Protein AF-0000000073138318 (afdb_homodimer)

Organism: Sesamum indicum (NCBI:txid4182)

Foldseek 3Di:
DPPPPPLPDPPDPPDDDDDDPPQAADPDVVVVDDRLNHQPSLLVVLLVQLLVQLVVQCVVCVVLVAFSQLSLLVSLLCLACAHVVVDVCSCCRRPRPVNLVVLQVLLVLLLLVVLLLVLQLCAQVVLVVLLDPLLQQLLVLLLPQLLVLQQVVLVVPPPDPDVLLSVLSSLLSSLLLRAFALVRLLLLCVQVVNCPPPLNSSLNSSNVVRLVVSLVSLLQSQLSNPDVDNDPLSVQLVVQVVVLLVCLQPPVLVVLVVQVVVDDAPDDRDPVVLVVLSVQSVVQLVSNVVSRSHSSVSSNSNSNSHHRDLVSLVSQVVCVCCSVSRNNSSNSSSLSNLAHQVVQDDPVSVVSLVVSLVSSLCSSLVSQQVSCVVVPNDNLSSSLSSLSRLQAGDSSSVSLVVCVVSVSDDNNRSNSSSVSNSVSNSCRSVVNVVRPPVPCCLVDDDQQALVRDDLQEEAEEEEEDAFLPCLVVVLVLVLLLQADPRYAYEYEYEYEAEQPSRPSLSSLQVPLPDDPGAQSDPVSNRLCVSQVSVVVSPVPSPRYHYHYHYQYYHLQCSLVVRQVVCSVVVHAEYEYEDQWAQDPVLATHGPDPSSLNSLVSNLVDHSHKYKYKYDLDLPQPPPVDDDQARFEEEEEAAFDDQSLSLVSSVLSSLVRRNYAYEYEYEDEDPVQPPPDPPPPDPPPPPPPCPPVNVRVVVVVVSVVVSCVVCVPPPRYHYHYDYDHAQVVLVVVVLVVQPPGAEYEYEQDDPDCDRNQNPQVVPAPRSSQHSVRSVCSHSPGDSHHMYMYMYGDDPPPPPPPPPDPPPPDPPPPDDDDDDDDDDDDDDDDPPD/DPPPPPQPDPPDPPDDDDDDPVQAADPDVVVVDDRLNHQPSLLVVLLVQLLVQLVVQCVVCVVLVAFSQLSLLVSLQCLACAHVVVDVVSCCRRPNPVNLVVLQVLLVLLLLVVLLLVLQLCAQVVLVVLLDPLLQQLLVLLLVQLLVLQQVLLVVPPPDPDVLLSVLSSLLSSLLLRAAALVRLLLLCVQVVNCPPPLNSSLNSSNVVRLVVSLVSLLQSQLSSPDVDNDPLSVQLVVQVVVLLVCLQPPVLVVLVVQVVVDDAPDDRDPVVLVVLSVQSVVQLVSNVVSRSHSSVSSNSNSNSHHRDLVSLVSQVVCVCCSVSRNNSSNSSSLSNLAHQVVQDDPVSVVSLVVSLVSSLCSSLVSQQVSCVVVPNDNLSSSLSSLSRLQAGDSSSVSLVVCVVSVSDDNNRSNSSSVSNSVSNSCRSVVNVVRPPPPCCLVDDDQQALVRDDLQEEAEEEEEDAFLPCLVVVLLLVLLLQADPRYAYEYEYEYEAEQPSRPSLSSLQVPLPDDPGAQSDPVSNRLCVSQVSVVVSPVPSPRYHYHYHYQYYHLQCSLVVRQVVCSVVVHAEYEYEDQWAQDPVLATHGPDPSSLNSLVSNLVDHSHKYKYKYDLDLPQDDPPPDDQASFEEEEEAAFDDQSLSLVSSVLSSLPRPNYAYEYEYEDEDPVQPPPDPPPPDPDPPPPPCPPVNVRVVVVVVSVVVSCVVCVPPPRYHYHYDYDHAQVRLVVVVLVVQPPGAEYEYEQDDPDCDRNQNPQQVVAPRSSQHSVRSVCSHSPGDSHHMYMYMDGRDPPPPPPPPPDPPDPDPPPPPDDDDDDDDDDDDDDDPPD

Sequence (1662 aa):
MSERATISTNKSRDAIVCYSPTMITTNGIWQGEDPLDFALPLFVLQVTLIICTTRILVFILKPFRQPRVIAEILGGVILGPSVLGRSTEFSITLFPLRSVMVLETMANVGLLYFLFLVGVEMDIVQVIKSSGRKAVIIAVTGMILPFLIGVSFSFILHQSAQYVKLGIFIIFLGVALSVTAFPVLARILAELKLVNTEIGKIAMASALLNDMCAWVLLAVALAVAENEYWSLNSLMVIAGTAAFVVFCIYVVRPLILWIIQKTPEGESVSEFYICLILSGVMISGFITDAIGTHSVFGAFVYGLVIPNGPIGVTLIERLEDFVLGLLLPLFFAISGLKTDVTSIKGAGTWATLALVIVLASAGKITGTLLVSLYYDIPFYEGLTLGLLMNTKGLVEIIVLNVGKDQNVLDDKTFAIMVIVAVVMTSIVQPGVTTLYRPARKRVAYKRRTIQRTKPDGEFRVVVCVHTPRNVPTIIQLLEASHPTKKSPISTYVLHLVELSGRASAVHIVQYTRKSGRPAINRMQAQSDHIFNAFQNFEQHGGFVSVTPFTAISQYSTIHEDICNLAEDKRAALIIIPFHKHQTVDGRMEDTNSSFRMLNQNVLAHAPCSVGILVDRGLNGQKRLSQNQILHHIAVLFFGGPDDREALAYAWRLSQHPGNNITVMRFVLGDNGLETTTESNSGQETLTVETDDDREKKLDEKCIHEFREITMHSSAVMYMEKVVNHGEETVAAIRTIDGNHDLFIVGKGRAVISPFTAGLSDWSECPELGAIGDLLASSDFLATYSVLVLQQYVGMETIGDTTICMPDSPTQQQGRPDSGQRRSPPQDTAIFMSERATISTNKSRDAIVCYSPTMITTNGIWQGEDPLDFALPLFVLQVTLIICTTRILVFILKPFRQPRVIAEILGGVILGPSVLGRSTEFSITLFPLRSVMVLETMANVGLLYFLFLVGVEMDIVQVIKSSGRKAVIIAVTGMILPFLIGVSFSFILHQSAQYVKLGIFIIFLGVALSVTAFPVLARILAELKLVNTEIGKIAMASALLNDMCAWVLLAVALAVAENEYWSLNSLMVIAGTAAFVVFCIYVVRPLILWIIQKTPEGESVSEFYICLILSGVMISGFITDAIGTHSVFGAFVYGLVIPNGPIGVTLIERLEDFVLGLLLPLFFAISGLKTDVTSIKGAGTWATLALVIVLASAGKITGTLLVSLYYDIPFYEGLTLGLLMNTKGLVEIIVLNVGKDQNVLDDKTFAIMVIVAVVMTSIVQPGVTTLYRPARKRVAYKRRTIQRTKPDGEFRVVVCVHTPRNVPTIIQLLEASHPTKKSPISTYVLHLVELSGRASAVHIVQYTRKSGRPAINRMQAQSDHIFNAFQNFEQHGGFVSVTPFTAISQYSTIHEDICNLAEDKRAALIIIPFHKHQTVDGRMEDTNSSFRMLNQNVLAHAPCSVGILVDRGLNGQKRLSQNQILHHIAVLFFGGPDDREALAYAWRLSQHPGNNITVMRFVLGDNGLETTTESNSGQETLTVETDDDREKKLDEKCIHEFREITMHSSAVMYMEKVVNHGEETVAAIRTIDGNHDLFIVGKGRAVISPFTAGLSDWSECPELGAIGDLLASSDFLATYSVLVLQQYVGMETIGDTTICMPDSPTQQQGRPDSGQRRSPPQDTAIF

Nearest PDB structures (foldseek):
  5bz2-assembly1_A-2  TM=8.314E-01  e=6.566E-14  Thermus thermophilus
  8bxg-assembly1_A  TM=6.387E-01  e=3.749E-11  Escherichia coli
  8xqa-assembly1_B  TM=7.731E-01  e=2.580E-07  Strongylocentrotus purpuratus
  8xq4-assembly1_A  TM=7.745E-01  e=3.988E-06  Strongylocentrotus purpuratus
  7b4m-assembly1_A  TM=6.576E-01  e=1.102E-06  Homo sapiens

Radius of gyration: 39.29 Å; Cα contacts (8 Å, |Δi|>4): 2797; chains: 2; bounding box: 132×113×105 Å

InterPro domains:
  IPR006153 Cation/H+ exchanger, transmembrane domain [PF00999] (54-434)
  IPR038770 Sodium/solute symporter superfamily [G3DSA:1.20.1530.20] (42-445)
  IPR050794 Monovalent cation:proton antiporter 2 [PTHR32468] (18-793)
  IPR057290 Cation/H(+) antiporter, C-terminal domain [PF23259] (631-790)
  IPR057291 Cation/H(+) antiporter, central domain [PF23256] (492-617)

Solvent-accessible surface area (backbone atoms only — not comparable to full-atom values): 86905 Å² total; per-residue (Å²): 141,71,80,74,67,82,72,66,60,91,78,54,81,83,46,66,44,68,43,53,59,72,44,38,75,52,72,7,45,71,74,72,42,63,43,62,76,14,52,40,44,30,48,36,48,43,51,44,50,51,52,50,46,18,50,52,38,36,60,67,35,43,87,65,52,45,61,62,66,54,22,24,33,49,32,10,26,43,61,6,49,49,51,51,24,59,38,63,67,50,27,56,61,64,58,30,66,75,51,47,43,48,50,50,44,49,12,48,51,18,43,29,54,44,36,18,47,53,18,26,70,54,16,53,64,51,51,62,70,56,49,39,73,67,22,50,51,34,28,51,42,22,26,48,45,6,22,53,47,21,42,58,47,38,64,70,67,56,76,72,82,59,62,76,56,42,61,37,38,26,48,54,41,11,43,47,53,25,40,19,18,41,73,54,39,53,50,51,27,51,74,65,64,29,52,86,36,72,65,31,44,38,50,50,40,14,19,46,52,27,43,52,49,44,52,54,50,49,41,50,36,53,35,48,59,74,38,96,48,96,35,76,46,29,55,46,33,53,51,45,50,50,48,49,52,50,43,37,55,68,48,50,26,55,51,52,51,51,50,53,68,68,43,37,83,88,54,77,75,46,53,63,59,52,39,50,52,58,46,46,40,39,51,31,15,37,53,26,22,39,44,29,55,37,33,49,52,25,8,22,55,57,15,24,41,38,61,74,45,59,66,38,54,50,49,42,53,30,40,42,60,55,30,62,55,55,24,36,46,44,38,34,23,50,56,11,41,66,23,29,56,75,59,62,61,62,70,66,54,53,50,50,49,52,46,49,48,52,50,31,48,49,27,23,26,49,33,23,26,54,50,25,50,70,72,70,37,55,69,71,58,15,48,42,48,9,41,54,54,44,23,35,42,66,59,39,50,48,53,51,49,52,33,38,75,69,65,61,37,49,57,44,58,47,23,50,51,52,49,42,39,47,54,48,30,55,47,28,51,52,48,37,62,69,66,58,55,75,74,72,67,72,68,86,68,83,43,24,30,62,67,64,42,56,84,67,30,75,44,32,33,32,39,47,39,77,55,69,79,57,48,65,42,51,50,46,52,54,58,46,47,39,45,34,90,60,25,26,32,39,36,35,37,33,39,53,38,70,53,52,84,47,72,59,54,58,48,46,66,65,50,73,72,69,65,94,58,77,56,71,43,63,68,41,37,51,49,47,50,46,47,49,56,46,47,51,42,30,74,68,63,46,52,39,44,66,47,81,45,74,47,67,31,45,58,88,53,38,36,56,54,53,33,47,48,34,54,73,64,56,20,18,35,35,37,36,66,48,38,48,40,63,45,96,85,54,46,72,40,75,54,38,75,54,44,48,56,28,52,50,46,33,70,72,62,40,75,22,15,37,30,40,35,39,69,42,60,55,64,62,68,75,72,66,65,91,77,66,71,58,46,35,35,36,36,50,36,76,56,53,66,18,18,49,36,34,49,40,49,47,55,46,26,51,70,22,79,26,28,35,34,36,40,40,37,52,43,77,45,82,82,64,62,62,71,77,64,70,78,73,80,78,68,86,65,74,80,66,76,44,77,64,54,52,45,50,51,52,44,52,49,51,52,50,51,50,47,65,72,41,67,82,40,89,45,50,46,82,44,79,44,76,32,69,38,22,68,50,42,56,54,56,52,59,74,56,54,88,72,35,40,34,39,36,31,24,26,58,74,92,65,86,41,59,62,45,42,81,48,56,85,70,50,85,43,68,87,30,16,52,64,38,30,52,63,69,34,70,84,40,81,77,55,42,18,39,37,27,24,40,52,52,76,72,82,76,73,83,68,86,74,72,77,77,68,71,82,66,80,74,75,86,65,90,85,80,82,85,78,90,82,82,85,80,83,84,78,84,74,84,124,142,69,82,75,67,82,74,65,60,92,80,51,82,82,44,65,44,67,45,54,60,72,44,37,73,51,73,6,44,70,73,72,42,63,43,61,77,15,51,40,44,30,49,35,47,44,53,44,50,51,51,51,45,19,50,51,38,36,61,67,34,45,86,65,52,46,62,61,68,55,22,23,33,49,34,9,26,43,61,8,49,48,51,50,26,60,38,63,66,50,28,55,61,63,58,30,65,75,52,46,41,46,51,49,44,49,10,49,51,18,45,28,54,44,35,19,48,52,17,26,70,53,16,53,65,53,51,61,69,57,50,41,73,68,20,51,50,33,27,52,41,20,27,48,45,6,23,53,48,19,41,56,47,37,64,69,69,54,75,72,83,60,62,77,55,41,59,37,38,26,48,53,42,10,44,47,54,25,40,20,19,40,74,55,40,52,50,52,27,52,75,68,64,29,54,86,37,70,66,32,43,39,50,51,39,14,18,45,51,28,43,52,49,44,52,52,51,48,42,50,36,52,36,47,59,74,38,95,48,97,36,76,47,30,54,47,35,52,50,45,50,50,49,50,53,50,44,38,55,69,48,50,26,56,51,50,52,51,50,54,69,69,44,37,84,88,55,76,76,45,53,64,60,52,39,51,53,58,46,46,39,39,51,32,15,38,52,26,21,40,44,29,56,36,32,49,52,24,8,24,54,56,15,24,41,37,61,74,45,57,64,38,54,50,51,42,53,30,41,41,60,56,30,62,55,55,24,35,46,42,37,33,22,50,56,13,42,66,24,32,56,75,59,62,62,61,70,65,54,52,50,51,50,52,47,49,48,51,49,31,48,48,27,24,25,50,32,23,28,53,48,24,51,72,72,70,38,55,69,69,58,15,48,43,49,9,42,55,55,42,22,36,41,67,60,37,49,48,53,50,50,52,32,38,76,68,65,63,38,51,58,42,59,47,23,51,50,51,49,43,38,47,54,48,31,56,46,27,50,52,49,37,61,70,66,59,56,75,75,72,68,72,68,86,68,84,44,24,29,64,68,64,42,57,84,66,32,77,45,33,34,31,38,46,39,77,55,69,79,57,47,62,43,51,49,47,51,54,55,46,47,39,45,33,89,59,26,26,32,40,37,36,37,33,37,53,39,70,53,49,88,46,71,60,55,57,49,47,67,64,50,73,72,70,66,93,58,78,56,70,44,65,67,41,38,49,50,47,51,46,47,48,56,46,48,51,42,28,74,68,62,46,52,38,45,68,46,80,44,75,46,68,32,45,57,88,54,38,36,56,56,53,33,49,49,33,56,73,65,56,21,18,34,35,39,36,66,47,38,51,39,64,46,96,85,54,46,71,39,76,53,36,74,55,43,47,55,27,53,49,47,34,70,72,61,40,76,21,15,39,30,41,35,41,69,40,58,56,64,65,74,74,68,63,72,84,76,68,66,63,45,34,34,36,36,50,35,75,57,51,66,17,18,50,37,34,48,40,49,48,55,45,26,51,70,22,82,27,27,35,36,37,40,38,36,52,43,77,44,81,84,62,62,63,73,78,63,67,78,72,80,80,68,84,64,75,79,67,77,44,76,64,54,53,46,51,50,52,45,50,48,51,52,50,51,50,48,66,71,40,68,82,40,88,44,52,46,83,43,81,45,76,33,70,37,23,69,50,42,56,55,57,52,59,74,56,53,87,74,37,41,34,37,36,32,23,25,56,74,90,65,86,40,58,62,45,43,80,47,54,84,69,50,87,44,68,88,31,16,50,66,37,30,52,64,70,33,72,84,39,79,76,56,42,18,40,36,27,23,40,53,52,74,72,80,75,73,84,68,85,74,73,77,79,71,74,82,68,82,78,74,80,70,78,83,80,80,82,81,83,86,79,80,82,79,80,82,76,76,86,119

Secondary structure (DSSP, 8-state):
---------TT-TT--EEE-TTTTS---GGGT--GGGSHHHHHHHHHHHHHHHHHHHHHHHGGGT--HHHHHHHHHHHHTTTTGGGSHHHHHHHS-HHHHHHHHHHHHHHHHHHHHHHHHHH-HHHHHHH--HHHHHHHHHHHHHHHHHHHHHHHHH--S--THHHHHHHHHHHHHHH---HHHHHHHHHHHT-TTSHHHHHHHHHHHHHHHHHHHHHHHHHHHHH-SS--HHHHHHHHHHHHHHHHIIIIIHHHHHHHHHHS-TTSPPPHHHHHHHHHHHHHHHHHHHHHTS-HHHHHHHHHHHS-SSHHHHHHHHHHHHHIIIIIHHHHHHHHHHT--GGG--SHHHHHHHHHHHHHHHHHHHHHHHHHHHHTT--HHHHHHHHHHHT---HHHHHHHHHHHHTT-S-HHHHHHHHHHHHHHHHHHHHHHHHH----------S--STTTS-TTS-EEEEEEESSGGGHHHHHHHHHHT---SSS-EEEEEEEEEE--S-HHHHHHHHHTTT--PPPSSHHHHHHHHHHHHHHHHHHHHSSEEEEEEEEEE-TTTHHHHHHHHHHHTT-SEEEEE-SEEE-TTS-EEES-HHHHHHHHHHHHH-SSEEEEEE-S--------SSS---EEEEEEE-SSHHHHHHHHHHHHHHTSTTEEEEEEEEEE-GGGSTTGGG----S-------HHHHHHHHHHHHHHHHHHHHTT-TTEEEEEEEESSHHHHHHHHHTTGGG-SEEEEE---SS--TTSTTTGGG-S-GGGHHHHHHHHSTTS-TT-EEEEEE-------S---------------------------------/---------TT-TT--EEE-TTTTS---GGGT--GGGSHHHHHHHHHHHHHHHHHHHHHHHGGGT--HHHHHHHHHHHHTTTTGGGSHHHHHHHS-HHHHHHHHHHHHHHHHHHHHHHHHHH-HHHHHHH--HHHHHHHHHHHHHHHHHHHHHHHHH--S--THHHHHHHHHHHHHHH---HHHHHHHHHHHT-TTSHHHHHHHHHHHHHHHHHHHHHHHHHHHHH-SS--HHHHHHHHHHHHHHHHIIIIIHHHHHHHHHHS-TTSPPPHHHHHHHHHHHHHHHHHHHHHTS-HHHHHHHHHHHS-SSHHHHHHHHHHHHHIIIIIHHHHHHHHHHT--GGG--SHHHHHHHHHHHHHHHHHHHHHHHHHHHHTT--HHHHHHHHHHHT---HHHHHHHHHHHHTT-S-HHHHHHHHHHHHHHHHHHHHHHHHH----------S--SSTTS-TTS-EEEEEEESSGGGHHHHHHHHHHT---SSS-EEEEEEEEEE--S-HHHHHHHHHTTT--PPP-SHHHHHHHHHHHHHHHHHHHHSSEEEEEEEEEE-TTTHHHHHHHHHHHTT-SEEEEE-SEEE-TTS-EEES-HHHHHHHHHHHHH-SSEEEEEE-S-----STTSSS---EEEEEEE-SSHHHHHHHHHHHHHHTSTTEEEEEEEEEE-GGGSTTGGG----S-------HHHHHHHHHHHHHHHHHHHHTT-TTEEEEEEEESSHHHHHHHHHTTGGG-SEEEEE---SS--TTSTTTGGG-S-GGGHHHHHHHHSTTS-TT-EEEEEE-------S---------------------------------

Structure (mmCIF, N/CA/C/O backbone):
data_AF-0000000073138318-model_v1
#
loop_
_entity.id
_entity.type
_entity.pdbx_description
1 polymer 'Cation/H(+) antiporter 15'
#
loop_
_atom_site.group_PDB
_atom_site.id
_atom_site.type_symbol
_atom_site.label_atom_id
_atom_site.label_alt_id
_atom_site.label_comp_id
_atom_site.label_asym_id
_atom_site.label_entity_id
_atom_site.label_seq_id
_atom_site.pdbx_PDB_ins_code
_atom_site.Cartn_x
_atom_site.Cartn_y
_atom_site.Cartn_z
_atom_site.occupancy
_atom_site.B_iso_or_equiv
_atom_site.auth_seq_id
_atom_site.auth_comp_id
_atom_site.auth_asym_id
_atom_site.auth_atom_id
_atom_site.pdbx_PDB_model_num
ATOM 1 N N . MET A 1 1 ? 3.754 -48.406 -6.344 1 19.11 1 MET A N 1
ATOM 2 C CA . MET A 1 1 ? 3.416 -47.375 -7.305 1 19.11 1 MET A CA 1
ATOM 3 C C . MET A 1 1 ? 4.348 -46.156 -7.16 1 19.11 1 MET A C 1
ATOM 5 O O . MET A 1 1 ? 3.934 -45.094 -6.703 1 19.11 1 MET A O 1
ATOM 9 N N . SER A 1 2 ? 5.543 -46.5 -6.785 1 23.91 2 SER A N 1
ATOM 10 C CA . SER A 1 2 ? 7.004 -46.469 -6.746 1 23.91 2 SER A CA 1
ATOM 11 C C . SER A 1 2 ? 7.586 -46.219 -8.133 1 23.91 2 SER A C 1
ATOM 13 O O . SER A 1 2 ? 8.789 -46.375 -8.352 1 23.91 2 SER A O 1
ATOM 15 N N . GLU A 1 3 ? 6.773 -46.375 -9.195 1 25.56 3 GLU A N 1
ATOM 16 C CA . GLU A 1 3 ? 7.633 -46.438 -10.367 1 25.56 3 GLU A CA 1
ATOM 17 C C . GLU A 1 3 ? 8.539 -45.219 -10.484 1 25.56 3 GLU A C 1
ATOM 19 O O . GLU A 1 3 ? 8.094 -44.094 -10.234 1 25.56 3 GLU A O 1
ATOM 24 N N . ARG A 1 4 ? 9.828 -45.5 -10.375 1 29.94 4 ARG A N 1
ATOM 25 C CA . ARG A 1 4 ? 11.133 -44.875 -10.633 1 29.94 4 ARG A CA 1
ATOM 26 C C . ARG A 1 4 ? 11.133 -44.156 -11.969 1 29.94 4 ARG A C 1
ATOM 28 O O . ARG A 1 4 ? 11.383 -44.75 -13.016 1 29.94 4 ARG A O 1
ATOM 35 N N . ALA A 1 5 ? 10.078 -43.5 -12.359 1 34.09 5 ALA A N 1
ATOM 36 C CA . ALA A 1 5 ? 10.156 -42.75 -13.625 1 34.09 5 ALA A CA 1
ATOM 37 C C . ALA A 1 5 ? 11.531 -42.125 -13.812 1 34.09 5 ALA A C 1
ATOM 39 O O . ALA A 1 5 ? 12.164 -41.688 -12.852 1 34.09 5 ALA A O 1
ATOM 40 N N . THR A 1 6 ? 12.273 -42.656 -14.781 1 28.91 6 THR A N 1
ATOM 41 C CA . THR A 1 6 ? 13.562 -42.219 -15.312 1 28.91 6 THR A CA 1
ATOM 42 C C . THR A 1 6 ? 13.719 -40.719 -15.164 1 28.91 6 THR A C 1
ATOM 44 O O . THR A 1 6 ? 12.891 -39.969 -15.68 1 28.91 6 THR A O 1
ATOM 47 N N . ILE A 1 7 ? 14.281 -40.312 -14.133 1 32.69 7 ILE A N 1
ATOM 48 C CA . ILE A 1 7 ? 14.875 -39.062 -13.609 1 32.69 7 ILE A CA 1
ATOM 49 C C . ILE A 1 7 ? 15.625 -38.344 -14.719 1 32.69 7 ILE A C 1
ATOM 51 O O . ILE A 1 7 ? 16.75 -38.719 -15.055 1 32.69 7 ILE A O 1
ATOM 55 N N . SER A 1 8 ? 15.078 -38.344 -15.891 1 31.95 8 SER A N 1
ATOM 56 C CA . SER A 1 8 ? 15.922 -37.656 -16.859 1 31.95 8 SER A CA 1
ATOM 57 C C . SER A 1 8 ? 16.547 -36.406 -16.25 1 31.95 8 SER A C 1
ATOM 59 O O . SER A 1 8 ? 15.953 -35.781 -15.383 1 31.95 8 SER A O 1
ATOM 61 N N . THR A 1 9 ? 17.766 -36.344 -16.188 1 32.91 9 THR A N 1
ATOM 62 C CA . THR A 1 9 ? 18.719 -35.281 -15.797 1 32.91 9 THR A CA 1
ATOM 63 C C . THR A 1 9 ? 18.141 -33.906 -16.094 1 32.91 9 THR A C 1
ATOM 65 O O . THR A 1 9 ? 17.438 -33.719 -17.078 1 32.91 9 THR A O 1
ATOM 68 N N . ASN A 1 10 ? 17.922 -33.125 -15.055 1 40.16 10 ASN A N 1
ATOM 69 C CA . ASN A 1 10 ? 17.5 -31.719 -14.992 1 40.16 10 ASN A CA 1
ATOM 70 C C . ASN A 1 10 ? 17.922 -30.953 -16.234 1 40.16 10 ASN A C 1
ATOM 72 O O . ASN A 1 10 ? 17.797 -29.719 -16.297 1 40.16 10 ASN A O 1
ATOM 76 N N . LYS A 1 11 ? 18.922 -31.594 -17.031 1 41.66 11 LYS A N 1
ATOM 77 C CA . LYS A 1 11 ? 19.562 -30.859 -18.141 1 41.66 11 LYS A CA 1
ATOM 78 C C . LYS A 1 11 ? 18.719 -30.953 -19.406 1 41.66 11 LYS A C 1
ATOM 80 O O . LYS A 1 11 ? 19.016 -30.281 -20.391 1 41.66 11 LYS A O 1
ATOM 85 N N . SER A 1 12 ? 17.891 -32.125 -19.609 1 39.72 12 SER A N 1
ATOM 86 C CA . SER A 1 12 ? 17.469 -32.281 -21 1 39.72 12 SER A CA 1
ATOM 87 C C . SER A 1 12 ? 16.156 -31.562 -21.266 1 39.72 12 SER A C 1
ATOM 89 O O . SER A 1 12 ? 15.211 -31.672 -20.484 1 39.72 12 SER A O 1
ATOM 91 N N . ARG A 1 13 ? 16.156 -30.578 -22.125 1 47.25 13 ARG A N 1
ATOM 92 C CA . ARG A 1 13 ? 15.086 -29.781 -22.703 1 47.25 13 ARG A CA 1
ATOM 93 C C . ARG A 1 13 ? 13.875 -30.641 -23.047 1 47.25 13 ARG A C 1
ATOM 95 O O . ARG A 1 13 ? 12.742 -30.156 -23.078 1 47.25 13 ARG A O 1
ATOM 102 N N . ASP A 1 14 ? 14.078 -31.938 -23.344 1 46.09 14 ASP A N 1
ATOM 103 C CA . ASP A 1 14 ? 13.039 -32.812 -23.891 1 46.09 14 ASP A CA 1
ATOM 104 C C . ASP A 1 14 ? 12.398 -33.656 -22.812 1 46.09 14 ASP A C 1
ATOM 106 O O . ASP A 1 14 ? 11.773 -34.688 -23.109 1 46.09 14 ASP A O 1
ATOM 110 N N . ALA A 1 15 ? 12.602 -33.219 -21.516 1 54.59 15 ALA A N 1
ATOM 111 C CA . ALA A 1 15 ? 12.125 -34.156 -20.469 1 54.59 15 ALA A CA 1
ATOM 112 C C . ALA A 1 15 ? 10.641 -33.938 -20.203 1 54.59 15 ALA A C 1
ATOM 114 O O . ALA A 1 15 ? 10.156 -32.812 -20.188 1 54.59 15 ALA A O 1
ATOM 115 N N . ILE A 1 16 ? 9.836 -34.969 -20.422 1 57.72 16 ILE A N 1
ATOM 116 C CA . ILE A 1 16 ? 8.422 -35.031 -20.078 1 57.72 16 ILE A CA 1
ATOM 117 C C . ILE A 1 16 ? 8.266 -35.406 -18.609 1 57.72 16 ILE A C 1
ATOM 119 O O . ILE A 1 16 ? 8.875 -36.375 -18.141 1 57.72 16 ILE A O 1
ATOM 123 N N . VAL A 1 17 ? 7.797 -34.562 -17.797 1 63.38 17 VAL A N 1
ATOM 124 C CA . VAL A 1 17 ? 7.578 -34.812 -16.375 1 63.38 17 VAL A CA 1
ATOM 125 C C . VAL A 1 17 ? 6.129 -35.219 -16.141 1 63.38 17 VAL A C 1
ATOM 127 O O . VAL A 1 17 ? 5.203 -34.625 -16.688 1 63.38 17 VAL A O 1
ATOM 130 N N . CYS A 1 18 ? 5.953 -36.406 -15.547 1 62.38 18 CYS A N 1
ATOM 131 C CA . CYS A 1 18 ? 4.621 -36.906 -15.219 1 62.38 18 CYS A CA 1
ATOM 132 C C . CYS A 1 18 ? 4.34 -36.75 -13.727 1 62.38 18 CYS A C 1
ATOM 134 O O . CYS A 1 18 ? 5.188 -37.094 -12.891 1 62.38 18 CYS A O 1
ATOM 136 N N . TYR A 1 19 ? 3.338 -36.031 -13.352 1 62.34 19 TYR A N 1
ATOM 137 C CA . TYR A 1 19 ? 3.002 -35.844 -11.945 1 62.34 19 TYR A CA 1
ATOM 138 C C . TYR A 1 19 ? 1.495 -35.906 -11.727 1 62.34 19 TYR A C 1
ATOM 140 O O . TYR A 1 19 ? 0.72 -35.75 -12.68 1 62.34 19 TYR A O 1
ATOM 148 N N . SER A 1 20 ? 1.146 -36.312 -10.438 1 63.22 20 SER A N 1
ATOM 149 C CA . SER A 1 20 ? -0.268 -36.281 -10.07 1 63.22 20 SER A CA 1
ATOM 150 C C . SER A 1 20 ? -0.708 -34.906 -9.648 1 63.22 20 SER A C 1
ATOM 152 O O . SER A 1 20 ? -0.121 -34.312 -8.742 1 63.22 20 SER A O 1
ATOM 154 N N . PRO A 1 21 ? -1.576 -34.312 -10.352 1 58.78 21 PRO A N 1
ATOM 155 C CA . PRO A 1 21 ? -1.994 -32.938 -10.094 1 58.78 21 PRO A CA 1
ATOM 156 C C . PRO A 1 21 ? -2.639 -32.781 -8.719 1 58.78 21 PRO A C 1
ATOM 158 O O . PRO A 1 21 ? -2.768 -31.641 -8.234 1 58.78 21 PRO A O 1
ATOM 161 N N . THR A 1 22 ? -2.895 -33.812 -8.016 1 60.47 22 THR A N 1
ATOM 162 C CA . THR A 1 22 ? -3.635 -33.688 -6.766 1 60.47 22 THR A CA 1
ATOM 163 C C . THR A 1 22 ? -2.68 -33.625 -5.578 1 60.47 22 THR A C 1
ATOM 165 O O . THR A 1 22 ? -3.111 -33.438 -4.438 1 60.47 22 THR A O 1
ATOM 168 N N . MET A 1 23 ? -1.432 -33.719 -5.855 1 64.81 23 MET A N 1
ATOM 169 C CA . MET A 1 23 ? -0.488 -33.688 -4.742 1 64.81 23 MET A CA 1
ATOM 170 C C . MET A 1 23 ? -0.073 -32.25 -4.43 1 64.81 23 MET A C 1
ATOM 172 O O . MET A 1 23 ? 1.063 -31.859 -4.691 1 64.81 23 MET A O 1
ATOM 176 N N . ILE A 1 24 ? -0.959 -31.578 -3.859 1 69.88 24 ILE A N 1
ATOM 177 C CA . ILE A 1 24 ? -0.724 -30.156 -3.615 1 69.88 24 ILE A CA 1
ATOM 178 C C . ILE A 1 24 ? -0.409 -29.922 -2.139 1 69.88 24 ILE A C 1
ATOM 180 O O . ILE A 1 24 ? 0.565 -29.25 -1.802 1 69.88 24 ILE A O 1
ATOM 184 N N . THR A 1 25 ? -1.15 -30.578 -1.244 1 69.56 25 THR A N 1
ATOM 185 C CA . THR A 1 25 ? -0.949 -30.391 0.188 1 69.56 25 THR A CA 1
ATOM 186 C C . THR A 1 25 ? -0.606 -31.719 0.864 1 69.56 25 THR A C 1
ATOM 188 O O . THR A 1 25 ? -0.979 -32.781 0.373 1 69.56 25 THR A O 1
ATOM 191 N N . THR A 1 26 ? 0.299 -31.656 1.903 1 68.19 26 THR A N 1
ATOM 192 C CA . THR A 1 26 ? 0.763 -32.844 2.592 1 68.19 26 THR A CA 1
ATOM 193 C C . THR A 1 26 ? 0.002 -33.062 3.898 1 68.19 26 THR A C 1
ATOM 195 O O . THR A 1 26 ? -0.612 -32.125 4.418 1 68.19 26 THR A O 1
ATOM 198 N N . ASN A 1 27 ? -0.044 -34.25 4.273 1 66.06 27 ASN A N 1
ATOM 199 C CA . ASN A 1 27 ? -0.633 -34.594 5.566 1 66.06 27 ASN A CA 1
ATOM 200 C C . ASN A 1 27 ? 0.404 -34.531 6.688 1 66.06 27 ASN A C 1
ATOM 202 O O . ASN A 1 27 ? 0.11 -34.875 7.828 1 66.06 27 ASN A O 1
ATOM 206 N N . GLY A 1 28 ? 1.613 -34.094 6.414 1 71.31 28 GLY A N 1
ATOM 207 C CA . GLY A 1 28 ? 2.605 -33.875 7.461 1 71.31 28 GLY A CA 1
ATOM 208 C C . GLY A 1 28 ? 3.688 -34.938 7.469 1 71.31 28 GLY A C 1
ATOM 209 O O . GLY A 1 28 ? 3.504 -36.031 6.918 1 71.31 28 GLY A O 1
ATOM 210 N N . ILE A 1 29 ? 4.828 -34.75 8.109 1 71.5 29 ILE A N 1
ATOM 211 C CA . ILE A 1 29 ? 6.004 -35.594 8.164 1 71.5 29 ILE A CA 1
ATOM 212 C C . ILE A 1 29 ? 5.73 -36.781 9.086 1 71.5 29 ILE A C 1
ATOM 214 O O . ILE A 1 29 ? 6.199 -37.906 8.828 1 71.5 29 ILE A O 1
ATOM 218 N N . TRP A 1 30 ? 4.945 -36.562 10.047 1 72.31 30 TRP A N 1
ATOM 219 C CA . TRP A 1 30 ? 4.715 -37.594 11.039 1 72.31 30 TRP A CA 1
ATOM 220 C C . TRP A 1 30 ? 3.836 -38.719 10.469 1 72.31 30 TRP A C 1
ATOM 222 O O . TRP A 1 30 ? 3.805 -39.812 10.992 1 72.31 30 TRP A O 1
ATOM 232 N N . GLN A 1 31 ? 3.248 -38.406 9.312 1 70.56 31 GLN A N 1
ATOM 233 C CA . GLN A 1 31 ? 2.422 -39.406 8.664 1 70.56 31 GLN A CA 1
ATOM 234 C C . GLN A 1 31 ? 3.199 -40.156 7.566 1 70.56 31 GLN A C 1
ATOM 236 O O . GLN A 1 31 ? 2.637 -40.969 6.832 1 70.56 31 GLN A O 1
ATOM 241 N N . GLY A 1 32 ? 4.531 -39.812 7.531 1 68.75 32 GLY A N 1
ATOM 242 C CA . GLY A 1 32 ? 5.402 -40.531 6.613 1 68.75 32 GLY A CA 1
ATOM 243 C C . GLY A 1 32 ? 5.492 -39.875 5.246 1 68.75 32 GLY A C 1
ATOM 244 O O . GLY A 1 32 ? 6.09 -40.406 4.324 1 68.75 32 GLY A O 1
ATOM 245 N N . GLU A 1 33 ? 4.812 -38.844 5.094 1 75.88 33 GLU A N 1
ATOM 246 C CA . GLU A 1 33 ? 4.875 -38.188 3.803 1 75.88 33 GLU A CA 1
ATOM 247 C C . GLU A 1 33 ? 5.969 -37.125 3.791 1 75.88 33 GLU A C 1
ATOM 249 O O . GLU A 1 33 ? 6.203 -36.438 4.801 1 75.88 33 GLU A O 1
ATOM 254 N N . ASP A 1 34 ? 6.746 -37.156 2.746 1 78.31 34 ASP A N 1
ATOM 255 C CA . ASP A 1 34 ? 7.746 -36.125 2.57 1 78.31 34 ASP A CA 1
ATOM 256 C C . ASP A 1 34 ? 7.113 -34.844 1.993 1 78.31 34 ASP A C 1
ATOM 258 O O . ASP A 1 34 ? 6.641 -34.844 0.854 1 78.31 34 ASP A O 1
ATOM 262 N N . PRO A 1 35 ? 7.031 -33.875 2.744 1 79.56 35 PRO A N 1
ATOM 263 C CA . PRO A 1 35 ? 6.395 -32.625 2.293 1 79.56 35 PRO A CA 1
ATOM 264 C C . PRO A 1 35 ? 6.965 -32.125 0.97 1 79.56 35 PRO A C 1
ATOM 266 O O . PRO A 1 35 ? 6.27 -31.438 0.222 1 79.56 35 PRO A O 1
ATOM 269 N N . LEU A 1 36 ? 8.125 -32.562 0.6 1 81.31 36 LEU A N 1
ATOM 270 C CA . LEU A 1 36 ? 8.797 -32.031 -0.583 1 81.31 36 LEU A CA 1
ATOM 271 C C . LEU A 1 36 ? 8.273 -32.688 -1.85 1 81.31 36 LEU A C 1
ATOM 273 O O . LEU A 1 36 ? 8.57 -32.25 -2.961 1 81.31 36 LEU A O 1
ATOM 277 N N . ASP A 1 37 ? 7.414 -33.656 -1.667 1 78.31 37 ASP A N 1
ATOM 278 C CA . ASP A 1 37 ? 6.812 -34.312 -2.82 1 78.31 37 ASP A CA 1
ATOM 279 C C . ASP A 1 37 ? 5.539 -33.594 -3.264 1 78.31 37 ASP A C 1
ATOM 281 O O . ASP A 1 37 ? 5.008 -33.875 -4.344 1 78.31 37 ASP A O 1
ATOM 285 N N . PHE A 1 38 ? 5.172 -32.688 -2.42 1 80.06 38 PHE A N 1
ATOM 286 C CA . PHE A 1 38 ? 3.939 -31.953 -2.719 1 80.06 38 PHE A CA 1
ATOM 287 C C . PHE A 1 38 ? 4.242 -30.547 -3.232 1 80.06 38 PHE A C 1
ATOM 289 O O . PHE A 1 38 ? 5.238 -29.938 -2.84 1 80.06 38 PHE A O 1
ATOM 296 N N . ALA A 1 39 ? 3.463 -30.078 -4.07 1 80 39 ALA A N 1
ATOM 297 C CA . ALA A 1 39 ? 3.721 -28.859 -4.832 1 80 39 ALA A CA 1
ATOM 298 C C . ALA A 1 39 ? 3.779 -27.641 -3.916 1 80 39 ALA A C 1
ATOM 300 O O . ALA A 1 39 ? 4.688 -26.812 -4.027 1 80 39 ALA A O 1
ATOM 301 N N . LEU A 1 40 ? 2.893 -27.547 -3.004 1 83.12 40 LEU A N 1
ATOM 302 C CA . LEU A 1 40 ? 2.807 -26.312 -2.209 1 83.12 40 LEU A CA 1
ATOM 303 C C . LEU A 1 40 ? 3.967 -26.234 -1.224 1 83.12 40 LEU A C 1
ATOM 305 O O . LEU A 1 40 ? 4.68 -25.219 -1.189 1 83.12 40 LEU A O 1
ATOM 309 N N . PRO A 1 41 ? 4.211 -27.266 -0.424 1 84.88 41 PRO A N 1
ATOM 310 C CA . PRO A 1 41 ? 5.34 -27.156 0.502 1 84.88 41 PRO A CA 1
ATOM 311 C C . PRO A 1 41 ? 6.676 -27 -0.214 1 84.88 41 PRO A C 1
ATOM 313 O O . PRO A 1 41 ? 7.551 -26.266 0.267 1 84.88 41 PRO A O 1
ATOM 316 N N . LEU A 1 42 ? 6.797 -27.688 -1.285 1 86.62 42 LEU A N 1
ATOM 317 C CA . LEU A 1 42 ? 8.023 -27.531 -2.061 1 86.62 42 LEU A CA 1
ATOM 318 C C . LEU A 1 42 ? 8.172 -26.109 -2.578 1 86.62 42 LEU A C 1
ATOM 320 O O . LEU A 1 42 ? 9.266 -25.531 -2.521 1 86.62 42 LEU A O 1
ATOM 324 N N . PHE A 1 43 ? 7.125 -25.562 -3.104 1 88.44 43 PHE A N 1
ATOM 325 C CA . PHE A 1 43 ? 7.148 -24.203 -3.623 1 88.44 43 PHE A CA 1
ATOM 326 C C . PHE A 1 43 ? 7.496 -23.203 -2.521 1 88.44 43 PHE A C 1
ATOM 328 O O . PHE A 1 43 ? 8.312 -22.312 -2.729 1 88.44 43 PHE A O 1
ATOM 335 N N . VAL A 1 44 ? 6.855 -23.422 -1.429 1 87.75 44 VAL A N 1
ATOM 336 C CA . VAL A 1 44 ? 7.07 -22.516 -0.302 1 87.75 44 VAL A CA 1
ATOM 337 C C . VAL A 1 44 ? 8.531 -22.594 0.146 1 87.75 44 VAL A C 1
ATOM 339 O O . VAL A 1 44 ? 9.148 -21.562 0.433 1 87.75 44 VAL A O 1
ATOM 342 N N . LEU A 1 45 ? 9.047 -23.734 0.181 1 88.56 45 LEU A N 1
ATOM 343 C CA . LEU A 1 45 ? 10.438 -23.906 0.584 1 88.56 45 LEU A CA 1
ATOM 344 C C . LEU A 1 45 ? 11.383 -23.297 -0.442 1 88.56 45 LEU A C 1
ATOM 346 O O . LEU A 1 45 ? 12.383 -22.672 -0.077 1 88.56 45 LEU A O 1
ATOM 350 N N . GLN A 1 46 ? 11.109 -23.516 -1.663 1 91.38 46 GLN A N 1
ATOM 351 C CA . GLN A 1 46 ? 11.938 -22.953 -2.729 1 91.38 46 GLN A CA 1
ATOM 352 C C . GLN A 1 46 ? 11.953 -21.438 -2.672 1 91.38 46 GLN A C 1
ATOM 354 O O . GLN A 1 46 ? 13.016 -20.812 -2.781 1 91.38 46 GLN A O 1
ATOM 359 N N . VAL A 1 47 ? 10.82 -20.875 -2.535 1 90.06 47 VAL A N 1
ATOM 360 C CA . VAL A 1 47 ? 10.711 -19.422 -2.492 1 90.06 47 VAL A CA 1
ATOM 361 C C . VAL A 1 47 ? 11.461 -18.875 -1.275 1 90.06 47 VAL A C 1
ATOM 363 O O . VAL A 1 47 ? 12.164 -17.875 -1.368 1 90.06 47 VAL A O 1
ATOM 366 N N . THR A 1 48 ? 11.336 -19.594 -0.198 1 88.06 48 THR A N 1
ATOM 367 C CA . THR A 1 48 ? 12.016 -19.188 1.025 1 88.06 48 THR A CA 1
ATOM 368 C C . THR A 1 48 ? 13.523 -19.266 0.854 1 88.06 48 THR A C 1
ATOM 370 O O . THR A 1 48 ? 14.25 -18.359 1.275 1 88.06 48 THR A O 1
ATOM 373 N N . LEU A 1 49 ? 13.922 -20.266 0.255 1 90.19 49 LEU A N 1
ATOM 374 C CA . LEU A 1 49 ? 15.359 -20.438 0.035 1 90.19 49 LEU A CA 1
ATOM 375 C C . LEU A 1 49 ? 15.898 -19.359 -0.892 1 90.19 49 LEU A C 1
ATOM 377 O O . LEU A 1 49 ? 16.984 -18.828 -0.663 1 90.19 49 LEU A O 1
ATOM 381 N N . ILE A 1 50 ? 15.203 -19.062 -1.896 1 92.19 50 ILE A N 1
ATOM 382 C CA . ILE A 1 50 ? 15.617 -18.047 -2.861 1 92.19 50 ILE A CA 1
ATOM 383 C C . ILE A 1 50 ? 15.688 -16.688 -2.178 1 92.19 50 ILE A C 1
ATOM 385 O O . ILE A 1 50 ? 16.688 -15.977 -2.295 1 92.19 50 ILE A O 1
ATOM 389 N N . ILE A 1 51 ? 14.695 -16.375 -1.473 1 89 51 ILE A N 1
ATOM 390 C CA . ILE A 1 51 ? 14.633 -15.062 -0.832 1 89 51 ILE A CA 1
ATOM 391 C C . ILE A 1 51 ? 15.719 -14.953 0.238 1 89 51 ILE A C 1
ATOM 393 O O . ILE A 1 51 ? 16.406 -13.938 0.329 1 89 51 ILE A O 1
ATOM 397 N N . CYS A 1 52 ? 15.867 -15.984 1.014 1 87.31 52 CYS A N 1
ATOM 398 C CA . CYS A 1 52 ? 16.875 -15.969 2.07 1 87.31 52 CYS A CA 1
ATOM 399 C C . CYS A 1 52 ? 18.281 -15.859 1.486 1 87.31 52 CYS A C 1
ATOM 401 O O . CYS A 1 52 ? 19.094 -15.086 1.978 1 87.31 52 CYS A O 1
ATOM 403 N N . THR A 1 53 ? 18.531 -16.609 0.494 1 91.25 53 THR A N 1
ATOM 404 C CA . THR A 1 53 ? 19.844 -16.578 -0.133 1 91.25 53 THR A CA 1
ATOM 405 C C . THR A 1 53 ? 20.125 -15.203 -0.735 1 91.25 53 THR A C 1
ATOM 407 O O . THR A 1 53 ? 21.219 -14.656 -0.585 1 91.25 53 THR A O 1
ATOM 410 N N . THR A 1 54 ? 19.172 -14.664 -1.412 1 89.94 54 THR A N 1
ATOM 411 C CA . THR A 1 54 ? 19.328 -13.359 -2.045 1 89.94 54 THR A CA 1
ATOM 412 C C . THR A 1 54 ? 19.531 -12.273 -0.994 1 89.94 54 THR A C 1
ATOM 414 O O . THR A 1 54 ? 20.375 -11.391 -1.156 1 89.94 54 THR A O 1
ATOM 417 N N . ARG A 1 55 ? 18.859 -12.352 0.064 1 85.44 55 ARG A N 1
ATOM 418 C CA . ARG A 1 55 ? 18.969 -11.32 1.098 1 85.44 55 ARG A CA 1
ATOM 419 C C . ARG A 1 55 ? 20.297 -11.422 1.834 1 85.44 55 ARG A C 1
ATOM 421 O O . ARG A 1 55 ? 20.875 -10.406 2.221 1 85.44 55 ARG A O 1
ATOM 428 N N . ILE A 1 56 ? 20.703 -12.602 2.059 1 88.75 56 ILE A N 1
ATOM 429 C CA . ILE A 1 56 ? 22 -12.797 2.68 1 88.75 56 ILE A CA 1
ATOM 430 C C . ILE A 1 56 ? 23.094 -12.219 1.782 1 88.75 56 ILE A C 1
ATOM 432 O O . ILE A 1 56 ? 24.016 -11.555 2.266 1 88.75 56 ILE A O 1
ATOM 436 N N . LEU A 1 57 ? 22.938 -12.406 0.566 1 92.19 57 LEU A N 1
ATOM 437 C CA . LEU A 1 57 ? 23.938 -11.898 -0.378 1 92.19 57 LEU A CA 1
ATOM 438 C C . LEU A 1 57 ? 23.875 -10.375 -0.46 1 92.19 57 LEU A C 1
ATOM 440 O O . LEU A 1 57 ? 24.891 -9.719 -0.667 1 92.19 57 LEU A O 1
ATOM 444 N N . VAL A 1 58 ? 22.688 -9.805 -0.399 1 86.88 58 VAL A N 1
ATOM 445 C CA . VAL A 1 58 ? 22.562 -8.352 -0.377 1 86.88 58 VAL A CA 1
ATOM 446 C C . VAL A 1 58 ? 23.328 -7.785 0.816 1 86.88 58 VAL A C 1
ATOM 448 O O . VAL A 1 58 ? 24.016 -6.773 0.691 1 86.88 58 VAL A O 1
ATOM 451 N N . PHE A 1 59 ? 23.25 -8.492 1.899 1 84.69 59 PHE A N 1
ATOM 452 C CA . PHE A 1 59 ? 23.938 -8.055 3.117 1 84.69 59 PHE A CA 1
ATOM 453 C C . PHE A 1 59 ? 25.438 -8.172 2.967 1 84.69 59 PHE A C 1
ATOM 455 O O . PHE A 1 59 ? 26.188 -7.293 3.416 1 84.69 59 PHE A O 1
ATOM 462 N N . ILE A 1 60 ? 25.844 -9.18 2.344 1 90.94 60 ILE A N 1
ATOM 463 C CA . ILE A 1 60 ? 27.266 -9.438 2.184 1 90.94 60 ILE A CA 1
ATOM 464 C C . ILE A 1 60 ? 27.859 -8.453 1.176 1 90.94 60 ILE A C 1
ATOM 466 O O . ILE A 1 60 ? 29 -8.008 1.331 1 90.94 60 ILE A O 1
ATOM 470 N N . LEU A 1 61 ? 27.094 -8.062 0.204 1 91.31 61 LEU A N 1
ATOM 471 C CA . LEU A 1 61 ? 27.609 -7.246 -0.887 1 91.31 61 LEU A CA 1
ATOM 472 C C . LEU A 1 61 ? 27.375 -5.766 -0.613 1 91.31 61 LEU A C 1
ATOM 474 O O . LEU A 1 61 ? 27.875 -4.91 -1.35 1 91.31 61 LEU A O 1
ATOM 478 N N . LYS A 1 62 ? 26.672 -5.484 0.402 1 82.25 62 LYS A N 1
ATOM 479 C CA . LYS A 1 62 ? 26.328 -4.105 0.737 1 82.25 62 LYS A CA 1
ATOM 480 C C . LYS A 1 62 ? 27.594 -3.268 0.944 1 82.25 62 LYS A C 1
ATOM 482 O O . LYS A 1 62 ? 27.688 -2.145 0.445 1 82.25 62 LYS A O 1
ATOM 487 N N . PRO A 1 63 ? 28.625 -3.83 1.651 1 82.75 63 PRO A N 1
ATOM 488 C CA . PRO A 1 63 ? 29.828 -3.035 1.848 1 82.75 63 PRO A CA 1
ATOM 489 C C . PRO A 1 63 ? 30.562 -2.742 0.539 1 82.75 63 PRO A C 1
ATOM 491 O O . PRO A 1 63 ? 31.344 -1.791 0.463 1 82.75 63 PRO A O 1
ATOM 494 N N . PHE A 1 64 ? 30.281 -3.506 -0.434 1 87 64 PHE A N 1
ATOM 495 C CA . PHE A 1 64 ? 30.922 -3.301 -1.731 1 87 64 PHE A CA 1
ATOM 496 C C . PHE A 1 64 ? 30.062 -2.398 -2.613 1 87 64 PHE A C 1
ATOM 498 O O . PHE A 1 64 ? 30.344 -2.24 -3.805 1 87 64 PHE A O 1
ATOM 505 N N . ARG A 1 65 ? 28.938 -1.917 -2.096 1 83.31 65 ARG A N 1
ATOM 506 C CA . ARG A 1 65 ? 28.047 -0.971 -2.764 1 83.31 65 ARG A CA 1
ATOM 507 C C . ARG A 1 65 ? 27.453 -1.577 -4.031 1 83.31 65 ARG A C 1
ATOM 509 O O . ARG A 1 65 ? 27.469 -0.946 -5.09 1 83.31 65 ARG A O 1
ATOM 516 N N . GLN A 1 66 ? 27.125 -2.811 -3.953 1 88.81 66 GLN A N 1
ATOM 517 C CA . GLN A 1 66 ? 26.516 -3.486 -5.094 1 88.81 66 GLN A CA 1
ATOM 518 C C . GLN A 1 66 ? 25 -3.35 -5.066 1 88.81 66 GLN A C 1
ATOM 520 O O . GLN A 1 66 ? 24.391 -3.393 -3.998 1 88.81 66 GLN A O 1
ATOM 525 N N . PRO A 1 67 ? 24.5 -3.123 -6.207 1 84.56 67 PRO A N 1
ATOM 526 C CA . PRO A 1 67 ? 23.031 -3.049 -6.258 1 84.56 67 PRO A CA 1
ATOM 527 C C . PRO A 1 67 ? 22.359 -4.383 -5.945 1 84.56 67 PRO A C 1
ATOM 529 O O . PRO A 1 67 ? 22.984 -5.438 -6.074 1 84.56 67 PRO A O 1
ATOM 532 N N . ARG A 1 68 ? 21.156 -4.387 -5.57 1 83.56 68 ARG A N 1
ATOM 533 C CA . ARG A 1 68 ? 20.375 -5.539 -5.137 1 83.56 68 ARG A CA 1
ATOM 534 C C . ARG A 1 68 ? 20.219 -6.551 -6.27 1 83.56 68 ARG A C 1
ATOM 536 O O . ARG A 1 68 ? 20.203 -7.762 -6.027 1 83.56 68 ARG A O 1
ATOM 543 N N . VAL A 1 69 ? 20.125 -6.102 -7.438 1 85.19 69 VAL A N 1
ATOM 544 C CA . VAL A 1 69 ? 19.875 -6.965 -8.586 1 85.19 69 VAL A CA 1
ATOM 545 C C . VAL A 1 69 ? 21.016 -7.961 -8.75 1 85.19 69 VAL A C 1
ATOM 547 O O . VAL A 1 69 ? 20.797 -9.117 -9.109 1 85.19 69 VAL A O 1
ATOM 550 N N . ILE A 1 70 ? 22.219 -7.551 -8.453 1 91 70 ILE A N 1
ATOM 551 C CA . ILE A 1 70 ? 23.375 -8.422 -8.57 1 91 70 ILE A CA 1
ATOM 552 C C . ILE A 1 70 ? 23.281 -9.555 -7.559 1 91 70 ILE A C 1
ATOM 554 O O . ILE A 1 70 ? 23.562 -10.711 -7.879 1 91 70 ILE A O 1
ATOM 558 N N . ALA A 1 71 ? 22.844 -9.227 -6.375 1 90.75 71 ALA A N 1
ATOM 559 C CA . ALA A 1 71 ? 22.656 -10.242 -5.34 1 90.75 71 ALA A CA 1
ATOM 560 C C . ALA A 1 71 ? 21.594 -11.25 -5.734 1 90.75 71 ALA A C 1
ATOM 562 O O . ALA A 1 71 ? 21.703 -12.438 -5.453 1 90.75 71 ALA A O 1
ATOM 563 N N . GLU A 1 72 ? 20.594 -10.82 -6.371 1 89.69 72 GLU A N 1
ATOM 564 C CA . GLU A 1 72 ? 19.5 -11.688 -6.773 1 89.69 72 GLU A CA 1
ATOM 565 C C . GLU A 1 72 ? 19.922 -12.648 -7.883 1 89.69 72 GLU A C 1
ATOM 567 O O . GLU A 1 72 ? 19.609 -13.836 -7.836 1 89.69 72 GLU A O 1
ATOM 572 N N . ILE A 1 73 ? 20.672 -12.141 -8.867 1 91.69 73 ILE A N 1
ATOM 573 C CA . ILE A 1 73 ? 21.156 -12.992 -9.953 1 91.69 73 ILE A CA 1
ATOM 574 C C . ILE A 1 73 ? 22.172 -13.992 -9.406 1 91.69 73 ILE A C 1
ATOM 576 O O . ILE A 1 73 ? 22.094 -15.18 -9.711 1 91.69 73 ILE A O 1
ATOM 580 N N . LEU A 1 74 ? 23.031 -13.516 -8.555 1 93.56 74 LEU A N 1
ATOM 581 C CA . LEU A 1 74 ? 24.062 -14.375 -7.973 1 93.56 74 LEU A CA 1
ATOM 582 C C . LEU A 1 74 ? 23.438 -15.438 -7.078 1 93.56 74 LEU A C 1
ATOM 584 O O . LEU A 1 74 ? 23.938 -16.562 -6.988 1 93.56 74 LEU A O 1
ATOM 588 N N . GLY A 1 75 ? 22.406 -15.008 -6.371 1 92.69 75 GLY A N 1
ATOM 589 C CA . GLY A 1 75 ? 21.688 -15.992 -5.578 1 92.69 75 GLY A CA 1
ATOM 590 C C . GLY A 1 75 ? 21.156 -17.156 -6.398 1 92.69 75 GLY A C 1
ATOM 591 O O . GLY A 1 75 ? 21.266 -18.312 -5.988 1 92.69 75 GLY A O 1
ATOM 592 N N . GLY A 1 76 ? 20.609 -16.875 -7.559 1 91.62 76 GLY A N 1
ATOM 593 C CA . GLY A 1 76 ? 20.156 -17.922 -8.469 1 91.62 76 GLY A CA 1
ATOM 594 C C . GLY A 1 76 ? 21.297 -18.781 -8.992 1 91.62 76 GLY A C 1
ATOM 595 O O . GLY A 1 76 ? 21.156 -20 -9.094 1 91.62 76 GLY A O 1
ATOM 596 N N . VAL A 1 77 ? 22.422 -18.156 -9.281 1 92.69 77 VAL A N 1
ATOM 597 C CA . VAL A 1 77 ? 23.578 -18.859 -9.805 1 92.69 77 VAL A CA 1
ATOM 598 C C . VAL A 1 77 ? 24.125 -19.812 -8.75 1 92.69 77 VAL A C 1
ATOM 600 O O . VAL A 1 77 ? 24.531 -20.938 -9.055 1 92.69 77 VAL A O 1
ATOM 603 N N . ILE A 1 78 ? 24.062 -19.375 -7.527 1 93.81 78 ILE A N 1
ATOM 604 C CA . ILE A 1 78 ? 24.578 -20.188 -6.426 1 93.81 78 ILE A CA 1
ATOM 605 C C . ILE A 1 78 ? 23.672 -21.375 -6.188 1 93.81 78 ILE A C 1
ATOM 607 O O . ILE A 1 78 ? 24.156 -22.5 -5.977 1 93.81 78 ILE A O 1
ATOM 611 N N . LEU A 1 79 ? 22.406 -21.234 -6.309 1 92.5 79 LEU A N 1
ATOM 612 C CA . LEU A 1 79 ? 21.422 -22.312 -6.078 1 92.5 79 LEU A CA 1
ATOM 613 C C . LEU A 1 79 ? 21.328 -23.219 -7.289 1 92.5 79 LEU A C 1
ATOM 615 O O . LEU A 1 79 ? 20.812 -24.344 -7.191 1 92.5 79 LEU A O 1
ATOM 619 N N . GLY A 1 80 ? 21.875 -22.734 -8.422 1 89.31 80 GLY A N 1
ATOM 620 C CA . GLY A 1 80 ? 21.75 -23.453 -9.68 1 89.31 80 GLY A CA 1
ATOM 621 C C . GLY A 1 80 ? 22.875 -24.453 -9.906 1 89.31 80 GLY A C 1
ATOM 622 O O . GLY A 1 80 ? 23.594 -24.797 -8.977 1 89.31 80 GLY A O 1
ATOM 623 N N . PRO A 1 81 ? 22.922 -24.938 -11.07 1 89.25 81 PRO A N 1
ATOM 624 C CA . PRO A 1 81 ? 23.906 -25.984 -11.406 1 89.25 81 PRO A CA 1
ATOM 625 C C . PRO A 1 81 ? 25.344 -25.469 -11.352 1 89.25 81 PRO A C 1
ATOM 627 O O . PRO A 1 81 ? 26.281 -26.281 -11.359 1 89.25 81 PRO A O 1
ATOM 630 N N . SER A 1 82 ? 25.516 -24.219 -11.125 1 90.5 82 SER A N 1
ATOM 631 C CA . SER A 1 82 ? 26.859 -23.641 -11.094 1 90.5 82 SER A CA 1
ATOM 632 C C . SER A 1 82 ? 27.562 -23.922 -9.766 1 90.5 82 SER A C 1
ATOM 634 O O . SER A 1 82 ? 28.781 -24.031 -9.711 1 90.5 82 SER A O 1
ATOM 636 N N . VAL A 1 83 ? 26.812 -24 -8.656 1 93.12 83 VAL A N 1
ATOM 637 C CA . VAL A 1 83 ? 27.453 -24.188 -7.359 1 93.12 83 VAL A CA 1
ATOM 638 C C . VAL A 1 83 ? 26.75 -25.312 -6.594 1 93.12 83 VAL A C 1
ATOM 640 O O . VAL A 1 83 ? 27.062 -26.484 -6.781 1 93.12 83 VAL A O 1
ATOM 643 N N . LEU A 1 84 ? 25.516 -25.062 -6.004 1 89.81 84 LEU A N 1
ATOM 644 C CA . LEU A 1 84 ? 24.828 -26.047 -5.16 1 89.81 84 LEU A CA 1
ATOM 645 C C . LEU A 1 84 ? 24.094 -27.062 -6.012 1 89.81 84 LEU A C 1
ATOM 647 O O . LEU A 1 84 ? 23.906 -28.203 -5.594 1 89.81 84 LEU A O 1
ATOM 651 N N . GLY A 1 85 ? 23.656 -26.672 -7.098 1 86.19 85 GLY A N 1
ATOM 652 C CA . GLY A 1 85 ? 22.906 -27.547 -7.984 1 86.19 85 GLY A CA 1
ATOM 653 C C . GLY A 1 85 ? 23.766 -28.578 -8.672 1 86.19 85 GLY A C 1
ATOM 654 O O . GLY A 1 85 ? 23.266 -29.453 -9.383 1 86.19 85 GLY A O 1
ATOM 655 N N . ARG A 1 86 ? 25.062 -28.484 -8.352 1 86.12 86 ARG A N 1
ATOM 656 C CA . ARG A 1 86 ? 25.953 -29.5 -8.898 1 86.12 86 ARG A CA 1
ATOM 657 C C . ARG A 1 86 ? 25.734 -30.844 -8.211 1 86.12 86 ARG A C 1
ATOM 659 O O . ARG A 1 86 ? 25.938 -31.906 -8.812 1 86.12 86 ARG A O 1
ATOM 666 N N . SER A 1 87 ? 25.219 -30.656 -7.02 1 87.38 87 SER A N 1
ATOM 667 C CA . SER A 1 87 ? 24.844 -31.875 -6.301 1 87.38 87 SER A CA 1
ATOM 668 C C . SER A 1 87 ? 23.5 -32.406 -6.781 1 87.38 87 SER A C 1
ATOM 670 O O . SER A 1 87 ? 22.469 -31.719 -6.703 1 87.38 87 SER A O 1
ATOM 672 N N . THR A 1 88 ? 23.5 -33.562 -7.262 1 84.19 88 THR A N 1
ATOM 673 C CA . THR A 1 88 ? 22.297 -34.188 -7.812 1 84.19 88 THR A CA 1
ATOM 674 C C . THR A 1 88 ? 21.219 -34.312 -6.742 1 84.19 88 THR A C 1
ATOM 676 O O . THR A 1 88 ? 20.031 -34.156 -7.027 1 84.19 88 THR A O 1
ATOM 679 N N . GLU A 1 89 ? 21.688 -34.531 -5.559 1 86.44 89 GLU A N 1
ATOM 680 C CA . GLU A 1 89 ? 20.734 -34.688 -4.469 1 86.44 89 GLU A CA 1
ATOM 681 C C . GLU A 1 89 ? 20.031 -33.344 -4.188 1 86.44 89 GLU A C 1
ATOM 683 O O . GLU A 1 89 ? 18.812 -33.312 -3.969 1 86.44 89 GLU A O 1
ATOM 688 N N . PHE A 1 90 ? 20.781 -32.344 -4.266 1 88.06 90 PHE A N 1
ATOM 689 C CA . PHE A 1 90 ? 20.234 -31.016 -4.012 1 88.06 90 PHE A CA 1
ATOM 690 C C . PHE A 1 90 ? 19.266 -30.609 -5.125 1 88.06 90 PHE A C 1
ATOM 692 O O . PHE A 1 90 ? 18.172 -30.109 -4.852 1 88.06 90 PHE A O 1
ATOM 699 N N . SER A 1 91 ? 19.625 -30.906 -6.27 1 83.88 91 SER A N 1
ATOM 700 C CA . SER A 1 91 ? 18.844 -30.469 -7.422 1 83.88 91 SER A CA 1
ATOM 701 C C . SER A 1 91 ? 17.547 -31.266 -7.527 1 83.88 91 SER A C 1
ATOM 703 O O . SER A 1 91 ? 16.5 -30.703 -7.871 1 83.88 91 SER A O 1
ATOM 705 N N . ILE A 1 92 ? 17.547 -32.469 -7.121 1 81.62 92 ILE A N 1
ATOM 706 C CA . ILE A 1 92 ? 16.375 -33.312 -7.266 1 81.62 92 ILE A CA 1
ATOM 707 C C . ILE A 1 92 ? 15.43 -33.094 -6.086 1 81.62 92 ILE A C 1
ATOM 709 O O . ILE A 1 92 ? 14.211 -33.156 -6.242 1 81.62 92 ILE A O 1
ATOM 713 N N . THR A 1 93 ? 16.078 -32.781 -5.027 1 83.88 93 THR A N 1
ATOM 714 C CA . THR A 1 93 ? 15.258 -32.656 -3.826 1 83.88 93 THR A CA 1
ATOM 715 C C . THR A 1 93 ? 14.617 -31.281 -3.754 1 83.88 93 THR A C 1
ATOM 717 O O . THR A 1 93 ? 13.438 -31.156 -3.426 1 83.88 93 THR A O 1
ATOM 720 N N . LEU A 1 94 ? 15.305 -30.297 -4.117 1 86.69 94 LEU A N 1
ATOM 721 C CA . LEU A 1 94 ? 14.82 -28.938 -3.863 1 86.69 94 LEU A CA 1
ATOM 722 C C . LEU A 1 94 ? 14.312 -28.297 -5.148 1 86.69 94 LEU A C 1
ATOM 724 O O . LEU A 1 94 ? 13.461 -27.406 -5.105 1 86.69 94 LEU A O 1
ATOM 728 N N . PHE A 1 95 ? 14.875 -28.656 -6.27 1 86.25 95 PHE A N 1
ATOM 729 C CA . PHE A 1 95 ? 14.461 -28.047 -7.527 1 86.25 95 PHE A CA 1
ATOM 730 C C . PHE A 1 95 ? 14.219 -29.109 -8.594 1 86.25 95 PHE A C 1
ATOM 732 O O . PHE A 1 95 ? 14.789 -29.047 -9.68 1 86.25 95 PHE A O 1
ATOM 739 N N . PRO A 1 96 ? 13.273 -29.984 -8.266 1 81.75 96 PRO A N 1
ATOM 740 C CA . PRO A 1 96 ? 12.953 -30.984 -9.289 1 81.75 96 PRO A CA 1
ATOM 741 C C . PRO A 1 96 ? 12.312 -30.375 -10.531 1 81.75 96 PRO A C 1
ATOM 743 O O . PRO A 1 96 ? 11.773 -29.266 -10.477 1 81.75 96 PRO A O 1
ATOM 746 N N . LEU A 1 97 ? 12.32 -31 -11.602 1 74.94 97 LEU A N 1
ATOM 747 C CA . LEU A 1 97 ? 11.836 -30.5 -12.891 1 74.94 97 LEU A CA 1
ATOM 748 C C . LEU A 1 97 ? 10.344 -30.188 -12.82 1 74.94 97 LEU A C 1
ATOM 750 O O . LEU A 1 97 ? 9.867 -29.266 -13.477 1 74.94 97 LEU A O 1
ATOM 754 N N . ARG A 1 98 ? 9.586 -30.891 -11.977 1 75.06 98 ARG A N 1
ATOM 755 C CA . ARG A 1 98 ? 8.141 -30.703 -11.867 1 75.06 98 ARG A CA 1
ATOM 756 C C . ARG A 1 98 ? 7.805 -29.359 -11.234 1 75.06 98 ARG A C 1
ATOM 758 O O . ARG A 1 98 ? 6.758 -28.781 -11.523 1 75.06 98 ARG A O 1
ATOM 765 N N . SER A 1 99 ? 8.719 -28.922 -10.414 1 81.19 99 SER A N 1
ATOM 766 C CA . SER A 1 99 ? 8.445 -27.688 -9.68 1 81.19 99 SER A CA 1
ATOM 767 C C . SER A 1 99 ? 8.852 -26.453 -10.477 1 81.19 99 SER A C 1
ATOM 769 O O . SER A 1 99 ? 8.438 -25.344 -10.172 1 81.19 99 SER A O 1
ATOM 771 N N . VAL A 1 100 ? 9.633 -26.703 -11.516 1 77.44 100 VAL A N 1
ATOM 772 C CA . VAL A 1 100 ? 10.172 -25.578 -12.273 1 77.44 100 VAL A CA 1
ATOM 773 C C . VAL A 1 100 ? 9.047 -24.859 -13.016 1 77.44 100 VAL A C 1
ATOM 775 O O . VAL A 1 100 ? 9.078 -23.625 -13.164 1 77.44 100 VAL A O 1
ATOM 778 N N . MET A 1 101 ? 8.008 -25.609 -13.383 1 80.12 101 MET A N 1
ATOM 779 C CA . MET A 1 101 ? 6.883 -25.016 -14.086 1 80.12 101 MET A CA 1
ATOM 780 C C . MET A 1 101 ? 6.148 -24.016 -13.195 1 80.12 101 MET A C 1
ATOM 782 O O . MET A 1 101 ? 5.816 -22.906 -13.633 1 80.12 101 MET A O 1
ATOM 786 N N . VAL A 1 102 ? 5.93 -24.438 -11.953 1 84.25 102 VAL A N 1
ATOM 787 C CA . VAL A 1 102 ? 5.215 -23.578 -11.008 1 84.25 102 VAL A CA 1
ATOM 788 C C . VAL A 1 102 ? 6.074 -22.359 -10.664 1 84.25 102 VAL A C 1
ATOM 790 O O . VAL A 1 102 ? 5.586 -21.234 -10.688 1 84.25 102 VAL A O 1
ATOM 793 N N . LEU A 1 103 ? 7.332 -22.625 -10.477 1 87.19 103 LEU A N 1
ATOM 794 C CA . LEU A 1 103 ? 8.258 -21.562 -10.086 1 87.19 103 LEU A CA 1
ATOM 795 C C . LEU A 1 103 ? 8.43 -20.547 -11.219 1 87.19 103 LEU A C 1
ATOM 797 O O . LEU A 1 103 ? 8.398 -19.344 -10.977 1 87.19 103 LEU A O 1
ATOM 801 N N . GLU A 1 104 ? 8.586 -20.969 -12.414 1 87.19 104 GLU A N 1
ATOM 802 C CA . GLU A 1 104 ? 8.812 -20.094 -13.555 1 87.19 104 GLU A CA 1
ATOM 803 C C . GLU A 1 104 ? 7.555 -19.297 -13.898 1 87.19 104 GLU A C 1
ATOM 805 O O . GLU A 1 104 ? 7.645 -18.141 -14.32 1 87.19 104 GLU A O 1
ATOM 810 N N . THR A 1 105 ? 6.434 -20 -13.805 1 86.81 105 THR A N 1
ATOM 811 C CA . THR A 1 105 ? 5.191 -19.281 -14.07 1 86.81 105 THR A CA 1
ATOM 812 C C . THR A 1 105 ? 4.988 -18.156 -13.07 1 86.81 105 THR A C 1
ATOM 814 O O . THR A 1 105 ? 4.629 -17.031 -13.445 1 86.81 105 THR A O 1
ATOM 817 N N . MET A 1 106 ? 5.223 -18.438 -11.82 1 88.75 106 MET A N 1
ATOM 818 C CA . MET A 1 106 ? 5.074 -17.422 -10.789 1 88.75 106 MET A CA 1
ATOM 819 C C . MET A 1 106 ? 6.09 -16.297 -10.984 1 88.75 106 MET A C 1
ATOM 821 O O . MET A 1 106 ? 5.781 -15.133 -10.75 1 88.75 106 MET A O 1
ATOM 825 N N . ALA A 1 107 ? 7.285 -16.656 -11.336 1 89.88 107 ALA A N 1
ATOM 826 C CA . ALA A 1 107 ? 8.336 -15.68 -11.602 1 89.88 107 ALA A CA 1
ATOM 827 C C . ALA A 1 107 ? 7.941 -14.742 -12.742 1 89.88 107 ALA A C 1
ATOM 829 O O . ALA A 1 107 ? 8.164 -13.531 -12.672 1 89.88 107 ALA A O 1
ATOM 830 N N . ASN A 1 108 ? 7.348 -15.289 -13.75 1 88.5 108 ASN A N 1
ATOM 831 C CA . ASN A 1 108 ? 6.941 -14.492 -14.898 1 88.5 108 ASN A CA 1
ATOM 832 C C . ASN A 1 108 ? 5.766 -13.578 -14.57 1 88.5 108 ASN A C 1
ATOM 834 O O . ASN A 1 108 ? 5.656 -12.477 -15.102 1 88.5 108 ASN A O 1
ATOM 838 N N . VAL A 1 109 ? 4.93 -14.07 -13.695 1 89.5 109 VAL A N 1
ATOM 839 C CA . VAL A 1 109 ? 3.844 -13.211 -13.234 1 89.5 109 VAL A CA 1
ATOM 840 C C . VAL A 1 109 ? 4.418 -12.023 -12.477 1 89.5 109 VAL A C 1
ATOM 842 O O . VAL A 1 109 ? 3.965 -10.891 -12.656 1 89.5 109 VAL A O 1
ATOM 845 N N . GLY A 1 110 ? 5.359 -12.312 -11.625 1 89.75 110 GLY A N 1
ATOM 846 C CA . GLY A 1 110 ? 6.043 -11.234 -10.93 1 89.75 110 GLY A CA 1
ATOM 847 C C . GLY A 1 110 ? 6.703 -10.25 -11.875 1 89.75 110 GLY A C 1
ATOM 848 O O . GLY A 1 110 ? 6.637 -9.039 -11.664 1 89.75 110 GLY A O 1
ATOM 849 N N . LEU A 1 111 ? 7.27 -10.758 -12.891 1 89.44 111 LEU A N 1
ATOM 850 C CA . LEU A 1 111 ? 7.934 -9.93 -13.891 1 89.44 111 LEU A CA 1
ATOM 851 C C . LEU A 1 111 ? 6.93 -9.062 -14.641 1 89.44 111 LEU A C 1
ATOM 853 O O . LEU A 1 111 ? 7.211 -7.902 -14.953 1 89.44 111 LEU A O 1
ATOM 857 N N . LEU A 1 112 ? 5.789 -9.648 -14.922 1 91.38 112 LEU A N 1
ATOM 858 C CA . LEU A 1 112 ? 4.727 -8.922 -15.602 1 91.38 112 LEU A CA 1
ATOM 859 C C . LEU A 1 112 ? 4.316 -7.691 -14.797 1 91.38 112 LEU A C 1
ATOM 861 O O . LEU A 1 112 ? 4.246 -6.582 -15.344 1 91.38 112 LEU A O 1
ATOM 865 N N . TYR A 1 113 ? 4.117 -7.867 -13.578 1 92.31 113 TYR A N 1
ATOM 866 C CA . TYR A 1 113 ? 3.668 -6.762 -12.734 1 92.31 113 TYR A CA 1
ATOM 867 C C . TYR A 1 113 ? 4.805 -5.781 -12.469 1 92.31 113 TYR A C 1
ATOM 869 O O . TYR A 1 113 ? 4.574 -4.578 -12.336 1 92.31 113 TYR A O 1
ATOM 877 N N . PHE A 1 114 ? 5.965 -6.285 -12.391 1 88.62 114 PHE A N 1
ATOM 878 C CA . PHE A 1 114 ? 7.102 -5.395 -12.188 1 88.62 114 PHE A CA 1
ATOM 879 C C . PHE A 1 114 ? 7.277 -4.457 -13.375 1 88.62 114 PHE A C 1
ATOM 881 O O . PHE A 1 114 ? 7.48 -3.254 -13.195 1 88.62 114 PHE A O 1
ATOM 888 N N . LEU A 1 115 ? 7.23 -5.016 -14.594 1 87.94 115 LEU A N 1
ATOM 889 C CA . LEU A 1 115 ? 7.395 -4.184 -15.773 1 87.94 115 LEU A CA 1
ATOM 890 C C . LEU A 1 115 ? 6.23 -3.211 -15.922 1 87.94 115 LEU A C 1
ATOM 892 O O . LEU A 1 115 ? 6.402 -2.098 -16.422 1 87.94 115 LEU A O 1
ATOM 896 N N . PHE A 1 116 ? 5.055 -3.643 -15.5 1 91.19 116 PHE A N 1
ATOM 897 C CA . PHE A 1 116 ? 3.916 -2.734 -15.43 1 91.19 116 PHE A CA 1
ATOM 898 C C . PHE A 1 116 ? 4.23 -1.54 -14.539 1 91.19 116 PHE A C 1
ATOM 900 O O . PHE A 1 116 ? 3.988 -0.393 -14.914 1 91.19 116 PHE A O 1
ATOM 907 N N . LEU A 1 117 ? 4.805 -1.787 -13.391 1 87.5 117 LEU A N 1
ATOM 908 C CA . LEU A 1 117 ? 5.133 -0.73 -12.445 1 87.5 117 LEU A CA 1
ATOM 909 C C . LEU A 1 117 ? 6.223 0.182 -13 1 87.5 117 LEU A C 1
ATOM 911 O O . LEU A 1 117 ? 6.188 1.396 -12.789 1 87.5 117 LEU A O 1
ATOM 915 N N . VAL A 1 118 ? 7.18 -0.405 -13.664 1 81.56 118 VAL A N 1
ATOM 916 C CA . VAL A 1 118 ? 8.234 0.381 -14.297 1 81.56 118 VAL A CA 1
ATOM 917 C C . VAL A 1 118 ? 7.625 1.328 -15.328 1 81.56 118 VAL A C 1
ATOM 919 O O . VAL A 1 118 ? 8.039 2.486 -15.438 1 81.56 118 VAL A O 1
ATOM 922 N N . GLY A 1 119 ? 6.68 0.823 -16.109 1 84.06 119 GLY A N 1
ATOM 923 C CA . GLY A 1 119 ? 5.98 1.661 -17.078 1 84.06 119 GLY A CA 1
ATOM 924 C C . GLY A 1 119 ? 5.23 2.812 -16.438 1 84.06 119 GLY A C 1
ATOM 925 O O . GLY A 1 119 ? 5.289 3.945 -16.906 1 84.06 119 GLY A O 1
ATOM 926 N N . VAL A 1 120 ? 4.598 2.508 -15.32 1 85.12 120 VAL A N 1
ATOM 927 C CA . VAL A 1 120 ? 3.828 3.523 -14.609 1 85.12 120 VAL A CA 1
ATOM 928 C C . VAL A 1 120 ? 4.762 4.605 -14.078 1 85.12 120 VAL A C 1
ATOM 930 O O . VAL A 1 120 ? 4.422 5.793 -14.094 1 85.12 120 VAL A O 1
ATOM 933 N N . GLU A 1 121 ? 5.887 4.242 -13.656 1 75.38 121 GLU A N 1
ATOM 934 C CA . GLU A 1 121 ? 6.867 5.176 -13.125 1 75.38 121 GLU A CA 1
ATOM 935 C C . GLU A 1 121 ? 7.414 6.094 -14.219 1 75.38 121 GLU A C 1
ATOM 937 O O . GLU A 1 121 ? 7.668 7.273 -13.977 1 75.38 121 GLU A O 1
ATOM 942 N N . MET A 1 122 ? 7.707 5.582 -15.352 1 71.56 122 MET A N 1
ATOM 943 C CA . MET A 1 122 ? 8.305 6.316 -16.453 1 71.56 122 MET A CA 1
ATOM 944 C C . MET A 1 122 ? 7.309 7.309 -17.047 1 71.56 122 MET A C 1
ATOM 946 O O . MET A 1 122 ? 7.68 8.438 -17.391 1 71.56 122 MET A O 1
ATOM 950 N N . ASP A 1 123 ? 6.113 7.148 -16.938 1 67.25 123 ASP A N 1
ATOM 951 C CA . ASP A 1 123 ? 5.059 7.965 -17.531 1 67.25 123 ASP A CA 1
ATOM 952 C C . ASP A 1 123 ? 5.441 8.406 -18.953 1 67.25 123 ASP A C 1
ATOM 954 O O . ASP A 1 123 ? 6.531 8.938 -19.172 1 67.25 123 ASP A O 1
ATOM 958 N N . ILE A 1 124 ? 4.77 8.25 -19.891 1 62.44 124 ILE A N 1
ATOM 959 C CA . ILE A 1 124 ? 5.016 8.508 -21.297 1 62.44 124 ILE A CA 1
ATOM 960 C C . ILE A 1 124 ? 5.316 9.992 -21.516 1 62.44 124 ILE A C 1
ATOM 962 O O . ILE A 1 124 ? 6.168 10.352 -22.328 1 62.44 124 ILE A O 1
ATOM 966 N N . VAL A 1 125 ? 4.672 10.844 -20.797 1 60.34 125 VAL A N 1
ATOM 967 C CA . VAL A 1 125 ? 4.812 12.281 -20.969 1 60.34 125 VAL A CA 1
ATOM 968 C C . VAL A 1 125 ? 6.199 12.727 -20.5 1 60.34 125 VAL A C 1
ATOM 970 O O . VAL A 1 125 ? 6.836 13.562 -21.156 1 60.34 125 VAL A O 1
ATOM 973 N N . GLN A 1 126 ? 6.648 12.18 -19.484 1 59.5 126 GLN A N 1
ATOM 974 C CA . GLN A 1 126 ? 7.984 12.5 -19 1 59.5 126 GLN A CA 1
ATOM 975 C C . GLN A 1 126 ? 9.055 12.047 -19.984 1 59.5 126 GLN A C 1
ATOM 977 O O . GLN A 1 126 ? 10.055 12.742 -20.188 1 59.5 126 GLN A O 1
ATOM 982 N N . VAL A 1 127 ? 8.82 10.977 -20.547 1 59.22 127 VAL A N 1
ATOM 983 C CA . VAL A 1 127 ? 9.758 10.43 -21.531 1 59.22 127 VAL A CA 1
ATOM 984 C C . VAL A 1 127 ? 9.883 11.383 -22.719 1 59.22 127 VAL A C 1
ATOM 986 O O . VAL A 1 127 ? 10.984 11.664 -23.188 1 59.22 127 VAL A O 1
ATOM 989 N N . ILE A 1 128 ? 8.812 11.836 -23.078 1 59.28 128 ILE A N 1
ATOM 990 C CA . ILE A 1 128 ? 8.781 12.672 -24.281 1 59.28 128 ILE A CA 1
ATOM 991 C C . ILE A 1 128 ? 9.375 14.047 -23.953 1 59.28 128 ILE A C 1
ATOM 993 O O . ILE A 1 128 ? 10.141 14.594 -24.75 1 59.28 128 ILE A O 1
ATOM 997 N N . LYS A 1 129 ? 9.055 14.547 -22.719 1 58.88 129 LYS A N 1
ATOM 998 C CA . LYS A 1 129 ? 9.469 15.906 -22.359 1 58.88 129 LYS A CA 1
ATOM 999 C C . LYS A 1 129 ? 10.945 15.945 -21.984 1 58.88 129 LYS A C 1
ATOM 1001 O O . LYS A 1 129 ? 11.625 16.953 -22.234 1 58.88 129 LYS A O 1
ATOM 1006 N N . SER A 1 130 ? 11.266 14.859 -21.391 1 56.97 130 SER A N 1
ATOM 1007 C CA . SER A 1 130 ? 12.633 14.875 -20.891 1 56.97 130 SER A CA 1
ATOM 1008 C C . SER A 1 130 ? 13.625 14.5 -21.984 1 56.97 130 SER A C 1
ATOM 1010 O O . SER A 1 130 ? 14.828 14.75 -21.859 1 56.97 130 SER A O 1
ATOM 1012 N N . SER A 1 131 ? 13.109 13.93 -23.031 1 63.47 131 SER A N 1
ATOM 1013 C CA . SER A 1 131 ? 14.008 13.461 -24.078 1 63.47 131 SER A CA 1
ATOM 1014 C C . SER A 1 131 ? 14.594 14.633 -24.875 1 63.47 131 SER A C 1
ATOM 1016 O O . SER A 1 131 ? 14.102 14.969 -25.953 1 63.47 131 SER A O 1
ATOM 1018 N N . GLY A 1 132 ? 15.375 15.438 -24.156 1 71 132 GLY A N 1
ATOM 1019 C CA . GLY A 1 132 ? 16.125 16.469 -24.859 1 71 132 GLY A CA 1
ATOM 1020 C C . GLY A 1 132 ? 17.047 15.922 -25.922 1 71 132 GLY A C 1
ATOM 1021 O O . GLY A 1 132 ? 17.266 14.711 -26 1 71 132 GLY A O 1
ATOM 1022 N N . ARG A 1 133 ? 17.547 16.641 -26.844 1 81.31 133 ARG A N 1
ATOM 1023 C CA . ARG A 1 133 ? 18.438 16.266 -27.938 1 81.31 133 ARG A CA 1
ATOM 1024 C C . ARG A 1 133 ? 19.688 15.578 -27.422 1 81.31 133 ARG A C 1
ATOM 1026 O O . ARG A 1 133 ? 20.141 14.578 -28 1 81.31 133 ARG A O 1
ATOM 1033 N N . LYS A 1 134 ? 20.172 16.047 -26.297 1 84.44 134 LYS A N 1
ATOM 1034 C CA . LYS A 1 134 ? 21.375 15.469 -25.703 1 84.44 134 LYS A CA 1
ATOM 1035 C C . LYS A 1 134 ? 21.141 14.023 -25.281 1 84.44 134 LYS A C 1
ATOM 1037 O O . LYS A 1 134 ? 21.953 13.141 -25.578 1 84.44 134 LYS A O 1
ATOM 1042 N N . ALA A 1 135 ? 20.031 13.758 -24.672 1 87.44 135 ALA A N 1
ATOM 1043 C CA . ALA A 1 135 ? 19.734 12.43 -24.156 1 87.44 135 ALA A CA 1
ATOM 1044 C C . ALA A 1 135 ? 19.516 11.43 -25.281 1 87.44 135 ALA A C 1
ATOM 1046 O O . ALA A 1 135 ? 19.922 10.273 -25.188 1 87.44 135 ALA A O 1
ATOM 1047 N N . VAL A 1 136 ? 18.938 11.859 -26.375 1 88.88 136 VAL A N 1
ATOM 1048 C CA . VAL A 1 136 ? 18.656 10.992 -27.5 1 88.88 136 VAL A CA 1
ATOM 1049 C C . VAL A 1 136 ? 19.969 10.594 -28.188 1 88.88 136 VAL A C 1
ATOM 1051 O O . VAL A 1 136 ? 20.172 9.422 -28.531 1 88.88 136 VAL A O 1
ATOM 1054 N N . ILE A 1 137 ? 20.812 11.562 -28.359 1 90.75 137 ILE A N 1
ATOM 1055 C CA . ILE A 1 137 ? 22.062 11.289 -29.062 1 90.75 137 ILE A CA 1
ATOM 1056 C C . ILE A 1 137 ? 22.969 10.406 -28.203 1 90.75 137 ILE A C 1
ATOM 1058 O O . ILE A 1 137 ? 23.641 9.516 -28.719 1 90.75 137 ILE A O 1
ATOM 1062 N N . ILE A 1 138 ? 22.969 10.648 -26.984 1 89.94 138 ILE A N 1
ATOM 1063 C CA . ILE A 1 138 ? 23.734 9.82 -26.062 1 89.94 138 ILE A CA 1
ATOM 1064 C C . ILE A 1 138 ? 23.203 8.391 -26.078 1 89.94 138 ILE A C 1
ATOM 1066 O O . ILE A 1 138 ? 23.969 7.43 -26.078 1 89.94 138 ILE A O 1
ATOM 1070 N N . ALA A 1 139 ? 21.875 8.25 -26.078 1 90.81 139 ALA A N 1
ATOM 1071 C CA . ALA A 1 139 ? 21.25 6.938 -26.094 1 90.81 139 ALA A CA 1
ATOM 1072 C C . ALA A 1 139 ? 21.609 6.172 -27.359 1 90.81 139 ALA A C 1
ATOM 1074 O O . ALA A 1 139 ? 22 5 -27.297 1 90.81 139 ALA A O 1
ATOM 1075 N N . VAL A 1 140 ? 21.562 6.836 -28.469 1 89.69 140 VAL A N 1
ATOM 1076 C CA . VAL A 1 140 ? 21.781 6.18 -29.75 1 89.69 140 VAL A CA 1
ATOM 1077 C C . VAL A 1 140 ? 23.266 5.852 -29.906 1 89.69 140 VAL A C 1
ATOM 1079 O O . VAL A 1 140 ? 23.625 4.738 -30.297 1 89.69 140 VAL A O 1
ATOM 1082 N N . THR A 1 141 ? 24.094 6.777 -29.641 1 89 141 THR A N 1
ATOM 1083 C CA . THR A 1 141 ? 25.516 6.566 -29.812 1 89 141 THR A CA 1
ATOM 1084 C C . THR A 1 141 ? 26.047 5.539 -28.812 1 89 141 THR A C 1
ATOM 1086 O O . THR A 1 141 ? 26.922 4.742 -29.125 1 89 141 THR A O 1
ATOM 1089 N N . GLY A 1 142 ? 25.5 5.586 -27.625 1 88.12 142 GLY A N 1
ATOM 1090 C CA . GLY A 1 142 ? 25.891 4.621 -26.609 1 88.12 142 GLY A CA 1
ATOM 1091 C C . GLY A 1 142 ? 25.469 3.203 -26.953 1 88.12 142 GLY A C 1
ATOM 1092 O O . GLY A 1 142 ? 26.062 2.242 -26.453 1 88.12 142 GLY A O 1
ATOM 1093 N N . MET A 1 143 ? 24.516 3.045 -27.797 1 91 143 MET A N 1
ATOM 1094 C CA . MET A 1 143 ? 24.016 1.718 -28.141 1 91 143 MET A CA 1
ATOM 1095 C C . MET A 1 143 ? 24.75 1.163 -29.359 1 91 143 MET A C 1
ATOM 1097 O O . MET A 1 143 ? 24.922 -0.051 -29.5 1 91 143 MET A O 1
ATOM 1101 N N . ILE A 1 144 ? 25.25 2.014 -30.219 1 91.12 144 ILE A N 1
ATOM 1102 C CA . ILE A 1 144 ? 25.781 1.598 -31.5 1 91.12 144 ILE A CA 1
ATOM 1103 C C . ILE A 1 144 ? 27.094 0.862 -31.312 1 91.12 144 ILE A C 1
ATOM 1105 O O . ILE A 1 144 ? 27.297 -0.234 -31.844 1 91.12 144 ILE A O 1
ATOM 1109 N N . LEU A 1 145 ? 28 1.398 -30.578 1 88.5 145 LEU A N 1
ATOM 1110 C CA . LEU A 1 145 ? 29.312 0.805 -30.453 1 88.5 145 LEU A CA 1
ATOM 1111 C C . LEU A 1 145 ? 29.25 -0.543 -29.75 1 88.5 145 LEU A C 1
ATOM 1113 O O . LEU A 1 145 ? 29.797 -1.533 -30.234 1 88.5 145 LEU A O 1
ATOM 1117 N N . PRO A 1 146 ? 28.594 -0.604 -28.609 1 90.69 146 PRO A N 1
ATOM 1118 C CA . PRO A 1 146 ? 28.469 -1.923 -28 1 90.69 146 PRO A CA 1
ATOM 1119 C C . PRO A 1 146 ? 27.719 -2.922 -28.875 1 90.69 146 PRO A C 1
ATOM 1121 O O . PRO A 1 146 ? 28.016 -4.117 -28.859 1 90.69 146 PRO A O 1
ATOM 1124 N N . PHE A 1 147 ? 26.766 -2.467 -29.641 1 92.06 147 PHE A N 1
ATOM 1125 C CA . PHE A 1 147 ? 26.047 -3.34 -30.562 1 92.06 147 PHE A CA 1
ATOM 1126 C C . PHE A 1 147 ? 27 -3.926 -31.594 1 92.06 147 PHE A C 1
ATOM 1128 O O . PHE A 1 147 ? 26.938 -5.121 -31.906 1 92.06 147 PHE A O 1
ATOM 1135 N N . LEU A 1 148 ? 27.859 -3.119 -32.094 1 91.12 148 LEU A N 1
ATOM 1136 C CA . LEU A 1 148 ? 28.828 -3.576 -33.062 1 91.12 148 LEU A CA 1
ATOM 1137 C C . LEU A 1 148 ? 29.812 -4.574 -32.469 1 91.12 148 LEU A C 1
ATOM 1139 O O . LEU A 1 148 ? 30.219 -5.527 -33.125 1 91.12 148 LEU A O 1
ATOM 1143 N N . ILE A 1 149 ? 30.125 -4.348 -31.266 1 88.19 149 ILE A N 1
ATOM 1144 C CA . ILE A 1 149 ? 30.969 -5.289 -30.562 1 88.19 149 ILE A CA 1
ATOM 1145 C C . ILE A 1 149 ? 30.234 -6.609 -30.359 1 88.19 149 ILE A C 1
ATOM 1147 O O . ILE A 1 149 ? 30.812 -7.688 -30.484 1 88.19 149 ILE A O 1
ATOM 1151 N N . GLY A 1 150 ? 29 -6.539 -30.047 1 87.44 150 GLY A N 1
ATOM 1152 C CA . GLY A 1 150 ? 28.188 -7.73 -29.938 1 87.44 150 GLY A CA 1
ATOM 1153 C C . GLY A 1 150 ? 28.094 -8.523 -31.234 1 87.44 150 GLY A C 1
ATOM 1154 O O . GLY A 1 150 ? 28.141 -9.75 -31.219 1 87.44 150 GLY A O 1
ATOM 1155 N N . VAL A 1 151 ? 28.016 -7.773 -32.312 1 87.44 151 VAL A N 1
ATOM 1156 C CA . VAL A 1 151 ? 28 -8.414 -33.625 1 87.44 151 VAL A CA 1
ATOM 1157 C C . VAL A 1 151 ? 29.312 -9.164 -33.875 1 87.44 151 VAL A C 1
ATOM 1159 O O . VAL A 1 151 ? 29.297 -10.312 -34.312 1 87.44 151 VAL A O 1
ATOM 1162 N N . SER A 1 152 ? 30.359 -8.57 -33.562 1 86.94 152 SER A N 1
ATOM 1163 C CA . SER A 1 152 ? 31.672 -9.188 -33.719 1 86.94 152 SER A CA 1
ATOM 1164 C C . SER A 1 152 ? 31.828 -10.422 -32.844 1 86.94 152 SER A C 1
ATOM 1166 O O . SER A 1 152 ? 32.375 -11.438 -33.281 1 86.94 152 SER A O 1
ATOM 1168 N N . PHE A 1 153 ? 31.344 -10.328 -31.703 1 86.62 153 PHE A N 1
ATOM 1169 C CA . PHE A 1 153 ? 31.438 -11.422 -30.75 1 86.62 153 PHE A CA 1
ATOM 1170 C C . PHE A 1 153 ? 30.562 -12.594 -31.172 1 86.62 153 PHE A C 1
ATOM 1172 O O . PHE A 1 153 ? 30.906 -13.758 -30.922 1 86.62 153 PHE A O 1
ATOM 1179 N N . SER A 1 154 ? 29.422 -12.32 -31.797 1 85.81 154 SER A N 1
ATOM 1180 C CA . SER A 1 154 ? 28.516 -13.375 -32.25 1 85.81 154 SER A CA 1
ATOM 1181 C C . SER A 1 154 ? 29.219 -14.297 -33.25 1 85.81 154 SER A C 1
ATOM 1183 O O . SER A 1 154 ? 28.969 -15.508 -33.281 1 85.81 154 SER A O 1
ATOM 1185 N N . PHE A 1 155 ? 30.156 -13.773 -34 1 82.44 155 PHE A N 1
ATOM 1186 C CA . PHE A 1 155 ? 30.859 -14.57 -35 1 82.44 155 PHE A CA 1
ATOM 1187 C C . PHE A 1 155 ? 31.906 -15.453 -34.344 1 82.44 155 PHE A C 1
ATOM 1189 O O . PHE A 1 155 ? 32.219 -16.531 -34.844 1 82.44 155 PHE A O 1
ATOM 1196 N N . ILE A 1 156 ? 32.312 -15.062 -33.188 1 78.19 156 ILE A N 1
ATOM 1197 C CA . ILE A 1 156 ? 33.312 -15.828 -32.5 1 78.19 156 ILE A CA 1
ATOM 1198 C C . ILE A 1 156 ? 32.656 -16.984 -31.734 1 78.19 156 ILE A C 1
ATOM 1200 O O . ILE A 1 156 ? 33.188 -18.094 -31.688 1 78.19 156 ILE A O 1
ATOM 1204 N N . LEU A 1 157 ? 31.562 -16.766 -31.156 1 76.56 157 LEU A N 1
ATOM 1205 C CA . LEU A 1 157 ? 30.906 -17.734 -30.297 1 76.56 157 LEU A CA 1
ATOM 1206 C C . LEU A 1 157 ? 30.094 -18.734 -31.109 1 76.56 157 LEU A C 1
ATOM 1208 O O . LEU A 1 157 ? 29.891 -19.875 -30.688 1 76.56 157 LEU A O 1
ATOM 1212 N N . HIS A 1 158 ? 29.438 -18.188 -32.219 1 66.56 158 HIS A N 1
ATOM 1213 C CA . HIS A 1 158 ? 28.516 -19.031 -32.969 1 66.56 158 HIS A CA 1
ATOM 1214 C C . HIS A 1 158 ? 29.266 -20.141 -33.688 1 66.56 158 HIS A C 1
ATOM 1216 O O . HIS A 1 158 ? 30.062 -19.859 -34.594 1 66.56 158 HIS A O 1
ATOM 1222 N N . GLN A 1 159 ? 29.531 -21.25 -33.031 1 58.5 159 GLN A N 1
ATOM 1223 C CA . GLN A 1 159 ? 30.188 -22.359 -33.75 1 58.5 159 GLN A CA 1
ATOM 1224 C C . GLN A 1 159 ? 29.25 -23.047 -34.719 1 58.5 159 GLN A C 1
ATOM 1226 O O . GLN A 1 159 ? 29.688 -23.766 -35.625 1 58.5 159 GLN A O 1
ATOM 1231 N N . SER A 1 160 ? 27.922 -23.047 -34.406 1 53.75 160 SER A N 1
ATOM 1232 C CA . SER A 1 160 ? 27.125 -23.953 -35.25 1 53.75 160 SER A CA 1
ATOM 1233 C C . SER A 1 160 ? 26.656 -23.266 -36.5 1 53.75 160 SER A C 1
ATOM 1235 O O . SER A 1 160 ? 26.5 -22.047 -36.562 1 53.75 160 SER A O 1
ATOM 1237 N N . ALA A 1 161 ? 26.812 -23.969 -37.719 1 44.16 161 ALA A N 1
ATOM 1238 C CA . ALA A 1 161 ? 26.703 -23.766 -39.188 1 44.16 161 ALA A CA 1
ATOM 1239 C C . ALA A 1 161 ? 25.359 -23.141 -39.531 1 44.16 161 ALA A C 1
ATOM 1241 O O . ALA A 1 161 ? 25.109 -22.828 -40.688 1 44.16 161 ALA A O 1
ATOM 1242 N N . GLN A 1 162 ? 24.266 -23.141 -38.781 1 52.12 162 GLN A N 1
ATOM 1243 C CA . GLN A 1 162 ? 23.062 -22.734 -39.5 1 52.12 162 GLN A CA 1
ATOM 1244 C C . GLN A 1 162 ? 22.875 -21.219 -39.469 1 52.12 162 GLN A C 1
ATOM 1246 O O . GLN A 1 162 ? 22.781 -20.625 -38.375 1 52.12 162 GLN A O 1
ATOM 1251 N N . TYR A 1 163 ? 23.094 -20.562 -40.625 1 49.44 163 TYR A N 1
ATOM 1252 C CA . TYR A 1 163 ? 23.125 -19.125 -40.938 1 49.44 163 TYR A CA 1
ATOM 1253 C C . TYR A 1 163 ? 21.891 -18.438 -40.375 1 49.44 163 TYR A C 1
ATOM 1255 O O . TYR A 1 163 ? 21.984 -17.281 -39.906 1 49.44 163 TYR A O 1
ATOM 1263 N N . VAL A 1 164 ? 20.703 -19.031 -40.594 1 49.66 164 VAL A N 1
ATOM 1264 C CA . VAL A 1 164 ? 19.438 -18.391 -40.25 1 49.66 164 VAL A CA 1
ATOM 1265 C C . VAL A 1 164 ? 19.406 -18.078 -38.75 1 49.66 164 VAL A C 1
ATOM 1267 O O . VAL A 1 164 ? 18.984 -16.984 -38.344 1 49.66 164 VAL A O 1
ATOM 1270 N N . LYS A 1 165 ? 20.141 -18.906 -38.031 1 66.19 165 LYS A N 1
ATOM 1271 C CA . LYS A 1 165 ? 20.125 -18.766 -36.594 1 66.19 165 LYS A CA 1
ATOM 1272 C C . LYS A 1 165 ? 21.203 -17.797 -36.125 1 66.19 165 LYS A C 1
ATOM 1274 O O . LYS A 1 165 ? 21.141 -17.281 -35 1 66.19 165 LYS A O 1
ATOM 1279 N N . LEU A 1 166 ? 21.859 -17.328 -37.375 1 72.56 166 LEU A N 1
ATOM 1280 C CA . LEU A 1 166 ? 22.953 -16.406 -37.031 1 72.56 166 LEU A CA 1
ATOM 1281 C C . LEU A 1 166 ? 22.422 -14.984 -36.906 1 72.56 166 LEU A C 1
ATOM 1283 O O . LEU A 1 166 ? 22.859 -14.25 -36 1 72.56 166 LEU A O 1
ATOM 1287 N N . GLY A 1 167 ? 21.516 -14.539 -37.844 1 74.25 167 GLY A N 1
ATOM 1288 C CA . GLY A 1 167 ? 20.953 -13.203 -37.75 1 74.25 167 GLY A CA 1
ATOM 1289 C C . GLY A 1 167 ? 20.266 -12.93 -36.438 1 74.25 167 GLY A C 1
ATOM 1290 O O . GLY A 1 167 ? 20.5 -11.891 -35.812 1 74.25 167 GLY A O 1
ATOM 1291 N N . ILE A 1 168 ? 19.594 -13.898 -36 1 79.5 168 ILE A N 1
ATOM 1292 C CA . ILE A 1 168 ? 18.859 -13.758 -34.75 1 79.5 168 ILE A CA 1
ATOM 1293 C C . ILE A 1 168 ? 19.844 -13.766 -33.594 1 79.5 168 ILE A C 1
ATOM 1295 O O . ILE A 1 168 ? 19.703 -13.008 -32.625 1 79.5 168 ILE A O 1
ATOM 1299 N N . PHE A 1 169 ? 20.75 -14.594 -33.781 1 84.94 169 PHE A N 1
ATOM 1300 C CA . PHE A 1 169 ? 21.797 -14.688 -32.781 1 84.94 169 PHE A CA 1
ATOM 1301 C C . PHE A 1 169 ? 22.531 -13.367 -32.625 1 84.94 169 PHE A C 1
ATOM 1303 O O . PHE A 1 169 ? 22.812 -12.93 -31.516 1 84.94 169 PHE A O 1
ATOM 1310 N N . ILE A 1 170 ? 22.734 -12.68 -33.75 1 85.81 170 ILE A N 1
ATOM 1311 C CA . ILE A 1 170 ? 23.422 -11.398 -33.781 1 85.81 170 ILE A CA 1
ATOM 1312 C C . ILE A 1 170 ? 22.578 -10.336 -33.094 1 85.81 170 ILE A C 1
ATOM 1314 O O . ILE A 1 170 ? 23.109 -9.531 -32.312 1 85.81 170 ILE A O 1
ATOM 1318 N N . ILE A 1 171 ? 21.344 -10.352 -33.312 1 85.19 171 ILE A N 1
ATOM 1319 C CA . ILE A 1 171 ? 20.469 -9.344 -32.75 1 85.19 171 ILE A CA 1
ATOM 1320 C C . ILE A 1 171 ? 20.375 -9.539 -31.219 1 85.19 171 ILE A C 1
ATOM 1322 O O . ILE A 1 171 ? 20.469 -8.57 -30.469 1 85.19 171 ILE A O 1
ATOM 1326 N N . PHE A 1 172 ? 20.266 -10.789 -30.828 1 86.69 172 PHE A N 1
ATOM 1327 C CA . PHE A 1 172 ? 20.125 -11.062 -29.406 1 86.69 172 PHE A CA 1
ATOM 1328 C C . PHE A 1 172 ? 21.391 -10.672 -28.656 1 86.69 172 PHE A C 1
ATOM 1330 O O . PHE A 1 172 ? 21.312 -10.023 -27.609 1 86.69 172 PHE A O 1
ATOM 1337 N N . LEU A 1 173 ? 22.531 -10.969 -29.188 1 88.25 173 LEU A N 1
ATOM 1338 C CA . LEU A 1 173 ? 23.781 -10.641 -28.516 1 88.25 173 LEU A CA 1
ATOM 1339 C C . LEU A 1 173 ? 24.062 -9.148 -28.594 1 88.25 173 LEU A C 1
ATOM 1341 O O . LEU A 1 173 ? 24.562 -8.555 -27.625 1 88.25 173 LEU A O 1
ATOM 1345 N N . GLY A 1 174 ? 23.781 -8.586 -29.734 1 88.94 174 GLY A N 1
ATOM 1346 C CA . GLY A 1 174 ? 23.953 -7.152 -29.891 1 88.94 174 GLY A CA 1
ATOM 1347 C C . GLY A 1 174 ? 23.094 -6.332 -28.953 1 88.94 174 GLY A C 1
ATOM 1348 O O . GLY A 1 174 ? 23.578 -5.398 -28.312 1 88.94 174 GLY A O 1
ATOM 1349 N N . VAL A 1 175 ? 21.875 -6.711 -28.859 1 88.94 175 VAL A N 1
ATOM 1350 C CA . VAL A 1 175 ? 20.938 -5.992 -27.984 1 88.94 175 VAL A CA 1
ATOM 1351 C C . VAL A 1 175 ? 21.328 -6.184 -26.531 1 88.94 175 VAL A C 1
ATOM 1353 O O . VAL A 1 175 ? 21.328 -5.23 -25.75 1 88.94 175 VAL A O 1
ATOM 1356 N N . ALA A 1 176 ? 21.703 -7.359 -26.172 1 90.25 176 ALA A N 1
ATOM 1357 C CA . ALA A 1 176 ? 22.047 -7.664 -24.797 1 90.25 176 ALA A CA 1
ATOM 1358 C C . ALA A 1 176 ? 23.25 -6.84 -24.344 1 90.25 176 ALA A C 1
ATOM 1360 O O . ALA A 1 176 ? 23.328 -6.41 -23.188 1 90.25 176 ALA A O 1
ATOM 1361 N N . LEU A 1 177 ? 24.156 -6.621 -25.266 1 90.81 177 LEU A N 1
ATOM 1362 C CA . LEU A 1 177 ? 25.375 -5.91 -24.891 1 90.81 177 LEU A CA 1
ATOM 1363 C C . LEU A 1 177 ? 25.172 -4.402 -24.938 1 90.81 177 LEU A C 1
ATOM 1365 O O . LEU A 1 177 ? 25.891 -3.646 -24.297 1 90.81 177 LEU A O 1
ATOM 1369 N N . SER A 1 178 ? 24.156 -3.943 -25.625 1 91.94 178 SER A N 1
ATOM 1370 C CA . SER A 1 178 ? 24 -2.514 -25.875 1 91.94 178 SER A CA 1
ATOM 1371 C C . SER A 1 178 ? 22.953 -1.904 -24.953 1 91.94 178 SER A C 1
ATOM 1373 O O . SER A 1 178 ? 22.953 -0.69 -24.734 1 91.94 178 SER A O 1
ATOM 1375 N N . VAL A 1 179 ? 22.188 -2.654 -24.359 1 89.81 179 VAL A N 1
ATOM 1376 C CA . VAL A 1 179 ? 21.047 -2.145 -23.625 1 89.81 179 VAL A CA 1
ATOM 1377 C C . VAL A 1 179 ? 21.5 -1.654 -22.25 1 89.81 179 VAL A C 1
ATOM 1379 O O . VAL A 1 179 ? 22.5 -2.137 -21.703 1 89.81 179 VAL A O 1
ATOM 1382 N N . THR A 1 180 ? 20.844 -0.572 -21.75 1 92.44 180 THR A N 1
ATOM 1383 C CA . THR A 1 180 ? 20.984 -0.06 -20.391 1 92.44 180 THR A CA 1
ATOM 1384 C C . THR A 1 180 ? 19.672 -0.208 -19.609 1 92.44 180 THR A C 1
ATOM 1386 O O . THR A 1 180 ? 18.609 0.223 -20.078 1 92.44 180 THR A O 1
ATOM 1389 N N . ALA A 1 181 ? 19.734 -0.829 -18.5 1 89.19 181 ALA A N 1
ATOM 1390 C CA . ALA A 1 181 ? 18.547 -1.124 -17.719 1 89.19 181 ALA A CA 1
ATOM 1391 C C . ALA A 1 181 ? 18.109 0.095 -16.906 1 89.19 181 ALA A C 1
ATOM 1393 O O . ALA A 1 181 ? 18.719 0.427 -15.883 1 89.19 181 ALA A O 1
ATOM 1394 N N . PHE A 1 182 ? 17.016 0.627 -17.266 1 83 182 PHE A N 1
ATOM 1395 C CA . PHE A 1 182 ? 16.484 1.836 -16.641 1 83 182 PHE A CA 1
ATOM 1396 C C . PHE A 1 182 ? 16.172 1.59 -15.164 1 83 182 PHE A C 1
ATOM 1398 O O . PHE A 1 182 ? 16.578 2.363 -14.297 1 83 182 PHE A O 1
ATOM 1405 N N . PRO A 1 183 ? 15.461 0.512 -14.867 1 77.38 183 PRO A N 1
ATOM 1406 C CA . PRO A 1 183 ? 15.07 0.345 -13.461 1 77.38 183 PRO A CA 1
ATOM 1407 C C . PRO A 1 183 ? 16.266 0.188 -12.531 1 77.38 183 PRO A C 1
ATOM 1409 O O . PRO A 1 183 ? 16.266 0.715 -11.414 1 77.38 183 PRO A O 1
ATOM 1412 N N . VAL A 1 184 ? 17.281 -0.521 -12.938 1 85.25 184 VAL A N 1
ATOM 1413 C CA . VAL A 1 184 ? 18.469 -0.727 -12.102 1 85.25 184 VAL A CA 1
ATOM 1414 C C . VAL A 1 184 ? 19.266 0.571 -12.008 1 85.25 184 VAL A C 1
ATOM 1416 O O . VAL A 1 184 ? 19.781 0.913 -10.945 1 85.25 184 VAL A O 1
ATOM 1419 N N . LEU A 1 185 ? 19.312 1.236 -13.102 1 88.5 185 LEU A N 1
ATOM 1420 C CA . LEU A 1 185 ? 20.016 2.514 -13.109 1 88.5 185 LEU A CA 1
ATOM 1421 C C . LEU A 1 185 ? 19.344 3.516 -12.18 1 88.5 185 LEU A C 1
ATOM 1423 O O . LEU A 1 185 ? 20.016 4.262 -11.469 1 88.5 185 LEU A O 1
ATOM 1427 N N . ALA A 1 186 ? 18.031 3.539 -12.227 1 77.75 186 ALA A N 1
ATOM 1428 C CA . ALA A 1 186 ? 17.281 4.445 -11.367 1 77.75 186 ALA A CA 1
ATOM 1429 C C . ALA A 1 186 ? 17.594 4.184 -9.891 1 77.75 186 ALA A C 1
ATOM 1431 O O . ALA A 1 186 ? 17.703 5.125 -9.102 1 77.75 186 ALA A O 1
ATOM 1432 N N . ARG A 1 187 ? 17.75 3.02 -9.617 1 75.69 187 ARG A N 1
ATOM 1433 C CA . ARG A 1 187 ? 18.062 2.664 -8.242 1 75.69 187 ARG A CA 1
ATOM 1434 C C . ARG A 1 187 ? 19.484 3.066 -7.879 1 75.69 187 ARG A C 1
ATOM 1436 O O . ARG A 1 187 ? 19.75 3.527 -6.766 1 75.69 187 ARG A O 1
ATOM 1443 N N . ILE A 1 188 ? 20.375 2.826 -8.742 1 82.62 188 ILE A N 1
ATOM 1444 C CA . ILE A 1 188 ? 21.781 3.201 -8.523 1 82.62 188 ILE A CA 1
ATOM 1445 C C . ILE A 1 188 ? 21.875 4.715 -8.352 1 82.62 188 ILE A C 1
ATOM 1447 O O . ILE A 1 188 ? 22.562 5.195 -7.445 1 82.62 188 ILE A O 1
ATOM 1451 N N . LEU A 1 189 ? 21.156 5.406 -9.164 1 81.69 189 LEU A N 1
ATOM 1452 C CA . LEU A 1 189 ? 21.172 6.863 -9.094 1 81.69 189 LEU A CA 1
ATOM 1453 C C . LEU A 1 189 ? 20.562 7.348 -7.777 1 81.69 189 LEU A C 1
ATOM 1455 O O . LEU A 1 189 ? 21.016 8.336 -7.207 1 81.69 189 LEU A O 1
ATOM 1459 N N . ALA A 1 190 ? 19.547 6.676 -7.391 1 69.31 190 ALA A N 1
ATOM 1460 C CA . ALA A 1 190 ? 18.922 7.023 -6.117 1 69.31 190 ALA A CA 1
ATOM 1461 C C . ALA A 1 190 ? 19.875 6.797 -4.953 1 69.31 190 ALA A C 1
ATOM 1463 O O . ALA A 1 190 ? 19.969 7.625 -4.043 1 69.31 190 ALA A O 1
ATOM 1464 N N . GLU A 1 191 ? 20.594 5.723 -5.051 1 69.94 191 GLU A N 1
ATOM 1465 C CA . GLU A 1 191 ? 21.562 5.398 -4.004 1 69.94 191 GLU A CA 1
ATOM 1466 C C . GLU A 1 191 ? 22.734 6.387 -4.004 1 69.94 191 GLU A C 1
ATOM 1468 O O . GLU A 1 191 ? 23.266 6.719 -2.945 1 69.94 191 GLU A O 1
ATOM 1473 N N . LEU A 1 192 ? 23.047 6.789 -5.203 1 74.06 192 LEU A N 1
ATOM 1474 C CA . LEU A 1 192 ? 24.156 7.73 -5.348 1 74.06 192 LEU A CA 1
ATOM 1475 C C . LEU A 1 192 ? 23.672 9.172 -5.199 1 74.06 192 LEU A C 1
ATOM 1477 O O . LEU A 1 192 ? 24.469 10.109 -5.254 1 74.06 192 LEU A O 1
ATOM 1481 N N . LYS A 1 193 ? 22.328 9.398 -5.023 1 66.44 193 LYS A N 1
ATOM 1482 C CA . LYS A 1 193 ? 21.703 10.703 -4.859 1 66.44 193 LYS A CA 1
ATOM 1483 C C . LYS A 1 193 ? 21.953 11.586 -6.082 1 66.44 193 LYS A C 1
ATOM 1485 O O . LYS A 1 193 ? 22.25 12.773 -5.945 1 66.44 193 LYS A O 1
ATOM 1490 N N . LEU A 1 194 ? 21.953 11.008 -7.203 1 73.38 194 LEU A N 1
ATOM 1491 C CA . LEU A 1 194 ? 22.219 11.742 -8.43 1 73.38 194 LEU A CA 1
ATOM 1492 C C . LEU A 1 194 ? 20.953 11.898 -9.258 1 73.38 194 LEU A C 1
ATOM 1494 O O . LEU A 1 194 ? 21 12.43 -10.375 1 73.38 194 LEU A O 1
ATOM 1498 N N . VAL A 1 195 ? 19.844 11.461 -8.703 1 70.75 195 VAL A N 1
ATOM 1499 C CA . VAL A 1 195 ? 18.609 11.398 -9.477 1 70.75 195 VAL A CA 1
ATOM 1500 C C . VAL A 1 195 ? 18.203 12.805 -9.914 1 70.75 195 VAL A C 1
ATOM 1502 O O . VAL A 1 195 ? 17.719 13 -11.031 1 70.75 195 VAL A O 1
ATOM 1505 N N . ASN A 1 196 ? 18.531 13.797 -9.078 1 59.09 196 ASN A N 1
ATOM 1506 C CA . ASN A 1 196 ? 18.047 15.148 -9.352 1 59.09 196 ASN A CA 1
ATOM 1507 C C . ASN A 1 196 ? 19.125 16 -10.016 1 59.09 196 ASN A C 1
ATOM 1509 O O . ASN A 1 196 ? 18.891 17.172 -10.328 1 59.09 196 ASN A O 1
ATOM 1513 N N . THR A 1 197 ? 20.203 15.461 -10.281 1 68.38 197 THR A N 1
ATOM 1514 C CA . THR A 1 197 ? 21.266 16.188 -10.969 1 68.38 197 THR A CA 1
ATOM 1515 C C . THR A 1 197 ? 21.062 16.141 -12.477 1 68.38 197 THR A C 1
ATOM 1517 O O . THR A 1 197 ? 20.266 15.352 -12.984 1 68.38 197 THR A O 1
ATOM 1520 N N . GLU A 1 198 ? 21.734 17 -13.102 1 73.31 198 GLU A N 1
ATOM 1521 C CA . GLU A 1 198 ? 21.641 17.031 -14.555 1 73.31 198 GLU A CA 1
ATOM 1522 C C . GLU A 1 198 ? 22.125 15.734 -15.18 1 73.31 198 GLU A C 1
ATOM 1524 O O . GLU A 1 198 ? 21.531 15.234 -16.141 1 73.31 198 GLU A O 1
ATOM 1529 N N . ILE A 1 199 ? 23.125 15.234 -14.609 1 82 199 ILE A N 1
ATOM 1530 C CA . ILE A 1 199 ? 23.688 13.992 -15.125 1 82 199 ILE A CA 1
ATOM 1531 C C . ILE A 1 199 ? 22.703 12.852 -14.906 1 82 199 ILE A C 1
ATOM 1533 O O . ILE A 1 199 ? 22.547 11.977 -15.766 1 82 199 ILE A O 1
ATOM 1537 N N . GLY A 1 200 ? 22.109 12.859 -13.75 1 82.88 200 GLY A N 1
ATOM 1538 C CA . GLY A 1 200 ? 21.125 11.836 -13.469 1 82.88 200 GLY A CA 1
ATOM 1539 C C . GLY A 1 200 ? 19.922 11.898 -14.398 1 82.88 200 GLY A C 1
ATOM 1540 O O . GLY A 1 200 ? 19.438 10.859 -14.852 1 82.88 200 GLY A O 1
ATOM 1541 N N . LYS A 1 201 ? 19.547 13.07 -14.75 1 76.75 201 LYS A N 1
ATOM 1542 C CA . LYS A 1 201 ? 18.406 13.25 -15.648 1 76.75 201 LYS A CA 1
ATOM 1543 C C . LYS A 1 201 ? 18.734 12.766 -17.062 1 76.75 201 LYS A C 1
ATOM 1545 O O . LYS A 1 201 ? 17.906 12.102 -17.703 1 76.75 201 LYS A O 1
ATOM 1550 N N . ILE A 1 202 ? 19.859 13.094 -17.484 1 83.88 202 ILE A N 1
ATOM 1551 C CA . ILE A 1 202 ? 20.297 12.688 -18.812 1 83.88 202 ILE A CA 1
ATOM 1552 C C . ILE A 1 202 ? 20.453 11.172 -18.875 1 83.88 202 ILE A C 1
ATOM 1554 O O . ILE A 1 202 ? 20.031 10.531 -19.844 1 83.88 202 ILE A O 1
ATOM 1558 N N . ALA A 1 203 ? 21.031 10.648 -17.828 1 89.56 203 ALA A N 1
ATOM 1559 C CA . ALA A 1 203 ? 21.234 9.203 -17.766 1 89.56 203 ALA A CA 1
ATOM 1560 C C . ALA A 1 203 ? 19.891 8.469 -17.781 1 89.56 203 ALA A C 1
ATOM 1562 O O . ALA A 1 203 ? 19.734 7.465 -18.484 1 89.56 203 ALA A O 1
ATOM 1563 N N . MET A 1 204 ? 18.969 8.945 -17.047 1 83.06 204 MET A N 1
ATOM 1564 C CA . MET A 1 204 ? 17.672 8.305 -16.953 1 83.06 204 MET A CA 1
ATOM 1565 C C . MET A 1 204 ? 16.922 8.391 -18.281 1 83.06 204 MET A C 1
ATOM 1567 O O . MET A 1 204 ? 16.328 7.406 -18.719 1 83.06 204 MET A O 1
ATOM 1571 N N . ALA A 1 205 ? 16.969 9.578 -18.844 1 82.19 205 ALA A N 1
ATOM 1572 C CA . ALA A 1 205 ? 16.312 9.766 -20.125 1 82.19 205 ALA A CA 1
ATOM 1573 C C . ALA A 1 205 ? 16.938 8.883 -21.203 1 82.19 205 ALA A C 1
ATOM 1575 O O . ALA A 1 205 ? 16.234 8.281 -22.016 1 82.19 205 ALA A O 1
ATOM 1576 N N . SER A 1 206 ? 18.203 8.797 -21.219 1 88.88 206 SER A N 1
ATOM 1577 C CA . SER A 1 206 ? 18.922 7.977 -22.203 1 88.88 206 SER A CA 1
ATOM 1578 C C . SER A 1 206 ? 18.641 6.492 -21.984 1 88.88 206 SER A C 1
ATOM 1580 O O . SER A 1 206 ? 18.484 5.742 -22.953 1 88.88 206 SER A O 1
ATOM 1582 N N . ALA A 1 207 ? 18.625 6.07 -20.75 1 88.25 207 ALA A N 1
ATOM 1583 C CA . ALA A 1 207 ? 18.359 4.668 -20.438 1 88.25 207 ALA A CA 1
ATOM 1584 C C . ALA A 1 207 ? 16.953 4.27 -20.844 1 88.25 207 ALA A C 1
ATOM 1586 O O . ALA A 1 207 ? 16.719 3.148 -21.312 1 88.25 207 ALA A O 1
ATOM 1587 N N . LEU A 1 208 ? 16.062 5.16 -20.625 1 80.94 208 LEU A N 1
ATOM 1588 C CA . LEU A 1 208 ? 14.68 4.91 -21.016 1 80.94 208 LEU A CA 1
ATOM 1589 C C . LEU A 1 208 ? 14.57 4.699 -22.531 1 80.94 208 LEU A C 1
ATOM 1591 O O . LEU A 1 208 ? 13.875 3.793 -22.984 1 80.94 208 LEU A O 1
ATOM 1595 N N . LEU A 1 209 ? 15.227 5.531 -23.25 1 82.81 209 LEU A N 1
ATOM 1596 C CA . LEU A 1 209 ? 15.219 5.418 -24.703 1 82.81 209 LEU A CA 1
ATOM 1597 C C . LEU A 1 209 ? 15.891 4.121 -25.141 1 82.81 209 LEU A C 1
ATOM 1599 O O . LEU A 1 209 ? 15.43 3.473 -26.078 1 82.81 209 LEU A O 1
ATOM 1603 N N . ASN A 1 210 ? 16.953 3.777 -24.484 1 88.44 210 ASN A N 1
ATOM 1604 C CA . ASN A 1 210 ? 17.625 2.521 -24.766 1 88.44 210 ASN A CA 1
ATOM 1605 C C . ASN A 1 210 ? 16.719 1.32 -24.531 1 88.44 210 ASN A C 1
ATOM 1607 O O . ASN A 1 210 ? 16.719 0.376 -25.328 1 88.44 210 ASN A O 1
ATOM 1611 N N . ASP A 1 211 ? 15.969 1.382 -23.438 1 82.81 211 ASP A N 1
ATOM 1612 C CA . ASP A 1 211 ? 15.055 0.294 -23.125 1 82.81 211 ASP A CA 1
ATOM 1613 C C . ASP A 1 211 ? 13.945 0.179 -24.172 1 82.81 211 ASP A C 1
ATOM 1615 O O . ASP A 1 211 ? 13.594 -0.925 -24.594 1 82.81 211 ASP A O 1
ATOM 1619 N N . MET A 1 212 ? 13.492 1.252 -24.578 1 77.88 212 MET A N 1
ATOM 1620 C CA . MET A 1 212 ? 12.461 1.252 -25.609 1 77.88 212 MET A CA 1
ATOM 1621 C C . MET A 1 212 ? 12.992 0.671 -26.906 1 77.88 212 MET A C 1
ATOM 1623 O O . MET A 1 212 ? 12.312 -0.123 -27.562 1 77.88 212 MET A O 1
ATOM 1627 N N . CYS A 1 213 ? 14.102 1.05 -27.25 1 83.56 213 CYS A N 1
ATOM 1628 C CA . CYS A 1 213 ? 14.734 0.548 -28.469 1 83.56 213 CYS A CA 1
ATOM 1629 C C . CYS A 1 213 ? 14.992 -0.951 -28.375 1 83.56 213 CYS A C 1
ATOM 1631 O O . CYS A 1 213 ? 14.828 -1.677 -29.359 1 83.56 213 CYS A O 1
ATOM 1633 N N . ALA A 1 214 ? 15.406 -1.345 -27.219 1 86 214 ALA A N 1
ATOM 1634 C CA . ALA A 1 214 ? 15.672 -2.764 -27 1 86 214 ALA A CA 1
ATOM 1635 C C . ALA A 1 214 ? 14.414 -3.598 -27.203 1 86 214 ALA A C 1
ATOM 1637 O O . ALA A 1 214 ? 14.469 -4.688 -27.781 1 86 214 ALA A O 1
ATOM 1638 N N . TRP A 1 215 ? 13.305 -3.135 -26.781 1 79.25 215 TRP A N 1
ATOM 1639 C CA . TRP A 1 215 ? 12.047 -3.852 -26.938 1 79.25 215 TRP A CA 1
ATOM 1640 C C . TRP A 1 215 ? 11.641 -3.934 -28.406 1 79.25 215 TRP A C 1
ATOM 1642 O O . TRP A 1 215 ? 11.148 -4.969 -28.875 1 79.25 215 TRP A O 1
ATOM 1652 N N . VAL A 1 216 ? 11.875 -2.861 -29.109 1 77.81 216 VAL A N 1
ATOM 1653 C CA . VAL A 1 216 ? 11.57 -2.844 -30.547 1 77.81 216 VAL A CA 1
ATOM 1654 C C . VAL A 1 216 ? 12.477 -3.83 -31.281 1 77.81 216 VAL A C 1
ATOM 1656 O O . VAL A 1 216 ? 12.016 -4.602 -32.125 1 77.81 216 VAL A O 1
ATOM 1659 N N . LEU A 1 217 ? 13.703 -3.84 -30.953 1 81.69 217 LEU A N 1
ATOM 1660 C CA . LEU A 1 217 ? 14.656 -4.742 -31.594 1 81.69 217 LEU A CA 1
ATOM 1661 C C . LEU A 1 217 ? 14.336 -6.195 -31.266 1 81.69 217 LEU A C 1
ATOM 1663 O O . LEU A 1 217 ? 14.484 -7.078 -32.094 1 81.69 217 LEU A O 1
ATOM 1667 N N . LEU A 1 218 ? 13.945 -6.426 -30.016 1 78.88 218 LEU A N 1
ATOM 1668 C CA . LEU A 1 218 ? 13.555 -7.773 -29.625 1 78.88 218 LEU A CA 1
ATOM 1669 C C . LEU A 1 218 ? 12.336 -8.242 -30.406 1 78.88 218 LEU A C 1
ATOM 1671 O O . LEU A 1 218 ? 12.266 -9.398 -30.812 1 78.88 218 LEU A O 1
ATOM 1675 N N . ALA A 1 219 ? 11.391 -7.336 -30.562 1 75.5 219 ALA A N 1
ATOM 1676 C CA . ALA A 1 219 ? 10.195 -7.672 -31.344 1 75.5 219 ALA A CA 1
ATOM 1677 C C . ALA A 1 219 ? 10.562 -8.031 -32.781 1 75.5 219 ALA A C 1
ATOM 1679 O O . ALA A 1 219 ? 10.008 -8.977 -33.344 1 75.5 219 ALA A O 1
ATOM 1680 N N . VAL A 1 220 ? 11.469 -7.32 -33.25 1 76.94 220 VAL A N 1
ATOM 1681 C CA . VAL A 1 220 ? 11.922 -7.562 -34.625 1 76.94 220 VAL A CA 1
ATOM 1682 C C . VAL A 1 220 ? 12.68 -8.891 -34.688 1 76.94 220 VAL A C 1
ATOM 1684 O O . VAL A 1 220 ? 12.5 -9.664 -35.656 1 76.94 220 VAL A O 1
ATOM 1687 N N . ALA A 1 221 ? 13.5 -9.141 -33.719 1 77.75 221 ALA A N 1
ATOM 1688 C CA . ALA A 1 221 ? 14.258 -10.391 -33.656 1 77.75 221 ALA A CA 1
ATOM 1689 C C . ALA A 1 221 ? 13.328 -11.594 -33.594 1 77.75 221 ALA A C 1
ATOM 1691 O O . ALA A 1 221 ? 13.57 -12.617 -34.25 1 77.75 221 ALA A O 1
ATOM 1692 N N . LEU A 1 222 ? 12.32 -11.531 -32.844 1 75.19 222 LEU A N 1
ATOM 1693 C CA . LEU A 1 222 ? 11.375 -12.625 -32.656 1 75.19 222 LEU A CA 1
ATOM 1694 C C . LEU A 1 222 ? 10.555 -12.836 -33.938 1 75.19 222 LEU A C 1
ATOM 1696 O O . LEU A 1 222 ? 10.203 -13.969 -34.281 1 75.19 222 LEU A O 1
ATOM 1700 N N . ALA A 1 223 ? 10.32 -11.711 -34.625 1 71.12 223 ALA A N 1
ATOM 1701 C CA . ALA A 1 223 ? 9.57 -11.789 -35.875 1 71.12 223 ALA A CA 1
ATOM 1702 C C . ALA A 1 223 ? 10.406 -12.461 -36.969 1 71.12 223 ALA A C 1
ATOM 1704 O O . ALA A 1 223 ? 9.867 -13.188 -37.812 1 71.12 223 ALA A O 1
ATOM 1705 N N . VAL A 1 224 ? 11.695 -12.289 -36.875 1 69.94 224 VAL A N 1
ATOM 1706 C CA . VAL A 1 224 ? 12.578 -12.805 -37.906 1 69.94 224 VAL A CA 1
ATOM 1707 C C . VAL A 1 224 ? 12.969 -14.242 -37.562 1 69.94 224 VAL A C 1
ATOM 1709 O O . VAL A 1 224 ? 13.25 -15.039 -38.469 1 69.94 224 VAL A O 1
ATOM 1712 N N . ALA A 1 225 ? 13.18 -14.602 -36.312 1 62.44 225 ALA A N 1
ATOM 1713 C CA . ALA A 1 225 ? 13.648 -15.914 -35.875 1 62.44 225 ALA A CA 1
ATOM 1714 C C . ALA A 1 225 ? 12.781 -17.031 -36.469 1 62.44 225 ALA A C 1
ATOM 1716 O O . ALA A 1 225 ? 13.266 -18.125 -36.75 1 62.44 225 ALA A O 1
ATOM 1717 N N . GLU A 1 226 ? 11.547 -16.922 -36.406 1 54.75 226 GLU A N 1
ATOM 1718 C CA . GLU A 1 226 ? 10.711 -18.078 -36.75 1 54.75 226 GLU A CA 1
ATOM 1719 C C . GLU A 1 226 ? 10.734 -18.359 -38.219 1 54.75 226 GLU A C 1
ATOM 1721 O O . GLU A 1 226 ? 10.641 -19.516 -38.656 1 54.75 226 GLU A O 1
ATOM 1726 N N . ASN A 1 227 ? 10.508 -17.219 -39.062 1 52.91 227 ASN A N 1
ATOM 1727 C CA . ASN A 1 227 ? 10.336 -17.594 -40.469 1 52.91 227 ASN A CA 1
ATOM 1728 C C . ASN A 1 227 ? 11.547 -17.203 -41.312 1 52.91 227 ASN A C 1
ATOM 1730 O O . ASN A 1 227 ? 12.227 -16.219 -41 1 52.91 227 ASN A O 1
ATOM 1734 N N . GLU A 1 228 ? 12.32 -18.25 -41.812 1 51.22 228 GLU A N 1
ATOM 1735 C CA . GLU A 1 228 ? 13.367 -18.062 -42.812 1 51.22 228 GLU A CA 1
ATOM 1736 C C . GLU A 1 228 ? 13.141 -16.797 -43.625 1 51.22 228 GLU A C 1
ATOM 1738 O O . GLU A 1 228 ? 14.094 -16.141 -44.031 1 51.22 228 GLU A O 1
ATOM 1743 N N . TYR A 1 229 ? 11.938 -16.469 -44.062 1 47.88 229 TYR A N 1
ATOM 1744 C CA . TYR A 1 229 ? 11.672 -15.383 -45 1 47.88 229 TYR A CA 1
ATOM 1745 C C . TYR A 1 229 ? 10.797 -14.312 -44.344 1 47.88 229 TYR A C 1
ATOM 1747 O O . TYR A 1 229 ? 10.031 -14.609 -43.406 1 47.88 229 TYR A O 1
ATOM 1755 N N . TRP A 1 230 ? 11.391 -13.102 -44.344 1 55.94 230 TRP A N 1
ATOM 1756 C CA . TRP A 1 230 ? 10.516 -11.977 -44 1 55.94 230 TRP A CA 1
ATOM 1757 C C . TRP A 1 230 ? 9.07 -12.289 -44.375 1 55.94 230 TRP A C 1
ATOM 1759 O O . TRP A 1 230 ? 8.719 -12.305 -45.562 1 55.94 230 TRP A O 1
ATOM 1769 N N . SER A 1 231 ? 8.492 -13.266 -43.688 1 64.88 231 SER A N 1
ATOM 1770 C CA . SER A 1 231 ? 7.191 -13.844 -44 1 64.88 231 SER A CA 1
ATOM 1771 C C . SER A 1 231 ? 6.059 -12.938 -43.531 1 64.88 231 SER A C 1
ATOM 1773 O O . SER A 1 231 ? 6.281 -12.008 -42.75 1 64.88 231 SER A O 1
ATOM 1775 N N . LEU A 1 232 ? 5.016 -12.891 -44.219 1 73.56 232 LEU A N 1
ATOM 1776 C CA . LEU A 1 232 ? 3.748 -12.234 -43.906 1 73.56 232 LEU A CA 1
ATOM 1777 C C . LEU A 1 232 ? 3.449 -12.328 -42.406 1 73.56 232 LEU A C 1
ATOM 1779 O O . LEU A 1 232 ? 2.879 -11.398 -41.844 1 73.56 232 LEU A O 1
ATOM 1783 N N . ASN A 1 233 ? 4.098 -13.266 -41.812 1 75.12 233 ASN A N 1
ATOM 1784 C CA . ASN A 1 233 ? 3.861 -13.461 -40.375 1 75.12 233 ASN A CA 1
ATOM 1785 C C . ASN A 1 233 ? 4.617 -12.438 -39.531 1 75.12 233 ASN A C 1
ATOM 1787 O O . ASN A 1 233 ? 4.094 -11.938 -38.531 1 75.12 233 ASN A O 1
ATOM 1791 N N . SER A 1 234 ? 5.832 -12.125 -40.031 1 76.31 234 SER A N 1
ATOM 1792 C CA . SER A 1 234 ? 6.617 -11.133 -39.312 1 76.31 234 SER A CA 1
ATOM 1793 C C . SER A 1 234 ? 5.977 -9.75 -39.406 1 76.31 234 SER A C 1
ATOM 1795 O O . SER A 1 234 ? 5.988 -8.984 -38.438 1 76.31 234 SER A O 1
ATOM 1797 N N . LEU A 1 235 ? 5.426 -9.477 -40.469 1 79.56 235 LEU A N 1
ATOM 1798 C CA . LEU A 1 235 ? 4.762 -8.188 -40.688 1 79.56 235 LEU A CA 1
ATOM 1799 C C . LEU A 1 235 ? 3.502 -8.102 -39.812 1 79.56 235 LEU A C 1
ATOM 1801 O O . LEU A 1 235 ? 3.156 -7.02 -39.344 1 79.56 235 LEU A O 1
ATOM 1805 N N . MET A 1 236 ? 2.863 -9.203 -39.625 1 82.94 236 MET A N 1
ATOM 1806 C CA . MET A 1 236 ? 1.649 -9.211 -38.844 1 82.94 236 MET A CA 1
ATOM 1807 C C . MET A 1 236 ? 1.979 -9.016 -37.344 1 82.94 236 MET A C 1
ATOM 1809 O O . MET A 1 236 ? 1.198 -8.422 -36.625 1 82.94 236 MET A O 1
ATOM 1813 N N . VAL A 1 237 ? 3.113 -9.578 -36.938 1 81.62 237 VAL A N 1
ATOM 1814 C CA . VAL A 1 237 ? 3.543 -9.391 -35.562 1 81.62 237 VAL A CA 1
ATOM 1815 C C . VAL A 1 237 ? 3.834 -7.91 -35.312 1 81.62 237 VAL A C 1
ATOM 1817 O O . VAL A 1 237 ? 3.404 -7.352 -34.312 1 81.62 237 VAL A O 1
ATOM 1820 N N . ILE A 1 238 ? 4.5 -7.258 -36.25 1 80.75 238 ILE A N 1
ATOM 1821 C CA . ILE A 1 238 ? 4.852 -5.848 -36.094 1 80.75 238 ILE A CA 1
ATOM 1822 C C . ILE A 1 238 ? 3.588 -4.992 -36.156 1 80.75 238 ILE A C 1
ATOM 1824 O O . ILE A 1 238 ? 3.42 -4.066 -35.375 1 80.75 238 ILE A O 1
ATOM 1828 N N . ALA A 1 239 ? 2.736 -5.312 -37.094 1 87.12 239 ALA A N 1
ATOM 1829 C CA . ALA A 1 239 ? 1.481 -4.582 -37.219 1 87.12 239 ALA A CA 1
ATOM 1830 C C . ALA A 1 239 ? 0.594 -4.77 -36 1 87.12 239 ALA A C 1
ATOM 1832 O O . ALA A 1 239 ? -0.057 -3.824 -35.562 1 87.12 239 ALA A O 1
ATOM 1833 N N . GLY A 1 240 ? 0.568 -6.023 -35.531 1 88.12 240 GLY A N 1
ATOM 1834 C CA . GLY A 1 240 ? -0.2 -6.297 -34.312 1 88.12 240 GLY A CA 1
ATOM 1835 C C . GLY A 1 240 ? 0.312 -5.551 -33.125 1 88.12 240 GLY A C 1
ATOM 1836 O O . GLY A 1 240 ? -0.476 -5.051 -32.312 1 88.12 240 GLY A O 1
ATOM 1837 N N . THR A 1 241 ? 1.607 -5.496 -33 1 86.94 241 THR A N 1
ATOM 1838 C CA . THR A 1 241 ? 2.215 -4.781 -31.875 1 86.94 241 THR A CA 1
ATOM 1839 C C . THR A 1 241 ? 1.934 -3.285 -31.984 1 86.94 241 THR A C 1
ATOM 1841 O O . THR A 1 241 ? 1.623 -2.639 -30.984 1 86.94 241 THR A O 1
ATOM 1844 N N . ALA A 1 242 ? 2.064 -2.756 -33.156 1 88.81 242 ALA A N 1
ATOM 1845 C CA . ALA A 1 242 ? 1.778 -1.339 -33.344 1 88.81 242 ALA A CA 1
ATOM 1846 C C . ALA A 1 242 ? 0.314 -1.025 -33.062 1 88.81 242 ALA A C 1
ATOM 1848 O O . ALA A 1 242 ? 0.001 0.005 -32.469 1 88.81 242 ALA A O 1
ATOM 1849 N N . ALA A 1 243 ? -0.516 -1.911 -33.5 1 93.88 243 ALA A N 1
ATOM 1850 C CA . ALA A 1 243 ? -1.943 -1.738 -33.25 1 93.88 243 ALA A CA 1
ATOM 1851 C C . ALA A 1 243 ? -2.236 -1.747 -31.75 1 93.88 243 ALA A C 1
ATOM 1853 O O . ALA A 1 243 ? -3.082 -0.988 -31.281 1 93.88 243 ALA A O 1
ATOM 1854 N N . PHE A 1 244 ? -1.543 -2.631 -31.062 1 93.44 244 PHE A N 1
ATOM 1855 C CA . PHE A 1 244 ? -1.728 -2.725 -29.625 1 93.44 244 PHE A CA 1
ATOM 1856 C C . PHE A 1 244 ? -1.281 -1.441 -28.938 1 93.44 244 PHE A C 1
ATOM 1858 O O . PHE A 1 244 ? -1.971 -0.935 -28.047 1 93.44 244 PHE A O 1
ATOM 1865 N N . VAL A 1 245 ? -0.155 -0.904 -29.359 1 91.06 245 VAL A N 1
ATOM 1866 C CA . VAL A 1 245 ? 0.368 0.321 -28.766 1 91.06 245 VAL A CA 1
ATOM 1867 C C . VAL A 1 245 ? -0.596 1.476 -29.031 1 91.06 245 VAL A C 1
ATOM 1869 O O . VAL A 1 245 ? -0.894 2.26 -28.125 1 91.06 245 VAL A O 1
ATOM 1872 N N . VAL A 1 246 ? -1.107 1.544 -30.219 1 94 246 VAL A N 1
ATOM 1873 C CA . VAL A 1 246 ? -2.049 2.594 -30.594 1 94 246 VAL A CA 1
ATOM 1874 C C . VAL A 1 246 ? -3.34 2.439 -29.797 1 94 246 VAL A C 1
ATOM 1876 O O . VAL A 1 246 ? -3.916 3.43 -29.344 1 94 246 VAL A O 1
ATOM 1879 N N . PHE A 1 247 ? -3.76 1.209 -29.609 1 95.12 247 PHE A N 1
ATOM 1880 C CA . PHE A 1 247 ? -4.953 0.928 -28.812 1 95.12 247 PHE A CA 1
ATOM 1881 C C . PHE A 1 247 ? -4.77 1.389 -27.375 1 95.12 247 PHE A C 1
ATOM 1883 O O . PHE A 1 247 ? -5.688 1.964 -26.781 1 95.12 247 PHE A O 1
ATOM 1890 N N . CYS A 1 248 ? -3.631 1.114 -26.797 1 93.62 248 CYS A N 1
ATOM 1891 C CA . CYS A 1 248 ? -3.369 1.503 -25.422 1 93.62 248 CYS A CA 1
ATOM 1892 C C . CYS A 1 248 ? -3.33 3.02 -25.281 1 93.62 248 CYS A C 1
ATOM 1894 O O . CYS A 1 248 ? -3.85 3.572 -24.312 1 93.62 248 CYS A O 1
ATOM 1896 N N . ILE A 1 249 ? -2.82 3.73 -26.25 1 90.31 249 ILE A N 1
ATOM 1897 C CA . ILE A 1 249 ? -2.67 5.18 -26.172 1 90.31 249 ILE A CA 1
ATOM 1898 C C . ILE A 1 249 ? -4.027 5.848 -26.375 1 90.31 249 ILE A C 1
ATOM 1900 O O . ILE A 1 249 ? -4.375 6.789 -25.656 1 90.31 249 ILE A O 1
ATOM 1904 N N . TYR A 1 250 ? -4.844 5.285 -27.266 1 92.5 250 TYR A N 1
ATOM 1905 C CA . TYR A 1 250 ? -6.047 6.02 -27.656 1 92.5 250 TYR A CA 1
ATOM 1906 C C . TYR A 1 250 ? -7.27 5.492 -26.906 1 92.5 250 TYR A C 1
ATOM 1908 O O . TYR A 1 250 ? -8.297 6.172 -26.828 1 92.5 250 TYR A O 1
ATOM 1916 N N . VAL A 1 251 ? -7.207 4.344 -26.406 1 93.81 251 VAL A N 1
ATOM 1917 C CA . VAL A 1 251 ? -8.383 3.795 -25.734 1 93.81 251 VAL A CA 1
ATOM 1918 C C . VAL A 1 251 ? -8.109 3.654 -24.234 1 93.81 251 VAL A C 1
ATOM 1920 O O . VAL A 1 251 ? -8.867 4.168 -23.406 1 93.81 251 VAL A O 1
ATOM 1923 N N . VAL A 1 252 ? -7.004 2.99 -23.859 1 93 252 VAL A N 1
ATOM 1924 C CA . VAL A 1 252 ? -6.727 2.682 -22.469 1 93 252 VAL A CA 1
ATOM 1925 C C . VAL A 1 252 ? -6.402 3.965 -21.703 1 93 252 VAL A C 1
ATOM 1927 O O . VAL A 1 252 ? -6.906 4.188 -20.594 1 93 252 VAL A O 1
ATOM 1930 N N . ARG A 1 253 ? -5.594 4.832 -22.281 1 90.75 253 ARG A N 1
ATOM 1931 C CA . ARG A 1 253 ? -5.172 6.043 -21.594 1 90.75 253 ARG A CA 1
ATOM 1932 C C . ARG A 1 253 ? -6.367 6.934 -21.281 1 90.75 253 ARG A C 1
ATOM 1934 O O . ARG A 1 253 ? -6.551 7.355 -20.125 1 90.75 253 ARG A O 1
ATOM 1941 N N . PRO A 1 254 ? -7.242 7.215 -22.219 1 90.56 254 PRO A N 1
ATOM 1942 C CA . PRO A 1 254 ? -8.398 8.047 -21.891 1 90.56 254 PRO A CA 1
ATOM 1943 C C . PRO A 1 254 ? -9.336 7.371 -20.875 1 90.56 254 PRO A C 1
ATOM 1945 O O . PRO A 1 254 ? -9.977 8.055 -20.078 1 90.56 254 PRO A O 1
ATOM 1948 N N . LEU A 1 255 ? -9.414 6.094 -20.922 1 90.56 255 LEU A N 1
ATOM 1949 C CA . LEU A 1 255 ? -10.242 5.379 -19.953 1 90.56 255 LEU A CA 1
ATOM 1950 C C . LEU A 1 255 ? -9.711 5.559 -18.547 1 90.56 255 LEU A C 1
ATOM 1952 O O . LEU A 1 255 ? -10.477 5.742 -17.594 1 90.56 255 LEU A O 1
ATOM 1956 N N . ILE A 1 256 ? -8.438 5.484 -18.391 1 88.88 256 ILE A N 1
ATOM 1957 C CA . ILE A 1 256 ? -7.824 5.645 -17.078 1 88.88 256 ILE A CA 1
ATOM 1958 C C . ILE A 1 256 ? -7.961 7.094 -16.625 1 88.88 256 ILE A C 1
ATOM 1960 O O . ILE A 1 256 ? -8.172 7.355 -15.438 1 88.88 256 ILE A O 1
ATOM 1964 N N . LEU A 1 257 ? -7.824 8.023 -17.562 1 84.5 257 LEU A N 1
ATOM 1965 C CA . LEU A 1 257 ? -8.023 9.43 -17.234 1 84.5 257 LEU A CA 1
ATOM 1966 C C . LEU A 1 257 ? -9.453 9.68 -16.75 1 84.5 257 LEU A C 1
ATOM 1968 O O . LEU A 1 257 ? -9.68 10.508 -15.867 1 84.5 257 LEU A O 1
ATOM 1972 N N . TRP A 1 258 ? -10.281 8.945 -17.406 1 84.12 258 TRP A N 1
ATOM 1973 C CA . TRP A 1 258 ? -11.68 9.023 -17 1 84.12 258 TRP A CA 1
ATOM 1974 C C . TRP A 1 258 ? -11.852 8.508 -15.57 1 84.12 258 TRP A C 1
ATOM 1976 O O . TRP A 1 258 ? -12.609 9.086 -14.781 1 84.12 258 TRP A O 1
ATOM 1986 N N . ILE A 1 259 ? -11.195 7.516 -15.211 1 81.75 259 ILE A N 1
ATOM 1987 C CA . ILE A 1 259 ? -11.25 6.949 -13.867 1 81.75 259 ILE A CA 1
ATOM 1988 C C . ILE A 1 259 ? -10.648 7.934 -12.867 1 81.75 259 ILE A C 1
ATOM 1990 O O . ILE A 1 259 ? -11.172 8.102 -11.758 1 81.75 259 ILE A O 1
ATOM 1994 N N . ILE A 1 260 ? -9.562 8.57 -13.211 1 75 260 ILE A N 1
ATOM 1995 C CA . ILE A 1 260 ? -8.891 9.531 -12.352 1 75 260 ILE A CA 1
ATOM 1996 C C . ILE A 1 260 ? -9.812 10.719 -12.078 1 75 260 ILE A C 1
ATOM 1998 O O . ILE A 1 260 ? -9.859 11.234 -10.961 1 75 260 ILE A O 1
ATOM 2002 N N . GLN A 1 261 ? -10.547 11.055 -13.047 1 68 261 GLN A N 1
ATOM 2003 C CA . GLN A 1 261 ? -11.438 12.203 -12.914 1 68 261 GLN A CA 1
ATOM 2004 C C . GLN A 1 261 ? -12.633 11.867 -12.023 1 68 261 GLN A C 1
ATOM 2006 O O . GLN A 1 261 ? -13.172 12.742 -11.344 1 68 261 GLN A O 1
ATOM 2011 N N . LYS A 1 262 ? -12.945 10.656 -12.07 1 64.88 262 LYS A N 1
ATOM 2012 C CA . LYS A 1 262 ? -14.086 10.234 -11.25 1 64.88 262 LYS A CA 1
ATOM 2013 C C . LYS A 1 262 ? -13.664 9.992 -9.805 1 64.88 262 LYS A C 1
ATOM 2015 O O . LYS A 1 262 ? -14.516 9.898 -8.914 1 64.88 262 LYS A O 1
ATOM 2020 N N . THR A 1 263 ? -12.398 9.875 -9.586 1 61.56 263 THR A N 1
ATOM 2021 C CA . THR A 1 263 ? -11.914 9.672 -8.227 1 61.56 263 THR A CA 1
ATOM 2022 C C . THR A 1 263 ? -11.609 11.008 -7.555 1 61.56 263 THR A C 1
ATOM 2024 O O . THR A 1 263 ? -10.758 11.766 -8.023 1 61.56 263 THR A O 1
ATOM 2027 N N . PRO A 1 264 ? -12.484 11.273 -6.574 1 49.66 264 PRO A N 1
ATOM 2028 C CA . PRO A 1 264 ? -12.297 12.562 -5.91 1 49.66 264 PRO A CA 1
ATOM 2029 C C . PRO A 1 264 ? -10.891 12.734 -5.348 1 49.66 264 PRO A C 1
ATOM 2031 O O . PRO A 1 264 ? -10.234 11.75 -5.008 1 49.66 264 PRO A O 1
ATOM 2034 N N . GLU A 1 265 ? -10.375 13.875 -5.43 1 47.75 265 GLU A N 1
ATOM 2035 C CA . GLU A 1 265 ? -9.039 14.203 -4.934 1 47.75 265 GLU A CA 1
ATOM 2036 C C . GLU A 1 265 ? -8.906 13.891 -3.449 1 47.75 265 GLU A C 1
ATOM 2038 O O . GLU A 1 265 ? -9.789 14.227 -2.654 1 47.75 265 GLU A O 1
ATOM 2043 N N . GLY A 1 266 ? -7.973 13.109 -2.99 1 46 266 GLY A N 1
ATOM 2044 C CA . GLY A 1 266 ? -7.711 12.797 -1.595 1 46 266 GLY A CA 1
ATOM 2045 C C . GLY A 1 266 ? -8.273 11.453 -1.17 1 46 266 GLY A C 1
ATOM 2046 O O . GLY A 1 266 ? -7.953 10.953 -0.087 1 46 266 GLY A O 1
ATOM 2047 N N . GLU A 1 267 ? -9.32 11.07 -2.004 1 52.81 267 GLU A N 1
ATOM 2048 C CA . GLU A 1 267 ? -9.898 9.789 -1.617 1 52.81 267 GLU A CA 1
ATOM 2049 C C . GLU A 1 267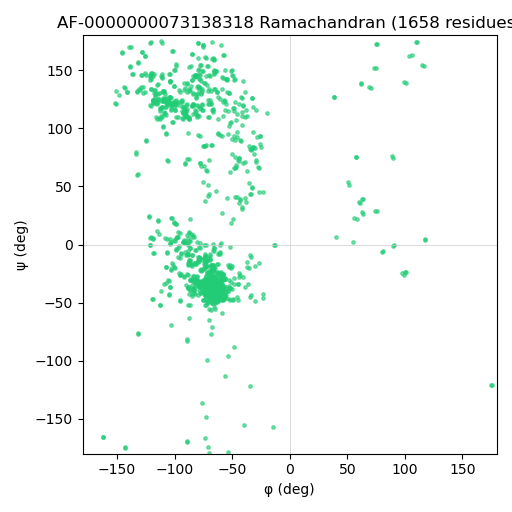 ? -9.078 8.617 -2.168 1 52.81 267 GLU A C 1
ATOM 2051 O O . GLU A 1 267 ? -8.328 8.781 -3.131 1 52.81 267 GLU A O 1
ATOM 2056 N N . SER A 1 268 ? -9.117 7.633 -1.319 1 59.53 268 SER A N 1
ATOM 2057 C CA . SER A 1 268 ? -8.453 6.414 -1.773 1 59.53 268 SER A CA 1
ATOM 2058 C C . SER A 1 268 ? -9.141 5.836 -3.006 1 59.53 268 SER A C 1
ATOM 2060 O O . SER A 1 268 ? -10.352 5.98 -3.172 1 59.53 268 SER A O 1
ATOM 2062 N N . VAL A 1 269 ? -8.375 5.516 -4 1 65.06 269 VAL A N 1
ATOM 2063 C CA . VAL A 1 269 ? -8.867 4.879 -5.219 1 65.06 269 VAL A CA 1
ATOM 2064 C C . VAL A 1 269 ? -9.68 3.637 -4.859 1 65.06 269 VAL A C 1
ATOM 2066 O O . VAL A 1 269 ? -9.305 2.873 -3.969 1 65.06 269 VAL A O 1
ATOM 2069 N N . SER A 1 270 ? -10.844 3.551 -5.43 1 69.75 270 SER A N 1
ATOM 2070 C CA . SER A 1 270 ? -11.734 2.42 -5.184 1 69.75 270 SER A CA 1
ATOM 2071 C C . SER A 1 270 ? -11.047 1.096 -5.484 1 69.75 270 SER A C 1
ATOM 2073 O O . SER A 1 270 ? -10.219 1.015 -6.395 1 69.75 270 SER A O 1
ATOM 2075 N N . GLU A 1 271 ? -11.344 0.115 -4.676 1 72.94 271 GLU A N 1
ATOM 2076 C CA . GLU A 1 271 ? -10.805 -1.231 -4.848 1 72.94 271 GLU A CA 1
ATOM 2077 C C . GLU A 1 271 ? -11.18 -1.806 -6.211 1 72.94 271 GLU A C 1
ATOM 2079 O O . GLU A 1 271 ? -10.398 -2.549 -6.812 1 72.94 271 GLU A O 1
ATOM 2084 N N . PHE A 1 272 ? -12.281 -1.365 -6.695 1 74.75 272 PHE A N 1
ATOM 2085 C CA . PHE A 1 272 ? -12.75 -1.875 -7.977 1 74.75 272 PHE A CA 1
ATOM 2086 C C . PHE A 1 272 ? -11.828 -1.435 -9.109 1 74.75 272 PHE A C 1
ATOM 2088 O O . PHE A 1 272 ? -11.461 -2.24 -9.969 1 74.75 272 PHE A O 1
ATOM 2095 N N . TYR A 1 273 ? -11.531 -0.174 -9.055 1 80 273 TYR A N 1
ATOM 2096 C CA . TYR A 1 273 ? -10.688 0.353 -10.117 1 80 273 TYR A CA 1
ATOM 2097 C C . TYR A 1 273 ? -9.289 -0.25 -10.055 1 80 273 TYR A C 1
ATOM 2099 O O . TYR A 1 273 ? -8.672 -0.522 -11.086 1 80 273 TYR A O 1
ATOM 2107 N N . ILE A 1 274 ? -8.805 -0.487 -8.875 1 82.81 274 ILE A N 1
ATOM 2108 C CA . ILE A 1 274 ? -7.488 -1.094 -8.734 1 82.81 274 ILE A CA 1
ATOM 2109 C C . ILE A 1 274 ? -7.512 -2.52 -9.273 1 82.81 274 ILE A C 1
ATOM 2111 O O . ILE A 1 274 ? -6.598 -2.936 -9.992 1 82.81 274 ILE A O 1
ATOM 2115 N N . CYS A 1 275 ? -8.57 -3.256 -8.977 1 82.62 275 CYS A N 1
ATOM 2116 C CA . CYS A 1 275 ? -8.711 -4.621 -9.469 1 82.62 275 CYS A CA 1
ATOM 2117 C C . CYS A 1 275 ? -8.812 -4.641 -10.992 1 82.62 275 CYS A C 1
ATOM 2119 O O . CYS A 1 275 ? -8.273 -5.535 -11.641 1 82.62 275 CYS A O 1
ATOM 2121 N N . LEU A 1 276 ? -9.469 -3.65 -11.523 1 84.69 276 LEU A N 1
ATOM 2122 C CA . LEU A 1 276 ? -9.609 -3.549 -12.977 1 84.69 276 LEU A CA 1
ATOM 2123 C C . LEU A 1 276 ? -8.258 -3.291 -13.633 1 84.69 276 LEU A C 1
ATOM 2125 O O . LEU A 1 276 ? -7.941 -3.885 -14.672 1 84.69 276 LEU A O 1
ATOM 2129 N N . ILE A 1 277 ? -7.523 -2.467 -13.031 1 90.56 277 ILE A N 1
ATOM 2130 C CA . ILE A 1 277 ? -6.211 -2.137 -13.578 1 90.56 277 ILE A CA 1
ATOM 2131 C C . ILE A 1 277 ? -5.289 -3.348 -13.469 1 90.56 277 ILE A C 1
ATOM 2133 O O . ILE A 1 277 ? -4.562 -3.668 -14.414 1 90.56 277 ILE A O 1
ATOM 2137 N N . LEU A 1 278 ? -5.324 -4.047 -12.344 1 89.69 278 LEU A N 1
ATOM 2138 C CA . LEU A 1 278 ? -4.48 -5.223 -12.164 1 89.69 278 LEU A CA 1
ATOM 2139 C C . LEU A 1 278 ? -4.859 -6.32 -13.148 1 89.69 278 LEU A C 1
ATOM 2141 O O . LEU A 1 278 ? -3.984 -7.012 -13.688 1 89.69 278 LEU A O 1
ATOM 2145 N N . SER A 1 279 ? -6.152 -6.457 -13.398 1 88.69 279 SER A N 1
ATOM 2146 C CA . SER A 1 279 ? -6.602 -7.418 -14.398 1 88.69 279 SER A CA 1
ATOM 2147 C C . SER A 1 279 ? -6.164 -7.004 -15.797 1 88.69 279 SER A C 1
ATOM 2149 O O . SER A 1 279 ? -5.867 -7.852 -16.641 1 88.69 279 SER A O 1
ATOM 2151 N N . GLY A 1 280 ? -6.164 -5.707 -16.047 1 91.88 280 GLY A N 1
ATOM 2152 C CA . GLY A 1 280 ? -5.715 -5.191 -17.328 1 91.88 280 GLY A CA 1
ATOM 2153 C C . GLY A 1 280 ? -4.273 -5.551 -17.641 1 91.88 280 GLY A C 1
ATOM 2154 O O . GLY A 1 280 ? -3.922 -5.758 -18.797 1 91.88 280 GLY A O 1
ATOM 2155 N N . VAL A 1 281 ? -3.428 -5.68 -16.625 1 93.38 281 VAL A N 1
ATOM 2156 C CA . VAL A 1 281 ? -2.035 -6.078 -16.797 1 93.38 281 VAL A CA 1
ATOM 2157 C C . VAL A 1 281 ? -1.971 -7.488 -17.375 1 93.38 281 VAL A C 1
ATOM 2159 O O . VAL A 1 281 ? -1.239 -7.742 -18.344 1 93.38 281 VAL A O 1
ATOM 2162 N N . MET A 1 282 ? -2.791 -8.352 -16.828 1 90.69 282 MET A N 1
ATOM 2163 C CA . MET A 1 282 ? -2.814 -9.734 -17.281 1 90.69 282 MET A CA 1
ATOM 2164 C C . MET A 1 282 ? -3.379 -9.836 -18.688 1 90.69 282 MET A C 1
ATOM 2166 O O . MET A 1 282 ? -2.846 -10.57 -19.531 1 90.69 282 MET A O 1
ATOM 2170 N N . ILE A 1 283 ? -4.328 -9.039 -18.984 1 91.06 283 ILE A N 1
ATOM 2171 C CA . ILE A 1 283 ? -4.949 -9.055 -20.297 1 91.06 283 ILE A CA 1
ATOM 2172 C C . ILE A 1 283 ? -3.967 -8.531 -21.344 1 91.06 283 ILE A C 1
ATOM 2174 O O . ILE A 1 283 ? -3.834 -9.109 -22.422 1 91.06 283 ILE A O 1
ATOM 2178 N N . SER A 1 284 ? -3.326 -7.504 -20.984 1 93.56 284 SER A N 1
ATOM 2179 C CA . SER A 1 284 ? -2.34 -6.934 -21.891 1 93.56 284 SER A CA 1
ATOM 2180 C C . SER A 1 284 ? -1.191 -7.902 -22.141 1 93.56 284 SER A C 1
ATOM 2182 O O . SER A 1 284 ? -0.69 -8 -23.266 1 93.56 284 SER A O 1
ATOM 2184 N N . GLY A 1 285 ? -0.752 -8.555 -21.109 1 89.56 285 GLY A N 1
ATOM 2185 C CA . GLY A 1 285 ? 0.276 -9.57 -21.266 1 89.56 285 GLY A CA 1
ATOM 2186 C C . GLY A 1 285 ? -0.154 -10.711 -22.172 1 89.56 285 GLY A C 1
ATOM 2187 O O . GLY A 1 285 ? 0.616 -11.164 -23.031 1 89.56 285 GLY A O 1
ATOM 2188 N N . PHE A 1 286 ? -1.383 -11.133 -22.094 1 89.44 286 PHE A N 1
ATOM 2189 C CA . PHE A 1 286 ? -1.907 -12.227 -22.906 1 89.44 286 PHE A CA 1
ATOM 2190 C C . PHE A 1 286 ? -2.014 -11.805 -24.359 1 89.44 286 PHE A C 1
ATOM 2192 O O . PHE A 1 286 ? -1.677 -12.578 -25.266 1 89.44 286 PHE A O 1
ATOM 2199 N N . ILE A 1 287 ? -2.443 -10.633 -24.609 1 90.75 287 ILE A N 1
ATOM 2200 C CA . ILE A 1 287 ? -2.635 -10.141 -25.984 1 90.75 287 ILE A CA 1
ATOM 2201 C C . ILE A 1 287 ? -1.288 -10.078 -26.688 1 90.75 287 ILE A C 1
ATOM 2203 O O . ILE A 1 287 ? -1.165 -10.523 -27.844 1 90.75 287 ILE A O 1
ATOM 2207 N N . THR A 1 288 ? -0.289 -9.57 -26.031 1 88.06 288 THR A N 1
ATOM 2208 C CA . THR A 1 288 ? 1.009 -9.43 -26.688 1 88.06 288 THR A CA 1
ATOM 2209 C C . THR A 1 288 ? 1.681 -10.789 -26.844 1 88.06 288 THR A C 1
ATOM 2211 O O . THR A 1 288 ? 2.406 -11.023 -27.812 1 88.06 288 THR A O 1
ATOM 2214 N N . ASP A 1 289 ? 1.467 -11.633 -25.875 1 84.38 289 ASP A N 1
ATOM 2215 C CA . ASP A 1 289 ? 1.957 -12.992 -26.031 1 84.38 289 ASP A CA 1
ATOM 2216 C C . ASP A 1 289 ? 1.31 -13.664 -27.234 1 84.38 289 ASP A C 1
ATOM 2218 O O . ASP A 1 289 ? 1.979 -14.375 -28 1 84.38 289 ASP A O 1
ATOM 2222 N N . ALA A 1 290 ? 0.048 -13.453 -27.422 1 84.88 290 ALA A N 1
ATOM 2223 C CA . ALA A 1 290 ? -0.688 -14.031 -28.547 1 84.88 290 ALA A CA 1
ATOM 2224 C C . ALA A 1 290 ? -0.225 -13.43 -29.875 1 84.88 290 ALA A C 1
ATOM 2226 O O . ALA A 1 290 ? -0.213 -14.109 -30.906 1 84.88 290 ALA A O 1
ATOM 2227 N N . ILE A 1 291 ? 0.13 -12.172 -29.844 1 84.94 291 ILE A N 1
ATOM 2228 C CA . ILE A 1 291 ? 0.643 -11.508 -31.047 1 84.94 291 ILE A CA 1
ATOM 2229 C C . ILE A 1 291 ? 2.039 -12.039 -31.359 1 84.94 291 ILE A C 1
ATOM 2231 O O . ILE A 1 291 ? 2.418 -12.133 -32.531 1 84.94 291 ILE A O 1
ATOM 2235 N N . GLY A 1 292 ? 2.811 -12.367 -30.312 1 78.12 292 GLY A N 1
ATOM 2236 C CA . GLY A 1 292 ? 4.137 -12.922 -30.516 1 78.12 292 GLY A CA 1
ATOM 2237 C C . GLY A 1 292 ? 5.246 -12.047 -29.969 1 78.12 292 GLY A C 1
ATOM 2238 O O . GLY A 1 292 ? 6.422 -12.258 -30.281 1 78.12 292 GLY A O 1
ATOM 2239 N N . THR A 1 293 ? 4.996 -10.945 -29.297 1 78.88 293 THR A N 1
ATOM 2240 C CA . THR A 1 293 ? 6.016 -10.031 -28.781 1 78.88 293 THR A CA 1
ATOM 2241 C C . THR A 1 293 ? 6.25 -10.273 -27.297 1 78.88 293 THR A C 1
ATOM 2243 O O . THR A 1 293 ? 6.828 -9.43 -26.609 1 78.88 293 THR A O 1
ATOM 2246 N N . HIS A 1 294 ? 5.934 -11.32 -26.672 1 77.56 294 HIS A N 1
ATOM 2247 C CA . HIS A 1 294 ? 6.145 -11.695 -25.281 1 77.56 294 HIS A CA 1
ATOM 2248 C C . HIS A 1 294 ? 5.211 -10.922 -24.359 1 77.56 294 HIS A C 1
ATOM 2250 O O . HIS A 1 294 ? 4.91 -9.758 -24.609 1 77.56 294 HIS A O 1
ATOM 2256 N N . SER A 1 295 ? 4.887 -11.438 -23.328 1 85.19 295 SER A N 1
ATOM 2257 C CA . SER A 1 295 ? 3.869 -10.922 -22.422 1 85.19 295 SER A CA 1
ATOM 2258 C C . SER A 1 295 ? 4.367 -9.688 -21.672 1 85.19 295 SER A C 1
ATOM 2260 O O . SER A 1 295 ? 3.588 -8.781 -21.375 1 85.19 295 SER A O 1
ATOM 2262 N N . VAL A 1 296 ? 5.621 -9.586 -21.422 1 83.94 296 VAL A N 1
ATOM 2263 C CA . VAL A 1 296 ? 6.184 -8.523 -20.594 1 83.94 296 VAL A CA 1
ATOM 2264 C C . VAL A 1 296 ? 6.078 -7.191 -21.328 1 83.94 296 VAL A C 1
ATOM 2266 O O . VAL A 1 296 ? 5.914 -6.141 -20.703 1 83.94 296 VAL A O 1
ATOM 2269 N N . PHE A 1 297 ? 6.133 -7.242 -22.672 1 83.56 297 PHE A N 1
ATOM 2270 C CA . PHE A 1 297 ? 6.008 -6.027 -23.469 1 83.56 297 PHE A CA 1
ATOM 2271 C C . PHE A 1 297 ? 4.637 -5.391 -23.281 1 83.56 297 PHE A C 1
ATOM 2273 O O . PHE A 1 297 ? 4.523 -4.172 -23.156 1 83.56 297 PHE A O 1
ATOM 2280 N N . GLY A 1 298 ? 3.652 -6.176 -23.312 1 88.5 298 GLY A N 1
ATOM 2281 C CA . GLY A 1 298 ? 2.303 -5.672 -23.125 1 88.5 298 GLY A CA 1
ATOM 2282 C C . GLY A 1 298 ? 2.094 -5.023 -21.766 1 88.5 298 GLY A C 1
ATOM 2283 O O . GLY A 1 298 ? 1.47 -3.965 -21.672 1 88.5 298 GLY A O 1
ATOM 2284 N N . ALA A 1 299 ? 2.592 -5.668 -20.734 1 91.06 299 ALA A N 1
ATOM 2285 C CA . ALA A 1 299 ? 2.48 -5.109 -19.391 1 91.06 299 ALA A CA 1
ATOM 2286 C C . ALA A 1 299 ? 3.197 -3.768 -19.281 1 91.06 299 ALA A C 1
ATOM 2288 O O . ALA A 1 299 ? 2.693 -2.834 -18.656 1 91.06 299 ALA A O 1
ATOM 2289 N N . PHE A 1 300 ? 4.312 -3.645 -19.938 1 86.5 300 PHE A N 1
ATOM 2290 C CA . PHE A 1 300 ? 5.105 -2.424 -19.906 1 86.5 300 PHE A CA 1
ATOM 2291 C C . PHE A 1 300 ? 4.367 -1.283 -20.594 1 86.5 300 PHE A C 1
ATOM 2293 O O . PHE A 1 300 ? 4.277 -0.178 -20.062 1 86.5 300 PHE A O 1
ATOM 2300 N N . VAL A 1 301 ? 3.861 -1.565 -21.797 1 89.56 301 VAL A N 1
ATOM 2301 C CA . VAL A 1 301 ? 3.15 -0.555 -22.578 1 89.56 301 VAL A CA 1
ATOM 2302 C C . VAL A 1 301 ? 1.898 -0.11 -21.828 1 89.56 301 VAL A C 1
ATOM 2304 O O . VAL A 1 301 ? 1.578 1.081 -21.797 1 89.56 301 VAL A O 1
ATOM 2307 N N . TYR A 1 302 ? 1.222 -1.095 -21.234 1 93.38 302 TYR A N 1
ATOM 2308 C CA . TYR A 1 302 ? 0.042 -0.796 -20.422 1 93.38 302 TYR A CA 1
ATOM 2309 C C . TYR A 1 302 ? 0.389 0.14 -19.266 1 93.38 302 TYR A C 1
ATOM 2311 O O . TYR A 1 302 ? -0.351 1.084 -18.984 1 93.38 302 TYR A O 1
ATOM 2319 N N . GLY A 1 303 ? 1.499 -0.058 -18.594 1 90.31 303 GLY A N 1
ATOM 2320 C CA . GLY A 1 303 ? 1.96 0.81 -17.531 1 90.31 303 GLY A CA 1
ATOM 2321 C C . GLY A 1 303 ? 2.369 2.189 -18 1 90.31 303 GLY A C 1
ATOM 2322 O O . GLY A 1 303 ? 2.104 3.191 -17.344 1 90.31 303 GLY A O 1
ATOM 2323 N N . LEU A 1 304 ? 2.922 2.268 -19.188 1 85.44 304 LEU A N 1
ATOM 2324 C CA . LEU A 1 304 ? 3.426 3.508 -19.766 1 85.44 304 LEU A CA 1
ATOM 2325 C C . LEU A 1 304 ? 2.285 4.477 -20.062 1 85.44 304 LEU A C 1
ATOM 2327 O O . LEU A 1 304 ? 2.471 5.695 -20.016 1 85.44 304 LEU A O 1
ATOM 2331 N N . VAL A 1 305 ? 1.144 3.949 -20.344 1 89.06 305 VAL A N 1
ATOM 2332 C CA . VAL A 1 305 ? 0.033 4.789 -20.781 1 89.06 305 VAL A CA 1
ATOM 2333 C C . VAL A 1 305 ? -0.73 5.312 -19.562 1 89.06 305 VAL A C 1
ATOM 2335 O O . VAL A 1 305 ? -1.495 6.273 -19.672 1 89.06 305 VAL A O 1
ATOM 2338 N N . ILE A 1 306 ? -0.469 4.746 -18.406 1 87.31 306 ILE A N 1
ATOM 2339 C CA . ILE A 1 306 ? -1.128 5.219 -17.188 1 87.31 306 ILE A CA 1
ATOM 2340 C C . ILE A 1 306 ? -0.485 6.527 -16.734 1 87.31 306 ILE A C 1
ATOM 2342 O O . ILE A 1 306 ? 0.726 6.586 -16.5 1 87.31 306 ILE A O 1
ATOM 2346 N N . PRO A 1 307 ? -1.26 7.566 -16.656 1 77.06 307 PRO A N 1
ATOM 2347 C CA . PRO A 1 307 ? -0.681 8.859 -16.281 1 77.06 307 PRO A CA 1
ATOM 2348 C C . PRO A 1 307 ? -0.155 8.891 -14.852 1 77.06 307 PRO A C 1
ATOM 2350 O O . PRO A 1 307 ? -0.68 8.188 -13.984 1 77.06 307 PRO A O 1
ATOM 2353 N N . ASN A 1 308 ? 0.875 9.68 -14.773 1 68.81 308 ASN A N 1
ATOM 2354 C CA . ASN A 1 308 ? 1.434 9.859 -13.445 1 68.81 308 ASN A CA 1
ATOM 2355 C C . ASN A 1 308 ? 0.512 10.695 -12.555 1 68.81 308 ASN A C 1
ATOM 2357 O O . ASN A 1 308 ? -0.007 11.727 -12.992 1 68.81 308 ASN A O 1
ATOM 2361 N N . GLY A 1 309 ? -0.142 10.18 -11.555 1 64.19 309 GLY A N 1
ATOM 2362 C CA . GLY A 1 309 ? -1.06 10.812 -10.625 1 64.19 309 GLY A CA 1
ATOM 2363 C C . GLY A 1 309 ? -1.291 10 -9.367 1 64.19 309 GLY A C 1
ATOM 2364 O O . GLY A 1 309 ? -0.473 9.148 -9.016 1 64.19 309 GLY A O 1
ATOM 2365 N N . PRO A 1 310 ? -2.211 10.398 -8.805 1 67.25 310 PRO A N 1
ATOM 2366 C CA . PRO A 1 310 ? -2.498 9.711 -7.547 1 67.25 310 PRO A CA 1
ATOM 2367 C C . PRO A 1 310 ? -2.693 8.211 -7.73 1 67.25 310 PRO A C 1
ATOM 2369 O O . PRO A 1 310 ? -2.299 7.422 -6.863 1 67.25 310 PRO A O 1
ATOM 2372 N N . ILE A 1 311 ? -3.168 7.879 -8.875 1 76.5 311 ILE A N 1
ATOM 2373 C CA . ILE A 1 311 ? -3.418 6.461 -9.109 1 76.5 311 ILE A CA 1
ATOM 2374 C C . ILE A 1 311 ? -2.094 5.73 -9.32 1 76.5 311 ILE A C 1
ATOM 2376 O O . ILE A 1 311 ? -1.902 4.625 -8.812 1 76.5 311 ILE A O 1
ATOM 2380 N N . GLY A 1 312 ? -1.183 6.391 -10.078 1 78.44 312 GLY A N 1
ATOM 2381 C CA . GLY A 1 312 ? 0.119 5.781 -10.297 1 78.44 312 GLY A CA 1
ATOM 2382 C C . GLY A 1 312 ? 0.904 5.574 -9.016 1 78.44 312 GLY A C 1
ATOM 2383 O O . GLY A 1 312 ? 1.477 4.504 -8.797 1 78.44 312 GLY A O 1
ATOM 2384 N N . VAL A 1 313 ? 0.811 6.488 -8.117 1 73.06 313 VAL A N 1
ATOM 2385 C CA . VAL A 1 313 ? 1.541 6.426 -6.859 1 73.06 313 VAL A CA 1
ATOM 2386 C C . VAL A 1 313 ? 0.929 5.352 -5.961 1 73.06 313 VAL A C 1
ATOM 2388 O O . VAL A 1 313 ? 1.651 4.605 -5.297 1 73.06 313 VAL A O 1
ATOM 2391 N N . THR A 1 314 ? -0.374 5.336 -5.98 1 75.38 314 THR A N 1
ATOM 2392 C CA . THR A 1 314 ? -1.07 4.34 -5.172 1 75.38 314 THR A CA 1
ATOM 2393 C C . THR A 1 314 ? -0.743 2.928 -5.648 1 75.38 314 THR A C 1
ATOM 2395 O O . THR A 1 314 ? -0.522 2.027 -4.836 1 75.38 314 THR A O 1
ATOM 2398 N N . LEU A 1 315 ? -0.696 2.791 -6.91 1 83.69 315 LEU A N 1
ATOM 2399 C CA . LEU A 1 315 ? -0.406 1.48 -7.48 1 83.69 315 LEU A CA 1
ATOM 2400 C C . LEU A 1 315 ? 1.008 1.033 -7.121 1 83.69 315 LEU A C 1
ATOM 2402 O O . LEU A 1 315 ? 1.223 -0.123 -6.75 1 83.69 315 LEU A O 1
ATOM 2406 N N . ILE A 1 316 ? 1.951 1.918 -7.207 1 81.06 316 ILE A N 1
ATOM 2407 C CA . ILE A 1 316 ? 3.342 1.594 -6.906 1 81.06 316 ILE A CA 1
ATOM 2408 C C . ILE A 1 316 ? 3.48 1.246 -5.426 1 81.06 316 ILE A C 1
ATOM 2410 O O . ILE A 1 316 ? 4.098 0.239 -5.07 1 81.06 316 ILE A O 1
ATOM 2414 N N . GLU A 1 317 ? 2.846 1.998 -4.609 1 74.44 317 GLU A N 1
ATOM 2415 C CA . GLU A 1 317 ? 2.934 1.781 -3.166 1 74.44 317 GLU A CA 1
ATOM 2416 C C . GLU A 1 317 ? 2.301 0.45 -2.77 1 74.44 317 GLU A C 1
ATOM 2418 O O . GLU A 1 317 ? 2.805 -0.242 -1.883 1 74.44 317 GLU A O 1
ATOM 2423 N N . ARG A 1 318 ? 1.285 0.105 -3.414 1 79.38 318 ARG A N 1
ATOM 2424 C CA . ARG A 1 318 ? 0.507 -1.065 -3.02 1 79.38 318 ARG A CA 1
ATOM 2425 C C . ARG A 1 318 ? 1.118 -2.344 -3.584 1 79.38 318 ARG A C 1
ATOM 2427 O O . ARG A 1 318 ? 0.979 -3.418 -2.994 1 79.38 318 ARG A O 1
ATOM 2434 N N . LEU A 1 319 ? 1.807 -2.238 -4.668 1 86.5 319 LEU A N 1
ATOM 2435 C CA . LEU A 1 319 ? 2.256 -3.455 -5.332 1 86.5 319 LEU A CA 1
ATOM 2436 C C . LEU A 1 319 ? 3.756 -3.652 -5.148 1 86.5 319 LEU A C 1
ATOM 2438 O O . LEU A 1 319 ? 4.27 -4.762 -5.328 1 86.5 319 LEU A O 1
ATOM 2442 N N . GLU A 1 320 ? 4.422 -2.639 -4.824 1 82.25 320 GLU A N 1
ATOM 2443 C CA . GLU A 1 320 ? 5.879 -2.654 -4.887 1 82.25 320 GLU A CA 1
ATOM 2444 C C . GLU A 1 320 ? 6.461 -3.686 -3.92 1 82.25 320 GLU A C 1
ATOM 2446 O O . GLU A 1 320 ? 7.34 -4.465 -4.293 1 82.25 320 GLU A O 1
ATOM 2451 N N . ASP A 1 321 ? 5.934 -3.754 -2.713 1 79.31 321 ASP A N 1
ATOM 2452 C CA . ASP A 1 321 ? 6.543 -4.617 -1.705 1 79.31 321 ASP A CA 1
ATOM 2453 C C . ASP A 1 321 ? 6.359 -6.09 -2.057 1 79.31 321 ASP A C 1
ATOM 2455 O O . ASP A 1 321 ? 7.293 -6.887 -1.931 1 79.31 321 ASP A O 1
ATOM 2459 N N . PHE A 1 322 ? 5.223 -6.402 -2.512 1 85.88 322 PHE A N 1
ATOM 2460 C CA . PHE A 1 322 ? 4.945 -7.797 -2.836 1 85.88 322 PHE A CA 1
ATOM 2461 C C . PHE A 1 322 ? 5.664 -8.211 -4.113 1 85.88 322 PHE A C 1
ATOM 2463 O O . PHE A 1 322 ? 6.254 -9.289 -4.18 1 85.88 322 PHE A O 1
ATOM 2470 N N . VAL A 1 323 ? 5.656 -7.387 -5.113 1 88 323 VAL A N 1
ATOM 2471 C CA . VAL A 1 323 ? 6.227 -7.711 -6.418 1 88 323 VAL A CA 1
ATOM 2472 C C . VAL A 1 323 ? 7.75 -7.645 -6.344 1 88 323 VAL A C 1
ATOM 2474 O O . VAL A 1 323 ? 8.438 -8.586 -6.738 1 88 323 VAL A O 1
ATOM 2477 N N . LEU A 1 324 ? 8.312 -6.602 -5.777 1 82.56 324 LEU A N 1
ATOM 2478 C CA . LEU A 1 324 ? 9.758 -6.41 -5.742 1 82.56 324 LEU A CA 1
ATOM 2479 C C . LEU A 1 324 ? 10.391 -7.246 -4.633 1 82.56 324 LEU A C 1
ATOM 2481 O O . LEU A 1 324 ? 11.539 -7.68 -4.754 1 82.56 324 LEU A O 1
ATOM 2485 N N . GLY A 1 325 ? 9.656 -7.426 -3.635 1 80.62 325 GLY A N 1
ATOM 2486 C CA . GLY A 1 325 ? 10.234 -8.117 -2.492 1 80.62 325 GLY A CA 1
ATOM 2487 C C . GLY A 1 325 ? 10.125 -9.625 -2.592 1 80.62 325 GLY A C 1
ATOM 2488 O O . GLY A 1 325 ? 11 -10.352 -2.115 1 80.62 325 GLY A O 1
ATOM 2489 N N . LEU A 1 326 ? 9.062 -10.086 -3.258 1 86.31 326 LEU A N 1
ATOM 2490 C CA . LEU A 1 326 ? 8.828 -11.523 -3.217 1 86.31 326 LEU A CA 1
ATOM 2491 C C . LEU A 1 326 ? 8.883 -12.125 -4.617 1 86.31 326 LEU A C 1
ATOM 2493 O O . LEU A 1 326 ? 9.602 -13.102 -4.848 1 86.31 326 LEU A O 1
ATOM 2497 N N . LEU A 1 327 ? 8.258 -11.57 -5.574 1 88.81 327 LEU A N 1
ATOM 2498 C CA . LEU A 1 327 ? 8.07 -12.219 -6.867 1 88.81 327 LEU A CA 1
ATOM 2499 C C . LEU A 1 327 ? 9.258 -11.961 -7.789 1 88.81 327 LEU A C 1
ATOM 2501 O O . LEU A 1 327 ? 9.719 -12.875 -8.477 1 88.81 327 LEU A O 1
ATOM 2505 N N . LEU A 1 328 ? 9.805 -10.758 -7.773 1 87.88 328 LEU A N 1
ATOM 2506 C CA . LEU A 1 328 ? 10.875 -10.406 -8.703 1 87.88 328 LEU A CA 1
ATOM 2507 C C . LEU A 1 328 ? 12.133 -11.227 -8.414 1 87.88 328 LEU A C 1
ATOM 2509 O O . LEU A 1 328 ? 12.805 -11.672 -9.344 1 87.88 328 LEU A O 1
ATOM 2513 N N . PRO A 1 329 ? 12.477 -11.477 -7.195 1 89.12 329 PRO A N 1
ATOM 2514 C CA . PRO A 1 329 ? 13.648 -12.312 -6.918 1 89.12 329 PRO A CA 1
ATOM 2515 C C . PRO A 1 329 ? 13.516 -13.719 -7.504 1 89.12 329 PRO A C 1
ATOM 2517 O O . PRO A 1 329 ? 14.523 -14.344 -7.84 1 89.12 329 PRO A O 1
ATOM 2520 N N . LEU A 1 330 ? 12.273 -14.164 -7.641 1 90.81 330 LEU A N 1
ATOM 2521 C CA . LEU A 1 330 ? 12.055 -15.477 -8.234 1 90.81 330 LEU A CA 1
ATOM 2522 C C . LEU A 1 330 ? 12.508 -15.5 -9.695 1 90.81 330 LEU A C 1
ATOM 2524 O O . LEU A 1 330 ? 13.094 -16.484 -10.148 1 90.81 330 LEU A O 1
ATOM 2528 N N . PHE A 1 331 ? 12.328 -14.445 -10.352 1 89.56 331 PHE A N 1
ATOM 2529 C CA . PHE A 1 331 ? 12.703 -14.375 -11.766 1 89.56 331 PHE A CA 1
ATOM 2530 C C . PHE A 1 331 ? 14.219 -14.383 -11.922 1 89.56 331 PHE A C 1
ATOM 2532 O O . PHE A 1 331 ? 14.758 -15.102 -12.766 1 89.56 331 PHE A O 1
ATOM 2539 N N . PHE A 1 332 ? 14.867 -13.609 -11.133 1 89.12 332 PHE A N 1
ATOM 2540 C CA . PHE A 1 332 ? 16.312 -13.555 -11.203 1 89.12 332 PHE A CA 1
ATOM 2541 C C . PHE A 1 332 ? 16.922 -14.883 -10.758 1 89.12 332 PHE A C 1
ATOM 2543 O O . PHE A 1 332 ? 17.938 -15.32 -11.305 1 89.12 332 PHE A O 1
ATOM 2550 N N . ALA A 1 333 ? 16.25 -15.43 -9.797 1 87.81 333 ALA A N 1
ATOM 2551 C CA . ALA A 1 333 ? 16.734 -16.719 -9.32 1 87.81 333 ALA A CA 1
ATOM 2552 C C . ALA A 1 333 ? 16.609 -17.797 -10.391 1 87.81 333 ALA A C 1
ATOM 2554 O O . ALA A 1 333 ? 17.484 -18.625 -10.555 1 87.81 333 ALA A O 1
ATOM 2555 N N . ILE A 1 334 ? 15.523 -17.766 -11.117 1 87.5 334 ILE A N 1
ATOM 2556 C CA . ILE A 1 334 ? 15.312 -18.75 -12.172 1 87.5 334 ILE A CA 1
ATOM 2557 C C . ILE A 1 334 ? 16.344 -18.547 -13.281 1 87.5 334 ILE A C 1
ATOM 2559 O O . ILE A 1 334 ? 16.844 -19.516 -13.867 1 87.5 334 ILE A O 1
ATOM 2563 N N . SER A 1 335 ? 16.594 -17.297 -13.594 1 88.5 335 SER A N 1
ATOM 2564 C CA . SER A 1 335 ? 17.625 -17 -14.586 1 88.5 335 SER A CA 1
ATOM 2565 C C . SER A 1 335 ? 18.984 -17.516 -14.133 1 88.5 335 SER A C 1
ATOM 2567 O O . SER A 1 335 ? 19.781 -18 -14.938 1 88.5 335 SER A O 1
ATOM 2569 N N . GLY A 1 336 ? 19.234 -17.375 -12.844 1 87.81 336 GLY A N 1
ATOM 2570 C CA . GLY A 1 336 ? 20.469 -17.922 -12.289 1 87.81 336 GLY A CA 1
ATOM 2571 C C . GLY A 1 336 ? 20.5 -19.438 -12.281 1 87.81 336 GLY A C 1
ATOM 2572 O O . GLY A 1 336 ? 21.547 -20.047 -12.531 1 87.81 336 GLY A O 1
ATOM 2573 N N . LEU A 1 337 ? 19.328 -20.078 -12.07 1 86.06 337 LEU A N 1
ATOM 2574 C CA . LEU A 1 337 ? 19.219 -21.531 -12.062 1 86.06 337 LEU A CA 1
ATOM 2575 C C . LEU A 1 337 ? 19.453 -22.094 -13.453 1 86.06 337 LEU A C 1
ATOM 2577 O O . LEU A 1 337 ? 19.922 -23.234 -13.586 1 86.06 337 LEU A O 1
ATOM 2581 N N . LYS A 1 338 ? 19.172 -21.266 -14.477 1 88.38 338 LYS A N 1
ATOM 2582 C CA . LYS A 1 338 ? 19.375 -21.703 -15.852 1 88.38 338 LYS A CA 1
ATOM 2583 C C . LYS A 1 338 ? 20.828 -21.484 -16.297 1 88.38 338 LYS A C 1
ATOM 2585 O O . LYS A 1 338 ? 21.219 -21.938 -17.359 1 88.38 338 LYS A O 1
ATOM 2590 N N . THR A 1 339 ? 21.531 -20.812 -15.461 1 91 339 THR A N 1
ATOM 2591 C CA . THR A 1 339 ? 22.906 -20.469 -15.797 1 91 339 THR A CA 1
ATOM 2592 C C . THR A 1 339 ? 23.875 -21.547 -15.328 1 91 339 THR A C 1
ATOM 2594 O O . THR A 1 339 ? 23.984 -21.812 -14.133 1 91 339 THR A O 1
ATOM 2597 N N . ASP A 1 340 ? 24.5 -22.172 -16.234 1 91.94 340 ASP A N 1
ATOM 2598 C CA . ASP A 1 340 ? 25.5 -23.188 -15.93 1 91.94 340 ASP A CA 1
ATOM 2599 C C . ASP A 1 340 ? 26.906 -22.703 -16.297 1 91.94 340 ASP A C 1
ATOM 2601 O O . ASP A 1 340 ? 27.359 -22.906 -17.422 1 91.94 340 ASP A O 1
ATOM 2605 N N . VAL A 1 341 ? 27.609 -22.312 -15.336 1 90.75 341 VAL A N 1
ATOM 2606 C CA . VAL A 1 341 ? 28.938 -21.75 -15.555 1 90.75 341 VAL A CA 1
ATOM 2607 C C . VAL A 1 341 ? 29.922 -22.859 -15.914 1 90.75 341 VAL A C 1
ATOM 2609 O O . VAL A 1 341 ? 30.938 -22.609 -16.547 1 90.75 341 VAL A O 1
ATOM 2612 N N . THR A 1 342 ? 29.516 -24.094 -15.578 1 87.75 342 THR A N 1
ATOM 2613 C CA . THR A 1 342 ? 30.391 -25.234 -15.852 1 87.75 342 THR A CA 1
ATOM 2614 C C . THR A 1 342 ? 30.422 -25.547 -17.344 1 87.75 342 THR A C 1
ATOM 2616 O O . THR A 1 342 ? 31.312 -26.25 -17.828 1 87.75 342 THR A O 1
ATOM 2619 N N . SER A 1 343 ? 29.5 -24.984 -18.047 1 86.38 343 SER A N 1
ATOM 2620 C CA . SER A 1 343 ? 29.453 -25.188 -19.5 1 86.38 343 SER A CA 1
ATOM 2621 C C . SER A 1 343 ? 30.547 -24.391 -20.188 1 86.38 343 SER A C 1
ATOM 2623 O O . SER A 1 343 ? 30.906 -24.672 -21.344 1 86.38 343 SER A O 1
ATOM 2625 N N . ILE A 1 344 ? 31.047 -23.375 -19.5 1 87.69 344 ILE A N 1
ATOM 2626 C CA . ILE A 1 344 ? 32.125 -22.578 -20.047 1 87.69 344 ILE A CA 1
ATOM 2627 C C . ILE A 1 344 ? 33.469 -23.312 -19.859 1 87.69 344 ILE A C 1
ATOM 2629 O O . ILE A 1 344 ? 34 -23.328 -18.75 1 87.69 344 ILE A O 1
ATOM 2633 N N . LYS A 1 345 ? 33.844 -24 -20.812 1 85.62 345 LYS A N 1
ATOM 2634 C CA . LYS A 1 345 ? 35.062 -24.797 -20.703 1 85.62 345 LYS A CA 1
ATOM 2635 C C . LYS A 1 345 ? 36.219 -24.156 -21.469 1 85.62 345 LYS A C 1
ATOM 2637 O O . LYS A 1 345 ? 36 -23.531 -22.516 1 85.62 345 LYS A O 1
ATOM 2642 N N . GLY A 1 346 ? 37.406 -24.203 -20.938 1 84.38 346 GLY A N 1
ATOM 2643 C CA . GLY A 1 346 ? 38.594 -23.781 -21.656 1 84.38 346 GLY A CA 1
ATOM 2644 C C . GLY A 1 346 ? 39.062 -22.391 -21.266 1 84.38 346 GLY A C 1
ATOM 2645 O O . GLY A 1 346 ? 38.219 -21.5 -21.016 1 84.38 346 GLY A O 1
ATOM 2646 N N . ALA A 1 347 ? 40.188 -22.125 -21.125 1 87.62 347 ALA A N 1
ATOM 2647 C CA . ALA A 1 347 ? 40.812 -20.844 -20.797 1 87.62 347 ALA A CA 1
ATOM 2648 C C . ALA A 1 347 ? 40.594 -19.828 -21.922 1 87.62 347 ALA A C 1
ATOM 2650 O O . ALA A 1 347 ? 40.5 -18.625 -21.672 1 87.62 347 ALA A O 1
ATOM 2651 N N . GLY A 1 348 ? 40.469 -20.375 -23.125 1 84.44 348 GLY A N 1
ATOM 2652 C CA . GLY A 1 348 ? 40.219 -19.5 -24.25 1 84.44 348 GLY A CA 1
ATOM 2653 C C . GLY A 1 348 ? 38.875 -18.812 -24.203 1 84.44 348 GLY A C 1
ATOM 2654 O O . GLY A 1 348 ? 38.75 -17.641 -24.516 1 84.44 348 GLY A O 1
ATOM 2655 N N . THR A 1 349 ? 37.875 -19.531 -23.797 1 86 349 THR A N 1
ATOM 2656 C CA . THR A 1 349 ? 36.531 -18.953 -23.703 1 86 349 THR A CA 1
ATOM 2657 C C . THR A 1 349 ? 36.469 -17.906 -22.594 1 86 349 THR A C 1
ATOM 2659 O O . THR A 1 349 ? 35.812 -16.891 -22.734 1 86 349 THR A O 1
ATOM 2662 N N . TRP A 1 350 ? 37.188 -18.125 -21.516 1 90.75 350 TRP A N 1
ATOM 2663 C CA . TRP A 1 350 ? 37.25 -17.172 -20.422 1 90.75 350 TRP A CA 1
ATOM 2664 C C . TRP A 1 350 ? 37.969 -15.891 -20.859 1 90.75 350 TRP A C 1
ATOM 2666 O O . TRP A 1 350 ? 37.562 -14.789 -20.469 1 90.75 350 TRP A O 1
ATOM 2676 N N . ALA A 1 351 ? 38.969 -16.047 -21.578 1 89.5 351 ALA A N 1
ATOM 2677 C CA . ALA A 1 351 ? 39.688 -14.891 -22.109 1 89.5 351 ALA A CA 1
ATOM 2678 C C . ALA A 1 351 ? 38.812 -14.086 -23.062 1 89.5 351 ALA A C 1
ATOM 2680 O O . ALA A 1 351 ? 38.844 -12.852 -23.047 1 89.5 351 ALA A O 1
ATOM 2681 N N . THR A 1 352 ? 38.156 -14.797 -23.859 1 85 352 THR A N 1
ATOM 2682 C CA . THR A 1 352 ? 37.25 -14.133 -24.781 1 85 352 THR A CA 1
ATOM 2683 C C . THR A 1 352 ? 36.156 -13.391 -24.016 1 85 352 THR A C 1
ATOM 2685 O O . THR A 1 352 ? 35.75 -12.297 -24.422 1 85 352 THR A O 1
ATOM 2688 N N . LEU A 1 353 ? 35.688 -14.047 -22.969 1 89.19 353 LEU A N 1
ATOM 2689 C CA . LEU A 1 353 ? 34.688 -13.422 -22.109 1 89.19 353 LEU A CA 1
ATOM 2690 C C . LEU A 1 353 ? 35.219 -12.125 -21.5 1 89.19 353 LEU A C 1
ATOM 2692 O O . LEU A 1 353 ? 34.531 -11.102 -21.516 1 89.19 353 LEU A O 1
ATOM 2696 N N . ALA A 1 354 ? 36.375 -12.141 -21 1 92.25 354 ALA A N 1
ATOM 2697 C CA . ALA A 1 354 ? 36.969 -10.945 -20.422 1 92.25 354 ALA A CA 1
ATOM 2698 C C . ALA A 1 354 ? 37.156 -9.859 -21.469 1 92.25 354 ALA A C 1
ATOM 2700 O O . ALA A 1 354 ? 36.969 -8.672 -21.188 1 92.25 354 ALA A O 1
ATOM 2701 N N . LEU A 1 355 ? 37.5 -10.281 -22.625 1 89.38 355 LEU A N 1
ATOM 2702 C CA . LEU A 1 355 ? 37.688 -9.344 -23.719 1 89.38 355 LEU A CA 1
ATOM 2703 C C . LEU A 1 355 ? 36.406 -8.656 -24.094 1 89.38 355 LEU A C 1
ATOM 2705 O O . LEU A 1 355 ? 36.344 -7.445 -24.312 1 89.38 355 LEU A O 1
ATOM 2709 N N . VAL A 1 356 ? 35.375 -9.414 -24.156 1 87.94 356 VAL A N 1
ATOM 2710 C CA . VAL A 1 356 ? 34.062 -8.859 -24.531 1 87.94 356 VAL A CA 1
ATOM 2711 C C . VAL A 1 356 ? 33.594 -7.875 -23.453 1 87.94 356 VAL A C 1
ATOM 2713 O O . VAL A 1 356 ? 33.031 -6.836 -23.766 1 87.94 356 VAL A O 1
ATOM 2716 N N . ILE A 1 357 ? 33.781 -8.219 -22.219 1 92.44 357 ILE A N 1
ATOM 2717 C CA . ILE A 1 357 ? 33.406 -7.348 -21.109 1 92.44 357 ILE A CA 1
ATOM 2718 C C . ILE A 1 357 ? 34.125 -6.012 -21.219 1 92.44 357 ILE A C 1
ATOM 2720 O O . ILE A 1 357 ? 33.531 -4.949 -21.141 1 92.44 357 ILE A O 1
ATOM 2724 N N . VAL A 1 358 ? 35.375 -6.051 -21.469 1 93.06 358 VAL A N 1
ATOM 2725 C CA . VAL A 1 358 ? 36.219 -4.848 -21.531 1 93.06 358 VAL A CA 1
ATOM 2726 C C . VAL A 1 358 ? 35.844 -4.027 -22.766 1 93.06 358 VAL A C 1
ATOM 2728 O O . VAL A 1 358 ? 35.656 -2.809 -22.688 1 93.06 358 VAL A O 1
ATOM 2731 N N . LEU A 1 359 ? 35.688 -4.695 -23.891 1 90.12 359 LEU A N 1
ATOM 2732 C CA . LEU A 1 359 ? 35.406 -3.992 -25.141 1 90.12 359 LEU A CA 1
ATOM 2733 C C . LEU A 1 359 ? 34 -3.393 -25.109 1 90.12 359 LEU A C 1
ATOM 2735 O O . LEU A 1 359 ? 33.781 -2.275 -25.594 1 90.12 359 LEU A O 1
ATOM 2739 N N . ALA A 1 360 ? 33.062 -4.184 -24.672 1 90.94 360 ALA A N 1
ATOM 2740 C CA . ALA A 1 360 ? 31.688 -3.678 -24.594 1 90.94 360 ALA A CA 1
ATOM 2741 C C . ALA A 1 360 ? 31.578 -2.5 -23.625 1 90.94 360 ALA A C 1
ATOM 2743 O O . ALA A 1 360 ? 30.875 -1.521 -23.906 1 90.94 360 ALA A O 1
ATOM 2744 N N . SER A 1 361 ? 32.219 -2.568 -22.5 1 93.44 361 SER A N 1
ATOM 2745 C CA . SER A 1 361 ? 32.219 -1.475 -21.531 1 93.44 361 SER A CA 1
ATOM 2746 C C . SER A 1 361 ? 32.906 -0.242 -22.094 1 93.44 361 SER A C 1
ATOM 2748 O O . SER A 1 361 ? 32.438 0.879 -21.938 1 93.44 361 SER A O 1
ATOM 2750 N N . ALA A 1 362 ? 34 -0.495 -22.688 1 92.56 362 ALA A N 1
ATOM 2751 C CA . ALA A 1 362 ? 34.75 0.605 -23.312 1 92.56 362 ALA A CA 1
ATOM 2752 C C . ALA A 1 362 ? 33.938 1.256 -24.422 1 92.56 362 ALA A C 1
ATOM 2754 O O . ALA A 1 362 ? 34 2.477 -24.594 1 92.56 362 ALA A O 1
ATOM 2755 N N . GLY A 1 363 ? 33.344 0.377 -25.219 1 91.19 363 GLY A N 1
ATOM 2756 C CA . GLY A 1 363 ? 32.5 0.905 -26.281 1 91.19 363 GLY A CA 1
ATOM 2757 C C . GLY A 1 363 ? 31.391 1.814 -25.781 1 91.19 363 GLY A C 1
ATOM 2758 O O . GLY A 1 363 ? 31.156 2.877 -26.359 1 91.19 363 GLY A O 1
ATOM 2759 N N . LYS A 1 364 ? 30.734 1.419 -24.734 1 92.44 364 LYS A N 1
ATOM 2760 C CA . LYS A 1 364 ? 29.641 2.215 -24.156 1 92.44 364 LYS A CA 1
ATOM 2761 C C . LYS A 1 364 ? 30.172 3.508 -23.547 1 92.44 364 LYS A C 1
ATOM 2763 O O . LYS A 1 364 ? 29.594 4.574 -23.719 1 92.44 364 LYS A O 1
ATOM 2768 N N . ILE A 1 365 ? 31.234 3.424 -22.828 1 93.94 365 ILE A N 1
ATOM 2769 C CA . ILE A 1 365 ? 31.812 4.578 -22.141 1 93.94 365 ILE A CA 1
ATOM 2770 C C . ILE A 1 365 ? 32.344 5.578 -23.172 1 93.94 365 ILE A C 1
ATOM 2772 O O . ILE A 1 365 ? 32.094 6.777 -23.062 1 93.94 365 ILE A O 1
ATOM 2776 N N . THR A 1 366 ? 33.031 5.074 -24.141 1 92.88 366 THR A N 1
ATOM 2777 C CA . THR A 1 366 ? 33.594 5.945 -25.156 1 92.88 366 THR A CA 1
ATOM 2778 C C . THR A 1 366 ? 32.5 6.602 -25.984 1 92.88 366 THR A C 1
ATOM 2780 O O . THR A 1 366 ? 32.594 7.785 -26.328 1 92.88 366 THR A O 1
ATOM 2783 N N . GLY A 1 367 ? 31.547 5.77 -26.375 1 91.56 367 GLY A N 1
ATOM 2784 C CA . GLY A 1 367 ? 30.438 6.336 -27.125 1 91.56 367 GLY A CA 1
ATOM 2785 C C . GLY A 1 367 ? 29.734 7.469 -26.406 1 91.56 367 GLY A C 1
ATOM 2786 O O . GLY A 1 367 ? 29.406 8.492 -27 1 91.56 367 GLY A O 1
ATOM 2787 N N . THR A 1 368 ? 29.484 7.332 -25.141 1 93.75 368 THR A N 1
ATOM 2788 C CA . THR A 1 368 ? 28.812 8.344 -24.328 1 93.75 368 THR A CA 1
ATOM 2789 C C . THR A 1 368 ? 29.75 9.531 -24.078 1 93.75 368 THR A C 1
ATOM 2791 O O . THR A 1 368 ? 29.312 10.688 -24.109 1 93.75 368 THR A O 1
ATOM 2794 N N . LEU A 1 369 ? 31.047 9.289 -23.844 1 93.06 369 LEU A N 1
ATOM 2795 C CA . LEU A 1 369 ? 32.031 10.344 -23.578 1 93.06 369 LEU A CA 1
ATOM 2796 C C . LEU A 1 369 ? 32.188 11.266 -24.766 1 93.06 369 LEU A C 1
ATOM 2798 O O . LEU A 1 369 ? 32.281 12.484 -24.609 1 93.06 369 LEU A O 1
ATOM 2802 N N . LEU A 1 370 ? 32.188 10.703 -25.922 1 93.12 370 LEU A N 1
ATOM 2803 C CA . LEU A 1 370 ? 32.375 11.492 -27.125 1 93.12 370 LEU A CA 1
ATOM 2804 C C . LEU A 1 370 ? 31.203 12.469 -27.312 1 93.12 370 LEU A C 1
ATOM 2806 O O . LEU A 1 370 ? 31.422 13.633 -27.672 1 93.12 370 LEU A O 1
ATOM 2810 N N . VAL A 1 371 ? 30.062 11.992 -27.094 1 92.94 371 VAL A N 1
ATOM 2811 C CA . VAL A 1 371 ? 28.891 12.836 -27.234 1 92.94 371 VAL A CA 1
ATOM 2812 C C . VAL A 1 371 ? 28.859 13.883 -26.125 1 92.94 371 VAL A C 1
ATOM 2814 O O . VAL A 1 371 ? 28.484 15.031 -26.359 1 92.94 371 VAL A O 1
ATOM 2817 N N . SER A 1 372 ? 29.25 13.492 -24.922 1 91.62 372 SER A N 1
ATOM 2818 C CA . SER A 1 372 ? 29.297 14.422 -23.797 1 91.62 372 SER A CA 1
ATOM 2819 C C . SER A 1 372 ? 30.266 15.57 -24.062 1 91.62 372 SER A C 1
ATOM 2821 O O . SER A 1 372 ? 29.953 16.719 -23.781 1 91.62 372 SER A O 1
ATOM 2823 N N . LEU A 1 373 ? 31.406 15.242 -24.609 1 91.19 373 LEU A N 1
ATOM 2824 C CA . LEU A 1 373 ? 32.375 16.281 -24.922 1 91.19 373 LEU A CA 1
ATOM 2825 C C . LEU A 1 373 ? 31.875 17.188 -26.031 1 91.19 373 LEU A C 1
ATOM 2827 O O . LEU A 1 373 ? 32.156 18.391 -26.031 1 91.19 373 LEU A O 1
ATOM 2831 N N . TYR A 1 374 ? 31.188 16.609 -26.906 1 91.75 374 TYR A N 1
ATOM 2832 C CA . TYR A 1 374 ? 30.609 17.375 -28 1 91.75 374 TYR A CA 1
ATOM 2833 C C . TYR A 1 374 ? 29.609 18.391 -27.484 1 91.75 374 TYR A C 1
ATOM 2835 O O . TYR A 1 374 ? 29.5 19.5 -28.031 1 91.75 374 TYR A O 1
ATOM 2843 N N . TYR A 1 375 ? 28.859 18.125 -26.453 1 88.25 375 TYR A N 1
ATOM 2844 C CA . TYR A 1 375 ? 27.859 19.031 -25.875 1 88.25 375 TYR A CA 1
ATOM 2845 C C . TYR A 1 375 ? 28.453 19.812 -24.703 1 88.25 375 TYR A C 1
ATOM 2847 O O . TYR A 1 375 ? 27.703 20.297 -23.844 1 88.25 375 TYR A O 1
ATOM 2855 N N . ASP A 1 376 ? 29.734 19.812 -24.406 1 84.81 376 ASP A N 1
ATOM 2856 C CA . ASP A 1 376 ? 30.484 20.625 -23.469 1 84.81 376 ASP A CA 1
ATOM 2857 C C . ASP A 1 376 ? 30.234 20.172 -22.031 1 84.81 376 ASP A C 1
ATOM 2859 O O . ASP A 1 376 ? 30.156 21 -21.125 1 84.81 376 ASP A O 1
ATOM 2863 N N . ILE A 1 377 ? 29.953 18.953 -21.906 1 85.69 377 ILE A N 1
ATOM 2864 C CA . ILE A 1 377 ? 29.922 18.391 -20.562 1 85.69 377 ILE A CA 1
ATOM 2865 C C . ILE A 1 377 ? 31.344 18.062 -20.094 1 85.69 377 ILE A C 1
ATOM 2867 O O . ILE A 1 377 ? 32.125 17.516 -20.844 1 85.69 377 ILE A O 1
ATOM 2871 N N . PRO A 1 378 ? 31.625 18.547 -18.922 1 85.12 378 PRO A N 1
ATOM 2872 C CA . PRO A 1 378 ? 33 18.312 -18.422 1 85.12 378 PRO A CA 1
ATOM 2873 C C . PRO A 1 378 ? 33.406 16.844 -18.516 1 85.12 378 PRO A C 1
ATOM 2875 O O . PRO A 1 378 ? 32.531 15.945 -18.422 1 85.12 378 PRO A O 1
ATOM 2878 N N . PHE A 1 379 ? 34.688 16.562 -18.688 1 87.69 379 PHE A N 1
ATOM 2879 C CA . PHE A 1 379 ? 35.25 15.258 -18.969 1 87.69 379 PHE A CA 1
ATOM 2880 C C . PHE A 1 379 ? 34.844 14.258 -17.875 1 87.69 379 PHE A C 1
ATOM 2882 O O . PHE A 1 379 ? 34.406 13.156 -18.172 1 87.69 379 PHE A O 1
ATOM 2889 N N . TYR A 1 380 ? 34.969 14.617 -16.594 1 86.69 380 TYR A N 1
ATOM 2890 C CA . TYR A 1 380 ? 34.688 13.688 -15.508 1 86.69 380 TYR A CA 1
ATOM 2891 C C . TYR A 1 380 ? 33.188 13.398 -15.383 1 86.69 380 TYR A C 1
ATOM 2893 O O . TYR A 1 380 ? 32.812 12.297 -15.016 1 86.69 380 TYR A O 1
ATOM 2901 N N . GLU A 1 381 ? 32.406 14.375 -15.75 1 86.69 381 GLU A N 1
ATOM 2902 C CA . GLU A 1 381 ? 30.969 14.148 -15.773 1 86.69 381 GLU A CA 1
ATOM 2903 C C . GLU A 1 381 ? 30.562 13.25 -16.938 1 86.69 381 GLU A C 1
ATOM 2905 O O . GLU A 1 381 ? 29.656 12.43 -16.812 1 86.69 381 GLU A O 1
ATOM 2910 N N . GLY A 1 382 ? 31.281 13.5 -18.016 1 90.56 382 GLY A N 1
ATOM 2911 C CA . GLY A 1 382 ? 31.031 12.633 -19.156 1 90.56 382 GLY A CA 1
ATOM 2912 C C . GLY A 1 382 ? 31.453 11.195 -18.906 1 90.56 382 GLY A C 1
ATOM 2913 O O . GLY A 1 382 ? 30.75 10.266 -19.328 1 90.56 382 GLY A O 1
ATOM 2914 N N . LEU A 1 383 ? 32.531 11 -18.234 1 92.31 383 LEU A N 1
ATOM 2915 C CA . LEU A 1 383 ? 33 9.656 -17.875 1 92.31 383 LEU A CA 1
ATOM 2916 C C . LEU A 1 383 ? 32.031 9 -16.906 1 92.31 383 LEU A C 1
ATOM 2918 O O . LEU A 1 383 ? 31.75 7.793 -17 1 92.31 383 LEU A O 1
ATOM 2922 N N . THR A 1 384 ? 31.516 9.797 -15.977 1 92.25 384 THR A N 1
ATOM 2923 C CA . THR A 1 384 ? 30.531 9.297 -15.031 1 92.25 384 THR A CA 1
ATOM 2924 C C . THR A 1 384 ? 29.25 8.875 -15.75 1 92.25 384 THR A C 1
ATOM 2926 O O . THR A 1 384 ? 28.672 7.824 -15.445 1 92.25 384 THR A O 1
ATOM 2929 N N . LEU A 1 385 ? 28.922 9.641 -16.703 1 92.69 385 LEU A N 1
ATOM 2930 C CA . LEU A 1 385 ? 27.75 9.32 -17.5 1 92.69 385 LEU A CA 1
ATOM 2931 C C . LEU A 1 385 ? 27.953 8.031 -18.297 1 92.69 385 LEU A C 1
ATOM 2933 O O . LEU A 1 385 ? 27.047 7.207 -18.391 1 92.69 385 LEU A O 1
ATOM 2937 N N . GLY A 1 386 ? 29.094 7.875 -18.812 1 93.88 386 GLY A N 1
ATOM 2938 C CA . GLY A 1 386 ? 29.422 6.652 -19.531 1 93.88 386 GLY A CA 1
ATOM 2939 C C . GLY A 1 386 ? 29.406 5.418 -18.656 1 93.88 386 GLY A C 1
ATOM 2940 O O . GLY A 1 386 ? 28.938 4.359 -19.062 1 93.88 386 GLY A O 1
ATOM 2941 N N . LEU A 1 387 ? 29.906 5.543 -17.484 1 93.94 387 LEU A N 1
ATOM 2942 C CA . LEU A 1 387 ? 29.891 4.438 -16.531 1 93.94 387 LEU A CA 1
ATOM 2943 C C . LEU A 1 387 ? 28.469 4.09 -16.109 1 93.94 387 LEU A C 1
ATOM 2945 O O . LEU A 1 387 ? 28.125 2.916 -15.969 1 93.94 387 LEU A O 1
ATOM 2949 N N . LEU A 1 388 ? 27.688 5.098 -15.945 1 93.88 388 LEU A N 1
ATOM 2950 C CA . LEU A 1 388 ? 26.297 4.891 -15.57 1 93.88 388 LEU A CA 1
ATOM 2951 C C . LEU A 1 388 ? 25.531 4.164 -16.672 1 93.88 388 LEU A C 1
ATOM 2953 O O . LEU A 1 388 ? 24.719 3.277 -16.406 1 93.88 388 LEU A O 1
ATOM 2957 N N . MET A 1 389 ? 25.875 4.469 -17.906 1 93.69 389 MET A N 1
ATOM 2958 C CA . MET A 1 389 ? 25.172 3.879 -19.031 1 93.69 389 MET A CA 1
ATOM 2959 C C . MET A 1 389 ? 25.562 2.414 -19.219 1 93.69 389 MET A C 1
ATOM 2961 O O . MET A 1 389 ? 24.891 1.673 -19.938 1 93.69 389 MET A O 1
ATOM 2965 N N . ASN A 1 390 ? 26.547 1.955 -18.484 1 93.12 390 ASN A N 1
ATOM 2966 C CA . ASN A 1 390 ? 27.016 0.57 -18.547 1 93.12 390 ASN A CA 1
ATOM 2967 C C . ASN A 1 390 ? 26.172 -0.333 -17.641 1 93.12 390 ASN A C 1
ATOM 2969 O O . ASN A 1 390 ? 26.406 -1.542 -17.578 1 93.12 390 ASN A O 1
ATOM 2973 N N . THR A 1 391 ? 25.125 0.151 -17.062 1 92.62 391 THR A N 1
ATOM 2974 C CA . THR A 1 391 ? 24.297 -0.597 -16.141 1 92.62 391 THR A CA 1
ATOM 2975 C C . THR A 1 391 ? 23.406 -1.586 -16.891 1 92.62 391 THR A C 1
ATOM 2977 O O . THR A 1 391 ? 22.625 -1.192 -17.766 1 92.62 391 THR A O 1
ATOM 2980 N N . LYS A 1 392 ? 23.672 -2.861 -16.609 1 91.44 392 LYS A N 1
ATOM 2981 C CA . LYS A 1 392 ? 22.828 -3.939 -17.141 1 91.44 392 LYS A CA 1
ATOM 2982 C C . LYS A 1 392 ? 21.875 -4.465 -16.078 1 91.44 392 LYS A C 1
ATOM 2984 O O . LYS A 1 392 ? 21.984 -4.102 -14.898 1 91.44 392 LYS A O 1
ATOM 2989 N N . GLY A 1 393 ? 20.938 -5.203 -16.5 1 82.56 393 GLY A N 1
ATOM 2990 C CA . GLY A 1 393 ? 20.031 -5.699 -15.477 1 82.56 393 GLY A CA 1
ATOM 2991 C C . GLY A 1 393 ? 18.875 -6.484 -16.047 1 82.56 393 GLY A C 1
ATOM 2992 O O . GLY A 1 393 ? 19.062 -7.438 -16.797 1 82.56 393 GLY A O 1
ATOM 2993 N N . LEU A 1 394 ? 17.672 -5.949 -15.727 1 81.94 394 LEU A N 1
ATOM 2994 C CA . LEU A 1 394 ? 16.422 -6.676 -15.914 1 81.94 394 LEU A CA 1
ATOM 2995 C C . LEU A 1 394 ? 16.141 -6.891 -17.391 1 81.94 394 LEU A C 1
ATOM 2997 O O . LEU A 1 394 ? 15.852 -8.016 -17.828 1 81.94 394 LEU A O 1
ATOM 3001 N N . VAL A 1 395 ? 16.297 -5.898 -18.156 1 83.38 395 VAL A N 1
ATOM 3002 C CA . VAL A 1 395 ? 15.93 -5.988 -19.562 1 83.38 395 VAL A CA 1
ATOM 3003 C C . VAL A 1 395 ? 16.891 -6.922 -20.297 1 83.38 395 VAL A C 1
ATOM 3005 O O . VAL A 1 395 ? 16.484 -7.699 -21.156 1 83.38 395 VAL A O 1
ATOM 3008 N N . GLU A 1 396 ? 18.125 -6.805 -19.984 1 89.62 396 GLU A N 1
ATOM 3009 C CA . GLU A 1 396 ? 19.109 -7.691 -20.578 1 89.62 396 GLU A CA 1
ATOM 3010 C C . GLU A 1 396 ? 18.828 -9.148 -20.234 1 89.62 396 GLU A C 1
ATOM 3012 O O . GLU A 1 396 ? 18.875 -10.016 -21.109 1 89.62 396 GLU A O 1
ATOM 3017 N N . ILE A 1 397 ? 18.438 -9.398 -19.047 1 89.56 397 ILE A N 1
ATOM 3018 C CA . ILE A 1 397 ? 18.188 -10.758 -18.594 1 89.56 397 ILE A CA 1
ATOM 3019 C C . ILE A 1 397 ? 16.906 -11.289 -19.25 1 89.56 397 ILE A C 1
ATOM 3021 O O . ILE A 1 397 ? 16.812 -12.477 -19.578 1 89.56 397 ILE A O 1
ATOM 3025 N N . ILE A 1 398 ? 15.984 -10.453 -19.469 1 87.38 398 ILE A N 1
ATOM 3026 C CA . ILE A 1 398 ? 14.758 -10.836 -20.172 1 87.38 398 ILE A CA 1
ATOM 3027 C C . ILE A 1 398 ? 15.086 -11.25 -21.594 1 87.38 398 ILE A C 1
ATOM 3029 O O . ILE A 1 398 ? 14.648 -12.305 -22.062 1 87.38 398 ILE A O 1
ATOM 3033 N N . VAL A 1 399 ? 15.898 -10.406 -22.25 1 87.25 399 VAL A N 1
ATOM 3034 C CA . VAL A 1 399 ? 16.281 -10.68 -23.625 1 87.25 399 VAL A CA 1
ATOM 3035 C C . VAL A 1 399 ? 17.031 -12.008 -23.703 1 87.25 399 VAL A C 1
ATOM 3037 O O . VAL A 1 399 ? 16.797 -12.805 -24.625 1 87.25 399 VAL A O 1
ATOM 3040 N N . LEU A 1 400 ? 17.844 -12.242 -22.734 1 89.69 400 LEU A N 1
ATOM 3041 C CA . LEU A 1 400 ? 18.609 -13.484 -22.703 1 89.69 400 LEU A CA 1
ATOM 3042 C C . LEU A 1 400 ? 17.703 -14.688 -22.469 1 89.69 400 LEU A C 1
ATOM 3044 O O . LEU A 1 400 ? 17.859 -15.719 -23.125 1 89.69 400 LEU A O 1
ATOM 3048 N N . ASN A 1 401 ? 16.734 -14.555 -21.609 1 87 401 ASN A N 1
ATOM 3049 C CA . ASN A 1 401 ? 15.812 -15.648 -21.328 1 87 401 ASN A CA 1
ATOM 3050 C C . ASN A 1 401 ? 14.914 -15.945 -22.531 1 87 401 ASN A C 1
ATOM 3052 O O . ASN A 1 401 ? 14.625 -17.109 -22.828 1 87 401 ASN A O 1
ATOM 3056 N N . VAL A 1 402 ? 14.539 -14.875 -23.156 1 81.38 402 VAL A N 1
ATOM 3057 C CA . VAL A 1 402 ? 13.734 -15.055 -24.359 1 81.38 402 VAL A CA 1
ATOM 3058 C C . VAL A 1 402 ? 14.555 -15.781 -25.422 1 81.38 402 VAL A C 1
ATOM 3060 O O . VAL A 1 402 ? 14.047 -16.672 -26.109 1 81.38 402 VAL A O 1
ATOM 3063 N N . GLY A 1 403 ? 15.781 -15.391 -25.594 1 82.88 403 GLY A N 1
ATOM 3064 C CA . GLY A 1 403 ? 16.656 -16.047 -26.547 1 82.88 403 GLY A CA 1
ATOM 3065 C C . GLY A 1 403 ? 16.906 -17.516 -26.203 1 82.88 403 GLY A C 1
ATOM 3066 O O . GLY A 1 403 ? 17.016 -18.359 -27.109 1 82.88 403 GLY A O 1
ATOM 3067 N N . LYS A 1 404 ? 16.953 -17.812 -24.953 1 85.19 404 LYS A N 1
ATOM 3068 C CA . LYS A 1 404 ? 17.172 -19.203 -24.531 1 85.19 404 LYS A CA 1
ATOM 3069 C C . LYS A 1 404 ? 15.914 -20.031 -24.734 1 85.19 404 LYS A C 1
ATOM 3071 O O . LYS A 1 404 ? 15.992 -21.172 -25.188 1 85.19 404 LYS A O 1
ATOM 3076 N N . ASP A 1 405 ? 14.82 -19.469 -24.406 1 76.94 405 ASP A N 1
ATOM 3077 C CA . ASP A 1 405 ? 13.547 -20.172 -24.531 1 76.94 405 ASP A CA 1
ATOM 3078 C C . ASP A 1 405 ? 13.242 -20.484 -26 1 76.94 405 ASP A C 1
ATOM 3080 O O . ASP A 1 405 ? 12.617 -21.5 -26.312 1 76.94 405 ASP A O 1
ATOM 3084 N N . GLN A 1 406 ? 13.758 -19.547 -26.859 1 74.44 406 GLN A N 1
ATOM 3085 C CA . GLN A 1 406 ? 13.547 -19.75 -28.297 1 74.44 406 GLN A CA 1
ATOM 3086 C C . GLN A 1 406 ? 14.641 -20.625 -28.891 1 74.44 406 GLN A C 1
ATOM 3088 O O . GLN A 1 406 ? 14.688 -20.828 -30.109 1 74.44 406 GLN A O 1
ATOM 3093 N N . ASN A 1 407 ? 15.555 -21.125 -28.078 1 78.56 407 ASN A N 1
ATOM 3094 C CA . ASN A 1 407 ? 16.641 -22.016 -28.453 1 78.56 407 ASN A CA 1
ATOM 3095 C C . ASN A 1 407 ? 17.625 -21.344 -29.422 1 78.56 407 ASN A C 1
ATOM 3097 O O . ASN A 1 407 ? 18.156 -21.984 -30.328 1 78.56 407 ASN A O 1
ATOM 3101 N N . VAL A 1 408 ? 17.641 -20.094 -29.297 1 78.75 408 VAL A N 1
ATOM 3102 C CA . VAL A 1 408 ? 18.609 -19.344 -30.094 1 78.75 408 VAL A CA 1
ATOM 3103 C C . VAL A 1 408 ? 19.953 -19.312 -29.359 1 78.75 408 VAL A C 1
ATOM 3105 O O . VAL A 1 408 ? 21.016 -19.391 -29.984 1 78.75 408 VAL A O 1
ATOM 3108 N N . LEU A 1 409 ? 19.812 -19.25 -28.031 1 84.19 409 LEU A N 1
ATOM 3109 C CA . LEU A 1 409 ? 21.016 -19.203 -27.203 1 84.19 409 LEU A CA 1
ATOM 3110 C C . LEU A 1 409 ? 21.25 -20.547 -26.531 1 84.19 409 LEU A C 1
ATOM 3112 O O . LEU A 1 409 ? 20.344 -21.125 -25.938 1 84.19 409 LEU A O 1
ATOM 3116 N N . ASP A 1 410 ? 22.375 -21.047 -26.703 1 86.06 410 ASP A N 1
ATOM 3117 C CA . ASP A 1 410 ? 22.75 -22.281 -26.016 1 86.06 410 ASP A CA 1
ATOM 3118 C C . ASP A 1 410 ? 23.156 -22.016 -24.562 1 86.06 410 ASP A C 1
ATOM 3120 O O . ASP A 1 410 ? 23.25 -20.859 -24.156 1 86.06 410 ASP A O 1
ATOM 3124 N N . ASP A 1 411 ? 23.391 -23.047 -23.797 1 87.44 411 ASP A N 1
ATOM 3125 C CA . ASP A 1 411 ? 23.688 -22.938 -22.375 1 87.44 411 ASP A CA 1
ATOM 3126 C C . ASP A 1 411 ? 24.984 -22.172 -22.141 1 87.44 411 ASP A C 1
ATOM 3128 O O . ASP A 1 411 ? 25.094 -21.391 -21.203 1 87.44 411 ASP A O 1
ATOM 3132 N N . LYS A 1 412 ? 25.891 -22.438 -23.016 1 87.94 412 LYS A N 1
ATOM 3133 C CA . LYS A 1 412 ? 27.203 -21.797 -22.875 1 87.94 412 LYS A CA 1
ATOM 3134 C C . LYS A 1 412 ? 27.109 -20.297 -23.109 1 87.94 412 LYS A C 1
ATOM 3136 O O . LYS A 1 412 ? 27.578 -19.5 -22.297 1 87.94 412 LYS A O 1
ATOM 3141 N N . THR A 1 413 ? 26.484 -19.938 -24.203 1 87.25 413 THR A N 1
ATOM 3142 C CA . THR A 1 413 ? 26.344 -18.531 -24.531 1 87.25 413 THR A CA 1
ATOM 3143 C C . THR A 1 413 ? 25.5 -17.812 -23.484 1 87.25 413 THR A C 1
ATOM 3145 O O . THR A 1 413 ? 25.781 -16.672 -23.125 1 87.25 413 THR A O 1
ATOM 3148 N N . PHE A 1 414 ? 24.453 -18.5 -23.016 1 90.38 414 PHE A N 1
ATOM 3149 C CA . PHE A 1 414 ? 23.594 -17.922 -21.984 1 90.38 414 PHE A CA 1
ATOM 3150 C C . PHE A 1 414 ? 24.406 -17.625 -20.719 1 90.38 414 PHE A C 1
ATOM 3152 O O . PHE A 1 414 ? 24.312 -16.531 -20.172 1 90.38 414 PHE A O 1
ATOM 3159 N N . ALA A 1 415 ? 25.188 -18.562 -20.297 1 91.69 415 ALA A N 1
ATOM 3160 C CA . ALA A 1 415 ? 26 -18.406 -19.094 1 91.69 415 ALA A CA 1
ATOM 3161 C C . ALA A 1 415 ? 27 -17.266 -19.25 1 91.69 415 ALA A C 1
ATOM 3163 O O . ALA A 1 415 ? 27.203 -16.469 -18.328 1 91.69 415 ALA A O 1
ATOM 3164 N N . ILE A 1 416 ? 27.578 -17.188 -20.391 1 90.38 416 ILE A N 1
ATOM 3165 C CA . ILE A 1 416 ? 28.578 -16.156 -20.672 1 90.38 416 ILE A CA 1
ATOM 3166 C C . ILE A 1 416 ? 27.922 -14.781 -20.578 1 90.38 416 ILE A C 1
ATOM 3168 O O . ILE A 1 416 ? 28.469 -13.875 -19.938 1 90.38 416 ILE A O 1
ATOM 3172 N N . MET A 1 417 ? 26.812 -14.68 -21.172 1 91.56 417 MET A N 1
ATOM 3173 C CA . MET A 1 417 ? 26.156 -13.375 -21.234 1 91.56 417 MET A CA 1
ATOM 3174 C C . MET A 1 417 ? 25.625 -12.953 -19.875 1 91.56 417 MET A C 1
ATOM 3176 O O . MET A 1 417 ? 25.609 -11.766 -19.547 1 91.56 417 MET A O 1
ATOM 3180 N N . VAL A 1 418 ? 25.172 -13.898 -19.047 1 92.44 418 VAL A N 1
ATOM 3181 C CA . VAL A 1 418 ? 24.734 -13.578 -17.688 1 92.44 418 VAL A CA 1
ATOM 3182 C C . VAL A 1 418 ? 25.906 -13.055 -16.875 1 92.44 418 VAL A C 1
ATOM 3184 O O . VAL A 1 418 ? 25.781 -12.078 -16.141 1 92.44 418 VAL A O 1
ATOM 3187 N N . ILE A 1 419 ? 27.062 -13.664 -17.062 1 92.44 419 ILE A N 1
ATOM 3188 C CA . ILE A 1 419 ? 28.25 -13.234 -16.344 1 92.44 419 ILE A CA 1
ATOM 3189 C C . ILE A 1 419 ? 28.656 -11.828 -16.797 1 92.44 419 ILE A C 1
ATOM 3191 O O . ILE A 1 419 ? 29.031 -10.992 -15.984 1 92.44 419 ILE A O 1
ATOM 3195 N N . VAL A 1 420 ? 28.562 -11.609 -18.078 1 92.31 420 VAL A N 1
ATOM 3196 C CA . VAL A 1 420 ? 28.875 -10.289 -18.609 1 92.31 420 VAL A CA 1
ATOM 3197 C C . VAL A 1 420 ? 27.953 -9.25 -17.984 1 92.31 420 VAL A C 1
ATOM 3199 O O . VAL A 1 420 ? 28.406 -8.18 -17.578 1 92.31 420 VAL A O 1
ATOM 3202 N N . ALA A 1 421 ? 26.641 -9.562 -17.922 1 92.31 421 ALA A N 1
ATOM 3203 C CA . ALA A 1 421 ? 25.672 -8.641 -17.359 1 92.31 421 ALA A CA 1
ATOM 3204 C C . ALA A 1 421 ? 25.984 -8.336 -15.891 1 92.31 421 ALA A C 1
ATOM 3206 O O . ALA A 1 421 ? 25.906 -7.188 -15.461 1 92.31 421 ALA A O 1
ATOM 3207 N N . VAL A 1 422 ? 26.375 -9.336 -15.148 1 92.81 422 VAL A N 1
ATOM 3208 C CA . VAL A 1 422 ? 26.641 -9.195 -13.719 1 92.81 422 VAL A CA 1
ATOM 3209 C C . VAL A 1 422 ? 27.922 -8.391 -13.5 1 92.81 422 VAL A C 1
ATOM 3211 O O . VAL A 1 422 ? 27.938 -7.469 -12.68 1 92.81 422 VAL A O 1
ATOM 3214 N N . VAL A 1 423 ? 28.953 -8.664 -14.227 1 93.38 423 VAL A N 1
ATOM 3215 C CA . VAL A 1 423 ? 30.25 -8.016 -14.031 1 93.38 423 VAL A CA 1
ATOM 3216 C C . VAL A 1 423 ? 30.172 -6.555 -14.469 1 93.38 423 VAL A C 1
ATOM 3218 O O . VAL A 1 423 ? 30.672 -5.664 -13.773 1 93.38 423 VAL A O 1
ATOM 3221 N N . MET A 1 424 ? 29.562 -6.324 -15.562 1 93.62 424 MET A N 1
ATOM 3222 C CA . MET A 1 424 ? 29.453 -4.961 -16.078 1 93.62 424 MET A CA 1
ATOM 3223 C C . MET A 1 424 ? 28.656 -4.082 -15.117 1 93.62 424 MET A C 1
ATOM 3225 O O . MET A 1 424 ? 29.016 -2.928 -14.875 1 93.62 424 MET A O 1
ATOM 3229 N N . THR A 1 425 ? 27.594 -4.605 -14.578 1 93.56 425 THR A N 1
ATOM 3230 C CA . THR A 1 425 ? 26.781 -3.836 -13.648 1 93.56 425 THR A CA 1
ATOM 3231 C C . THR A 1 425 ? 27.5 -3.654 -12.312 1 93.56 425 THR A C 1
ATOM 3233 O O . THR A 1 425 ? 27.391 -2.605 -11.68 1 93.56 425 THR A O 1
ATOM 3236 N N . SER A 1 426 ? 28.266 -4.609 -11.883 1 93.06 426 SER A N 1
ATOM 3237 C CA . SER A 1 426 ? 28.953 -4.566 -10.594 1 93.06 426 SER A CA 1
ATOM 3238 C C . SER A 1 426 ? 30.016 -3.467 -10.562 1 93.06 426 SER A C 1
ATOM 3240 O O . SER A 1 426 ? 30.312 -2.926 -9.5 1 93.06 426 SER A O 1
ATOM 3242 N N . ILE A 1 427 ? 30.484 -3.031 -11.633 1 92.31 427 ILE A N 1
ATOM 3243 C CA . ILE A 1 427 ? 31.578 -2.068 -11.695 1 92.31 427 ILE A CA 1
ATOM 3244 C C . ILE A 1 427 ? 31.016 -0.648 -11.656 1 92.31 427 ILE A C 1
ATOM 3246 O O . ILE A 1 427 ? 31.734 0.296 -11.297 1 92.31 427 ILE A O 1
ATOM 3250 N N . VAL A 1 428 ? 29.797 -0.47 -11.891 1 93 428 VAL A N 1
ATOM 3251 C CA . VAL A 1 428 ? 29.203 0.847 -12.102 1 93 428 VAL A CA 1
ATOM 3252 C C . VAL A 1 428 ? 29.219 1.64 -10.797 1 93 428 VAL A C 1
ATOM 3254 O O . VAL A 1 428 ? 29.812 2.717 -10.727 1 93 428 VAL A O 1
ATOM 3257 N N . GLN A 1 429 ? 28.625 1.104 -9.742 1 89.25 429 GLN A N 1
ATOM 3258 C CA . GLN A 1 429 ? 28.469 1.876 -8.508 1 89.25 429 GLN A CA 1
ATOM 3259 C C . GLN A 1 429 ? 29.812 2.189 -7.879 1 89.25 429 GLN A C 1
ATOM 3261 O O . GLN A 1 429 ? 30.094 3.336 -7.523 1 89.25 429 GLN A O 1
ATOM 3266 N N . PRO A 1 430 ? 30.703 1.238 -7.746 1 88.25 430 PRO A N 1
ATOM 3267 C CA . PRO A 1 430 ? 32.031 1.573 -7.211 1 88.25 430 PRO A CA 1
ATOM 3268 C C . PRO A 1 430 ? 32.812 2.508 -8.133 1 88.25 430 PRO A C 1
ATOM 3270 O O . PRO A 1 430 ? 33.562 3.361 -7.648 1 88.25 430 PRO A O 1
ATOM 3273 N N . GLY A 1 431 ? 32.656 2.416 -9.359 1 90.5 431 GLY A N 1
ATOM 3274 C CA . GLY A 1 431 ? 33.344 3.289 -10.312 1 90.5 431 GLY A CA 1
ATOM 3275 C C . GLY A 1 431 ? 32.875 4.734 -10.219 1 90.5 431 GLY A C 1
ATOM 3276 O O . GLY A 1 431 ? 33.688 5.648 -10.188 1 90.5 431 GLY A O 1
ATOM 3277 N N . VAL A 1 432 ? 31.609 4.887 -10.117 1 89.69 432 VAL A N 1
ATOM 3278 C CA . VAL A 1 432 ? 31.047 6.23 -10.07 1 89.69 432 VAL A CA 1
ATOM 3279 C C . VAL A 1 432 ? 31.391 6.895 -8.742 1 89.69 432 VAL A C 1
ATOM 3281 O O . VAL A 1 432 ? 31.656 8.094 -8.695 1 89.69 432 VAL A O 1
ATOM 3284 N N . THR A 1 433 ? 31.344 6.109 -7.703 1 83.25 433 THR A N 1
ATOM 3285 C CA . THR A 1 433 ? 31.656 6.66 -6.387 1 83.25 433 THR A CA 1
ATOM 3286 C C . THR A 1 433 ? 33.094 7.129 -6.324 1 83.25 433 THR A C 1
ATOM 3288 O O . THR A 1 433 ? 33.406 8.086 -5.617 1 83.25 433 THR A O 1
ATOM 3291 N N . THR A 1 434 ? 33.938 6.488 -7.012 1 81.38 434 THR A N 1
ATOM 3292 C CA . THR A 1 434 ? 35.344 6.859 -7.008 1 81.38 434 THR A CA 1
ATOM 3293 C C . THR A 1 434 ? 35.594 8.07 -7.898 1 81.38 434 THR A C 1
ATOM 3295 O O . THR A 1 434 ? 36.438 8.898 -7.605 1 81.38 434 THR A O 1
ATOM 3298 N N . LEU A 1 435 ? 34.875 8.156 -8.906 1 79.5 435 LEU A N 1
ATOM 3299 C CA . LEU A 1 435 ? 35.094 9.211 -9.891 1 79.5 435 LEU A CA 1
ATOM 3300 C C . LEU A 1 435 ? 34.344 10.484 -9.508 1 79.5 435 LEU A C 1
ATOM 3302 O O . LEU A 1 435 ? 34.875 11.586 -9.68 1 79.5 435 LEU A O 1
ATOM 3306 N N . TYR A 1 436 ? 32.969 10.273 -9.242 1 63.19 436 TYR A N 1
ATOM 3307 C CA . TYR A 1 436 ? 32.125 11.438 -9.023 1 63.19 436 TYR A CA 1
ATOM 3308 C C . TYR A 1 436 ? 32.312 12 -7.621 1 63.19 436 TYR A C 1
ATOM 3310 O O . TYR A 1 436 ? 31.859 11.406 -6.645 1 63.19 436 TYR A O 1
ATOM 3318 N N . ARG A 1 437 ? 33.375 12.555 -7.359 1 53.59 437 ARG A N 1
ATOM 3319 C CA . ARG A 1 437 ? 33.531 13.344 -6.145 1 53.59 437 ARG A CA 1
ATOM 3320 C C . ARG A 1 437 ? 32.781 14.68 -6.266 1 53.59 437 ARG A C 1
ATOM 3322 O O . ARG A 1 437 ? 33.094 15.469 -7.164 1 53.59 437 ARG A O 1
ATOM 3329 N N . PRO A 1 438 ? 31.438 14.695 -5.961 1 47.59 438 PRO A N 1
ATOM 3330 C CA . PRO A 1 438 ? 30.812 16.016 -6.07 1 47.59 438 PRO A CA 1
ATOM 3331 C C . PRO A 1 438 ? 31.812 17.156 -5.871 1 47.59 438 PRO A C 1
ATOM 3333 O O . PRO A 1 438 ? 32.625 17.109 -4.945 1 47.59 438 PRO A O 1
ATOM 3336 N N . ALA A 1 439 ? 32.312 17.594 -6.918 1 40.75 439 ALA A N 1
ATOM 3337 C CA . ALA A 1 439 ? 33.156 18.766 -6.797 1 40.75 439 ALA A CA 1
ATOM 3338 C C . ALA A 1 439 ? 32.719 19.641 -5.625 1 40.75 439 ALA A C 1
ATOM 3340 O O . ALA A 1 439 ? 31.594 20.141 -5.594 1 40.75 439 ALA A O 1
ATOM 3341 N N . ARG A 1 440 ? 32.969 19.219 -4.469 1 43.75 440 ARG A N 1
ATOM 3342 C CA . ARG A 1 440 ? 33 20.062 -3.289 1 43.75 440 ARG A CA 1
ATOM 3343 C C . ARG A 1 440 ? 33.344 21.5 -3.666 1 43.75 440 ARG A C 1
ATOM 3345 O O . ARG A 1 440 ? 34.531 21.844 -3.832 1 43.75 440 ARG A O 1
ATOM 3352 N N . LYS A 1 441 ? 32.656 21.906 -4.734 1 43.88 441 LYS A N 1
ATOM 3353 C CA . LYS A 1 441 ? 33 23.328 -4.875 1 43.88 441 LYS A CA 1
ATOM 3354 C C . LYS A 1 441 ? 32.875 24.062 -3.543 1 43.88 441 LYS A C 1
ATOM 3356 O O . LYS A 1 441 ? 31.75 24.297 -3.076 1 43.88 441 LYS A O 1
ATOM 3361 N N . ARG A 1 442 ? 33.719 23.672 -2.68 1 45.97 442 ARG A N 1
ATOM 3362 C CA . ARG A 1 442 ? 33.812 24.531 -1.507 1 45.97 442 ARG A CA 1
ATOM 3363 C C . ARG A 1 442 ? 33.844 26 -1.909 1 45.97 442 ARG A C 1
ATOM 3365 O O . ARG A 1 442 ? 34.812 26.484 -2.498 1 45.97 442 ARG A O 1
ATOM 3372 N N . VAL A 1 443 ? 32.625 26.484 -2.377 1 52.12 443 VAL A N 1
ATOM 3373 C CA . VAL A 1 443 ? 32.531 27.922 -2.637 1 52.12 443 VAL A CA 1
ATOM 3374 C C . VAL A 1 443 ? 33.031 28.703 -1.416 1 52.12 443 VAL A C 1
ATOM 3376 O O . VAL A 1 443 ? 32.594 28.453 -0.293 1 52.12 443 VAL A O 1
ATOM 3379 N N . ALA A 1 444 ? 34.094 29.234 -1.445 1 58.38 444 ALA A N 1
ATOM 3380 C CA . ALA A 1 444 ? 34.625 30.094 -0.386 1 58.38 444 ALA A CA 1
ATOM 3381 C C . ALA A 1 444 ? 33.719 31.297 -0.169 1 58.38 444 ALA A C 1
ATOM 3383 O O . ALA A 1 444 ? 33.375 32 -1.12 1 58.38 444 ALA A O 1
ATOM 3384 N N . TYR A 1 445 ? 32.719 31.25 0.831 1 69.31 445 TYR A N 1
ATOM 3385 C CA . TYR A 1 445 ? 31.984 32.469 1.167 1 69.31 445 TYR A CA 1
ATOM 3386 C C . TYR A 1 445 ? 32.344 32.969 2.566 1 69.31 445 TYR A C 1
ATOM 3388 O O . TYR A 1 445 ? 32.812 32.188 3.4 1 69.31 445 TYR A O 1
ATOM 3396 N N . LYS A 1 446 ? 32.406 34.219 2.754 1 66.75 446 LYS A N 1
ATOM 3397 C CA . LYS A 1 446 ? 32.938 34.844 3.959 1 66.75 446 LYS A CA 1
ATOM 3398 C C . LYS A 1 446 ? 31.906 34.844 5.082 1 66.75 446 LYS A C 1
ATOM 3400 O O . LYS A 1 446 ? 32.25 34.781 6.262 1 66.75 446 LYS A O 1
ATOM 3405 N N . ARG A 1 447 ? 30.641 34.906 4.832 1 76 447 ARG A N 1
ATOM 3406 C CA . ARG A 1 447 ? 29.641 35.062 5.883 1 76 447 ARG A CA 1
ATOM 3407 C C . ARG A 1 447 ? 29.141 33.719 6.383 1 76 447 ARG A C 1
ATOM 3409 O O . ARG A 1 447 ? 27.953 33.406 6.281 1 76 447 ARG A O 1
ATOM 3416 N N . ARG A 1 448 ? 30.094 33.031 7.078 1 84.62 448 ARG A N 1
ATOM 3417 C CA . ARG A 1 448 ? 29.797 31.672 7.508 1 84.62 448 ARG A CA 1
ATOM 3418 C C . ARG A 1 448 ? 29.281 31.656 8.945 1 84.62 448 ARG A C 1
ATOM 3420 O O . ARG A 1 448 ? 28.844 30.609 9.438 1 84.62 448 ARG A O 1
ATOM 3427 N N . THR A 1 449 ? 29.422 32.844 9.625 1 89.06 449 THR A N 1
ATOM 3428 C CA . THR A 1 449 ? 28.953 32.906 11.008 1 89.06 449 THR A CA 1
ATOM 3429 C C . THR A 1 449 ? 27.969 34.062 11.18 1 89.06 449 THR A C 1
ATOM 3431 O O . THR A 1 449 ? 27.906 34.969 10.336 1 89.06 449 THR A O 1
ATOM 3434 N N . ILE A 1 450 ? 27.219 34 12.242 1 90.94 450 ILE A N 1
ATOM 3435 C CA . ILE A 1 450 ? 26.266 35.062 12.547 1 90.94 450 ILE A CA 1
ATOM 3436 C C . ILE A 1 450 ? 27 36.344 12.898 1 90.94 450 ILE A C 1
ATOM 3438 O O . ILE A 1 450 ? 26.578 37.438 12.531 1 90.94 450 ILE A O 1
ATOM 3442 N N . GLN A 1 451 ? 28.125 36.188 13.539 1 86.44 451 GLN A N 1
ATOM 3443 C CA . GLN A 1 451 ? 28.953 37.312 13.953 1 86.44 451 GLN A CA 1
ATOM 3444 C C . GLN A 1 451 ? 29.469 38.094 12.75 1 86.44 451 GLN A C 1
ATOM 3446 O O . GLN A 1 451 ? 29.578 39.344 12.797 1 86.44 451 GLN A O 1
ATOM 3451 N N . ARG A 1 452 ? 29.672 37.344 11.719 1 83.94 452 ARG A N 1
ATOM 3452 C CA . ARG A 1 452 ? 30.281 37.969 10.547 1 83.94 452 ARG A CA 1
ATOM 3453 C C . ARG A 1 452 ? 29.219 38.531 9.602 1 83.94 452 ARG A C 1
ATOM 3455 O O . ARG A 1 452 ? 29.531 39.219 8.625 1 83.94 452 ARG A O 1
ATOM 3462 N N . THR A 1 453 ? 28.016 38.219 9.891 1 84.94 453 THR A N 1
ATOM 3463 C CA . THR A 1 453 ? 26.922 38.719 9.047 1 84.94 453 THR A CA 1
ATOM 3464 C C . THR A 1 453 ? 26.656 40.188 9.344 1 84.94 453 THR A C 1
ATOM 3466 O O . THR A 1 453 ? 26.672 40.594 10.5 1 84.94 453 THR A O 1
ATOM 3469 N N . LYS A 1 454 ? 26.516 40.969 8.367 1 77.44 454 LYS A N 1
ATOM 3470 C CA . LYS A 1 454 ? 26.203 42.375 8.539 1 77.44 454 LYS A CA 1
ATOM 3471 C C . LYS A 1 454 ? 24.828 42.562 9.172 1 77.44 454 LYS A C 1
ATOM 3473 O O . LYS A 1 454 ? 23.875 41.875 8.805 1 77.44 454 LYS A O 1
ATOM 3478 N N . PRO A 1 455 ? 24.75 43.406 10.133 1 77.12 455 PRO A N 1
ATOM 3479 C CA . PRO A 1 455 ? 23.453 43.625 10.781 1 77.12 455 PRO A CA 1
ATOM 3480 C C . PRO A 1 455 ? 22.375 44.062 9.797 1 77.12 455 PRO A C 1
ATOM 3482 O O . PRO A 1 455 ? 21.203 43.75 9.977 1 77.12 455 PRO A O 1
ATOM 3485 N N . ASP A 1 456 ? 22.844 44.781 8.695 1 81.31 456 ASP A N 1
ATOM 3486 C CA . ASP A 1 456 ? 21.875 45.281 7.727 1 81.31 456 ASP A CA 1
ATOM 3487 C C . ASP A 1 456 ? 21.844 44.406 6.477 1 81.31 456 ASP A C 1
ATOM 3489 O O . ASP A 1 456 ? 21.375 44.812 5.422 1 81.31 456 ASP A O 1
ATOM 3493 N N . GLY A 1 457 ? 22.266 43.219 6.648 1 85.75 457 GLY A N 1
ATOM 3494 C CA . GLY A 1 457 ? 22.281 42.312 5.496 1 85.75 457 GLY A CA 1
ATOM 3495 C C . GLY A 1 457 ? 21.266 41.188 5.605 1 85.75 457 GLY A C 1
ATOM 3496 O O . GLY A 1 457 ? 20.547 41.094 6.602 1 85.75 457 GLY A O 1
ATOM 3497 N N . GLU A 1 458 ? 21.219 40.5 4.508 1 90.44 458 GLU A N 1
ATOM 3498 C CA . GLU A 1 458 ? 20.312 39.344 4.445 1 90.44 458 GLU A CA 1
ATOM 3499 C C . GLU A 1 458 ? 20.797 38.219 5.332 1 90.44 458 GLU A C 1
ATOM 3501 O O . GLU A 1 458 ? 21.984 37.875 5.316 1 90.44 458 GLU A O 1
ATOM 3506 N N . PHE A 1 459 ? 19.984 37.781 6.219 1 92.62 459 PHE A N 1
ATOM 3507 C CA . PHE A 1 459 ? 20.266 36.656 7.094 1 92.62 459 PHE A CA 1
ATOM 3508 C C . PHE A 1 459 ? 19.734 35.375 6.492 1 92.62 459 PHE A C 1
ATOM 3510 O O . PHE A 1 459 ? 18.531 35.156 6.383 1 92.62 459 PHE A O 1
ATOM 3517 N N . ARG A 1 460 ? 20.625 34.531 6.047 1 93.94 460 ARG A N 1
ATOM 3518 C CA . ARG A 1 460 ? 20.266 33.281 5.402 1 93.94 460 ARG A CA 1
ATOM 3519 C C . ARG A 1 460 ? 20.375 32.125 6.383 1 93.94 460 ARG A C 1
ATOM 3521 O O . ARG A 1 460 ? 21.438 31.859 6.941 1 93.94 460 ARG A O 1
ATOM 3528 N N . VAL A 1 461 ? 19.297 31.391 6.559 1 95.19 461 VAL A N 1
ATOM 3529 C CA . VAL A 1 461 ? 19.234 30.312 7.535 1 95.19 461 VAL A CA 1
ATOM 3530 C C . VAL A 1 461 ? 18.688 29.047 6.871 1 95.19 461 VAL A C 1
ATOM 3532 O O . VAL A 1 461 ? 17.719 29.109 6.105 1 95.19 461 VAL A O 1
ATOM 3535 N N . VAL A 1 462 ? 19.375 27.922 7.129 1 95.69 462 VAL A N 1
ATOM 3536 C CA . VAL A 1 462 ? 18.859 26.625 6.711 1 95.69 462 VAL A CA 1
ATOM 3537 C C . VAL A 1 462 ? 18.203 25.922 7.898 1 95.69 462 VAL A C 1
ATOM 3539 O O . VAL A 1 462 ? 18.828 25.75 8.953 1 95.69 462 VAL A O 1
ATOM 3542 N N . VAL A 1 463 ? 16.984 25.609 7.727 1 95.31 463 VAL A N 1
ATOM 3543 C CA . VAL A 1 463 ? 16.234 24.922 8.773 1 95.31 463 VAL A CA 1
ATOM 3544 C C . VAL A 1 463 ? 15.93 23.484 8.344 1 95.31 463 VAL A C 1
ATOM 3546 O O . VAL A 1 463 ? 15.336 23.266 7.289 1 95.31 463 VAL A O 1
ATOM 3549 N N . CYS A 1 464 ? 16.344 22.609 9.148 1 93.88 464 CYS A N 1
ATOM 3550 C CA . CYS A 1 464 ? 16.094 21.188 8.875 1 93.88 464 CYS A CA 1
ATOM 3551 C C . CYS A 1 464 ? 14.922 20.672 9.688 1 93.88 464 CYS A C 1
ATOM 3553 O O . CYS A 1 464 ? 14.805 20.969 10.875 1 93.88 464 CYS A O 1
ATOM 3555 N N . VAL A 1 465 ? 14.031 19.891 9.047 1 89.69 465 VAL A N 1
ATOM 3556 C CA . VAL A 1 465 ? 12.852 19.359 9.719 1 89.69 465 VAL A CA 1
ATOM 3557 C C . VAL A 1 465 ? 12.711 17.875 9.406 1 89.69 465 VAL A C 1
ATOM 3559 O O . VAL A 1 465 ? 12.812 17.453 8.25 1 89.69 465 VAL A O 1
ATOM 3562 N N . HIS A 1 466 ? 12.508 17.125 10.484 1 79.06 466 HIS A N 1
ATOM 3563 C CA . HIS A 1 466 ? 12.25 15.695 10.305 1 79.06 466 HIS A CA 1
ATOM 3564 C C . HIS A 1 466 ? 10.758 15.406 10.281 1 79.06 466 HIS A C 1
ATOM 3566 O O . HIS A 1 466 ? 10.289 14.625 9.445 1 79.06 466 HIS A O 1
ATOM 3572 N N . THR A 1 467 ? 10.023 15.953 11.25 1 73.44 467 THR A N 1
ATOM 3573 C CA . THR A 1 467 ? 8.586 15.766 11.43 1 73.44 467 THR A CA 1
ATOM 3574 C C . THR A 1 467 ? 7.895 17.109 11.633 1 73.44 467 THR A C 1
ATOM 3576 O O . THR A 1 467 ? 8.531 18.094 12 1 73.44 467 THR A O 1
ATOM 3579 N N . PRO A 1 468 ? 6.621 17.125 11.328 1 69.31 468 PRO A N 1
ATOM 3580 C CA . PRO A 1 468 ? 5.906 18.391 11.484 1 69.31 468 PRO A CA 1
ATOM 3581 C C . PRO A 1 468 ? 5.805 18.828 12.945 1 69.31 468 PRO A C 1
ATOM 3583 O O . PRO A 1 468 ? 5.461 19.984 13.219 1 69.31 468 PRO A O 1
ATOM 3586 N N . ARG A 1 469 ? 6.23 18.125 13.797 1 70.12 469 ARG A N 1
ATOM 3587 C CA . ARG A 1 469 ? 6.082 18.422 15.211 1 70.12 469 ARG A CA 1
ATOM 3588 C C . ARG A 1 469 ? 6.918 19.641 15.602 1 70.12 469 ARG A C 1
ATOM 3590 O O . ARG A 1 469 ? 6.488 20.469 16.422 1 70.12 469 ARG A O 1
ATOM 3597 N N . ASN A 1 470 ? 8.086 19.797 15.023 1 79.94 470 ASN A N 1
ATOM 3598 C CA . ASN A 1 470 ? 9 20.875 15.422 1 79.94 470 ASN A CA 1
ATOM 3599 C C . ASN A 1 470 ? 8.773 22.141 14.594 1 79.94 470 ASN A C 1
ATOM 3601 O O . ASN A 1 470 ? 9.43 23.156 14.82 1 79.94 470 ASN A O 1
ATOM 3605 N N . VAL A 1 471 ? 7.801 22.094 13.727 1 84.62 471 VAL A N 1
ATOM 3606 C CA . VAL A 1 471 ? 7.637 23.172 12.758 1 84.62 471 VAL A CA 1
ATOM 3607 C C . VAL A 1 471 ? 7.156 24.438 13.469 1 84.62 471 VAL A C 1
ATOM 3609 O O . VAL A 1 471 ? 7.715 25.531 13.273 1 84.62 471 VAL A O 1
ATOM 3612 N N . PRO A 1 472 ? 6.207 24.375 14.43 1 78.56 472 PRO A N 1
ATOM 3613 C CA . PRO A 1 472 ? 5.75 25.609 15.094 1 78.56 472 PRO A CA 1
ATOM 3614 C C . PRO A 1 472 ? 6.848 26.281 15.906 1 78.56 472 PRO A C 1
ATOM 3616 O O . PRO A 1 472 ? 6.965 27.516 15.898 1 78.56 472 PRO A O 1
ATOM 3619 N N . THR A 1 473 ? 7.664 25.516 16.578 1 83.94 473 THR A N 1
ATOM 3620 C CA . THR A 1 473 ? 8.734 26.062 17.391 1 83.94 473 THR A CA 1
ATOM 3621 C C . THR A 1 473 ? 9.789 26.75 16.531 1 83.94 473 THR A C 1
ATOM 3623 O O . THR A 1 473 ? 10.312 27.797 16.891 1 83.94 473 THR A O 1
ATOM 3626 N N . ILE A 1 474 ? 10.062 26.172 15.406 1 90.81 474 ILE A N 1
ATOM 3627 C CA . ILE A 1 474 ? 11.055 26.75 14.492 1 90.81 474 ILE A CA 1
ATOM 3628 C C . ILE A 1 474 ? 10.523 28.047 13.914 1 90.81 474 ILE A C 1
ATOM 3630 O O . ILE A 1 474 ? 11.266 29.031 13.789 1 90.81 474 ILE A O 1
ATOM 3634 N N . ILE A 1 475 ? 9.281 28.062 13.625 1 85.94 475 ILE A N 1
ATOM 3635 C CA . ILE A 1 475 ? 8.672 29.266 13.078 1 85.94 475 ILE A CA 1
ATOM 3636 C C . ILE A 1 475 ? 8.688 30.375 14.133 1 85.94 475 ILE A C 1
ATOM 3638 O O . ILE A 1 475 ? 9.008 31.531 13.82 1 85.94 475 ILE A O 1
ATOM 3642 N N . GLN A 1 476 ? 8.422 30.047 15.336 1 83.81 476 GLN A N 1
ATOM 3643 C CA . GLN A 1 476 ? 8.461 31.016 16.422 1 83.81 476 GLN A CA 1
ATOM 3644 C C . GLN A 1 476 ? 9.867 31.562 16.625 1 83.81 476 GLN A C 1
ATOM 3646 O O . GLN A 1 476 ? 10.047 32.75 16.922 1 83.81 476 GLN A O 1
ATOM 3651 N N . LEU A 1 477 ? 10.805 30.719 16.469 1 90.69 477 LEU A N 1
ATOM 3652 C CA . LEU A 1 477 ? 12.195 31.141 16.578 1 90.69 477 LEU A CA 1
ATOM 3653 C C . LEU A 1 477 ? 12.57 32.094 15.453 1 90.69 477 LEU A C 1
ATOM 3655 O O . LEU A 1 477 ? 13.258 33.094 15.688 1 90.69 477 LEU A O 1
ATOM 3659 N N . LEU A 1 478 ? 12.109 31.812 14.32 1 90.88 478 LEU A N 1
ATOM 3660 C CA . LEU A 1 478 ? 12.383 32.688 13.172 1 90.88 478 LEU A CA 1
ATOM 3661 C C . LEU A 1 478 ? 11.648 34 13.297 1 90.88 478 LEU A C 1
ATOM 3663 O O . LEU A 1 478 ? 12.164 35.062 12.898 1 90.88 478 LEU A O 1
ATOM 3667 N N . GLU A 1 479 ? 10.477 33.906 13.867 1 85.44 479 GLU A N 1
ATOM 3668 C CA . GLU A 1 479 ? 9.742 35.125 14.125 1 85.44 479 GLU A CA 1
ATOM 3669 C C . GLU A 1 479 ? 10.438 36 15.172 1 85.44 479 GLU A C 1
ATOM 3671 O O . GLU A 1 479 ? 10.484 37.219 15.047 1 85.44 479 GLU A O 1
ATOM 3676 N N . ALA A 1 480 ? 10.961 35.344 16.109 1 88.25 480 ALA A N 1
ATOM 3677 C CA . ALA A 1 480 ? 11.68 36.031 17.172 1 88.25 480 ALA A CA 1
ATOM 3678 C C . ALA A 1 480 ? 12.969 36.656 16.656 1 88.25 480 ALA A C 1
ATOM 3680 O O . ALA A 1 48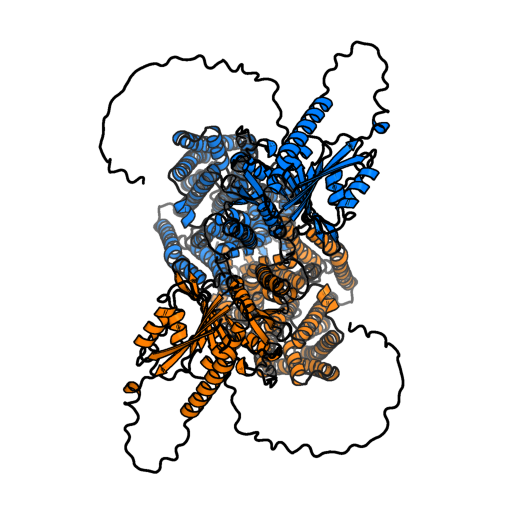0 ? 13.508 37.594 17.266 1 88.25 480 ALA A O 1
ATOM 3681 N N . SER A 1 481 ? 13.484 36.219 15.508 1 90.12 481 SER A N 1
ATOM 3682 C CA . SER A 1 481 ? 14.711 36.719 14.914 1 90.12 481 SER A CA 1
ATOM 3683 C C . SER A 1 481 ? 14.461 38.031 14.18 1 90.12 481 SER A C 1
ATOM 3685 O O . SER A 1 481 ? 15.383 38.625 13.609 1 90.12 481 SER A O 1
ATOM 3687 N N . HIS A 1 482 ? 13.273 38.594 14.164 1 83.31 482 HIS A N 1
ATOM 3688 C CA . HIS A 1 482 ? 12.867 39.938 13.75 1 83.31 482 HIS A CA 1
ATOM 3689 C C . HIS A 1 482 ? 13.266 40.188 12.305 1 83.31 482 HIS A C 1
ATOM 3691 O O . HIS A 1 482 ? 14.188 40.969 12.047 1 83.31 482 HIS A O 1
ATOM 3697 N N . PRO A 1 483 ? 12.594 39.656 11.406 1 88.19 483 PRO A N 1
ATOM 3698 C CA . PRO A 1 483 ? 12.82 40.062 10.016 1 88.19 483 PRO A CA 1
ATOM 3699 C C . PRO A 1 483 ? 12.383 41.469 9.727 1 88.19 483 PRO A C 1
ATOM 3701 O O . PRO A 1 483 ? 11.266 41.875 10.07 1 88.19 483 PRO A O 1
ATOM 3704 N N . THR A 1 484 ? 13.297 42.344 9.258 1 86.62 484 THR A N 1
ATOM 3705 C CA . THR A 1 484 ? 13.008 43.719 8.914 1 86.62 484 THR A CA 1
ATOM 3706 C C . THR A 1 484 ? 13.352 44 7.453 1 86.62 484 THR A C 1
ATOM 3708 O O . THR A 1 484 ? 13.922 43.156 6.773 1 86.62 484 THR A O 1
ATOM 3711 N N . LYS A 1 485 ? 13.023 45.156 6.992 1 86.62 485 LYS A N 1
ATOM 3712 C CA . LYS A 1 485 ? 13.328 45.562 5.621 1 86.62 485 LYS A CA 1
ATOM 3713 C C . LYS A 1 485 ? 14.828 45.688 5.398 1 86.62 485 LYS A C 1
ATOM 3715 O O . LYS A 1 485 ? 15.336 45.312 4.336 1 86.62 485 LYS A O 1
ATOM 3720 N N . LYS A 1 486 ? 15.492 46.062 6.473 1 85.81 486 LYS A N 1
ATOM 3721 C CA . LYS A 1 486 ? 16.938 46.25 6.383 1 85.81 486 LYS A CA 1
ATOM 3722 C C . LYS A 1 486 ? 17.656 44.906 6.469 1 85.81 486 LYS A C 1
ATOM 3724 O O . LYS A 1 486 ? 18.719 44.719 5.852 1 85.81 486 LYS A O 1
ATOM 3729 N N . SER A 1 487 ? 17.062 44 7.215 1 90.12 487 SER A N 1
ATOM 3730 C CA . SER A 1 487 ? 17.656 42.688 7.395 1 90.12 487 SER A CA 1
ATOM 3731 C C . SER A 1 487 ? 16.625 41.594 7.207 1 90.12 487 SER A C 1
ATOM 3733 O O . SER A 1 487 ? 16.156 41 8.18 1 90.12 487 SER A O 1
ATOM 3735 N N . PRO A 1 488 ? 16.359 41.312 5.902 1 92.56 488 PRO A N 1
ATOM 3736 C CA . PRO A 1 488 ? 15.391 40.25 5.652 1 92.56 488 PRO A CA 1
ATOM 3737 C C . PRO A 1 488 ? 15.953 38.875 5.969 1 92.56 488 PRO A C 1
ATOM 3739 O O . PRO A 1 488 ? 17.172 38.688 5.992 1 92.56 488 PRO A O 1
ATOM 3742 N N . ILE A 1 489 ? 15.133 37.969 6.285 1 92.88 489 ILE A N 1
ATOM 3743 C CA . ILE A 1 489 ? 15.531 36.625 6.602 1 92.88 489 ILE A CA 1
ATOM 3744 C C . ILE A 1 489 ? 15.125 35.688 5.465 1 92.88 489 ILE A C 1
ATOM 3746 O O . ILE A 1 489 ? 13.961 35.625 5.07 1 92.88 489 ILE A O 1
ATOM 3750 N N . SER A 1 490 ? 16.109 35.062 4.863 1 93.56 490 SER A N 1
ATOM 3751 C CA . SER A 1 490 ? 15.883 34 3.885 1 93.56 490 SER A CA 1
ATOM 3752 C C . SER A 1 490 ? 16 32.625 4.523 1 93.56 490 SER A C 1
ATOM 3754 O O . SER A 1 490 ? 17.078 32.188 4.938 1 93.56 490 SER A O 1
ATOM 3756 N N . THR A 1 491 ? 14.891 31.969 4.633 1 93.75 491 THR A N 1
ATOM 3757 C CA . THR A 1 491 ? 14.852 30.672 5.289 1 93.75 491 THR A CA 1
ATOM 3758 C C . THR A 1 491 ? 14.766 29.547 4.258 1 93.75 491 THR A C 1
ATOM 3760 O O . THR A 1 491 ? 13.867 29.531 3.422 1 93.75 491 THR A O 1
ATOM 3763 N N . TYR A 1 492 ? 15.711 28.688 4.297 1 94.12 492 TYR A N 1
ATOM 3764 C CA . TYR A 1 492 ? 15.719 27.484 3.475 1 94.12 492 TYR A CA 1
ATOM 3765 C C . TYR A 1 492 ? 15.297 26.266 4.289 1 94.12 492 TYR A C 1
ATOM 3767 O O . TYR A 1 492 ? 16.062 25.766 5.117 1 94.12 492 TYR A O 1
ATOM 3775 N N . VAL A 1 493 ? 14.078 25.844 4.016 1 93.06 493 VAL A N 1
ATOM 3776 C CA . VAL A 1 493 ? 13.508 24.734 4.777 1 93.06 493 VAL A CA 1
ATOM 3777 C C . VAL A 1 493 ? 13.828 23.422 4.09 1 93.06 493 VAL A C 1
ATOM 3779 O O . VAL A 1 493 ? 13.477 23.203 2.928 1 93.06 493 VAL A O 1
ATOM 3782 N N . LEU A 1 494 ? 14.523 22.547 4.797 1 91.94 494 LEU A N 1
ATOM 3783 C CA . LEU A 1 494 ? 14.93 21.25 4.27 1 91.94 494 LEU A CA 1
ATOM 3784 C C . LEU A 1 494 ? 14.203 20.125 4.992 1 91.94 494 LEU A C 1
ATOM 3786 O O . LEU A 1 494 ? 14.453 19.875 6.172 1 91.94 494 LEU A O 1
ATOM 3790 N N . HIS A 1 495 ? 13.281 19.5 4.305 1 87.94 495 HIS A N 1
ATOM 3791 C CA . HIS A 1 495 ? 12.625 18.312 4.844 1 87.94 495 HIS A CA 1
ATOM 3792 C C . HIS A 1 495 ? 13.461 17.062 4.602 1 87.94 495 HIS A C 1
ATOM 3794 O O . HIS A 1 495 ? 13.773 16.719 3.455 1 87.94 495 HIS A O 1
ATOM 3800 N N . LEU A 1 496 ? 13.82 16.438 5.691 1 83.62 496 LEU A N 1
ATOM 3801 C CA . LEU A 1 496 ? 14.68 15.258 5.617 1 83.62 496 LEU A CA 1
ATOM 3802 C C . LEU A 1 496 ? 13.852 13.984 5.555 1 83.62 496 LEU A C 1
ATOM 3804 O O . LEU A 1 496 ? 13.109 13.672 6.488 1 83.62 496 LEU A O 1
ATOM 3808 N N . VAL A 1 497 ? 13.906 13.297 4.453 1 73.56 497 VAL A N 1
ATOM 3809 C CA . VAL A 1 497 ? 13.18 12.047 4.262 1 73.56 497 VAL A CA 1
ATOM 3810 C C . VAL A 1 497 ? 14.164 10.898 4.039 1 73.56 497 VAL A C 1
ATOM 3812 O O . VAL A 1 497 ? 15.125 11.039 3.283 1 73.56 497 VAL A O 1
ATOM 3815 N N . GLU A 1 498 ? 13.953 9.797 4.738 1 68.88 498 GLU A N 1
ATOM 3816 C CA . GLU A 1 498 ? 14.852 8.648 4.578 1 68.88 498 GLU A CA 1
ATOM 3817 C C . GLU A 1 498 ? 14.547 7.895 3.289 1 68.88 498 GLU A C 1
ATOM 3819 O O . GLU A 1 498 ? 13.383 7.695 2.934 1 68.88 498 GLU A O 1
ATOM 3824 N N . LEU A 1 499 ? 15.578 7.656 2.555 1 59.81 499 LEU A N 1
ATOM 3825 C CA . LEU A 1 499 ? 15.445 6.82 1.364 1 59.81 499 LEU A CA 1
ATOM 3826 C C . LEU A 1 499 ? 15.305 5.352 1.745 1 59.81 499 LEU A C 1
ATOM 3828 O O . LEU A 1 499 ? 16.25 4.738 2.236 1 59.81 499 LEU A O 1
ATOM 3832 N N . SER A 1 500 ? 14.062 4.852 2.059 1 52.94 500 SER A N 1
ATOM 3833 C CA . SER A 1 500 ? 13.82 3.473 2.465 1 52.94 500 SER A CA 1
ATOM 3834 C C . SER A 1 500 ? 13.93 2.52 1.279 1 52.94 500 SER A C 1
ATOM 3836 O O . SER A 1 500 ? 13.547 1.352 1.378 1 52.94 500 SER A O 1
ATOM 3838 N N . GLY A 1 501 ? 14.953 2.762 0.263 1 47.88 501 GLY A N 1
ATOM 3839 C CA . GLY A 1 501 ? 15.117 1.854 -0.862 1 47.88 501 GLY A CA 1
ATOM 3840 C C . GLY A 1 501 ? 13.836 1.65 -1.651 1 47.88 501 GLY A C 1
ATOM 3841 O O . GLY A 1 501 ? 13.773 0.792 -2.533 1 47.88 501 GLY A O 1
ATOM 3842 N N . ARG A 1 502 ? 12.734 2.312 -1.309 1 47.47 502 ARG A N 1
ATOM 3843 C CA . ARG A 1 502 ? 11.445 2.061 -1.946 1 47.47 502 ARG A CA 1
ATOM 3844 C C . ARG A 1 502 ? 11.289 2.898 -3.211 1 47.47 502 ARG A C 1
ATOM 3846 O O . ARG A 1 502 ? 11.797 4.02 -3.285 1 47.47 502 ARG A O 1
ATOM 3853 N N . ALA A 1 503 ? 10.852 2.287 -4.316 1 50.03 503 ALA A N 1
ATOM 3854 C CA . ALA A 1 503 ? 10.555 2.943 -5.59 1 50.03 503 ALA A CA 1
ATOM 3855 C C . ALA A 1 503 ? 9.641 4.148 -5.383 1 50.03 503 ALA A C 1
ATOM 3857 O O . ALA A 1 503 ? 9.797 5.176 -6.051 1 50.03 503 ALA A O 1
ATOM 3858 N N . SER A 1 504 ? 8.688 4.012 -4.457 1 52.72 504 SER A N 1
ATOM 3859 C CA . SER A 1 504 ? 7.742 5.09 -4.207 1 52.72 504 SER A CA 1
ATOM 3860 C C . SER A 1 504 ? 8.453 6.344 -3.709 1 52.72 504 SER A C 1
ATOM 3862 O O . SER A 1 504 ? 7.977 7.461 -3.93 1 52.72 504 SER A O 1
ATOM 3864 N N . ALA A 1 505 ? 9.578 6.07 -3.152 1 50.12 505 ALA A N 1
ATOM 3865 C CA . ALA A 1 505 ? 10.336 7.199 -2.621 1 50.12 505 ALA A CA 1
ATOM 3866 C C . ALA A 1 505 ? 10.961 8.016 -3.748 1 50.12 505 ALA A C 1
ATOM 3868 O O . ALA A 1 505 ? 11.078 9.242 -3.643 1 50.12 505 ALA A O 1
ATOM 3869 N N . VAL A 1 506 ? 11.305 7.281 -4.777 1 51.75 506 VAL A N 1
ATOM 3870 C CA . VAL A 1 506 ? 11.93 7.961 -5.91 1 51.75 506 VAL A CA 1
ATOM 3871 C C . VAL A 1 506 ? 10.906 8.867 -6.594 1 51.75 506 VAL A C 1
ATOM 3873 O O . VAL A 1 506 ? 11.25 9.953 -7.059 1 51.75 506 VAL A O 1
ATOM 3876 N N . HIS A 1 507 ? 9.703 8.438 -6.461 1 52.72 507 HIS A N 1
ATOM 3877 C CA . HIS A 1 507 ? 8.656 9.227 -7.102 1 52.72 507 HIS A CA 1
ATOM 3878 C C . HIS A 1 507 ? 8.359 10.492 -6.309 1 52.72 507 HIS A C 1
ATOM 3880 O O . HIS A 1 507 ? 8 11.523 -6.891 1 52.72 507 HIS A O 1
ATOM 3886 N N . ILE A 1 508 ? 8.461 10.414 -5.066 1 46.34 508 ILE A N 1
ATOM 3887 C CA . ILE A 1 508 ? 8.219 11.586 -4.227 1 46.34 508 ILE A CA 1
ATOM 3888 C C . ILE A 1 508 ? 9.203 12.688 -4.586 1 46.34 508 ILE A C 1
ATOM 3890 O O . ILE A 1 508 ? 8.836 13.867 -4.633 1 46.34 508 ILE A O 1
ATOM 3894 N N . VAL A 1 509 ? 10.438 12.234 -4.844 1 45.38 509 VAL A N 1
ATOM 3895 C CA . VAL A 1 509 ? 11.477 13.211 -5.148 1 45.38 509 VAL A CA 1
ATOM 3896 C C . VAL A 1 509 ? 11.109 13.969 -6.422 1 45.38 509 VAL A C 1
ATOM 3898 O O . VAL A 1 509 ? 11.297 15.188 -6.5 1 45.38 509 VAL A O 1
ATOM 3901 N N . GLN A 1 510 ? 10.5 13.195 -7.246 1 46.38 510 GLN A N 1
ATOM 3902 C CA . GLN A 1 510 ? 10.242 13.805 -8.547 1 46.38 510 GLN A CA 1
ATOM 3903 C C . GLN A 1 510 ? 9.031 14.719 -8.5 1 46.38 510 GLN A C 1
ATOM 3905 O O . GLN A 1 510 ? 9 15.758 -9.164 1 46.38 510 GLN A O 1
ATOM 3910 N N . TYR A 1 511 ? 7.953 14.352 -7.648 1 43.03 511 TYR A N 1
ATOM 3911 C CA . TYR A 1 511 ? 6.699 15.094 -7.684 1 43.03 511 TYR A CA 1
ATOM 3912 C C . TYR A 1 511 ? 6.746 16.281 -6.727 1 43.03 511 TYR A C 1
ATOM 3914 O O . TYR A 1 511 ? 5.984 17.234 -6.879 1 43.03 511 TYR A O 1
ATOM 3922 N N . THR A 1 512 ? 7.371 16.219 -5.535 1 41.41 512 THR A N 1
ATOM 3923 C CA . THR A 1 512 ? 7.402 17.359 -4.621 1 41.41 512 THR A CA 1
ATOM 3924 C C . THR A 1 512 ? 7.73 18.641 -5.367 1 41.41 512 THR A C 1
ATOM 3926 O O . THR A 1 512 ? 7.324 19.734 -4.949 1 41.41 512 THR A O 1
ATOM 3929 N N . ARG A 1 513 ? 8.5 18.641 -6.352 1 40.16 513 ARG A N 1
ATOM 3930 C CA . ARG A 1 513 ? 8.883 19.938 -6.883 1 40.16 513 ARG A CA 1
ATOM 3931 C C . ARG A 1 513 ? 7.715 20.609 -7.605 1 40.16 513 ARG A C 1
ATOM 3933 O O . ARG A 1 513 ? 7.695 21.828 -7.773 1 40.16 513 ARG A O 1
ATOM 3940 N N . LYS A 1 514 ? 6.965 19.938 -8.383 1 39.22 514 LYS A N 1
ATOM 3941 C CA . LYS A 1 514 ? 6.211 20.719 -9.359 1 39.22 514 LYS A CA 1
ATOM 3942 C C . LYS A 1 514 ? 4.863 21.156 -8.789 1 39.22 514 LYS A C 1
ATOM 3944 O O . LYS A 1 514 ? 4.441 22.297 -8.992 1 39.22 514 LYS A O 1
ATOM 3949 N N . SER A 1 515 ? 3.721 20.219 -8.781 1 36.62 515 SER A N 1
ATOM 3950 C CA . SER A 1 515 ? 2.332 20.594 -9.031 1 36.62 515 SER A CA 1
ATOM 3951 C C . SER A 1 515 ? 1.605 20.906 -7.723 1 36.62 515 SER A C 1
ATOM 3953 O O . SER A 1 515 ? 1.973 20.391 -6.664 1 36.62 515 SER A O 1
ATOM 3955 N N . GLY A 1 516 ? 1.184 22.094 -7.41 1 39.31 516 GLY A N 1
ATOM 3956 C CA . GLY A 1 516 ? 0.122 22.594 -6.555 1 39.31 516 GLY A CA 1
ATOM 3957 C C . GLY A 1 516 ? -0.866 21.531 -6.133 1 39.31 516 GLY A C 1
ATOM 3958 O O . GLY A 1 516 ? -1.927 21.844 -5.586 1 39.31 516 GLY A O 1
ATOM 3959 N N . ARG A 1 517 ? -0.563 20.438 -6.621 1 42.12 517 ARG A N 1
ATOM 3960 C CA . ARG A 1 517 ? -1.621 19.453 -6.402 1 42.12 517 ARG A CA 1
ATOM 3961 C C . ARG A 1 517 ? -1.481 18.797 -5.031 1 42.12 517 ARG A C 1
ATOM 3963 O O . ARG A 1 517 ? -0.386 18.75 -4.469 1 42.12 517 ARG A O 1
ATOM 3970 N N . PRO A 1 518 ? -2.594 18.547 -4.379 1 43.25 518 PRO A N 1
ATOM 3971 C CA . PRO A 1 518 ? -2.672 17.938 -3.055 1 43.25 518 PRO A CA 1
ATOM 3972 C C . PRO A 1 518 ? -1.814 16.672 -2.939 1 43.25 518 PRO A C 1
ATOM 3974 O O . PRO A 1 518 ? -1.541 16.016 -3.945 1 43.25 518 PRO A O 1
ATOM 3977 N N . ALA A 1 519 ? -1.163 16.438 -1.804 1 47.97 519 ALA A N 1
ATOM 3978 C CA . ALA A 1 519 ? -0.216 15.398 -1.415 1 47.97 519 ALA A CA 1
ATOM 3979 C C . ALA A 1 519 ? -0.735 14.016 -1.795 1 47.97 519 ALA A C 1
ATOM 3981 O O . ALA A 1 519 ? -1.871 13.656 -1.47 1 47.97 519 ALA A O 1
ATOM 3982 N N . ILE A 1 520 ? -0.097 13.297 -2.621 1 47.09 520 ILE A N 1
ATOM 3983 C CA . ILE A 1 520 ? -0.457 12.016 -3.209 1 47.09 520 ILE A CA 1
ATOM 3984 C C . ILE A 1 520 ? -0.109 10.891 -2.238 1 47.09 520 ILE A C 1
ATOM 3986 O O . ILE A 1 520 ? -0.787 9.859 -2.203 1 47.09 520 ILE A O 1
ATOM 3990 N N . ASN A 1 521 ? 1.025 11.023 -1.394 1 52.47 521 ASN A N 1
ATOM 3991 C CA . ASN A 1 521 ? 1.462 10.023 -0.424 1 52.47 521 ASN A CA 1
ATOM 3992 C C . ASN A 1 521 ? 1.667 10.633 0.958 1 52.47 521 ASN A C 1
ATOM 3994 O O . ASN A 1 521 ? 1.649 11.859 1.109 1 52.47 521 ASN A O 1
ATOM 3998 N N . ARG A 1 522 ? 1.753 9.703 1.874 1 52.97 522 ARG A N 1
ATOM 3999 C CA . ARG A 1 522 ? 1.935 10.141 3.256 1 52.97 522 ARG A CA 1
ATOM 4000 C C . ARG A 1 522 ? 3.131 11.078 3.381 1 52.97 522 ARG A C 1
ATOM 4002 O O . ARG A 1 522 ? 3.059 12.102 4.066 1 52.97 522 ARG A O 1
ATOM 4009 N N . MET A 1 523 ? 4.109 10.688 2.652 1 58.59 523 MET A N 1
ATOM 4010 C CA . MET A 1 523 ? 5.34 11.461 2.762 1 58.59 523 MET A CA 1
ATOM 4011 C C . MET A 1 523 ? 5.172 12.836 2.125 1 58.59 523 MET A C 1
ATOM 4013 O O . MET A 1 523 ? 5.641 13.844 2.67 1 58.59 523 MET A O 1
ATOM 4017 N N . GLN A 1 524 ? 4.395 12.797 1.09 1 61.31 524 GLN A N 1
ATOM 4018 C CA . GLN A 1 524 ? 4.156 14.07 0.425 1 61.31 524 GLN A CA 1
ATOM 4019 C C . GLN A 1 524 ? 3.201 14.945 1.234 1 61.31 524 GLN A C 1
ATOM 4021 O O . GLN A 1 524 ? 3.357 16.172 1.283 1 61.31 524 GLN A O 1
ATOM 4026 N N . ALA A 1 525 ? 2.33 14.188 1.847 1 58.22 525 ALA A N 1
ATOM 4027 C CA . ALA A 1 525 ? 1.394 14.938 2.678 1 58.22 525 ALA A CA 1
ATOM 4028 C C . ALA A 1 525 ? 2.115 15.625 3.834 1 58.22 525 ALA A C 1
ATOM 4030 O O . ALA A 1 525 ? 1.802 16.766 4.18 1 58.22 525 ALA A O 1
ATOM 4031 N N . GLN A 1 526 ? 3.082 14.914 4.309 1 64.25 526 GLN A N 1
ATOM 4032 C CA . GLN A 1 526 ? 3.855 15.492 5.402 1 64.25 526 GLN A CA 1
ATOM 4033 C C . GLN A 1 526 ? 4.711 16.656 4.918 1 64.25 526 GLN A C 1
ATOM 4035 O O . GLN A 1 526 ? 4.805 17.688 5.59 1 64.25 526 GLN A O 1
ATOM 4040 N N . SER A 1 527 ? 5.27 16.484 3.775 1 70.56 527 SER A N 1
ATOM 4041 C CA . SER A 1 527 ? 6.09 17.562 3.225 1 70.56 527 SER A CA 1
ATOM 4042 C C . SER A 1 527 ? 5.25 18.781 2.902 1 70.56 527 SER A C 1
ATOM 4044 O O . SER A 1 527 ? 5.652 19.922 3.195 1 70.56 527 SER A O 1
ATOM 4046 N N . ASP A 1 528 ? 4.094 18.469 2.422 1 67.62 528 ASP A N 1
ATOM 4047 C CA . ASP A 1 528 ? 3.211 19.578 2.088 1 67.62 528 ASP A CA 1
ATOM 4048 C C . ASP A 1 528 ? 2.756 20.312 3.344 1 67.62 528 ASP A C 1
ATOM 4050 O O . ASP A 1 528 ? 2.668 21.547 3.354 1 67.62 528 ASP A O 1
ATOM 4054 N N . HIS A 1 529 ? 2.578 19.578 4.305 1 64.75 529 HIS A N 1
ATOM 4055 C CA . HIS A 1 529 ? 2.178 20.188 5.57 1 64.75 529 HIS A CA 1
ATOM 4056 C C . HIS A 1 529 ? 3.283 21.078 6.129 1 64.75 529 HIS A C 1
ATOM 4058 O O . HIS A 1 529 ? 3.014 22.172 6.613 1 64.75 529 HIS A O 1
ATOM 4064 N N . ILE A 1 530 ? 4.438 20.594 6.051 1 78.44 530 ILE A N 1
ATOM 4065 C CA . ILE A 1 530 ? 5.582 21.344 6.566 1 78.44 530 ILE A CA 1
ATOM 4066 C C . ILE A 1 530 ? 5.789 22.609 5.738 1 78.44 530 ILE A C 1
ATOM 4068 O O . ILE A 1 530 ? 5.922 23.703 6.289 1 78.44 530 ILE A O 1
ATOM 4072 N N . PHE A 1 531 ? 5.691 22.516 4.473 1 80.75 531 PHE A N 1
ATOM 4073 C CA . PHE A 1 531 ? 5.965 23.656 3.607 1 80.75 531 PHE A CA 1
ATOM 4074 C C . PHE A 1 531 ? 4.836 24.672 3.68 1 80.75 531 PHE A C 1
ATOM 4076 O O . PHE A 1 531 ? 5.082 25.875 3.666 1 80.75 531 PHE A O 1
ATOM 4083 N N . ASN A 1 532 ? 3.635 24.078 3.82 1 72.69 532 ASN A N 1
ATOM 4084 C CA . ASN A 1 532 ? 2.502 24.984 3.949 1 72.69 532 ASN A CA 1
ATOM 4085 C C . ASN A 1 532 ? 2.588 25.812 5.23 1 72.69 532 ASN A C 1
ATOM 4087 O O . ASN A 1 532 ? 2.229 26.984 5.238 1 72.69 532 ASN A O 1
ATOM 4091 N N . ALA A 1 533 ? 3.002 25.219 6.234 1 75 533 ALA A N 1
ATOM 4092 C CA . ALA A 1 533 ? 3.158 25.938 7.496 1 75 533 ALA A CA 1
ATOM 4093 C C . ALA A 1 533 ? 4.18 27.062 7.363 1 75 533 ALA A C 1
ATOM 4095 O O . ALA A 1 533 ? 3.949 28.172 7.84 1 75 533 ALA A O 1
ATOM 4096 N N . PHE A 1 534 ? 5.254 26.844 6.641 1 85.12 534 PHE A N 1
ATOM 4097 C CA . PHE A 1 534 ? 6.293 27.859 6.484 1 85.12 534 PHE A CA 1
ATOM 4098 C C . PHE A 1 534 ? 5.867 28.922 5.473 1 85.12 534 PHE A C 1
ATOM 4100 O O . PHE A 1 534 ? 6.238 30.094 5.594 1 85.12 534 PHE A O 1
ATOM 4107 N N . GLN A 1 535 ? 5.129 28.406 4.578 1 79.69 535 GLN A N 1
ATOM 4108 C CA . GLN A 1 535 ? 4.621 29.375 3.605 1 79.69 535 GLN A CA 1
ATOM 4109 C C . GLN A 1 535 ? 3.633 30.344 4.254 1 79.69 535 GLN A C 1
ATOM 4111 O O . GLN A 1 535 ? 3.6 31.531 3.912 1 79.69 535 GLN A O 1
ATOM 4116 N N . ASN A 1 536 ? 2.875 29.844 5.113 1 71.5 536 ASN A N 1
ATOM 4117 C CA . ASN A 1 536 ? 1.996 30.703 5.898 1 71.5 536 ASN A CA 1
ATOM 4118 C C . ASN A 1 536 ? 2.789 31.703 6.719 1 71.5 536 ASN A C 1
ATOM 4120 O O . ASN A 1 536 ? 2.371 32.844 6.867 1 71.5 536 ASN A O 1
ATOM 4124 N N . PHE A 1 537 ? 3.852 31.391 7.184 1 80.75 537 PHE A N 1
ATOM 4125 C CA . PHE A 1 537 ? 4.754 32.25 7.914 1 80.75 537 PHE A CA 1
ATOM 4126 C C . PHE A 1 537 ? 5.305 33.344 7.004 1 80.75 537 PHE A C 1
ATOM 4128 O O . PHE A 1 537 ? 5.406 34.5 7.41 1 80.75 537 PHE A O 1
ATOM 4135 N N . GLU A 1 538 ? 5.645 32.875 5.82 1 85.62 538 GLU A N 1
ATOM 4136 C CA . GLU A 1 538 ? 6.152 33.844 4.867 1 85.62 538 GLU A CA 1
ATOM 4137 C C . GLU A 1 538 ? 5.102 34.906 4.547 1 85.62 538 GLU A C 1
ATOM 4139 O O . GLU A 1 538 ? 5.422 36.094 4.441 1 85.62 538 GLU A O 1
ATOM 4144 N N . GLN A 1 539 ? 3.939 34.469 4.445 1 72.69 539 GLN A N 1
ATOM 4145 C CA . GLN A 1 539 ? 2.855 35.375 4.07 1 72.69 539 GLN A CA 1
ATOM 4146 C C . GLN A 1 539 ? 2.504 36.312 5.215 1 72.69 539 GLN A C 1
ATOM 4148 O O . GLN A 1 539 ? 2.191 37.5 4.988 1 72.69 539 GLN A O 1
ATOM 4153 N N . HIS A 1 540 ? 2.732 35.906 6.5 1 64.56 540 HIS A N 1
ATOM 4154 C CA . HIS A 1 540 ? 2.301 36.688 7.645 1 64.56 540 HIS A CA 1
ATOM 4155 C C . HIS A 1 540 ? 3.477 37.406 8.281 1 64.56 540 HIS A C 1
ATOM 4157 O O . HIS A 1 540 ? 3.289 38.438 8.969 1 64.56 540 HIS A O 1
ATOM 4163 N N . GLY A 1 541 ? 4.629 36.906 8.367 1 67.38 541 GLY A N 1
ATOM 4164 C CA . GLY A 1 541 ? 5.762 37.438 9.109 1 67.38 541 GLY A CA 1
ATOM 4165 C C . GLY A 1 541 ? 6.395 38.656 8.445 1 67.38 541 GLY A C 1
ATOM 4166 O O . GLY A 1 541 ? 7.078 39.438 9.109 1 67.38 541 GLY A O 1
ATOM 4167 N N . GLY A 1 542 ? 6.066 39.031 7.227 1 76.31 542 GLY A N 1
ATOM 4168 C CA . GLY A 1 542 ? 6.672 40.156 6.52 1 76.31 542 GLY A CA 1
ATOM 4169 C C . GLY A 1 542 ? 8.156 39.969 6.289 1 76.31 542 GLY A C 1
ATOM 4170 O O . GLY A 1 542 ? 8.883 39.5 7.172 1 76.31 542 GLY A O 1
ATOM 4171 N N . PHE A 1 543 ? 8.883 40.219 5.305 1 87.31 543 PHE A N 1
ATOM 4172 C CA . PHE A 1 543 ? 10.273 40.25 4.875 1 87.31 543 PHE A CA 1
ATOM 4173 C C . PHE A 1 543 ? 10.953 38.906 5.094 1 87.31 543 PHE A C 1
ATOM 4175 O O . PHE A 1 543 ? 12.109 38.875 5.531 1 87.31 543 PHE A O 1
ATOM 4182 N N . VAL A 1 544 ? 10.219 37.844 5.176 1 91.31 544 VAL A N 1
ATOM 4183 C CA . VAL A 1 544 ? 10.758 36.469 5.262 1 91.31 544 VAL A CA 1
ATOM 4184 C C . VAL A 1 544 ? 10.516 35.75 3.945 1 91.31 544 VAL A C 1
ATOM 4186 O O . VAL A 1 544 ? 9.43 35.844 3.365 1 91.31 544 VAL A O 1
ATOM 4189 N N . SER A 1 545 ? 11.547 35.25 3.41 1 92.06 545 SER A N 1
ATOM 4190 C CA . SER A 1 545 ? 11.43 34.406 2.229 1 92.06 545 SER A CA 1
ATOM 4191 C C . SER A 1 545 ? 11.68 32.938 2.572 1 92.06 545 SER A C 1
ATOM 4193 O O . SER A 1 545 ? 12.641 32.625 3.271 1 92.06 545 SER A O 1
ATOM 4195 N N . VAL A 1 546 ? 10.727 32.156 2.232 1 91.44 546 VAL A N 1
ATOM 4196 C CA . VAL A 1 546 ? 10.828 30.734 2.529 1 91.44 546 VAL A CA 1
ATOM 4197 C C . VAL A 1 546 ? 10.992 29.938 1.231 1 91.44 546 VAL A C 1
ATOM 4199 O O . VAL A 1 546 ? 10.203 30.094 0.299 1 91.44 546 VAL A O 1
ATOM 4202 N N . THR A 1 547 ? 12.125 29.219 1.054 1 90.19 547 THR A N 1
ATOM 4203 C CA . THR A 1 547 ? 12.359 28.312 -0.067 1 90.19 547 THR A CA 1
ATOM 4204 C C . THR A 1 547 ? 12.375 26.859 0.403 1 90.19 547 THR A C 1
ATOM 4206 O O . THR A 1 547 ? 13.258 26.453 1.167 1 90.19 547 THR A O 1
ATOM 4209 N N . PRO A 1 548 ? 11.391 26.109 0.057 1 87.75 548 PRO A N 1
ATOM 4210 C CA . PRO A 1 548 ? 11.312 24.719 0.509 1 87.75 548 PRO A CA 1
ATOM 4211 C C . PRO A 1 548 ? 12.219 23.781 -0.29 1 87.75 548 PRO A C 1
ATOM 4213 O O . PRO A 1 548 ? 12.375 23.953 -1.501 1 87.75 548 PRO A O 1
ATOM 4216 N N . PHE A 1 549 ? 12.977 22.859 0.399 1 84.56 549 PHE A N 1
ATOM 4217 C CA . PHE A 1 549 ? 13.789 21.797 -0.178 1 84.56 549 PHE A CA 1
ATOM 4218 C C . PHE A 1 549 ? 13.461 20.453 0.463 1 84.56 549 PHE A C 1
ATOM 4220 O O . PHE A 1 549 ? 12.953 20.391 1.589 1 84.56 549 PHE A O 1
ATOM 4227 N N . THR A 1 550 ? 13.5 19.359 -0.225 1 79.44 550 THR A N 1
ATOM 4228 C CA . THR A 1 550 ? 13.367 18 0.32 1 79.44 550 THR A CA 1
ATOM 4229 C C . THR A 1 550 ? 14.609 17.172 0.014 1 79.44 550 THR A C 1
ATOM 4231 O O . THR A 1 550 ? 15.07 17.125 -1.131 1 79.44 550 THR A O 1
ATOM 4234 N N . ALA A 1 551 ? 15.281 16.719 1.073 1 76.5 551 ALA A N 1
ATOM 4235 C CA . ALA A 1 551 ? 16.422 15.828 0.917 1 76.5 551 ALA A CA 1
ATOM 4236 C C . ALA A 1 551 ? 16.031 14.375 1.162 1 76.5 551 ALA A C 1
ATOM 4238 O O . ALA A 1 551 ? 15.539 14.031 2.238 1 76.5 551 ALA A O 1
ATOM 4239 N N . ILE A 1 552 ? 16.125 13.602 0.227 1 69.5 552 ILE A N 1
ATOM 4240 C CA . ILE A 1 552 ? 15.828 12.18 0.351 1 69.5 552 ILE A CA 1
ATOM 4241 C C . ILE A 1 552 ? 17.125 11.375 0.31 1 69.5 552 ILE A C 1
ATOM 4243 O O . ILE A 1 552 ? 17.719 11.195 -0.758 1 69.5 552 ILE A O 1
ATOM 4247 N N . SER A 1 553 ? 17.703 11.023 1.393 1 71.44 553 SER A N 1
ATOM 4248 C CA . SER A 1 553 ? 18.953 10.273 1.529 1 71.44 553 SER A CA 1
ATOM 4249 C C . SER A 1 553 ? 18.906 9.352 2.744 1 71.44 553 SER A C 1
ATOM 4251 O O . SER A 1 553 ? 17.969 9.406 3.543 1 71.44 553 SER A O 1
ATOM 4253 N N . GLN A 1 554 ? 19.859 8.422 2.775 1 67.19 554 GLN A N 1
ATOM 4254 C CA . GLN A 1 554 ? 20.016 7.625 3.988 1 67.19 554 GLN A CA 1
ATOM 4255 C C . GLN A 1 554 ? 20.438 8.492 5.164 1 67.19 554 GLN A C 1
ATOM 4257 O O . GLN A 1 554 ? 21.094 9.523 4.977 1 67.19 554 GLN A O 1
ATOM 4262 N N . TYR A 1 555 ? 20.047 8.117 6.32 1 69.56 555 TYR A N 1
ATOM 4263 C CA . TYR A 1 555 ? 20.375 8.914 7.496 1 69.56 555 TYR A CA 1
ATOM 4264 C C . TYR A 1 555 ? 21.875 9.047 7.664 1 69.56 555 TYR A C 1
ATOM 4266 O O . TYR A 1 555 ? 22.375 10.055 8.18 1 69.56 555 TYR A O 1
ATOM 4274 N N . SER A 1 556 ? 22.594 8.078 7.105 1 72 556 SER A N 1
ATOM 4275 C CA . SER A 1 556 ? 24.047 8.125 7.273 1 72 556 SER A CA 1
ATOM 4276 C C . SER A 1 556 ? 24.672 9.172 6.363 1 72 556 SER A C 1
ATOM 4278 O O . SER A 1 556 ? 25.734 9.711 6.672 1 72 556 SER A O 1
ATOM 4280 N N . THR A 1 557 ? 24 9.547 5.312 1 75 557 THR A N 1
ATOM 4281 C CA . THR A 1 557 ? 24.625 10.453 4.355 1 75 557 THR A CA 1
ATOM 4282 C C . THR A 1 557 ? 23.812 11.727 4.203 1 75 557 THR A C 1
ATOM 4284 O O . THR A 1 557 ? 24.188 12.625 3.443 1 75 557 THR A O 1
ATOM 4287 N N . ILE A 1 558 ? 22.75 11.812 4.898 1 82.69 558 ILE A N 1
ATOM 4288 C CA . ILE A 1 558 ? 21.844 12.945 4.703 1 82.69 558 ILE A CA 1
ATOM 4289 C C . ILE A 1 558 ? 22.516 14.227 5.199 1 82.69 558 ILE A C 1
ATOM 4291 O O . ILE A 1 558 ? 22.141 15.328 4.793 1 82.69 558 ILE A O 1
ATOM 4295 N N . HIS A 1 559 ? 23.625 14.133 6.059 1 87.69 559 HIS A N 1
ATOM 4296 C CA . HIS A 1 559 ? 24.344 15.312 6.535 1 87.69 559 HIS A CA 1
ATOM 4297 C C . HIS A 1 559 ? 25.047 16.031 5.391 1 87.69 559 HIS A C 1
ATOM 4299 O O . HIS A 1 559 ? 25.219 17.25 5.422 1 87.69 559 HIS A O 1
ATOM 4305 N N . GLU A 1 560 ? 25.359 15.25 4.441 1 82.25 560 GLU A N 1
ATOM 4306 C CA . GLU A 1 560 ? 26.031 15.852 3.289 1 82.25 560 GLU A CA 1
ATOM 4307 C C . GLU A 1 560 ? 25.078 16.75 2.506 1 82.25 560 GLU A C 1
ATOM 4309 O O . GLU A 1 560 ? 25.484 17.797 2 1 82.25 560 GLU A O 1
ATOM 4314 N N . ASP A 1 561 ? 23.844 16.328 2.498 1 83.44 561 ASP A N 1
ATOM 4315 C CA . ASP A 1 561 ? 22.844 17.141 1.811 1 83.44 561 ASP A CA 1
ATOM 4316 C C . ASP A 1 561 ? 22.609 18.453 2.535 1 83.44 561 ASP A C 1
ATOM 4318 O O . ASP A 1 561 ? 22.438 19.5 1.897 1 83.44 561 ASP A O 1
ATOM 4322 N N . ILE A 1 562 ? 22.625 18.391 3.789 1 90.88 562 ILE A N 1
ATOM 4323 C CA . ILE A 1 562 ? 22.422 19.578 4.605 1 90.88 562 ILE A CA 1
ATOM 4324 C C . ILE A 1 562 ? 23.594 20.547 4.402 1 90.88 562 ILE A C 1
ATOM 4326 O O . ILE A 1 562 ? 23.375 21.734 4.133 1 90.88 562 ILE A O 1
ATOM 4330 N N . CYS A 1 563 ? 24.781 20.047 4.484 1 87.12 563 CYS A N 1
ATOM 4331 C CA . CYS A 1 563 ? 25.969 20.875 4.379 1 87.12 563 CYS A CA 1
ATOM 4332 C C . CYS A 1 563 ? 26.109 21.453 2.975 1 87.12 563 CYS A C 1
ATOM 4334 O O . CYS A 1 563 ? 26.484 22.625 2.811 1 87.12 563 CYS A O 1
ATOM 4336 N N . ASN A 1 564 ? 25.734 20.656 2.027 1 83.5 564 ASN A N 1
ATOM 4337 C CA . ASN A 1 564 ? 25.812 21.141 0.65 1 83.5 564 ASN A CA 1
ATOM 4338 C C . ASN A 1 564 ? 24.797 22.25 0.385 1 83.5 564 ASN A C 1
ATOM 4340 O O . ASN A 1 564 ? 25.109 23.219 -0.307 1 83.5 564 ASN A O 1
ATOM 4344 N N . LEU A 1 565 ? 23.672 22.047 0.937 1 87.12 565 LEU A N 1
ATOM 4345 C CA . LEU A 1 565 ? 22.656 23.094 0.771 1 87.12 565 LEU A CA 1
ATOM 4346 C C . LEU A 1 565 ? 23.078 24.375 1.455 1 87.12 565 LEU A C 1
ATOM 4348 O O . LEU A 1 565 ? 22.891 25.469 0.912 1 87.12 565 LEU A O 1
ATOM 4352 N N . ALA A 1 566 ? 23.641 24.281 2.594 1 90.31 566 ALA A N 1
ATOM 4353 C CA . ALA A 1 566 ? 24.094 25.453 3.342 1 90.31 566 ALA A CA 1
ATOM 4354 C C . ALA A 1 566 ? 25.203 26.188 2.588 1 90.31 566 ALA A C 1
ATOM 4356 O O . ALA A 1 566 ? 25.234 27.406 2.559 1 90.31 566 ALA A O 1
ATOM 4357 N N . GLU A 1 567 ? 26.016 25.422 1.987 1 86.12 567 GLU A N 1
ATOM 4358 C CA . GLU A 1 567 ? 27.109 26.016 1.238 1 86.12 567 GLU A CA 1
ATOM 4359 C C . GLU A 1 567 ? 26.609 26.656 -0.055 1 86.12 567 GLU A C 1
ATOM 4361 O O . GLU A 1 567 ? 27.047 27.75 -0.421 1 86.12 567 GLU A O 1
ATOM 4366 N N . ASP A 1 568 ? 25.734 25.953 -0.677 1 82.94 568 ASP A N 1
ATOM 4367 C CA . ASP A 1 568 ? 25.188 26.422 -1.942 1 82.94 568 ASP A CA 1
ATOM 4368 C C . ASP A 1 568 ? 24.422 27.734 -1.75 1 82.94 568 ASP A C 1
ATOM 4370 O O . ASP A 1 568 ? 24.516 28.641 -2.576 1 82.94 568 ASP A O 1
ATOM 4374 N N . LYS A 1 569 ? 23.75 27.844 -0.663 1 89.25 569 LYS A N 1
ATOM 4375 C CA . LYS A 1 569 ? 22.922 29.031 -0.418 1 89.25 569 LYS A CA 1
ATOM 4376 C C . LYS A 1 569 ? 23.656 30.031 0.47 1 89.25 569 LYS A C 1
ATOM 4378 O O . LYS A 1 569 ? 23.094 31.062 0.862 1 89.25 569 LYS A O 1
ATOM 4383 N N . ARG A 1 570 ? 24.875 29.75 0.738 1 88.25 570 ARG A N 1
ATOM 4384 C CA . ARG A 1 570 ? 25.703 30.625 1.55 1 88.25 570 ARG A CA 1
ATOM 4385 C C . ARG A 1 570 ? 25 31 2.85 1 88.25 570 ARG A C 1
ATOM 4387 O O . ARG A 1 570 ? 24.922 32.188 3.195 1 88.25 570 ARG A O 1
ATOM 4394 N N . ALA A 1 571 ? 24.594 29.922 3.512 1 92.25 571 ALA A N 1
ATOM 4395 C CA . ALA A 1 571 ? 23.875 30.141 4.766 1 92.25 571 ALA A CA 1
ATOM 4396 C C . ALA A 1 571 ? 24.828 30.438 5.906 1 92.25 571 ALA A C 1
ATOM 4398 O O . ALA A 1 571 ? 25.984 30 5.883 1 92.25 571 ALA A O 1
ATOM 4399 N N . ALA A 1 572 ? 24.328 31.219 6.863 1 92.75 572 ALA A N 1
ATOM 4400 C CA . ALA A 1 572 ? 25.125 31.547 8.031 1 92.75 572 ALA A CA 1
ATOM 4401 C C . ALA A 1 572 ? 24.844 30.594 9.195 1 92.75 572 ALA A C 1
ATOM 4403 O O . ALA A 1 572 ? 25.672 30.438 10.086 1 92.75 572 ALA A O 1
ATOM 4404 N N . LEU A 1 573 ? 23.672 30.062 9.141 1 95.06 573 LEU A N 1
ATOM 4405 C CA . LEU A 1 573 ? 23.234 29.25 10.273 1 95.06 573 LEU A CA 1
ATOM 4406 C C . LEU A 1 573 ? 22.406 28.062 9.805 1 95.06 573 LEU A C 1
ATOM 4408 O O . LEU A 1 573 ? 21.562 28.203 8.914 1 95.06 573 LEU A O 1
ATOM 4412 N N . ILE A 1 574 ? 22.719 26.891 10.375 1 96 574 ILE A N 1
ATOM 4413 C CA . ILE A 1 574 ? 21.906 25.703 10.195 1 96 574 ILE A CA 1
ATOM 4414 C C . ILE A 1 574 ? 21.203 25.344 11.5 1 96 574 ILE A C 1
ATOM 4416 O O . ILE A 1 574 ? 21.828 25.266 12.555 1 96 574 ILE A O 1
ATOM 4420 N N . ILE A 1 575 ? 19.953 25.219 11.438 1 95.81 575 ILE A N 1
ATOM 4421 C CA . ILE A 1 575 ? 19.188 24.812 12.625 1 95.81 575 ILE A CA 1
ATOM 4422 C C . ILE A 1 575 ? 18.719 23.375 12.461 1 95.81 575 ILE A C 1
ATOM 4424 O O . ILE A 1 575 ? 18.016 23.047 11.492 1 95.81 575 ILE A O 1
ATOM 4428 N N . ILE A 1 576 ? 19.078 22.531 13.336 1 94.19 576 ILE A N 1
ATOM 4429 C CA . ILE A 1 576 ? 18.672 21.141 13.32 1 94.19 576 ILE A CA 1
ATOM 4430 C C . ILE A 1 576 ? 17.938 20.797 14.609 1 94.19 576 ILE A C 1
ATOM 4432 O O . ILE A 1 576 ? 18.281 21.297 15.68 1 94.19 576 ILE A O 1
ATOM 4436 N N . PRO A 1 577 ? 16.906 19.984 14.523 1 90.56 577 PRO A N 1
ATOM 4437 C CA . PRO A 1 577 ? 16.203 19.594 15.742 1 90.56 577 PRO A CA 1
ATOM 4438 C C . PRO A 1 577 ? 16.969 18.562 16.562 1 90.56 577 PRO A C 1
ATOM 4440 O O . PRO A 1 577 ? 17.703 17.75 16.016 1 90.56 577 PRO A O 1
ATOM 4443 N N . PHE A 1 578 ? 16.766 18.641 17.828 1 89.19 578 PHE A N 1
ATOM 4444 C CA . PHE A 1 578 ? 17.344 17.672 18.75 1 89.19 578 PHE A CA 1
ATOM 4445 C C . PHE A 1 578 ? 16.75 16.297 18.531 1 89.19 578 PHE A C 1
ATOM 4447 O O . PHE A 1 578 ? 15.586 16.156 18.141 1 89.19 578 PHE A O 1
ATOM 4454 N N . HIS A 1 579 ? 17.5 15.227 18.797 1 84.31 579 HIS A N 1
ATOM 4455 C CA . HIS A 1 579 ? 17.094 13.859 18.484 1 84.31 579 HIS A CA 1
ATOM 4456 C C . HIS A 1 579 ? 16.125 13.312 19.531 1 84.31 579 HIS A C 1
ATOM 4458 O O . HIS A 1 579 ? 15.523 12.258 19.328 1 84.31 579 HIS A O 1
ATOM 4464 N N . LYS A 1 580 ? 15.953 14.023 20.656 1 80.12 580 LYS A N 1
ATOM 4465 C CA . LYS A 1 580 ? 15.023 13.57 21.688 1 80.12 580 LYS A CA 1
ATOM 4466 C C . LYS A 1 580 ? 13.812 14.492 21.781 1 80.12 580 LYS A C 1
ATOM 4468 O O . LYS A 1 580 ? 13.898 15.672 21.453 1 80.12 580 LYS A O 1
ATOM 4473 N N . HIS A 1 581 ? 12.617 13.867 22.062 1 72.12 581 HIS A N 1
ATOM 4474 C CA . HIS A 1 581 ? 11.422 14.672 22.281 1 72.12 581 HIS A CA 1
ATOM 4475 C C . HIS A 1 581 ? 10.836 14.422 23.656 1 72.12 581 HIS A C 1
ATOM 4477 O O . HIS A 1 581 ? 11.039 13.352 24.25 1 72.12 581 HIS A O 1
ATOM 4483 N N . GLN A 1 582 ? 10.289 15.555 24.125 1 64.62 582 GLN A N 1
ATOM 4484 C CA . GLN A 1 582 ? 9.68 15.445 25.453 1 64.62 582 GLN A CA 1
ATOM 4485 C C . GLN A 1 582 ? 8.312 14.773 25.375 1 64.62 582 GLN A C 1
ATOM 4487 O O . GLN A 1 582 ? 7.469 15.164 24.562 1 64.62 582 GLN A O 1
ATOM 4492 N N . THR A 1 583 ? 8.195 13.648 26.016 1 57.56 583 THR A N 1
ATOM 4493 C CA . THR A 1 583 ? 6.906 12.984 26.109 1 57.56 583 THR A CA 1
ATOM 4494 C C . THR A 1 583 ? 6 13.695 27.109 1 57.56 583 THR A C 1
ATOM 4496 O O . THR A 1 583 ? 6.438 14.602 27.812 1 57.56 583 THR A O 1
ATOM 4499 N N . VAL A 1 584 ? 4.766 13.305 27.172 1 49.62 584 VAL A N 1
ATOM 4500 C CA . VAL A 1 584 ? 3.768 13.906 28.047 1 49.62 584 VAL A CA 1
ATOM 4501 C C . VAL A 1 584 ? 4.191 13.742 29.5 1 49.62 584 VAL A C 1
ATOM 4503 O O . VAL A 1 584 ? 3.953 14.625 30.328 1 49.62 584 VAL A O 1
ATOM 4506 N N . ASP A 1 585 ? 4.988 12.734 29.75 1 51.41 585 ASP A N 1
ATOM 4507 C CA . ASP A 1 585 ? 5.426 12.461 31.109 1 51.41 585 ASP A CA 1
ATOM 4508 C C . ASP A 1 585 ? 6.691 13.25 31.453 1 51.41 585 ASP A C 1
ATOM 4510 O O . ASP A 1 585 ? 7.227 13.125 32.562 1 51.41 585 ASP A O 1
ATOM 4514 N N . GLY A 1 586 ? 7.102 14.18 30.641 1 55.81 586 GLY A N 1
ATOM 4515 C CA . GLY A 1 586 ? 8.258 15.023 30.906 1 55.81 586 GLY A CA 1
ATOM 4516 C C . GLY A 1 586 ? 9.578 14.352 30.578 1 55.81 586 GLY A C 1
ATOM 4517 O O . GLY A 1 586 ? 10.641 14.953 30.734 1 55.81 586 GLY A O 1
ATOM 4518 N N . ARG A 1 587 ? 9.523 13.047 30.203 1 59.16 587 ARG A N 1
ATOM 4519 C CA . ARG A 1 587 ? 10.766 12.352 29.891 1 59.16 587 ARG A CA 1
ATOM 4520 C C . ARG A 1 587 ? 11.188 12.617 28.453 1 59.16 587 ARG A C 1
ATOM 4522 O O . ARG A 1 587 ? 10.359 12.961 27.594 1 59.16 587 ARG A O 1
ATOM 4529 N N . MET A 1 588 ? 12.531 12.703 28.25 1 69.12 588 MET A N 1
ATOM 4530 C CA . MET A 1 588 ? 13.078 12.867 26.906 1 69.12 588 MET A CA 1
ATOM 4531 C C . MET A 1 588 ? 13.305 11.516 26.234 1 69.12 588 MET A C 1
ATOM 4533 O O . MET A 1 588 ? 14.031 10.672 26.766 1 69.12 588 MET A O 1
ATOM 4537 N N . GLU A 1 589 ? 12.484 11.242 25.25 1 69.12 589 GLU A N 1
ATOM 4538 C CA . GLU A 1 589 ? 12.609 9.977 24.531 1 69.12 589 GLU A CA 1
ATOM 4539 C C . GLU A 1 589 ? 13.25 10.172 23.172 1 69.12 589 GLU A C 1
ATOM 4541 O O . GLU A 1 589 ? 13.039 11.203 22.516 1 69.12 589 GLU A O 1
ATOM 4546 N N . ASP A 1 590 ? 14.102 9.172 22.875 1 67.25 590 ASP A N 1
ATOM 4547 C CA . ASP A 1 590 ? 14.75 9.219 21.562 1 67.25 590 ASP A CA 1
ATOM 4548 C C . ASP A 1 590 ? 13.734 9.016 20.438 1 67.25 590 ASP A C 1
ATOM 4550 O O . ASP A 1 590 ? 12.906 8.102 20.5 1 67.25 590 ASP A O 1
ATOM 4554 N N . THR A 1 591 ? 13.578 10.039 19.609 1 61.06 591 THR A N 1
ATOM 4555 C CA . THR A 1 591 ? 12.711 9.891 18.453 1 61.06 591 THR A CA 1
ATOM 4556 C C . THR A 1 591 ? 13.273 8.867 17.469 1 61.06 591 THR A C 1
ATOM 4558 O O . THR A 1 591 ? 12.555 7.973 17.016 1 61.06 591 THR A O 1
ATOM 4561 N N . ASN A 1 592 ? 14.555 9.031 17.016 1 62.81 592 ASN A N 1
ATOM 4562 C CA . ASN A 1 592 ? 15.297 8.172 16.094 1 62.81 592 ASN A CA 1
ATOM 4563 C C . ASN A 1 592 ? 16.797 8.242 16.344 1 62.81 592 ASN A C 1
ATOM 4565 O O . ASN A 1 592 ? 17.375 9.328 16.422 1 62.81 592 ASN A O 1
ATOM 4569 N N . SER A 1 593 ? 17.344 7.094 16.625 1 68.88 593 SER A N 1
ATOM 4570 C CA . SER A 1 593 ? 18.781 7.051 16.891 1 68.88 593 SER A CA 1
ATOM 4571 C C . SER A 1 593 ? 19.578 7.586 15.711 1 68.88 593 SER A C 1
ATOM 4573 O O . SER A 1 593 ? 20.688 8.094 15.891 1 68.88 593 SER A O 1
ATOM 4575 N N . SER A 1 594 ? 19.016 7.496 14.617 1 76.38 594 SER A N 1
ATOM 4576 C CA . SER A 1 594 ? 19.734 7.969 13.438 1 76.38 594 SER A CA 1
ATOM 4577 C C . SER A 1 594 ? 19.812 9.492 13.414 1 76.38 594 SER A C 1
ATOM 4579 O O . SER A 1 594 ? 20.719 10.055 12.797 1 76.38 594 SER A O 1
ATOM 4581 N N . PHE A 1 595 ? 18.938 10.125 14.195 1 81.12 595 PHE A N 1
ATOM 4582 C CA . PHE A 1 595 ? 18.969 11.578 14.25 1 81.12 595 PHE A CA 1
ATOM 4583 C C . PHE A 1 595 ? 20.188 12.062 15.039 1 81.12 595 PHE A C 1
ATOM 4585 O O . PHE A 1 595 ? 20.766 13.109 14.711 1 81.12 595 PHE A O 1
ATOM 4592 N N . ARG A 1 596 ? 20.547 11.266 16 1 83.75 596 ARG A N 1
ATOM 4593 C CA . ARG A 1 596 ? 21.719 11.633 16.797 1 83.75 596 ARG A CA 1
ATOM 4594 C C . ARG A 1 596 ? 22.984 11.602 15.945 1 83.75 596 ARG A C 1
ATOM 4596 O O . ARG A 1 596 ? 23.797 12.539 16 1 83.75 596 ARG A O 1
ATOM 4603 N N . MET A 1 597 ? 23.047 10.562 15.172 1 83.19 597 MET A N 1
ATOM 4604 C CA . MET A 1 597 ? 24.203 10.453 14.289 1 83.19 597 MET A CA 1
ATOM 4605 C C . MET A 1 597 ? 24.203 11.57 13.25 1 83.19 597 MET A C 1
ATOM 4607 O O . MET A 1 597 ? 25.266 12.109 12.922 1 83.19 597 MET A O 1
ATOM 4611 N N . LEU A 1 598 ? 23.109 11.875 12.812 1 87.5 598 LEU A N 1
ATOM 4612 C CA . LEU A 1 598 ? 22.969 12.961 11.852 1 87.5 598 LEU A CA 1
ATOM 4613 C C . LEU A 1 598 ? 23.422 14.281 12.461 1 87.5 598 LEU A C 1
ATOM 4615 O O . LEU A 1 598 ? 24.172 15.031 11.828 1 87.5 598 LEU A O 1
ATOM 4619 N N . ASN A 1 599 ? 22.969 14.57 13.648 1 90.88 599 ASN A N 1
ATOM 4620 C CA . ASN A 1 599 ? 23.344 15.812 14.312 1 90.88 599 ASN A CA 1
ATOM 4621 C C . ASN A 1 599 ? 24.844 15.883 14.562 1 90.88 599 ASN A C 1
ATOM 4623 O O . ASN A 1 599 ? 25.469 16.922 14.352 1 90.88 599 ASN A O 1
ATOM 4627 N N . GLN A 1 600 ? 25.422 14.766 14.898 1 89.19 600 GLN A N 1
ATOM 4628 C CA . GLN A 1 600 ? 26.859 14.727 15.141 1 89.19 600 GLN A CA 1
ATOM 4629 C C . GLN A 1 600 ? 27.641 14.961 13.844 1 89.19 600 GLN A C 1
ATOM 4631 O O . GLN A 1 600 ? 28.641 15.68 13.844 1 89.19 600 GLN A O 1
ATOM 4636 N N . ASN A 1 601 ? 27.125 14.391 12.812 1 89.12 601 ASN A N 1
ATOM 4637 C CA . ASN A 1 601 ? 27.797 14.555 11.523 1 89.12 601 ASN A CA 1
ATOM 4638 C C . ASN A 1 601 ? 27.672 15.984 11 1 89.12 601 ASN A C 1
ATOM 4640 O O . ASN A 1 601 ? 28.594 16.516 10.398 1 89.12 601 ASN A O 1
ATOM 4644 N N . VAL A 1 602 ? 26.562 16.562 11.234 1 91.81 602 VAL A N 1
ATOM 4645 C CA . VAL A 1 602 ? 26.375 17.938 10.797 1 91.81 602 VAL A CA 1
ATOM 4646 C C . VAL A 1 602 ? 27.281 18.875 11.594 1 91.81 602 VAL A C 1
ATOM 4648 O O . VAL A 1 602 ? 27.891 19.781 11.039 1 91.81 602 VAL A O 1
ATOM 4651 N N . LEU A 1 603 ? 27.391 18.609 12.875 1 91.12 603 LEU A N 1
ATOM 4652 C CA . LEU A 1 603 ? 28.25 19.422 13.727 1 91.12 603 LEU A CA 1
ATOM 4653 C C . LEU A 1 603 ? 29.719 19.297 13.312 1 91.12 603 LEU A C 1
ATOM 4655 O O . LEU A 1 603 ? 30.469 20.266 13.359 1 91.12 603 LEU A O 1
ATOM 4659 N N . ALA A 1 604 ? 30.031 18.156 12.82 1 87.31 604 ALA A N 1
ATOM 4660 C CA . ALA A 1 604 ? 31.422 17.875 12.477 1 87.31 604 ALA A CA 1
ATOM 4661 C C . ALA A 1 604 ? 31.781 18.438 11.109 1 87.31 604 ALA A C 1
ATOM 4663 O O . ALA A 1 604 ? 32.906 18.859 10.875 1 87.31 604 ALA A O 1
ATOM 4664 N N . HIS A 1 605 ? 30.797 18.531 10.203 1 85.88 605 HIS A N 1
ATOM 4665 C CA . HIS A 1 605 ? 31.156 18.812 8.82 1 85.88 605 HIS A CA 1
ATOM 4666 C C . HIS A 1 605 ? 30.484 20.094 8.328 1 85.88 605 HIS A C 1
ATOM 4668 O O . HIS A 1 605 ? 30.656 20.484 7.176 1 85.88 605 HIS A O 1
ATOM 4674 N N . ALA A 1 606 ? 29.812 20.812 9.156 1 88.94 606 ALA A N 1
ATOM 4675 C CA . ALA A 1 606 ? 29.016 21.969 8.711 1 88.94 606 ALA A CA 1
ATOM 4676 C C . ALA A 1 606 ? 29.922 23.094 8.227 1 88.94 606 ALA A C 1
ATOM 4678 O O . ALA A 1 606 ? 30.953 23.375 8.836 1 88.94 606 ALA A O 1
ATOM 4679 N N . PRO A 1 607 ? 29.625 23.672 7.055 1 87.88 607 PRO A N 1
ATOM 4680 C CA . PRO A 1 607 ? 30.391 24.797 6.527 1 87.88 607 PRO A CA 1
ATOM 4681 C C . PRO A 1 607 ? 30.031 26.125 7.199 1 87.88 607 PRO A C 1
ATOM 4683 O O . PRO A 1 607 ? 30.578 27.172 6.848 1 87.88 607 PRO A O 1
ATOM 4686 N N . CYS A 1 608 ? 29.109 26.141 8.055 1 92 608 CYS A N 1
ATOM 4687 C CA . CYS A 1 608 ? 28.672 27.312 8.797 1 92 608 CYS A CA 1
ATOM 4688 C C . CYS A 1 608 ? 28.297 26.953 10.227 1 92 608 CYS A C 1
ATOM 4690 O O . CYS A 1 608 ? 28.578 25.844 10.688 1 92 608 CYS A O 1
ATOM 4692 N N . SER A 1 609 ? 27.766 28 10.977 1 94.12 609 SER A N 1
ATOM 4693 C CA . SER A 1 609 ? 27.391 27.75 12.359 1 94.12 609 SER A CA 1
ATOM 4694 C C . SER A 1 609 ? 26.156 26.828 12.43 1 94.12 609 SER A C 1
ATOM 4696 O O . SER A 1 609 ? 25.328 26.828 11.516 1 94.12 609 SER A O 1
ATOM 4698 N N . VAL A 1 610 ? 26.156 26.047 13.383 1 95.62 610 VAL A N 1
ATOM 4699 C CA . VAL A 1 610 ? 25.078 25.078 13.547 1 95.62 610 VAL A CA 1
ATOM 4700 C C . VAL A 1 610 ? 24.375 25.297 14.883 1 95.62 610 VAL A C 1
ATOM 4702 O O . VAL A 1 610 ? 25.016 25.578 15.898 1 95.62 610 VAL A O 1
ATOM 4705 N N . GLY A 1 611 ? 23.047 25.312 14.891 1 95.69 611 GLY A N 1
ATOM 4706 C CA . GLY A 1 611 ? 22.25 25.391 16.094 1 95.69 611 GLY A CA 1
ATOM 4707 C C . GLY A 1 611 ? 21.344 24.188 16.281 1 95.69 611 GLY A C 1
ATOM 4708 O O . GLY A 1 611 ? 20.562 23.844 15.391 1 95.69 611 GLY A O 1
ATOM 4709 N N . ILE A 1 612 ? 21.484 23.531 17.406 1 94.62 612 ILE A N 1
ATOM 4710 C CA . ILE A 1 612 ? 20.594 22.422 17.766 1 94.62 612 ILE A CA 1
ATOM 4711 C C . ILE A 1 612 ? 19.453 22.953 18.625 1 94.62 612 ILE A C 1
ATOM 4713 O O . ILE A 1 612 ? 19.688 23.547 19.688 1 94.62 612 ILE A O 1
ATOM 4717 N N . LEU A 1 613 ? 18.281 22.734 18.188 1 93.81 613 LEU A N 1
ATOM 4718 C CA . LEU A 1 613 ? 17.109 23.234 18.906 1 93.81 613 LEU A CA 1
ATOM 4719 C C . LEU A 1 613 ? 16.422 22.125 19.688 1 93.81 613 LEU A C 1
ATOM 4721 O O . LEU A 1 613 ? 15.953 21.141 19.094 1 93.81 613 LEU A O 1
ATOM 4725 N N . VAL A 1 614 ? 16.422 22.281 20.938 1 89.5 614 VAL A N 1
ATOM 4726 C CA . VAL A 1 614 ? 15.648 21.391 21.812 1 89.5 614 VAL A CA 1
ATOM 4727 C C . VAL A 1 614 ? 14.25 21.953 22.016 1 89.5 614 VAL A C 1
ATOM 4729 O O . VAL A 1 614 ? 14.07 22.969 22.703 1 89.5 614 VAL A O 1
ATOM 4732 N N . ASP A 1 615 ? 13.266 21.281 21.469 1 83.88 615 ASP A N 1
ATOM 4733 C CA . ASP A 1 615 ? 11.891 21.781 21.438 1 83.88 615 ASP A CA 1
ATOM 4734 C C . ASP A 1 615 ? 11.102 21.312 22.656 1 83.88 615 ASP A C 1
ATOM 4736 O O . ASP A 1 615 ? 10.891 20.109 22.828 1 83.88 615 ASP A O 1
ATOM 4740 N N . ARG A 1 616 ? 10.719 22.188 23.516 1 76.25 616 ARG A N 1
ATOM 4741 C CA . ARG A 1 616 ? 9.812 21.891 24.609 1 76.25 616 ARG A CA 1
ATOM 4742 C C . ARG A 1 616 ? 8.57 22.766 24.562 1 76.25 616 ARG A C 1
ATOM 4744 O O . ARG A 1 616 ? 7.949 23.047 25.594 1 76.25 616 ARG A O 1
ATOM 4751 N N . GLY A 1 617 ? 8.242 23.281 23.328 1 67.88 617 GLY A N 1
ATOM 4752 C CA . GLY A 1 617 ? 7.055 24.094 23.141 1 67.88 617 GLY A CA 1
ATOM 4753 C C . GLY A 1 617 ? 7.305 25.578 23.359 1 67.88 617 GLY A C 1
ATOM 4754 O O . GLY A 1 617 ? 7.055 26.094 24.453 1 67.88 617 GLY A O 1
ATOM 4755 N N . LEU A 1 618 ? 7.949 26.328 22.469 1 62.84 618 LEU A N 1
ATOM 4756 C CA . LEU A 1 618 ? 8.156 27.766 22.531 1 62.84 618 LEU A CA 1
ATOM 4757 C C . LEU A 1 618 ? 6.844 28.516 22.312 1 62.84 618 LEU A C 1
ATOM 4759 O O . LEU A 1 618 ? 6.422 28.703 21.156 1 62.84 618 LEU A O 1
ATOM 4763 N N . ASN A 1 619 ? 5.672 28.016 22.984 1 51.5 619 ASN A N 1
ATOM 4764 C CA . ASN A 1 619 ? 4.363 28.625 22.797 1 51.5 619 ASN A CA 1
ATOM 4765 C C . ASN A 1 619 ? 4.355 30.078 23.281 1 51.5 619 ASN A C 1
ATOM 4767 O O . ASN A 1 619 ? 4.855 30.375 24.359 1 51.5 619 ASN A O 1
ATOM 4771 N N . GLY A 1 620 ? 4.539 31.031 22.516 1 44.62 620 GLY A N 1
ATOM 4772 C CA . GLY A 1 620 ? 4.297 32.406 22.953 1 44.62 620 GLY A CA 1
ATOM 4773 C C . GLY A 1 620 ? 3.121 32.531 23.906 1 44.62 620 GLY A C 1
ATOM 4774 O O . GLY A 1 620 ? 1.977 32.281 23.516 1 44.62 620 GLY A O 1
ATOM 4775 N N . GLN A 1 621 ? 2.926 31.922 24.938 1 40.69 621 GLN A N 1
ATOM 4776 C CA . GLN A 1 621 ? 1.853 32.344 25.828 1 40.69 621 GLN A CA 1
ATOM 4777 C C . GLN A 1 621 ? 1.425 33.781 25.562 1 40.69 621 GLN A C 1
ATOM 4779 O O . GLN A 1 621 ? 2.258 34.688 25.547 1 40.69 621 GLN A O 1
ATOM 4784 N N . LYS A 1 622 ? 0.142 33.906 25.062 1 42.53 622 LYS A N 1
ATOM 4785 C CA . LYS A 1 622 ? -0.644 35.125 25.031 1 42.53 622 LYS A CA 1
ATOM 4786 C C . LYS A 1 622 ? -0.573 35.875 26.375 1 42.53 622 LYS A C 1
ATOM 4788 O O . LYS A 1 622 ? -1.341 35.562 27.297 1 42.53 622 LYS A O 1
ATOM 4793 N N . ARG A 1 623 ? 0.335 36.094 27.141 1 40.72 623 ARG A N 1
ATOM 4794 C CA . ARG A 1 623 ? 0.047 37.312 27.906 1 40.72 623 ARG A CA 1
ATOM 4795 C C . ARG A 1 623 ? -0.647 38.375 27.062 1 40.72 623 ARG A C 1
ATOM 4797 O O . ARG A 1 623 ? -0.009 39.031 26.234 1 40.72 623 ARG A O 1
ATOM 4804 N N . LEU A 1 624 ? -1.761 38.125 26.609 1 34.69 624 LEU A N 1
ATOM 4805 C CA . LEU A 1 624 ? -2.775 39.062 26.125 1 34.69 624 LEU A CA 1
ATOM 4806 C C . LEU A 1 624 ? -2.678 40.406 26.859 1 34.69 624 LEU A C 1
ATOM 4808 O O . LEU A 1 624 ? -3.527 41.281 26.672 1 34.69 624 LEU A O 1
ATOM 4812 N N . SER A 1 625 ? -2.598 40.406 28.266 1 33.34 625 SER A N 1
ATOM 4813 C CA . SER A 1 625 ? -2.955 41.75 28.672 1 33.34 625 SER A CA 1
ATOM 4814 C C . SER A 1 625 ? -2.361 42.781 27.719 1 33.34 625 SER A C 1
ATOM 4816 O O . SER A 1 625 ? -1.481 42.469 26.906 1 33.34 625 SER A O 1
ATOM 4818 N N . GLN A 1 626 ? -2.191 44.031 28.312 1 33.28 626 GLN A N 1
ATOM 4819 C CA . GLN A 1 626 ? -1.828 45.312 27.688 1 33.28 626 GLN A CA 1
ATOM 4820 C C . GLN A 1 626 ? -0.625 45.156 26.766 1 33.28 626 GLN A C 1
ATOM 4822 O O . GLN A 1 626 ? -0.644 45.625 25.625 1 33.28 626 GLN A O 1
ATOM 4827 N N . ASN A 1 627 ? 0.714 45.312 27.375 1 37.03 627 ASN A N 1
ATOM 4828 C CA . ASN A 1 627 ? 1.943 45.719 26.703 1 37.03 627 ASN A CA 1
ATOM 4829 C C . ASN A 1 627 ? 2.51 44.594 25.859 1 37.03 627 ASN A C 1
ATOM 4831 O O . ASN A 1 627 ? 2.193 43.406 26.078 1 37.03 627 ASN A O 1
ATOM 4835 N N . GLN A 1 628 ? 3.707 44.75 24.828 1 45.09 628 GLN A N 1
ATOM 4836 C CA . GLN A 1 628 ? 4.562 44.438 23.688 1 45.09 628 GLN A CA 1
ATOM 4837 C C . GLN A 1 628 ? 5.379 43.156 23.938 1 45.09 628 GLN A C 1
ATOM 4839 O O . GLN A 1 628 ? 6.227 42.812 23.109 1 45.09 628 GLN A O 1
ATOM 4844 N N . ILE A 1 629 ? 5.547 42.5 25.094 1 51.44 629 ILE A N 1
ATOM 4845 C CA . ILE A 1 629 ? 6.703 41.594 25.156 1 51.44 629 ILE A CA 1
ATOM 4846 C C . ILE A 1 629 ? 6.301 40.219 24.703 1 51.44 629 ILE A C 1
ATOM 4848 O O . ILE A 1 629 ? 5.441 39.562 25.312 1 51.44 629 ILE A O 1
ATOM 4852 N N . LEU A 1 630 ? 6.68 39.531 23.547 1 63.5 630 LEU A N 1
ATOM 4853 C CA . LEU A 1 630 ? 6.391 38.281 22.875 1 63.5 630 LEU A CA 1
ATOM 4854 C C . LEU A 1 630 ? 7.203 37.125 23.484 1 63.5 630 LEU A C 1
ATOM 4856 O O . LEU A 1 630 ? 6.66 36.062 23.797 1 63.5 630 LEU A O 1
ATOM 4860 N N . HIS A 1 631 ? 8.562 37.188 23.859 1 80.25 631 HIS A N 1
ATOM 4861 C CA . HIS A 1 631 ? 9.414 36.094 24.297 1 80.25 631 HIS A CA 1
ATOM 4862 C C . HIS A 1 631 ? 10.461 36.594 25.297 1 80.25 631 HIS A C 1
ATOM 4864 O O . HIS A 1 631 ? 11 37.688 25.156 1 80.25 631 HIS A O 1
ATOM 4870 N N . HIS A 1 632 ? 10.555 35.875 26.5 1 86.81 632 HIS A N 1
ATOM 4871 C CA . HIS A 1 632 ? 11.68 36.094 27.406 1 86.81 632 HIS A CA 1
ATOM 4872 C C . HIS A 1 632 ? 12.828 35.125 27.078 1 86.81 632 HIS A C 1
ATOM 4874 O O . HIS A 1 632 ? 12.68 33.906 27.219 1 86.81 632 HIS A O 1
ATOM 4880 N N . ILE A 1 633 ? 13.938 35.688 26.672 1 90.94 633 ILE A N 1
ATOM 4881 C CA . ILE A 1 633 ? 15.055 34.875 26.203 1 90.94 633 ILE A CA 1
ATOM 4882 C C . ILE A 1 633 ? 16.266 35.094 27.109 1 90.94 633 ILE A C 1
ATOM 4884 O O . ILE A 1 633 ? 16.609 36.219 27.453 1 90.94 633 ILE A O 1
ATOM 4888 N N . ALA A 1 634 ? 16.875 34.031 27.562 1 92.5 634 ALA A N 1
ATOM 4889 C CA . ALA A 1 634 ? 18.062 34.062 28.406 1 92.5 634 ALA A CA 1
ATOM 4890 C C . ALA A 1 634 ? 19.297 33.562 27.625 1 92.5 634 ALA A C 1
ATOM 4892 O O . ALA A 1 634 ? 19.219 32.531 26.938 1 92.5 634 ALA A O 1
ATOM 4893 N N . VAL A 1 635 ? 20.359 34.25 27.672 1 94.19 635 VAL A N 1
ATOM 4894 C CA . VAL A 1 635 ? 21.609 33.875 27.031 1 94.19 635 VAL A CA 1
ATOM 4895 C C . VAL A 1 635 ? 22.688 33.656 28.094 1 94.19 635 VAL A C 1
ATOM 4897 O O . VAL A 1 635 ? 22.938 34.531 28.938 1 94.19 635 VAL A O 1
ATOM 4900 N N . LEU A 1 636 ? 23.281 32.531 28.094 1 92.5 636 LEU A N 1
ATOM 4901 C CA . LEU A 1 636 ? 24.359 32.219 29.016 1 92.5 636 LEU A CA 1
ATOM 4902 C C . LEU A 1 636 ? 25.719 32.344 28.344 1 92.5 636 LEU A C 1
ATOM 4904 O O . LEU A 1 636 ? 25.984 31.688 27.328 1 92.5 636 LEU A O 1
ATOM 4908 N N . PHE A 1 637 ? 26.547 33.219 28.922 1 92.81 637 PHE A N 1
ATOM 4909 C CA . PHE A 1 637 ? 27.844 33.469 28.312 1 92.81 637 PHE A CA 1
ATOM 4910 C C . PHE A 1 637 ? 28.984 33.031 29.219 1 92.81 637 PHE A C 1
ATOM 4912 O O . PHE A 1 637 ? 29.219 33.594 30.281 1 92.81 637 PHE A O 1
ATOM 4919 N N . PHE A 1 638 ? 29.688 31.984 28.875 1 88.81 638 PHE A N 1
ATOM 4920 C CA . PHE A 1 638 ? 30.812 31.438 29.625 1 88.81 638 PHE A CA 1
ATOM 4921 C C . PHE A 1 638 ? 32.125 31.812 28.969 1 88.81 638 PHE A C 1
ATOM 4923 O O . PHE A 1 638 ? 33.188 31.703 29.594 1 88.81 638 PHE A O 1
ATOM 4930 N N . GLY A 1 639 ? 32 32.125 27.719 1 85.94 639 GLY A N 1
ATOM 4931 C CA . GLY A 1 639 ? 33.219 32.469 26.984 1 85.94 639 GLY A CA 1
ATOM 4932 C C . GLY A 1 639 ? 33.531 31.516 25.859 1 85.94 639 GLY A C 1
ATOM 4933 O O . GLY A 1 639 ? 33.031 30.375 25.859 1 85.94 639 GLY A O 1
ATOM 4934 N N . GLY A 1 640 ? 34.25 32.031 24.859 1 87.44 640 GLY A N 1
ATOM 4935 C CA . GLY A 1 640 ? 34.625 31.219 23.719 1 87.44 640 GLY A CA 1
ATOM 4936 C C . GLY A 1 640 ? 33.875 31.609 22.438 1 87.44 640 GLY A C 1
ATOM 4937 O O . GLY A 1 640 ? 32.969 32.438 22.469 1 87.44 640 GLY A O 1
ATOM 4938 N N . PRO A 1 641 ? 34.281 30.969 21.375 1 89 641 PRO A N 1
ATOM 4939 C CA . PRO A 1 641 ? 33.688 31.312 20.078 1 89 641 PRO A CA 1
ATOM 4940 C C . PRO A 1 641 ? 32.219 30.938 20 1 89 641 PRO A C 1
ATOM 4942 O O . PRO A 1 641 ? 31.422 31.688 19.422 1 89 641 PRO A O 1
ATOM 4945 N N . ASP A 1 642 ? 31.859 29.844 20.547 1 93.06 642 ASP A N 1
ATOM 4946 C CA . ASP A 1 642 ? 30.469 29.406 20.484 1 93.06 642 ASP A CA 1
ATOM 4947 C C . ASP A 1 642 ? 29.562 30.359 21.266 1 93.06 642 ASP A C 1
ATOM 4949 O O . ASP A 1 642 ? 28.453 30.672 20.812 1 93.06 642 ASP A O 1
ATOM 4953 N N . ASP A 1 643 ? 30.016 30.766 22.406 1 91.94 643 ASP A N 1
ATOM 4954 C CA . ASP A 1 643 ? 29.219 31.703 23.203 1 91.94 643 ASP A CA 1
ATOM 4955 C C . ASP A 1 643 ? 29.125 33.062 22.516 1 91.94 643 ASP A C 1
ATOM 4957 O O . ASP A 1 643 ? 28.109 33.75 22.641 1 91.94 643 ASP A O 1
ATOM 4961 N N . ARG A 1 644 ? 30.219 33.438 21.875 1 92.19 644 ARG A N 1
ATOM 4962 C CA . ARG A 1 644 ? 30.156 34.688 21.125 1 92.19 644 ARG A CA 1
ATOM 4963 C C . ARG A 1 644 ? 29.125 34.625 20.016 1 92.19 644 ARG A C 1
ATOM 4965 O O . ARG A 1 644 ? 28.438 35.594 19.719 1 92.19 644 ARG A O 1
ATOM 4972 N N . GLU A 1 645 ? 29.016 33.469 19.406 1 93.38 645 GLU A N 1
ATOM 4973 C CA . GLU A 1 645 ? 28 33.25 18.375 1 93.38 645 GLU A CA 1
ATOM 4974 C C . GLU A 1 645 ? 26.594 33.344 18.984 1 93.38 645 GLU A C 1
ATOM 4976 O O . GLU A 1 645 ? 25.688 33.875 18.359 1 93.38 645 GLU A O 1
ATOM 4981 N N . ALA A 1 646 ? 26.469 32.812 20.094 1 94.31 646 ALA A N 1
ATOM 4982 C CA . ALA A 1 646 ? 25.188 32.906 20.797 1 94.31 646 ALA A CA 1
ATOM 4983 C C . ALA A 1 646 ? 24.812 34.344 21.125 1 94.31 646 ALA A C 1
ATOM 4985 O O . ALA A 1 646 ? 23.656 34.719 20.984 1 94.31 646 ALA A O 1
ATOM 4986 N N . LEU A 1 647 ? 25.797 35.062 21.547 1 92.5 647 LEU A N 1
ATOM 4987 C CA . LEU A 1 647 ? 25.562 36.469 21.859 1 92.5 647 LEU A CA 1
ATOM 4988 C C . LEU A 1 647 ? 25.203 37.25 20.609 1 92.5 647 LEU A C 1
ATOM 4990 O O . LEU A 1 647 ? 24.359 38.156 20.641 1 92.5 647 LEU A O 1
ATOM 4994 N N . ALA A 1 648 ? 25.859 36.906 19.562 1 92.12 648 ALA A N 1
ATOM 4995 C CA . ALA A 1 648 ? 25.562 37.562 18.297 1 92.12 648 ALA A CA 1
ATOM 4996 C C . ALA A 1 648 ? 24.109 37.281 17.875 1 92.12 648 ALA A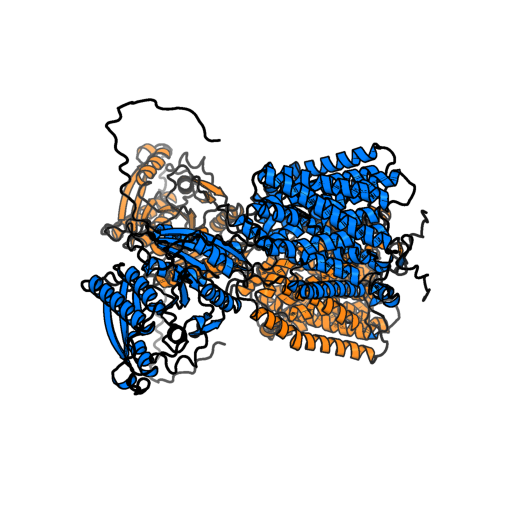 C 1
ATOM 4998 O O . ALA A 1 648 ? 23.438 38.188 17.375 1 92.12 648 ALA A O 1
ATOM 4999 N N . TYR A 1 649 ? 23.719 36.094 18.062 1 93.88 649 TYR A N 1
ATOM 5000 C CA . TYR A 1 649 ? 22.344 35.75 17.734 1 93.88 649 TYR A CA 1
ATOM 5001 C C . TYR A 1 649 ? 21.359 36.469 18.656 1 93.88 649 TYR A C 1
ATOM 5003 O O . TYR A 1 649 ? 20.297 36.938 18.234 1 93.88 649 TYR A O 1
ATOM 5011 N N . ALA A 1 650 ? 21.703 36.531 19.891 1 90.75 650 ALA A N 1
ATOM 5012 C CA . ALA A 1 650 ? 20.875 37.25 20.859 1 90.75 650 ALA A CA 1
ATOM 5013 C C . ALA A 1 650 ? 20.734 38.719 20.5 1 90.75 650 ALA A C 1
ATOM 5015 O O . ALA A 1 650 ? 19.688 39.344 20.734 1 90.75 650 ALA A O 1
ATOM 5016 N N . TRP A 1 651 ? 21.844 39.219 20.016 1 88.81 651 TRP A N 1
ATOM 5017 C CA . TRP A 1 651 ? 21.812 40.625 19.578 1 88.81 651 TRP A CA 1
ATOM 5018 C C . TRP A 1 651 ? 20.75 40.812 18.484 1 88.81 651 TRP A C 1
ATOM 5020 O O . TRP A 1 651 ? 20 41.781 18.516 1 88.81 651 TRP A O 1
ATOM 5030 N N . ARG A 1 652 ? 20.656 39.938 17.672 1 89.44 652 ARG A N 1
ATOM 5031 C CA . ARG A 1 652 ? 19.656 40 16.609 1 89.44 652 ARG A CA 1
ATOM 5032 C C . ARG A 1 652 ? 18.25 39.875 17.188 1 89.44 652 ARG A C 1
ATOM 5034 O O . ARG A 1 652 ? 17.328 40.562 16.75 1 89.44 652 ARG A O 1
ATOM 5041 N N . LEU A 1 653 ? 18.094 39.031 18.125 1 90.38 653 LEU A N 1
ATOM 5042 C CA . LEU A 1 653 ? 16.797 38.812 18.75 1 90.38 653 LEU A CA 1
ATOM 5043 C C . LEU A 1 653 ? 16.359 40.031 19.547 1 90.38 653 LEU A C 1
ATOM 5045 O O . LEU A 1 653 ? 15.156 40.281 19.719 1 90.38 653 LEU A O 1
ATOM 5049 N N . SER A 1 654 ? 17.219 40.781 20.016 1 87.5 654 SER A N 1
ATOM 5050 C CA . SER A 1 654 ? 16.938 41.938 20.891 1 87.5 654 SER A CA 1
ATOM 5051 C C . SER A 1 654 ? 16.344 43.094 20.094 1 87.5 654 SER A C 1
ATOM 5053 O O . SER A 1 654 ? 15.719 43.969 20.656 1 87.5 654 SER A O 1
ATOM 5055 N N . GLN A 1 655 ? 16.5 43 18.844 1 84.31 655 GLN A N 1
ATOM 5056 C CA . GLN A 1 655 ? 15.992 44.094 18 1 84.31 655 GLN A CA 1
ATOM 5057 C C . GLN A 1 655 ? 14.469 44 17.859 1 84.31 655 GLN A C 1
ATOM 5059 O O . GLN A 1 655 ? 13.828 44.969 17.469 1 84.31 655 GLN A O 1
ATOM 5064 N N . HIS A 1 656 ? 14.008 42.938 18.234 1 85.62 656 HIS A N 1
ATOM 5065 C CA . HIS A 1 656 ? 12.555 42.781 18.219 1 85.62 656 HIS A CA 1
ATOM 5066 C C . HIS A 1 656 ? 11.906 43.406 19.453 1 85.62 656 HIS A C 1
ATOM 5068 O O . HIS A 1 656 ? 12.305 43.094 20.578 1 85.62 656 HIS A O 1
ATOM 5074 N N . PRO A 1 657 ? 10.977 44.219 19.25 1 81.38 657 PRO A N 1
ATOM 5075 C CA . PRO A 1 657 ? 10.383 44.938 20.391 1 81.38 657 PRO A CA 1
ATOM 5076 C C . PRO A 1 657 ? 9.609 44 21.328 1 81.38 657 PRO A C 1
ATOM 5078 O O . PRO A 1 657 ? 9.438 44.312 22.5 1 81.38 657 PRO A O 1
ATOM 5081 N N . GLY A 1 658 ? 9.273 42.938 20.906 1 81.56 658 GLY A N 1
ATOM 5082 C CA . GLY A 1 658 ? 8.516 42 21.734 1 81.56 658 GLY A CA 1
ATOM 5083 C C . GLY A 1 658 ? 9.391 41.031 22.5 1 81.56 658 GLY A C 1
ATOM 5084 O O . GLY A 1 658 ? 8.883 40.219 23.281 1 81.56 658 GLY A O 1
ATOM 5085 N N . ASN A 1 659 ? 10.703 41.188 22.391 1 88.56 659 ASN A N 1
ATOM 5086 C CA . ASN A 1 659 ? 11.602 40.25 23.047 1 88.56 659 ASN A CA 1
ATOM 5087 C C . ASN A 1 659 ? 12.352 40.906 24.203 1 88.56 659 ASN A C 1
ATOM 5089 O O . ASN A 1 659 ? 12.773 42.031 24.109 1 88.56 659 ASN A O 1
ATOM 5093 N N . ASN A 1 660 ? 12.328 40.219 25.297 1 88.94 660 ASN A N 1
ATOM 5094 C CA . ASN A 1 660 ? 13.188 40.594 26.422 1 88.94 660 ASN A CA 1
ATOM 5095 C C . ASN A 1 660 ? 14.367 39.625 26.562 1 88.94 660 ASN A C 1
ATOM 5097 O O . ASN A 1 660 ? 14.172 38.406 26.672 1 88.94 660 ASN A O 1
ATOM 5101 N N . ILE A 1 661 ? 15.523 40.188 26.547 1 91.31 661 ILE A N 1
ATOM 5102 C CA . ILE A 1 661 ? 16.719 39.344 26.562 1 91.31 661 ILE A CA 1
ATOM 5103 C C . ILE A 1 661 ? 17.484 39.562 27.875 1 91.31 661 ILE A C 1
ATOM 5105 O O . ILE A 1 661 ? 17.688 40.688 28.312 1 91.31 661 ILE A O 1
ATOM 5109 N N . THR A 1 662 ? 17.812 38.5 28.531 1 91.31 662 THR A N 1
ATOM 5110 C CA . THR A 1 662 ? 18.672 38.531 29.719 1 91.31 662 THR A CA 1
ATOM 5111 C C . THR A 1 662 ? 20.016 37.844 29.422 1 91.31 662 THR A C 1
ATOM 5113 O O . THR A 1 662 ? 20.062 36.656 29.078 1 91.31 662 THR A O 1
ATOM 5116 N N . VAL A 1 663 ? 21.078 38.625 29.5 1 92.94 663 VAL A N 1
ATOM 5117 C CA . VAL A 1 663 ? 22.406 38.062 29.266 1 92.94 663 VAL A CA 1
ATOM 5118 C C . VAL A 1 663 ? 23.109 37.844 30.609 1 92.94 663 VAL A C 1
ATOM 5120 O O . VAL A 1 663 ? 23.297 38.812 31.375 1 92.94 663 VAL A O 1
ATOM 5123 N N . MET A 1 664 ? 23.438 36.656 30.891 1 92.25 664 MET A N 1
ATOM 5124 C CA . MET A 1 664 ? 24.156 36.312 32.125 1 92.25 664 MET A CA 1
ATOM 5125 C C . MET A 1 664 ? 25.594 35.906 31.812 1 92.25 664 MET A C 1
ATOM 5127 O O . MET A 1 664 ? 25.828 34.875 31.172 1 92.25 664 MET A O 1
ATOM 5131 N N . ARG A 1 665 ? 26.516 36.688 32.25 1 92.88 665 ARG A N 1
ATOM 5132 C CA . ARG A 1 665 ? 27.938 36.406 32.062 1 92.88 665 ARG A CA 1
ATOM 5133 C C . ARG A 1 665 ? 28.5 35.719 33.312 1 92.88 665 ARG A C 1
ATOM 5135 O O . ARG A 1 665 ? 28.281 36.188 34.438 1 92.88 665 ARG A O 1
ATOM 5142 N N . PHE A 1 666 ? 29.219 34.688 33.125 1 90.19 666 PHE A N 1
ATOM 5143 C CA . PHE A 1 666 ? 29.844 33.969 34.219 1 90.19 666 PHE A CA 1
ATOM 5144 C C . PHE A 1 666 ? 31.328 34.25 34.281 1 90.19 666 PHE A C 1
ATOM 5146 O O . PHE A 1 666 ? 32.031 34.094 33.281 1 90.19 666 PHE A O 1
ATOM 5153 N N . VAL A 1 667 ? 31.828 34.75 35.344 1 85.44 667 VAL A N 1
ATOM 5154 C CA . VAL A 1 667 ? 33.25 35.062 35.531 1 85.44 667 VAL A CA 1
ATOM 5155 C C . VAL A 1 667 ? 33.812 34.25 36.688 1 85.44 667 VAL A C 1
ATOM 5157 O O . VAL A 1 667 ? 33.125 33.969 37.656 1 85.44 667 VAL A O 1
ATOM 5160 N N . LEU A 1 668 ? 35.062 33.875 36.531 1 80.62 668 LEU A N 1
ATOM 5161 C CA . LEU A 1 668 ? 35.75 33.094 37.562 1 80.62 668 LEU A CA 1
ATOM 5162 C C . LEU A 1 668 ? 36.156 33.969 38.719 1 80.62 668 LEU A C 1
ATOM 5164 O O . LEU A 1 668 ? 36.719 35.062 38.5 1 80.62 668 LEU A O 1
ATOM 5168 N N . GLY A 1 669 ? 35.938 33.656 39.906 1 72.62 669 GLY A N 1
ATOM 5169 C CA . GLY A 1 669 ? 36.375 34.375 41.094 1 72.62 669 GLY A CA 1
ATOM 5170 C C . GLY A 1 669 ? 37.844 34.156 41.438 1 72.62 669 GLY A C 1
ATOM 5171 O O . GLY A 1 669 ? 38.469 33.25 40.875 1 72.62 669 GLY A O 1
ATOM 5172 N N . ASP A 1 670 ? 38.625 35.062 42.156 1 60.09 670 ASP A N 1
ATOM 5173 C CA . ASP A 1 670 ? 40.031 35.125 42.594 1 60.09 670 ASP A CA 1
ATOM 5174 C C . ASP A 1 670 ? 40.438 33.781 43.188 1 60.09 670 ASP A C 1
ATOM 5176 O O . ASP A 1 670 ? 41.625 33.375 43.062 1 60.09 670 ASP A O 1
ATOM 5180 N N . ASN A 1 671 ? 39.844 33.062 43.969 1 52.28 671 ASN A N 1
ATOM 5181 C CA . ASN A 1 671 ? 40.312 31.875 44.656 1 52.28 671 ASN A CA 1
ATOM 5182 C C . ASN A 1 671 ? 40.469 30.703 43.719 1 52.28 671 ASN A C 1
ATOM 5184 O O . ASN A 1 671 ? 41 29.641 44.094 1 52.28 671 ASN A O 1
ATOM 5188 N N . GLY A 1 672 ? 40 30.688 42.625 1 45.66 672 GLY A N 1
ATOM 5189 C CA . GLY A 1 672 ? 40 29.531 41.719 1 45.66 672 GLY A CA 1
ATOM 5190 C C . GLY A 1 672 ? 41.25 29.484 40.844 1 45.66 672 GLY A C 1
ATOM 5191 O O . GLY A 1 672 ? 41.406 28.547 40.062 1 45.66 672 GLY A O 1
ATOM 5192 N N . LEU A 1 673 ? 41.938 30.641 40.562 1 42.41 673 LEU A N 1
ATOM 5193 C CA . LEU A 1 673 ? 43.125 30.641 39.719 1 42.41 673 LEU A CA 1
ATOM 5194 C C . LEU A 1 673 ? 44.312 30.016 40.469 1 42.41 673 LEU A C 1
ATOM 5196 O O . LEU A 1 673 ? 45.406 29.953 39.938 1 42.41 673 LEU A O 1
ATOM 5200 N N . GLU A 1 674 ? 44.312 29.906 41.781 1 38.09 674 GLU A N 1
ATOM 5201 C CA . GLU A 1 674 ? 45.562 29.547 42.438 1 38.09 674 GLU A CA 1
ATOM 5202 C C . GLU A 1 674 ? 46.188 28.281 41.844 1 38.09 674 GLU A C 1
ATOM 5204 O O . GLU A 1 674 ? 47.375 28.016 42 1 38.09 674 GLU A O 1
ATOM 5209 N N . THR A 1 675 ? 45.406 27.312 41.438 1 35.59 675 THR A N 1
ATOM 5210 C CA . THR A 1 675 ? 46.188 26.078 41.375 1 35.59 675 THR A CA 1
ATOM 5211 C C . THR A 1 675 ? 47.25 26.156 40.312 1 35.59 675 THR A C 1
ATOM 5213 O O . THR A 1 675 ? 48.312 25.578 40.438 1 35.59 675 THR A O 1
ATOM 5216 N N . THR A 1 676 ? 47 26.562 39.062 1 35.47 676 THR A N 1
ATOM 5217 C CA . THR A 1 676 ? 47.969 25.953 38.156 1 35.47 676 THR A CA 1
ATOM 5218 C C . THR A 1 676 ? 49.219 26.828 38.062 1 35.47 676 THR A C 1
ATOM 5220 O O . THR A 1 676 ? 50.156 26.5 37.312 1 35.47 676 THR A O 1
ATOM 5223 N N . THR A 1 677 ? 49.188 28.094 38.469 1 34.91 677 THR A N 1
ATOM 5224 C CA . THR A 1 677 ? 50.344 28.828 37.969 1 34.91 677 THR A CA 1
ATOM 5225 C C . THR A 1 677 ? 51.562 28.625 38.875 1 34.91 677 THR A C 1
ATOM 5227 O O . THR A 1 677 ? 52.531 29.359 38.812 1 34.91 677 THR A O 1
ATOM 5230 N N . GLU A 1 678 ? 51.656 27.781 39.875 1 32.56 678 GLU A N 1
ATOM 5231 C CA . GLU A 1 678 ? 52.844 27.953 40.688 1 32.56 678 GLU A CA 1
ATOM 5232 C C . GLU A 1 678 ? 54.094 27.75 39.875 1 32.56 678 GLU A C 1
ATOM 5234 O O . GLU A 1 678 ? 55.188 27.641 40.438 1 32.56 678 GLU A O 1
ATOM 5239 N N . SER A 1 679 ? 54.156 27.312 38.562 1 31.27 679 SER A N 1
ATOM 5240 C CA . SER A 1 679 ? 55.562 27 38.281 1 31.27 679 SER A CA 1
ATOM 5241 C C . SER A 1 679 ? 56.406 28.266 38.281 1 31.27 679 SER A C 1
ATOM 5243 O O . SER A 1 679 ? 56.031 29.281 37.719 1 31.27 679 SER A O 1
ATOM 5245 N N . ASN A 1 680 ? 57.406 28.5 39.188 1 30.5 680 ASN A N 1
ATOM 5246 C CA . ASN A 1 680 ? 58.438 29.422 39.656 1 30.5 680 ASN A CA 1
ATOM 5247 C C . ASN A 1 680 ? 59.344 29.875 38.5 1 30.5 680 ASN A C 1
ATOM 5249 O O . ASN A 1 680 ? 60.406 30.453 38.719 1 30.5 680 ASN A O 1
ATOM 5253 N N . SER A 1 681 ? 59.656 29.047 37.406 1 30.88 681 SER A N 1
ATOM 5254 C CA . SER A 1 681 ? 60.969 29.328 36.844 1 30.88 681 SER A CA 1
ATOM 5255 C C . SER A 1 681 ? 61.031 30.75 36.312 1 30.88 681 SER A C 1
ATOM 5257 O O . SER A 1 681 ? 60.031 31.312 35.875 1 30.88 681 SER A O 1
ATOM 5259 N N . GLY A 1 682 ? 61.969 31.641 36.656 1 31.84 682 GLY A N 1
ATOM 5260 C CA . GLY A 1 682 ? 62.531 32.969 36.438 1 31.84 682 GLY A CA 1
ATOM 5261 C C . GLY A 1 682 ? 62.531 33.375 34.969 1 31.84 682 GLY A C 1
ATOM 5262 O O . GLY A 1 682 ? 63.125 34.406 34.625 1 31.84 682 GLY A O 1
ATOM 5263 N N . GLN A 1 683 ? 62.781 32.375 34.031 1 32.59 683 GLN A N 1
ATOM 5264 C CA . GLN A 1 683 ? 63.188 32.875 32.719 1 32.59 683 GLN A CA 1
ATOM 5265 C C . GLN A 1 683 ? 62.188 33.875 32.156 1 32.59 683 GLN A C 1
ATOM 5267 O O . GLN A 1 683 ? 60.969 33.75 32.406 1 32.59 683 GLN A O 1
ATOM 5272 N N . GLU A 1 684 ? 62.625 35.062 31.656 1 33.84 684 GLU A N 1
ATOM 5273 C CA . GLU A 1 684 ? 61.969 36.156 30.906 1 33.84 684 GLU A CA 1
ATOM 5274 C C . GLU A 1 684 ? 60.875 35.594 30 1 33.84 684 GLU A C 1
ATOM 5276 O O . GLU A 1 684 ? 61.156 35 28.953 1 33.84 684 GLU A O 1
ATOM 5281 N N . THR A 1 685 ? 60.031 34.781 30.516 1 31.23 685 THR A N 1
ATOM 5282 C CA . THR A 1 685 ? 59.031 34.125 29.672 1 31.23 685 THR A CA 1
ATOM 5283 C C . THR A 1 685 ? 58.344 35.156 28.781 1 31.23 685 THR A C 1
ATOM 5285 O O . THR A 1 685 ? 57.781 36.156 29.281 1 31.23 685 THR A O 1
ATOM 5288 N N . LEU A 1 686 ? 58.844 35.375 27.516 1 36.34 686 LEU A N 1
ATOM 5289 C CA . LEU A 1 686 ? 58.125 36 26.422 1 36.34 686 LEU A CA 1
ATOM 5290 C C . LEU A 1 686 ? 56.594 35.844 26.594 1 36.34 686 LEU A C 1
ATOM 5292 O O . LEU A 1 686 ? 56.125 34.719 26.766 1 36.34 686 LEU A O 1
ATOM 5296 N N . THR A 1 687 ? 55.938 36.656 27.312 1 38.56 687 THR A N 1
ATOM 5297 C CA . THR A 1 687 ? 54.469 36.75 27.484 1 38.56 687 THR A CA 1
ATOM 5298 C C . THR A 1 687 ? 53.75 36.375 26.203 1 38.56 687 THR A C 1
ATOM 5300 O O . THR A 1 687 ? 53.594 37.219 25.297 1 38.56 687 THR A O 1
ATOM 5303 N N . VAL A 1 688 ? 54.188 35.312 25.547 1 40.5 688 VAL A N 1
ATOM 5304 C CA . VAL A 1 688 ? 53.375 34.781 24.438 1 40.5 688 VAL A CA 1
ATOM 5305 C C . VAL A 1 688 ? 51.906 34.781 24.812 1 40.5 688 VAL A C 1
ATOM 5307 O O . VAL A 1 688 ? 51.5 34.219 25.828 1 40.5 688 VAL A O 1
ATOM 5310 N N . GLU A 1 689 ? 51.188 35.844 24.562 1 51 689 GLU A N 1
ATOM 5311 C CA . GLU A 1 689 ? 49.719 35.875 24.578 1 51 689 GLU A CA 1
ATOM 5312 C C . GLU A 1 689 ? 49.125 34.531 24.188 1 51 689 GLU A C 1
ATOM 5314 O O . GLU A 1 689 ? 49.344 34.062 23.078 1 51 689 GLU A O 1
ATOM 5319 N N . THR A 1 690 ? 49 33.594 25.062 1 58.78 690 THR A N 1
ATOM 5320 C CA . THR A 1 690 ? 48.438 32.281 24.828 1 58.78 690 THR A CA 1
ATOM 5321 C C . THR A 1 690 ? 47.094 32.375 24.125 1 58.78 690 THR A C 1
ATOM 5323 O O . THR A 1 690 ? 46.438 33.438 24.141 1 58.78 690 THR A O 1
ATOM 5326 N N . ASP A 1 691 ? 46.781 31.453 23.281 1 64.62 691 ASP A N 1
ATOM 5327 C CA . ASP A 1 691 ? 45.5 31.359 22.562 1 64.62 691 ASP A CA 1
ATOM 5328 C C . ASP A 1 691 ? 44.312 31.625 23.484 1 64.62 691 ASP A C 1
ATOM 5330 O O . ASP A 1 691 ? 43.344 32.25 23.062 1 64.62 691 ASP A O 1
ATOM 5334 N N . ASP A 1 692 ? 44.5 31.406 24.766 1 68.06 692 ASP A N 1
ATOM 5335 C CA . ASP A 1 692 ? 43.438 31.641 25.734 1 68.06 692 ASP A CA 1
ATOM 5336 C C . ASP A 1 692 ? 43.312 33.125 26.062 1 68.06 692 ASP A C 1
ATOM 5338 O O . ASP A 1 692 ? 42.188 33.625 26.266 1 68.06 692 ASP A O 1
ATOM 5342 N N . ASP A 1 693 ? 44.438 33.719 26.156 1 73.88 693 ASP A N 1
ATOM 5343 C CA . ASP A 1 693 ? 44.406 35.156 26.438 1 73.88 693 ASP A CA 1
ATOM 5344 C C . ASP A 1 693 ? 43.781 35.938 25.266 1 73.88 693 ASP A C 1
ATOM 5346 O O . ASP A 1 693 ? 43.062 36.906 25.469 1 73.88 693 ASP A O 1
ATOM 5350 N N . ARG A 1 694 ? 44.062 35.438 24.109 1 78 694 ARG A N 1
ATOM 5351 C CA . ARG A 1 694 ? 43.469 36.062 22.922 1 78 694 ARG A CA 1
ATOM 5352 C C . ARG A 1 694 ? 41.969 35.906 22.906 1 78 694 ARG A C 1
ATOM 5354 O O . ARG A 1 694 ? 41.219 36.844 22.562 1 78 694 ARG A O 1
ATOM 5361 N N . GLU A 1 695 ? 41.562 34.781 23.297 1 82.12 695 GLU A N 1
ATOM 5362 C CA . GLU A 1 695 ? 40.125 34.531 23.312 1 82.12 695 GLU A CA 1
ATOM 5363 C C . GLU A 1 695 ? 39.406 35.375 24.391 1 82.12 695 GLU A C 1
ATOM 5365 O O . GLU A 1 695 ? 38.312 35.844 24.172 1 82.12 695 GLU A O 1
ATOM 5370 N N . LYS A 1 696 ? 40.062 35.531 25.469 1 84.19 696 LYS A N 1
ATOM 5371 C CA . LYS A 1 696 ? 39.5 36.344 26.531 1 84.19 696 LYS A CA 1
ATOM 5372 C C . LYS A 1 696 ? 39.375 37.812 26.109 1 84.19 696 LYS A C 1
ATOM 5374 O O . LYS A 1 696 ? 38.406 38.5 26.453 1 84.19 696 LYS A O 1
ATOM 5379 N N . LYS A 1 697 ? 40.375 38.219 25.406 1 85.69 697 LYS A N 1
ATOM 5380 C CA . LYS A 1 697 ? 40.312 39.594 24.922 1 85.69 697 LYS A CA 1
ATOM 5381 C C . LYS A 1 697 ? 39.188 39.75 23.906 1 85.69 697 LYS A C 1
ATOM 5383 O O . LYS A 1 697 ? 38.5 40.781 23.922 1 85.69 697 LYS A O 1
ATOM 5388 N N . LEU A 1 698 ? 39 38.781 23.062 1 88.25 698 LEU A N 1
ATOM 5389 C CA . LEU A 1 698 ? 37.906 38.844 22.094 1 88.25 698 LEU A CA 1
ATOM 5390 C C . LEU A 1 698 ? 36.562 38.812 22.797 1 88.25 698 LEU A C 1
ATOM 5392 O O . LEU A 1 698 ? 35.625 39.469 22.375 1 88.25 698 LEU A O 1
ATOM 5396 N N . ASP A 1 699 ? 36.5 38.062 23.812 1 90.06 699 ASP A N 1
ATOM 5397 C CA . ASP A 1 699 ? 35.25 38 24.609 1 90.06 699 ASP A CA 1
ATOM 5398 C C . ASP A 1 699 ? 34.906 39.344 25.219 1 90.06 699 ASP A C 1
ATOM 5400 O O . ASP A 1 699 ? 33.781 39.781 25.156 1 90.06 699 ASP A O 1
ATOM 5404 N N . GLU A 1 700 ? 35.969 39.969 25.781 1 90.19 700 GLU A N 1
ATOM 5405 C CA . GLU A 1 700 ? 35.75 41.25 26.422 1 90.19 700 GLU A CA 1
ATOM 5406 C C . GLU A 1 700 ? 35.344 42.312 25.391 1 90.19 700 GLU A C 1
ATOM 5408 O O . GLU A 1 700 ? 34.5 43.156 25.672 1 90.19 700 GLU A O 1
ATOM 5413 N N . LYS A 1 701 ? 35.875 42.156 24.312 1 89.56 701 LYS A N 1
ATOM 5414 C CA . LYS A 1 701 ? 35.531 43.094 23.25 1 89.56 701 LYS A CA 1
ATOM 5415 C C . LYS A 1 701 ? 34.094 42.906 22.828 1 89.56 701 LYS A C 1
ATOM 5417 O O . LYS A 1 701 ? 33.344 43.875 22.656 1 89.56 701 LYS A O 1
ATOM 5422 N N . CYS A 1 702 ? 33.719 41.719 22.656 1 90.25 702 CYS A N 1
ATOM 5423 C CA . CYS A 1 702 ? 32.344 41.438 22.219 1 90.25 702 CYS A CA 1
ATOM 5424 C C . CYS A 1 702 ? 31.328 41.875 23.25 1 90.25 702 CYS A C 1
ATOM 5426 O O . CYS A 1 702 ? 30.297 42.438 22.906 1 90.25 702 CYS A O 1
ATOM 5428 N N . ILE A 1 703 ? 31.625 41.625 24.484 1 90.88 703 ILE A N 1
ATOM 5429 C CA . ILE A 1 703 ? 30.703 42 25.562 1 90.88 703 ILE A CA 1
ATOM 5430 C C . ILE A 1 703 ? 30.609 43.5 25.672 1 90.88 703 ILE A C 1
ATOM 5432 O O . ILE A 1 703 ? 29.531 44.062 25.891 1 90.88 703 ILE A O 1
ATOM 5436 N N . HIS A 1 704 ? 31.766 44.156 25.484 1 89.62 704 HIS A N 1
ATOM 5437 C CA . HIS A 1 704 ? 31.781 45.594 25.562 1 89.62 704 HIS A CA 1
ATOM 5438 C C . HIS A 1 704 ? 30.969 46.219 24.422 1 89.62 704 HIS A C 1
ATOM 5440 O O . HIS A 1 704 ? 30.219 47.156 24.641 1 89.62 704 HIS A O 1
ATOM 5446 N N . GLU A 1 705 ? 31.125 45.656 23.312 1 87.88 705 GLU A N 1
ATOM 5447 C CA . GLU A 1 705 ? 30.375 46.125 22.172 1 87.88 705 GLU A CA 1
ATOM 5448 C C . GLU A 1 705 ? 28.875 45.906 22.359 1 87.88 705 GLU A C 1
ATOM 5450 O O . GLU A 1 705 ? 28.062 46.781 22.047 1 87.88 705 GLU A O 1
ATOM 5455 N N . PHE A 1 706 ? 28.609 44.812 22.875 1 89.06 706 PHE A N 1
ATOM 5456 C CA . PHE A 1 706 ? 27.203 44.5 23.109 1 89.06 706 PHE A CA 1
ATOM 5457 C C . PHE A 1 706 ? 26.594 45.438 24.156 1 89.06 706 PHE A C 1
ATOM 5459 O O . PHE A 1 706 ? 25.484 45.938 23.969 1 89.06 706 PHE A O 1
ATOM 5466 N N . ARG A 1 707 ? 27.328 45.719 25.141 1 87.12 707 ARG A N 1
ATOM 5467 C CA . ARG A 1 707 ? 26.844 46.594 26.203 1 87.12 707 ARG A CA 1
ATOM 5468 C C . ARG A 1 707 ? 26.703 48.031 25.734 1 87.12 707 ARG A C 1
ATOM 5470 O O . ARG A 1 707 ? 25.781 48.75 26.141 1 87.12 707 ARG A O 1
ATOM 5477 N N . GLU A 1 708 ? 27.578 48.375 24.891 1 85.19 708 GLU A N 1
ATOM 5478 C CA . GLU A 1 708 ? 27.547 49.719 24.375 1 85.19 708 GLU A CA 1
ATOM 5479 C C . GLU A 1 708 ? 26.312 49.969 23.516 1 85.19 708 GLU A C 1
ATOM 5481 O O . GLU A 1 708 ? 25.688 51 23.594 1 85.19 708 GLU A O 1
ATOM 5486 N N . ILE A 1 709 ? 26 49 22.781 1 82 709 ILE A N 1
ATOM 5487 C CA . ILE A 1 709 ? 24.891 49.156 21.828 1 82 709 ILE A CA 1
ATOM 5488 C C . ILE A 1 709 ? 23.562 48.969 22.562 1 82 709 ILE A C 1
ATOM 5490 O O . ILE A 1 709 ? 22.578 49.656 22.234 1 82 709 ILE A O 1
ATOM 5494 N N . THR A 1 710 ? 23.562 48.219 23.609 1 81.19 710 THR A N 1
ATOM 5495 C CA . THR A 1 710 ? 22.297 47.875 24.25 1 81.19 710 THR A CA 1
ATOM 5496 C C . THR A 1 710 ? 22.109 48.688 25.531 1 81.19 710 THR A C 1
ATOM 5498 O O . THR A 1 710 ? 21.125 48.5 26.25 1 81.19 710 THR A O 1
ATOM 5501 N N . MET A 1 711 ? 22.984 49.531 25.891 1 77.5 711 MET A N 1
ATOM 5502 C CA . MET A 1 711 ? 22.938 50.281 27.141 1 77.5 711 MET A CA 1
ATOM 5503 C C . MET A 1 711 ? 21.656 51.094 27.234 1 77.5 711 MET A C 1
ATOM 5505 O O . MET A 1 711 ? 21.094 51.281 28.328 1 77.5 711 MET A O 1
ATOM 5509 N N . HIS A 1 712 ? 21.094 51.438 26.109 1 77.19 712 HIS A N 1
ATOM 5510 C CA . HIS A 1 712 ? 19.922 52.312 26.141 1 77.19 712 HIS A CA 1
ATOM 5511 C C . HIS A 1 712 ? 18.641 51.531 25.906 1 77.19 712 HIS A C 1
ATOM 5513 O O . HIS A 1 712 ? 17.547 52.125 25.906 1 77.19 712 HIS A O 1
ATOM 5519 N N . SER A 1 713 ? 18.797 50.219 25.766 1 79.62 713 SER A N 1
ATOM 5520 C CA . SER A 1 713 ? 17.578 49.469 25.5 1 79.62 713 SER A CA 1
ATOM 5521 C C . SER A 1 713 ? 17.016 48.844 26.781 1 79.62 713 SER A C 1
ATOM 5523 O O . SER A 1 713 ? 17.75 48.25 27.578 1 79.62 713 SER A O 1
ATOM 5525 N N . SER A 1 714 ? 15.852 49.094 27.188 1 78.62 714 SER A N 1
ATOM 5526 C CA . SER A 1 714 ? 15.188 48.562 28.359 1 78.62 714 SER A CA 1
ATOM 5527 C C . SER A 1 714 ? 14.867 47.094 28.188 1 78.62 714 SER A C 1
ATOM 5529 O O . SER A 1 714 ? 14.586 46.375 29.156 1 78.62 714 SER A O 1
ATOM 5531 N N . ALA A 1 715 ? 15.031 46.625 27.016 1 83.12 715 ALA A N 1
ATOM 5532 C CA . ALA A 1 715 ? 14.641 45.219 26.734 1 83.12 715 ALA A CA 1
ATOM 5533 C C . ALA A 1 715 ? 15.789 44.281 27.031 1 83.12 715 ALA A C 1
ATOM 5535 O O . ALA A 1 715 ? 15.594 43.062 27.031 1 83.12 715 ALA A O 1
ATOM 5536 N N . VAL A 1 716 ? 16.953 44.812 27.359 1 89.94 716 VAL A N 1
ATOM 5537 C CA . VAL A 1 716 ? 18.109 43.938 27.578 1 89.94 716 VAL A CA 1
ATOM 5538 C C . VAL A 1 716 ? 18.609 44.094 29.016 1 89.94 716 VAL A C 1
ATOM 5540 O O . VAL A 1 716 ? 18.828 45.219 29.469 1 89.94 716 VAL A O 1
ATOM 5543 N N . MET A 1 717 ? 18.656 43.031 29.734 1 88.62 717 MET A N 1
ATOM 5544 C CA . MET A 1 717 ? 19.219 43.031 31.078 1 88.62 717 MET A CA 1
ATOM 5545 C C . MET A 1 717 ? 20.547 42.281 31.109 1 88.62 717 MET A C 1
ATOM 5547 O O . MET A 1 717 ? 20.656 41.156 30.594 1 88.62 717 MET A O 1
ATOM 5551 N N . TYR A 1 718 ? 21.594 42.938 31.547 1 90.62 718 TYR A N 1
ATOM 5552 C CA . TYR A 1 718 ? 22.922 42.344 31.656 1 90.62 718 TYR A CA 1
ATOM 5553 C C . TYR A 1 718 ? 23.281 42.094 33.125 1 90.62 718 TYR A C 1
ATOM 5555 O O . TYR A 1 718 ? 23.188 42.969 33.969 1 90.62 718 TYR A O 1
ATOM 5563 N N . MET A 1 719 ? 23.609 40.781 33.406 1 88.69 719 MET A N 1
ATOM 5564 C CA . MET A 1 719 ? 23.984 40.375 34.781 1 88.69 719 MET A CA 1
ATOM 5565 C C . MET A 1 719 ? 25.297 39.594 34.781 1 88.69 719 MET A C 1
ATOM 5567 O O . MET A 1 719 ? 25.547 38.812 33.875 1 88.69 719 MET A O 1
ATOM 5571 N N . GLU A 1 720 ? 26.141 39.938 35.719 1 89.81 720 GLU A N 1
ATOM 5572 C CA . GLU A 1 720 ? 27.391 39.188 35.906 1 89.81 720 GLU A CA 1
ATOM 5573 C C . GLU A 1 720 ? 27.359 38.375 37.188 1 89.81 720 GLU A C 1
ATOM 5575 O O . GLU A 1 720 ? 26.984 38.875 38.25 1 89.81 720 GLU A O 1
ATOM 5580 N N . LYS A 1 721 ? 27.594 37.125 37 1 90 721 LYS A N 1
ATOM 5581 C CA . LYS A 1 721 ? 27.609 36.219 38.156 1 90 721 LYS A CA 1
ATOM 5582 C C . LYS A 1 721 ? 29 35.594 38.344 1 90 721 LYS A C 1
ATOM 5584 O O . LYS A 1 721 ? 29.562 35.062 37.375 1 90 721 LYS A O 1
ATOM 5589 N N . VAL A 1 722 ? 29.562 35.719 39.562 1 86.06 722 VAL A N 1
ATOM 5590 C CA . VAL A 1 722 ? 30.859 35.125 39.844 1 86.06 722 VAL A CA 1
ATOM 5591 C C . VAL A 1 722 ? 30.688 33.719 40.406 1 86.06 722 VAL A C 1
ATOM 5593 O O . VAL A 1 722 ? 29.922 33.5 41.344 1 86.06 722 VAL A O 1
ATOM 5596 N N . VAL A 1 723 ? 31.219 32.781 39.688 1 85.44 723 VAL A N 1
ATOM 5597 C CA . VAL A 1 723 ? 31.094 31.391 40.094 1 85.44 723 VAL A CA 1
ATOM 5598 C C . VAL A 1 723 ? 32.469 30.766 40.188 1 85.44 723 VAL A C 1
ATOM 5600 O O . VAL A 1 723 ? 33.406 31.125 39.469 1 85.44 723 VAL A O 1
ATOM 5603 N N . ASN A 1 724 ? 32.688 29.812 41.156 1 78.25 724 ASN A N 1
ATOM 5604 C CA . ASN A 1 724 ? 33.969 29.172 41.375 1 78.25 724 ASN A CA 1
ATOM 5605 C C . ASN A 1 724 ? 33.969 27.719 40.906 1 78.25 724 ASN A C 1
ATOM 5607 O O . ASN A 1 724 ? 35.031 27.172 40.594 1 78.25 724 ASN A O 1
ATOM 5611 N N . HIS A 1 725 ? 32.844 27 41 1 79.06 725 HIS A N 1
ATOM 5612 C CA . HIS A 1 725 ? 32.75 25.609 40.594 1 79.06 725 HIS A CA 1
ATOM 5613 C C . HIS A 1 725 ? 31.453 25.312 39.875 1 79.06 725 HIS A C 1
ATOM 5615 O O . HIS A 1 725 ? 30.594 26.203 39.719 1 79.06 725 HIS A O 1
ATOM 5621 N N . GLY A 1 726 ? 31.375 24.156 39.312 1 81.44 726 GLY A N 1
ATOM 5622 C CA . GLY A 1 726 ? 30.266 23.734 38.469 1 81.44 726 GLY A CA 1
ATOM 5623 C C . GLY A 1 726 ? 28.938 23.75 39.188 1 81.44 726 GLY A C 1
ATOM 5624 O O . GLY A 1 726 ? 27.906 24.125 38.594 1 81.44 726 GLY A O 1
ATOM 5625 N N . GLU A 1 727 ? 28.938 23.453 40.438 1 82.25 727 GLU A N 1
ATOM 5626 C CA . GLU A 1 727 ? 27.703 23.422 41.188 1 82.25 727 GLU A CA 1
ATOM 5627 C C . GLU A 1 727 ? 27.125 24.828 41.375 1 82.25 727 GLU A C 1
ATOM 5629 O O . GLU A 1 727 ? 25.906 25.016 41.344 1 82.25 727 GLU A O 1
ATOM 5634 N N . GLU A 1 728 ? 28.047 25.797 41.531 1 84.12 728 GLU A N 1
ATOM 5635 C CA . GLU A 1 728 ? 27.578 27.172 41.656 1 84.12 728 GLU A CA 1
ATOM 5636 C C . GLU A 1 728 ? 27.016 27.688 40.344 1 84.12 728 GLU A C 1
ATOM 5638 O O . GLU A 1 728 ? 26.094 28.516 40.344 1 84.12 728 GLU A O 1
ATOM 5643 N N . THR A 1 729 ? 27.562 27.188 39.312 1 86.12 729 THR A N 1
ATOM 5644 C CA . THR A 1 729 ? 27.047 27.562 38 1 86.12 729 THR A CA 1
ATOM 5645 C C . THR A 1 729 ? 25.625 27.078 37.812 1 86.12 729 THR A C 1
ATOM 5647 O O . THR A 1 729 ? 24.766 27.828 37.344 1 86.12 729 THR A O 1
ATOM 5650 N N . VAL A 1 730 ? 25.375 25.844 38.188 1 86.31 730 VAL A N 1
ATOM 5651 C CA . VAL A 1 730 ? 24.047 25.25 38.062 1 86.31 730 VAL A CA 1
ATOM 5652 C C . VAL A 1 730 ? 23.047 26 38.938 1 86.31 730 VAL A C 1
ATOM 5654 O O . VAL A 1 730 ? 21.906 26.25 38.531 1 86.31 730 VAL A O 1
ATOM 5657 N N . ALA A 1 731 ? 23.484 26.406 40.125 1 83.5 731 ALA A N 1
ATOM 5658 C CA . ALA A 1 731 ? 22.625 27.141 41.062 1 83.5 731 ALA A CA 1
ATOM 5659 C C . ALA A 1 731 ? 22.266 28.516 40.469 1 83.5 731 ALA A C 1
ATOM 5661 O O . ALA A 1 731 ? 21.141 28.984 40.625 1 83.5 731 ALA A O 1
ATOM 5662 N N . ALA A 1 732 ? 23.219 29.109 39.844 1 86.38 732 ALA A N 1
ATOM 5663 C CA . ALA A 1 732 ? 22.984 30.422 39.25 1 86.38 732 ALA A CA 1
ATOM 5664 C C . ALA A 1 732 ? 21.984 30.344 38.094 1 86.38 732 ALA A C 1
ATOM 5666 O O . ALA A 1 732 ? 21.125 31.219 37.938 1 86.38 732 ALA A O 1
ATOM 5667 N N . ILE A 1 733 ? 22.062 29.328 37.344 1 86.69 733 ILE A N 1
ATOM 5668 C CA . ILE A 1 733 ? 21.172 29.156 36.219 1 86.69 733 ILE A CA 1
ATOM 5669 C C . ILE A 1 733 ? 19.75 28.875 36.719 1 86.69 733 ILE A C 1
ATOM 5671 O O . ILE A 1 733 ? 18.781 29.359 36.125 1 86.69 733 ILE A O 1
ATOM 5675 N N . ARG A 1 734 ? 19.594 28.156 37.75 1 82.5 734 ARG A N 1
ATOM 5676 C CA . ARG A 1 734 ? 18.297 27.797 38.312 1 82.5 734 ARG A CA 1
ATOM 5677 C C . ARG A 1 734 ? 17.562 29.031 38.812 1 82.5 734 ARG A C 1
ATOM 5679 O O . ARG A 1 734 ? 16.328 29.047 38.875 1 82.5 734 ARG A O 1
ATOM 5686 N N . THR A 1 735 ? 18.281 30.062 39.125 1 79 735 THR A N 1
ATOM 5687 C CA . THR A 1 735 ? 17.656 31.281 39.625 1 79 735 THR A CA 1
ATOM 5688 C C . THR A 1 735 ? 16.875 31.984 38.531 1 79 735 THR A C 1
ATOM 5690 O O . THR A 1 735 ? 15.945 32.75 38.812 1 79 735 THR A O 1
ATOM 5693 N N . ILE A 1 736 ? 17.203 31.734 37.25 1 77.12 736 ILE A N 1
ATOM 5694 C CA . ILE A 1 736 ? 16.594 32.469 36.125 1 77.12 736 ILE A CA 1
ATOM 5695 C C . ILE A 1 736 ? 15.609 31.547 35.406 1 77.12 736 ILE A C 1
ATOM 5697 O O . ILE A 1 736 ? 14.82 32.031 34.594 1 77.12 736 ILE A O 1
ATOM 5701 N N . ASP A 1 737 ? 15.531 30.297 35.719 1 64.44 737 ASP A N 1
ATOM 5702 C CA . ASP A 1 737 ? 14.852 29.25 34.969 1 64.44 737 ASP A CA 1
ATOM 5703 C C . ASP A 1 737 ? 13.352 29.516 34.875 1 64.44 737 ASP A C 1
ATOM 5705 O O . ASP A 1 737 ? 12.711 29.25 33.875 1 64.44 737 ASP A O 1
ATOM 5709 N N . GLY A 1 738 ? 12.672 30.062 35.812 1 63.81 738 GLY A N 1
ATOM 5710 C CA . GLY A 1 738 ? 11.219 30.094 35.844 1 63.81 738 GLY A CA 1
ATOM 5711 C C . GLY A 1 738 ? 10.609 31.141 34.938 1 63.81 738 GLY A C 1
ATOM 5712 O O . GLY A 1 738 ? 9.43 31.062 34.594 1 63.81 738 GLY A O 1
ATOM 5713 N N . ASN A 1 739 ? 11.367 32.094 34.375 1 70.5 739 ASN A N 1
ATOM 5714 C CA . ASN A 1 739 ? 10.727 33.25 33.719 1 70.5 739 ASN A CA 1
ATOM 5715 C C . ASN A 1 739 ? 11.086 33.312 32.25 1 70.5 739 ASN A C 1
ATOM 5717 O O . ASN A 1 739 ? 10.68 34.25 31.547 1 70.5 739 ASN A O 1
ATOM 5721 N N . HIS A 1 740 ? 11.797 32.281 31.75 1 83.5 740 HIS A N 1
ATOM 5722 C CA . HIS A 1 740 ? 12.25 32.438 30.375 1 83.5 740 HIS A CA 1
ATOM 5723 C C . HIS A 1 740 ? 11.703 31.328 29.484 1 83.5 740 HIS A C 1
ATOM 5725 O O . HIS A 1 740 ? 11.492 30.203 29.953 1 83.5 740 HIS A O 1
ATOM 5731 N N . ASP A 1 741 ? 11.469 31.641 28.266 1 85.19 741 ASP A N 1
ATOM 5732 C CA . ASP A 1 741 ? 10.891 30.719 27.297 1 85.19 741 ASP A CA 1
ATOM 5733 C C . ASP A 1 741 ? 11.977 30.031 26.469 1 85.19 741 ASP A C 1
ATOM 5735 O O . ASP A 1 741 ? 11.758 28.938 25.938 1 85.19 741 ASP A O 1
ATOM 5739 N N . LEU A 1 742 ? 13.078 30.688 26.344 1 90.62 742 LEU A N 1
ATOM 5740 C CA . LEU A 1 742 ? 14.141 30.172 25.484 1 90.62 742 LEU A CA 1
ATOM 5741 C C . LEU A 1 742 ? 15.508 30.422 26.094 1 90.62 742 LEU A C 1
ATOM 5743 O O . LEU A 1 742 ? 15.773 31.516 26.609 1 90.62 742 LEU A O 1
ATOM 5747 N N . PHE A 1 743 ? 16.328 29.453 26.156 1 91.94 743 PHE A N 1
ATOM 5748 C CA . PHE A 1 743 ? 17.719 29.562 26.562 1 91.94 743 PHE A CA 1
ATOM 5749 C C . PHE A 1 743 ? 18.656 29.391 25.375 1 91.94 743 PHE A C 1
ATOM 5751 O O . PHE A 1 743 ? 18.469 28.484 24.562 1 91.94 743 PHE A O 1
ATOM 5758 N N . ILE A 1 744 ? 19.547 30.234 25.188 1 94.25 744 ILE A N 1
ATOM 5759 C CA . ILE A 1 744 ? 20.547 30.141 24.125 1 94.25 744 ILE A CA 1
ATOM 5760 C C . ILE A 1 744 ? 21.938 29.969 24.75 1 94.25 744 ILE A C 1
ATOM 5762 O O . ILE A 1 744 ? 22.344 30.781 25.578 1 94.25 744 ILE A O 1
ATOM 5766 N N . VAL A 1 745 ? 22.609 28.891 24.391 1 92.88 745 VAL A N 1
ATOM 5767 C CA . VAL A 1 745 ? 23.906 28.609 24.969 1 92.88 745 VAL A CA 1
ATOM 5768 C C . VAL A 1 745 ? 24.875 28.141 23.875 1 92.88 745 VAL A C 1
ATOM 5770 O O . VAL A 1 745 ? 24.438 27.594 22.859 1 92.88 745 VAL A O 1
ATOM 5773 N N . GLY A 1 746 ? 26.109 28.469 24.016 1 93 746 GLY A N 1
ATOM 5774 C CA . GLY A 1 746 ? 27.141 27.906 23.156 1 93 746 GLY A CA 1
ATOM 5775 C C . GLY A 1 746 ? 27.547 26.516 23.547 1 93 746 GLY A C 1
ATOM 5776 O O . GLY A 1 746 ? 27.578 26.188 24.734 1 93 746 GLY A O 1
ATOM 5777 N N . LYS A 1 747 ? 27.812 25.656 22.641 1 89.94 747 LYS A N 1
ATOM 5778 C CA . LYS A 1 747 ? 28.203 24.281 22.891 1 89.94 747 LYS A CA 1
ATOM 5779 C C . LYS A 1 747 ? 29.469 24.219 23.75 1 89.94 747 LYS A C 1
ATOM 5781 O O . LYS A 1 747 ? 29.578 23.375 24.641 1 89.94 747 LYS A O 1
ATOM 5786 N N . GLY A 1 748 ? 30.344 25.078 23.734 1 77.25 748 GLY A N 1
ATOM 5787 C CA . GLY A 1 748 ? 31.562 25.141 24.516 1 77.25 748 GLY A CA 1
ATOM 5788 C C . GLY A 1 748 ? 32.594 24.094 24.109 1 77.25 748 GLY A C 1
ATOM 5789 O O . GLY A 1 748 ? 32.219 23.047 23.562 1 77.25 748 GLY A O 1
ATOM 5790 N N . ARG A 1 749 ? 33.844 24.344 23.938 1 60.53 749 ARG A N 1
ATOM 5791 C CA . ARG A 1 749 ? 34.938 23.438 23.578 1 60.53 749 ARG A CA 1
ATOM 5792 C C . ARG A 1 749 ? 35.25 22.484 24.734 1 60.53 749 ARG A C 1
ATOM 5794 O O . ARG A 1 749 ? 34.969 22.797 25.891 1 60.53 749 ARG A O 1
ATOM 5801 N N . ALA A 1 750 ? 35.406 21.219 24.469 1 53.38 750 ALA A N 1
ATOM 5802 C CA . ALA A 1 750 ? 35.688 20.031 25.266 1 53.38 750 ALA A CA 1
ATOM 5803 C C . ALA A 1 750 ? 36.625 20.359 26.438 1 53.38 750 ALA A C 1
ATOM 5805 O O . ALA A 1 750 ? 37 19.469 27.188 1 53.38 750 ALA A O 1
ATOM 5806 N N . VAL A 1 751 ? 37.281 21.547 26.625 1 51.91 751 VAL A N 1
ATOM 5807 C CA . VAL A 1 751 ? 38.312 21.609 27.641 1 51.91 751 VAL A CA 1
ATOM 5808 C C . VAL A 1 751 ? 37.656 21.875 29 1 51.91 751 VAL A C 1
ATOM 5810 O O . VAL A 1 751 ? 36.656 22.609 29.094 1 51.91 751 VAL A O 1
ATOM 5813 N N . ILE A 1 752 ? 37.969 21.141 29.969 1 55.53 752 ILE A N 1
ATOM 5814 C CA . ILE A 1 752 ? 37.594 21.172 31.375 1 55.53 752 ILE A CA 1
ATOM 5815 C C . ILE A 1 752 ? 37.656 22.594 31.906 1 55.53 752 ILE A C 1
ATOM 5817 O O . ILE A 1 752 ? 38.75 23.141 32.062 1 55.53 752 ILE A O 1
ATOM 5821 N N . SER A 1 753 ? 36.719 23.453 31.578 1 67.62 753 SER A N 1
ATOM 5822 C CA . SER A 1 753 ? 36.688 24.781 32.188 1 67.62 753 SER A CA 1
ATOM 5823 C C . SER A 1 753 ? 36.188 24.719 33.625 1 67.62 753 SER A C 1
ATOM 5825 O O . SER A 1 753 ? 35.469 23.797 34 1 67.62 753 SER A O 1
ATOM 5827 N N . PRO A 1 754 ? 36.781 25.438 34.469 1 70.56 754 PRO A N 1
ATOM 5828 C CA . PRO A 1 754 ? 36.375 25.438 35.875 1 70.56 754 PRO A CA 1
ATOM 5829 C C . PRO A 1 754 ? 34.875 25.688 36.062 1 70.56 754 PRO A C 1
ATOM 5831 O O . PRO A 1 754 ? 34.312 25.281 37.062 1 70.56 754 PRO A O 1
ATOM 5834 N N . PHE A 1 755 ? 34.219 26.234 35 1 76.06 755 PHE A N 1
ATOM 5835 C CA . PHE A 1 755 ? 32.812 26.531 35.094 1 76.06 755 PHE A CA 1
ATOM 5836 C C . PHE A 1 755 ? 32 25.234 35.062 1 76.06 755 PHE A C 1
ATOM 5838 O O . PHE A 1 755 ? 30.891 25.172 35.594 1 76.06 755 PHE A O 1
ATOM 5845 N N . THR A 1 756 ? 32.562 24.234 34.312 1 74.88 756 THR A N 1
ATOM 5846 C CA . THR A 1 756 ? 31.812 23.016 34.031 1 74.88 756 THR A CA 1
ATOM 5847 C C . THR A 1 756 ? 32.469 21.812 34.719 1 74.88 756 THR A C 1
ATOM 5849 O O . THR A 1 756 ? 32.125 20.656 34.406 1 74.88 756 THR A O 1
ATOM 5852 N N . ALA A 1 757 ? 33.438 22.156 35.562 1 66.69 757 ALA A N 1
ATOM 5853 C CA . ALA A 1 757 ? 34.125 21.094 36.281 1 66.69 757 ALA A CA 1
ATOM 5854 C C . ALA A 1 757 ? 33.156 20.219 37.062 1 66.69 757 ALA A C 1
ATOM 5856 O O . ALA A 1 757 ? 32.312 20.734 37.812 1 66.69 757 ALA A O 1
ATOM 5857 N N . GLY A 1 758 ? 33.094 18.922 36.812 1 65.94 758 GLY A N 1
ATOM 5858 C CA . GLY A 1 758 ? 32.219 17.969 37.5 1 65.94 758 GLY A CA 1
ATOM 5859 C C . GLY A 1 758 ? 30.969 17.656 36.688 1 65.94 758 GLY A C 1
ATOM 5860 O O . GLY A 1 758 ? 30.312 16.641 36.938 1 65.94 758 GLY A O 1
ATOM 5861 N N . LEU A 1 759 ? 30.5 18.609 35.781 1 69.25 759 LEU A N 1
ATOM 5862 C CA . LEU A 1 759 ? 29.281 18.391 35 1 69.25 759 LEU A CA 1
ATOM 5863 C C . LEU A 1 759 ? 29.578 17.578 33.75 1 69.25 759 LEU A C 1
ATOM 5865 O O . LEU A 1 759 ? 28.703 16.844 33.281 1 69.25 759 LEU A O 1
ATOM 5869 N N . SER A 1 760 ? 30.734 17.703 33.219 1 66.19 760 SER A N 1
ATOM 5870 C CA . SER A 1 760 ? 31.094 17.047 31.953 1 66.19 760 SER A CA 1
ATOM 5871 C C . SER A 1 760 ? 31.078 15.531 32.094 1 66.19 760 SER A C 1
ATOM 5873 O O . SER A 1 760 ? 30.797 14.82 31.125 1 66.19 760 SER A O 1
ATOM 5875 N N . ASP A 1 761 ? 31.312 15.008 33.281 1 62.38 761 ASP A N 1
ATOM 5876 C CA . ASP A 1 761 ? 31.391 13.562 33.469 1 62.38 761 ASP A CA 1
ATOM 5877 C C . ASP A 1 761 ? 30 12.93 33.406 1 62.38 761 ASP A C 1
ATOM 5879 O O . ASP A 1 761 ? 29.875 11.734 33.125 1 62.38 761 ASP A O 1
ATOM 5883 N N . TRP A 1 762 ? 28.953 13.758 33.438 1 62.25 762 TRP A N 1
ATOM 5884 C CA . TRP A 1 762 ? 27.594 13.203 33.469 1 62.25 762 TRP A CA 1
ATOM 5885 C C . TRP A 1 762 ? 26.844 13.57 32.188 1 62.25 762 TRP A C 1
ATOM 5887 O O . TRP A 1 762 ? 25.609 13.469 32.156 1 62.25 762 TRP A O 1
ATOM 5897 N N . SER A 1 763 ? 27.578 13.891 31.172 1 72.56 763 SER A N 1
ATOM 5898 C CA . SER A 1 763 ? 26.875 14.344 29.969 1 72.56 763 SER A CA 1
ATOM 5899 C C . SER A 1 763 ? 26.422 13.172 29.109 1 72.56 763 SER A C 1
ATOM 5901 O O . SER A 1 763 ? 27.203 12.273 28.797 1 72.56 763 SER A O 1
ATOM 5903 N N . GLU A 1 764 ? 25.141 13.055 28.859 1 77.38 764 GLU A N 1
ATOM 5904 C CA . GLU A 1 764 ? 24.547 11.992 28.047 1 77.38 764 GLU A CA 1
ATOM 5905 C C . GLU A 1 764 ? 24.688 12.297 26.562 1 77.38 764 GLU A C 1
ATOM 5907 O O . GLU A 1 764 ? 24.906 11.383 25.75 1 77.38 764 GLU A O 1
ATOM 5912 N N . CYS A 1 765 ? 24.594 13.57 26.281 1 84.81 765 CYS A N 1
ATOM 5913 C CA . CYS A 1 765 ? 24.672 13.992 24.891 1 84.81 765 CYS A CA 1
ATOM 5914 C C . CYS A 1 765 ? 25.766 15.031 24.688 1 84.81 765 CYS A C 1
ATOM 5916 O O . CYS A 1 765 ? 25.516 16.234 24.766 1 84.81 765 CYS A O 1
ATOM 5918 N N . PRO A 1 766 ? 26.922 14.641 24.406 1 82.62 766 PRO A N 1
ATOM 5919 C CA . PRO A 1 766 ? 28.031 15.57 24.234 1 82.62 766 PRO A CA 1
ATOM 5920 C C . PRO A 1 766 ? 27.828 16.531 23.062 1 82.62 766 PRO A C 1
ATOM 5922 O O . PRO A 1 766 ? 28.484 17.562 22.969 1 82.62 766 PRO A O 1
ATOM 5925 N N . GLU A 1 767 ? 26.906 16.188 22.188 1 86.94 767 GLU A N 1
ATOM 5926 C CA . GLU A 1 767 ? 26.641 17.047 21.047 1 86.94 767 GLU A CA 1
ATOM 5927 C C . GLU A 1 767 ? 26.047 18.375 21.484 1 86.94 767 GLU A C 1
ATOM 5929 O O . GLU A 1 767 ? 26.094 19.359 20.734 1 86.94 767 GLU A O 1
ATOM 5934 N N . LEU A 1 768 ? 25.516 18.469 22.672 1 89.88 768 LEU A N 1
ATOM 5935 C CA . LEU A 1 768 ? 24.922 19.703 23.188 1 89.88 768 LEU A CA 1
ATOM 5936 C C . LEU A 1 768 ? 25.891 20.438 24.078 1 89.88 768 LEU A C 1
ATOM 5938 O O . LEU A 1 768 ? 25.625 21.578 24.5 1 89.88 768 LEU A O 1
ATOM 5942 N N . GLY A 1 769 ? 27.078 19.906 24.359 1 87.19 769 GLY A N 1
ATOM 5943 C CA . GLY A 1 769 ? 27.953 20.5 25.344 1 87.19 769 GLY A CA 1
ATOM 5944 C C . GLY A 1 769 ? 27.516 20.25 26.781 1 87.19 769 GLY A C 1
ATOM 5945 O O . GLY A 1 769 ? 26.406 19.781 27.016 1 87.19 769 GLY A O 1
ATOM 5946 N N . ALA A 1 770 ? 28.281 20.594 27.703 1 83.69 770 ALA A N 1
ATOM 5947 C CA . ALA A 1 770 ? 28 20.312 29.094 1 83.69 770 ALA A CA 1
ATOM 5948 C C . ALA A 1 770 ? 26.781 21.094 29.594 1 83.69 770 ALA A C 1
ATOM 5950 O O . ALA A 1 770 ? 25.891 20.531 30.219 1 83.69 770 ALA A O 1
ATOM 5951 N N . ILE A 1 771 ? 26.719 22.359 29.25 1 86.94 771 ILE A N 1
ATOM 5952 C CA . ILE A 1 771 ? 25.625 23.203 29.734 1 86.94 771 ILE A CA 1
ATOM 5953 C C . ILE A 1 771 ? 24.359 22.922 28.938 1 86.94 771 ILE A C 1
ATOM 5955 O O . ILE A 1 771 ? 23.266 22.875 29.484 1 86.94 771 ILE A O 1
ATOM 5959 N N . GLY A 1 772 ? 24.547 22.781 27.641 1 88.25 772 GLY A N 1
ATOM 5960 C CA . GLY A 1 772 ? 23.391 22.438 26.812 1 88.25 772 GLY A CA 1
ATOM 5961 C C . GLY A 1 772 ? 22.734 21.125 27.234 1 88.25 772 GLY A C 1
ATOM 5962 O O . GLY A 1 772 ? 21.516 21.016 27.219 1 88.25 772 GLY A O 1
ATOM 5963 N N . ASP A 1 773 ? 23.531 20.188 27.531 1 87.75 773 ASP A N 1
ATOM 5964 C CA . ASP A 1 773 ? 23.031 18.891 27.969 1 87.75 773 ASP A CA 1
ATOM 5965 C C . ASP A 1 773 ? 22.281 19 29.281 1 87.75 773 ASP A C 1
ATOM 5967 O O . ASP A 1 773 ? 21.266 18.328 29.484 1 87.75 773 ASP A O 1
ATOM 5971 N N . LEU A 1 774 ? 22.828 19.812 30.188 1 83.88 774 LEU A N 1
ATOM 5972 C CA . LEU A 1 774 ? 22.188 20.031 31.469 1 83.88 774 LEU A CA 1
ATOM 5973 C C . LEU A 1 774 ? 20.812 20.672 31.297 1 83.88 774 LEU A C 1
ATOM 5975 O O . LEU A 1 774 ? 19.844 20.25 31.938 1 83.88 774 LEU A O 1
ATOM 5979 N N . LEU A 1 775 ? 20.734 21.609 30.406 1 86.25 775 LEU A N 1
ATOM 5980 C CA . LEU A 1 775 ? 19.469 22.312 30.172 1 86.25 775 LEU A CA 1
ATOM 5981 C C . LEU A 1 775 ? 18.469 21.406 29.469 1 86.25 775 LEU A C 1
ATOM 5983 O O . LEU A 1 775 ? 17.25 21.594 29.625 1 86.25 775 LEU A O 1
ATOM 5987 N N . ALA A 1 776 ? 18.953 20.578 28.641 1 84.69 776 ALA A N 1
ATOM 5988 C CA . ALA A 1 776 ? 18.094 19.672 27.891 1 84.69 776 ALA A CA 1
ATOM 5989 C C . ALA A 1 776 ? 17.656 18.484 28.734 1 84.69 776 ALA A C 1
ATOM 5991 O O . ALA A 1 776 ? 16.734 17.75 28.375 1 84.69 776 ALA A O 1
ATOM 5992 N N . SER A 1 777 ? 18.281 18.266 29.844 1 78.31 777 SER A N 1
ATOM 5993 C CA . SER A 1 777 ? 17.984 17.125 30.703 1 78.31 777 SER A CA 1
ATOM 5994 C C . SER A 1 777 ? 16.641 17.312 31.422 1 78.31 777 SER A C 1
ATOM 5996 O O . SER A 1 777 ? 16.094 18.422 31.453 1 78.31 777 SER A O 1
ATOM 5998 N N . SER A 1 778 ? 16.078 16.281 31.891 1 70.25 778 SER A N 1
ATOM 5999 C CA . SER A 1 778 ? 14.773 16.266 32.531 1 70.25 778 SER A CA 1
ATOM 6000 C C . SER A 1 778 ? 14.805 16.969 33.875 1 70.25 778 SER A C 1
ATOM 6002 O O . SER A 1 778 ? 13.758 17.297 34.438 1 70.25 778 SER A O 1
ATOM 6004 N N . ASP A 1 779 ? 16.016 17.281 34.469 1 62.97 779 ASP A N 1
ATOM 6005 C CA . ASP A 1 779 ? 16.141 17.875 35.781 1 62.97 779 ASP A CA 1
ATOM 6006 C C . ASP A 1 779 ? 15.688 19.344 35.781 1 62.97 779 ASP A C 1
ATOM 6008 O O . ASP A 1 779 ? 15.305 19.891 36.812 1 62.97 779 ASP A O 1
ATOM 6012 N N . PHE A 1 780 ? 16.031 20.109 34.844 1 58.72 780 PHE A N 1
ATOM 6013 C CA . PHE A 1 780 ? 15.617 21.5 34.75 1 58.72 780 PHE A CA 1
ATOM 6014 C C . PHE A 1 780 ? 14.203 21.625 34.188 1 58.72 780 PHE A C 1
ATOM 6016 O O . PHE A 1 780 ? 13.773 20.781 33.406 1 58.72 780 PHE A O 1
ATOM 6023 N N . LEU A 1 781 ? 13.469 22.469 34.844 1 56.03 781 LEU A N 1
ATOM 6024 C CA . LEU A 1 781 ? 12.039 22.672 34.656 1 56.03 781 LEU A CA 1
ATOM 6025 C C . LEU A 1 781 ? 11.672 22.656 33.188 1 56.03 781 LEU A C 1
ATOM 6027 O O . LEU A 1 781 ? 12.461 23.094 32.344 1 56.03 781 LEU A O 1
ATOM 6031 N N . ALA A 1 782 ? 10.695 21.812 32.75 1 56.88 782 ALA A N 1
ATOM 6032 C CA . ALA A 1 782 ? 10.078 21.125 31.625 1 56.88 782 ALA A CA 1
ATOM 6033 C C . ALA A 1 782 ? 9.555 22.109 30.594 1 56.88 782 ALA A C 1
ATOM 6035 O O . ALA A 1 782 ? 9.031 21.719 29.562 1 56.88 782 ALA A O 1
ATOM 6036 N N . THR A 1 783 ? 9.688 23.578 30.781 1 64 783 THR A N 1
ATOM 6037 C CA . THR A 1 783 ? 8.781 24.234 29.859 1 64 783 THR A CA 1
ATOM 6038 C C . THR A 1 783 ? 9.547 25.109 28.859 1 64 783 THR A C 1
ATOM 6040 O O . THR A 1 783 ? 8.953 25.734 27.984 1 64 783 THR A O 1
ATOM 6043 N N . TYR A 1 784 ? 10.961 25.266 29.078 1 78.81 784 TYR A N 1
ATOM 6044 C CA . TYR A 1 784 ? 11.617 26.172 28.141 1 78.81 784 TYR A CA 1
ATOM 6045 C C . TYR A 1 784 ? 12.344 25.391 27.047 1 78.81 784 TYR A C 1
ATOM 6047 O O . TYR A 1 784 ? 12.781 24.266 27.266 1 78.81 784 TYR A O 1
ATOM 6055 N N . SER A 1 785 ? 12.445 25.969 25.906 1 88.44 785 SER A N 1
ATOM 6056 C CA . SER A 1 785 ? 13.227 25.438 24.781 1 88.44 785 SER A CA 1
ATOM 6057 C C . SER A 1 785 ? 14.688 25.875 24.875 1 88.44 785 SER A C 1
ATOM 6059 O O . SER A 1 785 ? 15.008 26.844 25.562 1 88.44 785 SER A O 1
ATOM 6061 N N . VAL A 1 786 ? 15.578 25.125 24.328 1 90.62 786 VAL A N 1
ATOM 6062 C CA . VAL A 1 786 ? 17 25.422 24.422 1 90.62 786 VAL A CA 1
ATOM 6063 C C . VAL A 1 786 ? 17.609 25.422 23.016 1 90.62 786 VAL A C 1
ATOM 6065 O O . VAL A 1 786 ? 17.312 24.547 22.203 1 90.62 786 VAL A O 1
ATOM 6068 N N . LEU A 1 787 ? 18.328 26.406 22.672 1 93.94 787 LEU A N 1
ATOM 6069 C CA . LEU A 1 787 ? 19.078 26.469 21.438 1 93.94 787 LEU A CA 1
ATOM 6070 C C . LEU A 1 787 ? 20.578 26.422 21.719 1 93.94 787 LEU A C 1
ATOM 6072 O O . LEU A 1 787 ? 21.125 27.297 22.391 1 93.94 787 LEU A O 1
ATOM 6076 N N . VAL A 1 788 ? 21.25 25.453 21.266 1 94.31 788 VAL A N 1
ATOM 6077 C CA . VAL A 1 788 ? 22.688 25.297 21.438 1 94.31 788 VAL A CA 1
ATOM 6078 C C . VAL A 1 788 ? 23.391 25.641 20.125 1 94.31 788 VAL A C 1
ATOM 6080 O O . VAL A 1 788 ? 23.125 25.047 19.078 1 94.31 788 VAL A O 1
ATOM 6083 N N . LEU A 1 789 ? 24.359 26.531 20.172 1 95.31 789 LEU A N 1
ATOM 6084 C CA . LEU A 1 789 ? 25 27.016 18.953 1 95.31 789 LEU A CA 1
ATOM 6085 C C . LEU A 1 789 ? 26.469 26.609 18.922 1 95.31 789 LEU A C 1
ATOM 6087 O O . LEU A 1 789 ? 27.156 26.641 19.953 1 95.31 789 LEU A O 1
ATOM 6091 N N . GLN A 1 790 ? 26.906 26.188 17.797 1 93.31 790 GLN A N 1
ATOM 6092 C CA . GLN A 1 790 ? 28.312 25.922 17.5 1 93.31 790 GLN A CA 1
ATOM 6093 C C . GLN A 1 790 ? 28.812 26.812 16.359 1 93.31 790 GLN A C 1
ATOM 6095 O O . GLN A 1 790 ? 28.234 26.812 15.273 1 93.31 790 GLN A O 1
ATOM 6100 N N . GLN A 1 791 ? 29.875 27.547 16.641 1 92.19 791 GLN A N 1
ATOM 6101 C CA . GLN A 1 791 ? 30.406 28.453 15.625 1 92.19 791 GLN A CA 1
ATOM 6102 C C . GLN A 1 791 ? 31.312 27.719 14.641 1 92.19 791 GLN A C 1
ATOM 6104 O O . GLN A 1 791 ? 32 26.766 15.023 1 92.19 791 GLN A O 1
ATOM 6109 N N . TYR A 1 792 ? 31.266 28.125 13.422 1 88.56 792 TYR A N 1
ATOM 6110 C CA . TYR A 1 792 ? 32.156 27.578 12.406 1 88.56 792 TYR A CA 1
ATOM 6111 C C . TYR A 1 792 ? 33.594 28.031 12.656 1 88.56 792 TYR A C 1
ATOM 6113 O O . TYR A 1 792 ? 33.844 29.219 12.828 1 88.56 792 TYR A O 1
ATOM 6121 N N . VAL A 1 793 ? 34.594 27.047 12.859 1 72.62 793 VAL A N 1
ATOM 6122 C CA . VAL A 1 793 ? 36 27.406 13.07 1 72.62 793 VAL A CA 1
ATOM 6123 C C . VAL A 1 793 ? 36.812 27.094 11.82 1 72.62 793 VAL A C 1
ATOM 6125 O O . VAL A 1 793 ? 36.781 25.953 11.32 1 72.62 793 VAL A O 1
ATOM 6128 N N . GLY A 1 794 ? 36.719 27.766 10.75 1 56.91 794 GLY A N 1
ATOM 6129 C CA . GLY A 1 794 ? 37.438 27.578 9.5 1 56.91 794 GLY A CA 1
ATOM 6130 C C . GLY A 1 794 ? 38.844 27.047 9.711 1 56.91 794 GLY A C 1
ATOM 6131 O O . GLY A 1 794 ? 39.438 27.234 10.773 1 56.91 794 GLY A O 1
ATOM 6132 N N . MET A 1 795 ? 39.312 25.984 9.133 1 43.94 795 MET A N 1
ATOM 6133 C CA . MET A 1 795 ? 40.719 25.688 9.008 1 43.94 795 MET A CA 1
ATOM 6134 C C . MET A 1 795 ? 41.5 26.922 8.523 1 43.94 795 MET A C 1
ATOM 6136 O O . MET A 1 795 ? 41.344 27.344 7.375 1 43.94 795 MET A O 1
ATOM 6140 N N . GLU A 1 796 ? 41.688 27.969 9.18 1 37.56 796 GLU A N 1
ATOM 6141 C CA . GLU A 1 796 ? 42.688 28.953 8.742 1 37.56 796 GLU A CA 1
ATOM 6142 C C . GLU A 1 796 ? 43.875 28.281 8.086 1 37.56 796 GLU A C 1
ATOM 6144 O O . GLU A 1 796 ? 44.562 27.484 8.711 1 37.56 796 GLU A O 1
ATOM 6149 N N . THR A 1 797 ? 43.875 27.891 6.844 1 33.09 797 THR A N 1
ATOM 6150 C CA . THR A 1 797 ? 45.156 27.703 6.184 1 33.09 797 THR A CA 1
ATOM 6151 C C . THR A 1 797 ? 46.156 28.781 6.598 1 33.09 797 THR A C 1
ATOM 6153 O O . THR A 1 797 ? 45.844 29.969 6.516 1 33.09 797 THR A O 1
ATOM 6156 N N . ILE A 1 798 ? 47.25 28.656 7.363 1 31.16 798 ILE A N 1
ATOM 6157 C CA . ILE A 1 798 ? 48.5 29.359 7.555 1 31.16 798 ILE A CA 1
ATOM 6158 C C . ILE A 1 798 ? 48.969 29.938 6.227 1 31.16 798 ILE A C 1
ATOM 6160 O O . ILE A 1 798 ? 49.844 30.812 6.199 1 31.16 798 ILE A O 1
ATOM 6164 N N . GLY A 1 799 ? 49 29.328 5.02 1 28.44 799 GLY A N 1
ATOM 6165 C CA . GLY A 1 799 ? 49.844 29.828 3.947 1 28.44 799 GLY A CA 1
ATOM 6166 C C . GLY A 1 799 ? 49.406 31.188 3.414 1 28.44 799 GLY A C 1
ATOM 6167 O O . GLY A 1 799 ? 50.219 32.062 3.176 1 28.44 799 GLY A O 1
ATOM 6168 N N . ASP A 1 800 ? 48.344 31.391 2.711 1 26.72 800 ASP A N 1
ATOM 6169 C CA . ASP A 1 800 ? 48.344 32.5 1.739 1 26.72 800 ASP A CA 1
ATOM 6170 C C . ASP A 1 800 ? 48.219 33.844 2.432 1 26.72 800 ASP A C 1
ATOM 6172 O O . ASP A 1 800 ? 47.125 34.25 2.83 1 26.72 800 ASP A O 1
ATOM 6176 N N . THR A 1 801 ? 49.219 34.344 3.23 1 26.62 801 THR A N 1
ATOM 6177 C CA . THR A 1 801 ? 49.688 35.719 3.268 1 26.62 801 THR A CA 1
ATOM 6178 C C . THR A 1 801 ? 49.781 36.312 1.86 1 26.62 801 THR A C 1
ATOM 6180 O O . THR A 1 801 ? 50.812 36.188 1.188 1 26.62 801 THR A O 1
ATOM 6183 N N . THR A 1 802 ? 49.031 36.031 0.848 1 25.27 802 THR A N 1
ATOM 6184 C CA . THR A 1 802 ? 49.188 37 -0.234 1 25.27 802 THR A CA 1
ATOM 6185 C C . THR A 1 802 ? 49.094 38.438 0.304 1 25.27 802 THR A C 1
ATOM 6187 O O . THR A 1 802 ? 48.25 38.75 1.123 1 25.27 802 THR A O 1
ATOM 6190 N N . ILE A 1 803 ? 50.281 39.219 0.194 1 25.58 803 ILE A N 1
ATOM 6191 C CA . ILE A 1 803 ? 50.688 40.625 0.043 1 25.58 803 ILE A CA 1
ATOM 6192 C C . ILE A 1 803 ? 49.656 41.375 -0.766 1 25.58 803 ILE A C 1
ATOM 6194 O O . ILE A 1 803 ? 49.406 41.062 -1.93 1 25.58 803 ILE A O 1
ATOM 6198 N N . CYS A 1 804 ? 48.656 41.812 -0.139 1 23.75 804 CYS A N 1
ATOM 6199 C CA . CYS A 1 804 ? 47.844 42.875 -0.721 1 23.75 804 CYS A CA 1
ATOM 6200 C C . CYS A 1 804 ? 48.719 43.906 -1.425 1 23.75 804 CYS A C 1
ATOM 6202 O O . CYS A 1 804 ? 49.5 44.594 -0.785 1 23.75 804 CYS A O 1
ATOM 6204 N N . MET A 1 805 ? 49.344 43.531 -2.635 1 22.34 805 MET A N 1
ATOM 6205 C CA . MET A 1 805 ? 49.938 44.594 -3.406 1 22.34 805 MET A CA 1
ATOM 6206 C C . MET A 1 805 ? 49.031 45.844 -3.42 1 22.34 805 MET A C 1
ATOM 6208 O O . MET A 1 805 ? 47.812 45.688 -3.531 1 22.34 805 MET A O 1
ATOM 6212 N N . PRO A 1 806 ? 49.5 46.906 -2.812 1 23 806 PRO A N 1
ATOM 6213 C CA . PRO A 1 806 ? 48.844 48.219 -2.891 1 23 806 PRO A CA 1
ATOM 6214 C C . PRO A 1 806 ? 48.344 48.531 -4.293 1 23 806 PRO A C 1
ATOM 6216 O O . PRO A 1 806 ? 48.938 48.094 -5.285 1 23 806 PRO A O 1
ATOM 6219 N N . ASP A 1 807 ? 47.031 48.406 -4.531 1 21.69 807 ASP A N 1
ATOM 6220 C CA . ASP A 1 807 ? 46.5 49 -5.766 1 21.69 807 ASP A CA 1
ATOM 6221 C C . ASP A 1 807 ? 47.312 50.25 -6.152 1 21.69 807 ASP A C 1
ATOM 6223 O O . ASP A 1 807 ? 47.406 51.188 -5.363 1 21.69 807 ASP A O 1
ATOM 6227 N N . SER A 1 808 ? 48.469 50.094 -6.723 1 20.19 808 SER A N 1
ATOM 6228 C CA . SER A 1 808 ? 49.062 51.219 -7.434 1 20.19 808 SER A CA 1
ATOM 6229 C C . SER A 1 808 ? 48 52 -8.203 1 20.19 808 SER A C 1
ATOM 6231 O O . SER A 1 808 ? 47.031 51.438 -8.695 1 20.19 808 SER A O 1
ATOM 6233 N N . PRO A 1 809 ? 48.031 53.375 -8.008 1 23.59 809 PRO A N 1
ATOM 6234 C CA . PRO A 1 809 ? 47.188 54.406 -8.625 1 23.59 809 PRO A CA 1
ATOM 6235 C C . PRO A 1 809 ? 47.062 54.25 -10.141 1 23.59 809 PRO A C 1
ATOM 6237 O O . PRO A 1 809 ? 48.062 54.438 -10.867 1 23.59 809 PRO A O 1
ATOM 6240 N N . THR A 1 810 ? 46.906 52.969 -10.688 1 19.81 810 THR A N 1
ATOM 6241 C CA . THR A 1 810 ? 46.938 53.219 -12.133 1 19.81 810 THR A CA 1
ATOM 6242 C C . THR A 1 810 ? 46.062 54.406 -12.508 1 19.81 810 THR A C 1
ATOM 6244 O O . THR A 1 810 ? 44.906 54.469 -12.148 1 19.81 810 THR A O 1
ATOM 6247 N N . GLN A 1 811 ? 46.656 55.5 -12.953 1 18.89 811 GLN A N 1
ATOM 6248 C CA . GLN A 1 811 ? 46.344 56.812 -13.516 1 18.89 811 GLN A CA 1
ATOM 6249 C C . GLN A 1 811 ? 45.375 56.688 -14.695 1 18.89 811 GLN A C 1
ATOM 6251 O O . GLN A 1 811 ? 45.75 56.906 -15.844 1 18.89 811 GLN A O 1
ATOM 6256 N N . GLN A 1 812 ? 44.594 55.562 -14.93 1 18.5 812 GLN A N 1
ATOM 6257 C CA . GLN A 1 812 ? 44.031 55.812 -16.234 1 18.5 812 GLN A CA 1
ATOM 6258 C C . GLN A 1 812 ? 43.219 57.125 -16.25 1 18.5 812 GLN A C 1
ATOM 6260 O O . GLN A 1 812 ? 42.312 57.281 -15.445 1 18.5 812 GLN A O 1
ATOM 6265 N N . GLN A 1 813 ? 43.625 58.188 -16.906 1 17.62 813 GLN A N 1
ATOM 6266 C CA . GLN A 1 813 ? 43.25 59.562 -17.297 1 17.62 813 GLN A CA 1
ATOM 6267 C C . GLN A 1 813 ? 41.875 59.562 -17.984 1 17.62 813 GLN A C 1
ATOM 6269 O O . GLN A 1 813 ? 41 60.344 -17.609 1 17.62 813 GLN A O 1
ATOM 6274 N N . GLY A 1 814 ? 41.656 59.531 -19.391 1 19.38 814 GLY A N 1
ATOM 6275 C CA . GLY A 1 814 ? 41.438 60.844 -19.906 1 19.38 814 GLY A CA 1
ATOM 6276 C C . GLY A 1 814 ? 40.062 61.406 -19.516 1 19.38 814 GLY A C 1
ATOM 6277 O O . GLY A 1 814 ? 39.312 60.781 -18.781 1 19.38 814 GLY A O 1
ATOM 6278 N N . ARG A 1 815 ? 39.469 62.312 -20.516 1 19.55 815 ARG A N 1
ATOM 6279 C CA . ARG A 1 815 ? 38.594 63.375 -20.984 1 19.55 815 ARG A CA 1
ATOM 6280 C C . ARG A 1 815 ? 37.125 62.938 -21.047 1 19.55 815 ARG A C 1
ATOM 6282 O O . ARG A 1 815 ? 36.844 61.719 -21.062 1 19.55 815 ARG A O 1
ATOM 6289 N N . PRO A 1 816 ? 36.281 63.781 -21.75 1 20.39 816 PRO A N 1
ATOM 6290 C CA . PRO A 1 816 ? 34.938 64.312 -21.859 1 20.39 816 PRO A CA 1
ATOM 6291 C C . PRO A 1 816 ? 34 63.438 -22.688 1 20.39 816 PRO A C 1
ATOM 6293 O O . PRO A 1 816 ? 32.906 63.875 -23.031 1 20.39 816 PRO A O 1
ATOM 6296 N N . ASP A 1 817 ? 34.281 62.094 -22.875 1 17.58 817 ASP A N 1
ATOM 6297 C CA . ASP A 1 817 ? 33.594 61.688 -24.109 1 17.58 817 ASP A CA 1
ATOM 6298 C C . ASP A 1 817 ? 32.094 61.969 -24.047 1 17.58 817 ASP A C 1
ATOM 6300 O O . ASP A 1 817 ? 31.5 61.844 -22.984 1 17.58 817 ASP A O 1
ATOM 6304 N N . SER A 1 818 ? 31.484 62.25 -25.281 1 19.41 818 SER A N 1
ATOM 6305 C CA . SER A 1 818 ? 30.359 62.844 -25.984 1 19.41 818 SER A CA 1
ATOM 6306 C C . SER A 1 818 ? 29.094 62.031 -25.781 1 19.41 818 SER A C 1
ATOM 6308 O O . SER A 1 818 ? 29.156 60.844 -25.406 1 19.41 818 SER A O 1
ATOM 6310 N N . GLY A 1 819 ? 27.875 62.406 -26.375 1 18.86 819 GLY A N 1
ATOM 6311 C CA . GLY A 1 819 ? 26.438 62.625 -26.328 1 18.86 819 GLY A CA 1
ATOM 6312 C C . GLY A 1 819 ? 25.641 61.406 -26.703 1 18.86 819 GLY A C 1
ATOM 6313 O O . GLY A 1 819 ? 24.438 61.312 -26.453 1 18.86 819 GLY A O 1
ATOM 6314 N N . GLN A 1 820 ? 26.094 60.5 -27.672 1 19.09 820 GLN A N 1
ATOM 6315 C CA . GLN A 1 820 ? 25.031 60.25 -28.641 1 19.09 820 GLN A CA 1
ATOM 6316 C C . GLN A 1 820 ? 23.922 59.375 -28.031 1 19.09 820 GLN A C 1
ATOM 6318 O O . GLN A 1 820 ? 24.188 58.5 -27.234 1 19.09 820 GLN A O 1
ATOM 6323 N N . ARG A 1 821 ? 22.578 59.625 -28.438 1 19.5 821 ARG A N 1
ATOM 6324 C CA . ARG A 1 821 ? 21.156 59.562 -28.156 1 19.5 821 ARG A CA 1
ATOM 6325 C C . ARG A 1 821 ? 20.672 58.094 -28.219 1 19.5 821 ARG A C 1
ATOM 6327 O O . ARG A 1 821 ? 20.047 57.625 -27.266 1 19.5 821 ARG A O 1
ATOM 6334 N N . ARG A 1 822 ? 20.016 57.562 -29.359 1 19.89 822 ARG A N 1
ATOM 6335 C CA . ARG A 1 822 ? 18.578 57.438 -29.516 1 19.89 822 ARG A CA 1
ATOM 6336 C C . ARG A 1 822 ? 18.141 55.969 -29.297 1 19.89 822 ARG A C 1
ATOM 6338 O O . ARG A 1 822 ? 17.203 55.719 -28.531 1 19.89 822 ARG A O 1
ATOM 6345 N N . SER A 1 823 ? 18.453 54.938 -30.203 1 21.19 823 SER A N 1
ATOM 6346 C CA . SER A 1 823 ? 17.359 54.312 -30.906 1 21.19 823 SER A CA 1
ATOM 6347 C C . SER A 1 823 ? 16.844 53.094 -30.141 1 21.19 823 SER A C 1
ATOM 6349 O O . SER A 1 823 ? 17.609 52.406 -29.453 1 21.19 823 SER A O 1
ATOM 6351 N N . PRO A 1 824 ? 15.469 52.812 -30.016 1 23.38 824 PRO A N 1
ATOM 6352 C CA . PRO A 1 824 ? 14.539 51.969 -29.25 1 23.38 824 PRO A CA 1
ATOM 6353 C C . PRO A 1 824 ? 14.633 50.5 -29.641 1 23.38 824 PRO A C 1
ATOM 6355 O O . PRO A 1 824 ? 13.883 49.656 -29.125 1 23.38 824 PRO A O 1
ATOM 6358 N N . PRO A 1 825 ? 15.805 49.844 -29.688 1 19.19 825 PRO A N 1
ATOM 6359 C CA . PRO A 1 825 ? 15.734 48.656 -30.531 1 19.19 825 PRO A CA 1
ATOM 6360 C C . PRO A 1 825 ? 14.664 47.656 -30.078 1 19.19 825 PRO A C 1
ATOM 6362 O O . PRO A 1 825 ? 14.32 47.625 -28.891 1 19.19 825 PRO A O 1
ATOM 6365 N N . GLN A 1 826 ? 13.922 46.938 -31.062 1 21.55 826 GLN A N 1
ATOM 6366 C CA . GLN A 1 826 ? 12.758 46.125 -31.422 1 21.55 826 GLN A CA 1
ATOM 6367 C C . GLN A 1 826 ? 12.812 44.75 -30.781 1 21.55 826 GLN A C 1
ATOM 6369 O O . GLN A 1 826 ? 11.82 44.281 -30.219 1 21.55 826 GLN A O 1
ATOM 6374 N N . ASP A 1 827 ? 13.648 43.812 -31.328 1 19.22 827 ASP A N 1
ATOM 6375 C CA . ASP A 1 827 ? 13.086 42.594 -31.906 1 19.22 827 ASP A CA 1
ATOM 6376 C C . ASP A 1 827 ? 12.914 41.5 -30.859 1 19.22 827 ASP A C 1
ATOM 6378 O O . ASP A 1 827 ? 11.883 40.812 -30.828 1 19.22 827 ASP A O 1
ATOM 6382 N N . THR A 1 828 ? 14.023 40.969 -30.203 1 19.66 828 THR A N 1
ATOM 6383 C CA . THR A 1 828 ? 14.344 39.562 -30.266 1 19.66 828 THR A CA 1
ATOM 6384 C C . THR A 1 828 ? 13.633 38.812 -29.156 1 19.66 828 THR A C 1
ATOM 6386 O O . THR A 1 828 ? 13.812 39.094 -27.969 1 19.66 828 THR A O 1
ATOM 6389 N N . ALA A 1 829 ? 12.469 38.219 -29.438 1 21.12 829 ALA A N 1
ATOM 6390 C CA . ALA A 1 829 ? 11.594 37.344 -28.656 1 21.12 829 ALA A CA 1
ATOM 6391 C C . ALA A 1 829 ? 12.383 36.188 -28.047 1 21.12 829 ALA A C 1
ATOM 6393 O O . ALA A 1 829 ? 13.062 35.469 -28.75 1 21.12 829 ALA A O 1
ATOM 6394 N N . ILE A 1 830 ? 13.07 36.406 -27.031 1 19.28 830 ILE A N 1
ATOM 6395 C CA . ILE A 1 830 ? 13.898 35.375 -26.438 1 19.28 830 ILE A CA 1
ATOM 6396 C C . ILE A 1 830 ? 13.07 34.094 -26.234 1 19.28 830 ILE A C 1
ATOM 6398 O O . ILE A 1 830 ? 12.102 34.125 -25.469 1 19.28 830 ILE A O 1
ATOM 6402 N N . PHE A 1 831 ? 13.07 33.156 -27.297 1 20.59 831 PHE A N 1
ATOM 6403 C CA . PHE A 1 831 ? 12.617 31.766 -27.422 1 20.59 831 PHE A CA 1
ATOM 6404 C C . PHE A 1 831 ? 13.133 30.922 -26.266 1 20.59 831 PHE A C 1
ATOM 6406 O O . PHE A 1 831 ? 14.266 31.094 -25.828 1 20.59 831 PHE A O 1
ATOM 6413 N N . MET B 1 1 ? 4.93 -35.344 -32.969 1 19.72 1 MET B N 1
ATOM 6414 C CA . MET B 1 1 ? 5.238 -35.719 -31.594 1 19.72 1 MET B CA 1
ATOM 6415 C C . MET B 1 1 ? 4.172 -35.188 -30.641 1 19.72 1 MET B C 1
ATOM 6417 O O . MET B 1 1 ? 4.41 -34.219 -29.906 1 19.72 1 MET B O 1
ATOM 6421 N N . SER B 1 2 ? 2.984 -35.25 -31.156 1 23.86 2 SER B N 1
ATOM 6422 C CA 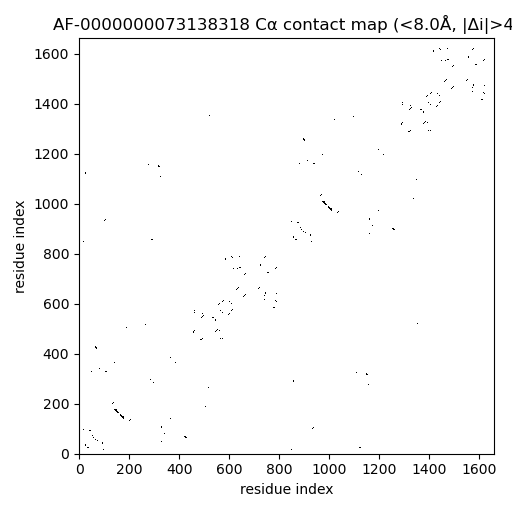. SER B 1 2 ? 1.53 -35.281 -31.016 1 23.86 2 SER B CA 1
ATOM 6423 C C . SER B 1 2 ? 1.083 -36.344 -30.031 1 23.86 2 SER B C 1
ATOM 6425 O O . SER B 1 2 ? -0.085 -36.75 -30.031 1 23.86 2 SER B O 1
ATOM 6427 N N . GLU B 1 3 ? 2.023 -37.125 -29.469 1 26.05 3 GLU B N 1
ATOM 6428 C CA . GLU B 1 3 ? 1.303 -38.25 -28.891 1 26.05 3 GLU B CA 1
ATOM 6429 C C . GLU B 1 3 ? 0.186 -37.781 -27.969 1 26.05 3 GLU B C 1
ATOM 6431 O O . GLU B 1 3 ? 0.37 -36.812 -27.203 1 26.05 3 GLU B O 1
ATOM 6436 N N . ARG B 1 4 ? -1.005 -38.094 -28.406 1 30.78 4 ARG B N 1
ATOM 6437 C CA . ARG B 1 4 ? -2.375 -38.125 -27.906 1 30.78 4 ARG B CA 1
ATOM 6438 C C . ARG B 1 4 ? -2.422 -38.719 -26.5 1 30.78 4 ARG B C 1
ATOM 6440 O O . ARG B 1 4 ? -2.52 -39.938 -26.328 1 30.78 4 ARG B O 1
ATOM 6447 N N . ALA B 1 5 ? -1.479 -38.5 -25.656 1 34.44 5 ALA B N 1
ATOM 6448 C CA . ALA B 1 5 ? -1.614 -39.062 -24.328 1 34.44 5 ALA B CA 1
ATOM 6449 C C . ALA B 1 5 ? -3.061 -39 -23.844 1 34.44 5 ALA B C 1
ATOM 6451 O O . ALA B 1 5 ? -3.793 -38.062 -24.188 1 34.44 5 ALA B O 1
ATOM 6452 N N . THR B 1 6 ? -3.654 -40.188 -23.641 1 29.67 6 THR B N 1
ATOM 6453 C CA . THR B 1 6 ? -4.969 -40.5 -23.094 1 29.67 6 THR B CA 1
ATOM 6454 C C . THR B 1 6 ? -5.395 -39.469 -22.062 1 29.67 6 THR B C 1
ATOM 6456 O O . THR B 1 6 ? -4.688 -39.219 -21.078 1 29.67 6 THR B O 1
ATOM 6459 N N . ILE B 1 7 ? -6.137 -38.562 -22.484 1 33.06 7 ILE B N 1
ATOM 6460 C CA . ILE B 1 7 ? -6.953 -37.469 -21.953 1 33.06 7 ILE B CA 1
ATOM 6461 C C . ILE B 1 7 ? -7.734 -37.969 -20.734 1 33.06 7 ILE B C 1
ATOM 6463 O O . ILE B 1 7 ? -8.758 -38.656 -20.875 1 33.06 7 ILE B O 1
ATOM 6467 N N . SER B 1 8 ? -7.148 -38.75 -19.938 1 32.41 8 SER B N 1
ATOM 6468 C CA . SER B 1 8 ? -8.031 -39.125 -18.844 1 32.41 8 SER B CA 1
ATOM 6469 C C . SER B 1 8 ? -8.852 -37.969 -18.344 1 32.41 8 SER B C 1
ATOM 6471 O O . SER B 1 8 ? -8.391 -36.812 -18.375 1 32.41 8 SER B O 1
ATOM 6473 N N . THR B 1 9 ? -10.102 -38.062 -18.406 1 33.72 9 THR B N 1
ATOM 6474 C CA . THR B 1 9 ? -11.188 -37.219 -17.938 1 33.72 9 THR B CA 1
ATOM 6475 C C . THR B 1 9 ? -10.789 -36.5 -16.656 1 33.72 9 THR B C 1
ATOM 6477 O O . THR B 1 9 ? -10.07 -37.031 -15.812 1 33.72 9 THR B O 1
ATOM 6480 N N . ASN B 1 10 ? -10.781 -35.188 -16.766 1 39.47 10 ASN B N 1
ATOM 6481 C CA . ASN B 1 10 ? -10.555 -34.219 -15.719 1 39.47 10 ASN B CA 1
ATOM 6482 C C . ASN B 1 10 ? -11.016 -34.719 -14.352 1 39.47 10 ASN B C 1
ATOM 6484 O O . ASN B 1 10 ? -11 -33.969 -13.367 1 39.47 10 ASN B O 1
ATOM 6488 N N . LYS B 1 11 ? -11.945 -35.844 -14.352 1 42.66 11 LYS B N 1
ATOM 6489 C CA . LYS B 1 11 ? -12.578 -36.25 -13.109 1 42.66 11 LYS B CA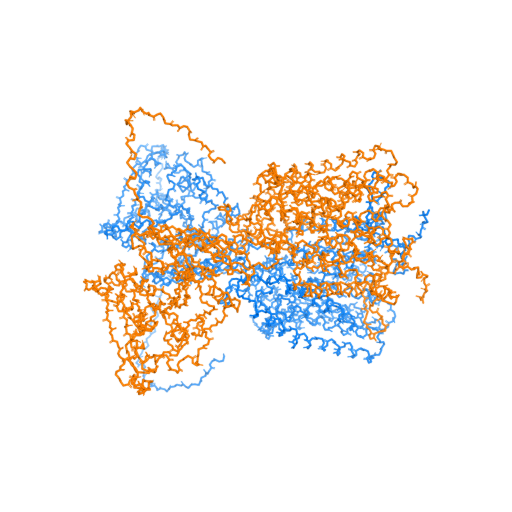 1
ATOM 6490 C C . LYS B 1 11 ? -11.672 -37.219 -12.336 1 42.66 11 LYS B C 1
ATOM 6492 O O . LYS B 1 11 ? -12.023 -37.656 -11.242 1 42.66 11 LYS B O 1
ATOM 6497 N N . SER B 1 12 ? -10.633 -37.844 -13.016 1 39.12 12 SER B N 1
ATOM 6498 C CA . SER B 1 12 ? -10.102 -38.938 -12.234 1 39.12 12 SER B CA 1
ATOM 6499 C C . SER B 1 12 ? -8.891 -38.5 -11.414 1 39.12 12 SER B C 1
ATOM 6501 O O . SER B 1 12 ? -7.992 -37.844 -11.93 1 39.12 12 SER B O 1
ATOM 6503 N N . ARG B 1 13 ? -8.875 -38.562 -10.141 1 48.31 13 ARG B N 1
ATOM 6504 C CA . ARG B 1 13 ? -7.898 -38.344 -9.078 1 48.31 13 ARG B CA 1
ATOM 6505 C C . ARG B 1 13 ? -6.555 -38.969 -9.422 1 48.31 13 ARG B C 1
ATOM 6507 O O . ARG B 1 13 ? -5.508 -38.5 -8.977 1 48.31 13 ARG B O 1
ATOM 6514 N N . ASP B 1 14 ? -6.539 -40.031 -10.219 1 46.41 14 ASP B N 1
ATOM 6515 C CA . ASP B 1 14 ? -5.34 -40.844 -10.445 1 46.41 14 ASP B CA 1
ATOM 6516 C C . ASP B 1 14 ? -4.664 -40.438 -11.766 1 46.41 14 ASP B C 1
ATOM 6518 O O . ASP B 1 14 ? -3.861 -41.219 -12.305 1 46.41 14 ASP B O 1
ATOM 6522 N N . ALA B 1 15 ? -5.012 -39.25 -12.258 1 55.38 15 ALA B N 1
ATOM 6523 C CA . ALA B 1 15 ? -4.492 -38.938 -13.594 1 55.38 15 ALA B CA 1
ATOM 6524 C C . ALA B 1 15 ? -3.08 -38.344 -13.508 1 55.38 15 ALA B C 1
ATOM 6526 O O . ALA B 1 15 ? -2.771 -37.594 -12.594 1 55.38 15 ALA B O 1
ATOM 6527 N N . ILE B 1 16 ? -2.113 -39.031 -14.117 1 56.94 16 ILE B N 1
ATOM 6528 C CA . ILE B 1 16 ? -0.737 -38.562 -14.281 1 56.94 16 ILE B CA 1
ATOM 6529 C C . ILE B 1 16 ? -0.632 -37.656 -15.508 1 56.94 16 ILE B C 1
ATOM 6531 O O . ILE B 1 16 ? -1.118 -38.031 -16.594 1 56.94 16 ILE B O 1
ATOM 6535 N N . VAL B 1 17 ? -0.392 -36.438 -15.367 1 63.28 17 VAL B N 1
ATOM 6536 C CA . VAL B 1 17 ? -0.237 -35.5 -16.469 1 63.28 17 VAL B CA 1
ATOM 6537 C C . VAL B 1 17 ? 1.24 -35.375 -16.828 1 63.28 17 VAL B C 1
ATOM 6539 O O . VAL B 1 17 ? 2.094 -35.25 -15.953 1 63.28 17 VAL B O 1
ATOM 6542 N N . CYS B 1 18 ? 1.556 -35.625 -18.094 1 62.28 18 CYS B N 1
ATOM 6543 C CA . CYS B 1 18 ? 2.922 -35.5 -18.578 1 62.28 18 CYS B CA 1
ATOM 6544 C C . CYS B 1 18 ? 3.068 -34.219 -19.422 1 62.28 18 CYS B C 1
ATOM 6546 O O . CYS B 1 18 ? 2.225 -33.938 -20.281 1 62.28 18 CYS B O 1
ATOM 6548 N N . TYR B 1 19 ? 3.893 -33.344 -19.047 1 62.28 19 TYR B N 1
ATOM 6549 C CA . TYR B 1 19 ? 4.082 -32.094 -19.797 1 62.28 19 TYR B CA 1
ATOM 6550 C C . TYR B 1 19 ? 5.562 -31.719 -19.875 1 62.28 19 TYR B C 1
ATOM 6552 O O . TYR B 1 19 ? 6.371 -32.219 -19.078 1 62.28 19 TYR B O 1
ATOM 6560 N N . SER B 1 20 ? 5.887 -30.969 -21 1 63 20 SER B N 1
ATOM 6561 C CA . SER B 1 20 ? 7.246 -30.453 -21.125 1 63 20 SER B CA 1
ATOM 6562 C C . SER B 1 20 ? 7.426 -29.172 -20.312 1 63 20 SER B C 1
ATOM 6564 O O . SER B 1 20 ? 6.695 -28.203 -20.5 1 63 20 SER B O 1
ATOM 6566 N N . PRO B 1 21 ? 8.234 -29.219 -19.344 1 58.56 21 PRO B N 1
ATOM 6567 C CA . PRO B 1 21 ? 8.406 -28.078 -18.438 1 58.56 21 PRO B CA 1
ATOM 6568 C C . PRO B 1 21 ? 8.914 -26.828 -19.156 1 58.56 21 PRO B C 1
ATOM 6570 O O . PRO B 1 21 ? 8.82 -25.719 -18.609 1 58.56 21 PRO B O 1
ATOM 6573 N N . THR B 1 22 ? 9.266 -26.906 -20.391 1 60.22 22 THR B N 1
ATOM 6574 C CA . THR B 1 22 ? 9.883 -25.766 -21.047 1 60.22 22 THR B CA 1
ATOM 6575 C C . THR B 1 22 ? 8.844 -24.969 -21.844 1 60.22 22 THR B C 1
ATOM 6577 O O . THR B 1 22 ? 9.156 -23.922 -22.406 1 60.22 22 THR B O 1
ATOM 6580 N N . MET B 1 23 ? 7.66 -25.453 -21.844 1 64.94 23 MET B N 1
ATOM 6581 C CA . MET B 1 23 ? 6.641 -24.734 -22.594 1 64.94 23 MET B CA 1
ATOM 6582 C C . MET B 1 23 ? 5.98 -23.656 -21.75 1 64.94 23 MET B C 1
ATOM 6584 O O . MET B 1 23 ? 4.82 -23.781 -21.359 1 64.94 23 MET B O 1
ATOM 6588 N N . ILE B 1 24 ? 6.703 -22.641 -21.547 1 69.81 24 ILE B N 1
ATOM 6589 C CA . ILE B 1 24 ? 6.23 -21.594 -20.641 1 69.81 24 ILE B CA 1
ATOM 6590 C C . ILE B 1 24 ? 5.77 -20.391 -21.453 1 69.81 24 ILE B C 1
ATOM 6592 O O . ILE B 1 24 ? 4.68 -19.859 -21.234 1 69.81 24 ILE B O 1
ATOM 6596 N N . THR B 1 25 ? 6.535 -20 -22.469 1 69.44 25 THR B N 1
ATOM 6597 C CA . THR B 1 25 ? 6.199 -18.828 -23.266 1 69.44 25 THR B CA 1
ATOM 6598 C C . THR B 1 25 ? 6.023 -19.219 -24.734 1 69.44 25 THR B C 1
ATOM 6600 O O . THR B 1 25 ? 6.594 -20.203 -25.188 1 69.44 25 THR B O 1
ATOM 6603 N N . THR B 1 26 ? 5.055 -18.547 -25.422 1 68.12 26 THR B N 1
ATOM 6604 C CA . THR B 1 26 ? 4.742 -18.859 -26.812 1 68.12 26 THR B CA 1
ATOM 6605 C C . THR B 1 26 ? 5.43 -17.891 -27.766 1 68.12 26 THR B C 1
ATOM 6607 O O . THR B 1 26 ? 5.855 -16.812 -27.344 1 68.12 26 THR B O 1
ATOM 6610 N N . ASN B 1 27 ? 5.617 -18.359 -28.906 1 65.69 27 ASN B N 1
ATOM 6611 C CA . ASN B 1 27 ? 6.156 -17.5 -29.953 1 65.69 27 ASN B CA 1
ATOM 6612 C C . ASN B 1 27 ? 5.043 -16.781 -30.719 1 65.69 27 ASN B C 1
ATOM 6614 O O . ASN B 1 27 ? 5.305 -16.125 -31.734 1 65.69 27 ASN B O 1
ATOM 6618 N N . GLY B 1 28 ? 3.809 -16.875 -30.281 1 71.5 28 GLY B N 1
ATOM 6619 C CA . GLY B 1 28 ? 2.723 -16.125 -30.891 1 71.5 28 GLY B CA 1
ATOM 6620 C C . GLY B 1 28 ? 1.828 -16.953 -31.781 1 71.5 28 GLY B C 1
ATOM 6621 O O . GLY B 1 28 ? 2.225 -18.031 -32.219 1 71.5 28 GLY B O 1
ATOM 6622 N N . ILE B 1 29 ? 0.625 -16.516 -32.125 1 71.44 29 ILE B N 1
ATOM 6623 C CA . ILE B 1 29 ? -0.399 -17.219 -32.906 1 71.44 29 ILE B CA 1
ATOM 6624 C C . ILE B 1 29 ? -0.008 -17.219 -34.375 1 71.44 29 ILE B C 1
ATOM 6626 O O . ILE B 1 29 ? -0.277 -18.203 -35.094 1 71.44 29 ILE B O 1
ATOM 6630 N N . TRP B 1 30 ? 0.664 -16.234 -34.781 1 72.38 30 TRP B N 1
ATOM 6631 C CA . TRP B 1 30 ? 0.988 -16.094 -36.188 1 72.38 30 TRP B CA 1
ATOM 6632 C C . TRP B 1 30 ? 2.068 -17.094 -36.594 1 72.38 30 TRP B C 1
ATOM 6634 O O . TRP B 1 30 ? 2.234 -17.391 -37.781 1 72.38 30 TRP B O 1
ATOM 6644 N N . GLN B 1 31 ? 2.676 -17.688 -35.562 1 70.75 31 GLN B N 1
ATOM 6645 C CA . GLN B 1 31 ? 3.691 -18.703 -35.844 1 70.75 31 GLN B CA 1
ATOM 6646 C C . GLN B 1 31 ? 3.113 -20.109 -35.75 1 70.75 31 GLN B C 1
ATOM 6648 O O . GLN B 1 31 ? 3.848 -21.094 -35.844 1 70.75 31 GLN B O 1
ATOM 6653 N N . GLY B 1 32 ? 1.757 -20.125 -35.562 1 68.38 32 GLY B N 1
ATOM 6654 C CA . GLY B 1 32 ? 1.071 -21.406 -35.562 1 68.38 32 GLY B CA 1
ATOM 6655 C C . GLY B 1 32 ? 0.985 -22.047 -34.188 1 68.38 32 GLY B C 1
ATOM 6656 O O . GLY B 1 32 ? 0.569 -23.203 -34.062 1 68.38 32 GLY B O 1
ATOM 6657 N N . GLU B 1 33 ? 1.511 -21.422 -33.281 1 76.06 33 GLU B N 1
ATOM 6658 C CA . GLU B 1 33 ? 1.437 -21.969 -31.938 1 76.06 33 GLU B CA 1
ATOM 6659 C C . GLU B 1 33 ? 0.192 -21.484 -31.203 1 76.06 33 GLU B C 1
ATOM 6661 O O . GLU B 1 33 ? -0.219 -20.328 -31.359 1 76.06 33 GLU B O 1
ATOM 6666 N N . ASP B 1 34 ? -0.49 -22.438 -30.625 1 78.38 34 ASP B N 1
ATOM 6667 C CA . ASP B 1 34 ? -1.625 -22.062 -29.781 1 78.38 34 ASP B CA 1
ATOM 6668 C C . ASP B 1 34 ? -1.159 -21.594 -28.406 1 78.38 34 ASP B C 1
ATOM 6670 O O . ASP B 1 34 ? -0.612 -22.391 -27.625 1 78.38 34 ASP B O 1
ATOM 6674 N N . PRO B 1 35 ? -1.288 -20.391 -28.141 1 79.88 35 PRO B N 1
ATOM 6675 C CA . PRO B 1 35 ? -0.825 -19.844 -26.859 1 79.88 35 PRO B CA 1
ATOM 6676 C C . PRO B 1 35 ? -1.371 -20.609 -25.656 1 79.88 35 PRO B C 1
ATOM 6678 O O . PRO B 1 35 ? -0.747 -20.625 -24.594 1 79.88 35 PRO B O 1
ATOM 6681 N N . LEU B 1 36 ? -2.424 -21.344 -25.828 1 81.75 36 LEU B N 1
ATOM 6682 C CA . LEU B 1 36 ? -3.084 -22 -24.719 1 81.75 36 LEU B CA 1
ATOM 6683 C C . LEU B 1 36 ? -2.373 -23.297 -24.359 1 81.75 36 LEU B C 1
ATOM 6685 O O . LEU B 1 36 ? -2.662 -23.906 -23.328 1 81.75 36 LEU B O 1
ATOM 6689 N N . ASP B 1 37 ? -1.386 -23.641 -25.141 1 78.44 37 ASP B N 1
ATOM 6690 C CA . ASP B 1 37 ? -0.609 -24.844 -24.844 1 78.44 37 ASP B CA 1
ATOM 6691 C C . ASP B 1 37 ? 0.57 -24.531 -23.922 1 78.44 37 ASP B C 1
ATOM 6693 O O . ASP B 1 37 ? 1.212 -25.438 -23.391 1 78.44 37 ASP B O 1
ATOM 6697 N N . PHE B 1 38 ? 0.725 -23.234 -23.75 1 80.12 38 PHE B N 1
ATOM 6698 C CA . PHE B 1 38 ? 1.847 -22.812 -22.922 1 80.12 38 PHE B CA 1
ATOM 6699 C C . PHE B 1 38 ? 1.364 -22.359 -21.547 1 80.12 38 PHE B C 1
ATOM 6701 O O . PHE B 1 38 ? 0.255 -21.844 -21.422 1 80.12 38 PHE B O 1
ATOM 6708 N N . ALA B 1 39 ? 2.127 -22.578 -20.594 1 80.31 39 ALA B N 1
ATOM 6709 C CA . ALA B 1 39 ? 1.735 -22.422 -19.188 1 80.31 39 ALA B CA 1
ATOM 6710 C C . ALA B 1 39 ? 1.418 -20.953 -18.859 1 80.31 39 ALA B C 1
ATOM 6712 O O . ALA B 1 39 ? 0.402 -20.672 -18.234 1 80.31 39 ALA B O 1
ATOM 6713 N N . LEU B 1 40 ? 2.205 -20.062 -19.312 1 83.06 40 LEU B N 1
ATOM 6714 C CA . LEU B 1 40 ? 2.041 -18.672 -18.906 1 83.06 40 LEU B CA 1
ATOM 6715 C C . LEU B 1 40 ? 0.812 -18.047 -19.547 1 83.06 40 LEU B C 1
ATOM 6717 O O . LEU B 1 40 ? -0.05 -17.5 -18.859 1 83.06 40 LEU B O 1
ATOM 6721 N N . PRO B 1 41 ? 0.678 -18.141 -20.875 1 85 41 PRO B N 1
ATOM 6722 C CA . PRO B 1 41 ? -0.519 -17.562 -21.484 1 85 41 PRO B CA 1
ATOM 6723 C C . PRO B 1 41 ? -1.81 -18.203 -20.984 1 85 41 PRO B C 1
ATOM 6725 O O . PRO B 1 41 ? -2.82 -17.516 -20.812 1 85 41 PRO B O 1
ATOM 6728 N N . LEU B 1 42 ? -1.739 -19.469 -20.812 1 86.75 42 LEU B N 1
ATOM 6729 C CA . LEU B 1 42 ? -2.914 -20.156 -20.297 1 86.75 42 LEU B CA 1
ATOM 6730 C C . LEU B 1 42 ? -3.25 -19.672 -18.891 1 86.75 42 LEU B C 1
ATOM 6732 O O . LEU B 1 42 ? -4.418 -19.438 -18.562 1 86.75 42 LEU B O 1
ATOM 6736 N N . PHE B 1 43 ? -2.271 -19.547 -18.062 1 88.56 43 PHE B N 1
ATOM 6737 C CA . PHE B 1 43 ? -2.471 -19.078 -16.688 1 88.56 43 PHE B CA 1
ATOM 6738 C C . PHE B 1 43 ? -3.053 -17.672 -16.688 1 88.56 43 PHE B C 1
ATOM 6740 O O . PHE B 1 43 ? -3.984 -17.391 -15.922 1 88.56 43 PHE B O 1
ATOM 6747 N N . VAL B 1 44 ? -2.465 -16.891 -17.516 1 87.81 44 VAL B N 1
ATOM 6748 C CA . VAL B 1 44 ? -2.906 -15.5 -17.578 1 87.81 44 VAL B CA 1
ATOM 6749 C C . VAL B 1 44 ? -4.363 -15.438 -18.031 1 87.81 44 VAL B C 1
ATOM 6751 O O . VAL B 1 44 ? -5.156 -14.672 -17.484 1 87.81 44 VAL B O 1
ATOM 6754 N N . LEU B 1 45 ? -4.699 -16.219 -18.953 1 88.62 45 LEU B N 1
ATOM 6755 C CA . LEU B 1 45 ? -6.07 -16.25 -19.438 1 88.62 45 LEU B CA 1
ATOM 6756 C C . LEU B 1 45 ? -7.023 -16.781 -18.375 1 88.62 45 LEU B C 1
ATOM 6758 O O . LEU B 1 45 ? -8.133 -16.266 -18.219 1 88.62 45 LEU B O 1
ATOM 6762 N N . GLN B 1 46 ? -6.621 -17.797 -17.734 1 91.62 46 GLN B N 1
ATOM 6763 C CA . GLN B 1 46 ? -7.445 -18.375 -16.688 1 91.62 46 GLN B CA 1
ATOM 6764 C C . GLN B 1 46 ? -7.711 -17.375 -15.57 1 91.62 46 GLN B C 1
ATOM 6766 O O . GLN B 1 46 ? -8.844 -17.234 -15.109 1 91.62 46 GLN B O 1
ATOM 6771 N N . VAL B 1 47 ? -6.691 -16.734 -15.148 1 90.19 47 VAL B N 1
ATOM 6772 C CA . VAL B 1 47 ? -6.82 -15.75 -14.062 1 90.19 47 VAL B CA 1
ATOM 6773 C C . VAL B 1 47 ? -7.734 -14.609 -14.508 1 90.19 47 VAL B C 1
ATOM 6775 O O . VAL B 1 47 ? -8.578 -14.156 -13.734 1 90.19 47 VAL B O 1
ATOM 6778 N N . THR B 1 48 ? -7.562 -14.227 -15.742 1 88.12 48 THR B N 1
ATOM 6779 C CA . THR B 1 48 ? -8.391 -13.148 -16.266 1 88.12 48 THR B CA 1
ATOM 6780 C C . THR B 1 48 ? -9.852 -13.57 -16.328 1 88.12 48 THR B C 1
ATOM 6782 O O . THR B 1 48 ? -10.742 -12.789 -15.977 1 88.12 48 THR B O 1
ATOM 6785 N N . LEU B 1 49 ? -10.047 -14.727 -16.734 1 90.38 49 LEU B N 1
ATOM 6786 C CA . LEU B 1 49 ? -11.414 -15.227 -16.828 1 90.38 49 LEU B CA 1
ATOM 6787 C C . LEU B 1 49 ? -12.047 -15.328 -15.438 1 90.38 49 LEU B C 1
ATOM 6789 O O . LEU B 1 49 ? -13.227 -14.992 -15.266 1 90.38 49 LEU B O 1
ATOM 6793 N N . ILE B 1 50 ? -11.344 -15.789 -14.516 1 92.44 50 ILE B N 1
ATOM 6794 C CA . ILE B 1 50 ? -11.836 -15.938 -13.148 1 92.44 50 ILE B CA 1
ATOM 6795 C C . ILE B 1 50 ? -12.172 -14.57 -12.562 1 92.44 50 ILE B C 1
ATOM 6797 O O . ILE B 1 50 ? -13.266 -14.367 -12.031 1 92.44 50 ILE B O 1
ATOM 6801 N N . ILE B 1 51 ? -11.297 -13.68 -12.719 1 89.25 51 ILE B N 1
ATOM 6802 C CA . ILE B 1 51 ? -11.484 -12.352 -12.141 1 89.25 51 ILE B CA 1
ATOM 6803 C C . ILE B 1 51 ? -12.648 -11.648 -12.836 1 89.25 51 ILE B C 1
ATOM 6805 O O . ILE B 1 51 ? -13.5 -11.047 -12.18 1 89.25 51 ILE B O 1
ATOM 6809 N N . CYS B 1 52 ? -12.688 -11.734 -14.133 1 87.5 52 CYS B N 1
ATOM 6810 C CA . CYS B 1 52 ? -13.758 -11.078 -14.883 1 87.5 52 CYS B CA 1
ATOM 6811 C C . CYS B 1 52 ? -15.117 -11.672 -14.523 1 87.5 52 CYS B C 1
ATOM 6813 O O . CYS B 1 52 ? -16.078 -10.938 -14.32 1 87.5 52 CYS B O 1
ATOM 6815 N N . THR B 1 53 ? -15.172 -12.953 -14.461 1 91.31 53 THR B N 1
ATOM 6816 C CA . THR B 1 53 ? -16.438 -13.609 -14.117 1 91.31 53 THR B CA 1
ATOM 6817 C C . THR B 1 53 ? -16.875 -13.234 -12.711 1 91.31 53 THR B C 1
ATOM 6819 O O . THR B 1 53 ? -18.047 -12.945 -12.477 1 91.31 53 THR B O 1
ATOM 6822 N N . THR B 1 54 ? -15.977 -13.25 -11.789 1 90.12 54 THR B N 1
ATOM 6823 C CA . THR B 1 54 ? -16.297 -12.922 -10.406 1 90.12 54 THR B CA 1
ATOM 6824 C C . THR B 1 54 ? -16.734 -11.469 -10.281 1 90.12 54 THR B C 1
ATOM 6826 O O . THR B 1 54 ? -17.703 -11.164 -9.57 1 90.12 54 THR B O 1
ATOM 6829 N N . ARG B 1 55 ? -16.125 -10.617 -10.977 1 85.62 55 ARG B N 1
ATOM 6830 C CA . ARG B 1 55 ? -16.469 -9.203 -10.883 1 85.62 55 ARG B CA 1
ATOM 6831 C C . ARG B 1 55 ? -17.812 -8.922 -11.539 1 85.62 55 ARG B C 1
ATOM 6833 O O . ARG B 1 55 ? -18.578 -8.07 -11.062 1 85.62 55 ARG B O 1
ATOM 6840 N N . ILE B 1 56 ? -18.047 -9.555 -12.609 1 88.88 56 ILE B N 1
ATOM 6841 C CA . ILE B 1 56 ? -19.344 -9.414 -13.258 1 88.88 56 ILE B CA 1
ATOM 6842 C C . ILE B 1 56 ? -20.453 -9.891 -12.312 1 88.88 56 ILE B C 1
ATOM 6844 O O . ILE B 1 56 ? -21.5 -9.242 -12.195 1 88.88 56 ILE B O 1
ATOM 6848 N N . LEU B 1 57 ? -20.188 -10.914 -11.664 1 92.31 57 LEU B N 1
ATOM 6849 C CA . LEU B 1 57 ? -21.172 -11.453 -10.734 1 92.31 57 LEU B CA 1
ATOM 6850 C C . LEU B 1 57 ? -21.344 -10.539 -9.523 1 92.31 57 LEU B C 1
ATOM 6852 O O . LEU B 1 57 ? -22.438 -10.438 -8.969 1 92.31 57 LEU B O 1
ATOM 6856 N N . VAL B 1 58 ? -20.281 -9.945 -9.047 1 87 58 VAL B N 1
ATOM 6857 C CA . VAL B 1 58 ? -20.391 -8.984 -7.957 1 87 58 VAL B CA 1
ATOM 6858 C C . VAL B 1 58 ? -21.312 -7.844 -8.359 1 87 58 VAL B C 1
ATOM 6860 O O . VAL B 1 58 ? -22.156 -7.402 -7.566 1 87 58 VAL B O 1
ATOM 6863 N N . PHE B 1 59 ? -21.219 -7.453 -9.594 1 84.88 59 PHE B N 1
ATOM 6864 C CA . PHE B 1 59 ? -22.031 -6.367 -10.109 1 84.88 59 PHE B CA 1
ATOM 6865 C C . PHE B 1 59 ? -23.5 -6.789 -10.203 1 84.88 59 PHE B C 1
ATOM 6867 O O . PHE B 1 59 ? -24.391 -6.008 -9.891 1 84.88 59 PHE B O 1
ATOM 6874 N N . ILE B 1 60 ? -23.688 -7.969 -10.586 1 90.94 60 ILE B N 1
ATOM 6875 C CA . ILE B 1 60 ? -25.031 -8.477 -10.773 1 90.94 60 ILE B CA 1
ATOM 6876 C C . ILE B 1 60 ? -25.703 -8.703 -9.422 1 90.94 60 ILE B C 1
ATOM 6878 O O . ILE B 1 60 ? -26.906 -8.477 -9.266 1 90.94 60 ILE B O 1
ATOM 6882 N N . LEU B 1 61 ? -24.938 -9.07 -8.438 1 91.31 61 LEU B N 1
ATOM 6883 C CA . LEU B 1 61 ? -25.5 -9.453 -7.152 1 91.31 61 LEU B CA 1
ATOM 6884 C C . LEU B 1 61 ? -25.531 -8.273 -6.191 1 91.31 61 LEU B C 1
ATOM 6886 O O . LEU B 1 61 ? -26.109 -8.359 -5.105 1 91.31 61 LEU B O 1
ATOM 6890 N N . LYS B 1 62 ? -24.938 -7.219 -6.594 1 82.31 62 LYS B N 1
ATOM 6891 C CA . LYS B 1 62 ? -24.844 -6.035 -5.746 1 82.31 62 LYS B CA 1
ATOM 6892 C C . LYS B 1 62 ? -26.234 -5.543 -5.34 1 82.31 62 LYS B C 1
ATOM 6894 O O . LYS B 1 62 ? -26.469 -5.227 -4.172 1 82.31 62 LYS B O 1
ATOM 6899 N N . PRO B 1 63 ? -27.203 -5.531 -6.305 1 82.75 63 PRO B N 1
ATOM 6900 C CA . PRO B 1 63 ? -28.547 -5.07 -5.922 1 82.75 63 PRO B CA 1
ATOM 6901 C C . PRO B 1 63 ? -29.219 -5.988 -4.898 1 82.75 63 PRO B C 1
ATOM 6903 O O . PRO B 1 63 ? -30.125 -5.562 -4.184 1 82.75 63 PRO B O 1
ATOM 6906 N N . PHE B 1 64 ? -28.75 -7.164 -4.824 1 87 64 PHE B N 1
ATOM 6907 C CA . PHE B 1 64 ? -29.312 -8.109 -3.871 1 87 64 PHE B CA 1
ATOM 6908 C C . PHE B 1 64 ? -28.547 -8.07 -2.551 1 87 64 PHE B C 1
ATOM 6910 O O . PHE B 1 64 ? -28.766 -8.906 -1.674 1 87 64 PHE B O 1
ATOM 6917 N N . ARG B 1 65 ? -27.547 -7.195 -2.439 1 83.31 65 ARG B N 1
ATOM 6918 C CA . ARG B 1 65 ? -26.766 -6.961 -1.225 1 83.31 65 ARG B CA 1
ATOM 6919 C C . ARG B 1 65 ? -26 -8.211 -0.811 1 83.31 65 ARG B C 1
ATOM 6921 O O . ARG B 1 65 ? -26.047 -8.609 0.355 1 83.31 65 ARG B O 1
ATOM 6928 N N . GLN B 1 66 ? -25.484 -8.891 -1.777 1 88.81 66 GLN B N 1
ATOM 6929 C CA . GLN B 1 66 ? -24.703 -10.086 -1.503 1 88.81 66 GLN B CA 1
ATOM 6930 C C . GLN B 1 66 ? -23.219 -9.742 -1.302 1 88.81 66 GLN B C 1
ATOM 6932 O O . GLN B 1 66 ? -22.688 -8.867 -1.983 1 88.81 66 GLN B O 1
ATOM 6937 N N . PRO B 1 67 ? -22.688 -10.391 -0.337 1 84.75 67 PRO B N 1
ATOM 6938 C CA . PRO B 1 67 ? -21.25 -10.148 -0.138 1 84.75 67 PRO B CA 1
ATOM 6939 C C . PRO B 1 67 ? -20.406 -10.656 -1.302 1 84.75 67 PRO B C 1
ATOM 6941 O O . PRO B 1 67 ? -20.844 -11.523 -2.061 1 84.75 67 PRO B O 1
ATOM 6944 N N . ARG B 1 68 ? -19.25 -10.18 -1.472 1 83.62 68 ARG B N 1
ATOM 6945 C CA . ARG B 1 68 ? -18.328 -10.461 -2.566 1 83.62 68 ARG B CA 1
ATOM 6946 C C . ARG B 1 68 ? -17.938 -11.938 -2.584 1 83.62 68 ARG B C 1
ATOM 6948 O O . ARG B 1 68 ? -17.734 -12.523 -3.652 1 83.62 68 ARG B O 1
ATOM 6955 N N . VAL B 1 69 ? -17.828 -12.523 -1.465 1 85.38 69 VAL B N 1
ATOM 6956 C CA . VAL B 1 69 ? -17.359 -13.906 -1.351 1 85.38 69 VAL B CA 1
ATOM 6957 C C . VAL B 1 69 ? -18.328 -14.836 -2.084 1 85.38 69 VAL B C 1
ATOM 6959 O O . VAL B 1 69 ? -17.891 -15.812 -2.709 1 85.38 69 VAL B O 1
ATOM 6962 N N . ILE B 1 70 ? -19.578 -14.539 -2.061 1 91.12 70 ILE B N 1
ATOM 6963 C CA . ILE B 1 70 ? -20.578 -15.359 -2.729 1 91.12 70 ILE B CA 1
ATOM 6964 C C . ILE B 1 70 ? -20.375 -15.297 -4.242 1 91.12 70 ILE B C 1
ATOM 6966 O O . ILE B 1 70 ? -20.453 -16.312 -4.926 1 91.12 70 ILE B O 1
ATOM 6970 N N . ALA B 1 71 ? -20.078 -14.125 -4.73 1 90.88 71 ALA B N 1
ATOM 6971 C CA . ALA B 1 71 ? -19.828 -13.961 -6.16 1 90.88 71 ALA B CA 1
ATOM 6972 C C . ALA B 1 71 ? -18.578 -14.727 -6.582 1 90.88 71 ALA B C 1
ATOM 6974 O O . ALA B 1 71 ? -18.531 -15.297 -7.676 1 90.88 71 ALA B O 1
ATOM 6975 N N . GLU B 1 72 ? -17.625 -14.789 -5.762 1 89.81 72 GLU B N 1
ATOM 6976 C CA . GLU B 1 72 ? -16.375 -15.477 -6.074 1 89.81 72 GLU B CA 1
ATOM 6977 C C . GLU B 1 72 ? -16.562 -16.984 -6.105 1 89.81 72 GLU B C 1
ATOM 6979 O O . GLU B 1 72 ? -16.078 -17.656 -7.016 1 89.81 72 GLU B O 1
ATOM 6984 N N . ILE B 1 73 ? -17.312 -17.516 -5.141 1 91.62 73 ILE B N 1
ATOM 6985 C CA . ILE B 1 73 ? -17.578 -18.953 -5.113 1 91.62 73 ILE B CA 1
ATOM 6986 C C . ILE B 1 73 ? -18.453 -19.344 -6.297 1 91.62 73 ILE B C 1
ATOM 6988 O O . ILE B 1 73 ? -18.172 -20.312 -6.996 1 91.62 73 ILE B O 1
ATOM 6992 N N . LEU B 1 74 ? -19.453 -18.531 -6.562 1 93.62 74 LEU B N 1
ATOM 6993 C CA . LEU B 1 74 ? -20.375 -18.812 -7.668 1 93.62 74 LEU B CA 1
ATOM 6994 C C . LEU B 1 74 ? -19.641 -18.703 -9.008 1 93.62 74 LEU B C 1
ATOM 6996 O O . LEU B 1 74 ? -19.969 -19.438 -9.953 1 93.62 74 LEU B O 1
ATOM 7000 N N . GLY B 1 75 ? -18.75 -17.734 -9.07 1 92.88 75 GLY B N 1
ATOM 7001 C CA . GLY B 1 75 ? -17.953 -17.641 -10.273 1 92.88 75 GLY B CA 1
ATOM 7002 C C . GLY B 1 75 ? -17.188 -18.922 -10.578 1 92.88 75 GLY B C 1
ATOM 7003 O O . GLY B 1 75 ? -17.141 -19.375 -11.727 1 92.88 75 GLY B O 1
ATOM 7004 N N . GLY B 1 76 ? -16.609 -19.531 -9.57 1 91.62 76 GLY B N 1
ATOM 7005 C CA . GLY B 1 76 ? -15.93 -20.812 -9.727 1 91.62 76 GLY B CA 1
ATOM 7006 C C . GLY B 1 76 ? -16.875 -21.938 -10.117 1 91.62 76 GLY B C 1
ATOM 7007 O O . GLY B 1 76 ? -16.547 -22.766 -10.969 1 91.62 76 GLY B O 1
ATOM 7008 N N . VAL B 1 77 ? -18.062 -21.922 -9.547 1 92.75 77 VAL B N 1
ATOM 7009 C CA . VAL B 1 77 ? -19.047 -22.953 -9.82 1 92.75 77 VAL B CA 1
ATOM 7010 C C . VAL B 1 77 ? -19.516 -22.844 -11.273 1 92.75 77 VAL B C 1
ATOM 7012 O O . VAL B 1 77 ? -19.719 -23.859 -11.945 1 92.75 77 VAL B O 1
ATOM 7015 N N . ILE B 1 78 ? -19.609 -21.656 -11.734 1 93.81 78 ILE B N 1
ATOM 7016 C CA . ILE B 1 78 ? -20.078 -21.406 -13.094 1 93.81 78 ILE B CA 1
ATOM 7017 C C . ILE B 1 78 ? -19 -21.844 -14.094 1 93.81 78 ILE B C 1
ATOM 7019 O O . ILE B 1 78 ? -19.312 -22.469 -15.109 1 93.81 78 ILE B O 1
ATOM 7023 N N . LEU B 1 79 ? -17.766 -21.641 -13.812 1 92.62 79 LEU B N 1
ATOM 7024 C CA . LEU B 1 79 ? -16.656 -22 -14.695 1 92.62 79 LEU B CA 1
ATOM 7025 C C . LEU B 1 79 ? -16.328 -23.484 -14.594 1 92.62 79 LEU B C 1
ATOM 7027 O O . LEU B 1 79 ? -15.648 -24.031 -15.461 1 92.62 79 LEU B O 1
ATOM 7031 N N . GLY B 1 80 ? -16.859 -24.109 -13.539 1 89.38 80 GLY B N 1
ATOM 7032 C CA . GLY B 1 80 ? -16.531 -25.5 -13.25 1 89.38 80 GLY B CA 1
ATOM 7033 C C . GLY B 1 80 ? -17.469 -26.484 -13.938 1 89.38 80 GLY B C 1
ATOM 7034 O O . GLY B 1 80 ? -18.203 -26.109 -14.859 1 89.38 80 GLY B O 1
ATOM 7035 N N . PRO B 1 81 ? -17.359 -27.688 -13.57 1 89.19 81 PRO B N 1
ATOM 7036 C CA . PRO B 1 81 ? -18.125 -28.75 -14.211 1 89.19 81 PRO B CA 1
ATOM 7037 C C . PRO B 1 81 ? -19.641 -28.609 -13.969 1 89.19 81 PRO B C 1
ATOM 7039 O O . PRO B 1 81 ? -20.438 -29.266 -14.641 1 89.19 81 PRO B O 1
ATOM 7042 N N . SER B 1 82 ? -20.031 -27.672 -13.172 1 90.44 82 SER B N 1
ATOM 7043 C CA . SER B 1 82 ? -21.438 -27.484 -12.852 1 90.44 82 SER B CA 1
ATOM 7044 C C . SER B 1 82 ? -22.172 -26.766 -13.977 1 90.44 82 SER B C 1
ATOM 7046 O O . SER B 1 82 ? -23.359 -27 -14.195 1 90.44 82 SER B O 1
ATOM 7048 N N . VAL B 1 83 ? -21.516 -25.859 -14.711 1 93.19 83 VAL B N 1
ATOM 7049 C CA . VAL B 1 83 ? -22.203 -25.094 -15.742 1 93.19 83 VAL B CA 1
ATOM 7050 C C . VAL B 1 83 ? -21.391 -25.125 -17.031 1 93.19 83 VAL B C 1
ATOM 7052 O O . VAL B 1 83 ? -21.5 -26.062 -17.828 1 93.19 83 VAL B O 1
ATOM 7055 N N . LEU B 1 84 ? -20.266 -24.328 -17.141 1 89.75 84 LEU B N 1
ATOM 7056 C CA . LEU B 1 84 ? -19.484 -24.203 -18.375 1 89.75 84 LEU B CA 1
ATOM 7057 C C . LEU B 1 84 ? -18.531 -25.375 -18.531 1 89.75 84 LEU B C 1
ATOM 7059 O O . LEU B 1 84 ? -18.203 -25.75 -19.656 1 89.75 84 LEU B O 1
ATOM 7063 N N . GLY B 1 85 ? -18.094 -25.891 -17.5 1 86.31 85 GLY B N 1
ATOM 7064 C CA . GLY B 1 85 ? -17.141 -26.984 -17.531 1 86.31 85 GLY B CA 1
ATOM 7065 C C . GLY B 1 85 ? -17.781 -28.312 -17.938 1 86.31 85 GLY B C 1
ATOM 7066 O O . GLY B 1 85 ? -17.094 -29.312 -18.094 1 86.31 85 GLY B O 1
ATOM 7067 N N . ARG B 1 86 ? -19.094 -28.219 -18.172 1 86.19 86 ARG B N 1
ATOM 7068 C CA . ARG B 1 86 ? -19.766 -29.422 -18.656 1 86.19 86 ARG B CA 1
ATOM 7069 C C . ARG B 1 86 ? -19.391 -29.719 -20.094 1 86.19 86 ARG B C 1
ATOM 7071 O O . ARG B 1 86 ? -19.375 -30.875 -20.516 1 86.19 86 ARG B O 1
ATOM 7078 N N . SER B 1 87 ? -18.984 -28.609 -20.688 1 87.31 87 SER B N 1
ATOM 7079 C CA . SER B 1 87 ? -18.469 -28.766 -22.047 1 87.31 87 SER B CA 1
ATOM 7080 C C . SER B 1 87 ? -17.031 -29.266 -22.047 1 87.31 87 SER B C 1
ATOM 7082 O O . SER B 1 87 ? -16.141 -28.609 -21.5 1 87.31 87 SER B O 1
ATOM 7084 N N . THR B 1 88 ? -16.828 -30.375 -22.609 1 84.19 88 THR B N 1
ATOM 7085 C CA . THR B 1 88 ? -15.508 -30.984 -22.641 1 84.19 88 THR B CA 1
ATOM 7086 C C . THR B 1 88 ? -14.508 -30.094 -23.344 1 84.19 88 THR B C 1
ATOM 7088 O O . THR B 1 88 ? -13.336 -30.016 -22.953 1 84.19 88 THR B O 1
ATOM 7091 N N . GLU B 1 89 ? -15.023 -29.406 -24.312 1 86.44 89 GLU B N 1
ATOM 7092 C CA . GLU B 1 89 ? -14.133 -28.516 -25.062 1 86.44 89 GLU B CA 1
ATOM 7093 C C . GLU B 1 89 ? -13.672 -27.344 -24.188 1 86.44 89 GLU B C 1
ATOM 7095 O O . GLU B 1 89 ? -12.5 -26.969 -24.219 1 86.44 89 GLU B O 1
ATOM 7100 N N . PHE B 1 90 ? -14.57 -26.875 -23.422 1 88.19 90 PHE B N 1
ATOM 7101 C CA . PHE B 1 90 ? -14.242 -25.766 -22.547 1 88.19 90 PHE B CA 1
ATOM 7102 C C . PHE B 1 90 ? -13.273 -26.203 -21.438 1 88.19 90 PHE B C 1
ATOM 7104 O O . PHE B 1 90 ? -12.297 -25.5 -21.172 1 88.19 90 PHE B O 1
ATOM 7111 N N . SER B 1 91 ? -13.508 -27.312 -20.953 1 83.94 91 SER B N 1
ATOM 7112 C CA . SER B 1 91 ? -12.711 -27.781 -19.828 1 83.94 91 SER B CA 1
ATOM 7113 C C . SER B 1 91 ? -11.297 -28.156 -20.25 1 83.94 91 SER B C 1
ATOM 7115 O O . SER B 1 91 ? -10.336 -27.891 -19.531 1 83.94 91 SER B O 1
ATOM 7117 N N . ILE B 1 92 ? -11.148 -28.625 -21.438 1 81.5 92 ILE B N 1
ATOM 7118 C CA . ILE B 1 92 ? -9.844 -29.094 -21.906 1 81.5 92 ILE B CA 1
ATOM 7119 C C . ILE B 1 92 ? -9.031 -27.922 -22.422 1 81.5 92 ILE B C 1
ATOM 7121 O O . ILE B 1 92 ? -7.809 -27.891 -22.281 1 81.5 92 ILE B O 1
ATOM 7125 N N . THR B 1 93 ? -9.797 -27.016 -22.922 1 83.88 93 THR B N 1
ATOM 7126 C CA . THR B 1 93 ? -9.094 -25.891 -23.547 1 83.88 93 THR B CA 1
ATOM 7127 C C . THR B 1 93 ? -8.688 -24.859 -22.5 1 83.88 93 THR B C 1
ATOM 7129 O O . THR B 1 93 ? -7.566 -24.344 -22.531 1 83.88 93 THR B O 1
ATOM 7132 N N . LEU B 1 94 ? -9.492 -24.625 -21.578 1 86.81 94 LEU B N 1
ATOM 7133 C CA . LEU B 1 94 ? -9.25 -23.5 -20.672 1 86.81 94 LEU B CA 1
ATOM 7134 C C . LEU B 1 94 ? -8.758 -23.984 -19.312 1 86.81 94 LEU B C 1
ATOM 7136 O O . LEU B 1 94 ? -8.062 -23.25 -18.609 1 86.81 94 LEU B O 1
ATOM 7140 N N . PHE B 1 95 ? -9.18 -25.141 -18.906 1 86.38 95 PHE B N 1
ATOM 7141 C CA . PHE B 1 95 ? -8.781 -25.641 -17.609 1 86.38 95 PHE B CA 1
ATOM 7142 C C . PHE B 1 95 ? -8.289 -27.094 -17.703 1 86.38 95 PHE B C 1
ATOM 7144 O O . PHE B 1 95 ? -8.781 -27.969 -16.984 1 86.38 95 PHE B O 1
ATOM 7151 N N . PRO B 1 96 ? -7.234 -27.234 -18.484 1 81.75 96 PRO B N 1
ATOM 7152 C CA . PRO B 1 96 ? -6.684 -28.594 -18.562 1 81.75 96 PRO B CA 1
ATOM 7153 C C . PRO B 1 96 ? -6.059 -29.047 -17.25 1 81.75 96 PRO B C 1
ATOM 7155 O O . PRO B 1 96 ? -5.715 -28.203 -16.406 1 81.75 96 PRO B O 1
ATOM 7158 N N . LEU B 1 97 ? -5.895 -30.25 -17.016 1 75.06 97 LEU B N 1
ATOM 7159 C CA . LEU B 1 97 ? -5.402 -30.828 -15.773 1 75.06 97 LEU B CA 1
ATOM 7160 C C . LEU B 1 97 ? -3.992 -30.344 -15.469 1 75.06 97 LEU B C 1
ATOM 7162 O O . LEU B 1 97 ? -3.627 -30.172 -14.305 1 75.06 97 LEU B O 1
ATOM 7166 N N . ARG B 1 98 ? -3.186 -30.031 -16.5 1 75.12 98 ARG B N 1
ATOM 7167 C CA . ARG B 1 98 ? -1.804 -29.609 -16.312 1 75.12 98 ARG B CA 1
ATOM 7168 C C . ARG B 1 98 ? -1.74 -28.219 -15.688 1 75.12 98 ARG B C 1
ATOM 7170 O O . ARG B 1 98 ? -0.782 -27.891 -14.984 1 75.12 98 ARG B O 1
ATOM 7177 N N . SER B 1 99 ? -2.773 -27.469 -15.961 1 81.19 99 SER B N 1
ATOM 7178 C CA . SER B 1 99 ? -2.748 -26.078 -15.492 1 81.19 99 SER B CA 1
ATOM 7179 C C . SER B 1 99 ? -3.293 -25.969 -14.07 1 81.19 99 SER B C 1
ATOM 7181 O O . SER B 1 99 ? -3.084 -24.953 -13.398 1 81.19 99 SER B O 1
ATOM 7183 N N . VAL B 1 100 ? -3.949 -27.031 -13.633 1 77.5 100 VAL B N 1
ATOM 7184 C CA . VAL B 1 100 ? -4.609 -26.969 -12.336 1 77.5 100 VAL B CA 1
ATOM 7185 C C . VAL B 1 100 ? -3.561 -26.906 -11.227 1 77.5 100 VAL B C 1
ATOM 7187 O O . VAL B 1 100 ? -3.768 -26.234 -10.203 1 77.5 100 VAL B O 1
ATOM 7190 N N . MET B 1 101 ? -2.393 -27.5 -11.484 1 80.12 101 MET B N 1
ATOM 7191 C CA . MET B 1 101 ? -1.328 -27.484 -10.484 1 80.12 101 MET B CA 1
ATOM 7192 C C . MET B 1 101 ? -0.828 -26.062 -10.258 1 80.12 101 MET B C 1
ATOM 7194 O O . MET B 1 101 ? -0.644 -25.641 -9.109 1 80.12 101 MET B O 1
ATOM 7198 N N . VAL B 1 102 ? -0.635 -25.344 -11.375 1 84.25 102 VAL B N 1
ATOM 7199 C CA . VAL B 1 102 ? -0.136 -23.969 -11.289 1 84.25 102 VAL B CA 1
ATOM 7200 C C . VAL B 1 102 ? -1.195 -23.078 -10.648 1 84.25 102 VAL B C 1
ATOM 7202 O O . VAL B 1 102 ? -0.893 -22.297 -9.742 1 84.25 102 VAL B O 1
ATOM 7205 N N . LEU B 1 103 ? -2.408 -23.297 -11.047 1 87.19 103 LEU B N 1
ATOM 7206 C CA . LEU B 1 103 ? -3.518 -22.469 -10.57 1 87.19 103 LEU B CA 1
ATOM 7207 C C . LEU B 1 103 ? -3.766 -22.719 -9.086 1 87.19 103 LEU B C 1
ATOM 7209 O O . LEU B 1 103 ? -3.941 -21.766 -8.32 1 87.19 103 LEU B O 1
ATOM 7213 N N . GLU B 1 104 ? -3.764 -23.906 -8.648 1 87.19 104 GLU B N 1
ATOM 7214 C CA . GLU B 1 104 ? -4.043 -24.266 -7.258 1 87.19 104 GLU B CA 1
ATOM 7215 C C . GLU B 1 104 ? -2.908 -23.812 -6.34 1 87.19 104 GLU B C 1
ATOM 7217 O O . GLU B 1 104 ? -3.146 -23.406 -5.199 1 87.19 104 GLU B O 1
ATOM 7222 N N . THR B 1 105 ? -1.696 -24 -6.848 1 86.94 105 THR B N 1
ATOM 7223 C CA . THR B 1 105 ? -0.565 -23.562 -6.043 1 86.94 105 THR B CA 1
ATOM 7224 C C . THR B 1 105 ? -0.62 -22.047 -5.824 1 86.94 105 THR B C 1
ATOM 7226 O O . THR B 1 105 ? -0.415 -21.562 -4.707 1 86.94 105 THR B O 1
ATOM 7229 N N . MET B 1 106 ? -0.902 -21.328 -6.867 1 88.69 106 MET B N 1
ATOM 7230 C CA . MET B 1 106 ? -0.992 -19.875 -6.754 1 88.69 106 MET B CA 1
ATOM 7231 C C . MET B 1 106 ? -2.152 -19.469 -5.852 1 88.69 106 MET B C 1
ATOM 7233 O O . MET B 1 106 ? -2.049 -18.5 -5.102 1 88.69 106 MET B O 1
ATOM 7237 N N . ALA B 1 107 ? -3.244 -20.141 -5.98 1 89.94 107 ALA B N 1
ATOM 7238 C CA . ALA B 1 107 ? -4.414 -19.891 -5.141 1 89.94 107 ALA B CA 1
ATOM 7239 C C . ALA B 1 107 ? -4.086 -20.109 -3.666 1 89.94 107 ALA B C 1
ATOM 7241 O O . ALA B 1 107 ? -4.5 -19.312 -2.812 1 89.94 107 ALA B O 1
ATOM 7242 N N . ASN B 1 108 ? -3.34 -21.109 -3.387 1 88.56 108 ASN B N 1
ATOM 7243 C CA . ASN B 1 108 ? -2.982 -21.422 -2.006 1 88.56 108 ASN B CA 1
ATOM 7244 C C . ASN B 1 108 ? -1.991 -20.406 -1.447 1 88.56 108 ASN B C 1
ATOM 7246 O O . ASN B 1 108 ? -2.021 -20.094 -0.256 1 88.56 108 ASN B O 1
ATOM 7250 N N . VAL B 1 109 ? -1.154 -19.922 -2.326 1 89.5 109 VAL B N 1
ATOM 7251 C CA . VAL B 1 109 ? -0.255 -18.859 -1.896 1 89.5 109 VAL B CA 1
ATOM 7252 C C . VAL B 1 109 ? -1.063 -17.609 -1.525 1 89.5 109 VAL B C 1
ATOM 7254 O O . VAL B 1 109 ? -0.786 -16.969 -0.515 1 89.5 109 VAL B O 1
ATOM 7257 N N . GLY B 1 110 ? -2.014 -17.312 -2.367 1 89.81 110 GLY B N 1
ATOM 7258 C CA . GLY B 1 110 ? -2.908 -16.203 -2.047 1 89.81 110 GLY B CA 1
ATOM 7259 C C . GLY B 1 110 ? -3.645 -16.406 -0.736 1 89.81 110 GLY B C 1
ATOM 7260 O O . GLY B 1 110 ? -3.783 -15.461 0.049 1 89.81 110 GLY B O 1
ATOM 7261 N N . LEU B 1 111 ? -4.039 -17.578 -0.503 1 89.44 111 LEU B N 1
ATOM 7262 C CA . LEU B 1 111 ? -4.754 -17.922 0.724 1 89.44 111 LEU B CA 1
ATOM 7263 C C . LEU B 1 111 ? -3.846 -17.766 1.939 1 89.44 111 LEU B C 1
ATOM 7265 O O . LEU B 1 111 ? -4.285 -17.312 2.998 1 89.44 111 LEU B O 1
ATOM 7269 N N . LEU B 1 112 ? -2.609 -18.188 1.763 1 91.44 112 LEU B N 1
ATOM 7270 C CA . LEU B 1 112 ? -1.63 -18.062 2.836 1 91.44 112 LEU B CA 1
ATOM 7271 C C . LEU B 1 112 ? -1.478 -16.609 3.273 1 91.44 112 LEU B C 1
ATOM 7273 O O . LEU B 1 112 ? -1.546 -16.297 4.465 1 91.44 112 LEU B O 1
ATOM 7277 N N . TYR B 1 113 ? -1.341 -15.766 2.357 1 92.31 113 TYR B N 1
ATOM 7278 C CA . TYR B 1 113 ? -1.134 -14.352 2.678 1 92.31 113 TYR B CA 1
ATOM 7279 C C . TYR B 1 113 ? -2.428 -13.711 3.16 1 92.31 113 TYR B C 1
ATOM 7281 O O . TYR B 1 113 ? -2.4 -12.805 3.998 1 92.31 113 TYR B O 1
ATOM 7289 N N . PHE B 1 114 ? -3.494 -14.156 2.633 1 88.5 114 PHE B N 1
ATOM 7290 C CA . PHE B 1 114 ? -4.77 -13.609 3.086 1 88.5 114 PHE B CA 1
ATOM 7291 C C . PHE B 1 114 ? -5.008 -13.938 4.555 1 88.5 114 PHE B C 1
ATOM 7293 O O . PHE B 1 114 ? -5.402 -13.07 5.336 1 88.5 114 PHE B O 1
ATOM 7300 N N . LEU B 1 115 ? -4.793 -15.203 4.934 1 87.81 115 LEU B N 1
ATOM 7301 C CA . LEU B 1 115 ? -5 -15.594 6.324 1 87.81 115 LEU B CA 1
ATOM 7302 C C . LEU B 1 115 ? -3.994 -14.898 7.238 1 87.81 115 LEU B C 1
ATOM 7304 O O . LEU B 1 115 ? -4.305 -14.602 8.391 1 87.81 115 LEU B O 1
ATOM 7308 N N . PHE B 1 116 ? -2.791 -14.672 6.73 1 91.12 116 PHE B N 1
ATOM 7309 C CA . PHE B 1 116 ? -1.819 -13.859 7.453 1 91.12 116 PHE B CA 1
ATOM 7310 C C . PHE B 1 116 ? -2.385 -12.477 7.75 1 91.12 116 PHE B C 1
ATOM 7312 O O . PHE B 1 116 ? -2.297 -12 8.883 1 91.12 116 PHE B O 1
ATOM 7319 N N . LEU B 1 117 ? -2.996 -11.859 6.781 1 87.38 117 LEU B N 1
ATOM 7320 C CA . LEU B 1 117 ? -3.557 -10.523 6.938 1 87.38 117 LEU B CA 1
ATOM 7321 C C . LEU B 1 117 ? -4.73 -10.539 7.91 1 87.38 117 LEU B C 1
ATOM 7323 O O . LEU B 1 117 ? -4.902 -9.602 8.695 1 87.38 117 LEU B O 1
ATOM 7327 N N . VAL B 1 118 ? -5.543 -11.562 7.832 1 81.38 118 VAL B N 1
ATOM 7328 C CA . VAL B 1 118 ? -6.656 -11.711 8.758 1 81.38 118 VAL B CA 1
ATOM 7329 C C . VAL B 1 118 ? -6.129 -11.789 10.188 1 81.38 118 VAL B C 1
ATOM 7331 O O . VAL B 1 118 ? -6.707 -11.195 11.109 1 81.38 118 VAL B O 1
ATOM 7334 N N . GLY B 1 119 ? -5.055 -12.555 10.391 1 83.81 119 GLY B N 1
ATOM 7335 C CA . GLY B 1 119 ? -4.43 -12.641 11.695 1 83.81 119 GLY B CA 1
ATOM 7336 C C . GLY B 1 119 ? -3.92 -11.305 12.203 1 83.81 119 GLY B C 1
ATOM 7337 O O . GLY B 1 119 ? -4.121 -10.961 13.367 1 83.81 119 GLY B O 1
ATOM 7338 N N . VAL B 1 120 ? -3.322 -10.562 11.297 1 85 120 VAL B N 1
ATOM 7339 C CA . VAL B 1 120 ? -2.775 -9.258 11.664 1 85 120 VAL B CA 1
ATOM 7340 C C . VAL B 1 120 ? -3.906 -8.32 12.07 1 85 120 VAL B C 1
ATOM 7342 O O . VAL B 1 120 ? -3.756 -7.527 13.008 1 85 120 VAL B O 1
ATOM 7345 N N . GLU B 1 121 ? -4.984 -8.406 11.438 1 75.19 121 GLU B N 1
ATOM 7346 C CA . GLU B 1 121 ? -6.137 -7.555 11.727 1 75.19 121 GLU B CA 1
ATOM 7347 C C . GLU B 1 121 ? -6.738 -7.887 13.086 1 75.19 121 GLU B C 1
ATOM 7349 O O . GLU B 1 121 ? -7.195 -6.996 13.805 1 75.19 121 GLU B O 1
ATOM 7354 N N . MET B 1 122 ? -6.863 -9.117 13.422 1 71.38 122 MET B N 1
ATOM 7355 C CA . MET B 1 122 ? -7.484 -9.586 14.656 1 71.38 122 MET B CA 1
ATOM 7356 C C . MET B 1 122 ? -6.617 -9.242 15.867 1 71.38 122 MET B C 1
ATOM 7358 O O . MET B 1 122 ? -7.133 -8.836 16.906 1 71.38 122 MET B O 1
ATOM 7362 N N . ASP B 1 123 ? -5.422 -9.07 15.75 1 66.81 123 ASP B N 1
ATOM 7363 C CA . ASP B 1 123 ? -4.473 -8.836 16.828 1 66.81 123 ASP B CA 1
ATOM 7364 C C . ASP B 1 123 ? -4.816 -9.68 18.062 1 66.81 123 ASP B C 1
ATOM 7366 O O . ASP B 1 123 ? -5.961 -9.68 18.516 1 66.81 123 ASP B O 1
ATOM 7370 N N . ILE B 1 124 ? -4.055 -10.391 18.594 1 62.38 124 ILE B N 1
ATOM 7371 C CA . ILE B 1 124 ? -4.234 -11.328 19.688 1 62.38 124 ILE B CA 1
ATOM 7372 C C . ILE B 1 124 ? -4.762 -10.602 20.922 1 62.38 124 ILE B C 1
ATOM 7374 O O . ILE B 1 124 ? -5.598 -11.125 21.656 1 62.38 124 ILE B O 1
ATOM 7378 N N . VAL B 1 125 ? -4.32 -9.398 21.125 1 60.06 125 VAL B N 1
ATOM 7379 C CA . VAL B 1 125 ? -4.684 -8.641 22.328 1 60.06 125 VAL B CA 1
ATOM 7380 C C . VAL B 1 125 ? -6.16 -8.242 22.25 1 60.06 125 VAL B C 1
ATOM 7382 O O . VAL B 1 125 ? -6.871 -8.305 23.266 1 60.06 125 VAL B O 1
ATOM 7385 N N . GLN B 1 126 ? -6.586 -7.898 21.141 1 59.5 126 GLN B N 1
ATOM 7386 C CA . GLN B 1 126 ? -7.992 -7.551 20.969 1 59.5 126 GLN B CA 1
ATOM 7387 C C . GLN B 1 126 ? -8.891 -8.766 21.203 1 59.5 126 GLN B C 1
ATOM 7389 O O . GLN B 1 126 ? -9.977 -8.641 21.781 1 59.5 126 GLN B O 1
ATOM 7394 N N . VAL B 1 127 ? -8.445 -9.844 20.781 1 59.22 127 VAL B N 1
ATOM 7395 C CA . VAL B 1 127 ? -9.195 -11.086 20.938 1 59.22 127 VAL B CA 1
ATOM 7396 C C . VAL B 1 127 ? -9.375 -11.391 22.422 1 59.22 127 VAL B C 1
ATOM 7398 O O . VAL B 1 127 ? -10.477 -11.742 22.859 1 59.22 127 VAL B O 1
ATOM 7401 N N . ILE B 1 128 ? -8.359 -11.195 23.094 1 59.31 128 ILE B N 1
ATOM 7402 C CA . ILE B 1 128 ? -8.375 -11.547 24.5 1 59.31 128 ILE B CA 1
ATOM 7403 C C . ILE B 1 128 ? -9.203 -10.531 25.281 1 59.31 128 ILE B C 1
ATOM 7405 O O . ILE B 1 128 ? -9.984 -10.906 26.156 1 59.31 128 ILE B O 1
ATOM 7409 N N . LYS B 1 129 ? -9.062 -9.211 24.875 1 59.06 129 LYS B N 1
ATOM 7410 C CA . LYS B 1 129 ? -9.711 -8.141 25.641 1 59.06 129 LYS B CA 1
ATOM 7411 C C . LYS B 1 129 ? -11.203 -8.078 25.312 1 59.06 129 LYS B C 1
ATOM 7413 O O . LYS B 1 129 ? -12.016 -7.734 26.188 1 59.06 129 LYS B O 1
ATOM 7418 N N . SER B 1 130 ? -11.406 -8.344 24.078 1 57.09 130 SER B N 1
ATOM 7419 C CA . SER B 1 130 ? -12.797 -8.18 23.656 1 57.09 130 SER B CA 1
ATOM 7420 C C . SER B 1 130 ? -13.625 -9.414 24.016 1 57.09 130 SER B C 1
ATOM 7422 O O . SER B 1 130 ? -14.859 -9.352 24.031 1 57.09 130 SER B O 1
ATOM 7424 N N . SER B 1 131 ? -12.945 -10.492 24.297 1 63.12 131 SER B N 1
ATOM 7425 C CA . SER B 1 131 ? -13.672 -11.727 24.578 1 63.12 131 SER B CA 1
ATOM 7426 C C . SER B 1 131 ? -14.375 -11.672 25.938 1 63.12 131 SER B C 1
ATOM 7428 O O . SER B 1 131 ? -13.852 -12.172 26.922 1 63.12 131 SER B O 1
ATOM 7430 N N . GLY B 1 132 ? -15.32 -10.719 26.031 1 70.75 132 GLY B N 1
ATOM 7431 C CA . GLY B 1 132 ? -16.172 -10.711 27.203 1 70.75 132 GLY B CA 1
ATOM 7432 C C . GLY B 1 132 ? -16.922 -12.016 27.422 1 70.75 132 GLY B C 1
ATOM 7433 O O . GLY B 1 132 ? -16.922 -12.875 26.547 1 70.75 132 GLY B O 1
ATOM 7434 N N . ARG B 1 133 ? -17.469 -12.336 28.531 1 81.12 133 ARG B N 1
ATOM 7435 C CA . ARG B 1 133 ? -18.203 -13.539 28.891 1 81.12 133 ARG B CA 1
ATOM 7436 C C . ARG B 1 133 ? -19.359 -13.789 27.938 1 81.12 133 ARG B C 1
ATOM 7438 O O . ARG B 1 133 ? -19.609 -14.922 27.531 1 81.12 133 ARG B O 1
ATOM 7445 N N . LYS B 1 134 ? -19.984 -12.703 27.516 1 84.31 134 LYS B N 1
ATOM 7446 C CA . LYS B 1 134 ? -21.125 -12.82 26.609 1 84.31 134 LYS B CA 1
ATOM 7447 C C . LYS B 1 134 ? -20.703 -13.383 25.25 1 84.31 134 LYS B C 1
ATOM 7449 O O . LYS B 1 134 ? -21.344 -14.289 24.734 1 84.31 134 LYS B O 1
ATOM 7454 N N . ALA B 1 135 ? -19.609 -12.906 24.75 1 87.31 135 ALA B N 1
ATOM 7455 C CA . ALA B 1 135 ? -19.141 -13.312 23.422 1 87.31 135 ALA B CA 1
ATOM 7456 C C . ALA B 1 135 ? -18.703 -14.773 23.422 1 87.31 135 ALA B C 1
ATOM 7458 O O . ALA B 1 135 ? -18.938 -15.5 22.453 1 87.31 135 ALA B O 1
ATOM 7459 N N . VAL B 1 136 ? -18.125 -15.234 24.484 1 88.81 136 VAL B N 1
ATOM 7460 C CA . VAL B 1 136 ? -17.625 -16.594 24.594 1 88.81 136 VAL B CA 1
ATOM 7461 C C . VAL B 1 136 ? -18.797 -17.578 24.641 1 88.81 136 VAL B C 1
ATOM 7463 O O . VAL B 1 136 ? -18.797 -18.609 23.969 1 88.81 136 VAL B O 1
ATOM 7466 N N . ILE B 1 137 ? -19.781 -17.234 25.422 1 90.56 137 ILE B N 1
ATOM 7467 C CA . ILE B 1 137 ? -20.922 -18.125 25.578 1 90.56 137 ILE B CA 1
ATOM 7468 C C . ILE B 1 137 ? -21.719 -18.172 24.281 1 90.56 137 ILE B C 1
ATOM 7470 O O . ILE B 1 137 ? -22.219 -19.234 23.891 1 90.56 137 ILE B O 1
ATOM 7474 N N . ILE B 1 138 ? -21.844 -17.094 23.672 1 89.81 138 ILE B N 1
ATOM 7475 C CA . ILE B 1 138 ? -22.547 -17.047 22.391 1 89.81 138 ILE B CA 1
ATOM 7476 C C . ILE B 1 138 ? -21.797 -17.875 21.375 1 89.81 138 ILE B C 1
ATOM 7478 O O . ILE B 1 138 ? -22.406 -18.625 20.594 1 89.81 138 ILE B O 1
ATOM 7482 N N . ALA B 1 139 ? -20.469 -17.75 21.359 1 90.75 139 ALA B N 1
ATOM 7483 C CA . ALA B 1 139 ? -19.641 -18.5 20.422 1 90.75 139 ALA B CA 1
ATOM 7484 C C . ALA B 1 139 ? -19.797 -20 20.641 1 90.75 139 ALA B C 1
ATOM 7486 O O . ALA B 1 139 ? -20 -20.766 19.688 1 90.75 139 ALA B O 1
ATOM 7487 N N . VAL B 1 140 ? -19.766 -20.406 21.859 1 89.56 140 VAL B N 1
ATOM 7488 C CA . VAL B 1 140 ? -19.781 -21.844 22.188 1 89.56 140 VAL B CA 1
ATOM 7489 C C . VAL B 1 140 ? -21.188 -22.406 21.938 1 89.56 140 VAL B C 1
ATOM 7491 O O . VAL B 1 140 ? -21.328 -23.453 21.312 1 89.56 140 VAL B O 1
ATOM 7494 N N . THR B 1 141 ? -22.156 -21.734 22.391 1 88.94 141 THR B N 1
ATOM 7495 C CA . THR B 1 141 ? -23.531 -22.219 22.25 1 88.94 141 THR B CA 1
ATOM 7496 C C . THR B 1 141 ? -23.953 -22.188 20.781 1 88.94 141 THR B C 1
ATOM 7498 O O . THR B 1 141 ? -24.672 -23.078 20.328 1 88.94 141 THR B O 1
ATOM 7501 N N . GLY B 1 142 ? -23.5 -21.188 20.094 1 87.94 142 GLY B N 1
ATOM 7502 C CA . GLY B 1 142 ? -23.812 -21.094 18.672 1 87.94 142 GLY B CA 1
ATOM 7503 C C . GLY B 1 142 ? -23.156 -22.188 17.844 1 87.94 142 GLY B C 1
ATOM 7504 O O . GLY B 1 142 ? -23.625 -22.5 16.75 1 87.94 142 GLY B O 1
ATOM 7505 N N . MET B 1 143 ? -22.125 -22.781 18.344 1 90.88 143 MET B N 1
ATOM 7506 C CA . MET B 1 143 ? -21.406 -23.812 17.609 1 90.88 143 MET B CA 1
ATOM 7507 C C . MET B 1 143 ? -21.953 -25.203 17.922 1 90.88 143 MET B C 1
ATOM 7509 O O . MET B 1 143 ? -21.906 -26.094 17.078 1 90.88 143 MET B O 1
ATOM 7513 N N . ILE B 1 144 ? -22.5 -25.391 19.094 1 90.88 144 ILE B N 1
ATOM 7514 C CA . ILE B 1 144 ? -22.859 -26.703 19.578 1 90.88 144 ILE B CA 1
ATOM 7515 C C . ILE B 1 144 ? -24.062 -27.234 18.797 1 90.88 144 ILE B C 1
ATOM 7517 O O . ILE B 1 144 ? -24.047 -28.359 18.297 1 90.88 144 ILE B O 1
ATOM 7521 N N . LEU B 1 145 ? -25.078 -26.484 18.672 1 88.19 145 LEU B N 1
ATOM 7522 C CA . LEU B 1 145 ? -26.297 -26.969 18.031 1 88.19 145 LEU B CA 1
ATOM 7523 C C . LEU B 1 145 ? -26.078 -27.281 16.562 1 88.19 145 LEU B C 1
ATOM 7525 O O . LEU B 1 145 ? -26.422 -28.359 16.094 1 88.19 145 LEU B O 1
ATOM 7529 N N . PRO B 1 146 ? -25.5 -26.375 15.828 1 90.44 146 PRO B N 1
ATOM 7530 C CA . PRO B 1 146 ? -25.203 -26.719 14.43 1 90.44 146 PRO B CA 1
ATOM 7531 C C . PRO B 1 146 ? -24.25 -27.906 14.305 1 90.44 146 PRO B C 1
ATOM 7533 O O . PRO B 1 146 ? -24.375 -28.688 13.367 1 90.44 146 PRO B O 1
ATOM 7536 N N . PHE B 1 147 ? -23.344 -28.031 15.219 1 91.88 147 PHE B N 1
ATOM 7537 C CA . PHE B 1 147 ? -22.438 -29.172 15.211 1 91.88 147 PHE B CA 1
ATOM 7538 C C . PHE B 1 147 ? -23.203 -30.484 15.375 1 91.88 147 PHE B C 1
ATOM 7540 O O . PHE B 1 147 ? -22.922 -31.453 14.672 1 91.88 147 PHE B O 1
ATOM 7547 N N . LEU B 1 148 ? -24.141 -30.469 16.234 1 90.88 148 LEU B N 1
ATOM 7548 C CA . LEU B 1 148 ? -24.953 -31.672 16.469 1 90.88 148 LEU B CA 1
ATOM 7549 C C . LEU B 1 148 ? -25.797 -31.984 15.242 1 90.88 148 LEU B C 1
ATOM 7551 O O . LEU B 1 148 ? -26 -33.156 14.914 1 90.88 148 LEU B O 1
ATOM 7555 N N . ILE B 1 149 ? -26.234 -30.984 14.617 1 88 149 ILE B N 1
ATOM 7556 C CA . ILE B 1 149 ? -26.969 -31.188 13.375 1 88 149 ILE B CA 1
ATOM 7557 C C . ILE B 1 149 ? -26.047 -31.75 12.305 1 88 149 ILE B C 1
ATOM 7559 O O . ILE B 1 149 ? -26.453 -32.625 11.531 1 88 149 ILE B O 1
ATOM 7563 N N . GLY B 1 150 ? -24.875 -31.281 12.242 1 87.19 150 GLY B N 1
ATOM 7564 C CA . GLY B 1 150 ? -23.875 -31.828 11.328 1 87.19 150 GLY B CA 1
ATOM 7565 C C . GLY B 1 150 ? -23.562 -33.281 11.578 1 87.19 150 GLY B C 1
ATOM 7566 O O . GLY B 1 150 ? -23.438 -34.062 10.641 1 87.19 150 GLY B O 1
ATOM 7567 N N . VAL B 1 151 ? -23.531 -33.625 12.844 1 87.25 151 VAL B N 1
ATOM 7568 C CA . VAL B 1 151 ? -23.312 -35.031 13.219 1 87.25 151 VAL B CA 1
ATOM 7569 C C . VAL B 1 151 ? -24.469 -35.875 12.719 1 87.25 151 VAL B C 1
ATOM 7571 O O . VAL B 1 151 ? -24.25 -36.938 12.133 1 87.25 151 VAL B O 1
ATOM 7574 N N . SER B 1 152 ? -25.625 -35.438 12.883 1 86.69 152 SER B N 1
ATOM 7575 C CA . SER B 1 152 ? -26.812 -36.156 12.438 1 86.69 152 SER B CA 1
ATOM 7576 C C . SER B 1 152 ? -26.828 -36.312 10.922 1 86.69 152 SER B C 1
ATOM 7578 O O . SER B 1 152 ? -27.172 -37.375 10.398 1 86.69 152 SER B O 1
ATOM 7580 N N . PHE B 1 153 ? -26.469 -35.312 10.289 1 86.31 153 PHE B N 1
ATOM 7581 C CA . PHE B 1 153 ? -26.453 -35.281 8.828 1 86.31 153 PHE B CA 1
ATOM 7582 C C . PHE B 1 153 ? -25.391 -36.219 8.281 1 86.31 153 PHE B C 1
ATOM 7584 O O . PHE B 1 153 ? -25.562 -36.812 7.215 1 86.31 153 PHE B O 1
ATOM 7591 N N . SER B 1 154 ? -24.266 -36.344 8.977 1 85.56 154 SER B N 1
ATOM 7592 C CA . SER B 1 154 ? -23.172 -37.219 8.547 1 85.56 154 SER B CA 1
ATOM 7593 C C . SER B 1 154 ? -23.641 -38.656 8.445 1 85.56 154 SER B C 1
ATOM 7595 O O . SER B 1 154 ? -23.203 -39.406 7.559 1 85.56 154 SER B O 1
ATOM 7597 N N . PHE B 1 155 ? -24.594 -39.062 9.258 1 82.12 155 PHE B N 1
ATOM 7598 C CA . PHE B 1 155 ? -25.094 -40.406 9.25 1 82.12 155 PHE B CA 1
ATOM 7599 C C . PHE B 1 155 ? -26.031 -40.625 8.07 1 82.12 155 PHE B C 1
ATOM 7601 O O . PHE B 1 155 ? -26.156 -41.75 7.562 1 82.12 155 PHE B O 1
ATOM 7608 N N . ILE B 1 156 ? -26.562 -39.594 7.605 1 78 156 ILE B N 1
ATOM 7609 C CA . ILE B 1 156 ? -27.5 -39.688 6.488 1 78 156 ILE B CA 1
ATOM 7610 C C . ILE B 1 156 ? -26.719 -39.75 5.176 1 78 156 ILE B C 1
ATOM 7612 O O . ILE B 1 156 ? -27.062 -40.5 4.273 1 78 156 ILE B O 1
ATOM 7616 N N . LEU B 1 157 ? -25.719 -39 5.043 1 76.25 157 LEU B N 1
ATOM 7617 C CA . LEU B 1 157 ? -24.984 -38.875 3.791 1 76.25 157 LEU B CA 1
ATOM 7618 C C . LEU B 1 157 ? -23.969 -40 3.627 1 76.25 157 LEU B C 1
ATOM 7620 O O . LEU B 1 157 ? -23.625 -40.375 2.502 1 76.25 157 LEU B O 1
ATOM 7624 N N . HIS B 1 158 ? -23.328 -40.375 4.82 1 66.31 158 HIS B N 1
ATOM 7625 C CA . HIS B 1 158 ? -22.234 -41.344 4.734 1 66.31 158 HIS B CA 1
ATOM 7626 C C . HIS B 1 158 ? -22.75 -42.719 4.328 1 66.31 158 HIS B C 1
ATOM 7628 O O . HIS B 1 158 ? -23.5 -43.344 5.066 1 66.31 158 HIS B O 1
ATOM 7634 N N . GLN B 1 159 ? -22.891 -43 3.031 1 58.34 159 GLN B N 1
ATOM 7635 C CA . GLN B 1 159 ? -23.328 -44.312 2.605 1 58.34 159 GLN B CA 1
ATOM 7636 C C . GLN B 1 159 ? -22.203 -45.344 2.779 1 58.34 159 GLN B C 1
ATOM 7638 O O . GLN B 1 159 ? -22.469 -46.531 2.797 1 58.34 159 GLN B O 1
ATOM 7643 N N . SER B 1 160 ? -20.906 -44.906 2.67 1 54 160 SER B N 1
ATOM 7644 C CA . SER B 1 160 ? -19.922 -45.969 2.578 1 54 160 SER B CA 1
ATOM 7645 C C . SER B 1 160 ? -19.453 -46.438 3.961 1 54 160 SER B C 1
ATOM 7647 O O . SER B 1 160 ? -19.484 -45.656 4.914 1 54 160 SER B O 1
ATOM 7649 N N . ALA B 1 161 ? -19.422 -47.812 4.23 1 43.97 161 ALA B N 1
ATOM 7650 C CA . ALA B 1 161 ? -19.234 -48.75 5.336 1 43.97 161 ALA B CA 1
ATOM 7651 C C . ALA B 1 161 ? -17.984 -48.438 6.137 1 43.97 161 ALA B C 1
ATOM 7653 O O . ALA B 1 161 ? -17.688 -49.062 7.152 1 43.97 161 ALA B O 1
ATOM 7654 N N . GLN B 1 162 ? -16.953 -47.688 5.734 1 51.94 162 GLN B N 1
ATOM 7655 C CA . GLN B 1 162 ? -15.773 -47.781 6.59 1 51.94 162 GLN B CA 1
ATOM 7656 C C . GLN B 1 162 ? -15.828 -46.781 7.719 1 51.94 162 GLN B C 1
ATOM 7658 O O . GLN B 1 162 ? -15.906 -45.562 7.469 1 51.94 162 GLN B O 1
ATOM 7663 N N . TYR B 1 163 ? -16.062 -47.281 8.977 1 49.22 163 TYR B N 1
ATOM 7664 C CA . TYR B 1 163 ? -16.281 -46.594 10.25 1 49.22 163 TYR B CA 1
ATOM 7665 C C . TYR B 1 163 ? -15.219 -45.531 10.5 1 49.22 163 TYR B C 1
ATOM 7667 O O . TYR B 1 163 ? -15.516 -44.469 11.062 1 49.22 163 TYR B O 1
ATOM 7675 N N . VAL B 1 164 ? -13.945 -45.906 10.297 1 49.44 164 VAL B N 1
ATOM 7676 C CA . VAL B 1 164 ? -12.82 -45.031 10.633 1 49.44 164 VAL B CA 1
ATOM 7677 C C . VAL B 1 164 ? -12.953 -43.688 9.906 1 49.44 164 VAL B C 1
ATOM 7679 O O . VAL B 1 164 ? -12.727 -42.625 10.484 1 49.44 164 VAL B O 1
ATOM 7682 N N . LYS B 1 165 ? -13.594 -43.812 8.766 1 66 165 LYS B N 1
ATOM 7683 C CA . LYS B 1 165 ? -13.719 -42.625 7.918 1 66 165 LYS B CA 1
ATOM 7684 C C . LYS B 1 165 ? -14.961 -41.812 8.273 1 66 165 LYS B C 1
ATOM 7686 O O . LYS B 1 165 ? -15.07 -40.625 7.93 1 66 165 LYS B O 1
ATOM 7691 N N . LEU B 1 166 ? -15.586 -42.562 9.375 1 72.31 166 LEU B N 1
ATOM 7692 C CA . LEU B 1 166 ? -16.828 -41.906 9.773 1 72.31 166 LEU B CA 1
ATOM 7693 C C . LEU B 1 166 ? -16.562 -40.781 10.789 1 72.31 166 LEU B C 1
ATOM 7695 O O . LEU B 1 166 ? -17.172 -39.719 10.719 1 72.31 166 LEU B O 1
ATOM 7699 N N . GLY B 1 167 ? -15.664 -41.094 11.812 1 74.19 167 GLY B N 1
ATOM 7700 C CA . GLY B 1 167 ? -15.344 -40.062 12.805 1 74.19 167 GLY B CA 1
ATOM 7701 C C . GLY B 1 167 ? -14.805 -38.781 12.195 1 74.19 167 GLY B C 1
ATOM 7702 O O . GLY B 1 167 ? -15.234 -37.688 12.555 1 74.19 167 GLY B O 1
ATOM 7703 N N . ILE B 1 168 ? -13.992 -39 11.25 1 79.31 168 ILE B N 1
ATOM 7704 C CA . ILE B 1 168 ? -13.391 -37.844 10.594 1 79.31 168 ILE B CA 1
ATOM 7705 C C . ILE B 1 168 ? -14.445 -37.125 9.75 1 79.31 168 ILE B C 1
ATOM 7707 O O . ILE B 1 168 ? -14.492 -35.875 9.719 1 79.31 168 ILE B O 1
ATOM 7711 N N . PHE B 1 169 ? -15.195 -37.938 9.195 1 84.75 169 PHE B N 1
ATOM 7712 C CA . PHE B 1 169 ? -16.281 -37.406 8.383 1 84.75 169 PHE B CA 1
ATOM 7713 C C . PHE B 1 169 ? -17.234 -36.562 9.234 1 84.75 169 PHE B C 1
ATOM 7715 O O . PHE B 1 169 ? -17.656 -35.5 8.812 1 84.75 169 PHE B O 1
ATOM 7722 N N . ILE B 1 170 ? -17.453 -37 10.453 1 85.69 170 ILE B N 1
ATOM 7723 C CA . ILE B 1 170 ? -18.344 -36.344 11.391 1 85.69 170 ILE B CA 1
ATOM 7724 C C . ILE B 1 170 ? -17.734 -35 11.812 1 85.69 170 ILE B C 1
ATOM 7726 O O . ILE B 1 170 ? -18.422 -33.969 11.867 1 85.69 170 ILE B O 1
ATOM 7730 N N . ILE B 1 171 ? -16.484 -34.969 12.047 1 85 171 ILE B N 1
ATOM 7731 C CA . ILE B 1 171 ? -15.82 -33.75 12.492 1 85 171 ILE B CA 1
ATOM 7732 C C . ILE B 1 171 ? -15.812 -32.719 11.367 1 85 171 ILE B C 1
ATOM 7734 O O . ILE B 1 171 ? -16.109 -31.547 11.594 1 85 171 ILE B O 1
ATOM 7738 N N . PHE B 1 172 ? -15.523 -33.219 10.172 1 86.38 172 PHE B N 1
ATOM 7739 C CA . PHE B 1 172 ? -15.445 -32.281 9.047 1 86.38 172 PHE B CA 1
ATOM 7740 C C . PHE B 1 172 ? -16.812 -31.656 8.766 1 86.38 172 PHE B C 1
ATOM 7742 O O . PHE B 1 172 ? -16.922 -30.453 8.578 1 86.38 172 PHE B O 1
ATOM 7749 N N . LEU B 1 173 ? -17.859 -32.438 8.812 1 88.06 173 LEU B N 1
ATOM 7750 C CA . LEU B 1 173 ? -19.188 -31.922 8.523 1 88.06 173 LEU B CA 1
ATOM 7751 C C . LEU B 1 173 ? -19.703 -31.062 9.68 1 88.06 173 LEU B C 1
ATOM 7753 O O . LEU B 1 173 ? -20.344 -30.031 9.461 1 88.06 173 LEU B O 1
ATOM 7757 N N . GLY B 1 174 ? -19.422 -31.531 10.867 1 88.69 174 GLY B N 1
ATOM 7758 C CA . GLY B 1 174 ? -19.812 -30.766 12.047 1 88.69 174 GLY B CA 1
ATOM 7759 C C . GLY B 1 174 ? -19.156 -29.406 12.117 1 88.69 174 GLY B C 1
ATOM 7760 O O . GLY B 1 174 ? -19.828 -28.406 12.359 1 88.69 174 GLY B O 1
ATOM 7761 N N . VAL B 1 175 ? -17.906 -29.375 11.852 1 88.81 175 VAL B N 1
ATOM 7762 C CA . VAL B 1 175 ? -17.156 -28.125 11.898 1 88.81 175 VAL B CA 1
ATOM 7763 C C . VAL B 1 175 ? -17.625 -27.203 10.773 1 88.81 175 VAL B C 1
ATOM 7765 O O . VAL B 1 175 ? -17.812 -26 10.984 1 88.81 175 VAL B O 1
ATOM 7768 N N . ALA B 1 176 ? -17.812 -27.734 9.633 1 89.94 176 ALA B N 1
ATOM 7769 C CA . ALA B 1 176 ? -18.219 -26.938 8.469 1 89.94 176 ALA B CA 1
ATOM 7770 C C . ALA B 1 176 ? -19.562 -26.266 8.711 1 89.94 176 ALA B C 1
ATOM 7772 O O . ALA B 1 176 ? -19.781 -25.125 8.281 1 89.94 176 ALA B O 1
ATOM 7773 N N . LEU B 1 177 ? -20.422 -26.953 9.414 1 90.44 177 LEU B N 1
ATOM 7774 C CA . LEU B 1 177 ? -21.766 -26.406 9.609 1 90.44 177 LEU B CA 1
ATOM 7775 C C . LEU B 1 177 ? -21.797 -25.469 10.805 1 90.44 177 LEU B C 1
ATOM 7777 O O . LEU B 1 177 ? -22.672 -24.594 10.898 1 90.44 177 LEU B O 1
ATOM 7781 N N . SER B 1 178 ? -20.828 -25.531 11.672 1 91.81 178 SER B N 1
ATOM 7782 C CA . SER B 1 178 ? -20.875 -24.797 12.922 1 91.81 178 SER B CA 1
ATOM 7783 C C . SER B 1 178 ? -20.016 -23.531 12.859 1 91.81 178 SER B C 1
ATOM 7785 O O . SER B 1 178 ? -20.203 -22.609 13.633 1 91.81 178 SER B O 1
ATOM 7787 N N . VAL B 1 179 ? -19.188 -23.469 11.969 1 89.62 179 VAL B N 1
ATOM 7788 C CA . VAL B 1 179 ? -18.188 -22.391 11.953 1 89.62 179 VAL B CA 1
ATOM 7789 C C . VAL B 1 179 ? -18.797 -21.125 11.398 1 89.62 179 VAL B C 1
ATOM 7791 O O . VAL B 1 179 ? -19.75 -21.172 10.609 1 89.62 179 VAL B O 1
ATOM 7794 N N . THR B 1 180 ? -18.375 -19.938 11.945 1 92.5 180 THR B N 1
ATOM 7795 C CA . THR B 1 180 ? -18.688 -18.609 11.445 1 92.5 180 THR B CA 1
ATOM 7796 C C . THR B 1 180 ? -17.438 -17.906 10.922 1 92.5 180 THR B C 1
ATOM 7798 O O . THR B 1 180 ? -16.422 -17.828 11.625 1 92.5 180 THR B O 1
ATOM 7801 N N . ALA B 1 181 ? -17.484 -17.469 9.727 1 89.31 181 ALA B N 1
ATOM 7802 C CA . ALA B 1 181 ? -16.312 -16.875 9.078 1 89.31 181 ALA B CA 1
ATOM 7803 C C . ALA B 1 181 ? -16.125 -15.422 9.5 1 89.31 181 ALA B C 1
ATOM 7805 O O . ALA B 1 181 ? -16.859 -14.539 9.055 1 89.31 181 ALA B O 1
ATOM 7806 N N . PHE B 1 182 ? -15.117 -15.18 10.219 1 82.94 182 PHE B N 1
ATOM 7807 C CA . PHE B 1 182 ? -14.836 -13.859 10.766 1 82.94 182 PHE B CA 1
ATOM 7808 C C . PHE B 1 182 ? -14.586 -12.859 9.648 1 82.94 182 PHE B C 1
ATOM 7810 O O . PHE B 1 182 ? -15.172 -11.773 9.633 1 82.94 182 PHE B O 1
ATOM 7817 N N . PRO B 1 183 ? -13.734 -13.203 8.695 1 77.38 183 PRO B N 1
ATOM 7818 C CA . PRO B 1 183 ? -13.422 -12.188 7.684 1 77.38 183 PRO B CA 1
ATOM 7819 C C . PRO B 1 183 ? -14.641 -11.773 6.871 1 77.38 183 PRO B C 1
ATOM 7821 O O . PRO B 1 183 ? -14.797 -10.594 6.543 1 77.38 183 PRO B O 1
ATOM 7824 N N . VAL B 1 184 ? -15.508 -12.688 6.516 1 85.44 184 VAL B N 1
ATOM 7825 C CA . VAL B 1 184 ? -16.703 -12.375 5.734 1 85.44 184 VAL B CA 1
ATOM 7826 C C . VAL B 1 184 ? -17.688 -11.602 6.598 1 85.44 184 VAL B C 1
ATOM 7828 O O . VAL B 1 184 ? -18.328 -10.656 6.125 1 85.44 184 VAL B O 1
ATOM 7831 N N . LEU B 1 185 ? -17.781 -12.008 7.809 1 88.44 185 LEU B N 1
ATOM 7832 C CA . LEU B 1 185 ? -18.672 -11.312 8.727 1 88.44 185 LEU B CA 1
ATOM 7833 C C . LEU B 1 185 ? -18.219 -9.867 8.93 1 88.44 185 LEU B C 1
ATOM 7835 O O . LEU B 1 185 ? -19.062 -8.961 8.984 1 88.44 185 LEU B O 1
ATOM 7839 N N . ALA B 1 186 ? -16.922 -9.688 9.086 1 77.81 186 ALA B N 1
ATOM 7840 C CA . ALA B 1 186 ? -16.391 -8.344 9.266 1 77.81 186 ALA B CA 1
ATOM 7841 C C . ALA B 1 186 ? -16.75 -7.445 8.086 1 77.81 186 ALA B C 1
ATOM 7843 O O . ALA B 1 186 ? -17.094 -6.27 8.273 1 77.81 186 ALA B O 1
ATOM 7844 N N . ARG B 1 187 ? -16.766 -8 7.012 1 75.88 187 ARG B N 1
ATOM 7845 C CA . ARG B 1 187 ? -17.109 -7.23 5.824 1 75.88 187 ARG B CA 1
ATOM 7846 C C . ARG B 1 187 ? -18.609 -6.926 5.789 1 75.88 187 ARG B C 1
ATOM 7848 O O . ARG B 1 187 ? -19.016 -5.828 5.398 1 75.88 187 ARG B O 1
ATOM 7855 N N . ILE B 1 188 ? -19.375 -7.867 6.098 1 82.69 188 ILE B N 1
ATOM 7856 C CA . ILE B 1 188 ? -20.828 -7.68 6.137 1 82.69 188 ILE B CA 1
ATOM 7857 C C . ILE B 1 188 ? -21.188 -6.605 7.16 1 82.69 188 ILE B C 1
ATOM 7859 O O . ILE B 1 188 ? -22 -5.719 6.883 1 82.69 188 ILE B O 1
ATOM 7863 N N . LEU B 1 189 ? -20.531 -6.668 8.266 1 81.75 189 LEU B N 1
ATOM 7864 C CA . LEU B 1 189 ? -20.766 -5.688 9.32 1 81.75 189 LEU B CA 1
ATOM 7865 C C . LEU B 1 189 ? -20.344 -4.293 8.875 1 81.75 189 LEU B C 1
ATOM 7867 O O . LEU B 1 189 ? -20.984 -3.303 9.219 1 81.75 189 LEU B O 1
ATOM 7871 N N . ALA B 1 190 ? -19.266 -4.266 8.188 1 69.38 190 ALA B N 1
ATOM 7872 C CA . ALA B 1 190 ? -18.797 -2.986 7.672 1 69.38 190 ALA B CA 1
ATOM 7873 C C . ALA B 1 190 ? -19.781 -2.402 6.672 1 69.38 190 ALA B C 1
ATOM 7875 O O . ALA B 1 190 ? -20.078 -1.203 6.703 1 69.38 190 ALA B O 1
ATOM 7876 N N . GLU B 1 191 ? -20.328 -3.273 5.875 1 70.19 191 GLU B N 1
ATOM 7877 C CA . GLU B 1 191 ? -21.297 -2.84 4.879 1 70.19 191 GLU B CA 1
ATOM 7878 C C . GLU B 1 191 ? -22.594 -2.393 5.543 1 70.19 191 GLU B C 1
ATOM 7880 O O . GLU B 1 191 ? -23.266 -1.468 5.062 1 70.19 191 GLU B O 1
ATOM 7885 N N . LEU B 1 192 ? -22.891 -3.096 6.602 1 74 192 LEU B N 1
ATOM 7886 C CA . LEU B 1 192 ? -24.109 -2.779 7.328 1 74 192 LEU B CA 1
ATOM 7887 C C . LEU B 1 192 ? -23.859 -1.676 8.352 1 74 192 LEU B C 1
ATOM 7889 O O . LEU B 1 192 ? -24.797 -1.247 9.039 1 74 192 LEU B O 1
ATOM 7893 N N . LYS B 1 193 ? -22.609 -1.193 8.508 1 66.56 193 LYS B N 1
ATOM 7894 C CA . LYS B 1 193 ? -22.203 -0.138 9.438 1 66.56 193 LYS B CA 1
ATOM 7895 C C . LYS B 1 193 ? -22.484 -0.534 10.883 1 66.56 193 LYS B C 1
ATOM 7897 O O . LYS B 1 193 ? -23 0.275 11.664 1 66.56 193 LYS B O 1
ATOM 7902 N N . LEU B 1 194 ? -22.328 -1.753 11.164 1 73.06 194 LEU B N 1
ATOM 7903 C CA . LEU B 1 194 ? -22.609 -2.256 12.5 1 73.06 194 LEU B CA 1
ATOM 7904 C C . LEU B 1 194 ? -21.328 -2.582 13.258 1 73.06 194 LEU B C 1
ATOM 7906 O O . LEU B 1 194 ? -21.375 -3.086 14.375 1 73.06 194 LEU B O 1
ATOM 7910 N N . VAL B 1 195 ? -20.219 -2.266 12.641 1 70.81 195 VAL B N 1
ATOM 7911 C CA . VAL B 1 195 ? -18.922 -2.691 13.188 1 70.81 195 VAL B CA 1
ATOM 7912 C C . VAL B 1 195 ? -18.719 -2.064 14.562 1 70.81 195 VAL B C 1
ATOM 7914 O O . VAL B 1 195 ? -18.188 -2.711 15.477 1 70.81 195 VAL B O 1
ATOM 7917 N N . ASN B 1 196 ? -19.266 -0.856 14.742 1 59.06 196 ASN B N 1
ATOM 7918 C CA . ASN B 1 196 ? -18.969 -0.127 15.969 1 59.06 196 ASN B CA 1
ATOM 7919 C C . ASN B 1 196 ? -20.125 -0.255 16.969 1 59.06 196 ASN B C 1
ATOM 7921 O O . ASN B 1 196 ? -20.047 0.297 18.078 1 59.06 196 ASN B O 1
ATOM 7925 N N . THR B 1 197 ? -21.078 -0.978 16.656 1 68.31 197 THR B N 1
ATOM 7926 C CA . THR B 1 197 ? -22.188 -1.197 17.578 1 68.31 197 THR B CA 1
ATOM 7927 C C . THR B 1 197 ? -21.875 -2.334 18.547 1 68.31 197 THR B C 1
ATOM 7929 O O . THR B 1 197 ? -20.922 -3.082 18.344 1 68.31 197 THR B O 1
ATOM 7932 N N . GLU B 1 198 ? -22.625 -2.359 19.547 1 73.19 198 GLU B N 1
ATOM 7933 C CA . GLU B 1 198 ? -22.438 -3.416 20.531 1 73.19 198 GLU B CA 1
ATOM 7934 C C . GLU B 1 198 ? -22.672 -4.793 19.922 1 73.19 198 GLU B C 1
ATOM 7936 O O . GLU B 1 198 ? -21.938 -5.742 20.203 1 73.19 198 GLU B O 1
ATOM 7941 N N . ILE B 1 199 ? -23.625 -4.844 19.094 1 81.69 199 ILE B N 1
ATOM 7942 C CA . ILE B 1 199 ? -23.938 -6.109 18.453 1 81.69 199 ILE B CA 1
ATOM 7943 C C . ILE B 1 199 ? -22.797 -6.516 17.516 1 81.69 199 ILE B C 1
ATOM 7945 O O . ILE B 1 199 ? -22.453 -7.695 17.438 1 81.69 199 ILE B O 1
ATOM 7949 N N . GLY B 1 200 ? -22.312 -5.543 16.812 1 82.69 200 GLY B N 1
ATOM 7950 C CA . GLY B 1 200 ? -21.188 -5.82 15.938 1 82.69 200 GLY B CA 1
ATOM 7951 C C . GLY B 1 200 ? -19.953 -6.305 16.672 1 82.69 200 GLY B C 1
ATOM 7952 O O . GLY B 1 200 ? -19.266 -7.223 16.219 1 82.69 200 GLY B O 1
ATOM 7953 N N . LYS B 1 201 ? -19.75 -5.77 17.812 1 76.69 201 LYS B N 1
ATOM 7954 C CA . LYS B 1 201 ? -18.578 -6.156 18.609 1 76.69 201 LYS B CA 1
ATOM 7955 C C . LYS B 1 201 ? -18.734 -7.582 19.141 1 76.69 201 LYS B C 1
ATOM 7957 O O . LYS B 1 201 ? -17.781 -8.359 19.109 1 76.69 201 LYS B O 1
ATOM 7962 N N . ILE B 1 202 ? -19.859 -7.867 19.578 1 83.75 202 ILE B N 1
ATOM 7963 C CA . ILE B 1 202 ? -20.125 -9.203 20.109 1 83.75 202 ILE B CA 1
ATOM 7964 C C . ILE B 1 202 ? -20.031 -10.227 18.984 1 83.75 202 ILE B C 1
ATOM 7966 O O . ILE B 1 202 ? -19.453 -11.305 19.156 1 83.75 202 ILE B O 1
ATOM 7970 N N . ALA B 1 203 ? -20.609 -9.867 17.859 1 89.44 203 ALA B N 1
ATOM 7971 C CA . ALA B 1 203 ? -20.578 -10.766 16.719 1 89.44 203 ALA B CA 1
ATOM 7972 C C . ALA B 1 203 ? -19.141 -11.039 16.266 1 89.44 203 ALA B C 1
ATOM 7974 O O . ALA B 1 203 ? -18.781 -12.18 15.984 1 89.44 203 ALA B O 1
ATOM 7975 N N . MET B 1 204 ? -18.359 -10.023 16.203 1 83 204 MET B N 1
ATOM 7976 C CA . MET B 1 204 ? -16.984 -10.156 15.766 1 83 204 MET B CA 1
ATOM 7977 C C . MET B 1 204 ? -16.172 -10.992 16.75 1 83 204 MET B C 1
ATOM 7979 O O . MET B 1 204 ? -15.406 -11.867 16.344 1 83 204 MET B O 1
ATOM 7983 N N . ALA B 1 205 ? -16.359 -10.68 18.016 1 82.12 205 ALA B N 1
ATOM 7984 C CA . ALA B 1 205 ? -15.641 -11.43 19.047 1 82.12 205 ALA B CA 1
ATOM 7985 C C . ALA B 1 205 ? -16.047 -12.906 19.031 1 82.12 205 ALA B C 1
ATOM 7987 O O . ALA B 1 205 ? -15.203 -13.789 19.156 1 82.12 205 ALA B O 1
ATOM 7988 N N . SER B 1 206 ? -17.297 -13.18 18.891 1 88.88 206 SER B N 1
ATOM 7989 C CA . SER B 1 206 ? -17.797 -14.547 18.844 1 88.88 206 SER B CA 1
ATOM 7990 C C . SER B 1 206 ? -17.312 -15.281 17.609 1 88.88 206 SER B C 1
ATOM 7992 O O . SER B 1 206 ? -16.969 -16.469 17.688 1 88.88 206 SER B O 1
ATOM 7994 N N . ALA B 1 207 ? -17.312 -14.617 16.484 1 88.19 207 ALA B N 1
ATOM 7995 C CA . ALA B 1 207 ? -16.859 -15.227 15.242 1 88.19 207 ALA B CA 1
ATOM 7996 C C . ALA B 1 207 ? -15.367 -15.562 15.312 1 88.19 207 ALA B C 1
ATOM 7998 O O . ALA B 1 207 ? -14.938 -16.594 14.781 1 88.19 207 ALA B O 1
ATOM 7999 N N . LEU B 1 208 ? -14.656 -14.688 15.906 1 80.94 208 LEU B N 1
ATOM 8000 C CA . LEU B 1 208 ? -13.227 -14.93 16.078 1 80.94 208 LEU B CA 1
ATOM 8001 C C . LEU B 1 208 ? -12.977 -16.188 16.906 1 80.94 208 LEU B C 1
ATOM 8003 O O . LEU B 1 208 ? -12.117 -17 16.562 1 80.94 208 LEU B O 1
ATOM 8007 N N . LEU B 1 209 ? -13.688 -16.297 17.953 1 82.88 209 LEU B N 1
ATOM 8008 C CA . LEU B 1 209 ? -13.562 -17.469 18.812 1 82.88 209 LEU B CA 1
ATOM 8009 C C . LEU B 1 209 ? -13.992 -18.734 18.078 1 82.88 209 LEU B C 1
ATOM 8011 O O . LEU B 1 209 ? -13.367 -19.781 18.234 1 82.88 209 LEU B O 1
ATOM 8015 N N . ASN B 1 210 ? -15.031 -18.625 17.312 1 88.38 210 ASN B N 1
ATOM 8016 C CA . ASN B 1 210 ? -15.484 -19.75 16.5 1 88.38 210 ASN B CA 1
ATOM 8017 C C . ASN B 1 210 ? -14.414 -20.188 15.5 1 88.38 210 ASN B C 1
ATOM 8019 O O . ASN B 1 210 ? -14.195 -21.391 15.305 1 88.38 210 ASN B O 1
ATOM 8023 N N . ASP B 1 211 ? -13.75 -19.203 14.891 1 82.81 211 ASP B N 1
ATOM 8024 C CA . ASP B 1 211 ? -12.695 -19.516 13.93 1 82.81 211 ASP B CA 1
ATOM 8025 C C . ASP B 1 211 ? -11.516 -20.203 14.609 1 82.81 211 ASP B C 1
ATOM 8027 O O . ASP B 1 211 ? -10.969 -21.172 14.07 1 82.81 211 ASP B O 1
ATOM 8031 N N . MET B 1 212 ? -11.211 -19.766 15.719 1 77.81 212 MET B N 1
ATOM 8032 C CA . MET B 1 212 ? -10.125 -20.375 16.469 1 77.81 212 MET B CA 1
ATOM 8033 C C . MET B 1 212 ? -10.461 -21.812 16.844 1 77.81 212 MET B C 1
ATOM 8035 O O . MET B 1 212 ? -9.625 -22.719 16.703 1 77.81 212 MET B O 1
ATOM 8039 N N . CYS B 1 213 ? -11.586 -22.016 17.266 1 83.44 213 CYS B N 1
ATOM 8040 C CA . CYS B 1 213 ? -12.047 -23.344 17.625 1 83.44 213 CYS B CA 1
ATOM 8041 C C . CYS B 1 213 ? -12.07 -24.266 16.406 1 83.44 213 CYS B C 1
ATOM 8043 O O . CYS B 1 213 ? -11.727 -25.453 16.516 1 83.44 213 CYS B O 1
ATOM 8045 N N . ALA B 1 214 ? -12.492 -23.703 15.32 1 85.94 214 ALA B N 1
ATOM 8046 C CA . ALA B 1 214 ? -12.555 -24.484 14.094 1 85.94 214 ALA B CA 1
ATOM 8047 C C . ALA B 1 214 ? -11.164 -24.984 13.688 1 85.94 214 ALA B C 1
ATOM 8049 O O . ALA B 1 214 ? -11.016 -26.125 13.234 1 85.94 214 ALA B O 1
ATOM 8050 N N . TRP B 1 215 ? -10.18 -24.188 13.844 1 79.06 215 TRP B N 1
ATOM 8051 C CA . TRP B 1 215 ? -8.812 -24.578 13.5 1 79.06 215 TRP B CA 1
ATOM 8052 C C . TRP B 1 215 ? -8.297 -25.672 14.422 1 79.06 215 TRP B C 1
ATOM 8054 O O . TRP B 1 215 ? -7.621 -26.594 13.977 1 79.06 215 TRP B O 1
ATOM 8064 N N . VAL B 1 216 ? -8.648 -25.547 15.672 1 77.75 216 VAL B N 1
ATOM 8065 C CA . VAL B 1 216 ? -8.25 -26.578 16.641 1 77.75 216 VAL B CA 1
ATOM 8066 C C . VAL B 1 216 ? -8.938 -27.891 16.312 1 77.75 216 VAL B C 1
ATOM 8068 O O . VAL B 1 216 ? -8.297 -28.953 16.297 1 77.75 216 VAL B O 1
ATOM 8071 N N . LEU B 1 217 ? -10.164 -27.859 16 1 81.44 217 LEU B N 1
ATOM 8072 C CA . LEU B 1 217 ? -10.914 -29.062 15.664 1 81.44 217 LEU B CA 1
ATOM 8073 C C . LEU B 1 217 ? -10.391 -29.688 14.375 1 81.44 217 LEU B C 1
ATOM 8075 O O . LEU B 1 217 ? -10.336 -30.906 14.242 1 81.44 217 LEU B O 1
ATOM 8079 N N . LEU B 1 218 ? -10.055 -28.844 13.414 1 78.69 218 LEU B N 1
ATOM 8080 C CA . LEU B 1 218 ? -9.492 -29.328 12.164 1 78.69 218 LEU B CA 1
ATOM 8081 C C . LEU B 1 218 ? -8.156 -30.031 12.406 1 78.69 218 LEU B C 1
ATOM 8083 O O . LEU B 1 218 ? -7.879 -31.062 11.805 1 78.69 218 LEU B O 1
ATOM 8087 N N . ALA B 1 219 ? -7.355 -29.422 13.266 1 75.25 219 ALA B N 1
ATOM 8088 C CA . ALA B 1 219 ? -6.07 -30.031 13.602 1 75.25 219 ALA B CA 1
ATOM 8089 C C . ALA B 1 219 ? -6.27 -31.406 14.242 1 75.25 219 ALA B C 1
ATOM 8091 O O . ALA B 1 219 ? -5.543 -32.344 13.938 1 75.25 219 ALA B O 1
ATOM 8092 N N . VAL B 1 220 ? -7.246 -31.469 15.031 1 76.75 220 VAL B N 1
ATOM 8093 C CA . VAL B 1 220 ? -7.547 -32.719 15.703 1 76.75 220 VAL B CA 1
ATOM 8094 C C . VAL B 1 220 ? -8.078 -33.719 14.695 1 76.75 220 VAL B C 1
ATOM 8096 O O . VAL B 1 220 ? -7.715 -34.906 14.734 1 76.75 220 VAL B O 1
ATOM 8099 N N . ALA B 1 221 ? -8.922 -33.281 13.805 1 77.75 221 ALA B N 1
ATOM 8100 C CA . ALA B 1 221 ? -9.477 -34.156 12.773 1 77.75 221 ALA B CA 1
ATOM 8101 C C . ALA B 1 221 ? -8.367 -34.719 11.891 1 77.75 221 ALA B C 1
ATOM 8103 O O . ALA B 1 221 ? -8.398 -35.906 11.523 1 77.75 221 ALA B O 1
ATOM 8104 N N . LEU B 1 222 ? -7.449 -33.938 11.516 1 75.12 222 LEU B N 1
ATOM 8105 C CA . LEU B 1 222 ? -6.355 -34.375 10.648 1 75.12 222 LEU B CA 1
ATOM 8106 C C . LEU B 1 222 ? -5.43 -35.344 11.375 1 75.12 222 LEU B C 1
ATOM 8108 O O . LEU B 1 222 ? -4.887 -36.25 10.766 1 75.12 222 LEU B O 1
ATOM 8112 N N . ALA B 1 223 ? -5.312 -35.094 12.68 1 70.94 223 ALA B N 1
ATOM 8113 C CA . ALA B 1 223 ? -4.477 -35.969 13.492 1 70.94 223 ALA B CA 1
ATOM 8114 C C . ALA B 1 223 ? -5.109 -37.375 13.633 1 70.94 223 ALA B C 1
ATOM 8116 O O . ALA B 1 223 ? -4.402 -38.375 13.664 1 70.94 223 ALA B O 1
ATOM 8117 N N . VAL B 1 224 ? -6.414 -37.375 13.602 1 69.88 224 VAL B N 1
ATOM 8118 C CA . VAL B 1 224 ? -7.121 -38.625 13.82 1 69.88 224 VAL B CA 1
ATOM 8119 C C . VAL B 1 224 ? -7.305 -39.344 12.492 1 69.88 224 VAL B C 1
ATOM 8121 O O . VAL B 1 224 ? -7.383 -40.594 12.461 1 69.88 224 VAL B O 1
ATOM 8124 N N . ALA B 1 225 ? -7.555 -38.656 11.398 1 62.47 225 ALA B N 1
ATOM 8125 C CA . ALA B 1 225 ? -7.832 -39.25 10.086 1 62.47 225 ALA B CA 1
ATOM 8126 C C . ALA B 1 225 ? -6.746 -40.25 9.688 1 62.47 225 ALA B C 1
ATOM 8128 O O . ALA B 1 225 ? -7.02 -41.219 8.992 1 62.47 225 ALA B O 1
ATOM 8129 N N . GLU B 1 226 ? -5.562 -39.906 9.82 1 54.72 226 GLU B N 1
ATOM 8130 C CA . GLU B 1 226 ? -4.52 -40.75 9.227 1 54.72 226 GLU B CA 1
ATOM 8131 C C . GLU B 1 226 ? -4.383 -42.094 9.969 1 54.72 226 GLU B C 1
ATOM 8133 O O . GLU B 1 226 ? -4.07 -43.094 9.367 1 54.72 226 GLU B O 1
ATOM 8138 N N . ASN B 1 227 ? -4.289 -41.969 11.375 1 52.94 227 ASN B N 1
ATOM 8139 C CA . ASN B 1 227 ? -3.953 -43.25 12.016 1 52.94 227 ASN B CA 1
ATOM 8140 C C . ASN B 1 227 ? -5.148 -43.812 12.766 1 52.94 227 ASN B C 1
ATOM 8142 O O . ASN B 1 227 ? -5.984 -43.062 13.281 1 52.94 227 ASN B O 1
ATOM 8146 N N . GLU B 1 228 ? -5.707 -45 12.25 1 51.19 228 GLU B N 1
ATOM 8147 C CA . GLU B 1 228 ? -6.695 -45.812 12.961 1 51.19 228 GLU B CA 1
ATOM 8148 C C . GLU B 1 228 ? -6.609 -45.562 14.469 1 51.19 228 GLU B C 1
ATOM 8150 O O . GLU B 1 228 ? -7.621 -45.625 15.172 1 51.19 228 GLU B O 1
ATOM 8155 N N . TYR B 1 229 ? -5.445 -45.531 15.086 1 47.84 229 TYR B N 1
ATOM 8156 C CA . TYR B 1 229 ? -5.289 -45.5 16.531 1 47.84 229 TYR B CA 1
ATOM 8157 C C . TYR B 1 229 ? -4.648 -44.188 17 1 47.84 229 TYR B C 1
ATOM 8159 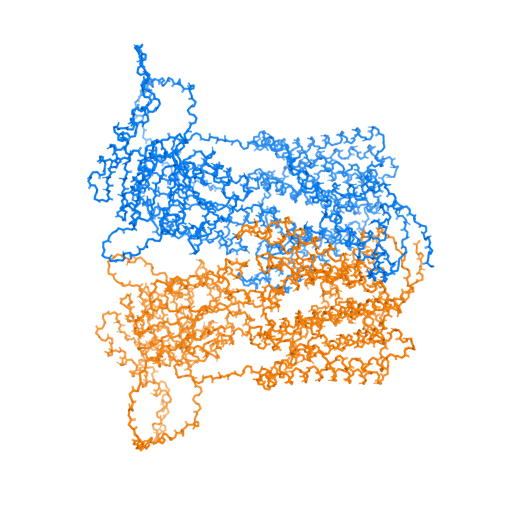O O . TYR B 1 229 ? -3.914 -43.562 16.234 1 47.84 229 TYR B O 1
ATOM 8167 N N . TRP B 1 230 ? -5.422 -43.5 17.859 1 55.88 230 TRP B N 1
ATOM 8168 C CA . TRP B 1 230 ? -4.762 -42.406 18.562 1 55.88 230 TRP B CA 1
ATOM 8169 C C . TRP B 1 230 ? -3.262 -42.656 18.688 1 55.88 230 TRP B C 1
ATOM 8171 O O . TRP B 1 230 ? -2.826 -43.531 19.453 1 55.88 230 TRP B O 1
ATOM 8181 N N . SER B 1 231 ? -2.578 -42.656 17.531 1 64.81 231 SER B N 1
ATOM 8182 C CA . SER B 1 231 ? -1.18 -43.062 17.391 1 64.81 231 SER B CA 1
ATOM 8183 C C . SER B 1 231 ? -0.245 -41.938 17.859 1 64.81 231 SER B C 1
ATOM 8185 O O . SER B 1 231 ? -0.674 -40.812 18.047 1 64.81 231 SER B O 1
ATOM 8187 N N . LEU B 1 232 ? 0.838 -42.281 18.406 1 73.56 232 LEU B N 1
ATOM 8188 C CA . LEU B 1 232 ? 1.956 -41.406 18.797 1 73.56 232 LEU B CA 1
ATOM 8189 C C . LEU B 1 232 ? 2.152 -40.281 17.781 1 73.56 232 LEU B C 1
ATOM 8191 O O . LEU B 1 232 ? 2.521 -39.188 18.156 1 73.56 232 LEU B O 1
ATOM 8195 N N . ASN B 1 233 ? 1.609 -40.531 16.625 1 74.94 233 ASN B N 1
ATOM 8196 C CA . ASN B 1 233 ? 1.768 -39.531 15.562 1 74.94 233 ASN B CA 1
ATOM 8197 C C . ASN B 1 233 ? 0.798 -38.375 15.742 1 74.94 233 ASN B C 1
ATOM 8199 O O . ASN B 1 233 ? 1.159 -37.219 15.508 1 74.94 233 ASN B O 1
ATOM 8203 N N . SER B 1 234 ? -0.407 -38.719 16.203 1 76.12 234 SER B N 1
ATOM 8204 C CA . SER B 1 234 ? -1.392 -37.688 16.438 1 76.12 234 SER B CA 1
ATOM 8205 C C . SER B 1 234 ? -0.97 -36.781 17.594 1 76.12 234 SER B C 1
ATOM 8207 O O . SER B 1 234 ? -1.172 -35.562 17.531 1 76.12 234 SER B O 1
ATOM 8209 N N . LEU B 1 235 ? -0.397 -37.344 18.547 1 79.38 235 LEU B N 1
ATOM 8210 C CA . LEU B 1 235 ? 0.073 -36.562 19.688 1 79.38 235 LEU B CA 1
ATOM 8211 C C . LEU B 1 235 ? 1.234 -35.656 19.297 1 79.38 235 LEU B C 1
ATOM 8213 O O . LEU B 1 235 ? 1.364 -34.531 19.812 1 79.38 235 LEU B O 1
ATOM 8217 N N . MET B 1 236 ? 2.023 -36.125 18.391 1 82.75 236 MET B N 1
ATOM 8218 C CA . MET B 1 236 ? 3.16 -35.312 17.938 1 82.75 236 MET B CA 1
ATOM 8219 C C . MET B 1 236 ? 2.695 -34.125 17.109 1 82.75 236 MET B C 1
ATOM 8221 O O . MET B 1 236 ? 3.312 -33.062 17.141 1 82.75 236 MET B O 1
ATOM 8225 N N . VAL B 1 237 ? 1.636 -34.344 16.328 1 81.5 237 VAL B N 1
ATOM 8226 C CA . VAL B 1 237 ? 1.08 -33.25 15.547 1 81.5 237 VAL B CA 1
ATOM 8227 C C . VAL B 1 237 ? 0.541 -32.188 16.484 1 81.5 237 VAL B C 1
ATOM 8229 O O . VAL B 1 237 ? 0.8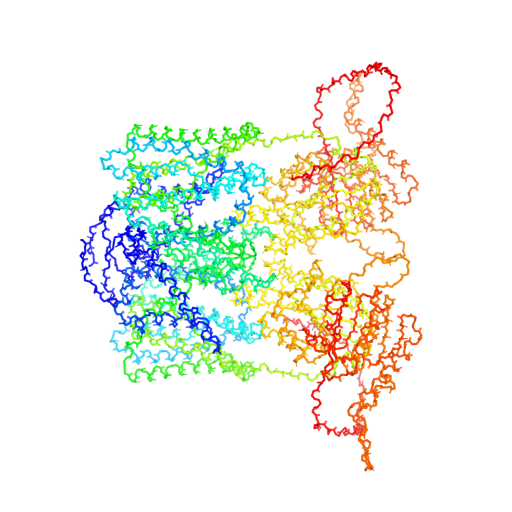07 -30.984 16.281 1 81.5 237 VAL B O 1
ATOM 8232 N N . ILE B 1 238 ? -0.147 -32.594 17.531 1 80.62 238 ILE B N 1
ATOM 8233 C CA . ILE B 1 238 ? -0.729 -31.625 18.484 1 80.62 238 ILE B CA 1
ATOM 8234 C C . ILE B 1 238 ? 0.381 -30.938 19.25 1 80.62 238 ILE B C 1
ATOM 8236 O O . ILE B 1 238 ? 0.342 -29.719 19.453 1 80.62 238 ILE B O 1
ATOM 8240 N N . ALA B 1 239 ? 1.338 -31.688 19.672 1 86.94 239 ALA B N 1
ATOM 8241 C CA . ALA B 1 239 ? 2.467 -31.141 20.406 1 86.94 239 ALA B CA 1
ATOM 8242 C C . ALA B 1 239 ? 3.279 -30.188 19.531 1 86.94 239 ALA B C 1
ATOM 8244 O O . ALA B 1 239 ? 3.734 -29.141 20 1 86.94 239 ALA B O 1
ATOM 8245 N N . GLY B 1 240 ? 3.475 -30.625 18.281 1 88.06 240 GLY B N 1
ATOM 8246 C CA . GLY B 1 240 ? 4.188 -29.766 17.344 1 88.06 240 GLY B CA 1
ATOM 8247 C C . GLY B 1 240 ? 3.473 -28.453 17.078 1 88.06 240 GLY B C 1
ATOM 8248 O O . GLY B 1 240 ? 4.109 -27.406 17 1 88.06 240 GLY B O 1
ATOM 8249 N N . THR B 1 241 ? 2.184 -28.547 16.953 1 86.81 241 THR B N 1
ATOM 8250 C CA . THR B 1 241 ? 1.389 -27.344 16.719 1 86.81 241 THR B CA 1
ATOM 8251 C C . THR B 1 241 ? 1.433 -26.422 17.938 1 86.81 241 THR B C 1
ATOM 8253 O O . THR B 1 241 ? 1.565 -25.203 17.797 1 86.81 241 THR B O 1
ATOM 8256 N N . ALA B 1 242 ? 1.305 -26.984 19.078 1 88.62 242 ALA B N 1
ATOM 8257 C CA . ALA B 1 242 ? 1.377 -26.203 20.312 1 88.62 242 ALA B CA 1
ATOM 8258 C C . ALA B 1 242 ? 2.748 -25.547 20.469 1 88.62 242 ALA B C 1
ATOM 8260 O O . ALA B 1 242 ? 2.848 -24.391 20.875 1 88.62 242 ALA B O 1
ATOM 8261 N N . ALA B 1 243 ? 3.736 -26.312 20.156 1 93.81 243 ALA B N 1
ATOM 8262 C CA . ALA B 1 243 ? 5.094 -25.781 20.219 1 93.81 243 ALA B CA 1
ATOM 8263 C C . ALA B 1 243 ? 5.277 -24.609 19.25 1 93.81 243 ALA B C 1
ATOM 8265 O O . ALA B 1 243 ? 5.953 -23.641 19.578 1 93.81 243 ALA B O 1
ATOM 8266 N N . PHE B 1 244 ? 4.68 -24.766 18.094 1 93.38 244 PHE B N 1
ATOM 8267 C CA . PHE B 1 244 ? 4.773 -23.703 17.094 1 93.38 244 PHE B CA 1
ATOM 8268 C C . PHE B 1 244 ? 4.078 -22.438 17.578 1 93.38 244 PHE B C 1
ATOM 8270 O O . PHE B 1 244 ? 4.609 -21.328 17.438 1 93.38 244 PHE B O 1
ATOM 8277 N N . VAL B 1 245 ? 2.922 -22.609 18.188 1 90.88 245 VAL B N 1
ATOM 8278 C CA . VAL B 1 245 ? 2.168 -21.453 18.688 1 90.88 245 VAL B CA 1
ATOM 8279 C C . VAL B 1 245 ? 2.955 -20.766 19.797 1 90.88 245 VAL B C 1
ATOM 8281 O O . VAL B 1 245 ? 3.061 -19.531 19.828 1 90.88 245 VAL B O 1
ATOM 8284 N N . VAL B 1 246 ? 3.533 -21.547 20.656 1 93.94 246 VAL B N 1
ATOM 8285 C CA . VAL B 1 246 ? 4.324 -21.016 21.766 1 93.94 246 VAL B CA 1
ATOM 8286 C C . VAL B 1 246 ? 5.562 -20.297 21.219 1 93.94 246 VAL B C 1
ATOM 8288 O O . VAL B 1 246 ? 5.938 -19.234 21.719 1 93.94 246 VAL B O 1
ATOM 8291 N N . PHE B 1 247 ? 6.16 -20.859 20.203 1 95.06 247 PHE B N 1
ATOM 8292 C CA . PHE B 1 247 ? 7.324 -20.266 19.562 1 95.06 247 PHE B CA 1
ATOM 8293 C C . PHE B 1 247 ? 6.965 -18.906 18.953 1 95.06 247 PHE B C 1
ATOM 8295 O O . PHE B 1 247 ? 7.73 -17.953 19.062 1 95.06 247 PHE B O 1
ATOM 8302 N N . CYS B 1 248 ? 5.836 -18.828 18.297 1 93.56 248 CYS B N 1
ATOM 8303 C CA . CYS B 1 248 ? 5.414 -17.578 17.672 1 93.56 248 CYS B CA 1
ATOM 8304 C C . CYS B 1 248 ? 5.125 -16.516 18.719 1 93.56 248 CYS B C 1
ATOM 8306 O O . CYS B 1 248 ? 5.484 -15.352 18.547 1 93.56 248 CYS B O 1
ATOM 8308 N N . ILE B 1 249 ? 4.59 -16.891 19.859 1 90.25 249 ILE B N 1
ATOM 8309 C CA . ILE B 1 249 ? 4.207 -15.938 20.891 1 90.25 249 ILE B CA 1
ATOM 8310 C C . ILE B 1 249 ? 5.453 -15.445 21.625 1 90.25 249 ILE B C 1
ATOM 8312 O O . ILE B 1 249 ? 5.594 -14.25 21.891 1 90.25 249 ILE B O 1
ATOM 8316 N N . TYR B 1 250 ? 6.406 -16.344 21.828 1 92.44 250 TYR B N 1
ATOM 8317 C CA . TYR B 1 250 ? 7.5 -15.984 22.734 1 92.44 250 TYR B CA 1
ATOM 8318 C C . TYR B 1 250 ? 8.734 -15.57 21.938 1 92.44 250 TYR B C 1
ATOM 8320 O O . TYR B 1 250 ? 9.633 -14.914 22.469 1 92.44 250 TYR B O 1
ATOM 8328 N N . VAL B 1 251 ? 8.82 -15.922 20.734 1 93.75 251 VAL B N 1
ATOM 8329 C CA . VAL B 1 251 ? 10.016 -15.586 19.969 1 93.75 251 VAL B CA 1
ATOM 8330 C C . VAL B 1 251 ? 9.664 -14.586 18.875 1 93.75 251 VAL B C 1
ATOM 8332 O O . VAL B 1 251 ? 10.273 -13.516 18.781 1 93.75 251 VAL B O 1
ATOM 8335 N N . VAL B 1 252 ? 8.648 -14.898 18.062 1 92.94 252 VAL B N 1
ATOM 8336 C CA . VAL B 1 252 ? 8.328 -14.078 16.891 1 92.94 252 VAL B CA 1
ATOM 8337 C C . VAL B 1 252 ? 7.75 -12.734 17.344 1 92.94 252 VAL B C 1
ATOM 8339 O O . VAL B 1 252 ? 8.133 -11.68 16.844 1 92.94 252 VAL B O 1
ATOM 8342 N N . ARG B 1 253 ? 6.855 -12.758 18.328 1 90.62 253 ARG B N 1
ATOM 8343 C CA . ARG B 1 253 ? 6.199 -11.531 18.75 1 90.62 253 ARG B CA 1
ATOM 8344 C C . ARG B 1 253 ? 7.215 -10.539 19.312 1 90.62 253 ARG B C 1
ATOM 8346 O O . ARG B 1 253 ? 7.246 -9.375 18.891 1 90.62 253 ARG B O 1
ATOM 8353 N N . PRO B 1 254 ? 8.094 -10.93 20.203 1 90.5 254 PRO B N 1
ATOM 8354 C CA . PRO B 1 254 ? 9.078 -9.969 20.703 1 90.5 254 PRO B CA 1
ATOM 8355 C C . PRO B 1 254 ? 10.031 -9.484 19.609 1 90.5 254 PRO B C 1
ATOM 8357 O O . PRO B 1 254 ? 10.5 -8.344 19.641 1 90.5 254 PRO B O 1
ATOM 8360 N N . LEU B 1 255 ? 10.328 -10.32 18.672 1 90.5 255 LEU B N 1
ATOM 8361 C CA . LEU B 1 255 ? 11.188 -9.914 17.578 1 90.5 255 LEU B CA 1
ATOM 8362 C C . LEU B 1 255 ? 10.523 -8.812 16.75 1 90.5 255 LEU B C 1
ATOM 8364 O O . LEU B 1 255 ? 11.188 -7.859 16.328 1 90.5 255 LEU B O 1
ATOM 8368 N N . ILE B 1 256 ? 9.273 -8.953 16.5 1 88.75 256 ILE B N 1
ATOM 8369 C CA . ILE B 1 256 ? 8.547 -7.953 15.727 1 88.75 256 ILE B CA 1
ATOM 8370 C C . ILE B 1 256 ? 8.422 -6.664 16.531 1 88.75 256 ILE B C 1
ATOM 8372 O O . ILE B 1 256 ? 8.508 -5.566 15.977 1 88.75 256 ILE B O 1
ATOM 8376 N N . LEU B 1 257 ? 8.211 -6.789 17.828 1 84.12 257 LEU B N 1
ATOM 8377 C CA . LEU B 1 257 ? 8.164 -5.617 18.688 1 84.12 257 LEU B CA 1
ATOM 8378 C C . LEU B 1 257 ? 9.5 -4.875 18.688 1 84.12 257 LEU B C 1
ATOM 8380 O O . LEU B 1 257 ? 9.531 -3.645 18.734 1 84.12 257 LEU B O 1
ATOM 8384 N N . TRP B 1 258 ? 10.484 -5.711 18.609 1 84 258 TRP B N 1
ATOM 8385 C CA . TRP B 1 258 ? 11.82 -5.125 18.5 1 84 258 TRP B CA 1
ATOM 8386 C C . TRP B 1 258 ? 11.969 -4.344 17.203 1 84 258 TRP B C 1
ATOM 8388 O O . TRP B 1 258 ? 12.562 -3.264 17.188 1 84 258 TRP B O 1
ATOM 8398 N N . ILE B 1 259 ? 11.438 -4.816 16.172 1 81.56 259 ILE B N 1
ATOM 8399 C CA . ILE B 1 259 ? 11.484 -4.152 14.875 1 81.56 259 ILE B CA 1
ATOM 8400 C C . ILE B 1 259 ? 10.672 -2.863 14.93 1 81.56 259 ILE B C 1
ATOM 8402 O O . ILE B 1 259 ? 11.078 -1.839 14.375 1 81.56 259 ILE B O 1
ATOM 8406 N N . ILE B 1 260 ? 9.523 -2.891 15.555 1 74.94 260 ILE B N 1
ATOM 8407 C CA . ILE B 1 260 ? 8.641 -1.732 15.672 1 74.94 260 ILE B CA 1
ATOM 8408 C C . ILE B 1 260 ? 9.352 -0.631 16.469 1 74.94 260 ILE B C 1
ATOM 8410 O O . ILE B 1 260 ? 9.234 0.551 16.125 1 74.94 260 ILE B O 1
ATOM 8414 N N . GLN B 1 261 ? 10.086 -1.035 17.406 1 68.06 261 GLN B N 1
ATOM 8415 C CA . GLN B 1 261 ? 10.773 -0.069 18.25 1 68.06 261 GLN B CA 1
ATOM 8416 C C . GLN B 1 261 ? 11.938 0.58 17.5 1 68.06 261 GLN B C 1
ATOM 8418 O O . GLN B 1 261 ? 12.289 1.732 17.766 1 68.06 261 GLN B O 1
ATOM 8423 N N . LYS B 1 262 ? 12.445 -0.173 16.641 1 64.62 262 LYS B N 1
ATOM 8424 C CA . LYS B 1 262 ? 13.57 0.351 15.867 1 64.62 262 LYS B CA 1
ATOM 8425 C C . LYS B 1 262 ? 13.094 1.233 14.719 1 64.62 262 LYS B C 1
ATOM 8427 O O . LYS B 1 262 ? 13.883 1.975 14.133 1 64.62 262 LYS B O 1
ATOM 8432 N N . THR B 1 263 ? 11.852 1.112 14.398 1 61.62 263 THR B N 1
ATOM 8433 C CA . THR B 1 263 ? 11.305 1.937 13.328 1 61.62 263 THR B CA 1
ATOM 8434 C C . THR B 1 263 ? 10.758 3.248 13.875 1 61.62 263 THR B C 1
ATOM 8436 O O . THR B 1 263 ? 9.836 3.246 14.695 1 61.62 263 THR B O 1
ATOM 8439 N N . PRO B 1 264 ? 11.523 4.297 13.508 1 49.47 264 PRO B N 1
ATOM 8440 C CA . PRO B 1 264 ? 11.086 5.59 14.031 1 49.47 264 PRO B CA 1
ATOM 8441 C C . PRO B 1 264 ? 9.633 5.91 13.703 1 49.47 264 PRO B C 1
ATOM 8443 O O . PRO B 1 264 ? 9.109 5.438 12.688 1 49.47 264 PRO B O 1
ATOM 8446 N N . GLU B 1 265 ? 8.945 6.48 14.578 1 47.47 265 GLU B N 1
ATOM 8447 C CA . GLU B 1 265 ? 7.543 6.855 14.414 1 47.47 265 GLU B CA 1
ATOM 8448 C C . GLU B 1 265 ? 7.348 7.758 13.203 1 47.47 265 GLU B C 1
ATOM 8450 O O . GLU B 1 265 ? 8.109 8.711 13 1 47.47 265 GLU B O 1
ATOM 8455 N N . GLY B 1 266 ? 6.523 7.461 12.242 1 45.84 266 GLY B N 1
ATOM 8456 C CA . GLY B 1 266 ? 6.207 8.281 11.078 1 45.84 266 GLY B CA 1
ATOM 8457 C C . GLY B 1 266 ? 6.938 7.84 9.828 1 45.84 266 GLY B C 1
ATOM 8458 O O . GLY B 1 266 ? 6.617 8.289 8.727 1 45.84 266 GLY B O 1
ATOM 8459 N N . GLU B 1 267 ? 8.086 7.141 10.164 1 52.56 267 GLU B N 1
ATOM 8460 C CA . GLU B 1 267 ? 8.828 6.715 8.977 1 52.56 267 GLU B CA 1
ATOM 8461 C C . GLU B 1 267 ? 8.242 5.434 8.391 1 52.56 267 GLU B C 1
ATOM 8463 O O . GLU B 1 267 ? 7.547 4.691 9.086 1 52.56 267 GLU B O 1
ATOM 8468 N N . SER B 1 268 ? 8.359 5.453 7.086 1 59.22 268 SER B N 1
ATOM 8469 C CA . SER B 1 268 ? 7.926 4.234 6.41 1 59.22 268 SER B CA 1
ATOM 8470 C C . SER B 1 268 ? 8.781 3.039 6.82 1 59.22 268 SER B C 1
ATOM 8472 O O . SER B 1 268 ? 9.961 3.193 7.137 1 59.22 268 SER B O 1
ATOM 8474 N N . VAL B 1 269 ? 8.148 1.962 7.172 1 64.94 269 VAL B N 1
ATOM 8475 C CA . VAL B 1 269 ? 8.82 0.712 7.52 1 64.94 269 VAL B CA 1
ATOM 8476 C C . VAL B 1 269 ? 9.789 0.32 6.406 1 64.94 269 VAL B C 1
ATOM 8478 O O . VAL B 1 269 ? 9.469 0.457 5.219 1 64.94 269 VAL B O 1
ATOM 8481 N N . SER B 1 270 ? 10.992 0.022 6.797 1 69.62 270 SER B N 1
ATOM 8482 C CA . SER B 1 270 ? 12.031 -0.371 5.848 1 69.62 270 SER B CA 1
ATOM 8483 C C . SER B 1 270 ? 11.57 -1.548 4.992 1 69.62 270 SER B C 1
ATOM 8485 O O . SER B 1 270 ? 10.836 -2.418 5.461 1 69.62 270 SER B O 1
ATOM 8487 N N . GLU B 1 271 ? 11.961 -1.509 3.746 1 72.56 271 GLU B N 1
ATOM 8488 C CA . GLU B 1 271 ? 11.656 -2.578 2.801 1 72.56 271 GLU B CA 1
ATOM 8489 C C . GLU B 1 271 ? 12.219 -3.914 3.277 1 72.56 271 GLU B C 1
ATOM 8491 O O . GLU B 1 271 ? 11.609 -4.965 3.049 1 72.56 271 GLU B O 1
ATOM 8496 N N . PHE B 1 272 ? 13.266 -3.826 4.004 1 74.56 272 PHE B N 1
ATOM 8497 C CA . PHE B 1 272 ? 13.906 -5.043 4.484 1 74.56 272 PHE B CA 1
ATOM 8498 C C . PHE B 1 272 ? 13.016 -5.766 5.488 1 74.56 272 PHE B C 1
ATOM 8500 O O . PHE B 1 272 ? 12.844 -6.984 5.406 1 74.56 272 PHE B O 1
ATOM 8507 N N . TYR B 1 273 ? 12.516 -4.969 6.375 1 79.88 273 TYR B N 1
ATOM 8508 C CA . TYR B 1 273 ? 11.68 -5.574 7.402 1 79.88 273 TYR B CA 1
ATOM 8509 C C . TYR B 1 273 ? 10.391 -6.129 6.805 1 79.88 273 TYR B C 1
ATOM 8511 O O . TYR B 1 273 ? 9.906 -7.18 7.23 1 79.88 273 TYR B O 1
ATOM 8519 N N . ILE B 1 274 ? 9.867 -5.469 5.828 1 82.69 274 ILE B N 1
ATOM 8520 C CA . ILE B 1 274 ? 8.648 -5.953 5.18 1 82.69 274 ILE B CA 1
ATOM 8521 C C . ILE B 1 274 ? 8.945 -7.266 4.457 1 82.69 274 ILE B C 1
ATOM 8523 O O . ILE B 1 274 ? 8.164 -8.219 4.547 1 82.69 274 ILE B O 1
ATOM 8527 N N . CYS B 1 275 ? 10.086 -7.332 3.775 1 82.5 275 CYS B N 1
ATOM 8528 C CA . CYS B 1 275 ? 10.469 -8.555 3.072 1 82.5 275 CYS B CA 1
ATOM 8529 C C . CYS B 1 275 ? 10.688 -9.703 4.051 1 82.5 275 CYS B C 1
ATOM 8531 O O . CYS B 1 275 ? 10.344 -10.844 3.76 1 82.5 275 CYS B O 1
ATOM 8533 N N . LEU B 1 276 ? 11.219 -9.375 5.195 1 84.62 276 LEU B N 1
ATOM 8534 C CA . LEU B 1 276 ? 11.445 -10.383 6.223 1 84.62 276 LEU B CA 1
ATOM 8535 C C . LEU B 1 276 ? 10.117 -10.93 6.746 1 84.62 276 LEU B C 1
ATOM 8537 O O . LEU B 1 276 ? 9.977 -12.141 6.945 1 84.62 276 LEU B O 1
ATOM 8541 N N . ILE B 1 277 ? 9.219 -10.07 6.934 1 90.44 277 ILE B N 1
ATOM 8542 C CA . ILE B 1 277 ? 7.918 -10.484 7.441 1 90.44 277 ILE B CA 1
ATOM 8543 C C . ILE B 1 277 ? 7.191 -11.312 6.387 1 90.44 277 ILE B C 1
ATOM 8545 O O . ILE B 1 277 ? 6.598 -12.344 6.703 1 90.44 277 ILE B O 1
ATOM 8549 N N . LEU B 1 278 ? 7.262 -10.906 5.133 1 89.56 278 LEU B N 1
ATOM 8550 C CA . LEU B 1 278 ? 6.602 -11.648 4.062 1 89.56 278 LEU B CA 1
ATOM 8551 C C . LEU B 1 278 ? 7.219 -13.039 3.904 1 89.56 278 LEU B C 1
ATOM 8553 O O . LEU B 1 278 ? 6.508 -14.016 3.664 1 89.56 278 LEU B O 1
ATOM 8557 N N . SER B 1 279 ? 8.539 -13.102 4.055 1 88.62 279 SER B N 1
ATOM 8558 C CA . SER B 1 279 ? 9.203 -14.398 4.012 1 88.62 279 SER B CA 1
ATOM 8559 C C . SER B 1 279 ? 8.812 -15.266 5.203 1 88.62 279 SER B C 1
ATOM 8561 O O . SER B 1 279 ? 8.719 -16.484 5.09 1 88.62 279 SER B O 1
ATOM 8563 N N . GLY B 1 280 ? 8.617 -14.625 6.336 1 91.88 280 GLY B N 1
ATOM 8564 C CA . GLY B 1 280 ? 8.18 -15.344 7.527 1 91.88 280 GLY B CA 1
ATOM 8565 C C . GLY B 1 280 ? 6.844 -16.031 7.355 1 91.88 280 GLY B C 1
ATOM 8566 O O . GLY B 1 280 ? 6.617 -17.109 7.926 1 91.88 280 GLY B O 1
ATOM 8567 N N . VAL B 1 281 ? 5.957 -15.477 6.531 1 93.31 281 VAL B N 1
ATOM 8568 C CA . VAL B 1 281 ? 4.66 -16.094 6.25 1 93.31 281 VAL B CA 1
ATOM 8569 C C . VAL B 1 281 ? 4.863 -17.422 5.555 1 93.31 281 VAL B C 1
ATOM 8571 O O . VAL B 1 281 ? 4.254 -18.438 5.934 1 93.31 281 VAL B O 1
ATOM 8574 N N . MET B 1 282 ? 5.766 -17.438 4.602 1 90.56 282 MET B N 1
ATOM 8575 C CA . MET B 1 282 ? 6.039 -18.656 3.852 1 90.56 282 MET B CA 1
ATOM 8576 C C . MET B 1 282 ? 6.715 -19.688 4.738 1 90.56 282 MET B C 1
ATOM 8578 O O . MET B 1 282 ? 6.367 -20.875 4.688 1 90.56 282 MET B O 1
ATOM 8582 N N . ILE B 1 283 ? 7.555 -19.25 5.594 1 90.94 283 ILE B N 1
ATOM 8583 C CA . ILE B 1 283 ? 8.266 -20.172 6.488 1 90.94 283 ILE B CA 1
ATOM 8584 C C . ILE B 1 283 ? 7.289 -20.781 7.488 1 90.94 283 ILE B C 1
ATOM 8586 O O . ILE B 1 283 ? 7.328 -21.984 7.746 1 90.94 283 ILE B O 1
ATOM 8590 N N . SER B 1 284 ? 6.469 -19.953 7.988 1 93.44 284 SER B N 1
ATOM 8591 C CA . SER B 1 284 ? 5.477 -20.438 8.945 1 93.44 284 SER B CA 1
ATOM 8592 C C . SER B 1 284 ? 4.516 -21.422 8.289 1 93.44 284 SER B C 1
ATOM 8594 O O . SER B 1 284 ? 4.121 -22.422 8.906 1 93.44 284 SER B O 1
ATOM 8596 N N . GLY B 1 285 ? 4.102 -21.125 7.082 1 89.62 285 GLY B N 1
ATOM 8597 C CA . GLY B 1 285 ? 3.262 -22.062 6.352 1 89.62 285 GLY B CA 1
ATOM 8598 C C . GLY B 1 285 ? 3.932 -23.391 6.105 1 89.62 285 GLY B C 1
ATOM 8599 O O . GLY B 1 285 ? 3.309 -24.438 6.266 1 89.62 285 GLY B O 1
ATOM 8600 N N . PHE B 1 286 ? 5.207 -23.406 5.82 1 89.38 286 PHE B N 1
ATOM 8601 C CA . PHE B 1 286 ? 5.957 -24.625 5.562 1 89.38 286 PHE B CA 1
ATOM 8602 C C . PHE B 1 286 ? 6.102 -25.453 6.836 1 89.38 286 PHE B C 1
ATOM 8604 O O . PHE B 1 286 ? 5.961 -26.672 6.809 1 89.38 286 PHE B O 1
ATOM 8611 N N . ILE B 1 287 ? 6.359 -24.828 7.914 1 90.62 287 ILE B N 1
ATOM 8612 C CA . ILE B 1 287 ? 6.566 -25.516 9.18 1 90.62 287 ILE B CA 1
ATOM 8613 C C . ILE B 1 287 ? 5.281 -26.234 9.602 1 90.62 287 ILE B C 1
ATOM 8615 O O . ILE B 1 287 ? 5.316 -27.391 10 1 90.62 287 ILE B O 1
ATOM 8619 N N . THR B 1 288 ? 4.164 -25.562 9.484 1 87.88 288 THR B N 1
ATOM 8620 C CA . THR B 1 288 ? 2.912 -26.172 9.914 1 87.88 288 THR B CA 1
ATOM 8621 C C . THR B 1 288 ? 2.482 -27.266 8.938 1 87.88 288 THR B C 1
ATOM 8623 O O . THR B 1 288 ? 1.877 -28.266 9.344 1 87.88 288 THR B O 1
ATOM 8626 N N . ASP B 1 289 ? 2.748 -27.031 7.684 1 84.31 289 ASP B N 1
ATOM 8627 C CA . ASP B 1 289 ? 2.496 -28.094 6.723 1 84.31 289 ASP B CA 1
ATOM 8628 C C . ASP B 1 289 ? 3.328 -29.328 7.051 1 84.31 289 ASP B C 1
ATOM 8630 O O . ASP B 1 289 ? 2.836 -30.469 6.961 1 84.31 289 ASP B O 1
ATOM 8634 N N . ALA B 1 290 ? 4.562 -29.141 7.43 1 84.69 290 ALA B N 1
ATOM 8635 C CA . ALA B 1 290 ? 5.461 -30.234 7.777 1 84.69 290 ALA B CA 1
ATOM 8636 C C . ALA B 1 290 ? 5.008 -30.922 9.055 1 84.69 290 ALA B C 1
ATOM 8638 O O . ALA B 1 290 ? 5.18 -32.125 9.211 1 84.69 290 ALA B O 1
ATOM 8639 N N . ILE B 1 291 ? 4.453 -30.172 9.961 1 84.88 291 ILE B N 1
ATOM 8640 C CA . ILE B 1 291 ? 3.932 -30.734 11.203 1 84.88 291 ILE B CA 1
ATOM 8641 C C . ILE B 1 291 ? 2.664 -31.531 10.906 1 84.88 291 ILE B C 1
ATOM 8643 O O . ILE B 1 291 ? 2.391 -32.531 11.57 1 84.88 291 ILE B O 1
ATOM 8647 N N . GLY B 1 292 ? 1.894 -31.078 9.93 1 77.94 292 GLY B N 1
ATOM 8648 C CA . GLY B 1 292 ? 0.689 -31.797 9.555 1 77.94 292 GLY B CA 1
ATOM 8649 C C . GLY B 1 292 ? -0.581 -31 9.773 1 77.94 292 GLY B C 1
ATOM 8650 O O . GLY B 1 292 ? -1.683 -31.562 9.742 1 77.94 292 GLY B O 1
ATOM 8651 N N . THR B 1 293 ? -0.567 -29.75 10.188 1 78.62 293 THR B N 1
ATOM 8652 C CA . THR B 1 293 ? -1.75 -28.953 10.469 1 78.62 293 THR B CA 1
ATOM 8653 C C . THR B 1 293 ? -2.055 -28.016 9.305 1 78.62 293 THR B C 1
ATOM 8655 O O . THR B 1 293 ? -2.816 -27.062 9.453 1 78.62 293 THR B O 1
ATOM 8658 N N . HIS B 1 294 ? -1.628 -28.141 8.141 1 77.56 294 HIS B N 1
ATOM 8659 C CA . HIS B 1 294 ? -1.885 -27.375 6.938 1 77.56 294 HIS B CA 1
ATOM 8660 C C . HIS B 1 294 ? -1.152 -26.031 6.98 1 77.56 294 HIS B C 1
ATOM 8662 O O . HIS B 1 294 ? -1.02 -25.422 8.047 1 77.56 294 HIS B O 1
ATOM 8668 N N . SER B 1 295 ? -0.829 -25.531 5.945 1 85.25 295 SER B N 1
ATOM 8669 C CA . SER B 1 295 ? 0.028 -24.359 5.812 1 85.25 295 SER B CA 1
ATOM 8670 C C . SER B 1 295 ? -0.708 -23.094 6.223 1 85.25 295 SER B C 1
ATOM 8672 O O . SER B 1 295 ? -0.105 -22.172 6.777 1 85.25 295 SER B O 1
ATOM 8674 N N . VAL B 1 296 ? -1.984 -23.031 6.047 1 84.06 296 VAL B N 1
ATOM 8675 C CA . VAL B 1 296 ? -2.764 -21.812 6.27 1 84.06 296 VAL B CA 1
ATOM 8676 C C . VAL B 1 296 ? -2.816 -21.5 7.762 1 84.06 296 VAL B C 1
ATOM 8678 O O . VAL B 1 296 ? -2.859 -20.344 8.156 1 84.06 296 VAL B O 1
ATOM 8681 N N . PHE B 1 297 ? -2.758 -22.562 8.586 1 83.5 297 PHE B N 1
ATOM 8682 C CA . PHE B 1 297 ? -2.77 -22.359 10.031 1 83.5 297 PHE B CA 1
ATOM 8683 C C . PHE B 1 297 ? -1.531 -21.609 10.484 1 83.5 297 PHE B C 1
ATOM 8685 O O . PHE B 1 297 ? -1.619 -20.719 11.328 1 83.5 297 PHE B O 1
ATOM 8692 N N . GLY B 1 298 ? -0.44 -21.984 9.992 1 88.44 298 GLY B N 1
ATOM 8693 C CA . GLY B 1 298 ? 0.797 -21.297 10.352 1 88.44 298 GLY B CA 1
ATOM 8694 C C . GLY B 1 298 ? 0.803 -19.828 9.977 1 88.44 298 GLY B C 1
ATOM 8695 O O . GLY B 1 298 ? 1.243 -18.984 10.758 1 88.44 298 GLY B O 1
ATOM 8696 N N . ALA B 1 299 ? 0.332 -19.531 8.781 1 91.06 299 ALA B N 1
ATOM 8697 C CA . ALA B 1 299 ? 0.256 -18.141 8.336 1 91.06 299 ALA B CA 1
ATOM 8698 C C . ALA B 1 299 ? -0.669 -17.328 9.234 1 91.06 299 ALA B C 1
ATOM 8700 O O . ALA B 1 299 ? -0.368 -16.188 9.562 1 91.06 299 ALA B O 1
ATOM 8701 N N . PHE B 1 300 ? -1.728 -17.922 9.672 1 86.62 300 PHE B N 1
ATOM 8702 C CA . PHE B 1 300 ? -2.707 -17.25 10.523 1 86.62 300 PHE B CA 1
ATOM 8703 C C . PHE B 1 300 ? -2.109 -16.922 11.891 1 86.62 300 PHE B C 1
ATOM 8705 O O . PHE B 1 300 ? -2.234 -15.805 12.383 1 86.62 300 PHE B O 1
ATOM 8712 N N . VAL B 1 301 ? -1.48 -17.938 12.484 1 89.5 301 VAL B N 1
ATOM 8713 C CA . VAL B 1 301 ? -0.884 -17.766 13.812 1 89.5 301 VAL B CA 1
ATOM 8714 C C . VAL B 1 301 ? 0.224 -16.719 13.75 1 89.5 301 VAL B C 1
ATOM 8716 O O . VAL B 1 301 ? 0.348 -15.891 14.648 1 89.5 301 VAL B O 1
ATOM 8719 N N . TYR B 1 302 ? 0.997 -16.797 12.656 1 93.25 302 TYR B N 1
ATOM 8720 C CA . TYR B 1 302 ? 2.053 -15.805 12.445 1 93.25 302 TYR B CA 1
ATOM 8721 C C . TYR B 1 302 ? 1.481 -14.398 12.383 1 93.25 302 TYR B C 1
ATOM 8723 O O . TYR B 1 302 ? 2.041 -13.469 12.969 1 93.25 302 TYR B O 1
ATOM 8731 N N . GLY B 1 303 ? 0.368 -14.188 11.719 1 90.19 303 GLY B N 1
ATOM 8732 C CA . GLY B 1 303 ? -0.3 -12.898 11.641 1 90.19 303 GLY B CA 1
ATOM 8733 C C . GLY B 1 303 ? -0.885 -12.453 12.969 1 90.19 303 GLY B C 1
ATOM 8734 O O . GLY B 1 303 ? -0.83 -11.266 13.312 1 90.19 303 GLY B O 1
ATOM 8735 N N . LEU B 1 304 ? -1.354 -13.375 13.758 1 85.38 304 LEU B N 1
ATOM 8736 C CA . LEU B 1 304 ? -2.004 -13.102 15.039 1 85.38 304 LEU B CA 1
ATOM 8737 C C . LEU B 1 304 ? -1.01 -12.539 16.047 1 85.38 304 LEU B C 1
ATOM 8739 O O . LEU B 1 304 ? -1.387 -11.758 16.922 1 85.38 304 LEU B O 1
ATOM 8743 N N . VAL B 1 305 ? 0.218 -12.898 15.906 1 89.06 305 VAL B N 1
ATOM 8744 C CA . VAL B 1 305 ? 1.213 -12.523 16.906 1 89.06 305 VAL B CA 1
ATOM 8745 C C . VAL B 1 305 ? 1.793 -11.156 16.562 1 89.06 305 VAL B C 1
ATOM 8747 O O . VAL B 1 305 ? 2.408 -10.508 17.422 1 89.06 305 VAL B O 1
ATOM 8750 N N . ILE B 1 306 ? 1.537 -10.68 15.359 1 87.25 306 ILE B N 1
ATOM 8751 C CA . ILE B 1 306 ? 2.021 -9.359 14.984 1 87.25 306 ILE B CA 1
ATOM 8752 C C . ILE B 1 306 ? 1.151 -8.281 15.625 1 87.25 306 ILE B C 1
ATOM 8754 O O . ILE B 1 306 ? -0.068 -8.266 15.438 1 87.25 306 ILE B O 1
ATOM 8758 N N . PRO B 1 307 ? 1.744 -7.438 16.422 1 76.94 307 PRO B N 1
ATOM 8759 C CA . PRO B 1 307 ? 0.946 -6.43 17.109 1 76.94 307 PRO B CA 1
ATOM 8760 C C . PRO B 1 307 ? 0.318 -5.41 16.172 1 76.94 307 PRO B C 1
ATOM 8762 O O . PRO B 1 307 ? 0.881 -5.117 15.109 1 76.94 307 PRO B O 1
ATOM 8765 N N . ASN B 1 308 ? -0.829 -5.023 16.641 1 68.69 308 ASN B N 1
ATOM 8766 C CA . ASN B 1 308 ? -1.505 -3.982 15.875 1 68.69 308 ASN B CA 1
ATOM 8767 C C . ASN B 1 308 ? -0.793 -2.639 16 1 68.69 308 ASN B C 1
ATOM 8769 O O . ASN B 1 308 ? -0.417 -2.232 17.094 1 68.69 308 ASN B O 1
ATOM 8773 N N . GLY B 1 309 ? -0.136 -2.105 15.008 1 64.25 309 GLY B N 1
ATOM 8774 C CA . GLY B 1 309 ? 0.597 -0.851 14.953 1 64.25 309 GLY B CA 1
ATOM 8775 C C . GLY B 1 309 ? 0.86 -0.378 13.531 1 64.25 309 GLY B C 1
ATOM 8776 O O . GLY B 1 309 ? 0.168 -0.787 12.602 1 64.25 309 GLY B O 1
ATOM 8777 N N . PRO B 1 310 ? 1.656 0.45 13.539 1 67.31 310 PRO B N 1
ATOM 8778 C CA . PRO B 1 310 ? 1.957 1.01 12.219 1 67.31 310 PRO B CA 1
ATOM 8779 C C . PRO B 1 310 ? 2.4 -0.053 11.211 1 67.31 310 PRO B C 1
ATOM 8781 O O . PRO B 1 310 ? 2.068 0.037 10.023 1 67.31 310 PRO B O 1
ATOM 8784 N N . ILE B 1 311 ? 3.004 -1.053 11.742 1 76.5 311 ILE B N 1
ATOM 8785 C CA . ILE B 1 311 ? 3.492 -2.096 10.844 1 76.5 311 ILE B CA 1
ATOM 8786 C C . ILE B 1 311 ? 2.316 -2.926 10.328 1 76.5 311 ILE B C 1
ATOM 8788 O O . ILE B 1 311 ? 2.268 -3.275 9.148 1 76.5 311 ILE B O 1
ATOM 8792 N N . GLY B 1 312 ? 1.365 -3.215 11.258 1 78.44 312 GLY B N 1
ATOM 8793 C CA . GLY B 1 312 ? 0.196 -3.973 10.844 1 78.44 312 GLY B CA 1
ATOM 8794 C C . GLY B 1 312 ? -0.639 -3.262 9.797 1 78.44 312 GLY B C 1
ATOM 8795 O O . GLY B 1 312 ? -1.049 -3.867 8.805 1 78.44 312 GLY B O 1
ATOM 8796 N N . VAL B 1 313 ? -0.758 -1.994 9.914 1 73.06 313 VAL B N 1
ATOM 8797 C CA . VAL B 1 313 ? -1.561 -1.197 8.992 1 73.06 313 VAL B CA 1
ATOM 8798 C C . VAL B 1 313 ? -0.854 -1.101 7.637 1 73.06 313 VAL B C 1
ATOM 8800 O O . VAL B 1 313 ? -1.493 -1.191 6.586 1 73.06 313 VAL B O 1
ATOM 8803 N N . THR B 1 314 ? 0.436 -0.922 7.734 1 75.38 314 THR B N 1
ATOM 8804 C CA . THR B 1 314 ? 1.22 -0.83 6.508 1 75.38 314 THR B CA 1
ATOM 8805 C C . THR B 1 314 ? 1.157 -2.139 5.727 1 75.38 314 THR B C 1
ATOM 8807 O O . THR B 1 314 ? 1.024 -2.133 4.5 1 75.38 314 THR B O 1
ATOM 8810 N N . LEU B 1 315 ? 1.222 -3.191 6.441 1 83.69 315 LEU B N 1
ATOM 8811 C CA . LEU B 1 315 ? 1.188 -4.5 5.801 1 83.69 315 LEU B CA 1
ATOM 8812 C C . LEU B 1 315 ? -0.158 -4.738 5.121 1 83.69 315 LEU B C 1
ATOM 8814 O O . LEU B 1 315 ? -0.212 -5.227 3.992 1 83.69 315 LEU B O 1
ATOM 8818 N N . ILE B 1 316 ? -1.219 -4.387 5.77 1 81 316 ILE B N 1
ATOM 8819 C CA . ILE B 1 316 ? -2.559 -4.586 5.227 1 81 316 ILE B CA 1
ATOM 8820 C C . ILE B 1 316 ? -2.75 -3.707 3.99 1 81 316 ILE B C 1
ATOM 8822 O O . ILE B 1 316 ? -3.221 -4.18 2.953 1 81 316 ILE B O 1
ATOM 8826 N N . GLU B 1 317 ? -2.307 -2.512 4.082 1 74.44 317 GLU B N 1
ATOM 8827 C CA . GLU B 1 317 ? -2.465 -1.572 2.975 1 74.44 317 GLU B CA 1
ATOM 8828 C C . GLU B 1 317 ? -1.66 -2.016 1.756 1 74.44 317 GLU B C 1
ATOM 8830 O O . GLU B 1 317 ? -2.111 -1.865 0.619 1 74.44 317 GLU B O 1
ATOM 8835 N N . ARG B 1 318 ? -0.548 -2.566 1.988 1 79.31 318 ARG B N 1
ATOM 8836 C CA . ARG B 1 318 ? 0.372 -2.891 0.904 1 79.31 318 ARG B CA 1
ATOM 8837 C C . ARG B 1 318 ? 0.009 -4.227 0.259 1 79.31 318 ARG B C 1
ATOM 8839 O O . ARG B 1 318 ? 0.262 -4.434 -0.929 1 79.31 318 ARG B O 1
ATOM 8846 N N . LEU B 1 319 ? -0.603 -5.086 0.997 1 86.5 319 LEU B N 1
ATOM 8847 C CA . LEU B 1 319 ? -0.805 -6.434 0.477 1 86.5 319 LEU B CA 1
ATOM 8848 C C . LEU B 1 319 ? -2.266 -6.656 0.1 1 86.5 319 LEU B C 1
ATOM 8850 O O . LEU B 1 319 ? -2.582 -7.578 -0.654 1 86.5 319 LEU B O 1
ATOM 8854 N N . GLU B 1 320 ? -3.1 -5.871 0.601 1 82.19 320 GLU B N 1
ATOM 8855 C CA . GLU B 1 320 ? -4.527 -6.156 0.518 1 82.19 320 GLU B CA 1
ATOM 8856 C C . GLU B 1 320 ? -5.004 -6.172 -0.932 1 82.19 320 GLU B C 1
ATOM 8858 O O . GLU B 1 320 ? -5.719 -7.086 -1.346 1 82.19 320 GLU B O 1
ATOM 8863 N N . ASP B 1 321 ? -4.562 -5.219 -1.729 1 79.56 321 ASP B N 1
ATOM 8864 C CA . ASP B 1 321 ? -5.098 -5.102 -3.082 1 79.56 321 ASP B CA 1
ATOM 8865 C C . ASP B 1 321 ? -4.656 -6.273 -3.953 1 79.56 321 ASP B C 1
ATOM 8867 O O . ASP B 1 321 ? -5.457 -6.832 -4.703 1 79.56 321 ASP B O 1
ATOM 8871 N N . PHE B 1 322 ? -3.451 -6.645 -3.809 1 85.94 322 PHE B N 1
ATOM 8872 C CA . PHE B 1 322 ? -2.934 -7.73 -4.629 1 85.94 322 PHE B CA 1
ATOM 8873 C C . PHE B 1 322 ? -3.484 -9.07 -4.164 1 85.94 322 PHE B C 1
ATOM 8875 O O . PHE B 1 322 ? -3.891 -9.898 -4.98 1 85.94 322 PHE B O 1
ATOM 8882 N N . VAL B 1 323 ? -3.533 -9.305 -2.889 1 88.06 323 VAL B N 1
ATOM 8883 C CA . VAL B 1 323 ? -3.951 -10.578 -2.326 1 88.06 323 VAL B CA 1
ATOM 8884 C C . VAL B 1 323 ? -5.469 -10.727 -2.434 1 88.06 323 VAL B C 1
ATOM 8886 O O . VAL B 1 323 ? -5.969 -11.727 -2.941 1 88.06 323 VAL B O 1
ATOM 8889 N N . LEU B 1 324 ? -6.23 -9.719 -2.059 1 82.75 324 LEU B N 1
ATOM 8890 C CA . LEU B 1 324 ? -7.688 -9.797 -2.041 1 82.75 324 LEU B CA 1
ATOM 8891 C C . LEU B 1 324 ? -8.258 -9.586 -3.439 1 82.75 324 LEU B C 1
ATOM 8893 O O . LEU B 1 324 ? -9.312 -10.141 -3.775 1 82.75 324 LEU B O 1
ATOM 8897 N N . GLY B 1 325 ? -7.582 -8.828 -4.168 1 80.88 325 GLY B N 1
ATOM 8898 C CA . GLY B 1 325 ? -8.117 -8.484 -5.477 1 80.88 325 GLY B CA 1
ATOM 8899 C C . GLY B 1 325 ? -7.766 -9.5 -6.547 1 80.88 325 GLY B C 1
ATOM 8900 O O . GLY B 1 325 ? -8.547 -9.734 -7.473 1 80.88 325 GLY B O 1
ATOM 8901 N N . LEU B 1 326 ? -6.605 -10.148 -6.387 1 86.38 326 LEU B N 1
ATOM 8902 C CA . LEU B 1 326 ? -6.145 -10.992 -7.484 1 86.38 326 LEU B CA 1
ATOM 8903 C C . LEU B 1 326 ? -6.012 -12.438 -7.035 1 86.38 326 LEU B C 1
ATOM 8905 O O . LEU B 1 326 ? -6.547 -13.344 -7.676 1 86.38 326 LEU B O 1
ATOM 8909 N N . LEU B 1 327 ? -5.422 -12.711 -5.941 1 88.88 327 LEU B N 1
ATOM 8910 C CA . LEU B 1 327 ? -5.035 -14.07 -5.578 1 88.88 327 LEU B CA 1
ATOM 8911 C C . LEU B 1 327 ? -6.18 -14.789 -4.875 1 88.88 327 LEU B C 1
ATOM 8913 O O . LEU B 1 327 ? -6.445 -15.961 -5.148 1 88.88 327 LEU B O 1
ATOM 8917 N N . LEU B 1 328 ? -6.906 -14.094 -4.016 1 87.94 328 LEU B N 1
ATOM 8918 C CA . LEU B 1 328 ? -7.945 -14.742 -3.225 1 87.94 328 LEU B CA 1
ATOM 8919 C C . LEU B 1 328 ? -9.078 -15.25 -4.117 1 87.94 328 LEU B C 1
ATOM 8921 O O . LEU B 1 328 ? -9.602 -16.344 -3.906 1 87.94 328 LEU B O 1
ATOM 8925 N N . PRO B 1 329 ? -9.469 -14.539 -5.129 1 89.19 329 PRO B N 1
ATOM 8926 C CA . PRO B 1 329 ? -10.508 -15.047 -6.031 1 89.19 329 PRO B CA 1
ATOM 8927 C C . PRO B 1 329 ? -10.117 -16.359 -6.699 1 89.19 329 PRO B C 1
ATOM 8929 O O . PRO B 1 329 ? -10.984 -17.172 -7.027 1 89.19 329 PRO B O 1
ATOM 8932 N N . LEU B 1 330 ? -8.805 -16.547 -6.852 1 90.88 330 LEU B N 1
ATOM 8933 C CA . LEU B 1 330 ? -8.336 -17.797 -7.441 1 90.88 330 LEU B CA 1
ATOM 8934 C C . LEU B 1 330 ? -8.68 -18.984 -6.543 1 90.88 330 LEU B C 1
ATOM 8936 O O . LEU B 1 330 ? -9.07 -20.047 -7.027 1 90.88 330 LEU B O 1
ATOM 8940 N N . PHE B 1 331 ? -8.617 -18.797 -5.297 1 89.75 331 PHE B N 1
ATOM 8941 C CA . PHE B 1 331 ? -8.891 -19.875 -4.355 1 89.75 331 PHE B CA 1
ATOM 8942 C C . PHE B 1 331 ? -10.375 -20.234 -4.367 1 89.75 331 PHE B C 1
ATOM 8944 O O . PHE B 1 331 ? -10.727 -21.422 -4.41 1 89.75 331 PHE B O 1
ATOM 8951 N N . PHE B 1 332 ? -11.195 -19.25 -4.348 1 89 332 PHE B N 1
ATOM 8952 C CA . PHE B 1 332 ? -12.633 -19.5 -4.371 1 89 332 PHE B CA 1
ATOM 8953 C C . PHE B 1 332 ? -13.055 -20.109 -5.707 1 89 332 PHE B C 1
ATOM 8955 O O . PHE B 1 332 ? -13.938 -20.953 -5.758 1 89 332 PHE B O 1
ATOM 8962 N N . ALA B 1 333 ? -12.367 -19.625 -6.703 1 87.81 333 ALA B N 1
ATOM 8963 C CA . ALA B 1 333 ? -12.688 -20.156 -8.023 1 87.81 333 ALA B CA 1
ATOM 8964 C C . ALA B 1 333 ? -12.305 -21.625 -8.133 1 87.81 333 ALA B C 1
ATOM 8966 O O . ALA B 1 333 ? -13.031 -22.422 -8.727 1 87.81 333 ALA B O 1
ATOM 8967 N N . ILE B 1 334 ? -11.188 -21.984 -7.555 1 87.5 334 ILE B N 1
ATOM 8968 C CA . ILE B 1 334 ? -10.75 -23.375 -7.602 1 87.5 334 ILE B CA 1
ATOM 8969 C C . ILE B 1 334 ? -11.711 -24.25 -6.801 1 87.5 334 ILE B C 1
ATOM 8971 O O . ILE B 1 334 ? -12.008 -25.391 -7.195 1 87.5 334 ILE B O 1
ATOM 8975 N N . SER B 1 335 ? -12.141 -23.734 -5.676 1 88.5 335 SER B N 1
ATOM 8976 C CA . SER B 1 335 ? -13.133 -24.469 -4.887 1 88.5 335 SER B CA 1
ATOM 8977 C C . SER B 1 335 ? -14.422 -24.656 -5.668 1 88.5 335 SER B C 1
ATOM 8979 O O . SER B 1 335 ? -15.062 -25.703 -5.57 1 88.5 335 SER B O 1
ATOM 8981 N N . GLY B 1 336 ? -14.773 -23.641 -6.418 1 87.69 336 GLY B N 1
ATOM 8982 C CA . GLY B 1 336 ? -15.938 -23.75 -7.285 1 87.69 336 GLY B CA 1
ATOM 8983 C C . GLY B 1 336 ? -15.727 -24.719 -8.438 1 87.69 336 GLY B C 1
ATOM 8984 O O . GLY B 1 336 ? -16.641 -25.453 -8.812 1 87.69 336 GLY B O 1
ATOM 8985 N N . LEU B 1 337 ? -14.5 -24.766 -8.969 1 86.06 337 LEU B N 1
ATOM 8986 C CA . LEU B 1 337 ? -14.164 -25.672 -10.07 1 86.06 337 LEU B CA 1
ATOM 8987 C C . LEU B 1 337 ? -14.203 -27.125 -9.617 1 86.06 337 LEU B C 1
ATOM 8989 O O . LEU B 1 337 ? -14.469 -28.016 -10.422 1 86.06 337 LEU B O 1
ATOM 8993 N N . LYS B 1 338 ? -13.992 -27.328 -8.305 1 88.44 338 LYS B N 1
ATOM 8994 C CA . LYS B 1 338 ? -14.023 -28.672 -7.742 1 88.44 338 LYS B CA 1
ATOM 8995 C C . LYS B 1 338 ? -15.445 -29.094 -7.398 1 88.44 338 LYS B C 1
ATOM 8997 O O . LYS B 1 338 ? -15.695 -30.25 -7.066 1 88.44 338 LYS B O 1
ATOM 9002 N N . THR B 1 339 ? -16.312 -28.141 -7.492 1 90.88 339 THR B N 1
ATOM 9003 C CA . THR B 1 339 ? -17.703 -28.391 -7.113 1 90.88 339 THR B CA 1
ATOM 9004 C C . THR B 1 339 ? -18.516 -28.891 -8.312 1 90.88 339 THR B C 1
ATOM 9006 O O . THR B 1 339 ? -18.672 -28.156 -9.297 1 90.88 339 THR B O 1
ATOM 9009 N N . ASP B 1 340 ? -18.969 -30.078 -8.242 1 91.81 340 ASP B N 1
ATOM 9010 C CA . ASP B 1 340 ? -19.812 -30.641 -9.281 1 91.81 340 ASP B CA 1
ATOM 9011 C C . ASP B 1 340 ? -21.25 -30.828 -8.781 1 91.81 340 ASP B C 1
ATOM 9013 O O . ASP B 1 340 ? -21.578 -31.875 -8.219 1 91.81 340 ASP B O 1
ATOM 9017 N N . VAL B 1 341 ? -22.078 -29.969 -9.133 1 90.69 341 VAL B N 1
ATOM 9018 C CA . VAL B 1 341 ? -23.453 -29.984 -8.664 1 90.69 341 VAL B CA 1
ATOM 9019 C C . VAL B 1 341 ? -24.219 -31.109 -9.344 1 90.69 341 VAL B C 1
ATOM 9021 O O . VAL B 1 341 ? -25.219 -31.594 -8.82 1 90.69 341 VAL B O 1
ATOM 9024 N N . THR B 1 342 ? -23.656 -31.578 -10.477 1 87.75 342 THR B N 1
ATOM 9025 C CA . THR B 1 342 ? -24.312 -32.625 -11.219 1 87.75 342 THR B CA 1
ATOM 9026 C C . THR B 1 342 ? -24.188 -33.969 -10.492 1 87.75 342 THR B C 1
ATOM 9028 O O . THR B 1 342 ? -24.922 -34.906 -10.781 1 87.75 342 THR B O 1
ATOM 9031 N N . SER B 1 343 ? -23.312 -34 -9.539 1 86.31 343 SER B N 1
ATOM 9032 C CA . SER B 1 343 ? -23.141 -35.219 -8.75 1 86.31 343 SER B CA 1
ATOM 9033 C C . SER B 1 343 ? -24.297 -35.406 -7.777 1 86.31 343 SER B C 1
ATOM 9035 O O . SER B 1 343 ? -24.516 -36.531 -7.27 1 86.31 343 SER B O 1
ATOM 9037 N N . ILE B 1 344 ? -24.984 -34.344 -7.48 1 87.5 344 ILE B N 1
ATOM 9038 C CA . ILE B 1 344 ? -26.156 -34.406 -6.602 1 87.5 344 ILE B CA 1
ATOM 9039 C C . ILE B 1 344 ? -27.359 -34.938 -7.387 1 87.5 344 ILE B C 1
ATOM 9041 O O . ILE B 1 344 ? -27.969 -34.188 -8.156 1 87.5 344 ILE B O 1
ATOM 9045 N N . LYS B 1 345 ? -27.547 -36.156 -7.32 1 85.5 345 LYS B N 1
ATOM 9046 C CA . LYS B 1 345 ? -28.641 -36.781 -8.078 1 85.5 345 LYS B CA 1
ATOM 9047 C C . LYS B 1 345 ? -29.812 -37.125 -7.18 1 85.5 345 LYS B C 1
ATOM 9049 O O . LYS B 1 345 ? -29.625 -37.5 -6.016 1 85.5 345 LYS B O 1
ATOM 9054 N N . GLY B 1 346 ? -31.016 -36.938 -7.645 1 84.31 346 GLY B N 1
ATOM 9055 C CA . GLY B 1 346 ? -32.219 -37.375 -6.949 1 84.31 346 GLY B CA 1
ATOM 9056 C C . GLY B 1 346 ? -32.906 -36.281 -6.176 1 84.31 346 GLY B C 1
ATOM 9057 O O . GLY B 1 346 ? -32.25 -35.406 -5.617 1 84.31 346 GLY B O 1
ATOM 9058 N N . ALA B 1 347 ? -34.094 -36.188 -6.16 1 87.62 347 ALA B N 1
ATOM 9059 C CA . ALA B 1 347 ? -34.906 -35.219 -5.453 1 87.62 347 ALA B CA 1
ATOM 9060 C C . ALA B 1 347 ? -34.781 -35.406 -3.941 1 87.62 347 ALA B C 1
ATOM 9062 O O . ALA B 1 347 ? -34.875 -34.406 -3.189 1 87.62 347 ALA B O 1
ATOM 9063 N N . GLY B 1 348 ? -34.5 -36.656 -3.566 1 84.19 348 GLY B N 1
ATOM 9064 C CA . GLY B 1 348 ? -34.312 -36.906 -2.148 1 84.19 348 GLY B CA 1
ATOM 9065 C C . GLY B 1 348 ? -33.094 -36.219 -1.565 1 84.19 348 GLY B C 1
ATOM 9066 O O . GLY B 1 348 ? -33.125 -35.688 -0.454 1 84.19 348 GLY B O 1
ATOM 9067 N N . THR B 1 349 ? -32.031 -36.219 -2.303 1 85.75 349 THR B N 1
ATOM 9068 C CA . THR B 1 349 ? -30.797 -35.562 -1.833 1 85.75 349 THR B CA 1
ATOM 9069 C C . THR B 1 349 ? -30.984 -34.062 -1.757 1 85.75 349 THR B C 1
ATOM 9071 O O . THR B 1 349 ? -30.484 -33.406 -0.834 1 85.75 349 THR B O 1
ATOM 9074 N N . TRP B 1 350 ? -31.734 -33.469 -2.666 1 90.62 350 TRP B N 1
ATOM 9075 C CA . TRP B 1 350 ? -32 -32.062 -2.65 1 90.62 350 TRP B CA 1
ATOM 9076 C C . TRP B 1 350 ? -32.875 -31.672 -1.456 1 90.62 350 TRP B C 1
ATOM 9078 O O . TRP B 1 350 ? -32.688 -30.625 -0.847 1 90.62 350 TRP B O 1
ATOM 9088 N N . ALA B 1 351 ? -33.812 -32.469 -1.168 1 89.25 351 ALA B N 1
ATOM 9089 C CA . ALA B 1 351 ? -34.656 -32.25 -0.006 1 89.25 351 ALA B CA 1
ATOM 9090 C C . ALA B 1 351 ? -33.875 -32.344 1.289 1 89.25 351 ALA B C 1
ATOM 9092 O O . ALA B 1 351 ? -34.094 -31.547 2.211 1 89.25 351 ALA B O 1
ATOM 9093 N N . THR B 1 352 ? -33.031 -33.281 1.314 1 84.81 352 THR B N 1
ATOM 9094 C CA . THR B 1 352 ? -32.188 -33.438 2.484 1 84.81 352 THR B CA 1
ATOM 9095 C C . THR B 1 352 ? -31.266 -32.219 2.629 1 84.81 352 THR B C 1
ATOM 9097 O O . THR B 1 352 ? -31 -31.75 3.742 1 84.81 352 THR B O 1
ATOM 9100 N N . LEU B 1 353 ? -30.781 -31.75 1.473 1 88.94 353 LEU B N 1
ATOM 9101 C CA . LEU B 1 353 ? -29.953 -30.547 1.465 1 88.94 353 LEU B CA 1
ATOM 9102 C C . LEU B 1 353 ? -30.719 -29.344 2.01 1 88.94 353 LEU B C 1
ATOM 9104 O O . LEU B 1 353 ? -30.203 -28.594 2.844 1 88.94 353 LEU B O 1
ATOM 9108 N N . ALA B 1 354 ? -31.891 -29.156 1.593 1 92 354 ALA B N 1
ATOM 9109 C CA . ALA B 1 354 ? -32.75 -28.062 2.07 1 92 354 ALA B CA 1
ATOM 9110 C C . ALA B 1 354 ? -33 -28.188 3.566 1 92 354 ALA B C 1
ATOM 9112 O O . ALA B 1 354 ? -33 -27.188 4.293 1 92 354 ALA B O 1
ATOM 9113 N N . LEU B 1 355 ? -33.188 -29.375 3.963 1 89.12 355 LEU B N 1
ATOM 9114 C CA . LEU B 1 355 ? -33.469 -29.641 5.371 1 89.12 355 LEU B CA 1
ATOM 9115 C C . LEU B 1 355 ? -32.25 -29.297 6.23 1 89.12 355 LEU B C 1
ATOM 9117 O O . LEU B 1 355 ? -32.375 -28.672 7.293 1 89.12 355 LEU B O 1
ATOM 9121 N N . VAL B 1 356 ? -31.109 -29.656 5.781 1 87.75 356 VAL B N 1
ATOM 9122 C CA . VAL B 1 356 ? -29.891 -29.391 6.535 1 87.75 356 VAL B CA 1
ATOM 9123 C C . VAL B 1 356 ? -29.656 -27.875 6.617 1 87.75 356 VAL B C 1
ATOM 9125 O O . VAL B 1 356 ? -29.234 -27.359 7.652 1 87.75 356 VAL B O 1
ATOM 9128 N N . ILE B 1 357 ? -29.891 -27.188 5.531 1 92.25 357 ILE B N 1
ATOM 9129 C CA . ILE B 1 357 ? -29.719 -25.734 5.5 1 92.25 357 ILE B CA 1
ATOM 9130 C C . ILE B 1 357 ? -30.641 -25.078 6.523 1 92.25 357 ILE B C 1
ATOM 9132 O O . ILE B 1 357 ? -30.203 -24.25 7.324 1 92.25 357 ILE B O 1
ATOM 9136 N N . VAL B 1 358 ? -31.844 -25.5 6.578 1 92.81 358 VAL B N 1
ATOM 9137 C CA . VAL B 1 358 ? -32.844 -24.906 7.465 1 92.81 358 VAL B CA 1
ATOM 9138 C C . VAL B 1 358 ? -32.5 -25.25 8.914 1 92.81 358 VAL B C 1
ATOM 9140 O O . VAL B 1 358 ? -32.531 -24.391 9.797 1 92.81 358 VAL B O 1
ATOM 9143 N N . LEU B 1 359 ? -32.188 -26.5 9.148 1 89.94 359 LEU B N 1
ATOM 9144 C CA . LEU B 1 359 ? -31.922 -26.953 10.516 1 89.94 359 LEU B CA 1
ATOM 9145 C C . LEU B 1 359 ? -30.641 -26.344 11.055 1 89.94 359 LEU B C 1
ATOM 9147 O O . LEU B 1 359 ? -30.562 -25.953 12.219 1 89.94 359 LEU B O 1
ATOM 9151 N N . ALA B 1 360 ? -29.609 -26.344 10.234 1 90.69 360 ALA B N 1
ATOM 9152 C CA . ALA B 1 360 ? -28.344 -25.766 10.672 1 90.69 360 ALA B CA 1
ATOM 9153 C C . ALA B 1 360 ? -28.5 -24.266 10.938 1 90.69 360 ALA B C 1
ATOM 9155 O O . ALA B 1 360 ? -27.953 -23.75 11.914 1 90.69 360 ALA B O 1
ATOM 9156 N N . SER B 1 361 ? -29.203 -23.547 10.102 1 93.31 361 SER B N 1
ATOM 9157 C CA . SER B 1 361 ? -29.453 -22.125 10.297 1 93.31 361 SER B CA 1
ATOM 9158 C C . SER B 1 361 ? -30.297 -21.875 11.547 1 93.31 361 SER B C 1
ATOM 9160 O O . SER B 1 361 ? -30 -20.969 12.328 1 93.31 361 SER B O 1
ATOM 9162 N N . ALA B 1 362 ? -31.281 -22.672 11.672 1 92.38 362 ALA B N 1
ATOM 9163 C CA . ALA B 1 362 ? -32.156 -22.547 12.844 1 92.38 362 ALA B CA 1
ATOM 9164 C C . ALA B 1 362 ? -31.359 -22.859 14.125 1 92.38 362 ALA B C 1
ATOM 9166 O O . ALA B 1 362 ? -31.578 -22.219 15.156 1 92.38 362 ALA B O 1
ATOM 9167 N N . GLY B 1 363 ? -30.562 -23.906 14.016 1 91.12 363 GLY B N 1
ATOM 9168 C CA . GLY B 1 363 ? -29.75 -24.25 15.172 1 91.12 363 GLY B CA 1
ATOM 9169 C C . GLY B 1 363 ? -28.844 -23.125 15.609 1 91.12 363 GLY B C 1
ATOM 9170 O O . GLY B 1 363 ? -28.719 -22.844 16.812 1 91.12 363 GLY B O 1
ATOM 9171 N N . LYS B 1 364 ? -28.203 -22.469 14.672 1 92.31 364 LYS B N 1
ATOM 9172 C CA . LYS B 1 364 ? -27.312 -21.359 14.977 1 92.31 364 LYS B CA 1
ATOM 9173 C C . LYS B 1 364 ? -28.078 -20.156 15.516 1 92.31 364 LYS B C 1
ATOM 9175 O O . LYS B 1 364 ? -27.656 -19.531 16.5 1 92.31 364 LYS B O 1
ATOM 9180 N N . ILE B 1 365 ? -29.156 -19.844 14.914 1 93.88 365 ILE B N 1
ATOM 9181 C CA . ILE B 1 365 ? -29.953 -18.672 15.305 1 93.88 365 ILE B CA 1
ATOM 9182 C C . ILE B 1 365 ? -30.562 -18.906 16.688 1 93.88 365 ILE B C 1
ATOM 9184 O O . ILE B 1 365 ? -30.5 -18.016 17.547 1 93.88 365 ILE B O 1
ATOM 9188 N N . THR B 1 366 ? -31.094 -20.062 16.891 1 92.81 366 THR B N 1
ATOM 9189 C CA . THR B 1 366 ? -31.719 -20.375 18.156 1 92.81 366 THR B CA 1
ATOM 9190 C C . THR B 1 366 ? -30.688 -20.406 19.281 1 92.81 366 THR B C 1
ATOM 9192 O O . THR B 1 366 ? -30.938 -19.922 20.391 1 92.81 366 THR B O 1
ATOM 9195 N N . GLY B 1 367 ? -29.562 -21.078 18.969 1 91.31 367 GLY B N 1
ATOM 9196 C CA . GLY B 1 367 ? -28.5 -21.109 19.969 1 91.31 367 GLY B CA 1
ATOM 9197 C C . GLY B 1 367 ? -28.047 -19.734 20.406 1 91.31 367 GLY B C 1
ATOM 9198 O O . GLY B 1 367 ? -27.844 -19.484 21.594 1 91.31 367 GLY B O 1
ATOM 9199 N N . THR B 1 368 ? -27.875 -18.828 19.516 1 93.62 368 THR B N 1
ATOM 9200 C CA . THR B 1 368 ? -27.438 -17.469 19.797 1 93.62 368 THR B CA 1
ATOM 9201 C C . THR B 1 368 ? -28.562 -16.672 20.469 1 93.62 368 THR B C 1
ATOM 9203 O O . THR B 1 368 ? -28.312 -15.891 21.391 1 93.62 368 THR B O 1
ATOM 9206 N N . LEU B 1 369 ? -29.812 -16.844 20.031 1 93 369 LEU B N 1
ATOM 9207 C CA . LEU B 1 369 ? -30.969 -16.125 20.578 1 93 369 LEU B CA 1
ATOM 9208 C C . LEU B 1 369 ? -31.188 -16.469 22.047 1 93 369 LEU B C 1
ATOM 9210 O O . LEU B 1 369 ? -31.484 -15.602 22.859 1 93 369 LEU B O 1
ATOM 9214 N N . LEU B 1 370 ? -31.016 -17.688 22.359 1 93.06 370 LEU B N 1
ATOM 9215 C CA . LEU B 1 370 ? -31.219 -18.141 23.734 1 93.06 370 LEU B CA 1
ATOM 9216 C C . LEU B 1 370 ? -30.234 -17.469 24.672 1 93.06 370 LEU B C 1
ATOM 9218 O O . LEU B 1 370 ? -30.594 -17.031 25.766 1 93.06 370 LEU B O 1
ATOM 9222 N N . VAL B 1 371 ? -29.047 -17.438 24.266 1 92.94 371 VAL B N 1
ATOM 9223 C CA . VAL B 1 371 ? -28 -16.812 25.078 1 92.94 371 VAL B CA 1
ATOM 9224 C C . VAL B 1 371 ? -28.219 -15.305 25.156 1 92.94 371 VAL B C 1
ATOM 9226 O O . VAL B 1 371 ? -28.016 -14.688 26.188 1 92.94 371 VAL B O 1
ATOM 9229 N N . SER B 1 372 ? -28.641 -14.711 24.031 1 91.56 372 SER B N 1
ATOM 9230 C CA . SER B 1 372 ? -28.922 -13.281 24 1 91.56 372 SER B CA 1
ATOM 9231 C C . SER B 1 372 ? -30.031 -12.906 24.969 1 91.56 372 SER B C 1
ATOM 9233 O O . SER B 1 372 ? -29.922 -11.906 25.688 1 91.56 372 SER B O 1
ATOM 9235 N N . LEU B 1 373 ? -31.062 -13.695 25 1 91.19 373 LEU B N 1
ATOM 9236 C CA . LEU B 1 373 ? -32.156 -13.438 25.906 1 91.19 373 LEU B CA 1
ATOM 9237 C C . LEU B 1 373 ? -31.734 -13.625 27.359 1 91.19 373 LEU B C 1
ATOM 9239 O O . LEU B 1 373 ? -32.188 -12.898 28.25 1 91.19 373 LEU B O 1
ATOM 9243 N N . TYR B 1 374 ? -30.891 -14.539 27.531 1 91.69 374 TYR B N 1
ATOM 9244 C CA . TYR B 1 374 ? -30.344 -14.789 28.875 1 91.69 374 TYR B CA 1
ATOM 9245 C C . TYR B 1 374 ? -29.562 -13.594 29.375 1 91.69 374 TYR B C 1
ATOM 9247 O O . TYR B 1 374 ? -29.594 -13.281 30.578 1 91.69 374 TYR B O 1
ATOM 9255 N N . TYR B 1 375 ? -28.875 -12.852 28.562 1 88.12 375 TYR B N 1
ATOM 9256 C CA . TYR B 1 375 ? -28.078 -11.695 28.938 1 88.12 375 TYR B CA 1
ATOM 9257 C C . TYR B 1 375 ? -28.844 -10.398 28.719 1 88.12 375 TYR B C 1
ATOM 9259 O O . TYR B 1 375 ? -28.25 -9.328 28.578 1 88.12 375 TYR B O 1
ATOM 9267 N N . ASP B 1 376 ? -30.141 -10.391 28.438 1 84.75 376 ASP B N 1
ATOM 9268 C CA . ASP B 1 376 ? -31.078 -9.273 28.375 1 84.75 376 ASP B CA 1
ATOM 9269 C C . ASP B 1 376 ? -30.859 -8.438 27.109 1 84.75 376 ASP B C 1
ATOM 9271 O O . ASP B 1 376 ? -30.969 -7.207 27.156 1 84.75 376 ASP B O 1
ATOM 9275 N N . ILE B 1 377 ? -30.406 -9.07 26.141 1 85.56 377 ILE B N 1
ATOM 9276 C CA . ILE B 1 377 ? -30.375 -8.414 24.844 1 85.56 377 ILE B CA 1
ATOM 9277 C C . ILE B 1 377 ? -31.75 -8.484 24.203 1 85.56 377 ILE B C 1
ATOM 9279 O O . ILE B 1 377 ? -32.406 -9.539 24.203 1 85.56 377 ILE B O 1
ATOM 9283 N N . PRO B 1 378 ? -32.219 -7.344 23.766 1 85 378 PRO B N 1
ATOM 9284 C CA . PRO B 1 378 ? -33.531 -7.332 23.172 1 85 378 PRO B CA 1
ATOM 9285 C C . PRO B 1 378 ? -33.719 -8.391 22.078 1 85 378 PRO B C 1
ATOM 9287 O O . PRO B 1 378 ? -32.719 -8.75 21.422 1 85 378 PRO B O 1
ATOM 9290 N N . PHE B 1 379 ? -34.906 -8.898 21.906 1 87.5 379 PHE B N 1
ATOM 9291 C CA . PHE B 1 379 ? -35.25 -10.031 21.062 1 87.5 379 PHE B CA 1
ATOM 9292 C C . PHE B 1 379 ? -34.781 -9.781 19.625 1 87.5 379 PHE B C 1
ATOM 9294 O O . PHE B 1 379 ? -34.125 -10.633 19.016 1 87.5 379 PHE B O 1
ATOM 9301 N N . TYR B 1 380 ? -35.031 -8.594 19.047 1 86.44 380 TYR B N 1
ATOM 9302 C CA . TYR B 1 380 ? -34.688 -8.32 17.656 1 86.44 380 TYR B CA 1
ATOM 9303 C C . TYR B 1 380 ? -33.188 -8.172 17.469 1 86.44 380 TYR B C 1
ATOM 9305 O O . TYR B 1 380 ? -32.656 -8.531 16.422 1 86.44 380 TYR B O 1
ATOM 9313 N N . GLU B 1 381 ? -32.531 -7.707 18.516 1 86.44 381 GLU B N 1
ATOM 9314 C CA . GLU B 1 381 ? -31.094 -7.633 18.453 1 86.44 381 GLU B CA 1
ATOM 9315 C C . GLU B 1 381 ? -30.469 -9.023 18.562 1 86.44 381 GLU B C 1
ATOM 9317 O O . GLU B 1 381 ? -29.453 -9.305 17.922 1 86.44 381 GLU B O 1
ATOM 9322 N N . GLY B 1 382 ? -31.141 -9.797 19.406 1 90.38 382 GLY B N 1
ATOM 9323 C CA . GLY B 1 382 ? -30.672 -11.172 19.5 1 90.38 382 GLY B CA 1
ATOM 9324 C C . GLY B 1 382 ? -30.875 -11.969 18.219 1 90.38 382 GLY B C 1
ATOM 9325 O O . GLY B 1 382 ? -30.016 -12.758 17.844 1 90.38 382 GLY B O 1
ATOM 9326 N N . LEU B 1 383 ? -31.953 -11.742 17.562 1 92.12 383 LEU B N 1
ATOM 9327 C CA . LEU B 1 383 ? -32.219 -12.391 16.281 1 92.12 383 LEU B CA 1
ATOM 9328 C C . LEU B 1 383 ? -31.234 -11.93 15.211 1 92.12 383 LEU B C 1
ATOM 9330 O O . LEU B 1 383 ? -30.781 -12.727 14.383 1 92.12 383 LEU B O 1
ATOM 9334 N N . THR B 1 384 ? -30.938 -10.641 15.258 1 92.06 384 THR B N 1
ATOM 9335 C CA . THR B 1 384 ? -29.938 -10.086 14.336 1 92.06 384 THR B CA 1
ATOM 9336 C C . THR B 1 384 ? -28.578 -10.703 14.578 1 92.06 384 THR B C 1
ATOM 9338 O O . THR B 1 384 ? -27.859 -11.047 13.625 1 92.06 384 THR B O 1
ATOM 9341 N N . LEU B 1 385 ? -28.312 -10.891 15.812 1 92.56 385 LEU B N 1
ATOM 9342 C CA . LEU B 1 385 ? -27.047 -11.516 16.172 1 92.56 385 LEU B CA 1
ATOM 9343 C C . LEU B 1 385 ? -26.984 -12.961 15.688 1 92.56 385 LEU B C 1
ATOM 9345 O O . LEU B 1 385 ? -25.953 -13.414 15.195 1 92.56 385 LEU B O 1
ATOM 9349 N N . GLY B 1 386 ? -28.031 -13.633 15.828 1 93.81 386 GLY B N 1
ATOM 9350 C CA . GLY B 1 386 ? -28.109 -15.008 15.344 1 93.81 386 GLY B CA 1
ATOM 9351 C C . GLY B 1 386 ? -27.969 -15.117 13.844 1 93.81 386 GLY B C 1
ATOM 9352 O O . GLY B 1 386 ? -27.312 -16.031 13.344 1 93.81 386 GLY B O 1
ATOM 9353 N N . LEU B 1 387 ? -28.562 -14.234 13.133 1 93.88 387 LEU B N 1
ATOM 9354 C CA . LEU B 1 387 ? -28.453 -14.211 11.68 1 93.88 387 LEU B CA 1
ATOM 9355 C C . LEU B 1 387 ? -27.016 -13.891 11.25 1 93.88 387 LEU B C 1
ATOM 9357 O O . LEU B 1 387 ? -26.516 -14.477 10.297 1 93.88 387 LEU B O 1
ATOM 9361 N N . LEU B 1 388 ? -26.422 -13.008 11.961 1 93.75 388 LEU B N 1
ATOM 9362 C CA . LEU B 1 388 ? -25.047 -12.633 11.664 1 93.75 388 LEU B CA 1
ATOM 9363 C C . LEU B 1 388 ? -24.109 -13.812 11.883 1 93.75 388 LEU B C 1
ATOM 9365 O O . LEU B 1 388 ? -23.188 -14.039 11.094 1 93.75 388 LEU B O 1
ATOM 9369 N N . MET B 1 389 ? -24.391 -14.602 12.891 1 93.56 389 MET B N 1
ATOM 9370 C CA . MET B 1 389 ? -23.531 -15.727 13.242 1 93.56 389 MET B CA 1
ATOM 9371 C C . MET B 1 389 ? -23.672 -16.844 12.219 1 93.56 389 MET B C 1
ATOM 9373 O O . MET B 1 389 ? -22.828 -17.75 12.172 1 93.56 389 MET B O 1
ATOM 9377 N N . ASN B 1 390 ? -24.625 -16.75 11.336 1 93.12 390 ASN B N 1
ATOM 9378 C CA . ASN B 1 390 ? -24.859 -17.75 10.289 1 93.12 390 ASN B CA 1
ATOM 9379 C C . ASN B 1 390 ? -23.953 -17.516 9.078 1 93.12 390 ASN B C 1
ATOM 9381 O O . ASN B 1 390 ? -24 -18.266 8.109 1 93.12 390 ASN B O 1
ATOM 9385 N N . THR B 1 391 ? -23.047 -16.609 9.148 1 92.69 391 THR B N 1
ATOM 9386 C CA . THR B 1 391 ? -22.172 -16.25 8.039 1 92.69 391 THR B CA 1
ATOM 9387 C C . THR B 1 391 ? -21.094 -17.312 7.84 1 92.69 391 THR B C 1
ATOM 9389 O O . THR B 1 391 ? -20.328 -17.594 8.766 1 92.69 391 THR B O 1
ATOM 9392 N N . LYS B 1 392 ? -21.172 -17.953 6.68 1 91.5 392 LYS B N 1
ATOM 9393 C CA . LYS B 1 392 ? -20.141 -18.906 6.266 1 91.5 392 LYS B CA 1
ATOM 9394 C C . LYS B 1 392 ? -19.188 -18.281 5.242 1 91.5 392 LYS B C 1
ATOM 9396 O O . LYS B 1 392 ? -19.438 -17.188 4.742 1 91.5 392 LYS B O 1
ATOM 9401 N N . GLY B 1 393 ? -18.109 -18.938 5.031 1 82.88 393 GLY B N 1
ATOM 9402 C CA . GLY B 1 393 ? -17.219 -18.344 4.051 1 82.88 393 GLY B CA 1
ATOM 9403 C C . GLY B 1 393 ? -15.906 -19.078 3.92 1 82.88 393 GLY B C 1
ATOM 9404 O O . GLY B 1 393 ? -15.883 -20.297 3.691 1 82.88 393 GLY B O 1
ATOM 9405 N N . LEU B 1 394 ? -14.836 -18.312 4.191 1 82.06 394 LEU B N 1
ATOM 9406 C CA . LEU B 1 394 ? -13.477 -18.719 3.859 1 82.06 394 LEU B CA 1
ATOM 9407 C C . LEU B 1 394 ? -13.055 -19.922 4.684 1 82.06 394 LEU B C 1
ATOM 9409 O O . LEU B 1 394 ? -12.562 -20.922 4.133 1 82.06 394 LEU B O 1
ATOM 9413 N N . VAL B 1 395 ? -13.32 -19.891 5.918 1 83.5 395 VAL B N 1
ATOM 9414 C CA . VAL B 1 395 ? -12.844 -20.953 6.793 1 83.5 395 VAL B CA 1
ATOM 9415 C C . VAL B 1 395 ? -13.586 -22.25 6.492 1 83.5 395 VAL B C 1
ATOM 9417 O O . VAL B 1 395 ? -13 -23.328 6.496 1 83.5 395 VAL B O 1
ATOM 9420 N N . GLU B 1 396 ? -14.836 -22.141 6.285 1 89.56 396 GLU B N 1
ATOM 9421 C CA . GLU B 1 396 ? -15.625 -23.312 5.934 1 89.56 396 GLU B CA 1
ATOM 9422 C C . GLU B 1 396 ? -15.133 -23.938 4.633 1 89.56 396 GLU B C 1
ATOM 9424 O O . GLU B 1 396 ? -14.992 -25.156 4.539 1 89.56 396 GLU B O 1
ATOM 9429 N N . ILE B 1 397 ? -14.805 -23.125 3.697 1 89.62 397 ILE B N 1
ATOM 9430 C CA . ILE B 1 397 ? -14.375 -23.609 2.393 1 89.62 397 ILE B CA 1
ATOM 9431 C C . ILE B 1 397 ? -12.984 -24.234 2.508 1 89.62 397 ILE B C 1
ATOM 9433 O O . ILE B 1 397 ? -12.68 -25.219 1.831 1 89.62 397 ILE B O 1
ATOM 9437 N N . ILE B 1 398 ? -12.195 -23.719 3.359 1 87.5 398 ILE B N 1
ATOM 9438 C CA . ILE B 1 398 ? -10.883 -24.312 3.609 1 87.5 398 ILE B CA 1
ATOM 9439 C C . ILE B 1 398 ? -11.039 -25.703 4.203 1 87.5 398 ILE B C 1
ATOM 9441 O O . ILE B 1 398 ? -10.406 -26.656 3.74 1 87.5 398 ILE B O 1
ATOM 9445 N N . VAL B 1 399 ? -11.906 -25.781 5.199 1 87.25 399 VAL B N 1
ATOM 9446 C CA . VAL B 1 399 ? -12.141 -27.062 5.867 1 87.25 399 VAL B CA 1
ATOM 9447 C C . VAL B 1 399 ? -12.664 -28.078 4.859 1 87.25 399 VAL B C 1
ATOM 9449 O O . VAL B 1 399 ? -12.242 -29.234 4.871 1 87.25 399 VAL B O 1
ATOM 9452 N N . LEU B 1 400 ? -13.5 -27.625 3.984 1 89.69 400 LEU B N 1
ATOM 9453 C CA . LEU B 1 400 ? -14.062 -28.516 2.973 1 89.69 400 LEU B CA 1
ATOM 9454 C C . LEU B 1 400 ? -12.992 -28.969 1.984 1 89.69 400 LEU B C 1
ATOM 9456 O O . LEU B 1 400 ? -12.938 -30.141 1.621 1 89.69 400 LEU B O 1
ATOM 9460 N N . ASN B 1 401 ? -12.117 -28.062 1.587 1 87.12 401 ASN B N 1
ATOM 9461 C CA . ASN B 1 401 ? -11.062 -28.406 0.646 1 87.12 401 ASN B CA 1
ATOM 9462 C C . ASN B 1 401 ? -10.047 -29.359 1.27 1 87.12 401 ASN B C 1
ATOM 9464 O O . ASN B 1 401 ? -9.562 -30.281 0.608 1 87.12 401 ASN B O 1
ATOM 9468 N N . VAL B 1 402 ? -9.805 -29.109 2.516 1 81.62 402 VAL B N 1
ATOM 9469 C CA . VAL B 1 402 ? -8.891 -30 3.223 1 81.62 402 VAL B CA 1
ATOM 9470 C C . VAL B 1 402 ? -9.508 -31.391 3.309 1 81.62 402 VAL B C 1
ATOM 9472 O O . VAL B 1 402 ? -8.812 -32.406 3.109 1 81.62 402 VAL B O 1
ATOM 9475 N N . GLY B 1 403 ? -10.766 -31.469 3.617 1 83.06 403 GLY B N 1
ATOM 9476 C CA . GLY B 1 403 ? -11.453 -32.75 3.668 1 83.06 403 GLY B CA 1
ATOM 9477 C C . GLY B 1 403 ? -11.492 -33.469 2.332 1 83.06 403 GLY B C 1
ATOM 9478 O O . GLY B 1 403 ? -11.391 -34.688 2.275 1 83.06 403 GLY B O 1
ATOM 9479 N N . LYS B 1 404 ? -11.586 -32.719 1.285 1 85.25 404 LYS B N 1
ATOM 9480 C CA . LYS B 1 404 ? -11.609 -33.281 -0.054 1 85.25 404 LYS B CA 1
ATOM 9481 C C . LYS B 1 404 ? -10.219 -33.781 -0.464 1 85.25 404 LYS B C 1
ATOM 9483 O O . LYS B 1 404 ? -10.086 -34.875 -1.034 1 85.25 404 LYS B O 1
ATOM 9488 N N . ASP B 1 405 ? -9.266 -33 -0.162 1 77.06 405 ASP B N 1
ATOM 9489 C CA . ASP B 1 405 ? -7.891 -33.344 -0.511 1 77.06 405 ASP B CA 1
ATOM 9490 C C . ASP B 1 405 ? -7.434 -34.594 0.235 1 77.06 405 ASP B C 1
ATOM 9492 O O . ASP B 1 405 ? -6.637 -35.406 -0.286 1 77.06 405 ASP B O 1
ATOM 9496 N N . GLN B 1 406 ? -8.031 -34.75 1.458 1 74.62 406 GLN B N 1
ATOM 9497 C CA . GLN B 1 406 ? -7.688 -35.938 2.256 1 74.62 406 GLN B CA 1
ATOM 9498 C C . GLN B 1 406 ? -8.586 -37.125 1.9 1 74.62 406 GLN B C 1
ATOM 9500 O O . GLN B 1 406 ? -8.516 -38.156 2.537 1 74.62 406 GLN B O 1
ATOM 9505 N N . ASN B 1 407 ? -9.461 -36.969 0.932 1 78.56 407 ASN B N 1
ATOM 9506 C CA . ASN B 1 407 ? -10.367 -37.969 0.419 1 78.56 407 ASN B CA 1
ATOM 9507 C C . ASN B 1 407 ? -11.359 -38.438 1.483 1 78.56 407 ASN B C 1
ATOM 9509 O O . ASN B 1 407 ? -11.719 -39.594 1.55 1 78.56 407 ASN B O 1
ATOM 9513 N N . VAL B 1 408 ? -11.602 -37.562 2.354 1 78.75 408 VAL B N 1
ATOM 9514 C CA . VAL B 1 408 ? -12.617 -37.812 3.361 1 78.75 408 VAL B CA 1
ATOM 9515 C C . VAL B 1 408 ? -14 -37.469 2.812 1 78.75 408 VAL B C 1
ATOM 9517 O O . VAL B 1 408 ? -14.984 -38.156 3.084 1 78.75 408 VAL B O 1
ATOM 9520 N N . LEU B 1 409 ? -13.961 -36.375 2.006 1 84.19 409 LEU B N 1
ATOM 9521 C CA . LEU B 1 409 ? -15.203 -35.906 1.408 1 84.19 409 LEU B CA 1
ATOM 9522 C C . LEU B 1 409 ? -15.281 -36.312 -0.065 1 84.19 409 LEU B C 1
ATOM 9524 O O . LEU B 1 409 ? -14.328 -36.094 -0.819 1 84.19 409 LEU B O 1
ATOM 9528 N N . ASP B 1 410 ? -16.297 -36.938 -0.422 1 85.94 410 ASP B N 1
ATOM 9529 C CA . ASP B 1 410 ? -16.516 -37.25 -1.829 1 85.94 410 ASP B CA 1
ATOM 9530 C C . ASP B 1 410 ? -17.062 -36.062 -2.592 1 85.94 410 ASP B C 1
ATOM 9532 O O . ASP B 1 410 ? -17.359 -35.031 -1.995 1 85.94 410 ASP B O 1
ATOM 9536 N N . ASP B 1 411 ? -17.188 -36.156 -3.887 1 87.31 411 ASP B N 1
ATOM 9537 C CA . ASP B 1 411 ? -17.594 -35.062 -4.75 1 87.31 411 ASP B CA 1
ATOM 9538 C C . ASP B 1 411 ? -19.031 -34.625 -4.426 1 87.31 411 ASP B C 1
ATOM 9540 O O . ASP B 1 411 ? -19.328 -33.438 -4.453 1 87.31 411 ASP B O 1
ATOM 9544 N N . LYS B 1 412 ? -19.812 -35.594 -4.125 1 87.69 412 LYS B N 1
ATOM 9545 C CA . LYS B 1 412 ? -21.203 -35.281 -3.82 1 87.69 412 LYS B CA 1
ATOM 9546 C C . LYS B 1 412 ? -21.328 -34.5 -2.527 1 87.69 412 LYS B C 1
ATOM 9548 O O . LYS B 1 412 ? -21.984 -33.438 -2.494 1 87.69 412 LYS B O 1
ATOM 9553 N N . THR B 1 413 ? -20.703 -35 -1.496 1 87.06 413 THR B N 1
ATOM 9554 C CA . THR B 1 413 ? -20.75 -34.312 -0.203 1 87.06 413 THR B CA 1
ATOM 9555 C C . THR B 1 413 ? -20.109 -32.938 -0.29 1 87.06 413 THR B C 1
ATOM 9557 O O . THR B 1 413 ? -20.594 -31.984 0.327 1 87.06 413 THR B O 1
ATOM 9560 N N . PHE B 1 414 ? -19 -32.844 -1.038 1 90.25 414 PHE B N 1
ATOM 9561 C CA . PHE B 1 414 ? -18.328 -31.578 -1.215 1 90.25 414 PHE B CA 1
ATOM 9562 C C . PHE B 1 414 ? -19.25 -30.562 -1.87 1 90.25 414 PHE B C 1
ATOM 9564 O O . PHE B 1 414 ? -19.375 -29.422 -1.396 1 90.25 414 PHE B O 1
ATOM 9571 N N . ALA B 1 415 ? -19.922 -30.953 -2.902 1 91.56 415 ALA B N 1
ATOM 9572 C CA . ALA B 1 415 ? -20.828 -30.062 -3.625 1 91.56 415 ALA B CA 1
ATOM 9573 C C . ALA B 1 415 ? -21.984 -29.625 -2.734 1 91.56 415 ALA B C 1
ATOM 9575 O O . ALA B 1 415 ? -22.375 -28.453 -2.746 1 91.56 415 ALA B O 1
ATOM 9576 N N . ILE B 1 416 ? -22.484 -30.531 -1.978 1 90.12 416 ILE B N 1
ATOM 9577 C CA . ILE B 1 416 ? -23.594 -30.234 -1.085 1 90.12 416 ILE B CA 1
ATOM 9578 C C . ILE B 1 416 ? -23.188 -29.188 -0.059 1 90.12 416 ILE B C 1
ATOM 9580 O O . ILE B 1 416 ? -23.906 -28.219 0.164 1 90.12 416 ILE B O 1
ATOM 9584 N N . MET B 1 417 ? -22.062 -29.406 0.482 1 91.44 417 MET B N 1
ATOM 9585 C CA . MET B 1 417 ? -21.609 -28.516 1.559 1 91.44 417 MET B CA 1
ATOM 9586 C C . MET B 1 417 ? -21.266 -27.141 1.021 1 91.44 417 MET B C 1
ATOM 9588 O O . MET B 1 417 ? -21.453 -26.125 1.706 1 91.44 417 MET B O 1
ATOM 9592 N N . VAL B 1 418 ? -20.719 -27.031 -0.193 1 92.31 418 VAL B N 1
ATOM 9593 C CA . VAL B 1 418 ? -20.438 -25.75 -0.805 1 92.31 418 VAL B CA 1
ATOM 9594 C C . VAL B 1 418 ? -21.75 -24.984 -1.027 1 92.31 418 VAL B C 1
ATOM 9596 O O . VAL B 1 418 ? -21.828 -23.781 -0.756 1 92.31 418 VAL B O 1
ATOM 9599 N N . ILE B 1 419 ? -22.766 -25.688 -1.438 1 92.31 419 ILE B N 1
ATOM 9600 C CA . ILE B 1 419 ? -24.062 -25.062 -1.663 1 92.31 419 ILE B CA 1
ATOM 9601 C C . ILE B 1 419 ? -24.641 -24.578 -0.334 1 92.31 419 ILE B C 1
ATOM 9603 O O . ILE B 1 419 ? -25.219 -23.484 -0.259 1 92.31 419 ILE B O 1
ATOM 9607 N N . VAL B 1 420 ? -24.5 -25.375 0.656 1 92.19 420 VAL B N 1
ATOM 9608 C CA . VAL B 1 420 ? -24.969 -25 1.983 1 92.19 420 VAL B CA 1
ATOM 9609 C C . VAL B 1 420 ? -24.281 -23.719 2.43 1 92.19 420 VAL B C 1
ATOM 9611 O O . VAL B 1 420 ? -24.922 -22.797 2.938 1 92.19 420 VAL B O 1
ATOM 9614 N N . ALA B 1 421 ? -22.938 -23.672 2.252 1 92.19 421 ALA B N 1
ATOM 9615 C CA . ALA B 1 421 ? -22.172 -22.5 2.652 1 92.19 421 ALA B CA 1
ATOM 9616 C C . ALA B 1 421 ? -22.625 -21.25 1.903 1 92.19 421 ALA B C 1
ATOM 9618 O O . ALA B 1 421 ? -22.781 -20.172 2.498 1 92.19 421 ALA B O 1
ATOM 9619 N N . VAL B 1 422 ? -22.922 -21.375 0.635 1 92.81 422 VAL B N 1
ATOM 9620 C CA . VAL B 1 422 ? -23.297 -20.25 -0.211 1 92.81 422 VAL B CA 1
ATOM 9621 C C . VAL B 1 422 ? -24.703 -19.781 0.158 1 92.81 422 VAL B C 1
ATOM 9623 O O . VAL B 1 422 ? -24.938 -18.578 0.324 1 92.81 422 VAL B O 1
ATOM 9626 N N . VAL B 1 423 ? -25.641 -20.672 0.359 1 93.31 423 VAL B N 1
ATOM 9627 C CA . VAL B 1 423 ? -27.031 -20.312 0.627 1 93.31 423 VAL B CA 1
ATOM 9628 C C . VAL B 1 423 ? -27.141 -19.703 2.02 1 93.31 423 VAL B C 1
ATOM 9630 O O . VAL B 1 423 ? -27.828 -18.688 2.201 1 93.31 423 VAL B O 1
ATOM 9633 N N . MET B 1 424 ? -26.5 -20.281 2.949 1 93.56 424 MET B N 1
ATOM 9634 C CA . MET B 1 424 ? -26.578 -19.781 4.316 1 93.56 424 MET B CA 1
ATOM 9635 C C . MET B 1 424 ? -26 -18.375 4.418 1 93.56 424 MET B C 1
ATOM 9637 O O . MET B 1 424 ? -26.547 -17.516 5.105 1 93.56 424 MET B O 1
ATOM 9641 N N . THR B 1 425 ? -24.906 -18.141 3.748 1 93.62 425 THR B N 1
ATOM 9642 C CA . THR B 1 425 ? -24.297 -16.812 3.781 1 93.62 425 THR B CA 1
ATOM 9643 C C . THR B 1 425 ? -25.125 -15.805 2.998 1 93.62 425 THR B C 1
ATOM 9645 O O . THR B 1 425 ? -25.219 -14.641 3.387 1 93.62 425 THR B O 1
ATOM 9648 N N . SER B 1 426 ? -25.766 -16.203 1.939 1 93.12 426 SER B N 1
ATOM 9649 C CA . SER B 1 426 ? -26.531 -15.312 1.083 1 93.12 426 SER B CA 1
ATOM 9650 C C . SER B 1 426 ? -27.75 -14.758 1.819 1 93.12 426 SER B C 1
ATOM 9652 O O . SER B 1 426 ? -28.219 -13.656 1.516 1 93.12 426 SER B O 1
ATOM 9654 N N . ILE B 1 427 ? -28.219 -15.359 2.809 1 92.31 427 ILE B N 1
ATOM 9655 C CA . ILE B 1 427 ? -29.438 -14.969 3.502 1 92.31 427 ILE B CA 1
ATOM 9656 C C . ILE B 1 427 ? -29.109 -13.945 4.586 1 92.31 427 ILE B C 1
ATOM 9658 O O . ILE B 1 427 ? -29.984 -13.18 5.008 1 92.31 427 ILE B O 1
ATOM 9662 N N . VAL B 1 428 ? -27.922 -13.812 4.961 1 93 428 VAL B N 1
ATOM 9663 C CA . VAL B 1 428 ? -27.531 -13.039 6.141 1 93 428 VAL B CA 1
ATOM 9664 C C . VAL B 1 428 ? -27.75 -11.555 5.887 1 93 428 VAL B C 1
ATOM 9666 O O . VAL B 1 428 ? -28.516 -10.906 6.609 1 93 428 VAL B O 1
ATOM 9669 N N . GLN B 1 429 ? -27.172 -11 4.836 1 89.25 429 GLN B N 1
ATOM 9670 C CA . GLN B 1 429 ? -27.219 -9.562 4.629 1 89.25 429 GLN B CA 1
ATOM 9671 C C . GLN B 1 429 ? -28.641 -9.094 4.355 1 89.25 429 GLN B C 1
ATOM 9673 O O . GLN B 1 429 ? -29.125 -8.141 4.973 1 89.25 429 GLN B O 1
ATOM 9678 N N . PRO B 1 430 ? -29.391 -9.742 3.486 1 88.06 430 PRO B N 1
ATOM 9679 C CA . PRO B 1 430 ? -30.781 -9.336 3.297 1 88.06 430 PRO B CA 1
ATOM 9680 C C . PRO B 1 430 ? -31.641 -9.555 4.543 1 88.06 430 PRO B C 1
ATOM 9682 O O . PRO B 1 430 ? -32.531 -8.766 4.824 1 88.06 430 PRO B O 1
ATOM 9685 N N . GLY B 1 431 ? -31.375 -10.508 5.285 1 90.31 431 GLY B N 1
ATOM 9686 C CA . GLY B 1 431 ? -32.094 -10.773 6.516 1 90.31 431 GLY B CA 1
ATOM 9687 C C . GLY B 1 431 ? -31.891 -9.719 7.582 1 90.31 431 GLY B C 1
ATOM 9688 O O . GLY B 1 431 ? -32.844 -9.234 8.188 1 90.31 431 GLY B O 1
ATOM 9689 N N . VAL B 1 432 ? -30.672 -9.344 7.727 1 89.5 432 VAL B N 1
ATOM 9690 C CA . VAL B 1 432 ? -30.328 -8.367 8.75 1 89.5 432 VAL B CA 1
ATOM 9691 C C . VAL B 1 432 ? -30.875 -6.992 8.359 1 89.5 432 VAL B C 1
ATOM 9693 O O . VAL B 1 432 ? -31.344 -6.234 9.219 1 89.5 432 VAL B O 1
ATOM 9696 N N . THR B 1 433 ? -30.781 -6.699 7.098 1 83.12 433 THR B N 1
ATOM 9697 C CA . THR B 1 433 ? -31.266 -5.402 6.633 1 83.12 433 THR B CA 1
ATOM 9698 C C . THR B 1 433 ? -32.781 -5.281 6.836 1 83.12 433 THR B C 1
ATOM 9700 O O . THR B 1 433 ? -33.281 -4.191 7.078 1 83.12 433 THR B O 1
ATOM 9703 N N . THR B 1 434 ? -33.469 -6.34 6.746 1 80.81 434 THR B N 1
ATOM 9704 C CA . THR B 1 434 ? -34.906 -6.32 6.918 1 80.81 434 THR B CA 1
ATOM 9705 C C . THR B 1 434 ? -35.281 -6.262 8.398 1 80.81 434 THR B C 1
ATOM 9707 O O . THR B 1 434 ? -36.25 -5.641 8.773 1 80.81 434 THR B O 1
ATOM 9710 N N . LEU B 1 435 ? -34.5 -6.855 9.172 1 79.12 435 LEU B N 1
ATOM 9711 C CA . LEU B 1 435 ? -34.812 -6.965 10.594 1 79.12 435 LEU B CA 1
ATOM 9712 C C . LEU B 1 435 ? -34.281 -5.75 11.359 1 79.12 435 LEU B C 1
ATOM 9714 O O . LEU B 1 435 ? -34.969 -5.254 12.266 1 79.12 435 LEU B O 1
ATOM 9718 N N . TYR B 1 436 ? -32.938 -5.469 11.141 1 62.84 436 TYR B N 1
ATOM 9719 C CA . TYR B 1 436 ? -32.281 -4.43 11.938 1 62.84 436 TYR B CA 1
ATOM 9720 C C . TYR B 1 436 ? -32.656 -3.041 11.43 1 62.84 436 TYR B C 1
ATOM 9722 O O . TYR B 1 436 ? -32.188 -2.607 10.383 1 62.84 436 TYR B O 1
ATOM 9730 N N . ARG B 1 437 ? -33.812 -2.637 11.609 1 53.44 437 ARG B N 1
ATOM 9731 C CA . ARG B 1 437 ? -34.156 -1.235 11.414 1 53.44 437 ARG B CA 1
ATOM 9732 C C . ARG B 1 437 ? -33.656 -0.373 12.562 1 53.44 437 ARG B C 1
ATOM 9734 O O . ARG B 1 437 ? -34 -0.604 13.727 1 53.44 437 ARG B O 1
ATOM 9741 N N . PRO B 1 438 ? -32.344 0.078 12.492 1 47.31 438 PRO B N 1
ATOM 9742 C CA . PRO B 1 438 ? -31.938 0.917 13.617 1 47.31 438 PRO B CA 1
ATOM 9743 C C . PRO B 1 438 ? -33.094 1.632 14.281 1 47.31 438 PRO B C 1
ATOM 9745 O O . PRO B 1 438 ? -33.969 2.182 13.594 1 47.31 438 PRO B O 1
ATOM 9748 N N . ALA B 1 439 ? -33.594 1.054 15.25 1 40.56 439 ALA B N 1
ATOM 9749 C CA . ALA B 1 439 ? -34.625 1.76 16 1 40.56 439 ALA B CA 1
ATOM 9750 C C . ALA B 1 439 ? -34.406 3.27 15.938 1 40.56 439 ALA B C 1
ATOM 9752 O O . ALA B 1 439 ? -33.375 3.781 16.375 1 40.56 439 ALA B O 1
ATOM 9753 N N . ARG B 1 440 ? -34.625 3.854 14.836 1 43.94 440 ARG B N 1
ATOM 9754 C CA . ARG B 1 440 ? -34.875 5.289 14.711 1 43.94 440 ARG B CA 1
ATOM 9755 C C . ARG B 1 440 ? -35.406 5.875 16.016 1 43.94 440 ARG B C 1
ATOM 9757 O O . ARG B 1 440 ? -36.594 5.793 16.297 1 43.94 440 ARG B O 1
ATOM 9764 N N . LYS B 1 441 ? -34.719 5.441 17.078 1 44.12 441 LYS B N 1
ATOM 9765 C CA . LYS B 1 441 ? -35.25 6.188 18.203 1 44.12 441 LYS B CA 1
ATOM 9766 C C . LYS B 1 441 ? -35.344 7.68 17.891 1 44.12 441 LYS B C 1
ATOM 9768 O O . LYS B 1 441 ? -34.312 8.359 17.844 1 44.12 441 LYS B O 1
ATOM 9773 N N . ARG B 1 442 ? -36.188 7.961 16.984 1 46.44 442 ARG B N 1
ATOM 9774 C CA . ARG B 1 442 ? -36.5 9.383 16.859 1 46.44 442 ARG B CA 1
ATOM 9775 C C . ARG B 1 442 ? -36.719 10.023 18.219 1 46.44 442 ARG B C 1
ATOM 9777 O O . ARG B 1 442 ? -37.688 9.719 18.906 1 46.44 442 ARG B O 1
ATOM 9784 N N . VAL B 1 443 ? -35.594 10.203 18.969 1 52.28 443 VAL B N 1
ATOM 9785 C CA . VAL B 1 443 ? -35.688 10.945 20.219 1 52.28 443 VAL B CA 1
ATOM 9786 C C . VAL B 1 443 ? -36.375 12.289 19.969 1 52.28 443 VAL B C 1
ATOM 9788 O O . VAL B 1 443 ? -36 13.031 19.062 1 52.28 443 VAL B O 1
ATOM 9791 N N . ALA B 1 444 ? -37.5 12.453 20.297 1 58.94 444 ALA B N 1
ATOM 9792 C CA . ALA B 1 444 ? -38.25 13.719 20.219 1 58.94 444 ALA B CA 1
ATOM 9793 C C . ALA B 1 444 ? -37.562 14.805 21.047 1 58.94 444 ALA B C 1
ATOM 9795 O O . ALA B 1 444 ? -37.281 14.602 22.219 1 58.94 444 ALA B O 1
ATOM 9796 N N . TYR B 1 445 ? -36.625 15.695 20.406 1 70.06 445 TYR B N 1
ATOM 9797 C CA . TYR B 1 445 ? -36.156 16.844 21.156 1 70.06 445 TYR B CA 1
ATOM 9798 C C . TYR B 1 445 ? -36.688 18.156 20.578 1 70.06 445 TYR B C 1
ATOM 9800 O O . TYR B 1 445 ? -37.062 18.203 19.406 1 70.06 445 TYR B O 1
ATOM 9808 N N . LYS B 1 446 ? -36.938 19.109 21.391 1 67.06 446 LYS B N 1
ATOM 9809 C CA . LYS B 1 446 ? -37.625 20.344 21.047 1 67.06 446 LYS B CA 1
ATOM 9810 C C . LYS B 1 446 ? -36.688 21.328 20.375 1 67.06 446 LYS B C 1
ATOM 9812 O O . LYS B 1 446 ? -37.125 22.109 19.516 1 67.06 446 LYS B O 1
ATOM 9817 N N . ARG B 1 447 ? -35.438 21.375 20.672 1 76.56 447 ARG B N 1
ATOM 9818 C CA . ARG B 1 447 ? -34.562 22.422 20.172 1 76.56 447 ARG B CA 1
ATOM 9819 C C . ARG B 1 447 ? -33.906 22.016 18.859 1 76.56 447 ARG B C 1
ATOM 9821 O O . ARG B 1 447 ? -32.656 21.906 18.781 1 76.56 447 ARG B O 1
ATOM 9828 N N . ARG B 1 448 ? -34.781 21.969 17.828 1 84.75 448 ARG B N 1
ATOM 9829 C CA . ARG B 1 448 ? -34.312 21.453 16.547 1 84.75 448 ARG B CA 1
ATOM 9830 C C . ARG B 1 448 ? -33.906 22.609 15.625 1 84.75 448 ARG B C 1
ATOM 9832 O O . ARG B 1 448 ? -33.344 22.375 14.547 1 84.75 448 ARG B O 1
ATOM 9839 N N . THR B 1 449 ? -34.25 23.859 16.047 1 89.25 449 THR B N 1
ATOM 9840 C CA . THR B 1 449 ? -33.906 25.016 15.234 1 89.25 449 THR B CA 1
ATOM 9841 C C . THR B 1 449 ? -33.125 26.031 16.062 1 89.25 449 THR B C 1
ATOM 9843 O O . THR B 1 449 ? -33.125 25.984 17.281 1 89.25 449 THR B O 1
ATOM 9846 N N . ILE B 1 450 ? -32.469 26.922 15.359 1 91 450 ILE B N 1
ATOM 9847 C CA . ILE B 1 450 ? -31.688 27.969 16.016 1 91 450 ILE B CA 1
ATOM 9848 C C . ILE B 1 450 ? -32.656 28.953 16.703 1 91 450 ILE B C 1
ATOM 9850 O O . ILE B 1 450 ? -32.375 29.438 17.797 1 91 450 ILE B O 1
ATOM 9854 N N . GLN B 1 451 ? -33.781 29.156 16.078 1 86.56 451 GLN B N 1
ATOM 9855 C CA . GLN B 1 451 ? -34.781 30.078 16.609 1 86.56 451 GLN B CA 1
ATOM 9856 C C . GLN B 1 451 ? -35.312 29.594 17.953 1 86.56 451 GLN B C 1
ATOM 9858 O O . GLN B 1 451 ? -35.625 30.406 18.828 1 86.56 451 GLN B O 1
ATOM 9863 N N . ARG B 1 452 ? -35.344 28.297 18.062 1 84 452 ARG B N 1
ATOM 9864 C CA . ARG B 1 452 ? -35.969 27.734 19.25 1 84 452 ARG B CA 1
ATOM 9865 C C . ARG B 1 452 ? -34.906 27.531 20.344 1 84 452 ARG B C 1
ATOM 9867 O O . ARG B 1 452 ? -35.25 27.188 21.484 1 84 452 ARG B O 1
ATOM 9874 N N . THR B 1 453 ? -33.688 27.75 20.016 1 84.94 453 THR B N 1
ATOM 9875 C CA . THR B 1 453 ? -32.656 27.609 21.016 1 84.94 453 THR B CA 1
ATOM 9876 C C . THR B 1 453 ? -32.625 28.812 21.938 1 84.94 453 THR B C 1
ATOM 9878 O O . THR B 1 453 ? -32.781 29.953 21.5 1 84.94 453 THR B O 1
ATOM 9881 N N . LYS B 1 454 ? -32.531 28.609 23.188 1 77.56 454 LYS B N 1
ATOM 9882 C CA . LYS B 1 454 ? -32.469 29.703 24.156 1 77.56 454 LYS B CA 1
ATOM 9883 C C . LYS B 1 454 ? -31.172 30.5 23.984 1 77.56 454 LYS B C 1
ATOM 9885 O O . LYS B 1 454 ? -30.109 29.922 23.766 1 77.56 454 LYS B O 1
ATOM 9890 N N . PRO B 1 455 ? -31.297 31.766 23.969 1 77.25 455 PRO B N 1
ATOM 9891 C CA . PRO B 1 455 ? -30.094 32.594 23.812 1 77.25 455 PRO B CA 1
ATOM 9892 C C . PRO B 1 455 ? -29.031 32.312 24.875 1 77.25 455 PRO B C 1
ATOM 9894 O O . PRO B 1 455 ? -27.828 32.438 24.609 1 77.25 455 PRO B O 1
ATOM 9897 N N . ASP B 1 456 ? -29.531 31.859 26.094 1 81.25 456 ASP B N 1
ATOM 9898 C CA . ASP B 1 456 ? -28.594 31.594 27.172 1 81.25 456 ASP B CA 1
ATOM 9899 C C . ASP B 1 456 ? -28.344 30.094 27.344 1 81.25 456 ASP B C 1
ATOM 9901 O O . ASP B 1 456 ? -27.875 29.656 28.391 1 81.25 456 ASP B O 1
ATOM 9905 N N . GLY B 1 457 ? -28.594 29.406 26.297 1 85.75 457 GLY B N 1
ATOM 9906 C CA . GLY B 1 457 ? -28.375 27.969 26.391 1 85.75 457 GLY B CA 1
ATOM 9907 C C . GLY B 1 457 ? -27.219 27.484 25.547 1 85.75 457 GLY B C 1
ATOM 9908 O O . GLY B 1 457 ? -26.562 28.281 24.859 1 85.75 457 GLY B O 1
ATOM 9909 N N . GLU B 1 458 ? -26.984 26.203 25.734 1 90.5 458 GLU B N 1
ATOM 9910 C CA . GLU B 1 458 ? -25.906 25.562 24.984 1 90.5 458 GLU B CA 1
ATOM 9911 C C . GLU B 1 458 ? -26.281 25.438 23.516 1 90.5 458 GLU B C 1
ATOM 9913 O O . GLU B 1 458 ? -27.391 25.016 23.172 1 90.5 458 GLU B O 1
ATOM 9918 N N . PHE B 1 459 ? -25.469 25.953 22.672 1 92.62 459 PHE B N 1
ATOM 9919 C CA . PHE B 1 459 ? -25.641 25.844 21.234 1 92.62 459 PHE B CA 1
ATOM 9920 C C . PHE B 1 459 ? -24.891 24.641 20.688 1 92.62 459 PHE B C 1
ATOM 9922 O O . PHE B 1 459 ? -23.656 24.625 20.688 1 92.62 459 PHE B O 1
ATOM 9929 N N . ARG B 1 460 ? -25.609 23.625 20.297 1 94 460 ARG B N 1
ATOM 9930 C CA . ARG B 1 460 ? -25.016 22.391 19.797 1 94 460 ARG B CA 1
ATOM 9931 C C . ARG B 1 460 ? -25.016 22.375 18.266 1 94 460 ARG B C 1
ATOM 9933 O O . ARG B 1 460 ? -26.078 22.453 17.641 1 94 460 ARG B O 1
ATOM 9940 N N . VAL B 1 461 ? -23.844 22.188 17.688 1 95.12 461 VAL B N 1
ATOM 9941 C CA . VAL B 1 461 ? -23.688 22.234 16.25 1 95.12 461 VAL B CA 1
ATOM 9942 C C . VAL B 1 461 ? -22.922 21.016 15.766 1 95.12 461 VAL B C 1
ATOM 9944 O O . VAL B 1 461 ? -21.922 20.625 16.375 1 95.12 461 VAL B O 1
ATOM 9947 N N . VAL B 1 462 ? -23.422 20.375 14.711 1 95.69 462 VAL B N 1
ATOM 9948 C CA . VAL B 1 462 ? -22.703 19.297 14.039 1 95.69 462 VAL B CA 1
ATOM 9949 C C . VAL B 1 462 ? -22.031 19.844 12.781 1 95.69 462 VAL B C 1
ATOM 9951 O O . VAL B 1 462 ? -22.688 20.438 11.922 1 95.69 462 VAL B O 1
ATOM 9954 N N . VAL B 1 463 ? -20.766 19.719 12.742 1 95.25 463 VAL B N 1
ATOM 9955 C CA . VAL B 1 463 ? -20 20.172 11.594 1 95.25 463 VAL B CA 1
ATOM 9956 C C . VAL B 1 463 ? -19.438 18.984 10.82 1 95.25 463 VAL B C 1
ATOM 9958 O O . VAL B 1 463 ? -18.75 18.141 11.391 1 95.25 463 VAL B O 1
ATOM 9961 N N . CYS B 1 464 ? -19.766 18.953 9.602 1 93.88 464 CYS B N 1
ATOM 9962 C CA . CYS B 1 464 ? -19.281 17.875 8.742 1 93.88 464 CYS B CA 1
ATOM 9963 C C . CYS B 1 464 ? -18.094 18.328 7.898 1 93.88 464 CYS B C 1
ATOM 9965 O O . CYS B 1 464 ? -18.109 19.438 7.355 1 93.88 464 CYS B O 1
ATOM 9967 N N . VAL B 1 465 ? -17.062 17.484 7.797 1 89.75 465 VAL B N 1
ATOM 9968 C CA . VAL B 1 465 ? -15.859 17.828 7.039 1 89.75 465 VAL B CA 1
ATOM 9969 C C . VAL B 1 465 ? -15.469 16.672 6.137 1 89.75 465 VAL B C 1
ATOM 9971 O O . VAL B 1 465 ? -15.43 15.516 6.578 1 89.75 465 VAL B O 1
ATOM 9974 N N . HIS B 1 466 ? -15.211 17.016 4.883 1 79.06 466 HIS B N 1
ATOM 9975 C CA . HIS B 1 466 ? -14.727 16.016 3.949 1 79.06 466 HIS B CA 1
ATOM 9976 C C . HIS B 1 466 ? -13.203 16.031 3.855 1 79.06 466 HIS B C 1
ATOM 9978 O O . HIS B 1 466 ? -12.562 14.984 3.836 1 79.06 466 HIS B O 1
ATOM 9984 N N . THR B 1 467 ? -12.641 17.234 3.688 1 73.44 467 THR B N 1
ATOM 9985 C CA . THR B 1 467 ? -11.211 17.469 3.535 1 73.44 467 THR B CA 1
ATOM 9986 C C . THR B 1 467 ? -10.742 18.609 4.457 1 73.44 467 THR B C 1
ATOM 9988 O O . THR B 1 467 ? -11.555 19.406 4.918 1 73.44 467 THR B O 1
ATOM 9991 N N . PRO B 1 468 ? -9.477 18.578 4.75 1 69.5 468 PRO B N 1
ATOM 9992 C CA . PRO B 1 468 ? -8.977 19.625 5.648 1 69.5 468 PRO B CA 1
ATOM 9993 C C . PRO B 1 468 ? -9.047 21.016 5.031 1 69.5 468 PRO B C 1
ATOM 9995 O O . PRO B 1 468 ? -8.914 22.016 5.738 1 69.5 468 PRO B O 1
ATOM 9998 N N . ARG B 1 469 ? -9.422 21.141 3.91 1 70 469 ARG B N 1
ATOM 9999 C CA . ARG B 1 469 ? -9.43 22.422 3.213 1 70 469 ARG B CA 1
ATOM 10000 C C . ARG B 1 469 ? -10.469 23.359 3.811 1 70 469 ARG B C 1
ATOM 10002 O O . ARG B 1 469 ? -10.234 24.578 3.918 1 70 469 ARG B O 1
ATOM 10009 N N . ASN B 1 470 ? -11.602 22.844 4.227 1 79.94 470 ASN B N 1
ATOM 10010 C CA . ASN B 1 470 ? -12.695 23.672 4.703 1 79.94 470 ASN B CA 1
ATOM 10011 C C . ASN B 1 470 ? -12.609 23.906 6.211 1 79.94 470 ASN B C 1
ATOM 10013 O O . ASN B 1 470 ? -13.43 24.625 6.781 1 79.94 470 ASN B O 1
ATOM 10017 N N . VAL B 1 471 ? -11.594 23.375 6.824 1 84.5 471 VAL B N 1
ATOM 10018 C CA . VAL B 1 471 ? -11.531 23.375 8.281 1 84.5 471 VAL B CA 1
ATOM 10019 C C . VAL B 1 471 ? -11.305 24.781 8.789 1 84.5 471 VAL B C 1
ATOM 10021 O O . VAL B 1 471 ? -12 25.25 9.695 1 84.5 471 VAL B O 1
ATOM 10024 N N . PRO B 1 472 ? -10.422 25.625 8.18 1 78.44 472 PRO B N 1
ATOM 10025 C CA . PRO B 1 472 ? -10.203 26.969 8.695 1 78.44 472 PRO B CA 1
ATOM 10026 C C . PRO B 1 472 ? -11.453 27.844 8.594 1 78.44 472 PRO B C 1
ATOM 10028 O O . PRO B 1 472 ? -11.75 28.609 9.516 1 78.44 472 PRO B O 1
ATOM 10031 N N . THR B 1 473 ? -12.18 27.734 7.535 1 83.69 473 THR B N 1
ATOM 10032 C CA . THR B 1 473 ? -13.383 28.547 7.332 1 83.69 473 THR B CA 1
ATOM 10033 C C . THR B 1 473 ? -14.461 28.156 8.336 1 83.69 473 THR B C 1
ATOM 10035 O O . THR B 1 473 ? -15.172 29.031 8.859 1 83.69 473 THR B O 1
ATOM 10038 N N . ILE B 1 474 ? -14.57 26.922 8.625 1 90.69 474 ILE B N 1
ATOM 10039 C CA . ILE B 1 474 ? -15.57 26.438 9.578 1 90.69 474 ILE B CA 1
ATOM 10040 C C . ILE B 1 474 ? -15.211 26.922 10.984 1 90.69 474 ILE B C 1
ATOM 10042 O O . ILE B 1 474 ? -16.078 27.344 11.75 1 90.69 474 ILE B O 1
ATOM 10046 N N . ILE B 1 475 ? -13.961 26.906 11.266 1 85.88 475 ILE B N 1
ATOM 10047 C CA . ILE B 1 475 ? -13.508 27.375 12.57 1 85.88 475 ILE B CA 1
ATOM 10048 C C . ILE B 1 475 ? -13.773 28.859 12.711 1 85.88 475 ILE B C 1
ATOM 10050 O O . ILE B 1 475 ? -14.242 29.328 13.758 1 85.88 475 ILE B O 1
ATOM 10054 N N . GLN B 1 476 ? -13.547 29.594 11.688 1 83.75 476 GLN B N 1
ATOM 10055 C CA . GLN B 1 476 ? -13.805 31.031 11.711 1 83.75 476 GLN B CA 1
ATOM 10056 C C . GLN B 1 476 ? -15.297 31.312 11.883 1 83.75 476 GLN B C 1
ATOM 10058 O O . GLN B 1 476 ? -15.672 32.281 12.555 1 83.75 476 GLN B O 1
ATOM 10063 N N . LEU B 1 477 ? -16.078 30.516 11.281 1 90.69 477 LEU B N 1
ATOM 10064 C CA . LEU B 1 477 ? -17.516 30.656 11.43 1 90.69 477 LEU B CA 1
ATOM 10065 C C . LEU B 1 477 ? -17.953 30.375 12.859 1 90.69 477 LEU B C 1
ATOM 10067 O O . LEU B 1 477 ? -18.812 31.078 13.406 1 90.69 477 LEU B O 1
ATOM 10071 N N . LEU B 1 478 ? -17.375 29.406 13.43 1 90.75 478 LEU B N 1
ATOM 10072 C CA . LEU B 1 478 ? -17.703 29.047 14.805 1 90.75 478 LEU B CA 1
ATOM 10073 C C . LEU B 1 478 ? -17.188 30.109 15.773 1 90.75 478 LEU B C 1
ATOM 10075 O O . LEU B 1 478 ? -17.828 30.406 16.781 1 90.75 478 LEU B O 1
ATOM 10079 N N . GLU B 1 479 ? -16.062 30.656 15.398 1 85.56 479 GLU B N 1
ATOM 10080 C CA . GLU B 1 479 ? -15.539 31.75 16.219 1 85.56 479 GLU B CA 1
ATOM 10081 C C . GLU B 1 479 ? -16.438 32.969 16.125 1 85.56 479 GLU B C 1
ATOM 10083 O O . GLU B 1 479 ? -16.656 33.656 17.109 1 85.56 479 GLU B O 1
ATOM 10088 N N . ALA B 1 480 ? -16.906 33.188 14.977 1 88.31 480 ALA B N 1
ATOM 10089 C CA . ALA B 1 480 ? -17.797 34.344 14.75 1 88.31 480 ALA B CA 1
ATOM 10090 C C . ALA B 1 480 ? -19.125 34.156 15.477 1 88.31 480 ALA B C 1
ATOM 10092 O O . ALA B 1 480 ? -19.844 35.125 15.734 1 88.31 480 ALA B O 1
ATOM 10093 N N . SER B 1 481 ? -19.5 32.906 15.844 1 90.06 481 SER B N 1
ATOM 10094 C CA . SER B 1 481 ? -20.75 32.594 16.531 1 90.06 481 SER B CA 1
ATOM 10095 C C . SER B 1 481 ? -20.641 32.938 18.016 1 90.06 481 SER B C 1
ATOM 10097 O O . SER B 1 481 ? -21.609 32.75 18.781 1 90.06 481 SER B O 1
ATOM 10099 N N . HIS B 1 482 ? -19.562 33.469 18.531 1 83.19 482 HIS B N 1
ATOM 10100 C CA . HIS B 1 482 ? -19.344 34.062 19.828 1 83.19 482 HIS B CA 1
ATOM 10101 C C . HIS B 1 482 ? -19.672 33.094 20.953 1 83.19 482 HIS B C 1
ATOM 10103 O O . HIS B 1 482 ? -20.656 33.281 21.672 1 83.19 482 HIS B O 1
ATOM 10109 N N . PRO B 1 483 ? -18.859 32.188 21.188 1 88 483 PRO B N 1
ATOM 10110 C CA . PRO B 1 483 ? -19.031 31.344 22.375 1 88 483 PRO B CA 1
ATOM 10111 C C . PRO B 1 483 ? -18.797 32.125 23.672 1 88 483 PRO B C 1
ATOM 10113 O O . PRO B 1 483 ? -17.781 32.812 23.812 1 88 483 PRO B O 1
ATOM 10116 N N . THR B 1 484 ? -19.797 32.188 24.562 1 86.69 484 THR B N 1
ATOM 10117 C CA . THR B 1 484 ? -19.703 32.844 25.859 1 86.69 484 THR B CA 1
ATOM 10118 C C . THR B 1 484 ? -19.969 31.875 27 1 86.69 484 THR B C 1
ATOM 10120 O O . THR B 1 484 ? -20.359 30.734 26.766 1 86.69 484 THR B O 1
ATOM 10123 N N . LYS B 1 485 ? -19.797 32.312 28.188 1 86.5 485 LYS B N 1
ATOM 10124 C CA . LYS B 1 485 ? -20.062 31.5 29.375 1 86.5 485 LYS B CA 1
ATOM 10125 C C . LYS B 1 485 ? -21.547 31.188 29.5 1 86.5 485 LYS B C 1
ATOM 10127 O O . LYS B 1 485 ? -21.906 30.078 29.891 1 86.5 485 LYS B O 1
ATOM 10132 N N . LYS B 1 486 ? -22.328 32.125 29.047 1 85.88 486 LYS B N 1
ATOM 10133 C CA . LYS B 1 486 ? -23.781 31.953 29.141 1 85.88 486 LYS B CA 1
ATOM 10134 C C . LYS B 1 486 ? -24.297 31.047 28.016 1 85.88 486 LYS B C 1
ATOM 10136 O O . LYS B 1 486 ? -25.25 30.297 28.219 1 85.88 486 LYS B O 1
ATOM 10141 N N . SER B 1 487 ? -23.609 31.141 26.906 1 90.06 487 SER B N 1
ATOM 10142 C CA . SER B 1 487 ? -24.016 30.344 25.75 1 90.06 487 SER B CA 1
ATOM 10143 C C . SER B 1 487 ? -22.812 29.641 25.109 1 90.06 487 SER B C 1
ATOM 10145 O O . SER B 1 487 ? -22.328 30.062 24.062 1 90.06 487 SER B O 1
ATOM 10147 N N . PRO B 1 488 ? -22.422 28.547 25.797 1 92.56 488 PRO B N 1
ATOM 10148 C CA . PRO B 1 488 ? -21.281 27.812 25.219 1 92.56 488 PRO B CA 1
ATOM 10149 C C . PRO B 1 488 ? -21.656 27.078 23.938 1 92.56 488 PRO B C 1
ATOM 10151 O O . PRO B 1 488 ? -22.828 26.781 23.703 1 92.56 488 PRO B O 1
ATOM 10154 N N . ILE B 1 489 ? -20.734 26.859 23.109 1 92.94 489 ILE B N 1
ATOM 10155 C CA . ILE B 1 489 ? -20.938 26.172 21.844 1 92.94 489 ILE B CA 1
ATOM 10156 C C . ILE B 1 489 ? -20.312 24.766 21.922 1 92.94 489 ILE B C 1
ATOM 10158 O O . ILE B 1 489 ? -19.125 24.625 22.234 1 92.94 489 ILE B O 1
ATOM 10162 N N . SER B 1 490 ? -21.156 23.766 21.766 1 93.62 490 SER B N 1
ATOM 10163 C CA . SER B 1 490 ? -20.688 22.375 21.641 1 93.62 490 SER B CA 1
ATOM 10164 C C . SER B 1 490 ? -20.641 21.953 20.172 1 93.62 490 SER B C 1
ATOM 10166 O O . SER B 1 490 ? -21.672 21.828 19.516 1 93.62 490 SER B O 1
ATOM 10168 N N . THR B 1 491 ? -19.453 21.797 19.703 1 93.69 491 THR B N 1
ATOM 10169 C CA . THR B 1 491 ? -19.266 21.469 18.297 1 93.69 491 THR B CA 1
ATOM 10170 C C . THR B 1 491 ? -18.938 19.984 18.141 1 93.69 491 THR B C 1
ATOM 10172 O O . THR B 1 491 ? -17.984 19.484 18.734 1 93.69 491 THR B O 1
ATOM 10175 N N . TYR B 1 492 ? -19.734 19.312 17.406 1 94.06 492 TYR B N 1
ATOM 10176 C CA . TYR B 1 492 ? -19.5 17.922 17.047 1 94.06 492 TYR B CA 1
ATOM 10177 C C . TYR B 1 492 ? -18.969 17.812 15.625 1 94.06 492 TYR B C 1
ATOM 10179 O O . TYR B 1 492 ? -19.703 18 14.656 1 94.06 492 TYR B O 1
ATOM 10187 N N . VAL B 1 493 ? -17.672 17.531 15.57 1 93.06 493 VAL B N 1
ATOM 10188 C CA . VAL B 1 493 ? -16.984 17.469 14.281 1 93.06 493 VAL B CA 1
ATOM 10189 C C . VAL B 1 493 ? -17.062 16.062 13.719 1 93.06 493 VAL B C 1
ATOM 10191 O O . VAL B 1 493 ? -16.594 15.109 14.352 1 93.06 493 VAL B O 1
ATOM 10194 N N . LEU B 1 494 ? -17.641 15.93 12.555 1 91.62 494 LEU B N 1
ATOM 10195 C CA . LEU B 1 494 ? -17.812 14.641 11.898 1 91.62 494 LEU B CA 1
ATOM 10196 C C . LEU B 1 494 ? -16.969 14.57 10.625 1 91.62 494 LEU B C 1
ATOM 10198 O O . LEU B 1 494 ? -17.25 15.258 9.641 1 91.62 494 LEU B O 1
ATOM 10202 N N . HIS B 1 495 ? -15.922 13.773 10.664 1 87.94 495 HIS B N 1
ATOM 10203 C CA . HIS B 1 495 ? -15.133 13.523 9.469 1 87.94 495 HIS B CA 1
ATOM 10204 C C . HIS B 1 495 ? -15.742 12.406 8.625 1 87.94 495 HIS B C 1
ATOM 10206 O O . HIS B 1 495 ? -15.914 11.289 9.109 1 87.94 495 HIS B O 1
ATOM 10212 N N . LEU B 1 496 ? -16.078 12.781 7.426 1 83.69 496 LEU B N 1
ATOM 10213 C CA . LEU B 1 496 ? -16.734 11.836 6.527 1 83.69 496 LEU B CA 1
ATOM 10214 C C . LEU B 1 496 ? -15.711 11.102 5.668 1 83.69 496 LEU B C 1
ATOM 10216 O O . LEU B 1 496 ? -15 11.727 4.875 1 83.69 496 LEU B O 1
ATOM 10220 N N . VAL B 1 497 ? -15.594 9.82 5.867 1 73.69 497 VAL B N 1
ATOM 10221 C CA . VAL B 1 497 ? -14.672 8.984 5.102 1 73.69 497 VAL B CA 1
ATOM 10222 C C . VAL B 1 497 ? -15.445 7.934 4.316 1 73.69 497 VAL B C 1
ATOM 10224 O O . VAL B 1 497 ? -16.359 7.305 4.852 1 73.69 497 VAL B O 1
ATOM 10227 N N . GLU B 1 498 ? -15.125 7.785 3.047 1 68.88 498 GLU B N 1
ATOM 10228 C CA . GLU B 1 498 ? -15.82 6.793 2.229 1 68.88 498 GLU B CA 1
ATOM 10229 C C . GLU B 1 498 ? -15.312 5.383 2.523 1 68.88 498 GLU B C 1
ATOM 10231 O O . GLU B 1 498 ? -14.109 5.176 2.689 1 68.88 498 GLU B O 1
ATOM 10236 N N . LEU B 1 499 ? -16.219 4.52 2.773 1 59.81 499 LEU B N 1
ATOM 10237 C CA . LEU B 1 499 ? -15.867 3.113 2.936 1 59.81 499 LEU B CA 1
ATOM 10238 C C . LEU B 1 499 ? -15.516 2.482 1.591 1 59.81 499 LEU B C 1
ATOM 10240 O O . LEU B 1 499 ? -16.391 2.299 0.741 1 59.81 499 LEU B O 1
ATOM 10244 N N . SER B 1 500 ? -14.211 2.604 1.146 1 52.88 500 SER B N 1
ATOM 10245 C CA . SER B 1 500 ? -13.773 2.033 -0.122 1 52.88 500 SER B CA 1
ATOM 10246 C C . SER B 1 500 ? -13.609 0.52 -0.022 1 52.88 500 SER B C 1
ATOM 10248 O O . SER B 1 500 ? -13.039 -0.109 -0.918 1 52.88 500 SER B O 1
ATOM 10250 N N . GLY B 1 501 ? -14.711 -0.299 0.458 1 48.28 501 GLY B N 1
ATOM 10251 C CA . GLY B 1 501 ? -14.648 -1.751 0.506 1 48.28 501 GLY B CA 1
ATOM 10252 C C . GLY B 1 501 ? -13.297 -2.27 0.967 1 48.28 501 GLY B C 1
ATOM 10253 O O . GLY B 1 501 ? -13.023 -3.471 0.885 1 48.28 501 GLY B O 1
ATOM 10254 N N . ARG B 1 502 ? -12.344 -1.409 1.412 1 47.69 502 ARG B N 1
ATOM 10255 C CA . ARG B 1 502 ? -10.984 -1.849 1.735 1 47.69 502 ARG B CA 1
ATOM 10256 C C . ARG B 1 502 ? -10.875 -2.246 3.203 1 47.69 502 ARG B C 1
ATOM 10258 O O . ARG B 1 502 ? -11.555 -1.673 4.059 1 47.69 502 ARG B O 1
ATOM 10265 N N . ALA B 1 503 ? -10.242 -3.381 3.5 1 50.31 503 ALA B N 1
ATOM 10266 C CA . ALA B 1 503 ? -9.969 -3.875 4.844 1 50.31 503 ALA B CA 1
ATOM 10267 C C . ALA B 1 503 ? -9.273 -2.811 5.691 1 50.31 503 ALA B C 1
ATOM 10269 O O . ALA B 1 503 ? -9.547 -2.688 6.887 1 50.31 503 ALA B O 1
ATOM 10270 N N . SER B 1 504 ? -8.383 -2.049 5.066 1 53.09 504 SER B N 1
ATOM 10271 C CA . SER B 1 504 ? -7.641 -1.021 5.789 1 53.09 504 SER B CA 1
ATOM 10272 C C . SER B 1 504 ? -8.578 0.039 6.359 1 53.09 504 SER B C 1
ATOM 10274 O O . SER B 1 504 ? -8.266 0.66 7.379 1 53.09 504 SER B O 1
ATOM 10276 N N . ALA B 1 505 ? -9.68 0.1 5.715 1 50.41 505 ALA B N 1
ATOM 10277 C CA . ALA B 1 505 ? -10.648 1.094 6.164 1 50.41 505 ALA B CA 1
ATOM 10278 C C . ALA B 1 505 ? -11.312 0.664 7.469 1 50.41 505 ALA B C 1
ATOM 10280 O O . ALA B 1 505 ? -11.633 1.502 8.312 1 50.41 505 ALA B O 1
ATOM 10281 N N . VAL B 1 506 ? -11.453 -0.637 7.555 1 51.75 506 VAL B N 1
ATOM 10282 C CA . VAL B 1 506 ? -12.086 -1.161 8.758 1 51.75 506 VAL B CA 1
ATOM 10283 C C . VAL B 1 506 ? -11.18 -0.938 9.961 1 51.75 506 VAL B C 1
ATOM 10285 O O . VAL B 1 506 ? -11.656 -0.646 11.062 1 51.75 506 VAL B O 1
ATOM 10288 N N . HIS B 1 507 ? -9.945 -0.922 9.641 1 52.88 507 HIS B N 1
ATOM 10289 C CA . HIS B 1 507 ? -8.984 -0.735 10.727 1 52.88 507 HIS B CA 1
ATOM 10290 C C . HIS B 1 507 ? -8.945 0.719 11.18 1 52.88 507 HIS B C 1
ATOM 10292 O O . HIS B 1 507 ? -8.711 0.999 12.359 1 52.88 507 HIS B O 1
ATOM 10298 N N . ILE B 1 508 ? -9.125 1.588 10.305 1 46.5 508 ILE B N 1
ATOM 10299 C CA . ILE B 1 508 ? -9.125 3.006 10.648 1 46.5 508 ILE B CA 1
ATOM 10300 C C . ILE B 1 508 ? -10.242 3.291 11.648 1 46.5 508 ILE B C 1
ATOM 10302 O O . ILE B 1 508 ? -10.062 4.066 12.586 1 46.5 508 ILE B O 1
ATOM 10306 N N . VAL B 1 509 ? -11.367 2.609 11.383 1 45.34 509 VAL B N 1
ATOM 10307 C CA . VAL B 1 509 ? -12.516 2.848 12.242 1 45.34 509 VAL B CA 1
ATOM 10308 C C . VAL B 1 509 ? -12.195 2.422 13.672 1 45.34 509 VAL B C 1
ATOM 10310 O O . VAL B 1 509 ? -12.555 3.111 14.633 1 45.34 509 VAL B O 1
ATOM 10313 N N . GLN B 1 510 ? -11.406 1.404 13.68 1 46.66 510 GLN B N 1
ATOM 10314 C CA . GLN B 1 510 ? -11.156 0.845 15 1 46.66 510 GLN B CA 1
ATOM 10315 C C . GLN B 1 510 ? -10.109 1.658 15.75 1 46.66 510 GLN B C 1
ATOM 10317 O O . GLN B 1 510 ? -10.195 1.82 16.969 1 46.66 510 GLN B O 1
ATOM 10322 N N . TYR B 1 511 ? -9.055 2.234 14.992 1 43.22 511 TYR B N 1
ATOM 10323 C CA . TYR B 1 511 ? -7.938 2.885 15.672 1 43.22 511 TYR B CA 1
ATOM 10324 C C . TYR B 1 511 ? -8.242 4.352 15.945 1 43.22 511 TYR B C 1
ATOM 10326 O O . TYR B 1 511 ? -7.645 4.965 16.828 1 43.22 511 TYR B O 1
ATOM 10334 N N . THR B 1 512 ? -8.938 5.109 15.078 1 41.53 512 THR B N 1
ATOM 10335 C CA . THR B 1 512 ? -9.227 6.516 15.344 1 41.53 512 THR B CA 1
ATOM 10336 C C . THR B 1 512 ? -9.711 6.711 16.781 1 41.53 512 THR B C 1
ATOM 10338 O O . THR B 1 512 ? -9.523 7.781 17.359 1 41.53 512 THR B O 1
ATOM 10341 N N . ARG B 1 513 ? -10.391 5.848 17.344 1 40.5 513 ARG B N 1
ATOM 10342 C CA . ARG B 1 513 ? -10.945 6.188 18.656 1 40.5 513 ARG B CA 1
ATOM 10343 C C . ARG B 1 513 ? -9.852 6.246 19.719 1 40.5 513 ARG B C 1
ATOM 10345 O O . ARG B 1 513 ? -10.016 6.887 20.75 1 40.5 513 ARG B O 1
ATOM 10352 N N . LYS B 1 514 ? -8.922 5.355 19.734 1 39.44 514 LYS B N 1
ATOM 10353 C CA . LYS B 1 514 ? -8.227 5.223 21.016 1 39.44 514 LYS B CA 1
ATOM 10354 C C . LYS B 1 514 ? -7.031 6.168 21.094 1 39.44 514 LYS B C 1
ATOM 10356 O O . LYS B 1 514 ? -6.809 6.816 22.109 1 39.44 514 LYS B O 1
ATOM 10361 N N . SER B 1 515 ? -5.734 5.754 20.484 1 36.75 515 SER B N 1
ATOM 10362 C CA . SER B 1 515 ? -4.422 6.051 21.062 1 36.75 515 SER B CA 1
ATOM 10363 C C . SER B 1 515 ? -3.844 7.336 20.484 1 36.75 515 SER B C 1
ATOM 10365 O O . SER B 1 515 ? -4.184 7.734 19.359 1 36.75 515 SER B O 1
ATOM 10367 N N . GLY B 1 516 ? -3.637 8.398 21.203 1 39.53 516 GLY B N 1
ATOM 10368 C CA . GLY B 1 516 ? -2.729 9.531 21.109 1 39.53 516 GLY B CA 1
ATOM 10369 C C . GLY B 1 516 ? -1.617 9.328 20.109 1 39.53 516 GLY B C 1
ATOM 10370 O O . GLY B 1 516 ? -0.659 10.102 20.062 1 39.53 516 GLY B O 1
ATOM 10371 N N . ARG B 1 517 ? -1.707 8.219 19.578 1 42.22 517 ARG B N 1
ATOM 10372 C CA . ARG B 1 517 ? -0.52 7.93 18.766 1 42.22 517 ARG B CA 1
ATOM 10373 C C . ARG B 1 517 ? -0.648 8.523 17.375 1 42.22 517 ARG B C 1
ATOM 10375 O O . ARG B 1 517 ? -1.759 8.75 16.891 1 42.22 517 ARG B O 1
ATOM 10382 N N . PRO B 1 518 ? 0.441 9.039 16.844 1 43.44 518 PRO B N 1
ATOM 10383 C CA . PRO B 1 518 ? 0.524 9.656 15.516 1 43.44 518 PRO B CA 1
ATOM 10384 C C . PRO B 1 518 ? -0.127 8.812 14.422 1 43.44 518 PRO B C 1
ATOM 10386 O O . PRO B 1 518 ? -0.224 7.586 14.562 1 43.44 518 PRO B O 1
ATOM 10389 N N . ALA B 1 519 ? -0.799 9.406 13.453 1 48.28 519 ALA B N 1
ATOM 10390 C CA . ALA B 1 519 ? -1.595 8.891 12.344 1 48.28 519 ALA B CA 1
ATOM 10391 C C . ALA B 1 519 ? -0.839 7.805 11.586 1 48.28 519 ALA B C 1
ATOM 10393 O O . ALA B 1 519 ? 0.313 7.996 11.195 1 48.28 519 ALA B O 1
ATOM 10394 N N . ILE B 1 520 ? -1.306 6.641 11.555 1 47.34 520 ILE B N 1
ATOM 10395 C CA . ILE B 1 520 ? -0.713 5.43 11 1 47.34 520 ILE B CA 1
ATOM 10396 C C . ILE B 1 520 ? -0.949 5.387 9.492 1 47.34 520 ILE B C 1
ATOM 10398 O O . ILE B 1 520 ? -0.124 4.859 8.742 1 47.34 520 ILE B O 1
ATOM 10402 N N . ASN B 1 521 ? -2.141 5.934 8.953 1 52.88 521 ASN B N 1
ATOM 10403 C CA . ASN B 1 521 ? -2.48 5.957 7.531 1 52.88 521 ASN B CA 1
ATOM 10404 C C . ASN B 1 521 ? -2.871 7.359 7.07 1 52.88 521 ASN B C 1
ATOM 10406 O O . ASN B 1 521 ? -3.055 8.258 7.895 1 52.88 521 ASN B O 1
ATOM 10410 N N . ARG B 1 522 ? -2.871 7.438 5.762 1 52.97 522 ARG B N 1
ATOM 10411 C CA . ARG B 1 522 ? -3.211 8.727 5.172 1 52.97 522 ARG B CA 1
ATOM 10412 C C . ARG B 1 522 ? -4.543 9.242 5.707 1 52.97 522 ARG B C 1
ATOM 10414 O O . ARG B 1 522 ? -4.676 10.422 6.031 1 52.97 522 ARG B O 1
ATOM 10421 N N . MET B 1 523 ? -5.391 8.289 5.812 1 58.59 523 MET B N 1
ATOM 10422 C CA . MET B 1 523 ? -6.73 8.68 6.238 1 58.59 523 MET B CA 1
ATOM 10423 C C . MET B 1 523 ? -6.734 9.109 7.699 1 58.59 523 MET B C 1
ATOM 10425 O O . MET B 1 523 ? -7.387 10.094 8.062 1 58.59 523 MET B O 1
ATOM 10429 N N . GLN B 1 524 ? -5.895 8.422 8.398 1 61.38 524 GLN B N 1
ATOM 10430 C CA . GLN B 1 524 ? -5.812 8.781 9.812 1 61.38 524 GLN B CA 1
ATOM 10431 C C . GLN B 1 524 ? -5.059 10.094 10 1 61.38 524 GLN B C 1
ATOM 10433 O O . GLN B 1 524 ? -5.402 10.891 10.883 1 61.38 524 GLN B O 1
ATOM 10438 N N . ALA B 1 525 ? -4.121 10.211 9.102 1 58.53 525 ALA B N 1
ATOM 10439 C CA . ALA B 1 525 ? -3.373 11.461 9.188 1 58.53 525 ALA B CA 1
ATOM 10440 C C . ALA B 1 525 ? -4.27 12.656 8.891 1 58.53 525 ALA B C 1
ATOM 10442 O O . ALA B 1 525 ? -4.164 13.695 9.539 1 58.53 525 ALA B O 1
ATOM 10443 N N . GLN B 1 526 ? -5.152 12.406 7.969 1 64.19 526 GLN B N 1
ATOM 10444 C CA . GLN B 1 526 ? -6.078 13.484 7.629 1 64.19 526 GLN B CA 1
ATOM 10445 C C . GLN B 1 526 ? -7.07 13.734 8.758 1 64.19 526 GLN B C 1
ATOM 10447 O O . GLN B 1 526 ? -7.371 14.883 9.086 1 64.19 526 GLN B O 1
ATOM 10452 N N . SER B 1 527 ? -7.523 12.68 9.336 1 70.38 527 SER B N 1
ATOM 10453 C CA . SER B 1 527 ? -8.461 12.828 10.445 1 70.38 527 SER B CA 1
ATOM 10454 C C . SER B 1 527 ? -7.797 13.508 11.641 1 70.38 527 SER B C 1
ATOM 10456 O O . SER B 1 527 ? -8.391 14.391 12.266 1 70.38 527 SER B O 1
ATOM 10458 N N . ASP B 1 528 ? -6.57 13.125 11.797 1 67.31 528 ASP B N 1
ATOM 10459 C CA . ASP B 1 528 ? -5.855 13.727 12.914 1 67.31 528 ASP B CA 1
ATOM 10460 C C . ASP B 1 528 ? -5.602 15.211 12.68 1 67.31 528 ASP B C 1
ATOM 10462 O O . ASP B 1 528 ? -5.707 16.016 13.602 1 67.31 528 ASP B O 1
ATOM 10466 N N . HIS B 1 529 ? -5.379 15.484 11.5 1 64.81 529 HIS B N 1
ATOM 10467 C CA . HIS B 1 529 ? -5.164 16.875 11.148 1 64.81 529 HIS B CA 1
ATOM 10468 C C . HIS B 1 529 ? -6.43 17.703 11.375 1 64.81 529 HIS B C 1
ATOM 10470 O O . HIS B 1 529 ? -6.367 18.812 11.898 1 64.81 529 HIS B O 1
ATOM 10476 N N . ILE B 1 530 ? -7.492 17.172 10.984 1 78.44 530 ILE B N 1
ATOM 10477 C CA . ILE B 1 530 ? -8.773 17.859 11.117 1 78.44 530 ILE B CA 1
ATOM 10478 C C . ILE B 1 530 ? -9.117 18.016 12.602 1 78.44 530 ILE B C 1
ATOM 10480 O O . ILE B 1 530 ? -9.453 19.109 13.047 1 78.44 530 ILE B O 1
ATOM 10484 N N . PHE B 1 531 ? -8.922 17.016 13.352 1 80.88 531 PHE B N 1
ATOM 10485 C CA . PHE B 1 531 ? -9.305 17.062 14.758 1 80.88 531 PHE B CA 1
ATOM 10486 C C . PHE B 1 531 ? -8.359 17.938 15.555 1 80.88 531 PHE B C 1
ATOM 10488 O O . PHE B 1 531 ? -8.781 18.672 16.453 1 80.88 531 PHE B O 1
ATOM 10495 N N . ASN B 1 532 ? -7.082 17.859 15.109 1 72.62 532 ASN B N 1
ATOM 10496 C CA . ASN B 1 532 ? -6.117 18.703 15.789 1 72.62 532 ASN B CA 1
ATOM 10497 C C . ASN B 1 532 ? -6.418 20.188 15.562 1 72.62 532 ASN B C 1
ATOM 10499 O O . ASN B 1 532 ? -6.246 21 16.469 1 72.62 532 ASN B O 1
ATOM 10503 N N . ALA B 1 533 ? -6.805 20.5 14.422 1 75.06 533 ALA B N 1
ATOM 10504 C CA . ALA B 1 533 ? -7.16 21.875 14.125 1 75.06 533 ALA B CA 1
ATOM 10505 C C . ALA B 1 533 ? -8.328 22.344 14.984 1 75.06 533 ALA B C 1
ATOM 10507 O O . ALA B 1 533 ? -8.312 23.453 15.523 1 75.06 533 ALA B O 1
ATOM 10508 N N . PHE B 1 534 ? -9.312 21.5 15.219 1 85.19 534 PHE B N 1
ATOM 10509 C CA . PHE B 1 534 ? -10.477 21.875 16 1 85.19 534 PHE B CA 1
ATOM 10510 C C . PHE B 1 534 ? -10.156 21.859 17.5 1 85.19 534 PHE B C 1
ATOM 10512 O O . PHE B 1 534 ? -10.711 22.641 18.266 1 85.19 534 PHE B O 1
ATOM 10519 N N . GLN B 1 535 ? -9.289 20.969 17.75 1 79.5 535 GLN B N 1
ATOM 10520 C CA . GLN B 1 535 ? -8.875 20.938 19.156 1 79.5 535 GLN B CA 1
ATOM 10521 C C . GLN B 1 535 ? -8.086 22.203 19.516 1 79.5 535 GLN B C 1
ATOM 10523 O O . GLN B 1 535 ? -8.211 22.703 20.641 1 79.5 535 GLN B O 1
ATOM 10528 N N . ASN B 1 536 ? -7.32 22.641 18.625 1 71.38 536 ASN B N 1
ATOM 10529 C CA . ASN B 1 536 ? -6.645 23.922 18.812 1 71.38 536 ASN B CA 1
ATOM 10530 C C . ASN B 1 536 ? -7.637 25.062 18.984 1 71.38 536 ASN B C 1
ATOM 10532 O O . ASN B 1 536 ? -7.41 25.984 19.781 1 71.38 536 ASN B O 1
ATOM 10536 N N . PHE B 1 537 ? -8.672 25.031 18.344 1 80.44 537 PHE B N 1
ATOM 10537 C CA . PHE B 1 537 ? -9.75 26.016 18.453 1 80.44 537 PHE B CA 1
ATOM 10538 C C . PHE B 1 537 ? -10.391 25.953 19.844 1 80.44 537 PHE B C 1
ATOM 10540 O O . PHE B 1 537 ? -10.703 26.984 20.438 1 80.44 537 PHE B O 1
ATOM 10547 N N . GLU B 1 538 ? -10.562 24.688 20.234 1 85.56 538 GLU B N 1
ATOM 10548 C CA . GLU B 1 538 ? -11.148 24.531 21.562 1 85.56 538 GLU B CA 1
ATOM 10549 C C . GLU B 1 538 ? -10.25 25.125 22.641 1 85.56 538 GLU B C 1
ATOM 10551 O O . GLU B 1 538 ? -10.742 25.766 23.578 1 85.56 538 GLU B O 1
ATOM 10556 N N . GLN B 1 539 ? -9.023 24.953 22.469 1 72.44 539 GLN B N 1
ATOM 10557 C CA . GLN B 1 539 ? -8.07 25.422 23.469 1 72.44 539 GLN B CA 1
ATOM 10558 C C . GLN B 1 539 ? -7.949 26.938 23.453 1 72.44 539 GLN B C 1
ATOM 10560 O O . GLN B 1 539 ? -7.801 27.562 24.5 1 72.44 539 GLN B O 1
ATOM 10565 N N . HIS B 1 540 ? -8.211 27.594 22.281 1 64.31 540 HIS B N 1
ATOM 10566 C CA . HIS B 1 540 ? -7.988 29.031 22.156 1 64.31 540 HIS B CA 1
ATOM 10567 C C . HIS B 1 540 ? -9.305 29.797 22.203 1 64.31 540 HIS B C 1
ATOM 10569 O O . HIS B 1 540 ? -9.32 31 22.516 1 64.31 540 HIS B O 1
ATOM 10575 N N . GLY B 1 541 ? -10.367 29.359 21.688 1 67.25 541 GLY B N 1
ATOM 10576 C CA . GLY B 1 541 ? -11.625 30.078 21.531 1 67.25 541 GLY B CA 1
ATOM 10577 C C . GLY B 1 541 ? -12.391 30.266 22.828 1 67.25 541 GLY B C 1
ATOM 10578 O O . GLY B 1 541 ? -13.234 31.156 22.938 1 67.25 541 GLY B O 1
ATOM 10579 N N . GLY B 1 542 ? -12.031 29.641 23.922 1 76.19 542 GLY B N 1
ATOM 10580 C CA . GLY B 1 542 ? -12.75 29.734 25.172 1 76.19 542 GLY B CA 1
ATOM 10581 C C . GLY B 1 542 ? -14.172 29.219 25.094 1 76.19 542 GLY B C 1
ATOM 10582 O O . GLY B 1 542 ? -14.875 29.469 24.109 1 76.19 542 GLY B O 1
ATOM 10583 N N . PHE B 1 543 ? -14.844 28.516 25.875 1 87.12 543 PHE B N 1
ATOM 10584 C CA . PHE B 1 543 ? -16.188 28.016 26.094 1 87.12 543 PHE B CA 1
ATOM 10585 C C . PHE B 1 543 ? -16.672 27.203 24.891 1 87.12 543 PHE B C 1
ATOM 10587 O O . PHE B 1 543 ? -17.828 27.312 24.484 1 87.12 543 PHE B O 1
ATOM 10594 N N . VAL B 1 544 ? -15.781 26.688 24.078 1 91.25 544 VAL B N 1
ATOM 10595 C CA . VAL B 1 544 ? -16.109 25.797 22.969 1 91.25 544 VAL B CA 1
ATOM 10596 C C . VAL B 1 544 ? -15.664 24.375 23.297 1 91.25 544 VAL B C 1
ATOM 10598 O O . VAL B 1 544 ? -14.578 24.172 23.828 1 91.25 544 VAL B O 1
ATOM 10601 N N . SER B 1 545 ? -16.578 23.5 23.219 1 92.06 545 SER B N 1
ATOM 10602 C CA . SER B 1 545 ? -16.25 22.094 23.359 1 92.06 545 SER B CA 1
ATOM 10603 C C . SER B 1 545 ? -16.297 21.375 22.016 1 92.06 545 SER B C 1
ATOM 10605 O O . SER B 1 545 ? -17.234 21.531 21.25 1 92.06 545 SER B O 1
ATOM 10607 N N . VAL B 1 546 ? -15.203 20.75 21.703 1 91.38 546 VAL B N 1
ATOM 10608 C CA . VAL B 1 546 ? -15.102 20.047 20.438 1 91.38 546 VAL B CA 1
ATOM 10609 C C . VAL B 1 546 ? -15.055 18.531 20.688 1 91.38 546 VAL B C 1
ATOM 10611 O O . VAL B 1 546 ? -14.227 18.062 21.469 1 91.38 546 VAL B O 1
ATOM 10614 N N . THR B 1 547 ? -16.047 17.766 20.172 1 90.25 547 THR B N 1
ATOM 10615 C CA . THR B 1 547 ? -16.047 16.312 20.203 1 90.25 547 THR B CA 1
ATOM 10616 C C . THR B 1 547 ? -15.883 15.727 18.812 1 90.25 547 THR B C 1
ATOM 10618 O O . THR B 1 547 ? -16.734 15.906 17.938 1 90.25 547 THR B O 1
ATOM 10621 N N . PRO B 1 548 ? -14.766 15.125 18.547 1 87.81 548 PRO B N 1
ATOM 10622 C CA . PRO B 1 548 ? -14.508 14.586 17.219 1 87.81 548 PRO B CA 1
ATOM 10623 C C . PRO B 1 548 ? -15.203 13.242 16.984 1 87.81 548 PRO B C 1
ATOM 10625 O O . PRO B 1 548 ? -15.297 12.422 17.891 1 87.81 548 PRO B O 1
ATOM 10628 N N . PHE B 1 549 ? -15.852 13.047 15.773 1 84.56 549 PHE B N 1
ATOM 10629 C CA . PHE B 1 549 ? -16.453 11.805 15.289 1 84.56 549 PHE B CA 1
ATOM 10630 C C . PHE B 1 549 ? -15.961 11.477 13.883 1 84.56 549 PHE B C 1
ATOM 10632 O O . PHE B 1 549 ? -15.547 12.375 13.141 1 84.56 549 PHE B O 1
ATOM 10639 N N . THR B 1 550 ? -15.789 10.258 13.508 1 79.44 550 THR B N 1
ATOM 10640 C CA . THR B 1 550 ? -15.492 9.828 12.148 1 79.44 550 THR B CA 1
ATOM 10641 C C . THR B 1 550 ? -16.562 8.867 11.641 1 79.44 550 THR B C 1
ATOM 10643 O O . THR B 1 550 ? -16.922 7.906 12.32 1 79.44 550 THR B O 1
ATOM 10646 N N . ALA B 1 551 ? -17.219 9.266 10.562 1 76.44 551 ALA B N 1
ATOM 10647 C CA . ALA B 1 551 ? -18.203 8.406 9.914 1 76.44 551 ALA B CA 1
ATOM 10648 C C . ALA B 1 551 ? -17.609 7.719 8.688 1 76.44 551 ALA B C 1
ATOM 10650 O O . ALA B 1 551 ? -17.156 8.383 7.758 1 76.44 551 ALA B O 1
ATOM 10651 N N . ILE B 1 552 ? -17.516 6.504 8.711 1 69.31 552 ILE B N 1
ATOM 10652 C CA . ILE B 1 552 ? -17.016 5.73 7.578 1 69.31 552 ILE B CA 1
ATOM 10653 C C . ILE B 1 552 ? -18.172 4.984 6.914 1 69.31 552 ILE B C 1
ATOM 10655 O O . ILE B 1 552 ? -18.656 3.979 7.438 1 69.31 552 ILE B O 1
ATOM 10659 N N . SER B 1 553 ? -18.766 5.477 5.898 1 71.25 553 SER B N 1
ATOM 10660 C CA . SER B 1 553 ? -19.891 4.906 5.16 1 71.25 553 SER B CA 1
ATOM 10661 C C . SER B 1 553 ? -19.797 5.234 3.672 1 71.25 553 SER B C 1
ATOM 10663 O O . SER B 1 553 ? -18.938 6.016 3.256 1 71.25 553 SER B O 1
ATOM 10665 N N . GLN B 1 554 ? -20.578 4.508 2.877 1 66.75 554 GLN B N 1
ATOM 10666 C CA . GLN B 1 554 ? -20.688 4.883 1.473 1 66.75 554 GLN B CA 1
ATOM 10667 C C . GLN B 1 554 ? -21.328 6.258 1.32 1 66.75 554 GLN B C 1
ATOM 10669 O O . GLN B 1 554 ? -22.125 6.676 2.174 1 66.75 554 GLN B O 1
ATOM 10674 N N . TYR B 1 555 ? -20.969 6.953 0.315 1 69.31 555 TYR B N 1
ATOM 10675 C CA . TYR B 1 555 ? -21.5 8.297 0.12 1 69.31 555 TYR B CA 1
ATOM 10676 C C . TYR B 1 555 ? -23.016 8.281 -0.001 1 69.31 555 TYR B C 1
ATOM 10678 O O . TYR B 1 555 ? -23.688 9.234 0.389 1 69.31 555 TYR B O 1
ATOM 10686 N N . SER B 1 556 ? -23.531 7.121 -0.407 1 71.69 556 SER B N 1
ATOM 10687 C CA . SER B 1 556 ? -24.984 7.055 -0.585 1 71.69 556 SER B CA 1
ATOM 10688 C C . SER B 1 556 ? -25.703 6.938 0.755 1 71.69 556 SER B C 1
ATOM 10690 O O . SER B 1 556 ? -26.859 7.355 0.887 1 71.69 556 SER B O 1
ATOM 10692 N N . THR B 1 557 ? -25.016 6.5 1.773 1 74.88 557 THR B N 1
ATOM 10693 C CA . THR B 1 557 ? -25.703 6.258 3.035 1 74.88 557 THR B CA 1
ATOM 10694 C C . THR B 1 557 ? -25.094 7.094 4.156 1 74.88 557 THR B C 1
ATOM 10696 O O . THR B 1 557 ? -25.547 7.039 5.301 1 74.88 557 THR B O 1
ATOM 10699 N N . ILE B 1 558 ? -24.109 7.836 3.836 1 82.44 558 ILE B N 1
ATOM 10700 C CA . ILE B 1 558 ? -23.391 8.555 4.879 1 82.44 558 ILE B CA 1
ATOM 10701 C C . ILE B 1 558 ? -24.281 9.641 5.469 1 82.44 558 ILE B C 1
ATOM 10703 O O . ILE B 1 558 ? -24.047 10.109 6.59 1 82.44 558 ILE B O 1
ATOM 10707 N N . HIS B 1 559 ? -25.422 10.07 4.762 1 87.38 559 HIS B N 1
ATOM 10708 C CA . HIS B 1 559 ? -26.344 11.07 5.289 1 87.38 559 HIS B CA 1
ATOM 10709 C C . HIS B 1 559 ? -27.062 10.562 6.527 1 87.38 559 HIS B C 1
ATOM 10711 O O . HIS B 1 559 ? -27.422 11.344 7.414 1 87.38 559 HIS B O 1
ATOM 10717 N N . GLU B 1 560 ? -27.188 9.297 6.535 1 82.06 560 GLU B N 1
ATOM 10718 C CA . GLU B 1 560 ? -27.859 8.711 7.695 1 82.06 560 GLU B CA 1
ATOM 10719 C C . GLU B 1 560 ? -27 8.844 8.953 1 82.06 560 GLU B C 1
ATOM 10721 O O . GLU B 1 560 ? -27.531 9.078 10.047 1 82.06 560 GLU B O 1
ATOM 10726 N N . ASP B 1 561 ? -25.734 8.766 8.742 1 83.12 561 ASP B N 1
ATOM 10727 C CA . ASP B 1 561 ? -24.812 8.922 9.867 1 83.12 561 ASP B CA 1
ATOM 10728 C C . ASP B 1 561 ? -24.844 10.352 10.406 1 83.12 561 ASP B C 1
ATOM 10730 O O . ASP B 1 561 ? -24.797 10.562 11.617 1 83.12 561 ASP B O 1
ATOM 10734 N N . ILE B 1 562 ? -24.938 11.25 9.531 1 90.81 562 ILE B N 1
ATOM 10735 C CA . ILE B 1 562 ? -24.984 12.664 9.914 1 90.81 562 ILE B CA 1
ATOM 10736 C C . ILE B 1 562 ? -26.266 12.945 10.688 1 90.81 562 ILE B C 1
ATOM 10738 O O . ILE B 1 562 ? -26.219 13.539 11.766 1 90.81 562 ILE B O 1
ATOM 10742 N N . CYS B 1 563 ? -27.359 12.508 10.164 1 87.06 563 CYS B N 1
ATOM 10743 C CA . CYS B 1 563 ? -28.656 12.773 10.773 1 87.06 563 CYS B CA 1
ATOM 10744 C C . CYS B 1 563 ? -28.781 12.07 12.117 1 87.06 563 CYS B C 1
ATOM 10746 O O . CYS B 1 563 ? -29.328 12.633 13.078 1 87.06 563 CYS B O 1
ATOM 10748 N N . ASN B 1 564 ? -28.219 10.891 12.164 1 83.5 564 ASN B N 1
ATOM 10749 C CA . ASN B 1 564 ? -28.281 10.148 13.422 1 83.5 564 ASN B CA 1
ATOM 10750 C C . ASN B 1 564 ? -27.438 10.82 14.5 1 83.5 564 ASN B C 1
ATOM 10752 O O . ASN B 1 564 ? -27.828 10.875 15.664 1 83.5 564 ASN B O 1
ATOM 10756 N N . LEU B 1 565 ? -26.328 11.289 14.078 1 87.12 565 LEU B N 1
ATOM 10757 C CA . LEU B 1 565 ? -25.469 11.984 15.039 1 87.12 565 LEU B CA 1
ATOM 10758 C C . LEU B 1 565 ? -26.141 13.266 15.531 1 87.12 565 LEU B C 1
ATOM 10760 O O . LEU B 1 565 ? -26.078 13.586 16.719 1 87.12 565 LEU B O 1
ATOM 10764 N N . ALA B 1 566 ? -26.75 13.977 14.656 1 90.25 566 ALA B N 1
ATOM 10765 C CA . ALA B 1 566 ? -27.438 15.211 15.016 1 90.25 566 ALA B CA 1
ATOM 10766 C C . ALA B 1 566 ? -28.594 14.945 15.984 1 90.25 566 ALA B C 1
ATOM 10768 O O . ALA B 1 566 ? -28.812 15.711 16.922 1 90.25 566 ALA B O 1
ATOM 10769 N N . GLU B 1 567 ? -29.219 13.891 15.75 1 86.25 567 GLU B N 1
ATOM 10770 C CA . GLU B 1 567 ? -30.344 13.539 16.625 1 86.25 567 GLU B CA 1
ATOM 10771 C C . GLU B 1 567 ? -29.859 13.055 17.984 1 86.25 567 GLU B C 1
ATOM 10773 O O . GLU B 1 567 ? -30.422 13.414 19.016 1 86.25 567 GLU B O 1
ATOM 10778 N N . ASP B 1 568 ? -28.828 12.266 17.922 1 82.94 568 ASP B N 1
ATOM 10779 C CA . ASP B 1 568 ? -28.281 11.703 19.141 1 82.94 568 ASP B CA 1
ATOM 10780 C C . ASP B 1 568 ? -27.734 12.812 20.062 1 82.94 568 ASP B C 1
ATOM 10782 O O . ASP B 1 568 ? -27.906 12.758 21.281 1 82.94 568 ASP B O 1
ATOM 10786 N N . LYS B 1 569 ? -27.172 13.805 19.469 1 89.25 569 LYS B N 1
ATOM 10787 C CA . LYS B 1 569 ? -26.562 14.875 20.25 1 89.25 569 LYS B CA 1
ATOM 10788 C C . LYS B 1 569 ? -27.5 16.078 20.375 1 89.25 569 LYS B C 1
ATOM 10790 O O . LYS B 1 569 ? -27.125 17.109 20.922 1 89.25 569 LYS B O 1
ATOM 10795 N N . ARG B 1 570 ? -28.672 15.914 19.891 1 88.38 570 ARG B N 1
ATOM 10796 C CA . ARG B 1 570 ? -29.688 16.953 19.969 1 88.38 570 ARG B CA 1
ATOM 10797 C C . ARG B 1 570 ? -29.156 18.281 19.438 1 88.38 570 ARG B C 1
ATOM 10799 O O . ARG B 1 570 ? -29.281 19.312 20.109 1 88.38 570 ARG B O 1
ATOM 10806 N N . ALA B 1 571 ? -28.609 18.156 18.234 1 92.31 571 ALA B N 1
ATOM 10807 C CA . ALA B 1 571 ? -28.031 19.344 17.625 1 92.31 571 ALA B CA 1
ATOM 10808 C C . ALA B 1 571 ? -29.109 20.234 17.031 1 92.31 571 ALA B C 1
ATOM 10810 O O . ALA B 1 571 ? -30.172 19.766 16.625 1 92.31 571 ALA B O 1
ATOM 10811 N N . ALA B 1 572 ? -28.797 21.531 17.016 1 92.81 572 ALA B N 1
ATOM 10812 C CA . ALA B 1 572 ? -29.734 22.5 16.438 1 92.81 572 ALA B CA 1
ATOM 10813 C C . ALA B 1 572 ? -29.375 22.812 14.984 1 92.81 572 ALA B C 1
ATOM 10815 O O . ALA B 1 572 ? -30.234 23.234 14.211 1 92.81 572 ALA B O 1
ATOM 10816 N N . LEU B 1 573 ? -28.141 22.609 14.703 1 95.12 573 LEU B N 1
ATOM 10817 C CA . LEU B 1 573 ? -27.672 23 13.375 1 95.12 573 LEU B CA 1
ATOM 10818 C C . LEU B 1 573 ? -26.641 22.016 12.852 1 95.12 573 LEU B C 1
ATOM 10820 O O . LEU B 1 573 ? -25.766 21.578 13.602 1 95.12 573 LEU B O 1
ATOM 10824 N N . ILE B 1 574 ? -26.797 21.641 11.578 1 95.94 574 ILE B N 1
ATOM 10825 C CA . ILE B 1 574 ? -25.812 20.859 10.859 1 95.94 574 ILE B CA 1
ATOM 10826 C C . ILE B 1 574 ? -25.141 21.719 9.781 1 95.94 574 ILE B C 1
ATOM 10828 O O . ILE B 1 574 ? -25.828 22.375 8.992 1 95.94 574 ILE B O 1
ATOM 10832 N N . ILE B 1 575 ? -23.906 21.797 9.82 1 95.81 575 ILE B N 1
ATOM 10833 C CA . ILE B 1 575 ? -23.172 22.547 8.797 1 95.81 575 ILE B CA 1
ATOM 10834 C C . ILE B 1 575 ? -22.469 21.578 7.852 1 95.81 575 ILE B C 1
ATOM 10836 O O . ILE B 1 575 ? -21.672 20.75 8.289 1 95.81 575 ILE B O 1
ATOM 10840 N N . ILE B 1 576 ? -22.75 21.625 6.625 1 94.19 576 ILE B N 1
ATOM 10841 C CA . ILE B 1 576 ? -22.141 20.781 5.609 1 94.19 576 ILE B CA 1
ATOM 10842 C C . ILE B 1 576 ? -21.453 21.641 4.562 1 94.19 576 ILE B C 1
ATOM 10844 O O . ILE B 1 576 ? -21.953 22.719 4.207 1 94.19 576 ILE B O 1
ATOM 10848 N N . PRO B 1 577 ? -20.312 21.203 4.074 1 90.56 577 PRO B N 1
ATOM 10849 C CA . PRO B 1 577 ? -19.625 21.984 3.031 1 90.56 577 PRO B CA 1
ATOM 10850 C C . PRO B 1 577 ? -20.281 21.828 1.661 1 90.56 577 PRO B C 1
ATOM 10852 O O . PRO B 1 577 ? -20.859 20.766 1.362 1 90.56 577 PRO B O 1
ATOM 10855 N N . PHE B 1 578 ? -20.188 22.859 0.902 1 89.12 578 PHE B N 1
ATOM 10856 C CA . PHE B 1 578 ? -20.672 22.844 -0.471 1 89.12 578 PHE B CA 1
ATOM 10857 C C . PHE B 1 578 ? -19.859 21.875 -1.327 1 89.12 578 PHE B C 1
ATOM 10859 O O . PHE B 1 578 ? -18.672 21.688 -1.084 1 89.12 578 PHE B O 1
ATOM 10866 N N . HIS B 1 579 ? -20.453 21.266 -2.346 1 84.38 579 HIS B N 1
ATOM 10867 C CA . HIS B 1 579 ? -19.828 20.219 -3.135 1 84.38 579 HIS B CA 1
ATOM 10868 C C . HIS B 1 579 ? -18.859 20.797 -4.16 1 84.38 579 HIS B C 1
ATOM 10870 O O . HIS B 1 579 ? -18.078 20.062 -4.781 1 84.38 579 HIS B O 1
ATOM 10876 N N . LYS B 1 580 ? -18.875 22.125 -4.352 1 79.88 580 LYS B N 1
ATOM 10877 C CA . LYS B 1 580 ? -17.953 22.734 -5.309 1 79.88 580 LYS B CA 1
ATOM 10878 C C . LYS B 1 580 ? -16.906 23.594 -4.598 1 79.88 580 LYS B C 1
ATOM 10880 O O . LYS B 1 580 ? -17.156 24.094 -3.494 1 79.88 580 LYS B O 1
ATOM 10885 N N . HIS B 1 581 ? -15.664 23.594 -5.168 1 72 581 HIS B N 1
ATOM 10886 C CA . HIS B 1 581 ? -14.625 24.453 -4.625 1 72 581 HIS B CA 1
ATOM 10887 C C . HIS B 1 581 ? -14.109 25.422 -5.68 1 72 581 HIS B C 1
ATOM 10889 O O . HIS B 1 581 ? -14.188 25.141 -6.879 1 72 581 HIS B O 1
ATOM 10895 N N . GLN B 1 582 ? -13.773 26.594 -5.098 1 64.19 582 GLN B N 1
ATOM 10896 C CA . GLN B 1 582 ? -13.25 27.609 -6.004 1 64.19 582 GLN B CA 1
ATOM 10897 C C . GLN B 1 582 ? -11.789 27.328 -6.363 1 64.19 582 GLN B C 1
ATOM 10899 O O . GLN B 1 582 ? -10.969 27.094 -5.48 1 64.19 582 GLN B O 1
ATOM 10904 N N . THR B 1 583 ? -11.555 27.094 -7.617 1 56.97 583 THR B N 1
ATOM 10905 C CA . THR B 1 583 ? -10.18 26.922 -8.086 1 56.97 583 THR B CA 1
ATOM 10906 C C . THR B 1 583 ? -9.477 28.281 -8.156 1 56.97 583 THR B C 1
ATOM 10908 O O . THR B 1 583 ? -10.094 29.328 -7.969 1 56.97 583 THR B O 1
ATOM 10911 N N . VAL B 1 584 ? -8.203 28.266 -8.391 1 49.31 584 VAL B N 1
ATOM 10912 C CA . VAL B 1 584 ? -7.379 29.469 -8.453 1 49.31 584 VAL B CA 1
ATOM 10913 C C . VAL B 1 584 ? -7.875 30.391 -9.562 1 49.31 584 VAL B C 1
ATOM 10915 O O . VAL B 1 584 ? -7.844 31.609 -9.43 1 49.31 584 VAL B O 1
ATOM 10918 N N . ASP B 1 585 ? -8.516 29.797 -10.531 1 51.06 585 ASP B N 1
ATOM 10919 C CA . ASP B 1 585 ? -9 30.578 -11.664 1 51.06 585 ASP B CA 1
ATOM 10920 C C . ASP B 1 585 ? -10.391 31.141 -11.391 1 51.06 585 ASP B C 1
ATOM 10922 O O . ASP B 1 585 ? -10.984 31.812 -12.25 1 51.06 585 ASP B O 1
ATOM 10926 N N . GLY B 1 586 ? -10.883 31.078 -10.188 1 55.5 586 GLY B N 1
ATOM 10927 C CA . GLY B 1 586 ? -12.172 31.641 -9.812 1 55.5 586 GLY B CA 1
ATOM 10928 C C . GLY B 1 586 ? -13.344 30.75 -10.195 1 55.5 586 GLY B C 1
ATOM 10929 O O . GLY B 1 586 ? -14.5 31.094 -9.914 1 55.5 586 GLY B O 1
ATOM 10930 N N . ARG B 1 587 ? -13.07 29.656 -10.922 1 58.81 587 ARG B N 1
ATOM 10931 C CA . ARG B 1 587 ? -14.164 28.766 -11.32 1 58.81 587 ARG B CA 1
ATOM 10932 C C . ARG B 1 587 ? -14.523 27.797 -10.203 1 58.81 587 ARG B C 1
ATOM 10934 O O . ARG B 1 587 ? -13.695 27.516 -9.336 1 58.81 587 ARG B O 1
ATOM 10941 N N . MET B 1 588 ? -15.828 27.5 -10.086 1 68.19 588 MET B N 1
ATOM 10942 C CA . MET B 1 588 ? -16.297 26.516 -9.117 1 68.19 588 MET B CA 1
ATOM 10943 C C . MET B 1 588 ? -16.266 25.109 -9.703 1 68.19 588 MET B C 1
ATOM 10945 O O . MET B 1 588 ? -16.891 24.844 -10.734 1 68.19 588 MET B O 1
ATOM 10949 N N . GLU B 1 589 ? -15.352 24.328 -9.211 1 69 589 GLU B N 1
ATOM 10950 C CA . GLU B 1 589 ? -15.219 22.953 -9.703 1 69 589 GLU B CA 1
ATOM 10951 C C . GLU B 1 589 ? -15.789 21.953 -8.703 1 69 589 GLU B C 1
ATOM 10953 O O . GLU B 1 589 ? -15.695 22.156 -7.488 1 69 589 GLU B O 1
ATOM 10958 N N . ASP B 1 590 ? -16.453 20.969 -9.32 1 67.06 590 ASP B N 1
ATOM 10959 C CA . ASP B 1 590 ? -17.016 19.906 -8.477 1 67.06 590 ASP B CA 1
ATOM 10960 C C . ASP B 1 590 ? -15.898 19.094 -7.82 1 67.06 590 ASP B C 1
ATOM 10962 O O . ASP B 1 590 ? -14.945 18.688 -8.484 1 67.06 590 ASP B O 1
ATOM 10966 N N . THR B 1 591 ? -15.844 19.156 -6.492 1 60.75 591 THR B N 1
ATOM 10967 C CA . THR B 1 591 ? -14.883 18.328 -5.781 1 60.75 591 THR B CA 1
ATOM 10968 C C . THR B 1 591 ? -15.211 16.844 -5.957 1 60.75 591 THR B C 1
ATOM 10970 O O . THR B 1 591 ? -14.336 16.031 -6.281 1 60.75 591 THR B O 1
ATOM 10973 N N . ASN B 1 592 ? -16.469 16.391 -5.609 1 62.62 592 ASN B N 1
ATOM 10974 C CA . ASN B 1 592 ? -17 15.039 -5.703 1 62.62 592 ASN B CA 1
ATOM 10975 C C . ASN B 1 592 ? -18.516 15.047 -5.926 1 62.62 592 ASN B C 1
ATOM 10977 O O . ASN B 1 592 ? -19.25 15.719 -5.199 1 62.62 592 ASN B O 1
ATOM 10981 N N . SER B 1 593 ? -18.891 14.445 -7.016 1 68.25 593 SER B N 1
ATOM 10982 C CA . SER B 1 593 ? -20.312 14.398 -7.324 1 68.25 593 SER B CA 1
ATOM 10983 C C . SER B 1 593 ? -21.109 13.727 -6.203 1 68.25 593 SER B C 1
ATOM 10985 O O . SER B 1 593 ? -22.281 14.016 -6.008 1 68.25 593 SER B O 1
ATOM 10987 N N . SER B 1 594 ? -20.469 12.938 -5.512 1 76 594 SER B N 1
ATOM 10988 C CA . SER B 1 594 ? -21.156 12.242 -4.434 1 76 594 SER B CA 1
ATOM 10989 C C . SER B 1 594 ? -21.469 13.188 -3.281 1 76 594 SER B C 1
ATOM 10991 O O . SER B 1 594 ? -22.406 12.945 -2.51 1 76 594 SER B O 1
ATOM 10993 N N . PHE B 1 595 ? -20.766 14.312 -3.256 1 81 595 PHE B N 1
ATOM 10994 C CA . PHE B 1 595 ? -21.016 15.289 -2.201 1 81 595 PHE B CA 1
ATOM 10995 C C . PHE B 1 595 ? -22.344 16 -2.434 1 81 595 PHE B C 1
ATOM 10997 O O . PHE B 1 595 ? -23.047 16.344 -1.48 1 81 595 PHE B O 1
ATOM 11004 N N . ARG B 1 596 ? -22.641 16.172 -3.695 1 83.88 596 ARG B N 1
ATOM 11005 C CA . ARG B 1 596 ? -23.906 16.812 -4.02 1 83.88 596 ARG B CA 1
ATOM 11006 C C . ARG B 1 596 ? -25.094 15.969 -3.574 1 83.88 596 ARG B C 1
ATOM 11008 O O . ARG B 1 596 ? -26.031 16.484 -2.963 1 83.88 596 ARG B O 1
ATOM 11015 N N . MET B 1 597 ? -24.953 14.711 -3.857 1 82.81 597 MET B N 1
ATOM 11016 C CA . MET B 1 597 ? -26.016 13.797 -3.445 1 82.81 597 MET B CA 1
ATOM 11017 C C . MET B 1 597 ? -26.109 13.734 -1.926 1 82.81 597 MET B C 1
ATOM 11019 O O . MET B 1 597 ? -27.219 13.664 -1.377 1 82.81 597 MET B O 1
ATOM 11023 N N . LEU B 1 598 ? -25.047 13.773 -1.332 1 87.44 598 LEU B N 1
ATOM 11024 C CA . LEU B 1 598 ? -25 13.773 0.127 1 87.44 598 LEU B CA 1
ATOM 11025 C C . LEU B 1 598 ? -25.703 15.008 0.691 1 87.44 598 LEU B C 1
ATOM 11027 O O . LEU B 1 598 ? -26.516 14.898 1.617 1 87.44 598 LEU B O 1
ATOM 11031 N N . ASN B 1 599 ? -25.391 16.141 0.159 1 90.81 599 ASN B N 1
ATOM 11032 C CA . ASN B 1 599 ? -26 17.391 0.629 1 90.81 599 ASN B CA 1
ATOM 11033 C C . ASN B 1 599 ? -27.5 17.391 0.414 1 90.81 599 ASN B C 1
ATOM 11035 O O . ASN B 1 599 ? -28.266 17.797 1.292 1 90.81 599 ASN B O 1
ATOM 11039 N N . GLN B 1 600 ? -27.922 16.828 -0.691 1 89 600 GLN B N 1
ATOM 11040 C CA . GLN B 1 600 ? -29.344 16.766 -0.982 1 89 600 GLN B CA 1
ATOM 11041 C C . GLN B 1 600 ? -30.062 15.828 -0.016 1 89 600 GLN B C 1
ATOM 11043 O O . GLN B 1 600 ? -31.156 16.125 0.458 1 89 600 GLN B O 1
ATOM 11048 N N . ASN B 1 601 ? -29.391 14.758 0.279 1 88.88 601 ASN B N 1
ATOM 11049 C CA . ASN B 1 601 ? -29.984 13.797 1.201 1 88.88 601 ASN B CA 1
ATOM 11050 C C . ASN B 1 601 ? -30.047 14.344 2.625 1 88.88 601 ASN B C 1
ATOM 11052 O O . ASN B 1 601 ? -31 14.086 3.354 1 88.88 601 ASN B O 1
ATOM 11056 N N . VAL B 1 602 ? -29.062 15.062 2.99 1 91.69 602 VAL B N 1
ATOM 11057 C CA . VAL B 1 602 ? -29.047 15.641 4.328 1 91.69 602 VAL B CA 1
ATOM 11058 C C . VAL B 1 602 ? -30.156 16.703 4.438 1 91.69 602 VAL B C 1
ATOM 11060 O O . VAL B 1 602 ? -30.844 16.781 5.449 1 91.69 602 VAL B O 1
ATOM 11063 N N . LEU B 1 603 ? -30.312 17.469 3.391 1 91.06 603 LEU B N 1
ATOM 11064 C CA . LEU B 1 603 ? -31.344 18.5 3.375 1 91.06 603 LEU B CA 1
ATOM 11065 C C . LEU B 1 603 ? -32.719 17.875 3.451 1 91.06 603 LEU B C 1
ATOM 11067 O O . LEU B 1 603 ? -33.625 18.438 4.094 1 91.06 603 LEU B O 1
ATOM 11071 N N . ALA B 1 604 ? -32.844 16.734 2.896 1 87.12 604 ALA B N 1
ATOM 11072 C CA . ALA B 1 604 ? -34.125 16.078 2.811 1 87.12 604 ALA B CA 1
ATOM 11073 C C . ALA B 1 604 ? -34.469 15.359 4.113 1 87.12 604 ALA B C 1
ATOM 11075 O O . ALA B 1 604 ? -35.656 15.281 4.5 1 87.12 604 ALA B O 1
ATOM 11076 N N . HIS B 1 605 ? -33.469 14.883 4.84 1 85.69 605 HIS B N 1
ATOM 11077 C CA . HIS B 1 605 ? -33.75 13.977 5.945 1 85.69 605 HIS B CA 1
ATOM 11078 C C . HIS B 1 605 ? -33.25 14.531 7.27 1 85.69 605 HIS B C 1
ATOM 11080 O O . HIS B 1 605 ? -33.406 13.891 8.312 1 85.69 605 HIS B O 1
ATOM 11086 N N . ALA B 1 606 ? -32.781 15.727 7.324 1 88.88 606 ALA B N 1
ATOM 11087 C CA . ALA B 1 606 ? -32.125 16.25 8.531 1 88.88 606 ALA B CA 1
ATOM 11088 C C . ALA B 1 606 ? -33.156 16.484 9.641 1 88.88 606 ALA B C 1
ATOM 11090 O O . ALA B 1 606 ? -34.281 16.938 9.375 1 88.88 606 ALA B O 1
ATOM 11091 N N . PRO B 1 607 ? -32.875 16.016 10.859 1 87.94 607 PRO B N 1
ATOM 11092 C CA . PRO B 1 607 ? -33.781 16.219 12 1 87.94 607 PRO B CA 1
ATOM 11093 C C . PRO B 1 607 ? -33.656 17.625 12.578 1 87.94 607 PRO B C 1
ATOM 11095 O O . PRO B 1 607 ? -34.344 17.953 13.555 1 87.94 607 PRO B O 1
ATOM 11098 N N . CYS B 1 608 ? -32.812 18.422 12.086 1 92 608 CYS B N 1
ATOM 11099 C CA . CYS B 1 608 ? -32.625 19.812 12.516 1 92 608 CYS B CA 1
ATOM 11100 C C . CYS B 1 608 ? -32.312 20.703 11.328 1 92 608 CYS B C 1
ATOM 11102 O O . CYS B 1 608 ? -32.438 20.297 10.18 1 92 608 CYS B O 1
ATOM 11104 N N . SER B 1 609 ? -32 22.031 11.664 1 94.12 609 SER B N 1
ATOM 11105 C CA . SER B 1 609 ? -31.688 22.953 10.578 1 94.12 609 SER B CA 1
ATOM 11106 C C . SER B 1 609 ? -30.344 22.625 9.938 1 94.12 609 SER B C 1
ATOM 11108 O O . SER B 1 609 ? -29.453 22.062 10.594 1 94.12 609 SER B O 1
ATOM 11110 N N . VAL B 1 610 ? -30.266 22.828 8.719 1 95.56 610 VAL B N 1
ATOM 11111 C CA . VAL B 1 610 ? -29.062 22.484 7.961 1 95.56 610 VAL B CA 1
ATOM 11112 C C . VAL B 1 610 ? -28.5 23.75 7.301 1 95.56 610 VAL B C 1
ATOM 11114 O O . VAL B 1 610 ? -29.266 24.594 6.805 1 95.56 610 VAL B O 1
ATOM 11117 N N . GLY B 1 611 ? -27.203 23.969 7.398 1 95.62 611 GLY B N 1
ATOM 11118 C CA . GLY B 1 611 ? -26.516 25.047 6.715 1 95.62 611 GLY B CA 1
ATOM 11119 C C . GLY B 1 611 ? -25.453 24.547 5.754 1 95.62 611 GLY B C 1
ATOM 11120 O O . GLY B 1 611 ? -24.578 23.766 6.133 1 95.62 611 GLY B O 1
ATOM 11121 N N . ILE B 1 612 ? -25.578 24.953 4.512 1 94.56 612 ILE B N 1
ATOM 11122 C CA . ILE B 1 612 ? -24.547 24.641 3.514 1 94.56 612 ILE B CA 1
ATOM 11123 C C . ILE B 1 612 ? -23.562 25.797 3.416 1 94.56 612 ILE B C 1
ATOM 11125 O O . ILE B 1 612 ? -23.953 26.938 3.158 1 94.56 612 ILE B O 1
ATOM 11129 N N . LEU B 1 613 ? -22.328 25.516 3.625 1 93.75 613 LEU B N 1
ATOM 11130 C CA . LEU B 1 613 ? -21.297 26.547 3.625 1 93.75 613 LEU B CA 1
ATOM 11131 C C . LEU B 1 613 ? -20.5 26.531 2.322 1 93.75 613 LEU B C 1
ATOM 11133 O O . LEU B 1 613 ? -19.859 25.531 2.002 1 93.75 613 LEU B O 1
ATOM 11137 N N . VAL B 1 614 ? -20.609 27.578 1.618 1 89.5 614 VAL B N 1
ATOM 11138 C CA . VAL B 1 614 ? -19.781 27.781 0.433 1 89.5 614 VAL B CA 1
ATOM 11139 C C . VAL B 1 614 ? -18.5 28.516 0.815 1 89.5 614 VAL B C 1
ATOM 11141 O O . VAL B 1 614 ? -18.531 29.703 1.14 1 89.5 614 VAL B O 1
ATOM 11144 N N . ASP B 1 615 ? -17.391 27.812 0.746 1 83.81 615 ASP B N 1
ATOM 11145 C CA . ASP B 1 615 ? -16.125 28.328 1.241 1 83.81 615 ASP B CA 1
ATOM 11146 C C . ASP B 1 615 ? -15.352 29.047 0.136 1 83.81 615 ASP B C 1
ATOM 11148 O O . ASP B 1 615 ? -14.969 28.438 -0.864 1 83.81 615 ASP B O 1
ATOM 11152 N N . ARG B 1 616 ? -15.172 30.328 0.258 1 76.06 616 ARG B N 1
ATOM 11153 C CA . ARG B 1 616 ? -14.312 31.094 -0.633 1 76.06 616 ARG B CA 1
ATOM 11154 C C . ARG B 1 616 ? -13.211 31.812 0.148 1 76.06 616 ARG B C 1
ATOM 11156 O O . ARG B 1 616 ? -12.711 32.844 -0.289 1 76.06 616 ARG B O 1
ATOM 11163 N N . GLY B 1 617 ? -12.883 31.266 1.342 1 67.38 617 GLY B N 1
ATOM 11164 C CA . GLY B 1 617 ? -11.828 31.828 2.16 1 67.38 617 GLY B CA 1
ATOM 11165 C C . GLY B 1 617 ? -12.32 32.906 3.113 1 67.38 617 GLY B C 1
ATOM 11166 O O . GLY B 1 617 ? -12.234 34.094 2.811 1 67.38 617 GLY B O 1
ATOM 11167 N N . LEU B 1 618 ? -12.984 32.594 4.215 1 62.22 618 LEU B N 1
ATOM 11168 C CA . LEU B 1 618 ? -13.414 33.531 5.242 1 62.22 618 LEU B CA 1
ATOM 11169 C C . LEU B 1 618 ? -12.219 34.062 6.039 1 62.22 618 LEU B C 1
ATOM 11171 O O . LEU B 1 618 ? -11.766 33.406 6.98 1 62.22 618 LEU B O 1
ATOM 11175 N N . ASN B 1 619 ? -10.992 34.406 5.25 1 51.16 619 ASN B N 1
ATOM 11176 C CA . ASN B 1 619 ? -9.773 34.875 5.926 1 51.16 619 ASN B CA 1
ATOM 11177 C C . ASN B 1 619 ? -10.008 36.188 6.672 1 51.16 619 ASN B C 1
ATOM 11179 O O . ASN B 1 619 ? -10.578 37.125 6.117 1 51.16 619 ASN B O 1
ATOM 11183 N N . GLY B 1 620 ? -10.266 36.25 7.852 1 44.66 620 GLY B N 1
ATOM 11184 C CA . GLY B 1 620 ? -10.227 37.5 8.602 1 44.66 620 GLY B CA 1
ATOM 11185 C C . GLY B 1 620 ? -9.086 38.406 8.172 1 44.66 620 GLY B C 1
ATOM 11186 O O . GLY B 1 620 ? -7.934 38.188 8.547 1 44.66 620 GLY B O 1
ATOM 11187 N N . GLN B 1 621 ? -8.648 38.562 6.996 1 38.69 621 GLN B N 1
ATOM 11188 C CA . GLN B 1 621 ? -7.562 39.5 6.668 1 38.69 621 GLN B CA 1
ATOM 11189 C C . GLN B 1 621 ? -7.316 40.469 7.805 1 38.69 621 GLN B C 1
ATOM 11191 O O . GLN B 1 621 ? -8.164 40.656 8.688 1 38.69 621 GLN B O 1
ATOM 11196 N N . LYS B 1 622 ? -6.629 41.781 7.297 1 40.56 622 LYS B N 1
ATOM 11197 C CA . LYS B 1 622 ? -5.734 42.906 7.543 1 40.56 622 LYS B CA 1
ATOM 11198 C C . LYS B 1 622 ? -6.215 43.719 8.727 1 40.56 622 LYS B C 1
ATOM 11200 O O . LYS B 1 622 ? -5.562 44.688 9.117 1 40.56 622 LYS B O 1
ATOM 11205 N N . ARG B 1 623 ? -7.461 44.281 8.703 1 39.38 623 ARG B N 1
ATOM 11206 C CA . ARG B 1 623 ? -7.461 45.625 9.273 1 39.38 623 ARG B CA 1
ATOM 11207 C C . ARG B 1 623 ? -7.098 45.594 10.758 1 39.38 623 ARG B C 1
ATOM 11209 O O . ARG B 1 623 ? -7.977 45.469 11.609 1 39.38 623 ARG B O 1
ATOM 11216 N N . LEU B 1 624 ? -6.18 44.906 10.914 1 35.44 624 LEU B N 1
ATOM 11217 C CA . LEU B 1 624 ? -5.594 45.125 12.234 1 35.44 624 LEU B CA 1
ATOM 11218 C C . LEU B 1 624 ? -5.395 46.625 12.492 1 35.44 624 LEU B C 1
ATOM 11220 O O . LEU B 1 624 ? -4.578 47 13.328 1 35.44 624 LEU B O 1
ATOM 11224 N N . SER B 1 625 ? -5.18 47.5 11.5 1 33.56 625 SER B N 1
ATOM 11225 C CA . SER B 1 625 ? -4.871 48.75 12.188 1 33.56 625 SER B CA 1
ATOM 11226 C C . SER B 1 625 ? -5.66 48.875 13.484 1 33.56 625 SER B C 1
ATOM 11228 O O . SER B 1 625 ? -5.078 48.938 14.57 1 33.56 625 SER B O 1
ATOM 11230 N N . GLN B 1 626 ? -6.461 50.031 13.484 1 33.53 626 GLN B N 1
ATOM 11231 C CA . GLN B 1 626 ? -7.086 50.562 14.68 1 33.53 626 GLN B CA 1
ATOM 11232 C C . GLN B 1 626 ? -7.969 49.531 15.375 1 33.53 626 GLN B C 1
ATOM 11234 O O . GLN B 1 626 ? -7.73 49.188 16.531 1 33.53 626 GLN B O 1
ATOM 11239 N N . ASN B 1 627 ? -9.438 49.844 15.367 1 37.22 627 ASN B N 1
ATOM 11240 C CA . ASN B 1 627 ? -10.484 49.25 16.203 1 37.22 627 ASN B CA 1
ATOM 11241 C C . ASN B 1 627 ? -10.719 47.781 15.875 1 37.22 627 ASN B C 1
ATOM 11243 O O . ASN B 1 627 ? -10.344 47.312 14.805 1 37.22 627 ASN B O 1
ATOM 11247 N N . GLN B 1 628 ? -11.688 46.812 16.672 1 45.84 628 GLN B N 1
ATOM 11248 C CA . GLN B 1 628 ? -12.281 45.562 17.141 1 45.84 628 GLN B CA 1
ATOM 11249 C C . GLN B 1 628 ? -12.992 44.844 16 1 45.84 628 GLN B C 1
ATOM 11251 O O . GLN B 1 628 ? -13.688 43.844 16.234 1 45.84 628 GLN B O 1
ATOM 11256 N N . ILE B 1 629 ? -13.086 45.25 14.742 1 51.56 629 ILE B N 1
ATOM 11257 C CA . ILE B 1 629 ? -14.109 44.531 13.977 1 51.56 629 ILE B CA 1
ATOM 11258 C C . ILE B 1 629 ? -13.5 43.312 13.289 1 51.56 629 ILE B C 1
ATOM 11260 O O . ILE B 1 629 ? -12.57 43.469 12.492 1 51.56 629 ILE B O 1
ATOM 11264 N N . LEU B 1 630 ? -13.781 41.969 13.555 1 63.31 630 LEU B N 1
ATOM 11265 C CA . LEU B 1 630 ? -13.336 40.688 13.094 1 63.31 630 LEU B CA 1
ATOM 11266 C C . LEU B 1 630 ? -13.992 40.312 11.766 1 63.31 630 LEU B C 1
ATOM 11268 O O . LEU B 1 630 ? -13.312 39.906 10.82 1 63.31 630 LEU B O 1
ATOM 11272 N N . HIS B 1 631 ? -15.367 40.5 11.461 1 79.94 631 HIS B N 1
ATOM 11273 C CA . HIS B 1 631 ? -16.062 40.062 10.266 1 79.94 631 HIS B CA 1
ATOM 11274 C C . HIS B 1 631 ? -17.234 40.969 9.914 1 79.94 631 HIS B C 1
ATOM 11276 O O . HIS B 1 631 ? -17.906 41.469 10.805 1 79.94 631 HIS B O 1
ATOM 11282 N N . HIS B 1 632 ? -17.312 41.375 8.586 1 86.56 632 HIS B N 1
ATOM 11283 C CA . HIS B 1 632 ? -18.516 42.031 8.062 1 86.56 632 HIS B CA 1
ATOM 11284 C C . HIS B 1 632 ? -19.469 41 7.473 1 86.56 632 HIS B C 1
ATOM 11286 O O . HIS B 1 632 ? -19.156 40.344 6.477 1 86.56 632 HIS B O 1
ATOM 11292 N N . ILE B 1 633 ? -20.641 40.875 8.094 1 90.88 633 ILE B N 1
ATOM 11293 C CA . ILE B 1 633 ? -21.578 39.844 7.715 1 90.88 633 ILE B CA 1
ATOM 11294 C C . ILE B 1 633 ? -22.859 40.469 7.18 1 90.88 633 ILE B C 1
ATOM 11296 O O . ILE B 1 633 ? -23.406 41.406 7.777 1 90.88 633 ILE B O 1
ATOM 11300 N N . ALA B 1 634 ? -23.328 40.031 6.039 1 92.5 634 ALA B N 1
ATOM 11301 C CA . ALA B 1 634 ? -24.578 40.5 5.445 1 92.5 634 ALA B CA 1
ATOM 11302 C C . ALA B 1 634 ? -25.656 39.406 5.492 1 92.5 634 ALA B C 1
ATOM 11304 O O . ALA B 1 634 ? -25.391 38.25 5.176 1 92.5 634 ALA B O 1
ATOM 11305 N N . VAL B 1 635 ? -26.828 39.719 5.914 1 94.25 635 VAL B N 1
ATOM 11306 C CA . VAL B 1 635 ? -27.953 38.812 5.957 1 94.25 635 VAL B CA 1
ATOM 11307 C C . VAL B 1 635 ? -29.062 39.281 5.016 1 94.25 635 VAL B C 1
ATOM 11309 O O . VAL B 1 635 ? -29.5 40.438 5.105 1 94.25 635 VAL B O 1
ATOM 11312 N N . LEU B 1 636 ? -29.469 38.5 4.121 1 92.44 636 LEU B N 1
ATOM 11313 C CA . LEU B 1 636 ? -30.531 38.812 3.188 1 92.44 636 LEU B CA 1
ATOM 11314 C C . LEU B 1 636 ? -31.844 38.188 3.633 1 92.44 636 LEU B C 1
ATOM 11316 O O . LEU B 1 636 ? -31.938 36.969 3.783 1 92.44 636 LEU B O 1
ATOM 11320 N N . PHE B 1 637 ? -32.844 39.031 3.854 1 92.81 637 PHE B N 1
ATOM 11321 C CA . PHE B 1 637 ? -34.125 38.562 4.371 1 92.81 637 PHE B CA 1
ATOM 11322 C C . PHE B 1 637 ? -35.25 38.781 3.35 1 92.81 637 PHE B C 1
ATOM 11324 O O . PHE B 1 637 ? -35.625 39.906 3.084 1 92.81 637 PHE B O 1
ATOM 11331 N N . PHE B 1 638 ? -35.75 37.75 2.748 1 88.75 638 PHE B N 1
ATOM 11332 C CA . PHE B 1 638 ? -36.812 37.781 1.766 1 88.75 638 PHE B CA 1
ATOM 11333 C C . PHE B 1 638 ? -38.125 37.344 2.387 1 88.75 638 PHE B C 1
ATOM 11335 O O . PHE B 1 638 ? -39.219 37.562 1.827 1 88.75 638 PHE B O 1
ATOM 11342 N N . GLY B 1 639 ? -38 36.625 3.459 1 86 639 GLY B N 1
ATOM 11343 C CA . GLY B 1 639 ? -39.156 36.094 4.121 1 86 639 GLY B CA 1
ATOM 11344 C C . GLY B 1 639 ? -39.25 34.594 4.105 1 86 639 GLY B C 1
ATOM 11345 O O . GLY B 1 639 ? -38.594 33.938 3.287 1 86 639 GLY B O 1
ATOM 11346 N N . GLY B 1 640 ? -39.969 34.062 5.117 1 87.5 640 GLY B N 1
ATOM 11347 C CA . GLY B 1 640 ? -40.125 32.625 5.215 1 87.5 640 GLY B CA 1
ATOM 11348 C C . GLY B 1 640 ? -39.375 32.031 6.395 1 87.5 640 GLY B C 1
ATOM 11349 O O . GLY B 1 640 ? -38.625 32.719 7.07 1 87.5 640 GLY B O 1
ATOM 11350 N N . PRO B 1 641 ? -39.594 30.734 6.59 1 89 641 PRO B N 1
ATOM 11351 C CA . PRO B 1 641 ? -38.969 30.094 7.742 1 89 641 PRO B CA 1
ATOM 11352 C C . PRO B 1 641 ? -37.469 30 7.625 1 89 641 PRO B C 1
ATOM 11354 O O . PRO B 1 641 ? -36.75 30.188 8.617 1 89 641 PRO B O 1
ATOM 11357 N N . ASP B 1 642 ? -36.969 29.766 6.469 1 93.12 642 ASP B N 1
ATOM 11358 C CA . ASP B 1 642 ? -35.531 29.656 6.277 1 93.12 642 ASP B CA 1
ATOM 11359 C C . ASP B 1 642 ? -34.844 30.984 6.543 1 93.12 642 ASP B C 1
ATOM 11361 O O . ASP B 1 642 ? -33.75 31.031 7.152 1 93.12 642 ASP B O 1
ATOM 11365 N N . ASP B 1 643 ? -35.438 32.031 6.07 1 91.94 643 ASP B N 1
ATOM 11366 C CA . ASP B 1 643 ? -34.844 33.375 6.305 1 91.94 643 ASP B CA 1
ATOM 11367 C C . ASP B 1 643 ? -34.906 33.75 7.781 1 91.94 643 ASP B C 1
ATOM 11369 O O . ASP B 1 643 ? -34.031 34.438 8.289 1 91.94 643 ASP B O 1
ATOM 11373 N N . ARG B 1 644 ? -36 33.344 8.406 1 92.25 644 ARG B N 1
ATOM 11374 C CA . ARG B 1 644 ? -36.094 33.594 9.836 1 92.25 644 ARG B CA 1
ATOM 11375 C C . ARG B 1 644 ? -34.969 32.875 10.594 1 92.25 644 ARG B C 1
ATOM 11377 O O . ARG B 1 644 ? -34.438 33.375 11.57 1 92.25 644 ARG B O 1
ATOM 11384 N N . GLU B 1 645 ? -34.656 31.672 10.125 1 93.44 645 GLU B N 1
ATOM 11385 C CA . GLU B 1 645 ? -33.531 30.938 10.719 1 93.44 645 GLU B CA 1
ATOM 11386 C C . GLU B 1 645 ? -32.219 31.641 10.484 1 93.44 645 GLU B C 1
ATOM 11388 O O . GLU B 1 645 ? -31.359 31.672 11.367 1 93.44 645 GLU B O 1
ATOM 11393 N N . ALA B 1 646 ? -32.094 32.188 9.375 1 94.31 646 ALA B N 1
ATOM 11394 C CA . ALA B 1 646 ? -30.891 32.938 9.055 1 94.31 646 ALA B CA 1
ATOM 11395 C C . ALA B 1 646 ? -30.766 34.188 9.945 1 94.31 646 ALA B C 1
ATOM 11397 O O . ALA B 1 646 ? -29.688 34.5 10.414 1 94.31 646 ALA B O 1
ATOM 11398 N N . LEU B 1 647 ? -31.875 34.781 10.148 1 92.62 647 LEU B N 1
ATOM 11399 C CA . LEU B 1 647 ? -31.891 35.969 11.008 1 92.62 647 LEU B CA 1
ATOM 11400 C C . LEU B 1 647 ? -31.562 35.594 12.453 1 92.62 647 LEU B C 1
ATOM 11402 O O . LEU B 1 647 ? -30.891 36.312 13.156 1 92.62 647 LEU B O 1
ATOM 11406 N N . ALA B 1 648 ? -32.094 34.469 12.828 1 92.12 648 ALA B N 1
ATOM 11407 C CA . ALA B 1 648 ? -31.797 34 14.18 1 92.12 648 ALA B CA 1
ATOM 11408 C C . ALA B 1 648 ? -30.297 33.75 14.352 1 92.12 648 ALA B C 1
ATOM 11410 O O . ALA B 1 648 ? -29.734 34.031 15.398 1 92.12 648 ALA B O 1
ATOM 11411 N N . TYR B 1 649 ? -29.75 33.156 13.359 1 93.88 649 TYR B N 1
ATOM 11412 C CA . TYR B 1 649 ? -28.312 32.906 13.414 1 93.88 649 TYR B CA 1
ATOM 11413 C C . TYR B 1 649 ? -27.516 34.219 13.406 1 93.88 649 TYR B C 1
ATOM 11415 O O . TYR B 1 649 ? -26.516 34.344 14.102 1 93.88 649 TYR B O 1
ATOM 11423 N N . ALA B 1 650 ? -27.953 35.125 12.633 1 90.69 650 ALA B N 1
ATOM 11424 C CA . ALA B 1 650 ? -27.312 36.438 12.578 1 90.69 650 ALA B CA 1
ATOM 11425 C C . ALA B 1 650 ? -27.375 37.156 13.938 1 90.69 650 ALA B C 1
ATOM 11427 O O . ALA B 1 650 ? -26.469 37.875 14.312 1 90.69 650 ALA B O 1
ATOM 11428 N N . TRP B 1 651 ? -28.516 36.938 14.555 1 88.88 651 TRP B N 1
ATOM 11429 C CA . TRP B 1 651 ? -28.656 37.5 15.898 1 88.88 651 TRP B CA 1
ATOM 11430 C C . TRP B 1 651 ? -27.578 36.969 16.828 1 88.88 651 TRP B C 1
ATOM 11432 O O . TRP B 1 651 ? -26.984 37.75 17.594 1 88.88 651 TRP B O 1
ATOM 11442 N N . ARG B 1 652 ? -27.297 35.812 16.703 1 89.44 652 ARG B N 1
ATOM 11443 C CA . ARG B 1 652 ? -26.234 35.219 17.516 1 89.44 652 ARG B CA 1
ATOM 11444 C C . ARG B 1 652 ? -24.875 35.781 17.156 1 89.44 652 ARG B C 1
ATOM 11446 O O . ARG B 1 652 ? -24.047 36.062 18.031 1 89.44 652 ARG B O 1
ATOM 11453 N N . LEU B 1 653 ? -24.656 35.969 15.922 1 90.31 653 LEU B N 1
ATOM 11454 C CA . LEU B 1 653 ? -23.375 36.5 15.43 1 90.31 653 LEU B CA 1
ATOM 11455 C C . LEU B 1 653 ? -23.188 37.969 15.852 1 90.31 653 LEU B C 1
ATOM 11457 O O . LEU B 1 653 ? -22.062 38.406 16.016 1 90.31 653 LEU B O 1
ATOM 11461 N N . SER B 1 654 ? -24.203 38.656 16.047 1 87.44 654 SER B N 1
ATOM 11462 C CA . SER B 1 654 ? -24.156 40.094 16.359 1 87.44 654 SER B CA 1
ATOM 11463 C C . SER B 1 654 ? -23.688 40.312 17.797 1 87.44 654 SER B C 1
ATOM 11465 O O . SER B 1 654 ? -23.25 41.406 18.141 1 87.44 654 SER B O 1
ATOM 11467 N N . GLN B 1 655 ? -23.75 39.312 18.547 1 84.25 655 GLN B N 1
ATOM 11468 C CA . GLN B 1 655 ? -23.344 39.438 19.938 1 84.25 655 GLN B CA 1
ATOM 11469 C C . GLN B 1 655 ? -21.828 39.531 20.078 1 84.25 655 GLN B C 1
ATOM 11471 O O . GLN B 1 655 ? -21.312 39.938 21.109 1 84.25 655 GLN B O 1
ATOM 11476 N N . HIS B 1 656 ? -21.234 39.188 19.062 1 85.5 656 HIS B N 1
ATOM 11477 C CA . HIS B 1 656 ? -19.781 39.281 19.062 1 85.5 656 HIS B CA 1
ATOM 11478 C C . HIS B 1 656 ? -19.312 40.719 18.766 1 85.5 656 HIS B C 1
ATOM 11480 O O . HIS B 1 656 ? -19.734 41.312 17.766 1 85.5 656 HIS B O 1
ATOM 11486 N N . PRO B 1 657 ? -18.516 41.25 19.594 1 81.25 657 PRO B N 1
ATOM 11487 C CA . PRO B 1 657 ? -18.125 42.656 19.422 1 81.25 657 PRO B CA 1
ATOM 11488 C C . PRO B 1 657 ? -17.281 42.875 18.156 1 81.25 657 PRO B C 1
ATOM 11490 O O . PRO B 1 657 ? -17.234 43.969 17.625 1 81.25 657 PRO B O 1
ATOM 11493 N N . GLY B 1 658 ? -16.75 41.906 17.641 1 81.44 658 GLY B N 1
ATOM 11494 C CA . GLY B 1 658 ? -15.922 42.062 16.453 1 81.44 658 GLY B CA 1
ATOM 11495 C C . GLY B 1 658 ? -16.688 41.906 15.164 1 81.44 658 GLY B C 1
ATOM 11496 O O . GLY B 1 658 ? -16.125 42.062 14.078 1 81.44 658 GLY B O 1
ATOM 11497 N N . ASN B 1 659 ? -18 41.688 15.266 1 88.5 659 ASN B N 1
ATOM 11498 C CA . ASN B 1 659 ? -18.781 41.438 14.062 1 88.5 659 ASN B CA 1
ATOM 11499 C C . ASN B 1 659 ? -19.703 42.625 13.734 1 88.5 659 ASN B C 1
ATOM 11501 O O . ASN B 1 659 ? -20.297 43.219 14.633 1 88.5 659 ASN B O 1
ATOM 11505 N N . ASN B 1 660 ? -19.641 43 12.508 1 89 660 ASN B N 1
ATOM 11506 C CA . ASN B 1 660 ? -20.625 43.969 11.977 1 89 660 ASN B CA 1
ATOM 11507 C C . ASN B 1 660 ? -21.641 43.281 11.086 1 89 660 ASN B C 1
ATOM 11509 O O . ASN B 1 660 ? -21.281 42.594 10.117 1 89 660 ASN B O 1
ATOM 11513 N N . ILE B 1 661 ? -22.875 43.438 11.43 1 91.25 661 ILE B N 1
ATOM 11514 C CA . ILE B 1 661 ? -23.922 42.719 10.703 1 91.25 661 ILE B CA 1
ATOM 11515 C C . ILE B 1 661 ? -24.797 43.719 9.945 1 91.25 661 ILE B C 1
ATOM 11517 O O . ILE B 1 661 ? -25.203 44.75 10.508 1 91.25 661 ILE B O 1
ATOM 11521 N N . THR B 1 662 ? -25.016 43.469 8.703 1 91.25 662 THR B N 1
ATOM 11522 C CA . THR B 1 662 ? -25.938 44.25 7.875 1 91.25 662 THR B CA 1
ATOM 11523 C C . THR B 1 662 ? -27.141 43.406 7.473 1 91.25 662 THR B C 1
ATOM 11525 O O . THR B 1 662 ? -26.984 42.375 6.801 1 91.25 662 THR B O 1
ATOM 11528 N N . VAL B 1 663 ? -28.312 43.781 7.934 1 93 663 VAL B N 1
ATOM 11529 C CA . VAL B 1 663 ? -29.531 43.062 7.574 1 93 663 VAL B CA 1
ATOM 11530 C C . VAL B 1 663 ? -30.281 43.812 6.48 1 93 663 VAL B C 1
ATOM 11532 O O . VAL B 1 663 ? -30.656 44.969 6.676 1 93 663 VAL B O 1
ATOM 11535 N N . MET B 1 664 ? -30.438 43.188 5.375 1 92.19 664 MET B N 1
ATOM 11536 C CA . MET B 1 664 ? -31.172 43.781 4.254 1 92.19 664 MET B CA 1
ATOM 11537 C C . MET B 1 664 ? -32.5 43.094 4.047 1 92.19 664 MET B C 1
ATOM 11539 O O . MET B 1 664 ? -32.562 41.906 3.672 1 92.19 664 MET B O 1
ATOM 11543 N N . ARG B 1 665 ? -33.562 43.781 4.297 1 92.94 665 ARG B N 1
ATOM 11544 C CA . ARG B 1 665 ? -34.906 43.25 4.086 1 92.94 665 ARG B CA 1
ATOM 11545 C C . ARG B 1 665 ? -35.469 43.656 2.729 1 92.94 665 ARG B C 1
ATOM 11547 O O . ARG B 1 665 ? -35.375 44.844 2.361 1 92.94 665 ARG B O 1
ATOM 11554 N N . PHE B 1 666 ? -35.969 42.75 2.021 1 90.12 666 PHE B N 1
ATOM 11555 C CA . PHE B 1 666 ? -36.562 43 0.711 1 90.12 666 PHE B CA 1
ATOM 11556 C C . PHE B 1 666 ? -38.094 43 0.782 1 90.12 666 PHE B C 1
ATOM 11558 O O . PHE B 1 666 ? -38.688 42.031 1.271 1 90.12 666 PHE B O 1
ATOM 11565 N N . VAL B 1 667 ? -38.719 44.062 0.407 1 85.5 667 VAL B N 1
ATOM 11566 C CA . VAL B 1 667 ? -40.188 44.188 0.43 1 85.5 667 VAL B CA 1
ATOM 11567 C C . VAL B 1 667 ? -40.688 44.406 -0.984 1 85.5 667 VAL B C 1
ATOM 11569 O O . VAL B 1 667 ? -40.031 45.062 -1.793 1 85.5 667 VAL B O 1
ATOM 11572 N N . LEU B 1 668 ? -41.875 43.875 -1.232 1 80.75 668 LEU B N 1
ATOM 11573 C CA . LEU B 1 668 ? -42.5 44.062 -2.545 1 80.75 668 LEU B CA 1
ATOM 11574 C C . LEU B 1 668 ? -43.125 45.438 -2.672 1 80.75 668 LEU B C 1
ATOM 11576 O O . LEU B 1 668 ? -43.812 45.875 -1.756 1 80.75 668 LEU B O 1
ATOM 11580 N N . GLY B 1 669 ? -42.938 46.156 -3.701 1 72.62 669 GLY B N 1
ATOM 11581 C CA . GLY B 1 669 ? -43.531 47.438 -3.967 1 72.62 669 GLY B CA 1
ATOM 11582 C C . GLY B 1 669 ? -44.969 47.344 -4.449 1 72.62 669 GLY B C 1
ATOM 11583 O O . GLY B 1 669 ? -45.438 46.25 -4.797 1 72.62 669 GLY B O 1
ATOM 11584 N N . ASP B 1 670 ? -45.938 48.344 -4.305 1 60.03 670 ASP B N 1
ATOM 11585 C CA . ASP B 1 670 ? -47.344 48.5 -4.652 1 60.03 670 ASP B CA 1
ATOM 11586 C C . ASP B 1 670 ? -47.594 48 -6.078 1 60.03 670 ASP B C 1
ATOM 11588 O O . ASP B 1 670 ? -48.688 47.5 -6.379 1 60.03 670 ASP B O 1
ATOM 11592 N N . ASN B 1 671 ? -46.969 48.25 -7.09 1 52.22 671 ASN B N 1
ATOM 11593 C CA . ASN B 1 671 ? -47.25 47.938 -8.477 1 52.22 671 ASN B CA 1
ATOM 11594 C C . ASN B 1 671 ? -47.188 46.438 -8.742 1 52.22 671 ASN B C 1
ATOM 11596 O O . ASN B 1 671 ? -47.531 45.969 -9.828 1 52.22 671 ASN B O 1
ATOM 11600 N N . GLY B 1 672 ? -46.625 45.688 -7.961 1 45.66 672 GLY B N 1
ATOM 11601 C CA . GLY B 1 672 ? -46.406 44.281 -8.242 1 45.66 672 GLY B CA 1
ATOM 11602 C C . GLY B 1 672 ? -47.562 43.406 -7.805 1 45.66 672 GLY B C 1
ATOM 11603 O O . GLY B 1 672 ? -47.531 42.188 -8.008 1 45.66 672 GLY B O 1
ATOM 11604 N N . LEU B 1 673 ? -48.375 43.812 -6.793 1 42.41 673 LEU B N 1
ATOM 11605 C CA . LEU B 1 673 ? -49.531 43.031 -6.332 1 42.41 673 LEU B CA 1
ATOM 11606 C C . LEU B 1 673 ? -50.625 43 -7.379 1 42.41 673 LEU B C 1
ATOM 11608 O O . LEU B 1 673 ? -51.688 42.406 -7.164 1 42.41 673 LEU B O 1
ATOM 11612 N N . GLU B 1 674 ? -50.719 43.938 -8.344 1 38.09 674 GLU B N 1
ATOM 11613 C CA . GLU B 1 674 ? -51.938 44 -9.148 1 38.09 674 GLU B CA 1
ATOM 11614 C C . GLU B 1 674 ? -52.281 42.656 -9.727 1 38.09 674 GLU B C 1
ATOM 11616 O O . GLU B 1 674 ? -53.438 42.406 -10.125 1 38.09 674 GLU B O 1
ATOM 11621 N N . THR B 1 675 ? -51.344 41.844 -10.141 1 35.75 675 THR B N 1
ATOM 11622 C CA . THR B 1 675 ? -51.906 40.906 -11.094 1 35.75 675 THR B CA 1
ATOM 11623 C C . THR B 1 675 ? -52.875 39.969 -10.406 1 35.75 675 THR B C 1
ATOM 11625 O O . THR B 1 675 ? -53.844 39.531 -11.016 1 35.75 675 THR B O 1
ATOM 11628 N N . THR B 1 676 ? -52.625 39.375 -9.234 1 35.59 676 THR B N 1
ATOM 11629 C CA . THR B 1 676 ? -53.406 38.156 -9.148 1 35.59 676 THR B CA 1
ATOM 11630 C C . THR B 1 676 ? -54.781 38.438 -8.547 1 35.59 676 THR B C 1
ATOM 11632 O O . THR B 1 676 ? -55.594 37.531 -8.391 1 35.59 676 THR B O 1
ATOM 11635 N N . THR B 1 677 ? -55 39.594 -7.855 1 34.81 677 THR B N 1
ATOM 11636 C CA . THR B 1 677 ? -56.219 39.531 -7.074 1 34.81 677 THR B CA 1
ATOM 11637 C C . THR B 1 677 ? -57.438 39.938 -7.926 1 34.81 677 THR B C 1
ATOM 11639 O O . THR B 1 677 ? -58.5 40.188 -7.398 1 34.81 677 THR B O 1
ATOM 11642 N N . GLU B 1 678 ? -57.438 40.125 -9.195 1 32.56 678 GLU B N 1
ATOM 11643 C CA . GLU B 1 678 ? -58.688 40.688 -9.703 1 32.56 678 GLU B CA 1
ATOM 11644 C C . GLU B 1 678 ? -59.875 39.781 -9.438 1 32.56 678 GLU B C 1
ATOM 11646 O O . GLU B 1 678 ? -60.969 39.969 -9.977 1 32.56 678 GLU B O 1
ATOM 11651 N N . SER B 1 679 ? -59.781 38.5 -8.945 1 31.3 679 SER B N 1
ATOM 11652 C CA . SER B 1 679 ? -61.094 37.875 -9.102 1 31.3 679 SER B CA 1
ATOM 11653 C C . SER B 1 679 ? -62.125 38.562 -8.203 1 31.3 679 SER B C 1
ATOM 11655 O O . SER B 1 679 ? -61.844 38.812 -7.027 1 31.3 679 SER B O 1
ATOM 11657 N N . ASN B 1 680 ? -63.188 39.281 -8.68 1 30.61 680 ASN B N 1
ATOM 11658 C CA . ASN B 1 680 ? -64.375 40.062 -8.359 1 30.61 680 ASN B CA 1
ATOM 11659 C C . ASN B 1 680 ? -65.25 39.344 -7.34 1 30.61 680 ASN B C 1
ATOM 11661 O O . ASN B 1 680 ? -66.375 39.719 -7.129 1 30.61 680 ASN B O 1
ATOM 11665 N N . SER B 1 681 ? -65.375 37.969 -7.285 1 30.94 681 SER B N 1
ATOM 11666 C CA . SER B 1 681 ? -66.688 37.531 -6.793 1 30.94 681 SER B CA 1
ATOM 11667 C C . SER B 1 681 ? -66.938 38.031 -5.379 1 30.94 681 SER B C 1
ATOM 11669 O O . SER B 1 681 ? -66 38.219 -4.602 1 30.94 681 SER B O 1
ATOM 11671 N N . GLY B 1 682 ? -68 38.75 -5.012 1 31.77 682 GLY B N 1
ATOM 11672 C CA . GLY B 1 682 ? -68.75 39.344 -3.924 1 31.77 682 GLY B CA 1
ATOM 11673 C C . GLY B 1 682 ? -68.75 38.5 -2.656 1 31.77 682 GLY B C 1
ATOM 11674 O O . GLY B 1 682 ? -69.438 38.844 -1.693 1 31.77 682 GLY B O 1
ATOM 11675 N N . GLN B 1 683 ? -68.75 37.125 -2.795 1 32.47 683 GLN B N 1
ATOM 11676 C CA . GLN B 1 683 ? -69.188 36.406 -1.588 1 32.47 683 GLN B CA 1
ATOM 11677 C C . GLN B 1 683 ? -68.25 36.781 -0.404 1 32.47 683 GLN B C 1
ATOM 11679 O O . GLN B 1 683 ? -67.062 37.062 -0.576 1 32.47 683 GLN B O 1
ATOM 11684 N N . GLU B 1 684 ? -68.875 37.094 0.81 1 34.09 684 GLU B N 1
ATOM 11685 C CA . GLU B 1 684 ? -68.312 37.312 2.15 1 34.09 684 GLU B CA 1
ATOM 11686 C C . GLU B 1 684 ? -67.062 36.438 2.408 1 34.09 684 GLU B C 1
ATOM 11688 O O . GLU B 1 684 ? -67.188 35.25 2.641 1 34.09 684 GLU B O 1
ATOM 11693 N N . THR B 1 685 ? -66.188 36.438 1.532 1 31.23 685 THR B N 1
ATOM 11694 C CA . THR B 1 685 ? -65 35.531 1.65 1 31.23 685 THR B CA 1
ATOM 11695 C C . THR B 1 685 ? -64.438 35.594 3.057 1 31.23 685 THR B C 1
ATOM 11697 O O . THR B 1 685 ? -64.062 36.656 3.539 1 31.23 685 THR B O 1
ATOM 11700 N N . LEU B 1 686 ? -64.875 34.688 3.977 1 36.88 686 LEU B N 1
ATOM 11701 C CA . LEU B 1 686 ? -64.188 34.344 5.215 1 36.88 686 LEU B CA 1
ATOM 11702 C C . LEU B 1 686 ? -62.688 34.594 5.09 1 36.88 686 LEU B C 1
ATOM 11704 O O . LEU B 1 686 ? -62.031 34.062 4.176 1 36.88 686 LEU B O 1
ATOM 11708 N N . THR B 1 687 ? -62.188 35.719 5.32 1 38.53 687 THR B N 1
ATOM 11709 C CA . THR B 1 687 ? -60.781 36.125 5.414 1 38.53 687 THR B CA 1
ATOM 11710 C C . THR B 1 687 ? -59.938 35 6.023 1 38.53 687 THR B C 1
ATOM 11712 O O . THR B 1 687 ? -59.844 34.875 7.246 1 38.53 687 THR B O 1
ATOM 11715 N N . VAL B 1 688 ? -60.156 33.75 5.602 1 40.59 688 VAL B N 1
ATOM 11716 C CA . VAL B 1 688 ? -59.25 32.688 6 1 40.59 688 VAL B CA 1
ATOM 11717 C C . VAL B 1 688 ? -57.812 33.188 5.883 1 40.59 688 VAL B C 1
ATOM 11719 O O . VAL B 1 688 ? -57.375 33.656 4.816 1 40.59 688 VAL B O 1
ATOM 11722 N N . GLU B 1 689 ? -57.219 33.781 6.914 1 51.28 689 GLU B N 1
ATOM 11723 C CA . GLU B 1 689 ? -55.781 34.031 7.039 1 51.28 689 GLU B CA 1
ATOM 11724 C C . GLU B 1 689 ? -54.969 32.938 6.332 1 51.28 689 GLU B C 1
ATOM 11726 O O . GLU B 1 689 ? -55.062 31.766 6.684 1 51.28 689 GLU B O 1
ATOM 11731 N N . THR B 1 690 ? -54.75 33 5.07 1 59 690 THR B N 1
ATOM 11732 C CA . THR B 1 690 ? -53.969 32.062 4.27 1 59 690 THR B CA 1
ATOM 11733 C C . THR B 1 690 ? -52.625 31.797 4.914 1 59 690 THR B C 1
ATOM 11735 O O . THR B 1 690 ? -52.156 32.562 5.746 1 59 690 THR B O 1
ATOM 11738 N N . ASP B 1 691 ? -52.125 30.609 4.805 1 64.88 691 ASP B N 1
ATOM 11739 C CA . ASP B 1 691 ? -50.812 30.188 5.297 1 64.88 691 ASP B CA 1
ATOM 11740 C C . ASP B 1 691 ? -49.75 31.25 4.984 1 64.88 691 ASP B C 1
ATOM 11742 O O . ASP B 1 691 ? -48.844 31.469 5.781 1 64.88 691 ASP B O 1
ATOM 11746 N N . ASP B 1 692 ? -49.969 32.031 3.959 1 68.5 692 ASP B N 1
ATOM 11747 C CA . ASP B 1 692 ? -49.031 33.062 3.574 1 68.5 692 ASP B CA 1
ATOM 11748 C C . ASP B 1 692 ? -49.125 34.281 4.488 1 68.5 692 ASP B C 1
ATOM 11750 O O . ASP B 1 692 ? -48.125 34.938 4.809 1 68.5 692 ASP B O 1
ATOM 11754 N N . ASP B 1 693 ? -50.344 34.594 4.805 1 73.81 693 ASP B N 1
ATOM 11755 C CA . ASP B 1 693 ? -50.562 35.719 5.703 1 73.81 693 ASP B CA 1
ATOM 11756 C C . ASP B 1 693 ? -50 35.438 7.09 1 73.81 693 ASP B C 1
ATOM 11758 O O . ASP B 1 693 ? -49.438 36.312 7.742 1 73.81 693 ASP B O 1
ATOM 11762 N N . ARG B 1 694 ? -50.094 34.188 7.465 1 77.69 694 ARG B N 1
ATOM 11763 C CA . ARG B 1 694 ? -49.531 33.812 8.75 1 77.69 694 ARG B CA 1
ATOM 11764 C C . ARG B 1 694 ? -48 33.906 8.75 1 77.69 694 ARG B C 1
ATOM 11766 O O . ARG B 1 694 ? -47.406 34.375 9.727 1 77.69 694 ARG B O 1
ATOM 11773 N N . GLU B 1 695 ? -47.469 33.531 7.684 1 82.12 695 GLU B N 1
ATOM 11774 C CA . GLU B 1 695 ? -46 33.594 7.57 1 82.12 695 GLU B CA 1
ATOM 11775 C C . GLU B 1 695 ? -45.531 35.062 7.547 1 82.12 695 GLU B C 1
ATOM 11777 O O . GLU B 1 695 ? -44.5 35.375 8.133 1 82.12 695 GLU B O 1
ATOM 11782 N N . LYS B 1 696 ? -46.281 35.875 6.922 1 84.06 696 LYS B N 1
ATOM 11783 C CA . LYS B 1 696 ? -45.906 37.281 6.871 1 84.06 696 LYS B CA 1
ATOM 11784 C C . LYS B 1 696 ? -46 37.938 8.258 1 84.06 696 LYS B C 1
ATOM 11786 O O . LYS B 1 696 ? -45.156 38.75 8.609 1 84.06 696 LYS B O 1
ATOM 11791 N N . LYS B 1 697 ? -46.969 37.5 8.93 1 85.56 697 LYS B N 1
ATOM 11792 C CA . LYS B 1 697 ? -47.094 38.031 10.289 1 85.56 697 LYS B CA 1
ATOM 11793 C C . LYS B 1 697 ? -45.938 37.562 11.172 1 85.56 697 LYS B C 1
ATOM 11795 O O . LYS B 1 697 ? -45.438 38.344 11.984 1 85.56 697 LYS B O 1
ATOM 11800 N N . LEU B 1 698 ? -45.562 36.344 11.008 1 88.31 698 LEU B N 1
ATOM 11801 C CA . LEU B 1 698 ? -44.438 35.812 11.766 1 88.31 698 LEU B CA 1
ATOM 11802 C C . LEU B 1 698 ? -43.156 36.531 11.375 1 88.31 698 LEU B C 1
ATOM 11804 O O . LEU B 1 698 ? -42.281 36.781 12.227 1 88.31 698 LEU B O 1
ATOM 11808 N N . ASP B 1 699 ? -43.031 36.812 10.156 1 90.12 699 ASP B N 1
ATOM 11809 C CA . ASP B 1 699 ? -41.844 37.562 9.672 1 90.12 699 ASP B CA 1
ATOM 11810 C C . ASP B 1 699 ? -41.781 38.938 10.305 1 90.12 699 ASP B C 1
ATOM 11812 O O . ASP B 1 699 ? -40.719 39.344 10.766 1 90.12 699 ASP B O 1
ATOM 11816 N N . GLU B 1 700 ? -42.938 39.594 10.32 1 90.25 700 GLU B N 1
ATOM 11817 C CA . GLU B 1 700 ? -42.938 40.938 10.898 1 90.25 700 GLU B CA 1
ATOM 11818 C C . GLU B 1 700 ? -42.656 40.906 12.391 1 90.25 700 GLU B C 1
ATOM 11820 O O . GLU B 1 700 ? -41.969 41.781 12.906 1 90.25 700 GLU B O 1
ATOM 11825 N N . LYS B 1 701 ? -43.094 39.906 12.938 1 89.62 701 LYS B N 1
ATOM 11826 C CA . LYS B 1 701 ? -42.812 39.781 14.367 1 89.62 701 LYS B CA 1
ATOM 11827 C C . LYS B 1 701 ? -41.312 39.562 14.617 1 89.62 701 LYS B C 1
ATOM 11829 O O . LYS B 1 701 ? -40.75 40.188 15.516 1 89.62 701 LYS B O 1
ATOM 11834 N N . CYS B 1 702 ? -40.75 38.719 13.859 1 90.38 702 CYS B N 1
ATOM 11835 C CA . CYS B 1 702 ? -39.344 38.406 14.023 1 90.38 702 CYS B CA 1
ATOM 11836 C C . CYS B 1 702 ? -38.469 39.625 13.742 1 90.38 702 CYS B C 1
ATOM 11838 O O . CYS B 1 702 ? -37.5 39.906 14.477 1 90.38 702 CYS B O 1
ATOM 11840 N N . ILE B 1 703 ? -38.812 40.344 12.734 1 90.94 703 ILE B N 1
ATOM 11841 C CA . ILE B 1 703 ? -38.031 41.531 12.367 1 90.94 703 ILE B CA 1
ATOM 11842 C C . ILE B 1 703 ? -38.219 42.594 13.438 1 90.94 703 ILE B C 1
ATOM 11844 O O . ILE B 1 703 ? -37.25 43.281 13.781 1 90.94 703 ILE B O 1
ATOM 11848 N N . HIS B 1 704 ? -39.406 42.688 13.945 1 89.56 704 HIS B N 1
ATOM 11849 C CA . HIS B 1 704 ? -39.656 43.688 14.992 1 89.56 704 HIS B CA 1
ATOM 11850 C C . HIS B 1 704 ? -38.875 43.344 16.266 1 89.56 704 HIS B C 1
ATOM 11852 O O . HIS B 1 704 ? -38.312 44.25 16.891 1 89.56 704 HIS B O 1
ATOM 11858 N N . GLU B 1 705 ? -38.875 42.125 16.547 1 87.88 705 GLU B N 1
ATOM 11859 C CA . GLU B 1 705 ? -38.125 41.688 17.719 1 87.88 705 GLU B CA 1
ATOM 11860 C C . GLU B 1 705 ? -36.625 41.938 17.531 1 87.88 705 GLU B C 1
ATOM 11862 O O . GLU B 1 705 ? -35.938 42.375 18.453 1 87.88 705 GLU B O 1
ATOM 11867 N N . PHE B 1 706 ? -36.188 41.656 16.391 1 89.12 706 PHE B N 1
ATOM 11868 C CA . PHE B 1 706 ? -34.781 41.844 16.094 1 89.12 706 PHE B CA 1
ATOM 11869 C C . PHE B 1 706 ? -34.406 43.312 16.156 1 89.12 706 PHE B C 1
ATOM 11871 O O . PHE B 1 706 ? -33.375 43.656 16.719 1 89.12 706 PHE B O 1
ATOM 11878 N N . ARG B 1 707 ? -35.25 44.125 15.664 1 87.12 707 ARG B N 1
ATOM 11879 C CA . ARG B 1 707 ? -34.969 45.562 15.648 1 87.12 707 ARG B CA 1
ATOM 11880 C C . ARG B 1 707 ? -35.031 46.125 17.062 1 87.12 707 ARG B C 1
ATOM 11882 O O . ARG B 1 707 ? -34.281 47.062 17.391 1 87.12 707 ARG B O 1
ATOM 11889 N N . GLU B 1 708 ? -35.875 45.594 17.797 1 85.06 708 GLU B N 1
ATOM 11890 C CA . GLU B 1 708 ? -36.031 46.094 19.172 1 85.06 708 GLU B CA 1
ATOM 11891 C C . GLU B 1 708 ? -34.781 45.781 20 1 85.06 708 GLU B C 1
ATOM 11893 O O . GLU B 1 708 ? -34.344 46.625 20.781 1 85.06 708 GLU B O 1
ATOM 11898 N N . ILE B 1 709 ? -34.281 44.656 19.766 1 81.94 709 ILE B N 1
ATOM 11899 C CA . ILE B 1 709 ? -33.156 44.219 20.578 1 81.94 709 ILE B CA 1
ATOM 11900 C C . ILE B 1 709 ? -31.859 44.844 20.078 1 81.94 709 ILE B C 1
ATOM 11902 O O . ILE B 1 709 ? -30.953 45.156 20.859 1 81.94 709 ILE B O 1
ATOM 11906 N N . THR B 1 710 ? -31.812 45.156 18.812 1 81.25 710 THR B N 1
ATOM 11907 C CA . THR B 1 710 ? -30.547 45.625 18.234 1 81.25 710 THR B CA 1
ATOM 11908 C C . THR B 1 710 ? -30.578 47.125 18.031 1 81.25 710 THR B C 1
ATOM 11910 O O . THR B 1 710 ? -29.625 47.688 17.5 1 81.25 710 THR B O 1
ATOM 11913 N N . MET B 1 711 ? -31.578 47.812 18.359 1 77.44 711 MET B N 1
ATOM 11914 C CA . MET B 1 711 ? -31.719 49.25 18.094 1 77.44 711 MET B CA 1
ATOM 11915 C C . MET B 1 711 ? -30.594 50.031 18.734 1 77.44 711 MET B C 1
ATOM 11917 O O . MET B 1 711 ? -30.156 51.031 18.188 1 77.44 711 MET B O 1
ATOM 11921 N N . HIS B 1 712 ? -30.031 49.469 19.781 1 76.94 712 HIS B N 1
ATOM 11922 C CA . HIS B 1 712 ? -29.016 50.25 20.484 1 76.94 712 HIS B CA 1
ATOM 11923 C C . HIS B 1 712 ? -27.609 49.75 20.156 1 76.94 712 HIS B C 1
ATOM 11925 O O . HIS B 1 712 ? -26.625 50.281 20.672 1 76.94 712 HIS B O 1
ATOM 11931 N N . SER B 1 713 ? -27.562 48.812 19.25 1 79.38 713 SER B N 1
ATOM 11932 C CA . SER B 1 713 ? -26.234 48.281 18.922 1 79.38 713 SER B CA 1
ATOM 11933 C C . SER B 1 713 ? -25.672 48.938 17.672 1 79.38 713 SER B C 1
ATOM 11935 O O . SER B 1 713 ? -26.359 49.031 16.656 1 79.38 713 SER B O 1
ATOM 11937 N N . SER B 1 714 ? -24.578 49.594 17.688 1 78.5 714 SER B N 1
ATOM 11938 C CA . SER B 1 714 ? -23.938 50.219 16.547 1 78.5 714 SER B CA 1
ATOM 11939 C C . SER B 1 714 ? -23.375 49.188 15.57 1 78.5 714 SER B C 1
ATOM 11941 O O . SER B 1 714 ? -23.062 49.5 14.422 1 78.5 714 SER B O 1
ATOM 11943 N N . ALA B 1 715 ? -23.406 48 15.969 1 83.06 715 ALA B N 1
ATOM 11944 C CA . ALA B 1 715 ? -22.797 46.938 15.156 1 83.06 715 ALA B CA 1
ATOM 11945 C C . ALA B 1 715 ? -23.797 46.375 14.156 1 83.06 715 ALA B C 1
ATOM 11947 O O . ALA B 1 715 ? -23.422 45.625 13.25 1 83.06 715 ALA B O 1
ATOM 11948 N N . VAL B 1 716 ? -25.047 46.781 14.266 1 89.81 716 VAL B N 1
ATOM 11949 C CA . VAL B 1 716 ? -26.062 46.219 13.391 1 89.81 716 VAL B CA 1
ATOM 11950 C C . VAL B 1 716 ? -26.688 47.312 12.539 1 89.81 716 VAL B C 1
ATOM 11952 O O . VAL B 1 716 ? -27.109 48.375 13.062 1 89.81 716 VAL B O 1
ATOM 11955 N N . MET B 1 717 ? -26.625 47.188 11.266 1 88.5 717 MET B N 1
ATOM 11956 C CA . MET B 1 717 ? -27.266 48.094 10.32 1 88.5 717 MET B CA 1
ATOM 11957 C C . MET B 1 717 ? -28.469 47.438 9.656 1 88.5 717 MET B C 1
ATOM 11959 O O . MET B 1 717 ? -28.375 46.312 9.148 1 88.5 717 MET B O 1
ATOM 11963 N N . TYR B 1 718 ? -29.641 48.031 9.789 1 90.62 718 TYR B N 1
ATOM 11964 C CA . TYR B 1 718 ? -30.859 47.531 9.18 1 90.62 718 TYR B CA 1
ATOM 11965 C C . TYR B 1 718 ? -31.281 48.375 7.992 1 90.62 718 TYR B C 1
ATOM 11967 O O . TYR B 1 718 ? -31.359 49.625 8.109 1 90.62 718 TYR B O 1
ATOM 11975 N N . MET B 1 719 ? -31.406 47.719 6.785 1 88.69 719 MET B N 1
ATOM 11976 C CA . MET B 1 719 ? -31.797 48.438 5.57 1 88.69 719 MET B CA 1
ATOM 11977 C C . MET B 1 719 ? -32.969 47.75 4.902 1 88.69 719 MET B C 1
ATOM 11979 O O . MET B 1 719 ? -33.062 46.5 4.883 1 88.69 719 MET B O 1
ATOM 11983 N N . GLU B 1 720 ? -33.938 48.531 4.477 1 89.81 720 GLU B N 1
ATOM 11984 C CA . GLU B 1 720 ? -35.062 48 3.715 1 89.81 720 GLU B CA 1
ATOM 11985 C C . GLU B 1 720 ? -35 48.438 2.254 1 89.81 720 GLU B C 1
ATOM 11987 O O . GLU B 1 720 ? -34.781 49.625 1.962 1 89.81 720 GLU B O 1
ATOM 11992 N N . LYS B 1 721 ? -35.031 47.469 1.406 1 90.06 721 LYS B N 1
ATOM 11993 C CA . LYS B 1 721 ? -35 47.75 -0.027 1 90.06 721 LYS B CA 1
ATOM 11994 C C . LYS B 1 721 ? -36.281 47.281 -0.707 1 90.06 721 LYS B C 1
ATOM 11996 O O . LYS B 1 721 ? -36.688 46.125 -0.519 1 90.06 721 LYS B O 1
ATOM 12001 N N . VAL B 1 722 ? -36.906 48.156 -1.461 1 86.06 722 VAL B N 1
ATOM 12002 C CA . VAL B 1 722 ? -38.125 47.812 -2.191 1 86.06 722 VAL B CA 1
ATOM 12003 C C . VAL B 1 722 ? -37.781 47.344 -3.6 1 86.06 722 VAL B C 1
ATOM 12005 O O . VAL B 1 722 ? -37.062 48.062 -4.332 1 86.06 722 VAL B O 1
ATOM 12008 N N . VAL B 1 723 ? -38.125 46.156 -3.865 1 85.5 723 VAL B N 1
ATOM 12009 C CA . VAL B 1 723 ? -37.812 45.594 -5.18 1 85.5 723 VAL B CA 1
ATOM 12010 C C . VAL B 1 723 ? -39.094 45.062 -5.82 1 85.5 723 VAL B C 1
ATOM 12012 O O . VAL B 1 723 ? -40 44.594 -5.125 1 85.5 723 VAL B O 1
ATOM 12015 N N . ASN B 1 724 ? -39.188 45.125 -7.184 1 78 724 ASN B N 1
ATOM 12016 C CA . ASN B 1 724 ? -40.406 44.688 -7.891 1 78 724 ASN B CA 1
ATOM 12017 C C . ASN B 1 724 ? -40.156 43.375 -8.664 1 78 724 ASN B C 1
ATOM 12019 O O . ASN B 1 724 ? -41.094 42.625 -8.953 1 78 724 ASN B O 1
ATOM 12023 N N . HIS B 1 725 ? -38.906 43.188 -9.195 1 78.88 725 HIS B N 1
ATOM 12024 C CA . HIS B 1 725 ? -38.594 42 -9.969 1 78.88 725 HIS B CA 1
ATOM 12025 C C . HIS B 1 725 ? -37.219 41.438 -9.609 1 78.88 725 HIS B C 1
ATOM 12027 O O . HIS B 1 725 ? -36.5 42.062 -8.805 1 78.88 725 HIS B O 1
ATOM 12033 N N . GLY B 1 726 ? -36.938 40.281 -10.102 1 81.31 726 GLY B N 1
ATOM 12034 C CA . GLY B 1 726 ? -35.719 39.562 -9.797 1 81.31 726 GLY B CA 1
ATOM 12035 C C . GLY B 1 726 ? -34.438 40.312 -10.156 1 81.31 726 GLY B C 1
ATOM 12036 O O . GLY B 1 726 ? -33.469 40.281 -9.43 1 81.31 726 GLY B O 1
ATOM 12037 N N . GLU B 1 727 ? -34.5 41.062 -11.203 1 82.06 727 GLU B N 1
ATOM 12038 C CA . GLU B 1 727 ? -33.312 41.812 -11.641 1 82.06 727 GLU B CA 1
ATOM 12039 C C . GLU B 1 727 ? -32.969 42.938 -10.656 1 82.06 727 GLU B C 1
ATOM 12041 O O . GLU B 1 727 ? -31.812 43.219 -10.422 1 82.06 727 GLU B O 1
ATOM 12046 N N . GLU B 1 728 ? -34.031 43.531 -10.102 1 84.06 728 GLU B N 1
ATOM 12047 C CA . GLU B 1 728 ? -33.812 44.562 -9.117 1 84.06 728 GLU B CA 1
ATOM 12048 C C . GLU B 1 728 ? -33.25 44 -7.824 1 84.06 728 GLU B C 1
ATOM 12050 O O . GLU B 1 728 ? -32.469 44.656 -7.133 1 84.06 728 GLU B O 1
ATOM 12055 N N . THR B 1 729 ? -33.625 42.844 -7.582 1 86 729 THR B N 1
ATOM 12056 C CA . THR B 1 729 ? -33.094 42.156 -6.398 1 86 729 THR B CA 1
ATOM 12057 C C . THR B 1 729 ? -31.609 41.938 -6.543 1 86 729 THR B C 1
ATOM 12059 O O . THR B 1 729 ? -30.844 42.188 -5.609 1 86 729 THR B O 1
ATOM 12062 N N . VAL B 1 730 ? -31.188 41.438 -7.691 1 86.25 730 VAL B N 1
ATOM 12063 C CA . VAL B 1 730 ? -29.781 41.156 -7.953 1 86.25 730 VAL B CA 1
ATOM 12064 C C . VAL B 1 730 ? -28.984 42.469 -7.891 1 86.25 730 VAL B C 1
ATOM 12066 O O . VAL B 1 730 ? -27.875 42.5 -7.359 1 86.25 730 VAL B O 1
ATOM 12069 N N . ALA B 1 731 ? -29.547 43.562 -8.398 1 83.31 731 ALA B N 1
ATOM 12070 C CA . ALA B 1 731 ? -28.875 44.844 -8.383 1 83.31 731 ALA B CA 1
ATOM 12071 C C . ALA B 1 731 ? -28.703 45.344 -6.957 1 83.31 731 ALA B C 1
ATOM 12073 O O . ALA B 1 731 ? -27.672 45.938 -6.625 1 83.31 731 ALA B O 1
ATOM 12074 N N . ALA B 1 732 ? -29.672 45.125 -6.152 1 86.31 732 ALA B N 1
ATOM 12075 C CA . ALA B 1 732 ? -29.609 45.531 -4.758 1 86.31 732 ALA B CA 1
ATOM 12076 C C . ALA B 1 732 ? -28.531 44.781 -4 1 86.31 732 ALA B C 1
ATOM 12078 O O . ALA B 1 732 ? -27.812 45.344 -3.176 1 86.31 732 ALA B O 1
ATOM 12079 N N . ILE B 1 733 ? -28.406 43.562 -4.273 1 86.56 733 ILE B N 1
ATOM 12080 C CA . ILE B 1 733 ? -27.422 42.719 -3.6 1 86.56 733 ILE B CA 1
ATOM 12081 C C . ILE B 1 733 ? -26.016 43.125 -4.031 1 86.56 733 ILE B C 1
ATOM 12083 O O . ILE B 1 733 ? -25.078 43.156 -3.217 1 86.56 733 ILE B O 1
ATOM 12087 N N . ARG B 1 734 ? -25.812 43.469 -5.246 1 82.38 734 ARG B N 1
ATOM 12088 C CA . ARG B 1 734 ? -24.516 43.844 -5.785 1 82.38 734 ARG B CA 1
ATOM 12089 C C . ARG B 1 734 ? -24.016 45.125 -5.148 1 82.38 734 ARG B C 1
ATOM 12091 O O . ARG B 1 734 ? -22.812 45.375 -5.094 1 82.38 734 ARG B O 1
ATOM 12098 N N . THR B 1 735 ? -24.906 45.938 -4.633 1 78.88 735 THR B N 1
ATOM 12099 C CA . THR B 1 735 ? -24.516 47.188 -4.004 1 78.88 735 THR B CA 1
ATOM 12100 C C . THR B 1 735 ? -23.781 46.938 -2.688 1 78.88 735 THR B C 1
ATOM 12102 O O . THR B 1 735 ? -23 47.781 -2.227 1 78.88 735 THR B O 1
ATOM 12105 N N . ILE B 1 736 ? -23.984 45.781 -2.062 1 76.94 736 ILE B N 1
ATOM 12106 C CA . ILE B 1 736 ? -23.422 45.5 -0.746 1 76.94 736 ILE B CA 1
ATOM 12107 C C . ILE B 1 736 ? -22.25 44.5 -0.88 1 76.94 736 ILE B C 1
ATOM 12109 O O . ILE B 1 736 ? -21.484 44.312 0.067 1 76.94 736 ILE B O 1
ATOM 12113 N N . ASP B 1 737 ? -22 43.969 -2.023 1 64.38 737 ASP B N 1
ATOM 12114 C CA . ASP B 1 737 ? -21.109 42.844 -2.262 1 64.38 737 ASP B CA 1
ATOM 12115 C C . ASP B 1 737 ? -19.656 43.188 -1.896 1 64.38 737 ASP B C 1
ATOM 12117 O O . ASP B 1 737 ? -18.922 42.344 -1.375 1 64.38 737 ASP B O 1
ATOM 12121 N N . GLY B 1 738 ? -19.141 44.312 -2.045 1 63.5 738 GLY B N 1
ATOM 12122 C CA . GLY B 1 738 ? -17.719 44.594 -1.944 1 63.5 738 GLY B CA 1
ATOM 12123 C C . GLY B 1 738 ? -17.219 44.688 -0.512 1 63.5 738 GLY B C 1
ATOM 12124 O O . GLY B 1 738 ? -16.031 44.562 -0.251 1 63.5 738 GLY B O 1
ATOM 12125 N N . ASN B 1 739 ? -18.062 44.75 0.532 1 70.12 739 ASN B N 1
ATOM 12126 C CA . ASN B 1 739 ? -17.578 45.094 1.86 1 70.12 739 ASN B CA 1
ATOM 12127 C C . ASN B 1 739 ? -17.828 43.969 2.861 1 70.12 739 ASN B C 1
ATOM 12129 O O . ASN B 1 739 ? -17.531 44.094 4.047 1 70.12 739 ASN B O 1
ATOM 12133 N N . HIS B 1 740 ? -18.344 42.844 2.361 1 83.06 740 HIS B N 1
ATOM 12134 C CA . HIS B 1 740 ? -18.719 41.812 3.346 1 83.06 740 HIS B CA 1
ATOM 12135 C C . HIS B 1 740 ? -17.953 40.531 3.129 1 83.06 740 HIS B C 1
ATOM 12137 O O . HIS B 1 740 ? -17.594 40.188 1.996 1 83.06 740 HIS B O 1
ATOM 12143 N N . ASP B 1 741 ? -17.688 39.844 4.188 1 84.94 741 ASP B N 1
ATOM 12144 C CA . ASP B 1 741 ? -16.906 38.594 4.168 1 84.94 741 ASP B CA 1
ATOM 12145 C C . ASP B 1 741 ? -17.812 37.375 4.117 1 84.94 741 ASP B C 1
ATOM 12147 O O . ASP B 1 741 ? -17.391 36.312 3.666 1 84.94 741 ASP B O 1
ATOM 12151 N N . LEU B 1 742 ? -19 37.531 4.617 1 90.56 742 LEU B N 1
ATOM 12152 C CA . LEU B 1 742 ? -19.906 36.406 4.715 1 90.56 742 LEU B CA 1
ATOM 12153 C C . LEU B 1 742 ? -21.344 36.812 4.406 1 90.56 742 LEU B C 1
ATOM 12155 O O . LEU B 1 742 ? -21.797 37.875 4.875 1 90.56 742 LEU B O 1
ATOM 12159 N N . PHE B 1 743 ? -22 36.094 3.576 1 91.81 743 PHE B N 1
ATOM 12160 C CA . PHE B 1 743 ? -23.406 36.281 3.297 1 91.81 743 PHE B CA 1
ATOM 12161 C C . PHE B 1 743 ? -24.219 35.125 3.881 1 91.81 743 PHE B C 1
ATOM 12163 O O . PHE B 1 743 ? -23.859 33.969 3.734 1 91.81 743 PHE B O 1
ATOM 12170 N N . ILE B 1 744 ? -25.234 35.375 4.57 1 94.25 744 ILE B N 1
ATOM 12171 C CA . ILE B 1 744 ? -26.125 34.375 5.117 1 94.25 744 ILE B CA 1
ATOM 12172 C C . ILE B 1 744 ? -27.516 34.531 4.484 1 94.25 744 ILE B C 1
ATOM 12174 O O . ILE B 1 744 ? -28.109 35.594 4.516 1 94.25 744 ILE B O 1
ATOM 12178 N N . VAL B 1 745 ? -27.969 33.469 3.863 1 92.94 745 VAL B N 1
ATOM 12179 C CA . VAL B 1 745 ? -29.266 33.531 3.174 1 92.94 745 VAL B CA 1
ATOM 12180 C C . VAL B 1 745 ? -30.062 32.25 3.488 1 92.94 745 VAL B C 1
ATOM 12182 O O . VAL B 1 745 ? -29.484 31.203 3.766 1 92.94 745 VAL B O 1
ATOM 12185 N N . GLY B 1 746 ? -31.359 32.375 3.568 1 92.94 746 GLY B N 1
ATOM 12186 C CA . GLY B 1 746 ? -32.219 31.219 3.641 1 92.94 746 GLY B CA 1
ATOM 12187 C C . GLY B 1 746 ? -32.438 30.547 2.295 1 92.94 746 GLY B C 1
ATOM 12188 O O . GLY B 1 746 ? -32.5 31.234 1.265 1 92.94 746 GLY B O 1
ATOM 12189 N N . LYS B 1 747 ? -32.5 29.281 2.24 1 90.06 747 LYS B N 1
ATOM 12190 C CA . LYS B 1 747 ? -32.688 28.531 1.01 1 90.06 747 LYS B CA 1
ATOM 12191 C C . LYS B 1 747 ? -33.969 28.938 0.31 1 90.06 747 LYS B C 1
ATOM 12193 O O . LYS B 1 747 ? -34.031 29.031 -0.917 1 90.06 747 LYS B O 1
ATOM 12198 N N . GLY B 1 748 ? -34.969 29.359 0.89 1 77.19 748 GLY B N 1
ATOM 12199 C CA . GLY B 1 748 ? -36.25 29.797 0.342 1 77.19 748 GLY B CA 1
ATOM 12200 C C . GLY B 1 748 ? -37.062 28.656 -0.253 1 77.19 748 GLY B C 1
ATOM 12201 O O . GLY B 1 748 ? -36.5 27.641 -0.65 1 77.19 748 GLY B O 1
ATOM 12202 N N . ARG B 1 749 ? -38.312 28.531 -0.037 1 60.72 749 ARG B N 1
ATOM 12203 C CA . ARG B 1 749 ? -39.188 27.5 -0.562 1 60.72 749 ARG B CA 1
ATOM 12204 C C . ARG B 1 749 ? -39.438 27.703 -2.053 1 60.72 749 ARG B C 1
ATOM 12206 O O . ARG B 1 749 ? -39.281 28.812 -2.574 1 60.72 749 ARG B O 1
ATOM 12213 N N . ALA B 1 750 ? -39.406 26.641 -2.83 1 53.25 750 ALA B N 1
ATOM 12214 C CA . ALA B 1 750 ? -39.594 26.422 -4.266 1 53.25 750 ALA B CA 1
ATOM 12215 C C . ALA B 1 750 ? -40.625 27.375 -4.852 1 53.25 750 ALA B C 1
ATOM 12217 O O . ALA B 1 750 ? -40.906 27.344 -6.055 1 53.25 750 ALA B O 1
ATOM 12218 N N . VAL B 1 751 ? -41.469 28.188 -4.133 1 51.78 751 VAL B N 1
ATOM 12219 C CA . VAL B 1 751 ? -42.562 28.844 -4.828 1 51.78 751 VAL B CA 1
ATOM 12220 C C . VAL B 1 751 ? -42.062 30.141 -5.473 1 51.78 751 VAL B C 1
ATOM 12222 O O . VAL B 1 751 ? -41.188 30.812 -4.926 1 51.78 751 VAL B O 1
ATOM 12225 N N . ILE B 1 752 ? -42.312 30.344 -6.672 1 55.34 752 ILE B N 1
ATOM 12226 C CA . ILE B 1 752 ? -42.062 31.469 -7.562 1 55.34 752 ILE B CA 1
ATOM 12227 C C . ILE B 1 752 ? -42.406 32.781 -6.84 1 55.34 752 ILE B C 1
ATOM 12229 O O . ILE B 1 752 ? -43.562 33.094 -6.602 1 55.34 752 ILE B O 1
ATOM 12233 N N . SER B 1 753 ? -41.562 33.219 -5.91 1 67.19 753 SER B N 1
ATOM 12234 C CA . SER B 1 753 ? -41.75 34.531 -5.305 1 67.19 753 SER B CA 1
ATOM 12235 C C . SER B 1 753 ? -41.375 35.625 -6.27 1 67.19 753 SER B C 1
ATOM 12237 O O . SER B 1 753 ? -40.531 35.438 -7.156 1 67.19 753 SER B O 1
ATOM 12239 N N . PRO B 1 754 ? -42.125 36.656 -6.32 1 69.94 754 PRO B N 1
ATOM 12240 C CA . PRO B 1 754 ? -41.812 37.75 -7.219 1 69.94 754 PRO B CA 1
ATOM 12241 C C . PRO B 1 754 ? -40.406 38.281 -7.062 1 69.94 754 PRO B C 1
ATOM 12243 O O . PRO B 1 754 ? -39.844 38.875 -7.988 1 69.94 754 PRO B O 1
ATOM 12246 N N . PHE B 1 755 ? -39.781 37.938 -5.906 1 75.62 755 PHE B N 1
ATOM 12247 C CA . PHE B 1 755 ? -38.406 38.438 -5.664 1 75.62 755 PHE B CA 1
ATOM 12248 C C . PHE B 1 755 ? -37.406 37.688 -6.547 1 75.62 755 PHE B C 1
ATOM 12250 O O . PHE B 1 755 ? -36.344 38.25 -6.875 1 75.62 755 PHE B O 1
ATOM 12257 N N . THR B 1 756 ? -37.781 36.406 -6.84 1 74.56 756 THR B N 1
ATOM 12258 C CA . THR B 1 756 ? -36.812 35.531 -7.523 1 74.56 756 THR B CA 1
ATOM 12259 C C . THR B 1 756 ? -37.312 35.156 -8.914 1 74.56 756 THR B C 1
ATOM 12261 O O . THR B 1 756 ? -36.812 34.25 -9.539 1 74.56 756 THR B O 1
ATOM 12264 N N . ALA B 1 757 ? -38.375 35.906 -9.289 1 65.81 757 ALA B N 1
ATOM 12265 C CA . ALA B 1 757 ? -38.969 35.625 -10.602 1 65.81 757 ALA B CA 1
ATOM 12266 C C . ALA B 1 757 ? -37.906 35.781 -11.703 1 65.81 757 ALA B C 1
ATOM 12268 O O . ALA B 1 757 ? -37.219 36.812 -11.758 1 65.81 757 ALA B O 1
ATOM 12269 N N . GLY B 1 758 ? -37.625 34.781 -12.516 1 65.69 758 GLY B N 1
ATOM 12270 C CA . GLY B 1 758 ? -36.656 34.781 -13.602 1 65.69 758 GLY B CA 1
ATOM 12271 C C . GLY B 1 758 ? -35.344 34.188 -13.227 1 65.69 758 GLY B C 1
ATOM 12272 O O . GLY B 1 758 ? -34.562 33.781 -14.102 1 65.69 758 GLY B O 1
ATOM 12273 N N . LEU B 1 759 ? -34.969 34.188 -11.875 1 68.94 759 LEU B N 1
ATOM 12274 C CA . LEU B 1 759 ? -33.688 33.656 -11.445 1 68.94 759 LEU B CA 1
ATOM 12275 C C . LEU B 1 759 ? -33.75 32.156 -11.242 1 68.94 759 LEU B C 1
ATOM 12277 O O . LEU B 1 759 ? -32.75 31.453 -11.414 1 68.94 759 LEU B O 1
ATOM 12281 N N . SER B 1 760 ? -34.844 31.656 -10.875 1 66 760 SER B N 1
ATOM 12282 C CA . SER B 1 760 ? -35.031 30.234 -10.555 1 66 760 SER B CA 1
ATOM 12283 C C . SER B 1 760 ? -34.812 29.375 -11.781 1 66 760 SER B C 1
ATOM 12285 O O . SER B 1 760 ? -34.344 28.219 -11.664 1 66 760 SER B O 1
ATOM 12287 N N . ASP B 1 761 ? -35.031 29.891 -12.984 1 62.38 761 ASP B N 1
ATOM 12288 C CA . ASP B 1 761 ? -34.906 29.094 -14.203 1 62.38 761 ASP B CA 1
ATOM 12289 C C . ASP B 1 761 ? -33.438 28.844 -14.531 1 62.38 761 ASP B C 1
ATOM 12291 O O . ASP B 1 761 ? -33.125 27.891 -15.25 1 62.38 761 ASP B O 1
ATOM 12295 N N . TRP B 1 762 ? -32.531 29.562 -13.867 1 62.28 762 TRP B N 1
ATOM 12296 C CA . TRP B 1 762 ? -31.109 29.438 -14.203 1 62.28 762 TRP B CA 1
ATOM 12297 C C . TRP B 1 762 ? -30.328 28.828 -13.047 1 62.28 762 TRP B C 1
ATOM 12299 O O . TRP B 1 762 ? -29.094 28.906 -13.008 1 62.28 762 TRP B O 1
ATOM 12309 N N . SER B 1 763 ? -31.031 28.156 -12.172 1 72.75 763 SER B N 1
ATOM 12310 C CA . SER B 1 763 ? -30.328 27.656 -10.992 1 72.75 763 SER B CA 1
ATOM 12311 C C . SER B 1 763 ? -29.641 26.328 -11.281 1 72.75 763 SER B C 1
ATOM 12313 O O . SER B 1 763 ? -30.266 25.391 -11.797 1 72.75 763 SER B O 1
ATOM 12315 N N . GLU B 1 764 ? -28.344 26.25 -11.117 1 77.31 764 GLU B N 1
ATOM 12316 C CA . GLU B 1 764 ? -27.547 25.047 -11.336 1 77.31 764 GLU B CA 1
ATOM 12317 C C . GLU B 1 764 ? -27.625 24.094 -10.141 1 77.31 764 GLU B C 1
ATOM 12319 O O . GLU B 1 764 ? -27.641 22.875 -10.312 1 77.31 764 GLU B O 1
ATOM 12324 N N . CYS B 1 765 ? -27.719 24.734 -9 1 84.69 765 CYS B N 1
ATOM 12325 C CA . CYS B 1 765 ? -27.75 23.938 -7.773 1 84.69 765 CYS B CA 1
ATOM 12326 C C . CYS B 1 765 ? -28.984 24.281 -6.938 1 84.69 765 CYS B C 1
ATOM 12328 O O . CYS B 1 765 ? -28.922 25.156 -6.074 1 84.69 765 CYS B O 1
ATOM 12330 N N . PRO B 1 766 ? -30.031 23.656 -7.137 1 82.56 766 PRO B N 1
ATOM 12331 C CA . PRO B 1 766 ? -31.266 23.953 -6.402 1 82.56 766 PRO B CA 1
ATOM 12332 C C . PRO B 1 766 ? -31.125 23.719 -4.898 1 82.56 766 PRO B C 1
ATOM 12334 O O . PRO B 1 766 ? -31.922 24.219 -4.113 1 82.56 766 PRO B O 1
ATOM 12337 N N . GLU B 1 767 ? -30.109 22.984 -4.512 1 86.94 767 GLU B N 1
ATOM 12338 C CA . GLU B 1 767 ? -29.906 22.703 -3.092 1 86.94 767 GLU B CA 1
ATOM 12339 C C . GLU B 1 767 ? -29.547 23.984 -2.334 1 86.94 767 GLU B C 1
ATOM 12341 O O . GLU B 1 767 ? -29.688 24.047 -1.111 1 86.94 767 GLU B O 1
ATOM 12346 N N . LEU B 1 768 ? -29.125 25.031 -3.021 1 89.81 768 LEU B N 1
ATOM 12347 C CA . LEU B 1 768 ? -28.766 26.297 -2.391 1 89.81 768 LEU B CA 1
ATOM 12348 C C . LEU B 1 768 ? -29.906 27.297 -2.484 1 89.81 768 LEU B C 1
ATOM 12350 O O . LEU B 1 768 ? -29.844 28.375 -1.896 1 89.81 768 LEU B O 1
ATOM 12354 N N . GLY B 1 769 ? -31 26.984 -3.17 1 87.25 769 GLY B N 1
ATOM 12355 C CA . GLY B 1 769 ? -32.031 27.969 -3.432 1 87.25 769 GLY B CA 1
ATOM 12356 C C . GLY B 1 769 ? -31.656 28.953 -4.527 1 87.25 769 GLY B C 1
ATOM 12357 O O . GLY B 1 769 ? -30.5 29 -4.957 1 87.25 769 GLY B O 1
ATOM 12358 N N . ALA B 1 770 ? -32.531 29.75 -4.926 1 83.69 770 ALA B N 1
ATOM 12359 C CA . ALA B 1 770 ? -32.312 30.656 -6.047 1 83.69 770 ALA B CA 1
ATOM 12360 C C . ALA B 1 770 ? -31.25 31.719 -5.695 1 83.69 770 ALA B C 1
ATOM 12362 O O . ALA B 1 770 ? -30.328 31.969 -6.473 1 83.69 770 ALA B O 1
ATOM 12363 N N . ILE B 1 771 ? -31.359 32.312 -4.504 1 87.06 771 ILE B N 1
ATOM 12364 C CA . ILE B 1 771 ? -30.453 33.375 -4.121 1 87.06 771 ILE B CA 1
ATOM 12365 C C . ILE B 1 771 ? -29.109 32.781 -3.715 1 87.06 771 ILE B C 1
ATOM 12367 O O . ILE B 1 771 ? -28.047 33.344 -4.031 1 87.06 771 ILE B O 1
ATOM 12371 N N . GLY B 1 772 ? -29.172 31.688 -2.986 1 88.25 772 GLY B N 1
ATOM 12372 C CA . GLY B 1 772 ? -27.938 31.031 -2.621 1 88.25 772 GLY B CA 1
ATOM 12373 C C . GLY B 1 772 ? -27.109 30.594 -3.822 1 88.25 772 GLY B C 1
ATOM 12374 O O . GLY B 1 772 ? -25.891 30.703 -3.812 1 88.25 772 GLY B O 1
ATOM 12375 N N . ASP B 1 773 ? -27.781 30.094 -4.781 1 87.56 773 ASP B N 1
ATOM 12376 C CA . ASP B 1 773 ? -27.109 29.656 -6.004 1 87.56 773 ASP B CA 1
ATOM 12377 C C . ASP B 1 773 ? -26.484 30.844 -6.738 1 87.56 773 ASP B C 1
ATOM 12379 O O . ASP B 1 773 ? -25.391 30.719 -7.305 1 87.56 773 ASP B O 1
ATOM 12383 N N . LEU B 1 774 ? -27.203 31.953 -6.754 1 83.75 774 LEU B N 1
ATOM 12384 C CA . LEU B 1 774 ? -26.688 33.156 -7.387 1 83.75 774 LEU B CA 1
ATOM 12385 C C . LEU B 1 774 ? -25.422 33.625 -6.703 1 83.75 774 LEU B C 1
ATOM 12387 O O . LEU B 1 774 ? -24.438 34 -7.371 1 83.75 774 LEU B O 1
ATOM 12391 N N . LEU B 1 775 ? -25.422 33.594 -5.41 1 86.12 775 LEU B N 1
ATOM 12392 C CA . LEU B 1 775 ? -24.281 34.062 -4.641 1 86.12 775 LEU B CA 1
ATOM 12393 C C . LEU B 1 775 ? -23.094 33.125 -4.777 1 86.12 775 LEU B C 1
ATOM 12395 O O . LEU B 1 775 ? -21.938 33.531 -4.664 1 86.12 775 LEU B O 1
ATOM 12399 N N . ALA B 1 776 ? -23.406 31.875 -4.898 1 84.62 776 ALA B N 1
ATOM 12400 C CA . ALA B 1 776 ? -22.359 30.859 -5.016 1 84.62 776 ALA B CA 1
ATOM 12401 C C . ALA B 1 776 ? -21.812 30.797 -6.438 1 84.62 776 ALA B C 1
ATOM 12403 O O . ALA B 1 776 ? -20.766 30.203 -6.68 1 84.62 776 ALA B O 1
ATOM 12404 N N . SER B 1 777 ? -22.469 31.406 -7.375 1 78.25 777 SER B N 1
ATOM 12405 C CA . SER B 1 777 ? -22.047 31.359 -8.773 1 78.25 777 SER B CA 1
ATOM 12406 C C . SER B 1 777 ? -20.812 32.219 -9.008 1 78.25 777 SER B C 1
ATOM 12408 O O . SER B 1 777 ? -20.438 33.031 -8.156 1 78.25 777 SER B O 1
ATOM 12410 N N . SER B 1 778 ? -20.125 32 -10.055 1 70.31 778 SER B N 1
ATOM 12411 C CA . SER B 1 778 ? -18.875 32.688 -10.391 1 70.31 778 SER B CA 1
ATOM 12412 C C . SER B 1 778 ? -19.109 34.125 -10.758 1 70.31 778 SER B C 1
ATOM 12414 O O . SER B 1 778 ? -18.156 34.938 -10.805 1 70.31 778 SER B O 1
ATOM 12416 N N . ASP B 1 779 ? -20.391 34.594 -10.984 1 63.03 779 ASP B N 1
ATOM 12417 C CA . ASP B 1 779 ? -20.688 35.938 -11.414 1 63.03 779 ASP B CA 1
ATOM 12418 C C . ASP B 1 779 ? -20.469 36.938 -10.273 1 63.03 779 ASP B C 1
ATOM 12420 O O . ASP B 1 779 ? -20.234 38.125 -10.508 1 63.03 779 ASP B O 1
ATOM 12424 N N . PHE B 1 780 ? -20.844 36.688 -9.125 1 58.88 780 PHE B N 1
ATOM 12425 C CA . PHE B 1 780 ? -20.656 37.562 -7.977 1 58.88 780 PHE B CA 1
ATOM 12426 C C . PHE B 1 780 ? -19.234 37.438 -7.434 1 58.88 780 PHE B C 1
ATOM 12428 O O . PHE B 1 780 ? -18.625 36.375 -7.512 1 58.88 780 PHE B O 1
ATOM 12435 N N . LEU B 1 781 ? -18.703 38.594 -7.148 1 55.94 781 LEU B N 1
ATOM 12436 C CA . LEU B 1 781 ? -17.297 38.812 -6.773 1 55.94 781 LEU B CA 1
ATOM 12437 C C . LEU B 1 781 ? -16.828 37.719 -5.801 1 55.94 781 LEU B C 1
ATOM 12439 O O . LEU B 1 781 ? -17.609 37.25 -4.973 1 55.94 781 LEU B O 1
ATOM 12443 N N . ALA B 1 782 ? -15.711 37.031 -6.109 1 56.81 782 ALA B N 1
ATOM 12444 C CA . ALA B 1 782 ? -14.922 35.844 -5.84 1 56.81 782 ALA B CA 1
ATOM 12445 C C . ALA B 1 782 ? -14.484 35.781 -4.379 1 56.81 782 ALA B C 1
ATOM 12447 O O . ALA B 1 782 ? -13.82 34.812 -3.957 1 56.81 782 ALA B O 1
ATOM 12448 N N . THR B 1 783 ? -14.883 36.844 -3.404 1 64 783 THR B N 1
ATOM 12449 C CA . THR B 1 783 ? -14.023 36.688 -2.236 1 64 783 THR B CA 1
ATOM 12450 C C . THR B 1 783 ? -14.852 36.375 -0.989 1 64 783 THR B C 1
ATOM 12452 O O . THR B 1 783 ? -14.297 36.219 0.099 1 64 783 THR B O 1
ATOM 12455 N N . TYR B 1 784 ? -16.266 36.438 -1.103 1 78.94 784 TYR B N 1
ATOM 12456 C CA . TYR B 1 784 ? -17 36.219 0.146 1 78.94 784 TYR B CA 1
ATOM 12457 C C . TYR B 1 784 ? -17.516 34.781 0.23 1 78.94 784 TYR B C 1
ATOM 12459 O O . TYR B 1 784 ? -17.781 34.156 -0.794 1 78.94 784 TYR B O 1
ATOM 12467 N N . SER B 1 785 ? -17.625 34.281 1.406 1 88.38 785 SER B N 1
ATOM 12468 C CA . SER B 1 785 ? -18.234 32.969 1.68 1 88.38 785 SER B CA 1
ATOM 12469 C C . SER B 1 785 ? -19.75 33.094 1.859 1 88.38 785 SER B C 1
ATOM 12471 O O . SER B 1 785 ? -20.266 34.188 2.102 1 88.38 785 SER B O 1
ATOM 12473 N N . VAL B 1 786 ? -20.469 32.062 1.575 1 90.62 786 VAL B N 1
ATOM 12474 C CA . VAL B 1 786 ? -21.922 32.094 1.643 1 90.62 786 VAL B CA 1
ATOM 12475 C C . VAL B 1 786 ? -22.422 30.969 2.531 1 90.62 786 VAL B C 1
ATOM 12477 O O . VAL B 1 786 ? -21.938 29.844 2.434 1 90.62 786 VAL B O 1
ATOM 12480 N N . LEU B 1 787 ? -23.266 31.234 3.439 1 93.88 787 LEU B N 1
ATOM 12481 C CA . LEU B 1 787 ? -23.938 30.219 4.246 1 93.88 787 LEU B CA 1
ATOM 12482 C C . LEU B 1 787 ? -25.422 30.172 3.926 1 93.88 787 LEU B C 1
ATOM 12484 O O . LEU B 1 787 ? -26.125 31.172 4.098 1 93.88 787 LEU B O 1
ATOM 12488 N N . VAL B 1 788 ? -25.891 29.125 3.445 1 94.25 788 VAL B N 1
ATOM 12489 C CA . VAL B 1 788 ? -27.297 28.938 3.121 1 94.25 788 VAL B CA 1
ATOM 12490 C C . VAL B 1 788 ? -27.969 28.062 4.188 1 94.25 788 VAL B C 1
ATOM 12492 O O . VAL B 1 788 ? -27.531 26.938 4.434 1 94.25 788 VAL B O 1
ATOM 12495 N N . LEU B 1 789 ? -29.047 28.516 4.766 1 95.31 789 LEU B N 1
ATOM 12496 C CA . LEU B 1 789 ? -29.688 27.797 5.875 1 95.31 789 LEU B CA 1
ATOM 12497 C C . LEU B 1 789 ? -31.062 27.297 5.48 1 95.31 789 LEU B C 1
ATOM 12499 O O . LEU B 1 789 ? -31.812 27.984 4.781 1 95.31 789 LEU B O 1
ATOM 12503 N N . GLN B 1 790 ? -31.344 26.109 5.867 1 93.31 790 GLN B N 1
ATOM 12504 C CA . GLN B 1 790 ? -32.656 25.516 5.77 1 93.31 790 GLN B CA 1
ATOM 12505 C C . GLN B 1 790 ? -33.219 25.141 7.145 1 93.31 790 GLN B C 1
ATOM 12507 O O . GLN B 1 790 ? -32.562 24.422 7.906 1 93.31 790 GLN B O 1
ATOM 12512 N N . GLN B 1 791 ? -34.406 25.656 7.461 1 92.06 791 GLN B N 1
ATOM 12513 C CA . GLN B 1 791 ? -35 25.406 8.766 1 92.06 791 GLN B CA 1
ATOM 12514 C C . GLN B 1 791 ? -35.688 24.047 8.789 1 92.06 791 GLN B C 1
ATOM 12516 O O . GLN B 1 791 ? -36.281 23.625 7.781 1 92.06 791 GLN B O 1
ATOM 12521 N N . TYR B 1 792 ? -35.625 23.422 9.898 1 88.56 792 TYR B N 1
ATOM 12522 C CA . TYR B 1 792 ? -36.344 22.172 10.094 1 88.56 792 TYR B CA 1
ATOM 12523 C C . TYR B 1 792 ? -37.875 22.422 10.18 1 88.56 792 TYR B C 1
ATOM 12525 O O . TYR B 1 792 ? -38.312 23.281 10.945 1 88.56 792 TYR B O 1
ATOM 12533 N N . VAL B 1 793 ? -38.719 21.797 9.25 1 72.44 793 VAL B N 1
ATOM 12534 C CA . VAL B 1 793 ? -40.156 21.969 9.281 1 72.44 793 VAL B CA 1
ATOM 12535 C C . VAL B 1 793 ? -40.812 20.703 9.805 1 72.44 793 VAL B C 1
ATOM 12537 O O . VAL B 1 793 ? -40.594 19.609 9.281 1 72.44 793 VAL B O 1
ATOM 12540 N N . GLY B 1 794 ? -40.75 20.359 11.039 1 57.22 794 GLY B N 1
ATOM 12541 C CA . GLY B 1 794 ? -41.344 19.203 11.656 1 57.22 794 GLY B CA 1
ATOM 12542 C C . GLY B 1 794 ? -42.656 18.797 11.031 1 57.22 794 GLY B C 1
ATOM 12543 O O . GLY B 1 794 ? -43.344 19.625 10.438 1 57.22 794 GLY B O 1
ATOM 12544 N N . MET B 1 795 ? -42.906 17.609 10.594 1 44.16 795 MET B N 1
ATOM 12545 C CA . MET B 1 795 ? -44.25 17.109 10.375 1 44.16 795 MET B CA 1
ATOM 12546 C C . MET B 1 795 ? -45.156 17.422 11.562 1 44.16 795 MET B C 1
ATOM 12548 O O . MET B 1 795 ? -44.969 16.844 12.641 1 44.16 795 MET B O 1
ATOM 12552 N N . GLU B 1 796 ? -45.531 18.562 11.93 1 37.94 796 GLU B N 1
ATOM 12553 C CA . GLU B 1 796 ? -46.594 18.734 12.898 1 37.94 796 GLU B CA 1
ATOM 12554 C C . GLU B 1 796 ? -47.656 17.641 12.75 1 37.94 796 GLU B C 1
ATOM 12556 O O . GLU B 1 796 ? -48.281 17.5 11.695 1 37.94 796 GLU B O 1
ATOM 12561 N N . THR B 1 797 ? -47.5 16.453 13.289 1 33.38 797 THR B N 1
ATOM 12562 C CA . THR B 1 797 ? -48.688 15.641 13.492 1 33.38 797 THR B CA 1
ATOM 12563 C C . THR B 1 797 ? -49.844 16.484 14.016 1 33.38 797 THR B C 1
ATOM 12565 O O . THR B 1 797 ? -49.688 17.219 14.992 1 33.38 797 THR B O 1
ATOM 12568 N N . ILE B 1 798 ? -50.969 16.828 13.383 1 31.52 798 ILE B N 1
ATOM 12569 C CA . ILE B 1 798 ? -52.312 17.25 13.727 1 31.52 798 ILE B CA 1
ATOM 12570 C C . ILE B 1 798 ? -52.75 16.562 15.016 1 31.52 798 ILE B C 1
ATOM 12572 O O . ILE B 1 798 ? -53.719 16.984 15.664 1 31.52 798 ILE B O 1
ATOM 12576 N N . GLY B 1 799 ? -52.594 15.258 15.391 1 28.59 799 GLY B N 1
ATOM 12577 C CA . GLY B 1 799 ? -53.406 14.641 16.422 1 28.59 799 GLY B CA 1
ATOM 12578 C C . GLY B 1 799 ? -53.094 15.156 17.812 1 28.59 799 GLY B C 1
ATOM 12579 O O . GLY B 1 799 ? -53.969 15.32 18.641 1 28.59 799 GLY B O 1
ATOM 12580 N N . ASP B 1 800 ? -51.969 15.008 18.453 1 26.91 800 ASP B N 1
ATOM 12581 C CA . ASP B 1 800 ? -52 14.984 19.906 1 26.91 800 ASP B CA 1
ATOM 12582 C C . ASP B 1 800 ? -52.156 16.391 20.469 1 26.91 800 ASP B C 1
ATOM 12584 O O . ASP B 1 800 ? -51.219 17.156 20.562 1 26.91 800 ASP B O 1
ATOM 12588 N N . THR B 1 801 ? -53.312 17.125 20.297 1 27.16 801 THR B N 1
ATOM 12589 C CA . THR B 1 801 ? -54.031 17.953 21.266 1 27.16 801 THR B CA 1
ATOM 12590 C C . THR B 1 801 ? -54.094 17.266 22.625 1 27.16 801 THR B C 1
ATOM 12592 O O . THR B 1 801 ? -55.031 16.516 22.906 1 27.16 801 THR B O 1
ATOM 12595 N N . THR B 1 802 ? -53.25 16.438 23.188 1 25.45 802 THR B N 1
ATOM 12596 C CA . THR B 1 802 ? -53.469 16.219 24.609 1 25.45 802 THR B CA 1
ATOM 12597 C C . THR B 1 802 ? -53.656 17.547 25.328 1 25.45 802 THR B C 1
ATOM 12599 O O . THR B 1 802 ? -52.969 18.516 25.047 1 25.45 802 THR B O 1
ATOM 12602 N N . ILE B 1 803 ? -54.875 17.719 26.062 1 26.02 803 ILE B N 1
ATOM 12603 C CA . ILE B 1 803 ? -55.5 18.391 27.219 1 26.02 803 ILE B CA 1
ATOM 12604 C C . ILE B 1 803 ? -54.469 18.469 28.359 1 26.02 803 ILE B C 1
ATOM 12606 O O . ILE B 1 803 ? -54.031 17.438 28.859 1 26.02 803 ILE B O 1
ATOM 12610 N N . CYS B 1 804 ? -53.656 19.406 28.375 1 24.22 804 CYS B N 1
ATOM 12611 C CA . CYS B 1 804 ? -52.938 19.797 29.578 1 24.22 804 CYS B CA 1
ATOM 12612 C C . CYS B 1 804 ? -53.844 19.75 30.797 1 24.22 804 CYS B C 1
ATOM 12614 O O . CYS B 1 804 ? -54.812 20.516 30.891 1 24.22 804 CYS B O 1
ATOM 12616 N N . MET B 1 805 ? -54.281 18.469 31.297 1 22.75 805 MET B N 1
ATOM 12617 C CA . MET B 1 805 ? -54.938 18.484 32.625 1 22.75 805 MET B CA 1
ATOM 12618 C C . MET B 1 805 ? -54.188 19.375 33.594 1 22.75 805 MET B C 1
ATOM 12620 O O . MET B 1 805 ? -52.938 19.406 33.562 1 22.75 805 MET B O 1
ATOM 12624 N N . PRO B 1 806 ? -54.844 20.391 34.125 1 23.47 806 PRO B N 1
ATOM 12625 C CA . PRO B 1 806 ? -54.375 21.234 35.219 1 23.47 806 PRO B CA 1
ATOM 12626 C C . PRO B 1 806 ? -53.781 20.422 36.375 1 23.47 806 PRO B C 1
ATOM 12628 O O . PRO B 1 806 ? -54.281 19.328 36.688 1 23.47 806 PRO B O 1
ATOM 12631 N N . ASP B 1 807 ? -52.469 20.234 36.469 1 21.98 807 ASP B N 1
ATOM 12632 C CA . ASP B 1 807 ? -51.875 19.719 37.719 1 21.98 807 ASP B CA 1
ATOM 12633 C C . ASP B 1 807 ? -52.656 20.203 38.938 1 21.98 807 ASP B C 1
ATOM 12635 O O . ASP B 1 807 ? -52.844 21.406 39.125 1 21.98 807 ASP B O 1
ATOM 12639 N N . SER B 1 808 ? -53.781 19.547 39.312 1 21.02 808 SER B N 1
ATOM 12640 C CA . SER B 1 808 ? -54.375 19.688 40.656 1 21.02 808 SER B CA 1
ATOM 12641 C C . SER B 1 808 ? -53.281 19.719 41.719 1 21.02 808 SER B C 1
ATOM 12643 O O . SER B 1 808 ? -52.219 19.125 41.562 1 21.02 808 SER B O 1
ATOM 12645 N N . PRO B 1 809 ? -53.438 20.609 42.812 1 24.92 809 PRO B N 1
ATOM 12646 C CA . PRO B 1 809 ? -52.656 20.844 44 1 24.92 809 PRO B CA 1
ATOM 12647 C C . PRO B 1 809 ? -52.406 19.562 44.812 1 24.92 809 PRO B C 1
ATOM 12649 O O . PRO B 1 809 ? -53.344 19 45.375 1 24.92 809 PRO B O 1
ATOM 12652 N N . THR B 1 810 ? -52.125 18.359 44.25 1 20.58 810 THR B N 1
ATOM 12653 C CA . THR B 1 810 ? -52 17.375 45.312 1 20.58 810 THR B CA 1
ATOM 12654 C C . THR B 1 810 ? -51.125 17.906 46.438 1 20.58 810 THR B C 1
ATOM 12656 O O . THR B 1 810 ? -50 18.328 46.219 1 20.58 810 THR B O 1
ATOM 12659 N N . GLN B 1 811 ? -51.75 18.266 47.625 1 20.47 811 GLN B N 1
ATOM 12660 C CA . GLN B 1 811 ? -51.438 18.609 49 1 20.47 811 GLN B CA 1
ATOM 12661 C C . GLN B 1 811 ? -50.469 17.578 49.625 1 20.47 811 GLN B C 1
ATOM 12663 O O . GLN B 1 811 ? -50.906 16.703 50.375 1 20.47 811 GLN B O 1
ATOM 12668 N N . GLN B 1 812 ? -49.656 16.766 48.906 1 19.23 812 GLN B N 1
ATOM 12669 C CA . GLN B 1 812 ? -48.969 15.875 49.844 1 19.23 812 GLN B CA 1
ATOM 12670 C C . GLN B 1 812 ? -48.281 16.672 50.938 1 19.23 812 GLN B C 1
ATOM 12672 O O . GLN B 1 812 ? -47.438 17.531 50.656 1 19.23 812 GLN B O 1
ATOM 12677 N N . GLN B 1 813 ? -48.844 16.766 52.156 1 19.42 813 GLN B N 1
ATOM 12678 C CA . GLN B 1 813 ? -48.469 17.219 53.5 1 19.42 813 GLN B CA 1
ATOM 12679 C C . GLN B 1 813 ? -47.188 16.562 53.969 1 19.42 813 GLN B C 1
ATOM 12681 O O . GLN B 1 813 ? -46.594 16.969 54.969 1 19.42 813 GLN B O 1
ATOM 12686 N N . GLY B 1 814 ? -46.906 15.266 53.5 1 19.42 814 GLY B N 1
ATOM 12687 C CA . GLY B 1 814 ? -46.312 14.602 54.656 1 19.42 814 GLY B CA 1
ATOM 12688 C C . GLY B 1 814 ? -45.125 15.352 55.25 1 19.42 814 GLY B C 1
ATOM 12689 O O . GLY B 1 814 ? -44.594 16.281 54.594 1 19.42 814 GLY B O 1
ATOM 12690 N N . ARG B 1 815 ? -44.625 14.648 56.281 1 20.7 815 ARG B N 1
ATOM 12691 C CA . ARG B 1 815 ? -43.906 14.922 57.531 1 20.7 815 ARG B CA 1
ATOM 12692 C C . ARG B 1 815 ? -42.469 15.367 57.25 1 20.7 815 ARG B C 1
ATOM 12694 O O . ARG B 1 815 ? -41.938 15.117 56.188 1 20.7 815 ARG B O 1
ATOM 12701 N N . PRO B 1 816 ? -41.781 15.492 58.344 1 20.5 816 PRO B N 1
ATOM 12702 C CA . PRO B 1 816 ? -40.719 16.297 58.906 1 20.5 816 PRO B CA 1
ATOM 12703 C C . PRO B 1 816 ? -39.344 15.883 58.375 1 20.5 816 PRO B C 1
ATOM 12705 O O . PRO B 1 816 ? -39.156 14.75 57.906 1 20.5 816 PRO B O 1
ATOM 12708 N N . ASP B 1 817 ? -38.438 16.828 58.094 1 18.58 817 ASP B N 1
ATOM 12709 C CA . ASP B 1 817 ? -37.125 17.188 57.562 1 18.58 817 ASP B CA 1
ATOM 12710 C C . ASP B 1 817 ? -36.031 16.469 58.344 1 18.58 817 ASP B C 1
ATOM 12712 O O . ASP B 1 817 ? -34.875 16.859 58.281 1 18.58 817 ASP B O 1
ATOM 12716 N N . SER B 1 818 ? -36.312 15.242 58.969 1 19.3 818 SER B N 1
ATOM 12717 C CA . SER B 1 818 ? -35.219 15.172 59.938 1 19.3 818 SER B CA 1
ATOM 12718 C C . SER B 1 818 ? -33.844 15.188 59.25 1 19.3 818 SER B C 1
ATOM 12720 O O . SER B 1 818 ? -33.75 14.898 58.062 1 19.3 818 SER B O 1
ATOM 12722 N N . GLY B 1 819 ? -32.625 15.305 60 1 18.44 819 GLY B N 1
ATOM 12723 C CA . GLY B 1 819 ? -31.312 15.914 60.125 1 18.44 819 GLY B CA 1
ATOM 12724 C C . GLY B 1 819 ? -30.234 15.188 59.344 1 18.44 819 GLY B C 1
ATOM 12725 O O . GLY B 1 819 ? -29.25 15.789 58.906 1 18.44 819 GLY B O 1
ATOM 12726 N N . GLN B 1 820 ? -30.172 13.781 59.344 1 20.02 820 GLN B N 1
ATOM 12727 C CA . GLN B 1 820 ? -28.844 13.344 59.75 1 20.02 820 GLN B CA 1
ATOM 12728 C C . GLN B 1 820 ? -27.859 13.43 58.594 1 20.02 820 GLN B C 1
ATOM 12730 O O . GLN B 1 820 ? -28.25 13.312 57.438 1 20.02 820 GLN B O 1
ATOM 12735 N N . ARG B 1 821 ? -26.484 13.461 58.875 1 19.56 821 ARG B N 1
ATOM 12736 C CA . ARG B 1 821 ? -25.172 13.984 58.469 1 19.56 821 ARG B CA 1
ATOM 12737 C C . ARG B 1 821 ? -24.641 13.242 57.25 1 19.56 821 ARG B C 1
ATOM 12739 O O . ARG B 1 821 ? -25.188 12.211 56.844 1 19.56 821 ARG B O 1
ATOM 12746 N N . ARG B 1 822 ? -23.297 12.844 57.188 1 19.73 822 ARG B N 1
ATOM 12747 C CA . ARG B 1 822 ? -22.078 13.273 56.531 1 19.73 822 ARG B CA 1
ATOM 12748 C C . ARG B 1 822 ? -21.641 12.258 55.5 1 19.73 822 ARG B C 1
ATOM 12750 O O . ARG B 1 822 ? -21.156 12.641 54.406 1 19.73 822 ARG B O 1
ATOM 12757 N N . SER B 1 823 ? -21.688 10.906 55.625 1 22.98 823 SER B N 1
ATOM 12758 C CA . SER B 1 823 ? -20.359 10.32 55.469 1 22.98 823 SER B CA 1
ATOM 12759 C C . SER B 1 823 ? -20.047 10.078 54 1 22.98 823 SER B C 1
ATOM 12761 O O . SER B 1 823 ? -20.938 9.789 53.188 1 22.98 823 SER B O 1
ATOM 12763 N N . PRO B 1 824 ? -18.781 10.406 53.469 1 22.25 824 PRO B N 1
ATOM 12764 C CA . PRO B 1 824 ? -18.203 10.625 52.125 1 22.25 824 PRO B CA 1
ATOM 12765 C C . PRO B 1 824 ? -18.109 9.336 51.312 1 22.25 824 PRO B C 1
ATOM 12767 O O . PRO B 1 824 ? -17.453 8.383 51.75 1 22.25 824 PRO B O 1
ATOM 12770 N N . PRO B 1 825 ? -19.234 8.789 50.812 1 20.34 825 PRO B N 1
ATOM 12771 C CA . PRO B 1 825 ? -19.062 7.43 50.281 1 20.34 825 PRO B CA 1
ATOM 12772 C C . PRO B 1 825 ? -18.031 7.355 49.156 1 20.34 825 PRO B C 1
ATOM 12774 O O . PRO B 1 825 ? -17.766 8.359 48.5 1 20.34 825 PRO B O 1
ATOM 12777 N N . GLN B 1 826 ? -17.266 6.16 49.156 1 23.95 826 GLN B N 1
ATOM 12778 C CA . GLN B 1 826 ? -16.125 5.547 48.469 1 23.95 826 GLN B CA 1
ATOM 12779 C C . GLN B 1 826 ? -16.406 5.352 47 1 23.95 826 GLN B C 1
ATOM 12781 O O . GLN B 1 826 ? -17.453 4.848 46.625 1 23.95 826 GLN B O 1
ATOM 12786 N N . ASP B 1 827 ? -15.758 6.16 46.156 1 19.75 827 ASP B N 1
ATOM 12787 C CA . ASP B 1 827 ? -15.773 6.426 44.719 1 19.75 827 ASP B CA 1
ATOM 12788 C C . ASP B 1 827 ? -15.727 5.129 43.906 1 19.75 827 ASP B C 1
ATOM 12790 O O . ASP B 1 827 ? -14.828 4.305 44.125 1 19.75 827 ASP B O 1
ATOM 12794 N N . THR B 1 828 ? -16.891 4.562 43.594 1 19.78 828 THR B N 1
ATOM 12795 C CA . THR B 1 828 ? -17.156 3.408 42.75 1 19.78 828 THR B CA 1
ATOM 12796 C C . THR B 1 828 ? -16.516 3.588 41.375 1 19.78 828 THR B C 1
ATOM 12798 O O . THR B 1 828 ? -16.797 4.562 40.688 1 19.78 828 THR B O 1
ATOM 12801 N N . ALA B 1 829 ? -15.312 3.061 41.188 1 21.62 829 ALA B N 1
ATOM 12802 C CA . ALA B 1 829 ? -14.445 2.969 40.031 1 21.62 829 ALA B CA 1
ATOM 12803 C C . ALA B 1 829 ? -15.211 2.473 38.812 1 21.62 829 ALA B C 1
ATOM 12805 O O . ALA B 1 829 ? -15.797 1.388 38.844 1 21.62 829 ALA B O 1
ATOM 12806 N N . ILE B 1 830 ? -16.016 3.365 38.25 1 19.67 830 ILE B N 1
ATOM 12807 C CA . ILE B 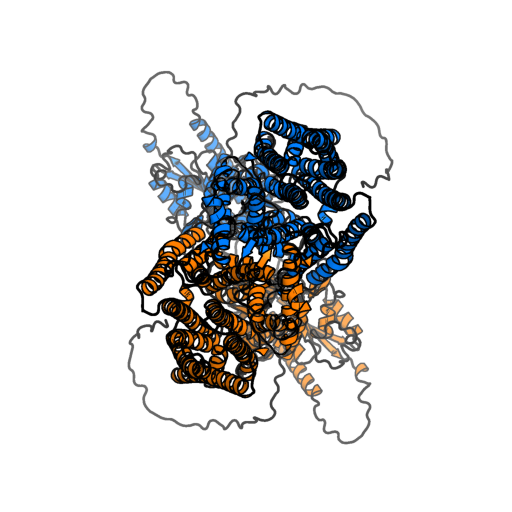1 830 ? -16.703 3.004 37.031 1 19.67 830 ILE B CA 1
ATOM 12808 C C . ILE B 1 830 ? -15.703 2.471 36 1 19.67 830 ILE B C 1
ATOM 12810 O O . ILE B 1 830 ? -14.867 3.223 35.5 1 19.67 830 ILE B O 1
ATOM 12814 N N . PHE B 1 831 ? -15.031 1.279 36.406 1 20.28 831 PHE B N 1
ATOM 12815 C CA . PHE B 1 831 ? -14.211 0.531 35.469 1 20.28 831 PHE B CA 1
ATOM 12816 C C . PHE B 1 831 ? -15.047 0.08 34.281 1 20.28 831 PHE B C 1
ATOM 12818 O O . PHE B 1 831 ? -16.203 -0.323 34.438 1 20.28 831 PHE B O 1
#

pLDDT: mean 75.95, std 19.35, range [17.58, 96.0]